Protein 8Z0X (pdb70)

Sequence (2147 aa):
QILSPNAPRIGFIGFGAMASRMGDHLKTAGYTISAYTPSGVPMLPTPLALAKQADTVVVCVPDDEALAASMYGENGALAGMTKGSLLINTSSVSPEATATLYEAGQKHGVVVLDAPVSGSTPEADSASLVILVGGDKDDVARAAPIFDAIGKLTIHAGPTGSGARLKLVINGIMGAGLTTLAESVAYGLSAGLDRSMLFDALDQVAVISPHHKRKLKAAKDGNFAPQFPARLMQKDMRLLLDAAAREAVPVPTLAAATQQLSLTRRLSPNEDYSSLIRVMEKIVANQILSPENAPRIGFIGFGAMASRMGDHLKTAGYTISAYTPSGVPMLPTPLALAKQADTVVVCVPDDEALAASMYGENGALAGMTKGSLLINTSSVSPEATATLYEAGQKHGVVVLDAPVSGSTPEADSASLVILVGGDKDDVARAAPIFDAIGKLTIHAGPTGSGARLKLVINGIMGAGLTTLAESVAYGLSAGLDRSMLFDALDQVAVISPHHKRKLKAAKDGNFAPQFPARLMQKDMRLLLDAAAREAVPVPTLAAATQQLSLTRRLSPNEDYSSLIRVMEKIVANDRQILSPENAPRIGFIGFGAMASRMGDHLKTAGYTISAYTPSGPMLPTPLALAKQADTVVVCVPDDEALAASMYGENGALAGMTKGSLLINTSSVSPEATATLYEAGQKHGVVVLDAPVSGSTPEADSASLVILVGGDKDDVARAAPIFDAIGKLTIHAGPTGSGARLKLVINGIMGAGLTTLAESVAYGLSAGLDRSMLFDALDQVAVISPHHKRKLKAAKDGNFAPQFPARLMQKDMRLLLDAAAREAVPVPTLAAATQQLSLTRRLSPNEDYSSLIRVMEKIVANDILSPENAPRIGFIGFGAMASRMGDHLKTAGYTISAYTPSGVPMLPTPLALAKQADTVVVCVPDDEALAASMYGENGALAGMTKGSLLINTSSVSPEATATLYEAGQKHGVVVLDAPVSGSTPEADSASLVILVGGDKDDVARAAPIFDAIGKLTIHAGPTGSGARLKLVINGIMGAGLTTLAESVAYGLSAGLDRSMLFDALDQVAVISPHHKRKLKAAKDGNFAPQFPARLMQKDMRLLLDAAAREAVPVPTLAAATQQLSLTRRLSPNEDYSSLIRVMEKIVANILSPENAPRIGFIGFGAMASRMGDHLKTAGYTISAYTPSGRSPSPSVPMLPTPLALAKQADTVVVCVPDDEALAASMYGENGALAGMTKGSLLINTSSVSPEATATLYEAGQKHGVVVLDAPVSGSTPEADSASLVILVGGDKDDVARAAPIFDAIGKLTIHAGPTGSGARLKLVINGIMGAGLTTLAESVAYGLSAGLDRSMLFDALDQVAVISPHHKRKLKAAKDGNFAPQFPARLMQKDMRLLLDAAAREAVPVPTLAAATQQLSLTRRLSPNEDYSSLIRVMEKIVANLTIHAGPTGSGARLKLVINGIMGAGLTTLAESVAYGLSAGLDRSMLFDALDQVAVISPHHKRKLKAAKDGNFAPQFPARLMQKDMRLLLDAAAREAVPVPTLAAATQQLSLTRRLSPNEDYSSLIRVMEKIVANDILSPENAPRIGFIGFGAMASRMGDHLKTAGYTISAYTPMLPTPLALAKQADTVVVCVPDDEALAASMYGENGALAGMTKGSLLINTSSVSPEATATLYEAGQKHGVVVLDAPVSGSTPEADSASLVILVGGDKDDVARAAPIFDAIGKLTIHAGPTGSGARLKLVINGIMGAGLTTLAESVAYGLSAGLDRSMLFDALDQVAVISPHHKRKLKAAKDGNFAPQFPARLMQKDMRLLLDAAAREAVPVPTLAAATQQLSLTRRLSPNEDYSSLIRVMEKIVANQILSPENAPRIGFIGFGAMASRMGDHLKTAGYTISAYTPSGSPSVPMLPTPLALAKQADTVVVCVPDDEALAASMYGENGALAGMTKGSLLINTSSVSPEATATLYEAGQKHGVVVLDAPVSGSTPEADSASLVILVGGDKDDVARAAPIFDAIGKLTIHAGPTGSGARLKLVINGIMGAGLTTLAESVAYGLSAGLDRSMLFDALDQVAVISPHHKRKLKAAKDGNFAPQFPARLMQKDMRLLLDAAAREAVPVPTLAAATQQLSLTRRLSPNEDYSSLIRVMEKIVAN

Structure (mmCIF, N/CA/C/O backbone):
data_8Z0X
#
_entry.id   8Z0X
#
_cell.length_a   57.454
_cell.length_b   191.880
_cell.length_c   117.846
_cell.angle_alpha   90.000
_cell.angle_beta   94.990
_cell.angle_gamma   90.000
#
_symmetry.space_group_name_H-M   'P 1 21 1'
#
loop_
_entity.id
_entity.type
_entity.pdbx_description
1 polymer '3-hydroxyisobutyrate dehydrogenase'
2 water water
#
loop_
_atom_site.group_PDB
_atom_site.id
_atom_site.type_symbol
_atom_site.label_atom_id
_atom_site.label_alt_id
_atom_site.label_comp_id
_atom_site.label_asym_id
_atom_site.label_entity_id
_atom_site.label_seq_id
_atom_site.pdbx_PDB_ins_code
_atom_site.Cartn_x
_atom_site.Cartn_y
_atom_site.Cartn_z
_atom_site.occupancy
_atom_site.B_iso_or_equiv
_atom_site.auth_seq_id
_atom_site.auth_comp_id
_atom_site.auth_asym_id
_atom_site.auth_atom_id
_atom_site.pdbx_PDB_model_num
ATOM 1 N N . GLN A 1 18 ? -6.73229 -9.47196 87.29832 1.000 48.12294 2 GLN A N 1
ATOM 2 C CA . GLN A 1 18 ? -7.28464 -8.70143 86.19096 1.000 43.02418 2 GLN A CA 1
ATOM 3 C C . GLN A 1 18 ? -6.26096 -7.74772 85.59169 1.000 37.96300 2 GLN A C 1
ATOM 4 O O . GLN A 1 18 ? -6.22633 -7.56053 84.37899 1.000 40.28446 2 GLN A O 1
ATOM 10 N N . ILE A 1 19 ? -5.43370 -7.14544 86.45126 1.000 36.82125 3 ILE A N 1
ATOM 11 C CA . ILE A 1 19 ? -4.48789 -6.13282 85.99662 1.000 37.43201 3 ILE A CA 1
ATOM 12 C C . ILE A 1 19 ? -3.52028 -6.72920 84.98188 1.000 38.07777 3 ILE A C 1
ATOM 13 O O . ILE A 1 19 ? -3.09296 -7.88598 85.09696 1.000 39.00759 3 ILE A O 1
ATOM 18 N N . LEU A 1 20 ? -3.18710 -5.94166 83.96519 1.000 33.74814 4 LEU A N 1
ATOM 19 C CA . LEU A 1 20 ? -2.34010 -6.39400 82.86125 1.000 29.52698 4 LEU A CA 1
ATOM 20 C C . LEU A 1 20 ? -0.87399 -6.04368 83.09607 1.000 29.67021 4 LEU A C 1
ATOM 21 O O . LEU A 1 20 ? -0.20457 -5.46001 82.24384 1.000 31.35132 4 LEU A O 1
ATOM 26 N N . SER A 1 21 ? -0.35518 -6.40918 84.26944 1.000 33.91451 5 SER A N 1
ATOM 27 C CA . SER A 1 21 ? 1.06686 -6.28079 84.54537 1.000 35.21380 5 SER A CA 1
ATOM 28 C C . SER A 1 21 ? 1.85159 -7.32461 83.74809 1.000 34.91639 5 SER A C 1
ATOM 29 O O . SER A 1 21 ? 1.27521 -8.29219 83.24664 1.000 36.38955 5 SER A O 1
ATOM 32 N N . PRO A 1 22 ? 3.18017 -7.14707 83.60364 1.000 35.16610 6 PRO A N 1
ATOM 33 C CA . PRO A 1 22 ? 3.95756 -8.16515 82.87952 1.000 37.85981 6 PRO A CA 1
ATOM 34 C C . PRO A 1 22 ? 3.96530 -9.53550 83.56485 1.000 37.76900 6 PRO A C 1
ATOM 35 O O . PRO A 1 22 ? 3.47083 -9.66950 84.68738 1.000 41.98477 6 PRO A O 1
ATOM 39 N N . ASN A 1 24 ? 1.24337 -11.06989 84.78326 1.000 36.70105 8 ASN A N 1
ATOM 40 C CA . ASN A 1 24 ? -0.13993 -11.48443 84.58332 1.000 35.62089 8 ASN A CA 1
ATOM 41 C C . ASN A 1 24 ? -0.45646 -11.63314 83.10021 1.000 35.60138 8 ASN A C 1
ATOM 42 O O . ASN A 1 24 ? -1.13242 -12.57708 82.68409 1.000 36.19137 8 ASN A O 1
ATOM 47 N N . ALA A 1 25 ? 0.03338 -10.68201 82.30799 1.000 33.54137 9 ALA A N 1
ATOM 48 C CA . ALA A 1 25 ? -0.20562 -10.64693 80.86520 1.000 31.90020 9 ALA A CA 1
ATOM 49 C C . ALA A 1 25 ? 1.03791 -10.10165 80.18000 1.000 33.71274 9 ALA A C 1
ATOM 50 O O . ALA A 1 25 ? 1.06122 -8.96469 79.69650 1.000 27.75355 9 ALA A O 1
ATOM 52 N N . PRO A 1 26 ? 2.10429 -10.90045 80.11553 1.000 28.42380 10 PRO A N 1
ATOM 53 C CA . PRO A 1 26 ? 3.37644 -10.37884 79.59703 1.000 29.92584 10 PRO A CA 1
ATOM 54 C C . PRO A 1 26 ? 3.36534 -10.03777 78.12055 1.000 29.27361 10 PRO A C 1
ATOM 55 O O . PRO A 1 26 ? 4.20879 -9.24286 77.69405 1.000 30.77149 10 PRO A O 1
ATOM 59 N N . ARG A 1 27 ? 2.47207 -10.61403 77.32031 1.000 27.09313 11 ARG A N 1
ATOM 60 C CA . ARG A 1 27 ? 2.56467 -10.48853 75.87122 1.000 27.28242 11 ARG A CA 1
ATOM 61 C C . ARG A 1 27 ? 1.69507 -9.34010 75.37349 1.000 25.48495 11 ARG A C 1
ATOM 62 O O . ARG A 1 27 ? 0.47133 -9.35533 75.55050 1.000 24.11042 11 ARG A O 1
ATOM 70 N N . ILE A 1 28 ? 2.33253 -8.36818 74.72442 1.000 26.68262 12 ILE A N 1
ATOM 71 C CA . ILE A 1 28 ? 1.66004 -7.24660 74.08086 1.000 26.84793 12 ILE A CA 1
ATOM 72 C C . ILE A 1 28 ? 1.98057 -7.29999 72.59417 1.000 25.77056 12 ILE A C 1
ATOM 73 O O . ILE A 1 28 ? 3.15417 -7.25190 72.20494 1.000 28.49459 12 ILE A O 1
ATOM 78 N N . GLY A 1 29 ? 0.94821 -7.40638 71.76696 1.000 22.01474 13 GLY A N 1
ATOM 79 C CA . GLY A 1 29 ? 1.09420 -7.39949 70.31555 1.000 24.30765 13 GLY A CA 1
ATOM 80 C C . GLY A 1 29 ? 0.62240 -6.08112 69.72593 1.000 25.72427 13 GLY A C 1
ATOM 81 O O . GLY A 1 29 ? -0.42486 -5.56226 70.11761 1.000 19.82268 13 GLY A O 1
ATOM 82 N N . PHE A 1 30 ? 1.38810 -5.55729 68.76766 1.000 26.17966 14 PHE A N 1
ATOM 83 C CA . PHE A 1 30 ? 1.08410 -4.28417 68.12259 1.000 24.69346 14 PHE A CA 1
ATOM 84 C C . PHE A 1 30 ? 0.49039 -4.50667 66.73568 1.000 25.17009 14 PHE A C 1
ATOM 85 O O . PHE A 1 30 ? 0.98895 -5.32766 65.96037 1.000 28.19459 14 PHE A O 1
ATOM 93 N N . ILE A 1 31 ? -0.56891 -3.76389 66.42423 1.000 23.64483 15 ILE A N 1
ATOM 94 C CA . ILE A 1 31 ? -1.11844 -3.67038 65.07399 1.000 20.82345 15 ILE A CA 1
ATOM 95 C C . ILE A 1 31 ? -0.70408 -2.30637 64.53574 1.000 26.37373 15 ILE A C 1
ATOM 96 O O . ILE A 1 31 ? -1.30982 -1.28190 64.86740 1.000 24.59034 15 ILE A O 1
ATOM 101 N N . GLY A 1 32 ? 0.30869 -2.29852 63.67720 1.000 25.62034 16 GLY A N 1
ATOM 102 C CA . GLY A 1 32 ? 0.98011 -1.07196 63.30196 1.000 25.45151 16 GLY A CA 1
ATOM 103 C C . GLY A 1 32 ? 2.21488 -0.90657 64.15452 1.000 22.84038 16 GLY A C 1
ATOM 104 O O . GLY A 1 32 ? 2.16314 -1.08417 65.37343 1.000 26.63835 16 GLY A O 1
ATOM 105 N N . PHE A 1 33 ? 3.34578 -0.58078 63.54113 1.000 28.68589 17 PHE A N 1
ATOM 106 C CA . PHE A 1 33 ? 4.59229 -0.49922 64.28925 1.000 24.99021 17 PHE A CA 1
ATOM 107 C C . PHE A 1 33 ? 5.48976 0.56505 63.66115 1.000 32.00177 17 PHE A C 1
ATOM 108 O O . PHE A 1 33 ? 6.66433 0.33254 63.37108 1.000 32.72673 17 PHE A O 1
ATOM 116 N N . GLY A 1 34 ? 4.92882 1.75290 63.44213 1.000 31.29661 18 GLY A N 1
ATOM 117 C CA . GLY A 1 34 ? 5.67010 2.87300 62.89309 1.000 30.63256 18 GLY A CA 1
ATOM 118 C C . GLY A 1 34 ? 6.49574 3.58782 63.93955 1.000 29.71148 18 GLY A C 1
ATOM 119 O O . GLY A 1 34 ? 6.89923 3.00964 64.95397 1.000 29.18376 18 GLY A O 1
ATOM 120 N N . ALA A 1 35 ? 6.73911 4.87869 63.69468 1.000 33.98568 19 ALA A N 1
ATOM 121 C CA . ALA A 1 35 ? 7.64003 5.64737 64.55060 1.000 36.28571 19 ALA A CA 1
ATOM 122 C C . ALA A 1 35 ? 7.13140 5.71069 65.98582 1.000 33.87114 19 ALA A C 1
ATOM 123 O O . ALA A 1 35 ? 7.88113 5.45059 66.93589 1.000 35.19816 19 ALA A O 1
ATOM 125 N N . MET A 1 36 ? 5.85622 6.05383 66.16669 1.000 31.49491 20 MET A N 1
ATOM 126 C CA . MET A 1 36 ? 5.31964 6.14389 67.52084 1.000 32.03605 20 MET A CA 1
ATOM 127 C C . MET A 1 36 ? 5.28059 4.77255 68.18293 1.000 28.74974 20 MET A C 1
ATOM 128 O O . MET A 1 36 ? 5.80580 4.58690 69.28613 1.000 27.49142 20 MET A O 1
ATOM 133 N N . ALA A 1 37 ? 4.67445 3.79518 67.50506 1.000 28.38562 21 ALA A N 1
ATOM 134 C CA . ALA A 1 37 ? 4.44315 2.48828 68.11351 1.000 31.59343 21 ALA A CA 1
ATOM 135 C C . ALA A 1 37 ? 5.75021 1.79661 68.48247 1.000 30.92186 21 ALA A C 1
ATOM 136 O O . ALA A 1 37 ? 5.86624 1.20513 69.56418 1.000 29.12712 21 ALA A O 1
ATOM 138 N N . SER A 1 38 ? 6.75140 1.86354 67.60078 1.000 31.32723 22 SER A N 1
ATOM 139 C CA . SER A 1 38 ? 8.01863 1.20313 67.89617 1.000 32.12024 22 SER A CA 1
ATOM 140 C C . SER A 1 38 ? 8.65609 1.77189 69.15761 1.000 34.87924 22 SER A C 1
ATOM 141 O O . SER A 1 38 ? 9.27057 1.03532 69.93628 1.000 33.59237 22 SER A O 1
ATOM 144 N N . ARG A 1 39 ? 8.49193 3.07603 69.39797 0.848 32.87806 23 ARG A N 1
ATOM 145 C CA . ARG A 1 39 ? 9.09090 3.67680 70.58615 0.848 31.65664 23 ARG A CA 1
ATOM 146 C C . ARG A 1 39 ? 8.34748 3.29236 71.86506 0.848 31.18538 23 ARG A C 1
ATOM 147 O O . ARG A 1 39 ? 8.97993 3.11075 72.91121 0.848 31.55687 23 ARG A O 1
ATOM 155 N N . MET A 1 40 ? 7.00871 3.18395 71.82832 1.000 30.87636 24 MET A N 1
ATOM 156 C CA . MET A 1 40 ? 6.34180 2.62963 73.00716 1.000 28.98785 24 MET A CA 1
ATOM 157 C C . MET A 1 40 ? 6.69942 1.16233 73.20400 1.000 29.71795 24 MET A C 1
ATOM 158 O O . MET A 1 40 ? 6.76437 0.69242 74.34715 1.000 27.97775 24 MET A O 1
ATOM 163 N N . GLY A 1 41 ? 6.93112 0.43175 72.11002 1.000 32.63468 25 GLY A N 1
ATOM 164 C CA . GLY A 1 41 ? 7.37444 -0.94902 72.23598 1.000 33.42766 25 GLY A CA 1
ATOM 165 C C . GLY A 1 41 ? 8.62590 -1.08245 73.08039 1.000 35.14222 25 GLY A C 1
ATOM 166 O O . GLY A 1 41 ? 8.67865 -1.89244 74.00947 1.000 34.38775 25 GLY A O 1
ATOM 167 N N . ASP A 1 42 ? 9.64594 -0.26461 72.78223 1.000 37.55831 26 ASP A N 1
ATOM 168 C CA . ASP A 1 42 ? 10.89388 -0.31327 73.54318 1.000 38.80056 26 ASP A CA 1
ATOM 169 C C . ASP A 1 42 ? 10.65590 -0.07628 75.02768 1.000 37.91561 26 ASP A C 1
ATOM 170 O O . ASP A 1 42 ? 11.24278 -0.75920 75.87304 1.000 37.98255 26 ASP A O 1
ATOM 175 N N . HIS A 1 43 ? 9.80888 0.89773 75.36875 1.000 31.96324 27 HIS A N 1
ATOM 176 C CA . HIS A 1 43 ? 9.53682 1.15684 76.77711 1.000 33.49245 27 HIS A CA 1
ATOM 177 C C . HIS A 1 43 ? 8.74636 0.02386 77.41086 1.000 33.75186 27 HIS A C 1
ATOM 178 O O . HIS A 1 43 ? 8.89787 -0.24441 78.60739 1.000 32.46816 27 HIS A O 1
ATOM 185 N N . LEU A 1 44 ? 7.88112 -0.63113 76.63672 1.000 35.11470 28 LEU A N 1
ATOM 186 C CA . LEU A 1 44 ? 7.16128 -1.78509 77.16015 1.000 32.74871 28 LEU A CA 1
ATOM 187 C C . LEU A 1 44 ? 8.09212 -2.98065 77.30812 1.000 34.23479 28 LEU A C 1
ATOM 188 O O . LEU A 1 44 ? 8.04057 -3.69358 78.31759 1.000 34.44057 28 LEU A O 1
ATOM 193 N N . LYS A 1 45 ? 8.95744 -3.20502 76.31475 0.926 36.47679 29 LYS A N 1
ATOM 194 C CA . LYS A 1 45 ? 9.97034 -4.24776 76.44324 0.926 35.79449 29 LYS A CA 1
ATOM 195 C C . LYS A 1 45 ? 10.86231 -3.98466 77.64930 0.926 37.18158 29 LYS A C 1
ATOM 196 O O . LYS A 1 45 ? 11.20583 -4.91001 78.39190 0.926 41.34653 29 LYS A O 1
ATOM 202 N N . THR A 1 46 ? 11.22145 -2.71715 77.87444 1.000 39.93543 30 THR A N 1
ATOM 203 C CA . THR A 1 46 ? 12.01359 -2.35541 79.04677 1.000 38.17615 30 THR A CA 1
ATOM 204 C C . THR A 1 46 ? 11.27326 -2.67826 80.33989 1.000 36.97893 30 THR A C 1
ATOM 205 O O . THR A 1 46 ? 11.87936 -3.14214 81.31170 1.000 40.69453 30 THR A O 1
ATOM 209 N N . ALA A 1 47 ? 9.96066 -2.44702 80.37136 1.000 36.54376 31 ALA A N 1
ATOM 210 C CA . ALA A 1 47 ? 9.16708 -2.74118 81.55960 1.000 32.14087 31 ALA A CA 1
ATOM 211 C C . ALA A 1 47 ? 8.93137 -4.23326 81.76416 1.000 37.75254 31 ALA A C 1
ATOM 212 O O . ALA A 1 47 ? 8.28706 -4.61239 82.75090 1.000 37.80469 31 ALA A O 1
ATOM 214 N N . GLY A 1 48 ? 9.42062 -5.07886 80.86633 1.000 38.13010 32 GLY A N 1
ATOM 215 C CA . GLY A 1 48 ? 9.30872 -6.50957 81.01604 1.000 39.70181 32 GLY A CA 1
ATOM 216 C C . GLY A 1 48 ? 8.15656 -7.17344 80.29435 1.000 40.69784 32 GLY A C 1
ATOM 217 O O . GLY A 1 48 ? 7.71423 -8.24058 80.73301 1.000 41.48928 32 GLY A O 1
ATOM 218 N N . TYR A 1 49 ? 7.65432 -6.58336 79.21210 1.000 39.84681 33 TYR A N 1
ATOM 219 C CA . TYR A 1 49 ? 6.64950 -7.21906 78.37270 1.000 36.50959 33 TYR A CA 1
ATOM 220 C C . TYR A 1 49 ? 7.30811 -7.89056 77.17316 1.000 35.83622 33 TYR A C 1
ATOM 221 O O . TYR A 1 49 ? 8.41486 -7.53544 76.75731 1.000 38.10132 33 TYR A O 1
ATOM 230 N N . THR A 1 50 ? 6.60352 -8.86758 76.61241 1.000 33.48221 34 THR A N 1
ATOM 231 C CA . THR A 1 50 ? 7.03188 -9.55480 75.40167 1.000 34.86215 34 THR A CA 1
ATOM 232 C C . THR A 1 50 ? 6.32648 -8.92370 74.20859 1.000 32.76779 34 THR A C 1
ATOM 233 O O . THR A 1 50 ? 5.09614 -8.98786 74.10445 1.000 31.98055 34 THR A O 1
ATOM 237 N N . ILE A 1 51 ? 7.09862 -8.32124 73.31534 1.000 30.41395 35 ILE A N 1
ATOM 238 C CA . ILE A 1 51 ? 6.55870 -7.51615 72.22729 1.000 33.36675 35 ILE A CA 1
ATOM 239 C C . ILE A 1 51 ? 6.54444 -8.31508 70.93211 1.000 34.71677 35 ILE A C 1
ATOM 240 O O . ILE A 1 51 ? 7.49999 -9.03720 70.61050 1.000 35.71136 35 ILE A O 1
ATOM 245 N N . SER A 1 52 ? 5.44786 -8.17922 70.18883 1.000 29.28222 36 SER A N 1
ATOM 246 C CA . SER A 1 52 ? 5.29813 -8.70777 68.84499 1.000 27.80364 36 SER A CA 1
ATOM 247 C C . SER A 1 52 ? 4.52839 -7.67676 68.03681 1.000 29.74503 36 SER A C 1
ATOM 248 O O . SER A 1 52 ? 3.87042 -6.79572 68.60064 1.000 28.77658 36 SER A O 1
ATOM 251 N N . ALA A 1 53 ? 4.59732 -7.78089 66.71149 1.000 28.16298 37 ALA A N 1
ATOM 252 C CA . ALA A 1 53 ? 3.97500 -6.75057 65.89618 1.000 27.34319 37 ALA A CA 1
ATOM 253 C C . ALA A 1 53 ? 3.53120 -7.29618 64.54803 1.000 29.38143 37 ALA A C 1
ATOM 254 O O . ALA A 1 53 ? 4.00239 -8.33497 64.07497 1.000 30.15841 37 ALA A O 1
ATOM 256 N N . TYR A 1 54 ? 2.59438 -6.57191 63.94713 1.000 27.08243 38 TYR A N 1
ATOM 257 C CA . TYR A 1 54 ? 2.18102 -6.73806 62.56520 1.000 27.11496 38 TYR A CA 1
ATOM 258 C C . TYR A 1 54 ? 2.21118 -5.37476 61.89158 1.000 33.25979 38 TYR A C 1
ATOM 259 O O . TYR A 1 54 ? 1.82550 -4.36930 62.49826 1.000 30.62895 38 TYR A O 1
ATOM 268 N N . THR A 1 55 ? 2.66429 -5.33979 60.63712 1.000 32.55668 39 THR A N 1
ATOM 269 C CA . THR A 1 55 ? 2.60540 -4.13333 59.81908 1.000 34.68510 39 THR A CA 1
ATOM 270 C C . THR A 1 55 ? 2.09880 -4.51601 58.43468 1.000 35.79745 39 THR A C 1
ATOM 271 O O . THR A 1 55 ? 2.42258 -5.60398 57.93464 1.000 37.04339 39 THR A O 1
ATOM 275 N N . PRO A 1 56 ? 1.29274 -3.66189 57.80157 1.000 36.81227 40 PRO A N 1
ATOM 276 C CA . PRO A 1 56 ? 0.84912 -3.96578 56.43243 1.000 39.38139 40 PRO A CA 1
ATOM 277 C C . PRO A 1 56 ? 2.00143 -4.14726 55.46416 1.000 43.46482 40 PRO A C 1
ATOM 278 O O . PRO A 1 56 ? 1.87013 -4.89943 54.49000 1.000 43.13636 40 PRO A O 1
ATOM 282 N N . SER A 1 57 ? 3.13706 -3.49051 55.71908 1.000 43.59600 41 SER A N 1
ATOM 283 C CA . SER A 1 57 ? 4.29186 -3.58294 54.83357 1.000 45.33024 41 SER A CA 1
ATOM 284 C C . SER A 1 57 ? 5.11179 -4.83782 55.10555 1.000 44.28974 41 SER A C 1
ATOM 285 O O . SER A 1 57 ? 5.55281 -5.50862 54.16635 1.000 49.65722 41 SER A O 1
ATOM 288 N N . GLY A 1 58 ? 5.32815 -5.16822 56.37384 1.000 43.68068 42 GLY A N 1
ATOM 289 C CA . GLY A 1 58 ? 6.13174 -6.32229 56.73433 1.000 41.28850 42 GLY A CA 1
ATOM 290 C C . GLY A 1 58 ? 7.50005 -5.95057 57.27067 1.000 45.78277 42 GLY A C 1
ATOM 291 O O . GLY A 1 58 ? 8.00489 -6.58049 58.20207 1.000 47.88690 42 GLY A O 1
ATOM 292 N N . VAL A 1 65 ? 12.12349 -8.66571 67.79616 1.000 43.90352 49 VAL A N 1
ATOM 293 C CA . VAL A 1 65 ? 11.25871 -7.91539 66.88684 1.000 41.71464 49 VAL A CA 1
ATOM 294 C C . VAL A 1 65 ? 10.31962 -8.81047 66.05940 1.000 37.22142 49 VAL A C 1
ATOM 295 O O . VAL A 1 65 ? 10.24649 -8.65050 64.84319 1.000 38.65712 49 VAL A O 1
ATOM 299 N N . PRO A 1 66 ? 9.59920 -9.74158 66.69403 1.000 39.29370 50 PRO A N 1
ATOM 300 C CA . PRO A 1 66 ? 8.86113 -10.74889 65.91123 1.000 33.52174 50 PRO A CA 1
ATOM 301 C C . PRO A 1 66 ? 7.69856 -10.13488 65.14142 1.000 35.17307 50 PRO A C 1
ATOM 302 O O . PRO A 1 66 ? 6.83802 -9.46199 65.71512 1.000 33.71958 50 PRO A O 1
ATOM 306 N N . MET A 1 67 ? 7.67291 -10.38678 63.83581 1.000 32.50071 51 MET A N 1
ATOM 307 C CA . MET A 1 67 ? 6.63575 -9.88951 62.94233 1.000 32.25504 51 MET A CA 1
ATOM 308 C C . MET A 1 67 ? 5.68377 -11.01383 62.56413 1.000 35.67255 51 MET A C 1
ATOM 309 O O . MET A 1 67 ? 6.11547 -12.11894 62.22004 1.000 33.74432 51 MET A O 1
ATOM 314 N N . LEU A 1 68 ? 4.39037 -10.71885 62.60777 1.000 33.53609 52 LEU A N 1
ATOM 315 C CA . LEU A 1 68 ? 3.35939 -11.69389 62.31487 1.000 28.09027 52 LEU A CA 1
ATOM 316 C C . LEU A 1 68 ? 2.68474 -11.35197 60.99391 1.000 30.23286 52 LEU A C 1
ATOM 317 O O . LEU A 1 68 ? 2.52409 -10.16969 60.67019 1.000 29.69230 52 LEU A O 1
ATOM 322 N N . PRO A 1 69 ? 2.28581 -12.35322 60.20501 1.000 29.36551 53 PRO A N 1
ATOM 323 C CA . PRO A 1 69 ? 1.87176 -12.07234 58.82120 1.000 30.45571 53 PRO A CA 1
ATOM 324 C C . PRO A 1 69 ? 0.50630 -11.43066 58.69491 1.000 28.07964 53 PRO A C 1
ATOM 325 O O . PRO A 1 69 ? 0.23411 -10.80781 57.66224 1.000 30.82689 53 PRO A O 1
ATOM 329 N N . THR A 1 70 ? -0.36901 -11.57408 59.68180 1.000 22.88185 54 THR A N 1
ATOM 330 C CA . THR A 1 70 ? -1.72407 -11.05498 59.60423 1.000 25.26631 54 THR A CA 1
ATOM 331 C C . THR A 1 70 ? -2.07810 -10.47152 60.95935 1.000 22.64512 54 THR A C 1
ATOM 332 O O . THR A 1 70 ? -1.44527 -10.80910 61.96562 1.000 24.71235 54 THR A O 1
ATOM 336 N N . PRO A 1 71 ? -3.05795 -9.55942 61.01183 1.000 27.88679 55 PRO A N 1
ATOM 337 C CA . PRO A 1 71 ? -3.56062 -9.11178 62.32491 1.000 21.92191 55 PRO A CA 1
ATOM 338 C C . PRO A 1 71 ? -4.07205 -10.26331 63.17078 1.000 22.03197 55 PRO A C 1
ATOM 339 O O . PRO A 1 71 ? -3.79593 -10.31959 64.37396 1.000 23.12810 55 PRO A O 1
ATOM 343 N N . LEU A 1 72 ? -4.79029 -11.20008 62.54839 1.000 22.50162 56 LEU A N 1
ATOM 344 C CA . LEU A 1 72 ? -5.26177 -12.39592 63.24358 1.000 24.47651 56 LEU A CA 1
ATOM 345 C C . LEU A 1 72 ? -4.11497 -13.15436 63.90603 1.000 24.64524 56 LEU A C 1
ATOM 346 O O . LEU A 1 72 ? -4.19227 -13.52488 65.08531 1.000 25.09954 56 LEU A O 1
ATOM 351 N N . ALA A 1 73 ? -3.04564 -13.42251 63.14878 1.000 25.28835 57 ALA A N 1
ATOM 352 C CA . ALA A 1 73 ? -1.91618 -14.16058 63.70081 1.000 23.35634 57 ALA A CA 1
ATOM 353 C C . ALA A 1 73 ? -1.26929 -13.40620 64.85159 1.000 23.59088 57 ALA A C 1
ATOM 354 O O . ALA A 1 73 ? -0.79965 -14.01609 65.81813 1.000 23.43189 57 ALA A O 1
ATOM 356 N N . LEU A 1 74 ? -1.23544 -12.07240 64.76461 1.000 23.80006 58 LEU A N 1
ATOM 357 C CA . LEU A 1 74 ? -0.68596 -11.27609 65.85347 1.000 22.59207 58 LEU A CA 1
ATOM 358 C C . LEU A 1 74 ? -1.52867 -11.43986 67.11454 1.000 17.75261 58 LEU A C 1
ATOM 359 O O . LEU A 1 74 ? -0.99803 -11.69849 68.20253 1.000 19.07635 58 LEU A O 1
ATOM 364 N N . ALA A 1 75 ? -2.84531 -11.29019 66.97768 1.000 20.90153 59 ALA A N 1
ATOM 365 C CA . ALA A 1 75 ? -3.72527 -11.32928 68.14059 1.000 19.50133 59 ALA A CA 1
ATOM 366 C C . ALA A 1 75 ? -3.72770 -12.70836 68.80009 1.000 22.35050 59 ALA A C 1
ATOM 367 O O . ALA A 1 75 ? -3.79808 -12.80573 70.03258 1.000 21.41331 59 ALA A O 1
ATOM 369 N N . LYS A 1 76 ? -3.60535 -13.77840 68.00585 1.000 21.63806 60 LYS A N 1
ATOM 370 C CA . LYS A 1 76 ? -3.66017 -15.13123 68.56313 1.000 20.58485 60 LYS A CA 1
ATOM 371 C C . LYS A 1 76 ? -2.56418 -15.39202 69.58793 1.000 21.93386 60 LYS A C 1
ATOM 372 O O . LYS A 1 76 ? -2.77558 -16.16023 70.53708 1.000 22.66675 60 LYS A O 1
ATOM 378 N N . GLN A 1 77 ? -1.37817 -14.81150 69.40689 1.000 22.54800 61 GLN A N 1
ATOM 379 C CA . GLN A 1 77 ? -0.26952 -15.09925 70.30397 1.000 25.60789 61 GLN A CA 1
ATOM 380 C C . GLN A 1 77 ? 0.04729 -13.94649 71.24531 1.000 24.68908 61 GLN A C 1
ATOM 381 O O . GLN A 1 77 ? 1.09372 -13.97568 71.89911 1.000 22.99946 61 GLN A O 1
ATOM 387 N N . ALA A 1 78 ? -0.84208 -12.95297 71.36232 1.000 22.42626 62 ALA A N 1
ATOM 388 C CA . ALA A 1 78 ? -0.66062 -11.85269 72.30210 1.000 24.71378 62 ALA A CA 1
ATOM 389 C C . ALA A 1 78 ? -1.77764 -11.82913 73.34139 1.000 22.63941 62 ALA A C 1
ATOM 390 O O . ALA A 1 78 ? -2.90858 -12.24638 73.07310 1.000 25.04105 62 ALA A O 1
ATOM 392 N N . ASP A 1 79 ? -1.43797 -11.32309 74.53556 1.000 26.48309 63 ASP A N 1
ATOM 393 C CA . ASP A 1 79 ? -2.38732 -11.20366 75.64343 1.000 25.40144 63 ASP A CA 1
ATOM 394 C C . ASP A 1 79 ? -3.23525 -9.93977 75.51317 1.000 26.07632 63 ASP A C 1
ATOM 395 O O . ASP A 1 79 ? -4.45501 -9.97332 75.71183 1.000 27.63451 63 ASP A O 1
ATOM 400 N N . THR A 1 80 ? -2.58707 -8.81698 75.21112 1.000 21.29509 64 THR A N 1
ATOM 401 C CA . THR A 1 80 ? -3.20301 -7.51351 74.98664 1.000 23.04572 64 THR A CA 1
ATOM 402 C C . THR A 1 80 ? -2.74404 -7.01447 73.62781 1.000 20.82571 64 THR A C 1
ATOM 403 O O . THR A 1 80 ? -1.58600 -7.21172 73.26128 1.000 21.58657 64 THR A O 1
ATOM 407 N N . VAL A 1 81 ? -3.63542 -6.37096 72.87825 1.000 18.55702 65 VAL A N 1
ATOM 408 C CA . VAL A 1 81 ? -3.29556 -5.83443 71.56440 1.000 17.33495 65 VAL A CA 1
ATOM 409 C C . VAL A 1 81 ? -3.34961 -4.31478 71.61848 1.000 18.35974 65 VAL A C 1
ATOM 410 O O . VAL A 1 81 ? -4.32913 -3.74066 72.10310 1.000 19.08494 65 VAL A O 1
ATOM 414 N N . VAL A 1 82 ? -2.29767 -3.67849 71.11601 1.000 19.63551 66 VAL A N 1
ATOM 415 C CA . VAL A 1 82 ? -2.19027 -2.22588 71.00851 1.000 18.65686 66 VAL A CA 1
ATOM 416 C C . VAL A 1 82 ? -2.20394 -1.87029 69.52790 1.000 21.61519 66 VAL A C 1
ATOM 417 O O . VAL A 1 82 ? -1.46252 -2.46868 68.73882 1.000 22.08776 66 VAL A O 1
ATOM 421 N N . VAL A 1 83 ? -3.04375 -0.90884 69.14172 1.000 16.78917 67 VAL A N 1
ATOM 422 C CA . VAL A 1 83 ? -3.22382 -0.54224 67.73584 1.000 17.41571 67 VAL A CA 1
ATOM 423 C C . VAL A 1 83 ? -2.67367 0.85799 67.50570 1.000 20.63840 67 VAL A C 1
ATOM 424 O O . VAL A 1 83 ? -2.99192 1.78700 68.25450 1.000 17.17574 67 VAL A O 1
ATOM 428 N N . CYS A 1 84 ? -1.86884 1.00953 66.44851 1.000 24.33399 68 CYS A N 1
ATOM 429 C CA . CYS A 1 84 ? -1.33662 2.31410 66.03611 1.000 24.27248 68 CYS A CA 1
ATOM 430 C C . CYS A 1 84 ? -1.34010 2.36526 64.50701 1.000 21.04427 68 CYS A C 1
ATOM 431 O O . CYS A 1 84 ? -0.36254 1.97773 63.86067 1.000 26.97700 68 CYS A O 1
ATOM 434 N N . VAL A 1 85 ? -2.44432 2.83617 63.93829 1.000 19.12277 69 VAL A N 1
ATOM 435 C CA . VAL A 1 85 ? -2.59618 2.92512 62.48660 1.000 19.80581 69 VAL A CA 1
ATOM 436 C C . VAL A 1 85 ? -2.98742 4.35462 62.12812 1.000 23.15671 69 VAL A C 1
ATOM 437 O O . VAL A 1 85 ? -3.46088 5.11781 62.98214 1.000 22.27742 69 VAL A O 1
ATOM 441 N N . PRO A 1 86 ? -2.77976 4.76456 60.87208 1.000 21.64954 70 PRO A N 1
ATOM 442 C CA . PRO A 1 86 ? -2.90035 6.20605 60.57358 1.000 24.50672 70 PRO A CA 1
ATOM 443 C C . PRO A 1 86 ? -4.32236 6.74831 60.50959 1.000 24.09726 70 PRO A C 1
ATOM 444 O O . PRO A 1 86 ? -4.52096 7.91184 60.87704 1.000 26.84698 70 PRO A O 1
ATOM 448 N N . ASP A 1 87 ? -5.32231 5.99334 60.04159 1.000 19.64663 71 ASP A N 1
ATOM 449 C CA . ASP A 1 87 ? -6.62858 6.60335 59.79272 1.000 22.92584 71 ASP A CA 1
ATOM 450 C C . ASP A 1 87 ? -7.74522 5.56252 59.87405 1.000 22.14369 71 ASP A C 1
ATOM 451 O O . ASP A 1 87 ? -7.49743 4.38299 60.13657 1.000 22.99274 71 ASP A O 1
ATOM 456 N N . ASP A 1 88 ? -8.98419 6.03586 59.64823 1.000 21.99694 72 ASP A N 1
ATOM 457 C CA . ASP A 1 88 ? -10.18042 5.19056 59.71405 1.000 20.18657 72 ASP A CA 1
ATOM 458 C C . ASP A 1 88 ? -10.06813 4.00693 58.76917 1.000 25.27918 72 ASP A C 1
ATOM 459 O O . ASP A 1 88 ? -10.39588 2.87078 59.13143 1.000 25.20740 72 ASP A O 1
ATOM 464 N N . GLU A 1 89 ? -9.66116 4.27132 57.52645 1.000 25.34118 73 GLU A N 1
ATOM 465 C CA . GLU A 1 89 ? -9.61785 3.22172 56.51512 1.000 28.10280 73 GLU A CA 1
ATOM 466 C C . GLU A 1 89 ? -8.62167 2.13406 56.89061 1.000 23.26387 73 GLU A C 1
ATOM 467 O O . GLU A 1 89 ? -8.91521 0.93664 56.74755 1.000 27.79108 73 GLU A O 1
ATOM 473 N N . ALA A 1 90 ? -7.44636 2.52690 57.39133 1.000 23.61080 74 ALA A N 1
ATOM 474 C CA . ALA A 1 90 ? -6.45296 1.55494 57.83616 1.000 20.86129 74 ALA A CA 1
ATOM 475 C C . ALA A 1 90 ? -6.90634 0.79815 59.08011 1.000 25.52231 74 ALA A C 1
ATOM 476 O O . ALA A 1 90 ? -6.53583 -0.36880 59.26194 1.000 25.73825 74 ALA A O 1
ATOM 478 N N . LEU A 1 91 ? -7.66875 1.44925 59.96435 1.000 21.26924 75 LEU A N 1
ATOM 479 C CA . LEU A 1 91 ? -8.18397 0.75390 61.14150 1.000 20.60011 75 LEU A CA 1
ATOM 480 C C . LEU A 1 91 ? -9.13731 -0.36195 60.73361 1.000 23.29637 75 LEU A C 1
ATOM 481 O O . LEU A 1 91 ? -9.02064 -1.50008 61.20755 1.000 25.91269 75 LEU A O 1
ATOM 486 N N . ALA A 1 92 ? -10.08548 -0.05592 59.84459 1.000 24.15555 76 ALA A N 1
ATOM 487 C CA . ALA A 1 92 ? -11.02540 -1.07926 59.39995 1.000 23.95576 76 ALA A CA 1
ATOM 488 C C . ALA A 1 92 ? -10.31990 -2.21040 58.66624 1.000 27.87979 76 ALA A C 1
ATOM 489 O O . ALA A 1 92 ? -10.73633 -3.37339 58.77464 1.000 25.28356 76 ALA A O 1
ATOM 491 N N . ALA A 1 93 ? -9.24848 -1.89735 57.92847 1.000 25.56691 77 ALA A N 1
ATOM 492 C CA . ALA A 1 93 ? -8.53146 -2.92995 57.18505 1.000 28.64200 77 ALA A CA 1
ATOM 493 C C . ALA A 1 93 ? -7.94708 -3.98549 58.11306 1.000 28.90882 77 ALA A C 1
ATOM 494 O O . ALA A 1 93 ? -8.02588 -5.18697 57.82464 1.000 30.24199 77 ALA A O 1
ATOM 496 N N . SER A 1 94 ? -7.36323 -3.56408 59.23489 1.000 25.22536 78 SER A N 1
ATOM 497 C CA . SER A 1 94 ? -6.67113 -4.48432 60.11992 1.000 22.70156 78 SER A CA 1
ATOM 498 C C . SER A 1 94 ? -7.53802 -4.98823 61.26888 1.000 22.77683 78 SER A C 1
ATOM 499 O O . SER A 1 94 ? -7.16930 -5.97965 61.89972 1.000 25.65118 78 SER A O 1
ATOM 502 N N . MET A 1 95 ? -8.67675 -4.34921 61.54104 1.000 24.92338 79 MET A N 1
ATOM 503 C CA . MET A 1 95 ? -9.54069 -4.76175 62.64244 1.000 23.99032 79 MET A CA 1
ATOM 504 C C . MET A 1 95 ? -10.54385 -5.83669 62.23228 1.000 26.82458 79 MET A C 1
ATOM 505 O O . MET A 1 95 ? -10.83601 -6.74781 63.01771 1.000 25.10616 79 MET A O 1
ATOM 510 N N . TYR A 1 96 ? -11.08271 -5.74430 61.02121 1.000 24.94191 80 TYR A N 1
ATOM 511 C CA . TYR A 1 96 ? -12.27326 -6.48402 60.63722 1.000 26.29559 80 TYR A CA 1
ATOM 512 C C . TYR A 1 96 ? -11.95104 -7.56037 59.60932 1.000 27.30173 80 TYR A C 1
ATOM 513 O O . TYR A 1 96 ? -10.88482 -7.56899 58.98888 1.000 27.59850 80 TYR A O 1
ATOM 522 N N . GLY A 1 97 ? -12.89476 -8.48265 59.45320 1.000 31.72289 81 GLY A N 1
ATOM 523 C CA . GLY A 1 97 ? -12.75049 -9.57726 58.51990 1.000 32.02577 81 GLY A CA 1
ATOM 524 C C . GLY A 1 97 ? -12.11412 -10.79983 59.15191 1.000 30.01759 81 GLY A C 1
ATOM 525 O O . GLY A 1 97 ? -11.63269 -10.78630 60.28864 1.000 29.27478 81 GLY A O 1
ATOM 526 N N . GLU A 1 98 ? -12.11043 -11.89116 58.37956 1.000 35.06720 82 GLU A N 1
ATOM 527 C CA . GLU A 1 98 ? -11.58698 -13.15494 58.88425 1.000 32.42339 82 GLU A CA 1
ATOM 528 C C . GLU A 1 98 ? -10.08231 -13.11568 59.12766 1.000 30.77445 82 GLU A C 1
ATOM 529 O O . GLU A 1 98 ? -9.56574 -13.96973 59.85575 1.000 34.19397 82 GLU A O 1
ATOM 535 N N . ASN A 1 99 ? -9.36709 -12.14800 58.55410 1.000 30.35846 83 ASN A N 1
ATOM 536 C CA . ASN A 1 99 ? -7.94766 -11.97993 58.82750 1.000 29.69457 83 ASN A CA 1
ATOM 537 C C . ASN A 1 99 ? -7.66841 -10.84470 59.80938 1.000 26.64353 83 ASN A C 1
ATOM 538 O O . ASN A 1 99 ? -6.49812 -10.56697 60.09694 1.000 25.53898 83 ASN A O 1
ATOM 543 N N . GLY A 1 100 ? -8.72265 -10.19784 60.33717 1.000 27.10968 84 GLY A N 1
ATOM 544 C CA . GLY A 1 100 ? -8.57163 -9.04767 61.20516 1.000 24.26119 84 GLY A CA 1
ATOM 545 C C . GLY A 1 100 ? -8.19358 -9.40706 62.63339 1.000 26.44538 84 GLY A C 1
ATOM 546 O O . GLY A 1 100 ? -8.19875 -10.56529 63.05300 1.000 26.29959 84 GLY A O 1
ATOM 547 N N . ALA A 1 101 ? -7.85247 -8.36971 63.40284 1.000 21.20819 85 ALA A N 1
ATOM 548 C CA . ALA A 1 101 ? -7.35825 -8.59989 64.75633 1.000 21.87676 85 ALA A CA 1
ATOM 549 C C . ALA A 1 101 ? -8.45453 -9.13818 65.66844 1.000 20.39356 85 ALA A C 1
ATOM 550 O O . ALA A 1 101 ? -8.19258 -10.00913 66.50589 1.000 21.58058 85 ALA A O 1
ATOM 552 N N . LEU A 1 102 ? -9.68078 -8.62542 65.53560 1.000 22.02832 86 LEU A N 1
ATOM 553 C CA . LEU A 1 102 ? -10.75376 -9.04702 66.43273 1.000 20.18536 86 LEU A CA 1
ATOM 554 C C . LEU A 1 102 ? -10.99621 -10.54813 66.32402 1.000 25.80797 86 LEU A C 1
ATOM 555 O O . LEU A 1 102 ? -11.22499 -11.21908 67.33587 1.000 23.22326 86 LEU A O 1
ATOM 560 N N . ALA A 1 103 ? -10.90025 -11.09840 65.10991 1.000 24.92282 87 ALA A N 1
ATOM 561 C CA . ALA A 1 103 ? -11.08506 -12.53667 64.90544 1.000 24.69434 87 ALA A CA 1
ATOM 562 C C . ALA A 1 103 ? -10.03207 -13.38813 65.60686 1.000 25.61338 87 ALA A C 1
ATOM 563 O O . ALA A 1 103 ? -10.22485 -14.60516 65.73311 1.000 28.76278 87 ALA A O 1
ATOM 565 N N . GLY A 1 104 ? -8.93141 -12.80055 66.05721 1.000 22.94978 88 GLY A N 1
ATOM 566 C CA . GLY A 1 104 ? -7.89416 -13.56025 66.72926 1.000 22.15055 88 GLY A CA 1
ATOM 567 C C . GLY A 1 104 ? -7.83523 -13.33393 68.22849 1.000 21.85188 88 GLY A C 1
ATOM 568 O O . GLY A 1 104 ? -6.97762 -13.89599 68.90907 1.000 21.14047 88 GLY A O 1
ATOM 569 N N . MET A 1 105 ? -8.71615 -12.48843 68.75306 1.000 22.77522 89 MET A N 1
ATOM 570 C CA . MET A 1 105 ? -8.71094 -12.17388 70.17106 1.000 21.10805 89 MET A CA 1
ATOM 571 C C . MET A 1 105 ? -9.70310 -13.03834 70.93082 1.000 19.58452 89 MET A C 1
ATOM 572 O O . MET A 1 105 ? -10.75369 -13.42663 70.41339 1.000 21.77470 89 MET A O 1
ATOM 577 N N . THR A 1 106 ? -9.34489 -13.33216 72.17341 1.000 22.76178 90 THR A N 1
ATOM 578 C CA . THR A 1 106 ? -10.15102 -14.15548 73.05956 1.000 19.50505 90 THR A CA 1
ATOM 579 C C . THR A 1 106 ? -11.00829 -13.26876 73.95027 1.000 22.65980 90 THR A C 1
ATOM 580 O O . THR A 1 106 ? -10.55622 -12.21532 74.41069 1.000 20.83787 90 THR A O 1
ATOM 584 N N . LYS A 1 107 ? -12.25499 -13.69372 74.16827 1.000 20.61625 91 LYS A N 1
ATOM 585 C CA . LYS A 1 107 ? -13.16411 -13.02414 75.09139 1.000 22.27546 91 LYS A CA 1
ATOM 586 C C . LYS A 1 107 ? -12.45983 -12.67774 76.39433 1.000 23.28769 91 LYS A C 1
ATOM 587 O O . LYS A 1 107 ? -11.76096 -13.50918 76.97875 1.000 23.23974 91 LYS A O 1
ATOM 593 N N . GLY A 1 108 ? -12.64634 -11.43993 76.84327 1.000 22.75906 92 GLY A N 1
ATOM 594 C CA . GLY A 1 108 ? -12.08440 -10.97430 78.09040 1.000 21.89654 92 GLY A CA 1
ATOM 595 C C . GLY A 1 108 ? -10.77163 -10.24298 77.95946 1.000 23.27140 92 GLY A C 1
ATOM 596 O O . GLY A 1 108 ? -10.30991 -9.65042 78.94307 1.000 26.75220 92 GLY A O 1
ATOM 597 N N . SER A 1 109 ? -10.15329 -10.27253 76.78406 1.000 22.81384 93 SER A N 1
ATOM 598 C CA . SER A 1 109 ? -8.91806 -9.54376 76.57218 1.000 20.59127 93 SER A CA 1
ATOM 599 C C . SER A 1 109 ? -9.22142 -8.08896 76.23119 1.000 20.68742 93 SER A C 1
ATOM 600 O O . SER A 1 109 ? -10.36114 -7.71397 75.94610 1.000 21.87715 93 SER A O 1
ATOM 603 N N . LEU A 1 110 ? -8.17733 -7.26760 76.26068 1.000 18.96410 94 LEU A N 1
ATOM 604 C CA . LEU A 1 110 ? -8.30265 -5.83903 76.00804 1.000 18.11018 94 LEU A CA 1
ATOM 605 C C . LEU A 1 110 ? -7.63576 -5.46063 74.69177 1.000 17.47569 94 LEU A C 1
ATOM 606 O O . LEU A 1 110 ? -6.52172 -5.89682 74.40008 1.000 17.70461 94 LEU A O 1
ATOM 611 N N . LEU A 1 111 ? -8.32000 -4.62752 73.91291 1.000 14.81148 95 LEU A N 1
ATOM 612 C CA . LEU A 1 111 ? -7.76062 -3.96776 72.74188 1.000 16.85289 95 LEU A CA 1
ATOM 613 C C . LEU A 1 111 ? -7.57146 -2.49894 73.09024 1.000 17.69024 95 LEU A C 1
ATOM 614 O O . LEU A 1 111 ? -8.51394 -1.84872 73.55286 1.000 16.62412 95 LEU A O 1
ATOM 619 N N . ILE A 1 112 ? -6.35564 -1.98922 72.90225 1.000 16.31773 96 ILE A N 1
ATOM 620 C CA . ILE A 1 112 ? -6.02257 -0.60457 73.22544 1.000 14.54248 96 ILE A CA 1
ATOM 621 C C . ILE A 1 112 ? -5.70000 0.09654 71.91184 1.000 12.77228 96 ILE A C 1
ATOM 622 O O . ILE A 1 112 ? -4.66006 -0.16635 71.29903 1.000 16.99464 96 ILE A O 1
ATOM 627 N N . ASN A 1 113 ? -6.58414 0.98673 71.46710 1.000 14.02970 97 ASN A N 1
ATOM 628 C CA . ASN A 1 113 ? -6.39190 1.69976 70.20481 1.000 14.76437 97 ASN A CA 1
ATOM 629 C C . ASN A 1 113 ? -5.79744 3.06954 70.50624 1.000 15.94852 97 ASN A C 1
ATOM 630 O O . ASN A 1 113 ? -6.46203 3.91535 71.10803 1.000 18.00157 97 ASN A O 1
ATOM 635 N N . THR A 1 114 ? -4.55055 3.29147 70.08495 1.000 14.48912 98 THR A N 1
ATOM 636 C CA . THR A 1 114 ? -3.90306 4.58903 70.25696 1.000 14.61287 98 THR A CA 1
ATOM 637 C C . THR A 1 114 ? -3.96191 5.43512 68.99210 1.000 16.54428 98 THR A C 1
ATOM 638 O O . THR A 1 114 ? -3.36884 6.52194 68.95606 1.000 19.22749 98 THR A O 1
ATOM 642 N N . SER A 1 115 ? -4.66926 4.96930 67.96668 1.000 15.20137 99 SER A N 1
ATOM 643 C CA . SER A 1 115 ? -4.72331 5.65353 66.67810 1.000 17.58286 99 SER A CA 1
ATOM 644 C C . SER A 1 115 ? -5.56735 6.91892 66.76792 1.000 17.58494 99 SER A C 1
ATOM 645 O O . SER A 1 115 ? -6.47753 7.01612 67.58255 1.000 18.26451 99 SER A O 1
ATOM 648 N N . SER A 1 116 ? -5.25700 7.89380 65.90365 1.000 16.64333 100 SER A N 1
ATOM 649 C CA . SER A 1 116 ? -6.01821 9.14325 65.80127 1.000 16.21480 100 SER A CA 1
ATOM 650 C C . SER A 1 116 ? -7.05576 8.97341 64.69080 1.000 17.98432 100 SER A C 1
ATOM 651 O O . SER A 1 116 ? -6.77357 9.18611 63.51156 1.000 20.94438 100 SER A O 1
ATOM 654 N N . VAL A 1 117 ? -8.27403 8.57888 65.06960 1.000 16.87782 101 VAL A N 1
ATOM 655 C CA . VAL A 1 117 ? -9.35576 8.27125 64.14062 1.000 17.11502 101 VAL A CA 1
ATOM 656 C C . VAL A 1 117 ? -10.61537 9.03279 64.55305 1.000 18.10515 101 VAL A C 1
ATOM 657 O O . VAL A 1 117 ? -10.67834 9.64960 65.61978 1.000 18.37208 101 VAL A O 1
ATOM 661 N N . SER A 1 118 ? -11.63763 8.96654 63.69395 1.000 14.64676 102 SER A N 1
ATOM 662 C CA . SER A 1 118 ? -12.87096 9.71195 63.91278 1.000 15.57004 102 SER A CA 1
ATOM 663 C C . SER A 1 118 ? -13.67454 9.13322 65.07685 1.000 13.87690 102 SER A C 1
ATOM 664 O O . SER A 1 118 ? -13.49943 7.96777 65.44337 1.000 17.68887 102 SER A O 1
ATOM 667 N N . PRO A 1 119 ? -14.56326 9.93554 65.67266 1.000 16.71453 103 PRO A N 1
ATOM 668 C CA . PRO A 1 119 ? -15.49443 9.38240 66.66958 1.000 16.99605 103 PRO A CA 1
ATOM 669 C C . PRO A 1 119 ? -16.36168 8.27408 66.11199 1.000 20.19153 103 PRO A C 1
ATOM 670 O O . PRO A 1 119 ? -16.71118 7.33991 66.84781 1.000 19.46932 103 PRO A O 1
ATOM 674 N N . GLU A 1 120 ? -16.70359 8.34225 64.82569 1.000 17.17204 104 GLU A N 1
ATOM 675 C CA . GLU A 1 120 ? -17.50988 7.28942 64.21085 1.000 20.05483 104 GLU A CA 1
ATOM 676 C C . GLU A 1 120 ? -16.73326 5.98145 64.12987 1.000 19.96294 104 GLU A C 1
ATOM 677 O O . GLU A 1 120 ? -17.26229 4.91364 64.46382 1.000 20.30878 104 GLU A O 1
ATOM 683 N N . ALA A 1 121 ? -15.47551 6.03907 63.68864 1.000 17.49379 105 ALA A N 1
ATOM 684 C CA . ALA A 1 121 ? -14.66750 4.82297 63.62720 1.000 16.97075 105 ALA A CA 1
ATOM 685 C C . ALA A 1 121 ? -14.44305 4.24004 65.01344 1.000 17.77469 105 ALA A C 1
ATOM 686 O O . ALA A 1 121 ? -14.38461 3.01595 65.17143 1.000 18.58716 105 ALA A O 1
ATOM 688 N N . THR A 1 122 ? -14.32506 5.10694 66.01755 1.000 17.47481 106 THR A N 1
ATOM 689 C CA . THR A 1 122 ? -14.17195 4.66116 67.39580 1.000 15.29157 106 THR A CA 1
ATOM 690 C C . THR A 1 122 ? -15.39836 3.89677 67.86260 1.000 17.61651 106 THR A C 1
ATOM 691 O O . THR A 1 122 ? -15.28047 2.84298 68.50136 1.000 18.81502 106 THR A O 1
ATOM 695 N N . ALA A 1 123 ? -16.58589 4.43681 67.58038 1.000 17.52559 107 ALA A N 1
ATOM 696 C CA . ALA A 1 123 ? -17.82260 3.78160 67.99568 1.000 15.13283 107 ALA A CA 1
ATOM 697 C C . ALA A 1 123 ? -17.98486 2.44700 67.28689 1.000 21.41223 107 ALA A C 1
ATOM 698 O O . ALA A 1 123 ? -18.38316 1.44923 67.90350 1.000 19.92811 107 ALA A O 1
ATOM 700 N N . THR A 1 124 ? -17.66020 2.40970 65.99379 1.000 18.91792 108 THR A N 1
ATOM 701 C CA . THR A 1 124 ? -17.77328 1.17049 65.23028 1.000 19.22547 108 THR A CA 1
ATOM 702 C C . THR A 1 124 ? -16.87891 0.07778 65.80782 1.000 20.56083 108 THR A C 1
ATOM 703 O O . THR A 1 124 ? -17.30782 -1.07555 65.95417 1.000 20.96440 108 THR A O 1
ATOM 707 N N . LEU A 1 125 ? -15.63515 0.42303 66.15083 1.000 17.43393 109 LEU A N 1
ATOM 708 C CA . LEU A 1 125 ? -14.71598 -0.56614 66.70386 1.000 14.91522 109 LEU A CA 1
ATOM 709 C C . LEU A 1 125 ? -15.13767 -0.99538 68.10172 1.000 17.09208 109 LEU A C 1
ATOM 710 O O . LEU A 1 125 ? -14.98629 -2.16665 68.46510 1.000 19.10613 109 LEU A O 1
ATOM 715 N N . TYR A 1 126 ? -15.64771 -0.06465 68.90788 1.000 15.49211 110 TYR A N 1
ATOM 716 C CA . TYR A 1 126 ? -16.10928 -0.43762 70.23950 1.000 16.48957 110 TYR A CA 1
ATOM 717 C C . TYR A 1 126 ? -17.24787 -1.44736 70.15406 1.000 19.27733 110 TYR A C 1
ATOM 718 O O . TYR A 1 126 ? -17.24626 -2.46029 70.86642 1.000 18.56421 110 TYR A O 1
ATOM 727 N N . GLU A 1 127 ? -18.22896 -1.19155 69.28483 1.000 20.20275 111 GLU A N 1
ATOM 728 C CA . GLU A 1 127 ? -19.35743 -2.11780 69.18778 1.000 20.42678 111 GLU A CA 1
ATOM 729 C C . GLU A 1 127 ? -18.92201 -3.45987 68.61485 1.000 21.92386 111 GLU A C 1
ATOM 730 O O . GLU A 1 127 ? -19.37724 -4.51351 69.08205 1.000 23.22527 111 GLU A O 1
ATOM 736 N N . ALA A 1 128 ? -18.02740 -3.44845 67.62130 1.000 18.68460 112 ALA A N 1
ATOM 737 C CA . ALA A 1 128 ? -17.50360 -4.69984 67.07796 1.000 20.04958 112 ALA A CA 1
ATOM 738 C C . ALA A 1 128 ? -16.74858 -5.48490 68.14323 1.000 24.24673 112 ALA A C 1
ATOM 739 O O . ALA A 1 128 ? -16.87978 -6.71131 68.23552 1.000 23.40084 112 ALA A O 1
ATOM 741 N N . GLY A 1 129 ? -15.95982 -4.79492 68.96396 1.000 19.26100 113 GLY A N 1
ATOM 742 C CA . GLY A 1 129 ? -15.29912 -5.47221 70.06718 1.000 19.53060 113 GLY A CA 1
ATOM 743 C C . GLY A 1 129 ? -16.29070 -6.13271 71.00299 1.000 20.02029 113 GLY A C 1
ATOM 744 O O . GLY A 1 129 ? -16.08502 -7.27075 71.43592 1.000 21.09162 113 GLY A O 1
ATOM 745 N N . GLN A 1 130 ? -17.38421 -5.43221 71.31626 1.000 19.98596 114 GLN A N 1
ATOM 746 C CA . GLN A 1 130 ? -18.39020 -5.98793 72.22017 1.000 20.75897 114 GLN A CA 1
ATOM 747 C C . GLN A 1 130 ? -18.92537 -7.31294 71.69652 1.000 24.40863 114 GLN A C 1
ATOM 748 O O . GLN A 1 130 ? -19.18584 -8.23715 72.47838 1.000 24.66580 114 GLN A O 1
ATOM 754 N N . LYS A 1 131 ? -19.09252 -7.42922 70.37678 1.000 23.69392 115 LYS A N 1
ATOM 755 C CA . LYS A 1 131 ? -19.62423 -8.66994 69.82438 1.000 25.66442 115 LYS A CA 1
ATOM 756 C C . LYS A 1 131 ? -18.65594 -9.82947 70.00641 1.000 27.30775 115 LYS A C 1
ATOM 757 O O . LYS A 1 131 ? -19.08474 -10.98873 70.05265 1.000 30.89265 115 LYS A O 1
ATOM 763 N N . HIS A 1 132 ? -17.36040 -9.54577 70.11527 1.000 21.54406 116 HIS A N 1
ATOM 764 C CA . HIS A 1 132 ? -16.34452 -10.56021 70.35979 1.000 24.11940 116 HIS A CA 1
ATOM 765 C C . HIS A 1 132 ? -16.00024 -10.71449 71.83406 1.000 21.21149 116 HIS A C 1
ATOM 766 O O . HIS A 1 132 ? -15.06112 -11.44839 72.15887 1.000 24.27217 116 HIS A O 1
ATOM 773 N N . GLY A 1 133 ? -16.70226 -10.02039 72.72889 1.000 20.71279 117 GLY A N 1
ATOM 774 C CA . GLY A 1 133 ? -16.31772 -10.03610 74.12586 1.000 20.56114 117 GLY A CA 1
ATOM 775 C C . GLY A 1 133 ? -15.01332 -9.33991 74.43982 1.000 19.58428 117 GLY A C 1
ATOM 776 O O . GLY A 1 133 ? -14.38740 -9.63643 75.46488 1.000 21.54401 117 GLY A O 1
ATOM 777 N N . VAL A 1 134 ? -14.59480 -8.39662 73.59779 1.000 20.17350 118 VAL A N 1
ATOM 778 C CA . VAL A 1 134 ? -13.32947 -7.68748 73.74715 1.000 20.61268 118 VAL A CA 1
ATOM 779 C C . VAL A 1 134 ? -13.64909 -6.23045 74.05614 1.000 16.36689 118 VAL A C 1
ATOM 780 O O . VAL A 1 134 ? -14.37334 -5.57695 73.29718 1.000 20.79607 118 VAL A O 1
ATOM 784 N N . VAL A 1 135 ? -13.13741 -5.73001 75.17582 1.000 19.82018 119 VAL A N 1
ATOM 785 C CA . VAL A 1 135 ? -13.29549 -4.31725 75.50824 1.000 17.44823 119 VAL A CA 1
ATOM 786 C C . VAL A 1 135 ? -12.25648 -3.52830 74.72215 1.000 16.35904 119 VAL A C 1
ATOM 787 O O . VAL A 1 135 ? -11.06670 -3.86168 74.74543 1.000 16.17622 119 VAL A O 1
ATOM 791 N N . VAL A 1 136 ? -12.69715 -2.48252 74.02428 1.000 14.72200 120 VAL A N 1
ATOM 792 C CA . VAL A 1 136 ? -11.78718 -1.61171 73.28686 1.000 14.70410 120 VAL A CA 1
ATOM 793 C C . VAL A 1 136 ? -11.67049 -0.29902 74.04221 1.000 14.53416 120 VAL A C 1
ATOM 794 O O . VAL A 1 136 ? -12.66766 0.41418 74.22119 1.000 15.74420 120 VAL A O 1
ATOM 798 N N . LEU A 1 137 ? -10.45827 0.01837 74.48467 1.000 14.40392 121 LEU A N 1
ATOM 799 C CA . LEU A 1 137 ? -10.14238 1.33764 75.03007 1.000 13.63584 121 LEU A CA 1
ATOM 800 C C . LEU A 1 137 ? -9.66284 2.23751 73.89691 1.000 13.67152 121 LEU A C 1
ATOM 801 O O . LEU A 1 137 ? -8.71096 1.88583 73.18744 1.000 15.06914 121 LEU A O 1
ATOM 806 N N . ASP A 1 138 ? -10.30214 3.40368 73.73184 1.000 11.96693 122 ASP A N 1
ATOM 807 C CA . ASP A 1 138 ? -9.77320 4.40799 72.80757 1.000 11.59188 122 ASP A CA 1
ATOM 808 C C . ASP A 1 138 ? -8.81867 5.26370 73.61789 1.000 13.05006 122 ASP A C 1
ATOM 809 O O . ASP A 1 138 ? -9.24018 6.06347 74.45754 1.000 12.83876 122 ASP A O 1
ATOM 814 N N . ALA A 1 139 ? -7.52273 5.04788 73.39826 1.000 12.31132 123 ALA A N 1
ATOM 815 C CA . ALA A 1 139 ? -6.46543 5.67842 74.19079 1.000 13.42023 123 ALA A CA 1
ATOM 816 C C . ALA A 1 139 ? -5.41655 6.31849 73.28407 1.000 13.52833 123 ALA A C 1
ATOM 817 O O . ALA A 1 139 ? -4.23512 5.95436 73.30704 1.000 13.34351 123 ALA A O 1
ATOM 819 N N . PRO A 1 140 ? -5.80874 7.29934 72.47459 1.000 12.16049 124 PRO A N 1
ATOM 820 C CA . PRO A 1 140 ? -4.79641 8.09654 71.77097 1.000 11.62531 124 PRO A CA 1
ATOM 821 C C . PRO A 1 140 ? -3.92279 8.84319 72.77161 1.000 13.71239 124 PRO A C 1
ATOM 822 O O . PRO A 1 140 ? -4.22414 8.92240 73.96268 1.000 12.80440 124 PRO A O 1
ATOM 826 N N . VAL A 1 141 ? -2.80358 9.37588 72.28428 1.000 14.93585 125 VAL A N 1
ATOM 827 C CA . VAL A 1 141 ? -1.82491 10.00633 73.16129 1.000 15.83730 125 VAL A CA 1
ATOM 828 C C . VAL A 1 141 ? -1.54901 11.42411 72.69219 1.000 14.28541 125 VAL A C 1
ATOM 829 O O . VAL A 1 141 ? -1.67896 11.74896 71.51113 1.000 16.60888 125 VAL A O 1
ATOM 833 N N . SER A 1 142 ? -1.16315 12.26912 73.64517 1.000 15.96435 126 SER A N 1
ATOM 834 C CA . SER A 1 142 ? -0.61659 13.59044 73.37474 1.000 15.69347 126 SER A CA 1
ATOM 835 C C . SER A 1 142 ? 0.89925 13.51952 73.51338 1.000 17.42478 126 SER A C 1
ATOM 836 O O . SER A 1 142 ? 1.40861 13.07398 74.54495 1.000 18.79078 126 SER A O 1
ATOM 839 N N . GLY A 1 143 ? 1.60184 13.96247 72.48135 1.000 17.33086 127 GLY A N 1
ATOM 840 C CA . GLY A 1 143 ? 3.05031 13.84823 72.41824 1.000 23.41565 127 GLY A CA 1
ATOM 841 C C . GLY A 1 143 ? 3.43065 13.25649 71.07417 1.000 26.48189 127 GLY A C 1
ATOM 842 O O . GLY A 1 143 ? 2.64622 12.55511 70.43031 1.000 26.75889 127 GLY A O 1
ATOM 843 N N . SER A 1 144 ? 4.65246 13.55316 70.63560 1.000 26.56416 128 SER A N 1
ATOM 844 C CA . SER A 1 144 ? 5.15076 13.11062 69.34273 1.000 26.91295 128 SER A CA 1
ATOM 845 C C . SER A 1 144 ? 6.31032 12.12821 69.53876 1.000 31.45608 128 SER A C 1
ATOM 846 O O . SER A 1 144 ? 6.46620 11.53886 70.61917 1.000 28.51348 128 SER A O 1
ATOM 849 N N . THR A 1 145 ? 7.13104 11.96054 68.49888 1.000 30.31963 129 THR A N 1
ATOM 850 C CA . THR A 1 145 ? 8.27115 11.05277 68.61765 1.000 31.42431 129 THR A CA 1
ATOM 851 C C . THR A 1 145 ? 9.22228 11.42556 69.75215 1.000 33.18705 129 THR A C 1
ATOM 852 O O . THR A 1 145 ? 9.68505 10.50431 70.44590 1.000 28.35352 129 THR A O 1
ATOM 856 N N . PRO A 1 146 ? 9.53669 12.70431 70.02392 1.000 28.90401 130 PRO A N 1
ATOM 857 C CA . PRO A 1 146 ? 10.40619 12.97977 71.18090 1.000 28.89572 130 PRO A CA 1
ATOM 858 C C . PRO A 1 146 ? 9.81393 12.51595 72.50188 1.000 31.23609 130 PRO A C 1
ATOM 859 O O . PRO A 1 146 ? 10.54661 12.00671 73.35699 1.000 29.68910 130 PRO A O 1
ATOM 863 N N . GLU A 1 147 ? 8.49839 12.66964 72.69120 1.000 28.56463 131 GLU A N 1
ATOM 864 C CA . GLU A 1 147 ? 7.86860 12.25196 73.94127 1.000 25.43904 131 GLU A CA 1
ATOM 865 C C . GLU A 1 147 ? 7.69404 10.74399 74.02527 1.000 27.46345 131 GLU A C 1
ATOM 866 O O . GLU A 1 147 ? 7.74476 10.17648 75.12330 1.000 25.62037 131 GLU A O 1
ATOM 872 N N . ALA A 1 148 ? 7.44674 10.08943 72.89316 1.000 29.17551 132 ALA A N 1
ATOM 873 C CA . ALA A 1 148 ? 7.47210 8.63441 72.88465 1.000 29.93244 132 ALA A CA 1
ATOM 874 C C . ALA A 1 148 ? 8.85359 8.12994 73.27527 1.000 33.58539 132 ALA A C 1
ATOM 875 O O . ALA A 1 148 ? 8.97986 7.15144 74.02091 1.000 30.25591 132 ALA A O 1
ATOM 877 N N . ASP A 1 149 ? 9.90303 8.81925 72.81590 1.000 32.24023 133 ASP A N 1
ATOM 878 C CA . ASP A 1 149 ? 11.26124 8.40188 73.15496 1.000 32.50648 133 ASP A CA 1
ATOM 879 C C . ASP A 1 149 ? 11.49323 8.42371 74.66115 1.000 32.46402 133 ASP A C 1
ATOM 880 O O . ASP A 1 149 ? 12.10305 7.50236 75.21395 1.000 36.84881 133 ASP A O 1
ATOM 885 N N . SER A 1 150 ? 11.00107 9.45278 75.34782 1.000 30.14463 134 SER A N 1
ATOM 886 C CA . SER A 1 150 ? 11.26244 9.61986 76.77109 1.000 28.82302 134 SER A CA 1
ATOM 887 C C . SER A 1 150 ? 10.13387 9.10563 77.65568 1.000 30.14256 134 SER A C 1
ATOM 888 O O . SER A 1 150 ? 10.19708 9.27414 78.87857 1.000 31.65631 134 SER A O 1
ATOM 891 N N . ALA A 1 151 ? 9.10923 8.47756 77.07071 1.000 32.12201 135 ALA A N 1
ATOM 892 C CA . ALA A 1 151 ? 7.92382 8.03796 77.81396 1.000 29.10081 135 ALA A CA 1
ATOM 893 C C . ALA A 1 151 ? 7.25651 9.20977 78.53300 1.000 27.08883 135 ALA A C 1
ATOM 894 O O . ALA A 1 151 ? 6.82349 9.09966 79.68052 1.000 26.80363 135 ALA A O 1
ATOM 896 N N . SER A 1 152 ? 7.17578 10.34563 77.84768 1.000 27.65442 136 SER A N 1
ATOM 897 C CA . SER A 1 152 ? 6.52711 11.52968 78.38743 1.000 28.12904 136 SER A CA 1
ATOM 898 C C . SER A 1 152 ? 5.13124 11.71509 77.82002 1.000 28.77984 136 SER A C 1
ATOM 899 O O . SER A 1 152 ? 4.53833 12.78173 77.99385 1.000 24.23525 136 SER A O 1
ATOM 902 N N . LEU A 1 153 ? 4.60211 10.69102 77.15138 1.000 25.91410 137 LEU A N 1
ATOM 903 C CA . LEU A 1 153 ? 3.26968 10.74833 76.56630 1.000 23.31690 137 LEU A CA 1
ATOM 904 C C . LEU A 1 153 ? 2.20855 10.99777 77.63464 1.000 20.99854 137 LEU A C 1
ATOM 905 O O . LEU A 1 153 ? 2.33361 10.57738 78.78690 1.000 21.98189 137 LEU A O 1
ATOM 910 N N . VAL A 1 154 ? 1.14134 11.68849 77.23528 1.000 17.08434 138 VAL A N 1
ATOM 911 C CA . VAL A 1 154 ? -0.07379 11.79929 78.03246 1.000 17.74914 138 VAL A CA 1
ATOM 912 C C . VAL A 1 154 ? -1.11892 10.91612 77.37064 1.000 15.69422 138 VAL A C 1
ATOM 913 O O . VAL A 1 154 ? -1.42001 11.09125 76.18210 1.000 17.17669 138 VAL A O 1
ATOM 917 N N . ILE A 1 155 ? -1.65108 9.95736 78.12328 1.000 16.22535 139 ILE A N 1
ATOM 918 C CA . ILE A 1 155 ? -2.61349 9.00048 77.58488 1.000 16.38652 139 ILE A CA 1
ATOM 919 C C . ILE A 1 155 ? -4.00961 9.57865 77.76965 1.000 16.51537 139 ILE A C 1
ATOM 920 O O . ILE A 1 155 ? -4.37128 10.00083 78.87389 1.000 17.82676 139 ILE A O 1
ATOM 925 N N . LEU A 1 156 ? -4.80342 9.58470 76.69639 1.000 13.70153 140 LEU A N 1
ATOM 926 C CA . LEU A 1 156 ? -6.15871 10.14572 76.69359 1.000 13.37906 140 LEU A CA 1
ATOM 927 C C . LEU A 1 156 ? -7.12466 8.99070 76.48250 1.000 13.10769 140 LEU A C 1
ATOM 928 O O . LEU A 1 156 ? -7.33578 8.57455 75.34503 1.000 13.28878 140 LEU A O 1
ATOM 933 N N . VAL A 1 157 ? -7.72356 8.46224 77.55500 1.000 12.62614 141 VAL A N 1
ATOM 934 C CA . VAL A 1 157 ? -8.36889 7.15374 77.45685 1.000 14.02568 141 VAL A CA 1
ATOM 935 C C . VAL A 1 157 ? -9.86460 7.23750 77.75194 1.000 11.98538 141 VAL A C 1
ATOM 936 O O . VAL A 1 157 ? -10.29266 7.82550 78.75770 1.000 13.72060 141 VAL A O 1
ATOM 940 N N . GLY A 1 158 ? -10.65041 6.61441 76.88320 1.000 13.65235 142 GLY A N 1
ATOM 941 C CA . GLY A 1 158 ? -12.08044 6.45587 77.07765 1.000 13.37759 142 GLY A CA 1
ATOM 942 C C . GLY A 1 158 ? -12.43158 5.00622 77.37326 1.000 15.24672 142 GLY A C 1
ATOM 943 O O . GLY A 1 158 ? -11.93105 4.09036 76.71457 1.000 16.57681 142 GLY A O 1
ATOM 944 N N . GLY A 1 159 ? -13.30770 4.81713 78.34492 1.000 16.94288 143 GLY A N 1
ATOM 945 C CA . GLY A 1 159 ? -13.77076 3.49260 78.71561 1.000 16.65378 143 GLY A CA 1
ATOM 946 C C . GLY A 1 159 ? -14.19587 3.46384 80.17068 1.000 19.99663 143 GLY A C 1
ATOM 947 O O . GLY A 1 159 ? -14.19724 4.47335 80.86608 1.000 20.86474 143 GLY A O 1
ATOM 948 N N . ASP A 1 160 ? -14.55102 2.26137 80.62092 1.000 23.94518 144 ASP A N 1
ATOM 949 C CA . ASP A 1 160 ? -14.95993 2.06540 82.00595 1.000 26.06616 144 ASP A CA 1
ATOM 950 C C . ASP A 1 160 ? -13.75294 2.14847 82.93466 1.000 24.11416 144 ASP A C 1
ATOM 951 O O . ASP A 1 160 ? -12.65154 1.70520 82.59429 1.000 24.20130 144 ASP A O 1
ATOM 956 N N . LYS A 1 161 ? -13.96508 2.72429 84.12222 1.000 22.96624 145 LYS A N 1
ATOM 957 C CA . LYS A 1 161 ? -12.85276 2.95886 85.03636 1.000 23.28159 145 LYS A CA 1
ATOM 958 C C . LYS A 1 161 ? -12.13643 1.66203 85.40333 1.000 23.68404 145 LYS A C 1
ATOM 959 O O . LYS A 1 161 ? -10.92381 1.66893 85.63746 1.000 25.41970 145 LYS A O 1
ATOM 965 N N . ASP A 1 162 ? -12.85901 0.54675 85.44788 1.000 28.45067 146 ASP A N 1
ATOM 966 C CA . ASP A 1 162 ? -12.22576 -0.72439 85.78744 1.000 29.82258 146 ASP A CA 1
ATOM 967 C C . ASP A 1 162 ? -11.32121 -1.20844 84.65717 1.000 28.88537 146 ASP A C 1
ATOM 968 O O . ASP A 1 162 ? -10.24800 -1.77354 84.90839 1.000 28.27975 146 ASP A O 1
ATOM 973 N N . ASP A 1 163 ? -11.72982 -0.98013 83.40634 1.000 27.91929 147 ASP A N 1
ATOM 974 C CA . ASP A 1 163 ? -10.89886 -1.37183 82.27022 1.000 25.26683 147 ASP A CA 1
ATOM 975 C C . ASP A 1 163 ? -9.67604 -0.47148 82.14848 1.000 23.02528 147 ASP A C 1
ATOM 976 O O . ASP A 1 163 ? -8.57682 -0.93423 81.81844 1.000 22.89486 147 ASP A O 1
ATOM 981 N N . VAL A 1 164 ? -9.84717 0.82278 82.41575 1.000 24.67550 148 VAL A N 1
ATOM 982 C CA . VAL A 1 164 ? -8.70484 1.72474 82.47092 1.000 21.95967 148 VAL A CA 1
ATOM 983 C C . VAL A 1 164 ? -7.72501 1.27850 83.54862 1.000 23.40654 148 VAL A C 1
ATOM 984 O O . VAL A 1 164 ? -6.50288 1.34413 83.36524 1.000 23.07888 148 VAL A O 1
ATOM 988 N N . ALA A 1 165 ? -8.24320 0.81655 84.68901 1.000 24.88669 149 ALA A N 1
ATOM 989 C CA . ALA A 1 165 ? -7.37075 0.35337 85.76470 1.000 27.04299 149 ALA A CA 1
ATOM 990 C C . ALA A 1 165 ? -6.59722 -0.89476 85.35750 1.000 22.84650 149 ALA A C 1
ATOM 991 O O . ALA A 1 165 ? -5.40069 -1.00909 85.65161 1.000 26.65983 149 ALA A O 1
ATOM 993 N N . ARG A 1 166 ? -7.25561 -1.82700 84.66162 1.000 26.35974 150 ARG A N 1
ATOM 994 C CA . ARG A 1 166 ? -6.56581 -3.02498 84.18291 1.000 27.70636 150 ARG A CA 1
ATOM 995 C C . ARG A 1 166 ? -5.35472 -2.66784 83.33144 1.000 26.68362 150 ARG A C 1
ATOM 996 O O . ARG A 1 166 ? -4.33106 -3.35752 83.37124 1.000 27.67588 150 ARG A O 1
ATOM 1004 N N . ALA A 1 167 ? -5.45245 -1.59775 82.54619 1.000 22.66865 151 ALA A N 1
ATOM 1005 C CA . ALA A 1 167 ? -4.41124 -1.23103 81.59916 1.000 22.55781 151 ALA A CA 1
ATOM 1006 C C . ALA A 1 167 ? -3.35646 -0.29548 82.18285 1.000 18.96940 151 ALA A C 1
ATOM 1007 O O . ALA A 1 167 ? -2.38720 0.02114 81.48716 1.000 23.26708 151 ALA A O 1
ATOM 1009 N N . ALA A 1 168 ? -3.50660 0.12775 83.44049 1.000 24.25972 152 ALA A N 1
ATOM 1010 C CA . ALA A 1 168 ? -2.58782 1.08920 84.05371 1.000 26.82837 152 ALA A CA 1
ATOM 1011 C C . ALA A 1 168 ? -1.10796 0.73647 83.90849 1.000 27.32114 152 ALA A C 1
ATOM 1012 O O . ALA A 1 168 ? -0.33212 1.61003 83.48799 1.000 26.93123 152 ALA A O 1
ATOM 1014 N N . PRO A 1 169 ? -0.64322 -0.48108 84.21527 1.000 26.97791 153 PRO A N 1
ATOM 1015 C CA . PRO A 1 169 ? 0.79963 -0.74726 84.05080 1.000 27.83004 153 PRO A CA 1
ATOM 1016 C C . PRO A 1 169 ? 1.28985 -0.55534 82.62891 1.000 25.81963 153 PRO A C 1
ATOM 1017 O O . PRO A 1 169 ? 2.45071 -0.17597 82.42098 1.000 27.61991 153 PRO A O 1
ATOM 1021 N N . ILE A 1 170 ? 0.43594 -0.79334 81.63211 1.000 25.85596 154 ILE A N 1
ATOM 1022 C CA . ILE A 1 170 ? 0.82156 -0.53077 80.25155 1.000 22.45156 154 ILE A CA 1
ATOM 1023 C C . ILE A 1 170 ? 0.92409 0.97161 80.00990 1.000 23.02253 154 ILE A C 1
ATOM 1024 O O . ILE A 1 170 ? 1.90962 1.46275 79.44473 1.000 24.37295 154 ILE A O 1
ATOM 1029 N N . PHE A 1 171 ? -0.09308 1.72233 80.44338 1.000 25.65702 155 PHE A N 1
ATOM 1030 C CA . PHE A 1 171 ? -0.08080 3.16946 80.24443 1.000 24.92361 155 PHE A CA 1
ATOM 1031 C C . PHE A 1 171 ? 1.06975 3.82980 80.99567 1.000 26.98692 155 PHE A C 1
ATOM 1032 O O . PHE A 1 171 ? 1.63822 4.82049 80.51793 1.000 26.30842 155 PHE A O 1
ATOM 1040 N N . ASP A 1 172 ? 1.42636 3.29572 82.16632 1.000 27.18002 156 ASP A N 1
ATOM 1041 C CA . ASP A 1 172 ? 2.51851 3.86231 82.95581 1.000 28.19291 156 ASP A CA 1
ATOM 1042 C C . ASP A 1 172 ? 3.86648 3.71289 82.26579 1.000 31.07012 156 ASP A C 1
ATOM 1043 O O . ASP A 1 172 ? 4.73272 4.58084 82.41467 1.000 30.00356 156 ASP A O 1
ATOM 1048 N N . ALA A 1 173 ? 4.07127 2.62005 81.52401 1.000 29.03892 157 ALA A N 1
ATOM 1049 C CA . ALA A 1 173 ? 5.35932 2.36961 80.89029 1.000 30.60065 157 ALA A CA 1
ATOM 1050 C C . ALA A 1 173 ? 5.60054 3.27111 79.69086 1.000 31.54424 157 ALA A C 1
ATOM 1051 O O . ALA A 1 173 ? 6.75418 3.57535 79.36552 1.000 31.28130 157 ALA A O 1
ATOM 1053 N N . ILE A 1 174 ? 4.54039 3.70572 79.01240 1.000 25.28425 158 ILE A N 1
ATOM 1054 C CA . ILE A 1 174 ? 4.72149 4.46602 77.78706 1.000 27.78499 158 ILE A CA 1
ATOM 1055 C C . ILE A 1 174 ? 4.53438 5.96000 77.99725 1.000 20.24586 158 ILE A C 1
ATOM 1056 O O . ILE A 1 174 ? 4.90824 6.74202 77.10863 1.000 25.00042 158 ILE A O 1
ATOM 1061 N N . GLY A 1 175 ? 4.00945 6.38172 79.14883 1.000 25.07567 159 GLY A N 1
ATOM 1062 C CA . GLY A 1 175 ? 3.71120 7.78051 79.38095 1.000 26.24660 159 GLY A CA 1
ATOM 1063 C C . GLY A 1 175 ? 3.96130 8.21560 80.81445 1.000 27.47386 159 GLY A C 1
ATOM 1064 O O . GLY A 1 175 ? 4.34855 7.42278 81.67816 1.000 26.05198 159 GLY A O 1
ATOM 1065 N N . LYS A 1 176 ? 3.71873 9.50789 81.04923 1.000 25.76478 160 LYS A N 1
ATOM 1066 C CA . LYS A 1 176 ? 3.88727 10.13069 82.35519 1.000 26.44365 160 LYS A CA 1
ATOM 1067 C C . LYS A 1 176 ? 2.56856 10.43363 83.05420 1.000 25.48262 160 LYS A C 1
ATOM 1068 O O . LYS A 1 176 ? 2.57427 10.77412 84.24351 1.000 27.21728 160 LYS A O 1
ATOM 1074 N N . LEU A 1 177 ? 1.44081 10.31403 82.35483 1.000 22.76889 161 LEU A N 1
ATOM 1075 C CA . LEU A 1 177 ? 0.15490 10.72914 82.88649 1.000 21.63758 161 LEU A CA 1
ATOM 1076 C C . LEU A 1 177 ? -0.94014 10.05005 82.08011 1.000 20.37483 161 LEU A C 1
ATOM 1077 O O . LEU A 1 177 ? -0.90045 10.08413 80.84575 1.000 21.61781 161 LEU A O 1
ATOM 1082 N N . THR A 1 178 ? -1.90650 9.45344 82.77221 1.000 21.20720 162 THR A N 1
ATOM 1083 C CA . THR A 1 178 ? -3.08437 8.86048 82.14981 1.000 21.03754 162 THR A CA 1
ATOM 1084 C C . THR A 1 178 ? -4.29483 9.69645 82.53142 1.000 22.50121 162 THR A C 1
ATOM 1085 O O . THR A 1 178 ? -4.62291 9.81399 83.71789 1.000 24.19405 162 THR A O 1
ATOM 1089 N N . ILE A 1 179 ? -4.94775 10.28719 81.53454 1.000 18.40179 163 ILE A N 1
ATOM 1090 C CA . ILE A 1 179 ? -6.18517 11.02302 81.74404 1.000 18.63258 163 ILE A CA 1
ATOM 1091 C C . ILE A 1 179 ? -7.33964 10.10971 81.36871 1.000 19.62763 163 ILE A C 1
ATOM 1092 O O . ILE A 1 179 ? -7.45175 9.68057 80.21378 1.000 17.43187 163 ILE A O 1
ATOM 1097 N N . HIS A 1 180 ? -8.18376 9.79211 82.34387 1.000 16.33816 164 HIS A N 1
ATOM 1098 C CA . HIS A 1 180 ? -9.42483 9.08447 82.06466 1.000 15.80919 164 HIS A CA 1
ATOM 1099 C C . HIS A 1 180 ? -10.42921 10.11842 81.57997 1.000 17.03317 164 HIS A C 1
ATOM 1100 O O . HIS A 1 180 ? -10.96549 10.90849 82.36660 1.000 18.08570 164 HIS A O 1
ATOM 1107 N N . ALA A 1 181 ? -10.66268 10.13418 80.26531 1.000 14.27413 165 ALA A N 1
ATOM 1108 C CA . ALA A 1 181 ? -11.46559 11.18667 79.65291 1.000 14.00602 165 ALA A CA 1
ATOM 1109 C C . ALA A 1 181 ? -12.96486 10.96958 79.79485 1.000 15.37168 165 ALA A C 1
ATOM 1110 O O . ALA A 1 181 ? -13.73081 11.90740 79.54960 1.000 14.66906 165 ALA A O 1
ATOM 1112 N N . GLY A 1 182 ? -13.40274 9.77494 80.18559 1.000 14.06797 166 GLY A N 1
ATOM 1113 C CA . GLY A 1 182 ? -14.80251 9.44128 80.19740 1.000 16.20201 166 GLY A CA 1
ATOM 1114 C C . GLY A 1 182 ? -15.03498 8.07286 79.60089 1.000 15.12085 166 GLY A C 1
ATOM 1115 O O . GLY A 1 182 ? -14.10284 7.27784 79.44399 1.000 16.10679 166 GLY A O 1
ATOM 1116 N N . PRO A 1 183 ? -16.28046 7.78308 79.23736 1.000 15.47441 167 PRO A N 1
ATOM 1117 C CA . PRO A 1 183 ? -16.60153 6.48554 78.62581 1.000 16.08544 167 PRO A CA 1
ATOM 1118 C C . PRO A 1 183 ? -16.04349 6.35003 77.21698 1.000 16.45195 167 PRO A C 1
ATOM 1119 O O . PRO A 1 183 ? -15.43822 7.29427 76.69906 1.000 14.35922 167 PRO A O 1
ATOM 1123 N N . THR A 1 184 ? -16.25215 5.19018 76.58899 1.000 15.48935 168 THR A N 1
ATOM 1124 C CA . THR A 1 184 ? -15.79546 4.95584 75.22321 1.000 15.13595 168 THR A CA 1
ATOM 1125 C C . THR A 1 184 ? -16.12177 6.14402 74.32192 1.000 15.67446 168 THR A C 1
ATOM 1126 O O . THR A 1 184 ? -17.19307 6.75000 74.41716 1.000 15.46268 168 THR A O 1
ATOM 1130 N N . GLY A 1 185 ? -15.15140 6.50657 73.48261 1.000 14.14695 169 GLY A N 1
ATOM 1131 C CA . GLY A 1 185 ? -15.26400 7.64750 72.60215 1.000 15.26966 169 GLY A CA 1
ATOM 1132 C C . GLY A 1 185 ? -14.69565 8.92965 73.16696 1.000 12.93633 169 GLY A C 1
ATOM 1133 O O . GLY A 1 185 ? -14.42421 9.86743 72.39585 1.000 12.91893 169 GLY A O 1
ATOM 1134 N N . SER A 1 186 ? -14.49412 8.98897 74.49154 1.000 11.84993 170 SER A N 1
ATOM 1135 C CA . SER A 1 186 ? -14.01004 10.21008 75.12246 1.000 11.44571 170 SER A CA 1
ATOM 1136 C C . SER A 1 186 ? -12.54887 10.47159 74.81092 1.000 11.87311 170 SER A C 1
ATOM 1137 O O . SER A 1 186 ? -12.15012 11.63689 74.68971 1.000 11.89573 170 SER A O 1
ATOM 1140 N N . GLY A 1 187 ? -11.73739 9.41405 74.68860 1.000 12.26279 171 GLY A N 1
ATOM 1141 C CA . GLY A 1 187 ? -10.33365 9.61243 74.37770 1.000 11.87759 171 GLY A CA 1
ATOM 1142 C C . GLY A 1 187 ? -10.15808 10.15232 72.97430 1.000 10.62259 171 GLY A C 1
ATOM 1143 O O . GLY A 1 187 ? -9.39988 11.10012 72.75322 1.000 11.01514 171 GLY A O 1
ATOM 1144 N N . ALA A 1 188 ? -10.87643 9.56721 72.01599 1.000 12.51626 172 ALA A N 1
ATOM 1145 C CA . ALA A 1 188 ? -10.83586 10.05007 70.64179 1.000 11.75237 172 ALA A CA 1
ATOM 1146 C C . ALA A 1 188 ? -11.24389 11.51630 70.55456 1.000 12.34066 172 ALA A C 1
ATOM 1147 O O . ALA A 1 188 ? -10.59635 12.30316 69.85271 1.000 12.33224 172 ALA A O 1
ATOM 1149 N N . ARG A 1 189 ? -12.29278 11.91033 71.28280 1.000 11.39095 173 ARG A N 1
ATOM 1150 C CA . ARG A 1 189 ? -12.73544 13.30555 71.23986 1.000 8.88555 173 ARG A CA 1
ATOM 1151 C C . ARG A 1 189 ? -11.71374 14.24699 71.85866 1.000 10.81633 173 ARG A C 1
ATOM 1152 O O . ARG A 1 189 ? -11.47335 15.33736 71.33001 1.000 9.69263 173 ARG A O 1
ATOM 1160 N N . LEU A 1 190 ? -11.11167 13.86230 72.98941 1.000 10.77512 174 LEU A N 1
ATOM 1161 C CA . LEU A 1 190 ? -10.09308 14.70517 73.60303 1.000 9.88095 174 LEU A CA 1
ATOM 1162 C C . LEU A 1 190 ? -8.87340 14.84809 72.70007 1.000 9.47952 174 LEU A C 1
ATOM 1163 O O . LEU A 1 190 ? -8.25388 15.91442 72.65553 1.000 9.44663 174 LEU A O 1
ATOM 1168 N N . LYS A 1 191 ? -8.53911 13.79379 71.95340 1.000 8.71605 175 LYS A N 1
ATOM 1169 C CA . LYS A 1 191 ? -7.43911 13.88077 71.00226 1.000 8.77533 175 LYS A CA 1
ATOM 1170 C C . LYS A 1 191 ? -7.75886 14.86911 69.88279 1.000 10.64895 175 LYS A C 1
ATOM 1171 O O . LYS A 1 191 ? -6.87963 15.62964 69.46079 1.000 9.42015 175 LYS A O 1
ATOM 1177 N N . LEU A 1 192 ? -9.00862 14.88079 69.40189 1.000 10.11738 176 LEU A N 1
ATOM 1178 C CA . LEU A 1 192 ? -9.41909 15.87915 68.40778 1.000 11.03560 176 LEU A CA 1
ATOM 1179 C C . LEU A 1 192 ? -9.23087 17.29349 68.94337 1.000 10.17190 176 LEU A C 1
ATOM 1180 O O . LEU A 1 192 ? -8.71681 18.17741 68.23408 1.000 10.39398 176 LEU A O 1
ATOM 1185 N N . VAL A 1 193 ? -9.65051 17.53017 70.19585 1.000 7.79599 177 VAL A N 1
ATOM 1186 C CA . VAL A 1 193 ? -9.47245 18.83455 70.84171 1.000 7.80988 177 VAL A CA 1
ATOM 1187 C C . VAL A 1 193 ? -8.01077 19.25133 70.80535 1.000 9.06125 177 VAL A C 1
ATOM 1188 O O . VAL A 1 193 ? -7.66923 20.37330 70.40077 1.000 9.18312 177 VAL A O 1
ATOM 1192 N N . ILE A 1 194 ? -7.12516 18.34931 71.24290 1.000 9.83578 178 ILE A N 1
ATOM 1193 C CA . ILE A 1 194 ? -5.71545 18.69409 71.36259 1.000 9.40158 178 ILE A CA 1
ATOM 1194 C C . ILE A 1 194 ? -5.07952 18.84893 69.98919 1.000 10.72786 178 ILE A C 1
ATOM 1195 O O . ILE A 1 194 ? -4.23145 19.72791 69.79282 1.000 10.67091 178 ILE A O 1
ATOM 1200 N N . ASN A 1 195 ? -5.51381 18.04158 69.01425 1.000 10.40032 179 ASN A N 1
ATOM 1201 C CA . ASN A 1 195 ? -5.01849 18.18515 67.64317 1.000 12.50995 179 ASN A CA 1
ATOM 1202 C C . ASN A 1 195 ? -5.33690 19.56674 67.08958 1.000 11.60789 179 ASN A C 1
ATOM 1203 O O . ASN A 1 195 ? -4.50539 20.18798 66.40921 1.000 10.50326 179 ASN A O 1
ATOM 1208 N N . GLY A 1 196 ? -6.54227 20.06310 67.35100 1.000 10.40050 180 GLY A N 1
ATOM 1209 C CA . GLY A 1 196 ? -6.89711 21.37874 66.85210 1.000 9.12029 180 GLY A CA 1
ATOM 1210 C C . GLY A 1 196 ? -6.05689 22.48789 67.45259 1.000 8.77159 180 GLY A C 1
ATOM 1211 O O . GLY A 1 196 ? -5.65369 23.42231 66.76144 1.000 9.27639 180 GLY A O 1
ATOM 1212 N N . ILE A 1 197 ? -5.78965 22.40541 68.75438 1.000 7.77959 181 ILE A N 1
ATOM 1213 C CA . ILE A 1 197 ? -4.93080 23.38682 69.40466 1.000 7.25517 181 ILE A CA 1
ATOM 1214 C C . ILE A 1 197 ? -3.53761 23.35869 68.79270 1.000 8.49727 181 ILE A C 1
ATOM 1215 O O . ILE A 1 197 ? -2.93024 24.40537 68.54343 1.000 9.25438 181 ILE A O 1
ATOM 1220 N N . MET A 1 198 ? -3.00318 22.15368 68.56769 1.000 8.56573 182 MET A N 1
ATOM 1221 C CA . MET A 1 198 ? -1.68595 22.01292 67.94296 1.000 9.35156 182 MET A CA 1
ATOM 1222 C C . MET A 1 198 ? -1.66896 22.62582 66.54781 1.000 8.92699 182 MET A C 1
ATOM 1223 O O . MET A 1 198 ? -0.75875 23.39224 66.18886 1.000 7.59258 182 MET A O 1
ATOM 1228 N N . GLY A 1 199 ? -2.62980 22.21959 65.71503 1.000 8.51739 183 GLY A N 1
ATOM 1229 C CA . GLY A 1 199 ? -2.61258 22.64619 64.33094 1.000 7.41094 183 GLY A CA 1
ATOM 1230 C C . GLY A 1 199 ? -2.76436 24.14422 64.19265 1.000 8.86247 183 GLY A C 1
ATOM 1231 O O . GLY A 1 199 ? -1.99517 24.80140 63.48331 1.000 7.62313 183 GLY A O 1
ATOM 1232 N N . ALA A 1 200 ? -3.76629 24.70710 64.86241 1.000 6.43091 184 ALA A N 1
ATOM 1233 C CA . ALA A 1 200 ? -3.97205 26.14131 64.76206 1.000 6.41982 184 ALA A CA 1
ATOM 1234 C C . ALA A 1 200 ? -2.89941 26.93689 65.49899 1.000 7.41888 184 ALA A C 1
ATOM 1235 O O . ALA A 1 200 ? -2.63534 28.08731 65.13963 1.000 9.12471 184 ALA A O 1
ATOM 1237 N N . GLY A 1 201 ? -2.24977 26.35004 66.51531 1.000 8.42499 185 GLY A N 1
ATOM 1238 C CA . GLY A 1 201 ? -1.10594 27.01663 67.11792 1.000 9.23026 185 GLY A CA 1
ATOM 1239 C C . GLY A 1 201 ? 0.01466 27.21815 66.11572 1.000 7.72998 185 GLY A C 1
ATOM 1240 O O . GLY A 1 201 ? 0.67278 28.26811 66.09537 1.000 8.50118 185 GLY A O 1
ATOM 1241 N N . LEU A 1 202 ? 0.23045 26.22042 65.25204 1.000 6.82225 186 LEU A N 1
ATOM 1242 C CA . LEU A 1 202 ? 1.28457 26.33266 64.25302 1.000 8.10560 186 LEU A CA 1
ATOM 1243 C C . LEU A 1 202 ? 0.89603 27.32330 63.16119 1.000 8.35029 186 LEU A C 1
ATOM 1244 O O . LEU A 1 202 ? 1.70916 28.16288 62.76754 1.000 7.82038 186 LEU A O 1
ATOM 1249 N N . THR A 1 203 ? -0.34977 27.25310 62.65065 1.000 7.90391 187 THR A N 1
ATOM 1250 C CA . THR A 1 203 ? -0.70495 28.18157 61.57646 1.000 6.83877 187 THR A CA 1
ATOM 1251 C C . THR A 1 203 ? -0.71599 29.62092 62.08407 1.000 8.28212 187 THR A C 1
ATOM 1252 O O . THR A 1 203 ? -0.28744 30.54412 61.36594 1.000 7.66929 187 THR A O 1
ATOM 1256 N N . THR A 1 204 ? -1.16837 29.83137 63.32661 1.000 6.49097 188 THR A N 1
ATOM 1257 C CA . THR A 1 204 ? -1.08214 31.14997 63.94978 1.000 7.92930 188 THR A CA 1
ATOM 1258 C C . THR A 1 204 ? 0.34851 31.65286 63.96287 1.000 7.83548 188 THR A C 1
ATOM 1259 O O . THR A 1 204 ? 0.62169 32.79635 63.59304 1.000 8.20680 188 THR A O 1
ATOM 1263 N N . LEU A 1 205 ? 1.26825 30.80388 64.41820 1.000 8.12451 189 LEU A N 1
ATOM 1264 C CA . LEU A 1 205 ? 2.66496 31.20304 64.50806 1.000 8.28245 189 LEU A CA 1
ATOM 1265 C C . LEU A 1 205 ? 3.25971 31.47669 63.12893 1.000 6.79430 189 LEU A C 1
ATOM 1266 O O . LEU A 1 205 ? 3.94634 32.48874 62.93341 1.000 8.35258 189 LEU A O 1
ATOM 1271 N N . ALA A 1 206 ? 2.97688 30.60912 62.14895 1.000 7.00524 190 ALA A N 1
ATOM 1272 C CA . ALA A 1 206 ? 3.50183 30.81397 60.79601 1.000 7.18657 190 ALA A CA 1
ATOM 1273 C C . ALA A 1 206 ? 3.01012 32.12962 60.19781 1.000 6.89512 190 ALA A C 1
ATOM 1274 O O . ALA A 1 206 ? 3.77422 32.86370 59.55467 1.000 8.39636 190 ALA A O 1
ATOM 1276 N N . GLU A 1 207 ? 1.72465 32.44424 60.40031 1.000 7.35986 191 GLU A N 1
ATOM 1277 C CA . GLU A 1 207 ? 1.16890 33.66480 59.83028 1.000 6.85238 191 GLU A CA 1
ATOM 1278 C C . GLU A 1 207 ? 1.71760 34.90529 60.52400 1.000 7.71761 191 GLU A C 1
ATOM 1279 O O . GLU A 1 207 ? 1.96558 35.92960 59.87338 1.000 8.99166 191 GLU A O 1
ATOM 1285 N N . SER A 1 208 ? 1.88589 34.83614 61.84991 1.000 8.44231 192 SER A N 1
ATOM 1286 C CA . SER A 1 208 ? 2.39340 35.98892 62.58874 1.000 8.55108 192 SER A CA 1
ATOM 1287 C C . SER A 1 208 ? 3.83704 36.26372 62.21704 1.000 8.21801 192 SER A C 1
ATOM 1288 O O . SER A 1 208 ? 4.21364 37.41971 62.00195 1.000 8.89298 192 SER A O 1
ATOM 1291 N N . VAL A 1 209 ? 4.64205 35.20528 62.11625 1.000 8.31836 193 VAL A N 1
ATOM 1292 C CA . VAL A 1 209 ? 6.01673 35.33209 61.62208 1.000 9.09671 193 VAL A CA 1
ATOM 1293 C C . VAL A 1 209 ? 6.03311 35.92281 60.21943 1.000 8.66470 193 VAL A C 1
ATOM 1294 O O . VAL A 1 209 ? 6.83667 36.81307 59.91225 1.000 8.57687 193 VAL A O 1
ATOM 1298 N N . ALA A 1 210 ? 5.11792 35.46280 59.35257 1.000 9.02872 194 ALA A N 1
ATOM 1299 C CA . ALA A 1 210 ? 5.07957 35.95864 57.98663 1.000 9.82446 194 ALA A CA 1
ATOM 1300 C C . ALA A 1 210 ? 4.78223 37.44913 57.95070 1.000 9.56341 194 ALA A C 1
ATOM 1301 O O . ALA A 1 210 ? 5.40491 38.19574 57.17764 1.000 9.90624 194 ALA A O 1
ATOM 1303 N N . TYR A 1 211 ? 3.84846 37.91500 58.79390 1.000 9.12846 195 TYR A N 1
ATOM 1304 C CA . TYR A 1 211 ? 3.63240 39.35317 58.86253 1.000 7.54825 195 TYR A CA 1
ATOM 1305 C C . TYR A 1 211 ? 4.92974 40.06727 59.25491 1.000 7.85338 195 TYR A C 1
ATOM 1306 O O . TYR A 1 211 ? 5.33776 41.03214 58.59803 1.000 8.09476 195 TYR A O 1
ATOM 1315 N N . GLY A 1 212 ? 5.58496 39.59332 60.32243 1.000 8.26527 196 GLY A N 1
ATOM 1316 C CA . GLY A 1 212 ? 6.79171 40.26594 60.79681 1.000 7.05176 196 GLY A CA 1
ATOM 1317 C C . GLY A 1 212 ? 7.85079 40.37567 59.71935 1.000 8.07260 196 GLY A C 1
ATOM 1318 O O . GLY A 1 212 ? 8.44201 41.44311 59.52362 1.000 8.78826 196 GLY A O 1
ATOM 1319 N N . LEU A 1 213 ? 8.06389 39.28877 58.97535 1.000 8.41984 197 LEU A N 1
ATOM 1320 C CA . LEU A 1 213 ? 9.05120 39.31247 57.88917 1.000 8.08305 197 LEU A CA 1
ATOM 1321 C C . LEU A 1 213 ? 8.63762 40.25801 56.76534 1.000 9.59468 197 LEU A C 1
ATOM 1322 O O . LEU A 1 213 ? 9.48908 40.94307 56.17286 1.000 13.23834 197 LEU A O 1
ATOM 1327 N N . SER A 1 214 ? 7.35126 40.25914 56.40781 1.000 7.98322 198 SER A N 1
ATOM 1328 C CA . SER A 1 214 ? 6.86153 41.12661 55.34363 1.000 9.39768 198 SER A CA 1
ATOM 1329 C C . SER A 1 214 ? 7.01149 42.58850 55.70051 1.000 11.58154 198 SER A C 1
ATOM 1330 O O . SER A 1 214 ? 7.18218 43.43136 54.81173 1.000 15.97015 198 SER A O 1
ATOM 1333 N N . ALA A 1 215 ? 6.96209 42.90097 56.98807 1.000 8.86434 199 ALA A N 1
ATOM 1334 C CA . ALA A 1 215 ? 7.10378 44.25771 57.47838 1.000 9.48833 199 ALA A CA 1
ATOM 1335 C C . ALA A 1 215 ? 8.55509 44.62755 57.73045 1.000 9.61324 199 ALA A C 1
ATOM 1336 O O . ALA A 1 215 ? 8.81909 45.69521 58.29416 1.000 13.27263 199 ALA A O 1
ATOM 1338 N N . GLY A 1 216 ? 9.48878 43.76074 57.35596 1.000 9.73397 200 GLY A N 1
ATOM 1339 C CA . GLY A 1 216 ? 10.90006 44.11585 57.34112 1.000 10.01282 200 GLY A CA 1
ATOM 1340 C C . GLY A 1 216 ? 11.72327 43.68174 58.53487 1.000 10.63648 200 GLY A C 1
ATOM 1341 O O . GLY A 1 216 ? 12.90732 44.05431 58.61770 1.000 13.58254 200 GLY A O 1
ATOM 1342 N N . LEU A 1 217 ? 11.14430 42.94552 59.47899 1.000 10.36463 201 LEU A N 1
ATOM 1343 C CA . LEU A 1 217 ? 11.91357 42.47772 60.62599 1.000 9.93135 201 LEU A CA 1
ATOM 1344 C C . LEU A 1 217 ? 12.95341 41.45339 60.19536 1.000 9.76246 201 LEU A C 1
ATOM 1345 O O . LEU A 1 217 ? 12.66687 40.55630 59.38750 1.000 11.14966 201 LEU A O 1
ATOM 1350 N N . ASP A 1 218 ? 14.16081 41.60131 60.74453 1.000 8.85954 202 ASP A N 1
ATOM 1351 C CA . ASP A 1 218 ? 15.24970 40.65420 60.51908 1.000 10.47531 202 ASP A CA 1
ATOM 1352 C C . ASP A 1 218 ? 14.82386 39.24395 60.91077 1.000 10.01091 202 ASP A C 1
ATOM 1353 O O . ASP A 1 218 ? 14.27298 39.01645 61.99619 1.000 9.71565 202 ASP A O 1
ATOM 1358 N N . ARG A 1 219 ? 15.08716 38.27413 60.02315 1.000 8.46886 203 ARG A N 1
ATOM 1359 C CA . ARG A 1 219 ? 14.59137 36.92124 60.25685 1.000 8.29472 203 ARG A CA 1
ATOM 1360 C C . ARG A 1 219 ? 15.19503 36.30758 61.51614 1.000 8.75518 203 ARG A C 1
ATOM 1361 O O . ARG A 1 219 ? 14.49179 35.67963 62.31857 1.000 9.94786 203 ARG A O 1
ATOM 1369 N N . SER A 1 220 ? 16.51306 36.43115 61.68474 1.000 8.81271 204 SER A N 1
ATOM 1370 C CA . SER A 1 220 ? 17.14201 35.81198 62.84798 1.000 9.40244 204 SER A CA 1
ATOM 1371 C C . SER A 1 220 ? 16.70323 36.48572 64.14342 1.000 9.24982 204 SER A C 1
ATOM 1372 O O . SER A 1 220 ? 16.43836 35.80086 65.14231 1.000 11.55377 204 SER A O 1
ATOM 1375 N N . MET A 1 221 ? 16.64562 37.81766 64.14350 1.000 11.62967 205 MET A N 1
ATOM 1376 C CA . MET A 1 221 ? 16.10031 38.56600 65.27366 1.000 10.13463 205 MET A CA 1
ATOM 1377 C C . MET A 1 221 ? 14.73148 38.03477 65.66209 1.000 10.74709 205 MET A C 1
ATOM 1378 O O . MET A 1 221 ? 14.47479 37.72715 66.83317 1.000 11.69579 205 MET A O 1
ATOM 1383 N N . LEU A 1 222 ? 13.84714 37.91011 64.67114 1.000 9.17443 206 LEU A N 1
ATOM 1384 C CA . LEU A 1 222 ? 12.43964 37.61810 64.93829 1.000 9.45922 206 LEU A CA 1
ATOM 1385 C C . LEU A 1 222 ? 12.25704 36.21501 65.49799 1.000 9.75922 206 LEU A C 1
ATOM 1386 O O . LEU A 1 222 ? 11.52789 36.02154 66.47308 1.000 9.77389 206 LEU A O 1
ATOM 1391 N N . PHE A 1 223 ? 12.89600 35.21064 64.88851 1.000 8.68104 207 PHE A N 1
ATOM 1392 C CA . PHE A 1 223 ? 12.78969 33.86530 65.43327 1.000 8.72052 207 PHE A CA 1
ATOM 1393 C C . PHE A 1 223 ? 13.33211 33.81184 66.85277 1.000 10.52018 207 PHE A C 1
ATOM 1394 O O . PHE A 1 223 ? 12.74498 33.16102 67.72687 1.000 10.83730 207 PHE A O 1
ATOM 1402 N N . ASP A 1 224 ? 14.43096 34.52613 67.11750 1.000 10.75629 208 ASP A N 1
ATOM 1403 C CA . ASP A 1 224 ? 14.99358 34.44229 68.45720 1.000 11.92298 208 ASP A CA 1
ATOM 1404 C C . ASP A 1 224 ? 14.13323 35.18944 69.47579 1.000 11.30798 208 ASP A C 1
ATOM 1405 O O . ASP A 1 224 ? 14.03017 34.76018 70.63638 1.000 12.39947 208 ASP A O 1
ATOM 1410 N N . ALA A 1 225 ? 13.51757 36.30018 69.06222 1.000 10.50578 209 ALA A N 1
ATOM 1411 C CA . ALA A 1 225 ? 12.69170 37.09540 69.97042 1.000 8.90976 209 ALA A CA 1
ATOM 1412 C C . ALA A 1 225 ? 11.47394 36.30792 70.40842 1.000 12.50399 209 ALA A C 1
ATOM 1413 O O . ALA A 1 225 ? 11.05678 36.36696 71.57345 1.000 12.49661 209 ALA A O 1
ATOM 1415 N N . LEU A 1 226 ? 10.88310 35.57255 69.47690 1.000 10.21243 210 LEU A N 1
ATOM 1416 C CA . LEU A 1 226 ? 9.66820 34.85646 69.81192 1.000 10.52755 210 LEU A CA 1
ATOM 1417 C C . LEU A 1 226 ? 9.94194 33.70961 70.77136 1.000 11.58981 210 LEU A C 1
ATOM 1418 O O . LEU A 1 226 ? 9.05816 33.31681 71.52244 1.000 11.18704 210 LEU A O 1
ATOM 1423 N N . ASP A 1 227 ? 11.16854 33.19698 70.81407 1.000 11.62977 211 ASP A N 1
ATOM 1424 C CA . ASP A 1 227 ? 11.49247 32.21126 71.83422 1.000 13.00633 211 ASP A CA 1
ATOM 1425 C C . ASP A 1 227 ? 11.41770 32.77905 73.24396 1.000 12.27809 211 ASP A C 1
ATOM 1426 O O . ASP A 1 227 ? 11.39542 31.99992 74.20434 1.000 14.97646 211 ASP A O 1
ATOM 1431 N N . GLN A 1 228 ? 11.36696 34.10059 73.38677 1.000 11.49337 212 GLN A N 1
ATOM 1432 C CA . GLN A 1 228 ? 11.43140 34.78112 74.67364 1.000 14.05203 212 GLN A CA 1
ATOM 1433 C C . GLN A 1 228 ? 10.07440 35.18075 75.22830 1.000 17.11257 212 GLN A C 1
ATOM 1434 O O . GLN A 1 228 ? 10.03699 35.85181 76.26772 1.000 18.76499 212 GLN A O 1
ATOM 1440 N N . VAL A 1 229 ? 8.96514 34.84637 74.55587 1.000 13.66216 213 VAL A N 1
ATOM 1441 C CA . VAL A 1 229 ? 7.65470 35.34767 74.97381 1.000 12.68680 213 VAL A CA 1
ATOM 1442 C C . VAL A 1 229 ? 6.80023 34.20926 75.52205 1.000 11.37538 213 VAL A C 1
ATOM 1443 O O . VAL A 1 229 ? 6.96407 33.03731 75.16593 1.000 13.30811 213 VAL A O 1
ATOM 1447 N N . ALA A 1 230 ? 5.85338 34.56928 76.39651 1.000 11.55258 214 ALA A N 1
ATOM 1448 C CA . ALA A 1 230 ? 5.08113 33.58874 77.14448 1.000 12.22684 214 ALA A CA 1
ATOM 1449 C C . ALA A 1 230 ? 3.81663 33.13294 76.43286 1.000 9.32012 214 ALA A C 1
ATOM 1450 O O . ALA A 1 230 ? 3.07439 32.31396 76.99838 1.000 12.06903 214 ALA A O 1
ATOM 1452 N N . VAL A 1 231 ? 3.55137 33.64194 75.22597 1.000 9.11371 215 VAL A N 1
ATOM 1453 C CA . VAL A 1 231 ? 2.29897 33.34730 74.53148 1.000 9.78341 215 VAL A CA 1
ATOM 1454 C C . VAL A 1 231 ? 2.45569 32.25171 73.48803 1.000 10.43421 215 VAL A C 1
ATOM 1455 O O . VAL A 1 231 ? 1.50583 31.98377 72.75507 1.000 10.19916 215 VAL A O 1
ATOM 1459 N N . ILE A 1 232 ? 3.63465 31.62048 73.39256 1.000 9.78009 216 ILE A N 1
ATOM 1460 C CA . ILE A 1 232 ? 3.87005 30.46091 72.52710 1.000 11.01582 216 ILE A CA 1
ATOM 1461 C C . ILE A 1 232 ? 4.09679 29.23556 73.40559 1.000 11.47637 216 ILE A C 1
ATOM 1462 O O . ILE A 1 232 ? 4.82977 29.30130 74.40047 1.000 12.28847 216 ILE A O 1
ATOM 1467 N N . SER A 1 233 ? 3.50587 28.10995 73.01107 1.000 9.02006 217 SER A N 1
ATOM 1468 C CA . SER A 1 233 ? 3.61885 26.87378 73.76823 1.000 9.02636 217 SER A CA 1
ATOM 1469 C C . SER A 1 233 ? 5.02815 26.29661 73.66743 1.000 10.19945 217 SER A C 1
ATOM 1470 O O . SER A 1 233 ? 5.76027 26.59242 72.72469 1.000 9.68798 217 SER A O 1
ATOM 1473 N N . PRO A 1 234 ? 5.42378 25.45811 74.62263 1.000 10.28410 218 PRO A N 1
ATOM 1474 C CA . PRO A 1 234 ? 6.72883 24.77984 74.48108 1.000 9.62101 218 PRO A CA 1
ATOM 1475 C C . PRO A 1 234 ? 6.83034 23.95853 73.20718 1.000 10.07118 218 PRO A C 1
ATOM 1476 O O . PRO A 1 234 ? 7.88984 23.94451 72.56793 1.000 11.74817 218 PRO A O 1
ATOM 1480 N N . HIS A 1 235 ? 5.75644 23.26919 72.81810 1.000 9.04968 219 HIS A N 1
ATOM 1481 C CA . HIS A 1 235 ? 5.78589 22.50589 71.57617 1.000 10.41305 219 HIS A CA 1
ATOM 1482 C C . HIS A 1 235 ? 6.09226 23.40974 70.39336 1.000 9.70305 219 HIS A C 1
ATOM 1483 O O . HIS A 1 235 ? 6.95111 23.10251 69.55291 1.000 10.86281 219 HIS A O 1
ATOM 1490 N N . HIS A 1 236 ? 5.40220 24.54100 70.30724 1.000 8.59191 220 HIS A N 1
ATOM 1491 C CA . HIS A 1 236 ? 5.57590 25.37782 69.13385 1.000 7.71521 220 HIS A CA 1
ATOM 1492 C C . HIS A 1 236 ? 6.87216 26.17812 69.18377 1.000 9.88956 220 HIS A C 1
ATOM 1493 O O . HIS A 1 236 ? 7.40104 26.52880 68.12648 1.000 11.00259 220 HIS A O 1
ATOM 1500 N N . LYS A 1 237 ? 7.41178 26.44915 70.37436 1.000 10.00933 221 LYS A N 1
ATOM 1501 C CA . LYS A 1 237 ? 8.74778 27.04573 70.42877 1.000 10.12738 221 LYS A CA 1
ATOM 1502 C C . LYS A 1 237 ? 9.78041 26.07227 69.87515 1.000 10.47883 221 LYS A C 1
ATOM 1503 O O . LYS A 1 237 ? 10.72293 26.47455 69.17800 1.000 11.08141 221 LYS A O 1
ATOM 1509 N N . ARG A 1 238 ? 9.61233 24.78405 70.15406 1.000 9.49433 222 ARG A N 1
ATOM 1510 C CA . ARG A 1 238 ? 10.53723 23.80583 69.58939 1.000 11.13028 222 ARG A CA 1
ATOM 1511 C C . ARG A 1 238 ? 10.41195 23.76061 68.07346 1.000 13.09295 222 ARG A C 1
ATOM 1512 O O . ARG A 1 238 ? 11.42136 23.71062 67.35642 1.000 12.22892 222 ARG A O 1
ATOM 1520 N N . LYS A 1 239 ? 9.18426 23.82434 67.55516 1.000 10.09967 223 LYS A N 1
ATOM 1521 C CA . LYS A 1 239 ? 9.03037 23.86370 66.10242 1.000 10.39704 223 LYS A CA 1
ATOM 1522 C C . LYS A 1 239 ? 9.62187 25.13909 65.50411 1.000 8.89837 223 LYS A C 1
ATOM 1523 O O . LYS A 1 239 ? 10.15066 25.11656 64.39132 1.000 10.68721 223 LYS A O 1
ATOM 1529 N N . LEU A 1 240 ? 9.49852 26.26691 66.20188 1.000 8.98467 224 LEU A N 1
ATOM 1530 C CA . LEU A 1 240 ? 10.04654 27.51869 65.68740 1.000 7.21954 224 LEU A CA 1
ATOM 1531 C C . LEU A 1 240 ? 11.56789 27.44890 65.58886 1.000 9.40212 224 LEU A C 1
ATOM 1532 O O . LEU A 1 240 ? 12.14295 27.88548 64.58460 1.000 9.81029 224 LEU A O 1
ATOM 1537 N N . LYS A 1 241 ? 12.22588 26.89459 66.61199 1.000 10.02446 225 LYS A N 1
ATOM 1538 C CA . LYS A 1 241 ? 13.68284 26.73017 66.54668 1.000 10.46813 225 LYS A CA 1
ATOM 1539 C C . LYS A 1 241 ? 14.07399 25.81234 65.40167 1.000 10.71660 225 LYS A C 1
ATOM 1540 O O . LYS A 1 241 ? 15.06420 26.06715 64.69750 1.000 11.58534 225 LYS A O 1
ATOM 1546 N N . ALA A 1 242 ? 13.32201 24.72905 65.20107 1.000 10.01414 226 ALA A N 1
ATOM 1547 C CA . ALA A 1 242 ? 13.61821 23.84807 64.07461 1.000 9.72146 226 ALA A CA 1
ATOM 1548 C C . ALA A 1 242 ? 13.41565 24.57218 62.75056 1.000 11.05840 226 ALA A C 1
ATOM 1549 O O . ALA A 1 242 ? 14.23180 24.44081 61.82630 1.000 10.71340 226 ALA A O 1
ATOM 1551 N N . ALA A 1 243 ? 12.33213 25.35624 62.64197 1.000 8.55180 227 ALA A N 1
ATOM 1552 C CA . ALA A 1 243 ? 12.07231 26.08546 61.40917 1.000 8.50790 227 ALA A CA 1
ATOM 1553 C C . ALA A 1 243 ? 13.14385 27.13148 61.12428 1.000 10.39205 227 ALA A C 1
ATOM 1554 O O . ALA A 1 243 ? 13.42048 27.41840 59.95579 1.000 11.19293 227 ALA A O 1
ATOM 1556 N N . LYS A 1 244 ? 13.75759 27.71282 62.16471 1.000 9.14892 228 LYS A N 1
ATOM 1557 C CA . LYS A 1 244 ? 14.86107 28.63876 61.91750 1.000 9.39010 228 LYS A CA 1
ATOM 1558 C C . LYS A 1 244 ? 15.96000 27.93709 61.13939 1.000 10.11489 228 LYS A C 1
ATOM 1559 O O . LYS A 1 244 ? 16.59439 28.53623 60.25845 1.000 10.64588 228 LYS A O 1
ATOM 1565 N N . ASP A 1 245 ? 16.15983 26.65431 61.43697 1.000 10.85003 229 ASP A N 1
ATOM 1566 C CA . ASP A 1 245 ? 17.15178 25.77411 60.82228 1.000 12.17309 229 ASP A CA 1
ATOM 1567 C C . ASP A 1 245 ? 16.66764 25.13345 59.52863 1.000 13.83618 229 ASP A C 1
ATOM 1568 O O . ASP A 1 245 ? 17.39797 24.30860 58.96459 1.000 13.21915 229 ASP A O 1
ATOM 1573 N N . GLY A 1 246 ? 15.44450 25.42319 59.08312 1.000 12.48098 230 GLY A N 1
ATOM 1574 C CA . GLY A 1 246 ? 14.88994 24.69557 57.95426 1.000 12.58153 230 GLY A CA 1
ATOM 1575 C C . GLY A 1 246 ? 14.71105 23.20893 58.18130 1.000 12.97985 230 GLY A C 1
ATOM 1576 O O . GLY A 1 246 ? 14.63656 22.45194 57.21022 1.000 13.66129 230 GLY A O 1
ATOM 1577 N N . ASN A 1 247 ? 14.61135 22.77404 59.44196 1.000 11.16862 231 ASN A N 1
ATOM 1578 C CA . ASN A 1 247 ? 14.56937 21.35708 59.80607 1.000 10.69246 231 ASN A CA 1
ATOM 1579 C C . ASN A 1 247 ? 13.11138 20.94151 59.92355 1.000 11.27330 231 ASN A C 1
ATOM 1580 O O . ASN A 1 247 ? 12.45297 21.24542 60.92575 1.000 13.10853 231 ASN A O 1
ATOM 1585 N N . PHE A 1 248 ? 12.61494 20.24330 58.90448 1.000 11.16956 232 PHE A N 1
ATOM 1586 C CA . PHE A 1 248 ? 11.25654 19.70911 58.92377 1.000 11.95816 232 PHE A CA 1
ATOM 1587 C C . PHE A 1 248 ? 11.27130 18.19373 58.80478 1.000 12.33625 232 PHE A C 1
ATOM 1588 O O . PHE A 1 248 ? 10.39091 17.57840 58.19955 1.000 13.19483 232 PHE A O 1
ATOM 1596 N N . ALA A 1 249 ? 12.27479 17.56556 59.41719 1.000 12.84866 233 ALA A N 1
ATOM 1597 C CA . ALA A 1 249 ? 12.23546 16.11955 59.53112 1.000 16.62377 233 ALA A CA 1
ATOM 1598 C C . ALA A 1 249 ? 10.90684 15.70735 60.15997 1.000 15.68241 233 ALA A C 1
ATOM 1599 O O . ALA A 1 249 ? 10.42952 16.37728 61.08803 1.000 17.98444 233 ALA A O 1
ATOM 1601 N N . PRO A 1 250 ? 10.27381 14.63424 59.67403 1.000 15.84720 234 PRO A N 1
ATOM 1602 C CA . PRO A 1 250 ? 8.84257 14.34090 59.93754 1.000 15.93548 234 PRO A CA 1
ATOM 1603 C C . PRO A 1 250 ? 8.51726 13.74763 61.30336 1.000 20.00293 234 PRO A C 1
ATOM 1604 O O . PRO A 1 250 ? 8.19941 12.55533 61.43518 1.000 27.45569 234 PRO A O 1
ATOM 1608 N N . GLN A 1 251 ? 8.52135 14.57656 62.35312 1.000 16.55770 235 GLN A N 1
ATOM 1609 C CA . GLN A 1 251 ? 8.00029 14.09508 63.62950 1.000 16.67473 235 GLN A CA 1
ATOM 1610 C C . GLN A 1 251 ? 6.49939 13.86236 63.53072 1.000 17.14148 235 GLN A C 1
ATOM 1611 O O . GLN A 1 251 ? 5.98479 12.82132 63.95702 1.000 20.27986 235 GLN A O 1
ATOM 1617 N N . PHE A 1 252 ? 5.78754 14.81381 62.93728 1.000 14.03054 236 PHE A N 1
ATOM 1618 C CA . PHE A 1 252 ? 4.36863 14.66730 62.63193 1.000 16.03994 236 PHE A CA 1
ATOM 1619 C C . PHE A 1 252 ? 4.12104 15.17047 61.21548 1.000 13.74801 236 PHE A C 1
ATOM 1620 O O . PHE A 1 252 ? 3.99738 16.39068 60.98943 1.000 14.09185 236 PHE A O 1
ATOM 1628 N N . PRO A 1 253 ? 4.06907 14.26279 60.23941 1.000 10.99363 237 PRO A N 1
ATOM 1629 C CA . PRO A 1 253 ? 3.95877 14.66680 58.83229 1.000 10.91330 237 PRO A CA 1
ATOM 1630 C C . PRO A 1 253 ? 2.70634 15.47474 58.54941 1.000 11.50186 237 PRO A C 1
ATOM 1631 O O . PRO A 1 253 ? 1.65388 15.25853 59.15486 1.000 12.52346 237 PRO A O 1
ATOM 1635 N N . ALA A 1 254 ? 2.84377 16.40307 57.60113 1.000 10.17568 238 ALA A N 1
ATOM 1636 C CA . ALA A 1 254 ? 1.72509 17.25526 57.20481 1.000 8.92577 238 ALA A CA 1
ATOM 1637 C C . ALA A 1 254 ? 0.52053 16.43792 56.76204 1.000 9.02833 238 ALA A C 1
ATOM 1638 O O . ALA A 1 254 ? -0.62120 16.80229 57.06766 1.000 10.93701 238 ALA A O 1
ATOM 1640 N N . ARG A 1 255 ? 0.73295 15.31712 56.06344 1.000 9.97254 239 ARG A N 1
ATOM 1641 C CA . ARG A 1 255 ? -0.42962 14.54666 55.61137 1.000 10.90012 239 ARG A CA 1
ATOM 1642 C C . ARG A 1 255 ? -1.24650 14.00257 56.78163 1.000 13.47171 239 ARG A C 1
ATOM 1643 O O . ARG A 1 255 ? -2.47302 13.88560 56.66777 1.000 14.84322 239 ARG A O 1
ATOM 1651 N N . LEU A 1 256 ? -0.60723 13.68788 57.91585 1.000 10.37912 240 LEU A N 1
ATOM 1652 C CA . LEU A 1 256 ? -1.36781 13.16660 59.04704 1.000 11.15233 240 LEU A CA 1
ATOM 1653 C C . LEU A 1 256 ? -1.96460 14.29306 59.87576 1.000 10.94978 240 LEU A C 1
ATOM 1654 O O . LEU A 1 256 ? -3.08218 14.16334 60.38590 1.000 11.06719 240 LEU A O 1
ATOM 1659 N N . MET A 1 257 ? -1.23325 15.39862 60.03167 1.000 10.33371 241 MET A N 1
ATOM 1660 C CA . MET A 1 257 ? -1.78511 16.52469 60.78124 1.000 9.15300 241 MET A CA 1
ATOM 1661 C C . MET A 1 257 ? -3.00580 17.06501 60.05198 1.000 9.74630 241 MET A C 1
ATOM 1662 O O . MET A 1 257 ? -4.02980 17.36576 60.67022 1.000 8.56856 241 MET A O 1
ATOM 1667 N N . GLN A 1 258 ? -2.90707 17.20280 58.72761 1.000 9.00149 242 GLN A N 1
ATOM 1668 C CA . GLN A 1 258 ? -4.03872 17.71943 57.96558 1.000 7.01043 242 GLN A CA 1
ATOM 1669 C C . GLN A 1 258 ? -5.22955 16.76440 58.00406 1.000 10.10022 242 GLN A C 1
ATOM 1670 O O . GLN A 1 258 ? -6.38406 17.21945 58.05656 1.000 8.73488 242 GLN A O 1
ATOM 1676 N N . LYS A 1 259 ? -4.98200 15.44446 57.97407 1.000 9.17805 243 LYS A N 1
ATOM 1677 C CA . LYS A 1 259 ? -6.06900 14.48165 58.14703 1.000 9.72485 243 LYS A CA 1
ATOM 1678 C C . LYS A 1 259 ? -6.72845 14.66704 59.50443 1.000 9.34291 243 LYS A C 1
ATOM 1679 O O . LYS A 1 259 ? -7.96369 14.62272 59.62117 1.000 9.08387 243 LYS A O 1
ATOM 1685 N N . ASP A 1 260 ? -5.91840 14.88574 60.54217 1.000 8.93142 244 ASP A N 1
ATOM 1686 C CA . ASP A 1 260 ? -6.47606 15.06924 61.87724 1.000 8.73915 244 ASP A CA 1
ATOM 1687 C C . ASP A 1 260 ? -7.33409 16.32521 61.93661 1.000 8.77832 244 ASP A C 1
ATOM 1688 O O . ASP A 1 260 ? -8.37021 16.34870 62.62645 1.000 9.66254 244 ASP A O 1
ATOM 1693 N N . MET A 1 261 ? -6.91004 17.39208 61.24629 1.000 8.81496 245 MET A N 1
ATOM 1694 C CA . MET A 1 261 ? -7.73860 18.59641 61.18984 1.000 8.37943 245 MET A CA 1
ATOM 1695 C C . MET A 1 261 ? -9.02512 18.33867 60.42127 1.000 8.43755 245 MET A C 1
ATOM 1696 O O . MET A 1 261 ? -10.09169 18.81322 60.83168 1.000 7.61373 245 MET A O 1
ATOM 1701 N N . ARG A 1 262 ? -8.95088 17.57660 59.31981 1.000 8.38829 246 ARG A N 1
ATOM 1702 C CA . ARG A 1 262 ? -10.17188 17.20392 58.59733 1.000 7.64180 246 ARG A CA 1
ATOM 1703 C C . ARG A 1 262 ? -11.15472 16.48054 59.51886 1.000 7.51742 246 ARG A C 1
ATOM 1704 O O . ARG A 1 262 ? -12.36212 16.77432 59.51133 1.000 9.24950 246 ARG A O 1
ATOM 1712 N N . LEU A 1 263 ? -10.65410 15.54261 60.32676 1.000 8.71110 247 LEU A N 1
ATOM 1713 C CA . LEU A 1 263 ? -11.51997 14.80747 61.24510 1.000 8.32356 247 LEU A CA 1
ATOM 1714 C C . LEU A 1 263 ? -12.15732 15.73680 62.26268 1.000 8.71376 247 LEU A C 1
ATOM 1715 O O . LEU A 1 263 ? -13.35505 15.61807 62.56654 1.000 9.68063 247 LEU A O 1
ATOM 1720 N N . LEU A 1 264 ? -11.36503 16.65952 62.81579 1.000 8.73544 248 LEU A N 1
ATOM 1721 C CA . LEU A 1 264 ? -11.88926 17.60396 63.79366 1.000 7.51474 248 LEU A CA 1
ATOM 1722 C C . LEU A 1 264 ? -12.96349 18.48217 63.18677 1.000 8.26470 248 LEU A C 1
ATOM 1723 O O . LEU A 1 264 ? -14.00925 18.70759 63.80883 1.000 9.65434 248 LEU A O 1
ATOM 1728 N N . LEU A 1 265 ? -12.72820 18.99130 61.97615 1.000 7.54510 249 LEU A N 1
ATOM 1729 C CA . LEU A 1 265 ? -13.71151 19.89734 61.39799 1.000 8.80605 249 LEU A CA 1
ATOM 1730 C C . LEU A 1 265 ? -14.96855 19.13857 60.98529 1.000 9.06815 249 LEU A C 1
ATOM 1731 O O . LEU A 1 265 ? -16.07337 19.69090 61.08470 1.000 9.32498 249 LEU A O 1
ATOM 1736 N N . ASP A 1 266 ? -14.84131 17.85869 60.58841 1.000 8.21701 250 ASP A N 1
ATOM 1737 C CA . ASP A 1 266 ? -16.03501 17.06503 60.33603 1.000 8.57112 250 ASP A CA 1
ATOM 1738 C C . ASP A 1 266 ? -16.83125 16.89796 61.61577 1.000 8.63472 250 ASP A C 1
ATOM 1739 O O . ASP A 1 266 ? -18.05587 17.04755 61.62199 1.000 9.75935 250 ASP A O 1
ATOM 1744 N N . ALA A 1 267 ? -16.14097 16.59438 62.71504 1.000 7.71997 251 ALA A N 1
ATOM 1745 C CA . ALA A 1 267 ? -16.84465 16.37162 63.97716 1.000 8.58339 251 ALA A CA 1
ATOM 1746 C C . ALA A 1 267 ? -17.48865 17.65391 64.47467 1.000 9.69834 251 ALA A C 1
ATOM 1747 O O . ALA A 1 267 ? -18.63134 17.64073 64.95926 1.000 10.25150 251 ALA A O 1
ATOM 1749 N N . ALA A 1 268 ? -16.77370 18.77517 64.36014 1.000 7.92117 252 ALA A N 1
ATOM 1750 C CA . ALA A 1 268 ? -17.33945 20.04772 64.78289 1.000 7.59378 252 ALA A CA 1
ATOM 1751 C C . ALA A 1 268 ? -18.56419 20.39867 63.95384 1.000 8.64394 252 ALA A C 1
ATOM 1752 O O . ALA A 1 268 ? -19.52142 20.97792 64.48060 1.000 9.77178 252 ALA A O 1
ATOM 1754 N N . ALA A 1 269 ? -18.56074 20.04236 62.66041 1.000 8.11760 253 ALA A N 1
ATOM 1755 C CA . ALA A 1 269 ? -19.73570 20.28751 61.82311 1.000 7.55594 253 ALA A CA 1
ATOM 1756 C C . ALA A 1 269 ? -20.89529 19.38360 62.23782 1.000 8.95096 253 ALA A C 1
ATOM 1757 O O . ALA A 1 269 ? -22.04522 19.83821 62.31742 1.000 10.04944 253 ALA A O 1
ATOM 1759 N N . ARG A 1 270 ? -20.61604 18.10585 62.53245 1.000 9.93579 254 ARG A N 1
ATOM 1760 C CA . ARG A 1 270 ? -21.68546 17.22940 63.00200 1.000 9.96655 254 ARG A CA 1
ATOM 1761 C C . ARG A 1 270 ? -22.28464 17.72859 64.30566 1.000 10.59021 254 ARG A C 1
ATOM 1762 O O . ARG A 1 270 ? -23.49758 17.57761 64.52635 1.000 15.11552 254 ARG A O 1
ATOM 1770 N N . GLU A 1 271 ? -21.47147 18.34393 65.16955 1.000 10.43322 255 GLU A N 1
ATOM 1771 C CA . GLU A 1 271 ? -21.96574 18.89159 66.43228 1.000 10.42893 255 GLU A CA 1
ATOM 1772 C C . GLU A 1 271 ? -22.53372 20.30068 66.27404 1.000 11.58007 255 GLU A C 1
ATOM 1773 O O . GLU A 1 271 ? -22.99976 20.88146 67.26169 1.000 12.97566 255 GLU A O 1
ATOM 1779 N N . ALA A 1 272 ? -22.46719 20.87387 65.06982 1.000 11.17840 256 ALA A N 1
ATOM 1780 C CA . ALA A 1 272 ? -22.91679 22.24005 64.79061 1.000 10.69763 256 ALA A CA 1
ATOM 1781 C C . ALA A 1 272 ? -22.28804 23.25300 65.74419 1.000 10.42411 256 ALA A C 1
ATOM 1782 O O . ALA A 1 272 ? -22.96203 24.11443 66.32103 1.000 11.73716 256 ALA A O 1
ATOM 1784 N N . VAL A 1 273 ? -20.96546 23.19600 65.87039 1.000 8.88363 257 VAL A N 1
ATOM 1785 C CA . VAL A 1 273 ? -20.20960 24.13713 66.68808 1.000 9.73909 257 VAL A CA 1
ATOM 1786 C C . VAL A 1 273 ? -19.36862 25.00012 65.75912 1.000 9.21036 257 VAL A C 1
ATOM 1787 O O . VAL A 1 273 ? -18.53699 24.45851 65.01451 1.000 9.81557 257 VAL A O 1
ATOM 1791 N N . PRO A 1 274 ? -19.56434 26.31431 65.74269 1.000 8.45812 258 PRO A N 1
ATOM 1792 C CA . PRO A 1 274 ? -18.76731 27.17532 64.84522 1.000 8.63306 258 PRO A CA 1
ATOM 1793 C C . PRO A 1 274 ? -17.33952 27.32664 65.34929 1.000 13.22255 258 PRO A C 1
ATOM 1794 O O . PRO A 1 274 ? -17.10712 27.84091 66.44931 1.000 13.51530 258 PRO A O 1
ATOM 1798 N N . VAL A 1 275 ? -16.38178 26.92744 64.51731 1.000 9.40587 259 VAL A N 1
ATOM 1799 C CA . VAL A 1 275 ? -14.96911 26.97103 64.90020 1.000 9.67308 259 VAL A CA 1
ATOM 1800 C C . VAL A 1 275 ? -14.17205 27.64981 63.78235 1.000 8.37341 259 VAL A C 1
ATOM 1801 O O . VAL A 1 275 ? -13.34566 27.00351 63.11584 1.000 10.28888 259 VAL A O 1
ATOM 1805 N N . PRO A 1 276 ? -14.34881 28.95963 63.58875 1.000 8.86892 260 PRO A N 1
ATOM 1806 C CA . PRO A 1 276 ? -13.68711 29.64370 62.45739 1.000 7.87590 260 PRO A CA 1
ATOM 1807 C C . PRO A 1 276 ? -12.16472 29.62755 62.50584 1.000 8.64503 260 PRO A C 1
ATOM 1808 O O . PRO A 1 276 ? -11.53482 29.54158 61.43623 1.000 9.36765 260 PRO A O 1
ATOM 1812 N N . THR A 1 277 ? -11.55001 29.75949 63.68912 1.000 7.49386 261 THR A N 1
ATOM 1813 C CA . THR A 1 277 ? -10.08518 29.75639 63.74455 1.000 7.04383 261 THR A CA 1
ATOM 1814 C C . THR A 1 277 ? -9.54287 28.38914 63.35239 1.000 8.60940 261 THR A C 1
ATOM 1815 O O . THR A 1 277 ? -8.57556 28.29574 62.57718 1.000 8.18126 261 THR A O 1
ATOM 1819 N N . LEU A 1 278 ? -10.16350 27.31402 63.86856 1.000 7.57295 262 LEU A N 1
ATOM 1820 C CA . LEU A 1 278 ? -9.75818 25.95726 63.50797 1.000 6.45987 262 LEU A CA 1
ATOM 1821 C C . LEU A 1 278 ? -10.01038 25.68937 62.03496 1.000 7.31115 262 LEU A C 1
ATOM 1822 O O . LEU A 1 278 ? -9.23611 24.98126 61.38351 1.000 7.14589 262 LEU A O 1
ATOM 1827 N N . ALA A 1 279 ? -11.09957 26.24288 61.49033 1.000 7.12741 263 ALA A N 1
ATOM 1828 C CA . ALA A 1 279 ? -11.40111 26.01927 60.08313 1.000 7.16834 263 ALA A CA 1
ATOM 1829 C C . ALA A 1 279 ? -10.37511 26.70617 59.19493 1.000 7.37060 263 ALA A C 1
ATOM 1830 O O . ALA A 1 279 ? -9.91823 26.11560 58.19804 1.000 7.45027 263 ALA A O 1
ATOM 1832 N N . ALA A 1 280 ? -9.98078 27.93430 59.54598 1.000 7.94683 264 ALA A N 1
ATOM 1833 C CA . ALA A 1 280 ? -8.92070 28.62371 58.79497 1.000 5.47760 264 ALA A CA 1
ATOM 1834 C C . ALA A 1 280 ? -7.60373 27.85713 58.86657 1.000 7.18140 264 ALA A C 1
ATOM 1835 O O . ALA A 1 280 ? -6.89858 27.70127 57.85062 1.000 7.56958 264 ALA A O 1
ATOM 1837 N N . ALA A 1 281 ? -7.26070 27.37303 60.06006 1.000 6.84267 265 ALA A N 1
ATOM 1838 C CA . ALA A 1 281 ? -6.01583 26.63435 60.22843 1.000 6.42291 265 ALA A CA 1
ATOM 1839 C C . ALA A 1 281 ? -6.00535 25.39139 59.35331 1.000 7.15474 265 ALA A C 1
ATOM 1840 O O . ALA A 1 281 ? -4.96940 25.03906 58.76988 1.000 7.52506 265 ALA A O 1
ATOM 1842 N N . THR A 1 282 ? -7.15116 24.70300 59.26159 1.000 6.24886 266 THR A N 1
ATOM 1843 C CA . THR A 1 282 ? -7.24862 23.52973 58.40631 1.000 6.41507 266 THR A CA 1
ATOM 1844 C C . THR A 1 282 ? -6.89922 23.85864 56.96297 1.000 6.13708 266 THR A C 1
ATOM 1845 O O . THR A 1 282 ? -6.20569 23.08283 56.28961 1.000 8.09850 266 THR A O 1
ATOM 1849 N N . GLN A 1 283 ? -7.37448 24.99459 56.45547 1.000 6.98023 267 GLN A N 1
ATOM 1850 C CA . GLN A 1 283 ? -7.09900 25.29534 55.05510 1.000 6.09386 267 GLN A CA 1
ATOM 1851 C C . GLN A 1 283 ? -5.62165 25.57147 54.84315 1.000 6.94393 267 GLN A C 1
ATOM 1852 O O . GLN A 1 283 ? -5.04698 25.15923 53.82207 1.000 7.59127 267 GLN A O 1
ATOM 1858 N N . GLN A 1 284 ? -4.98016 26.22667 55.81251 1.000 7.14025 268 GLN A N 1
ATOM 1859 C CA . GLN A 1 284 ? -3.53747 26.42300 55.72535 1.000 7.94343 268 GLN A CA 1
ATOM 1860 C C . GLN A 1 284 ? -2.79181 25.10020 55.76370 1.000 8.33839 268 GLN A C 1
ATOM 1861 O O . GLN A 1 284 ? -1.75621 24.94426 55.10031 1.000 9.62567 268 GLN A O 1
ATOM 1867 N N . LEU A 1 285 ? -3.29655 24.13938 56.53879 1.000 7.45588 269 LEU A N 1
ATOM 1868 C CA . LEU A 1 285 ? -2.65598 22.83162 56.56154 1.000 6.80917 269 LEU A CA 1
ATOM 1869 C C . LEU A 1 285 ? -2.98581 21.99454 55.32237 1.000 8.80848 269 LEU A C 1
ATOM 1870 O O . LEU A 1 285 ? -2.16878 21.14956 54.94917 1.000 8.52491 269 LEU A O 1
ATOM 1875 N N . SER A 1 286 ? -4.10438 22.25939 54.62555 1.000 6.97137 270 SER A N 1
ATOM 1876 C CA . SER A 1 286 ? -4.28810 21.67676 53.29188 1.000 7.80455 270 SER A CA 1
ATOM 1877 C C . SER A 1 286 ? -3.20508 22.14256 52.33431 1.000 8.26708 270 SER A C 1
ATOM 1878 O O . SER A 1 286 ? -2.63525 21.33401 51.59564 1.000 9.48516 270 SER A O 1
ATOM 1881 N N . LEU A 1 287 ? -2.92002 23.45231 52.31606 1.000 9.23823 271 LEU A N 1
ATOM 1882 C CA . LEU A 1 287 ? -1.86018 23.95734 51.44971 1.000 7.24623 271 LEU A CA 1
ATOM 1883 C C . LEU A 1 287 ? -0.52066 23.33504 51.83174 1.000 9.54406 271 LEU A C 1
ATOM 1884 O O . LEU A 1 287 ? 0.24788 22.89579 50.96373 1.000 8.74112 271 LEU A O 1
ATOM 1889 N N . THR A 1 288 ? -0.26019 23.23432 53.13765 1.000 7.42673 272 THR A N 1
ATOM 1890 C CA . THR A 1 288 ? 0.98211 22.62721 53.62260 1.000 7.19496 272 THR A CA 1
ATOM 1891 C C . THR A 1 288 ? 1.13664 21.20378 53.11358 1.000 8.46791 272 THR A C 1
ATOM 1892 O O . THR A 1 288 ? 2.20669 20.82088 52.61058 1.000 9.14662 272 THR A O 1
ATOM 1896 N N . ARG A 1 289 ? 0.07567 20.40058 53.22518 1.000 7.64686 273 ARG A N 1
ATOM 1897 C CA . ARG A 1 289 ? 0.14542 19.01390 52.78973 1.000 8.86933 273 ARG A CA 1
ATOM 1898 C C . ARG A 1 289 ? 0.31571 18.93159 51.27077 1.000 9.69116 273 ARG A C 1
ATOM 1899 O O . ARG A 1 289 ? 1.09234 18.10895 50.76861 1.000 10.76397 273 ARG A O 1
ATOM 1907 N N . ARG A 1 290 ? -0.41142 19.76760 50.52821 1.000 8.23559 274 ARG A N 1
ATOM 1908 C CA . ARG A 1 290 ? -0.29056 19.78402 49.07533 1.000 9.10341 274 ARG A CA 1
ATOM 1909 C C . ARG A 1 290 ? 1.15295 20.02506 48.65364 1.000 10.41805 274 ARG A C 1
ATOM 1910 O O . ARG A 1 290 ? 1.67965 19.34037 47.76259 1.000 13.94717 274 ARG A O 1
ATOM 1918 N N . LEU A 1 291 ? 1.81893 20.98533 49.29502 1.000 9.06663 275 LEU A N 1
ATOM 1919 C CA . LEU A 1 291 ? 3.18297 21.32336 48.88460 1.000 9.19733 275 LEU A CA 1
ATOM 1920 C C . LEU A 1 291 ? 4.20608 20.30111 49.36864 1.000 13.32867 275 LEU A C 1
ATOM 1921 O O . LEU A 1 291 ? 5.19184 20.04340 48.66007 1.000 15.93762 275 LEU A O 1
ATOM 1926 N N . SER A 1 292 ? 3.99635 19.69047 50.53360 1.000 11.39970 276 SER A N 1
ATOM 1927 C CA . SER A 1 292 ? 4.92809 18.68384 51.04646 1.000 10.67375 276 SER A CA 1
ATOM 1928 C C . SER A 1 292 ? 4.20512 17.75773 52.00341 1.000 11.78049 276 SER A C 1
ATOM 1929 O O . SER A 1 292 ? 4.12783 18.02293 53.20704 1.000 11.35386 276 SER A O 1
ATOM 1932 N N . PRO A 1 293 ? 3.67316 16.63911 51.50730 1.000 10.08916 277 PRO A N 1
ATOM 1933 C CA . PRO A 1 293 ? 2.89950 15.75011 52.38693 1.000 11.50390 277 PRO A CA 1
ATOM 1934 C C . PRO A 1 293 ? 3.72132 15.12335 53.48906 1.000 12.71647 277 PRO A C 1
ATOM 1935 O O . PRO A 1 293 ? 3.18681 14.80412 54.55927 1.000 10.38542 277 PRO A O 1
ATOM 1939 N N . ASN A 1 294 ? 5.00750 14.88170 53.24547 1.000 10.73992 278 ASN A N 1
ATOM 1940 C CA . ASN A 1 294 ? 5.74730 13.98915 54.11292 1.000 11.73104 278 ASN A CA 1
ATOM 1941 C C . ASN A 1 294 ? 6.66937 14.70485 55.08704 1.000 11.85176 278 ASN A C 1
ATOM 1942 O O . ASN A 1 294 ? 7.12321 14.07121 56.04935 1.000 17.52084 278 ASN A O 1
ATOM 1947 N N . GLU A 1 295 ? 6.92965 15.99368 54.89224 1.000 10.79108 279 GLU A N 1
ATOM 1948 C CA . GLU A 1 295 ? 7.71947 16.71416 55.88102 1.000 11.04063 279 GLU A CA 1
ATOM 1949 C C . GLU A 1 295 ? 6.84928 17.08192 57.07629 1.000 11.75372 279 GLU A C 1
ATOM 1950 O O . GLU A 1 295 ? 5.62130 17.02705 57.01750 1.000 10.78882 279 GLU A O 1
ATOM 1956 N N . ASP A 1 296 ? 7.50535 17.46717 58.17036 1.000 10.30190 280 ASP A N 1
ATOM 1957 C CA . ASP A 1 296 ? 6.78567 17.86528 59.37398 1.000 11.84822 280 ASP A CA 1
ATOM 1958 C C . ASP A 1 296 ? 5.74230 18.92444 59.05281 1.000 9.48772 280 ASP A C 1
ATOM 1959 O O . ASP A 1 296 ? 5.94974 19.78589 58.19936 1.000 9.34789 280 ASP A O 1
ATOM 1964 N N . TYR A 1 297 ? 4.61856 18.86821 59.78163 1.000 9.66464 281 TYR A N 1
ATOM 1965 C CA . TYR A 1 297 ? 3.54153 19.82158 59.53963 1.000 10.52582 281 TYR A CA 1
ATOM 1966 C C . TYR A 1 297 ? 3.96535 21.26750 59.77833 1.000 9.64868 281 TYR A C 1
ATOM 1967 O O . TYR A 1 297 ? 3.33014 22.18047 59.23305 1.000 9.69762 281 TYR A O 1
ATOM 1976 N N . SER A 1 298 ? 5.03144 21.50450 60.55701 1.000 7.83522 282 SER A N 1
ATOM 1977 C CA . SER A 1 298 ? 5.53357 22.85115 60.78079 1.000 8.96462 282 SER A CA 1
ATOM 1978 C C . SER A 1 298 ? 6.15310 23.47476 59.53796 1.000 7.73226 282 SER A C 1
ATOM 1979 O O . SER A 1 298 ? 6.50896 24.65705 59.57670 1.000 9.69081 282 SER A O 1
ATOM 1982 N N . SER A 1 299 ? 6.25976 22.73290 58.42690 1.000 7.94424 283 SER A N 1
ATOM 1983 C CA . SER A 1 299 ? 6.79114 23.31666 57.20312 1.000 8.73151 283 SER A CA 1
ATOM 1984 C C . SER A 1 299 ? 5.93818 24.46273 56.67327 1.000 8.15029 283 SER A C 1
ATOM 1985 O O . SER A 1 299 ? 6.40838 25.21162 55.80887 1.000 8.51172 283 SER A O 1
ATOM 1988 N N . LEU A 1 300 ? 4.71598 24.65199 57.18856 1.000 7.78968 284 LEU A N 1
ATOM 1989 C CA . LEU A 1 300 ? 3.97967 25.86599 56.83640 1.000 7.74866 284 LEU A CA 1
ATOM 1990 C C . LEU A 1 300 ? 4.77463 27.13202 57.14223 1.000 7.71272 284 LEU A C 1
ATOM 1991 O O . LEU A 1 300 ? 4.61539 28.14039 56.44797 1.000 8.48561 284 LEU A O 1
ATOM 1996 N N . ILE A 1 301 ? 5.66766 27.09587 58.13811 1.000 8.23098 285 ILE A N 1
ATOM 1997 C CA . ILE A 1 301 ? 6.47854 28.28323 58.40262 1.000 7.54114 285 ILE A CA 1
ATOM 1998 C C . ILE A 1 301 ? 7.33031 28.61961 57.18618 1.000 7.57815 285 ILE A C 1
ATOM 1999 O O . ILE A 1 301 ? 7.37971 29.77122 56.74800 1.000 9.69087 285 ILE A O 1
ATOM 2004 N N . ARG A 1 302 ? 7.94383 27.60288 56.58250 1.000 8.21994 286 ARG A N 1
ATOM 2005 C CA . ARG A 1 302 ? 8.72021 27.79550 55.35954 1.000 8.87021 286 ARG A CA 1
ATOM 2006 C C . ARG A 1 302 ? 7.83273 28.21557 54.19459 1.000 9.69480 286 ARG A C 1
ATOM 2007 O O . ARG A 1 302 ? 8.20730 29.09368 53.41358 1.000 9.21780 286 ARG A O 1
ATOM 2015 N N . VAL A 1 303 ? 6.65201 27.60268 54.07052 1.000 8.51835 287 VAL A N 1
ATOM 2016 C CA . VAL A 1 303 ? 5.71985 27.98638 53.02011 1.000 7.82901 287 VAL A CA 1
ATOM 2017 C C . VAL A 1 303 ? 5.40983 29.47352 53.11041 1.000 9.22970 287 VAL A C 1
ATOM 2018 O O . VAL A 1 303 ? 5.41507 30.19946 52.10666 1.000 9.56778 287 VAL A O 1
ATOM 2022 N N . MET A 1 304 ? 5.14182 29.95552 54.31640 1.000 9.02149 288 MET A N 1
ATOM 2023 C CA . MET A 1 304 ? 4.77714 31.36179 54.42641 1.000 8.66189 288 MET A CA 1
ATOM 2024 C C . MET A 1 304 ? 5.96505 32.27510 54.20552 1.000 10.59429 288 MET A C 1
ATOM 2025 O O . MET A 1 304 ? 5.79863 33.35655 53.63491 1.000 9.32431 288 MET A O 1
ATOM 2030 N N . GLU A 1 305 ? 7.15824 31.86737 54.63296 1.000 10.17685 289 GLU A N 1
ATOM 2031 C CA . GLU A 1 305 ? 8.33200 32.66470 54.29740 1.000 9.13891 289 GLU A CA 1
ATOM 2032 C C . GLU A 1 305 ? 8.50090 32.78668 52.79056 1.000 9.73894 289 GLU A C 1
ATOM 2033 O O . GLU A 1 305 ? 8.88757 33.85412 52.29590 1.000 11.34646 289 GLU A O 1
ATOM 2039 N N . LYS A 1 306 ? 8.20220 31.71371 52.04472 1.000 8.99286 290 LYS A N 1
ATOM 2040 C CA . LYS A 1 306 ? 8.33652 31.76966 50.59237 1.000 10.51742 290 LYS A CA 1
ATOM 2041 C C . LYS A 1 306 ? 7.29136 32.70175 49.98322 1.000 11.00909 290 LYS A C 1
ATOM 2042 O O . LYS A 1 306 ? 7.58646 33.43632 49.03578 1.000 12.58441 290 LYS A O 1
ATOM 2048 N N . ILE A 1 307 ? 6.06633 32.69514 50.52328 1.000 9.37761 291 ILE A N 1
ATOM 2049 C CA . ILE A 1 307 ? 5.04577 33.62965 50.04428 1.000 10.75820 291 ILE A CA 1
ATOM 2050 C C . ILE A 1 307 ? 5.51329 35.06690 50.22888 1.000 10.90983 291 ILE A C 1
ATOM 2051 O O . ILE A 1 307 ? 5.35640 35.90594 49.333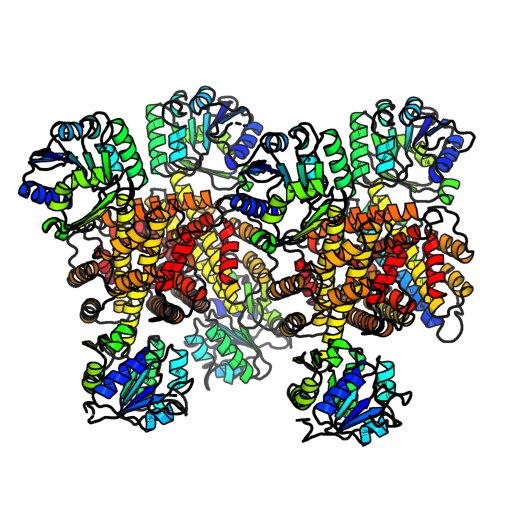85 1.000 11.97603 291 ILE A O 1
ATOM 2056 N N . VAL A 1 308 ? 6.10942 35.36890 51.38684 1.000 11.47582 292 VAL A N 1
ATOM 2057 C CA . VAL A 1 308 ? 6.55388 36.72867 51.67526 1.000 11.03948 292 VAL A CA 1
ATOM 2058 C C . VAL A 1 308 ? 7.74322 37.11128 50.80027 1.000 13.07629 292 VAL A C 1
ATOM 2059 O O . VAL A 1 308 ? 7.85252 38.26134 50.35230 1.000 17.14691 292 VAL A O 1
ATOM 2063 N N . ALA A 1 309 ? 8.61218 36.15131 50.48726 1.000 11.10113 293 ALA A N 1
ATOM 2064 C CA . ALA A 1 309 ? 9.73500 36.45206 49.60993 1.000 13.62363 293 ALA A CA 1
ATOM 2065 C C . ALA A 1 309 ? 9.25342 36.74712 48.19442 1.000 19.49726 293 ALA A C 1
ATOM 2066 O O . ALA A 1 309 ? 9.86510 37.55812 47.49338 1.000 27.69951 293 ALA A O 1
ATOM 2068 N N . ASN A 1 310 ? 8.15716 36.11342 47.77593 1.000 18.49915 294 ASN A N 1
ATOM 2069 C CA . ASN A 1 310 ? 7.45567 36.39517 46.51807 1.000 22.65700 294 ASN A CA 1
ATOM 2070 C C . ASN A 1 310 ? 8.39656 36.42453 45.31622 1.000 30.41846 294 ASN A C 1
ATOM 2071 O O . ASN A 1 310 ? 8.24595 37.24711 44.41436 1.000 32.51574 294 ASN A O 1
ATOM 2076 N N . GLN B 1 18 ? -34.35695 0.62056 25.10600 1.000 42.83887 2 GLN B N 1
ATOM 2077 C CA . GLN B 1 18 ? -33.46074 0.80877 26.24191 1.000 39.96593 2 GLN B CA 1
ATOM 2078 C C . GLN B 1 18 ? -33.61732 2.19475 26.84890 1.000 35.20932 2 GLN B C 1
ATOM 2079 O O . GLN B 1 18 ? -33.29670 2.39771 28.01898 1.000 36.41261 2 GLN B O 1
ATOM 2085 N N . ILE B 1 19 ? -34.09499 3.15480 26.05326 1.000 33.29121 3 ILE B N 1
ATOM 2086 C CA . ILE B 1 19 ? -34.44161 4.45117 26.62130 1.000 31.43057 3 ILE B CA 1
ATOM 2087 C C . ILE B 1 19 ? -35.51454 4.24498 27.67892 1.000 34.18680 3 ILE B C 1
ATOM 2088 O O . ILE B 1 19 ? -36.40925 3.40133 27.53516 1.000 32.94434 3 ILE B O 1
ATOM 2093 N N . LEU B 1 20 ? -35.40689 4.99028 28.77199 1.000 27.74989 4 LEU B N 1
ATOM 2094 C CA . LEU B 1 20 ? -36.31871 4.81887 29.89858 1.000 29.66690 4 LEU B CA 1
ATOM 2095 C C . LEU B 1 20 ? -37.54064 5.72376 29.76164 1.000 30.57942 4 LEU B C 1
ATOM 2096 O O . LEU B 1 20 ? -37.92404 6.45557 30.67387 1.000 28.27885 4 LEU B O 1
ATOM 2101 N N . SER B 1 21 ? -38.15543 5.66885 28.58285 1.000 33.51416 5 SER B N 1
ATOM 2102 C CA . SER B 1 21 ? -39.41914 6.33612 28.33906 1.000 33.16252 5 SER B CA 1
ATOM 2103 C C . SER B 1 21 ? -40.53389 5.66233 29.14175 1.000 31.69864 5 SER B C 1
ATOM 2104 O O . SER B 1 21 ? -40.37831 4.53045 29.60874 1.000 31.51677 5 SER B O 1
ATOM 2107 N N . PRO B 1 22 ? -41.67260 6.34055 29.32538 1.000 30.14194 6 PRO B N 1
ATOM 2108 C CA . PRO B 1 22 ? -42.81407 5.65272 29.95138 1.000 32.18217 6 PRO B CA 1
ATOM 2109 C C . PRO B 1 22 ? -43.21642 4.40971 29.18286 1.000 32.48778 6 PRO B C 1
ATOM 2110 O O . PRO B 1 22 ? -43.68554 3.43543 29.78226 1.000 37.01067 6 PRO B O 1
ATOM 2114 N N . GLU B 1 23 ? -43.00489 4.41919 27.86461 1.000 36.31039 7 GLU B N 1
ATOM 2115 C CA . GLU B 1 23 ? -43.31098 3.26804 27.02151 1.000 36.87862 7 GLU B CA 1
ATOM 2116 C C . GLU B 1 23 ? -42.52989 2.02915 27.45751 1.000 38.08992 7 GLU B C 1
ATOM 2117 O O . GLU B 1 23 ? -43.10616 0.94885 27.62744 1.000 36.81520 7 GLU B O 1
ATOM 2123 N N . ASN B 1 24 ? -41.21395 2.16582 27.65753 1.000 33.71766 8 ASN B N 1
ATOM 2124 C CA . ASN B 1 24 ? -40.36692 1.01106 27.94679 1.000 34.64747 8 ASN B CA 1
ATOM 2125 C C . ASN B 1 24 ? -40.13151 0.76594 29.43073 1.000 35.25628 8 ASN B C 1
ATOM 2126 O O . ASN B 1 24 ? -39.82967 -0.37017 29.81232 1.000 36.35983 8 ASN B O 1
ATOM 2131 N N . ALA B 1 25 ? -40.24487 1.78651 30.27709 1.000 34.52761 9 ALA B N 1
ATOM 2132 C CA . ALA B 1 25 ? -40.02333 1.64066 31.71749 1.000 32.43041 9 ALA B CA 1
ATOM 2133 C C . ALA B 1 25 ? -41.02583 2.50983 32.46323 1.000 34.11347 9 ALA B C 1
ATOM 2134 O O . ALA B 1 25 ? -40.67667 3.55324 33.02682 1.000 30.32345 9 ALA B O 1
ATOM 2136 N N . PRO B 1 26 ? -42.29730 2.09909 32.49207 1.000 32.97068 10 PRO B N 1
ATOM 2137 C CA . PRO B 1 26 ? -43.32831 2.98173 33.05812 1.000 32.19762 10 PRO B CA 1
ATOM 2138 C C . PRO B 1 26 ? -43.24453 3.16484 34.56668 1.000 28.87468 10 PRO B C 1
ATOM 2139 O O . PRO B 1 26 ? -43.69223 4.20421 35.06630 1.000 30.73974 10 PRO B O 1
ATOM 2143 N N . ARG B 1 27 ? -42.70414 2.20186 35.30893 1.000 27.11212 11 ARG B N 1
ATOM 2144 C CA . ARG B 1 27 ? -42.75036 2.22833 36.77071 1.000 29.24287 11 ARG B CA 1
ATOM 2145 C C . ARG B 1 27 ? -41.48570 2.87922 37.32283 1.000 28.64078 11 ARG B C 1
ATOM 2146 O O . ARG B 1 27 ? -40.39550 2.30753 37.22486 1.000 29.57781 11 ARG B O 1
ATOM 2154 N N . ILE B 1 28 ? -41.63201 4.05894 37.92582 1.000 25.55701 12 ILE B N 1
ATOM 2155 C CA . ILE B 1 28 ? -40.53384 4.73497 38.61797 1.000 27.68193 12 ILE B CA 1
ATOM 2156 C C . ILE B 1 28 ? -40.79462 4.64365 40.11437 1.000 27.47585 12 ILE B C 1
ATOM 2157 O O . ILE B 1 28 ? -41.78416 5.19150 40.61364 1.000 30.21559 12 ILE B O 1
ATOM 2162 N N . GLY B 1 29 ? -39.91175 3.94420 40.82888 1.000 23.15156 13 GLY B N 1
ATOM 2163 C CA . GLY B 1 29 ? -40.00837 3.81468 42.26936 1.000 26.36548 13 GLY B CA 1
ATOM 2164 C C . GLY B 1 29 ? -38.99294 4.71592 42.95418 1.000 29.36450 13 GLY B C 1
ATOM 2165 O O . GLY B 1 29 ? -37.81628 4.74086 42.58219 1.000 24.99467 13 GLY B O 1
ATOM 2166 N N . PHE B 1 30 ? -39.46464 5.44585 43.95719 1.000 23.78659 14 PHE B N 1
ATOM 2167 C CA . PHE B 1 30 ? -38.61856 6.35845 44.71501 1.000 24.61949 14 PHE B CA 1
ATOM 2168 C C . PHE B 1 30 ? -38.18251 5.72747 46.02668 1.000 26.12402 14 PHE B C 1
ATOM 2169 O O . PHE B 1 30 ? -38.98638 5.11110 46.73179 1.000 27.31421 14 PHE B O 1
ATOM 2177 N N . ILE B 1 31 ? -36.90460 5.89641 46.35166 1.000 20.74687 15 ILE B N 1
ATOM 2178 C CA . ILE B 1 31 ? -36.38916 5.66672 47.69285 1.000 22.25108 15 ILE B CA 1
ATOM 2179 C C . ILE B 1 31 ? -36.24769 7.04299 48.33060 1.000 26.08219 15 ILE B C 1
ATOM 2180 O O . ILE B 1 31 ? -35.36245 7.81886 47.95134 1.000 22.93162 15 ILE B O 1
ATOM 2185 N N . GLY B 1 32 ? -37.12310 7.35876 49.29027 1.000 23.53041 16 GLY B N 1
ATOM 2186 C CA . GLY B 1 32 ? -37.21763 8.70959 49.82214 1.000 27.40249 16 GLY B CA 1
ATOM 2187 C C . GLY B 1 32 ? -38.23804 9.52640 49.05242 1.000 26.63925 16 GLY B C 1
ATOM 2188 O O . GLY B 1 32 ? -38.27678 9.44959 47.82412 1.000 24.03668 16 GLY B O 1
ATOM 2189 N N . PHE B 1 33 ? -39.06957 10.31272 49.73324 1.000 28.02661 17 PHE B N 1
ATOM 2190 C CA . PHE B 1 33 ? -40.14674 11.01900 49.04353 1.000 26.62261 17 PHE B CA 1
ATOM 2191 C C . PHE B 1 33 ? -40.55687 12.27037 49.82219 1.000 28.94925 17 PHE B C 1
ATOM 2192 O O . PHE B 1 33 ? -41.73254 12.48807 50.12675 1.000 29.80895 17 PHE B O 1
ATOM 2200 N N . GLY B 1 34 ? -39.58091 13.11947 50.13390 1.000 24.53757 18 GLY B N 1
ATOM 2201 C CA . GLY B 1 34 ? -39.82919 14.38425 50.80286 1.000 25.44598 18 GLY B CA 1
ATOM 2202 C C . GLY B 1 34 ? -40.19059 15.48757 49.83227 1.000 26.93343 18 GLY B C 1
ATOM 2203 O O . GLY B 1 34 ? -40.68433 15.23865 48.72537 1.000 28.01082 18 GLY B O 1
ATOM 2204 N N . ALA B 1 35 ? -39.91916 16.73048 50.24318 1.000 30.77342 19 ALA B N 1
ATOM 2205 C CA . ALA B 1 35 ? -40.42162 17.89489 49.51201 1.000 30.83492 19 ALA B CA 1
ATOM 2206 C C . ALA B 1 35 ? -39.92667 17.91786 48.06751 1.000 32.40905 19 ALA B C 1
ATOM 2207 O O . ALA B 1 35 ? -40.71505 18.12063 47.13514 1.000 30.88754 19 ALA B O 1
ATOM 2209 N N . MET B 1 36 ? -38.61988 17.72028 47.86524 1.000 29.89390 20 MET B N 1
ATOM 2210 C CA . MET B 1 36 ? -38.05027 17.71963 46.51728 1.000 28.65401 20 MET B CA 1
ATOM 2211 C C . MET B 1 36 ? -38.56172 16.53483 45.70181 1.000 26.80766 20 MET B C 1
ATOM 2212 O O . MET B 1 36 ? -38.97966 16.69121 44.54585 1.000 26.22957 20 MET B O 1
ATOM 2217 N N . ALA B 1 37 ? -38.53500 15.33814 46.29382 1.000 28.93868 21 ALA B N 1
ATOM 2218 C CA . ALA B 1 37 ? -38.83848 14.12201 45.54558 1.000 25.78889 21 ALA B CA 1
ATOM 2219 C C . ALA B 1 37 ? -40.30017 14.07475 45.12165 1.000 26.91375 21 ALA B C 1
ATOM 2220 O O . ALA B 1 37 ? -40.61286 13.69303 43.98772 1.000 25.92977 21 ALA B O 1
ATOM 2222 N N . SER B 1 38 ? -41.21805 14.44070 46.02334 1.000 27.66258 22 SER B N 1
ATOM 2223 C CA . SER B 1 38 ? -42.63069 14.38819 45.65856 1.000 26.89908 22 SER B CA 1
ATOM 2224 C C . SER B 1 38 ? -42.94477 15.36600 44.53505 1.000 28.00347 22 SER B C 1
ATOM 2225 O O . SER B 1 38 ? -43.81273 15.09293 43.69810 1.000 28.60578 22 SER B O 1
ATOM 2228 N N . ARG B 1 39 ? -42.23939 16.50016 44.49239 1.000 25.31493 23 ARG B N 1
ATOM 2229 C CA . ARG B 1 39 ? -42.39387 17.43658 43.38369 1.000 25.86755 23 ARG B CA 1
ATOM 2230 C C . ARG B 1 39 ? -41.85588 16.84632 42.08315 1.000 29.75509 23 ARG B C 1
ATOM 2231 O O . ARG B 1 39 ? -42.47882 16.99437 41.02341 1.000 29.31618 23 ARG B O 1
ATOM 2239 N N . MET B 1 40 ? -40.69510 16.18185 42.14043 1.000 25.27767 24 MET B N 1
ATOM 2240 C CA . MET B 1 40 ? -40.23022 15.41061 40.98827 1.000 27.73223 24 MET B CA 1
ATOM 2241 C C . MET B 1 40 ? -41.24460 14.35138 40.57824 1.000 28.53837 24 MET B C 1
ATOM 2242 O O . MET B 1 40 ? -41.50221 14.16043 39.38238 1.000 28.77479 24 MET B O 1
ATOM 2247 N N . GLY B 1 41 ? -41.81734 13.64330 41.55603 1.000 28.47588 25 GLY B N 1
ATOM 2248 C CA . GLY B 1 41 ? -42.76497 12.59059 41.23468 1.000 30.08244 25 GLY B CA 1
ATOM 2249 C C . GLY B 1 41 ? -44.00354 13.11782 40.53829 1.000 32.87633 25 GLY B C 1
ATOM 2250 O O . GLY B 1 41 ? -44.51648 12.49001 39.60605 1.000 31.84682 25 GLY B O 1
ATOM 2251 N N . ASP B 1 42 ? -44.49791 14.27964 40.98026 1.000 32.10982 26 ASP B N 1
ATOM 2252 C CA . ASP B 1 42 ? -45.62634 14.92162 40.31051 1.000 31.91349 26 ASP B CA 1
ATOM 2253 C C . ASP B 1 42 ? -45.33888 15.11986 38.82867 1.000 33.74922 26 ASP B C 1
ATOM 2254 O O . ASP B 1 42 ? -46.18264 14.83340 37.97214 1.000 30.20437 26 ASP B O 1
ATOM 2259 N N . HIS B 1 43 ? -44.14314 15.61696 38.50636 1.000 30.18848 27 HIS B N 1
ATOM 2260 C CA . HIS B 1 43 ? -43.83983 15.91521 37.11532 1.000 28.01481 27 HIS B CA 1
ATOM 2261 C C . HIS B 1 43 ? -43.65729 14.63916 36.30355 1.000 27.77617 27 HIS B C 1
ATOM 2262 O O . HIS B 1 43 ? -44.00460 14.60385 35.11747 1.000 30.95700 27 HIS B O 1
ATOM 2269 N N . LEU B 1 44 ? -43.13694 13.57948 36.92674 1.000 27.53878 28 LEU B N 1
ATOM 2270 C CA . LEU B 1 44 ? -43.00496 12.30448 36.23119 1.000 25.80338 28 LEU B CA 1
ATOM 2271 C C . LEU B 1 44 ? -44.36540 11.64889 36.02109 1.000 30.83466 28 LEU B C 1
ATOM 2272 O O . LEU B 1 44 ? -44.55640 10.92312 35.03956 1.000 30.28472 28 LEU B O 1
ATOM 2277 N N . LYS B 1 45 ? -45.31359 11.89436 36.93103 1.000 28.90050 29 LYS B N 1
ATOM 2278 C CA . LYS B 1 45 ? -46.68882 11.43863 36.73258 1.000 30.36164 29 LYS B CA 1
ATOM 2279 C C . LYS B 1 45 ? -47.31188 12.10839 35.51414 1.000 31.58025 29 LYS B C 1
ATOM 2280 O O . LYS B 1 45 ? -47.90279 11.44121 34.65453 1.000 33.80193 29 LYS B O 1
ATOM 2286 N N . THR B 1 46 ? -47.18700 13.43713 35.42874 1.000 29.83388 30 THR B N 1
ATOM 2287 C CA . THR B 1 46 ? -47.71023 14.17701 34.28492 1.000 30.68176 30 THR B CA 1
ATOM 2288 C C . THR B 1 46 ? -47.09297 13.69184 32.97748 1.000 35.96908 30 THR B C 1
ATOM 2289 O O . THR B 1 46 ? -47.77035 13.64292 31.94368 1.000 35.93898 30 THR B O 1
ATOM 2293 N N . ALA B 1 47 ? -45.80830 13.32438 33.00140 1.000 31.36335 31 ALA B N 1
ATOM 2294 C CA . ALA B 1 47 ? -45.13649 12.83656 31.80261 1.000 32.36223 31 ALA B CA 1
ATOM 2295 C C . ALA B 1 47 ? -45.51010 11.40306 31.44766 1.000 33.22014 31 ALA B C 1
ATOM 2296 O O . ALA B 1 47 ? -45.13465 10.93951 30.36573 1.000 35.19760 31 ALA B O 1
ATOM 2298 N N . GLY B 1 48 ? -46.21204 10.68673 32.32743 1.000 32.47179 32 GLY B N 1
ATOM 2299 C CA . GLY B 1 48 ? -46.76446 9.38948 31.97697 1.000 33.73907 32 GLY B CA 1
ATOM 2300 C C . GLY B 1 48 ? -46.24968 8.18530 32.74032 1.000 33.48808 32 GLY B C 1
ATOM 2301 O O . GLY B 1 48 ? -46.57585 7.04772 32.38652 1.000 31.44131 32 GLY B O 1
ATOM 2302 N N . TYR B 1 49 ? -45.44675 8.40085 33.77825 1.000 31.39249 33 TYR B N 1
ATOM 2303 C CA . TYR B 1 49 ? -44.88574 7.29092 34.53562 1.000 28.15328 33 TYR B CA 1
ATOM 2304 C C . TYR B 1 49 ? -45.81229 6.89328 35.67885 1.000 29.64195 33 TYR B C 1
ATOM 2305 O O . TYR B 1 49 ? -46.67490 7.66168 36.10954 1.000 32.39494 33 TYR B O 1
ATOM 2314 N N . THR B 1 50 ? -45.61587 5.67197 36.16909 1.000 29.73170 34 THR B N 1
ATOM 2315 C CA . THR B 1 50 ? -46.30265 5.16703 37.35162 1.000 31.71194 34 THR B CA 1
ATOM 2316 C C . THR B 1 50 ? -45.37053 5.30179 38.54799 1.000 30.71368 34 THR B C 1
ATOM 2317 O O . THR B 1 50 ? -44.31144 4.66807 38.58456 1.000 30.90748 34 THR B O 1
ATOM 2321 N N . ILE B 1 51 ? -45.76809 6.11441 39.52274 1.000 32.06361 35 ILE B N 1
ATOM 2322 C CA . ILE B 1 51 ? -44.91243 6.47167 40.64879 1.000 29.23659 35 ILE B CA 1
ATOM 2323 C C . ILE B 1 51 ? -45.25797 5.60555 41.85154 1.000 32.55869 35 ILE B C 1
ATOM 2324 O O . ILE B 1 51 ? -46.43390 5.45958 42.21442 1.000 33.54970 35 ILE B O 1
ATOM 2329 N N . SER B 1 52 ? -44.23071 5.04013 42.47220 1.000 29.24231 36 SER B N 1
ATOM 2330 C CA . SER B 1 52 ? -44.31180 4.40986 43.77980 1.000 31.03663 36 SER B CA 1
ATOM 2331 C C . SER B 1 52 ? -43.18170 4.96525 44.63614 1.000 30.77339 36 SER B C 1
ATOM 2332 O O . SER B 1 52 ? -42.27455 5.64005 44.13779 1.000 28.81762 36 SER B O 1
ATOM 2335 N N . ALA B 1 53 ? -43.22948 4.68346 45.93533 1.000 29.42758 37 ALA B N 1
ATOM 2336 C CA . ALA B 1 53 ? -42.19372 5.21569 46.80916 1.000 29.27902 37 ALA B CA 1
ATOM 2337 C C . ALA B 1 53 ? -42.10171 4.39653 48.08555 1.000 31.60477 37 ALA B C 1
ATOM 2338 O O . ALA B 1 53 ? -43.06655 3.75034 48.50466 1.000 32.15026 37 ALA B O 1
ATOM 2340 N N . TYR B 1 54 ? -40.90896 4.41276 48.67090 1.000 26.68567 38 TYR B N 1
ATOM 2341 C CA . TYR B 1 54 ? -40.65954 3.98867 50.03823 1.000 26.72030 38 TYR B CA 1
ATOM 2342 C C . TYR B 1 54 ? -40.08279 5.17118 50.80158 1.000 31.62925 38 TYR B C 1
ATOM 2343 O O . TYR B 1 54 ? -39.29107 5.94207 50.24822 1.000 29.00645 38 TYR B O 1
ATOM 2352 N N . THR B 1 55 ? -40.48021 5.31776 52.06418 1.000 33.35433 39 THR B N 1
ATOM 2353 C CA . THR B 1 55 ? -39.86157 6.25710 52.99212 1.000 35.38785 39 THR B CA 1
ATOM 2354 C C . THR B 1 55 ? -39.66826 5.56849 54.33439 1.000 36.14385 39 THR B C 1
ATOM 2355 O O . THR B 1 55 ? -40.45493 4.68635 54.69931 1.000 39.16452 39 THR B O 1
ATOM 2359 N N . PRO B 1 56 ? -38.62876 5.94522 55.08785 1.000 37.52917 40 PRO B N 1
ATOM 2360 C CA . PRO B 1 56 ? -38.41551 5.32257 56.40851 1.000 41.95204 40 PRO B CA 1
ATOM 2361 C C . PRO B 1 56 ? -39.57375 5.51152 57.37722 1.000 42.90307 40 PRO B C 1
ATOM 2362 O O . PRO B 1 56 ? -39.75226 4.68215 58.27786 1.000 44.61514 40 PRO B O 1
ATOM 2366 N N . SER B 1 57 ? -40.36644 6.57348 57.22316 1.000 44.01022 41 SER B N 1
ATOM 2367 C CA . SER B 1 57 ? -41.49590 6.83393 58.10740 1.000 42.62146 41 SER B CA 1
ATOM 2368 C C . SER B 1 57 ? -42.79567 6.19537 57.63083 1.000 44.07908 41 SER B C 1
ATOM 2369 O O . SER B 1 57 ? -43.75027 6.11161 58.41351 1.000 45.77318 41 SER B O 1
ATOM 2372 N N . GLY B 1 58 ? -42.86096 5.75010 56.38110 1.000 39.44338 42 GLY B N 1
ATOM 2373 C CA . GLY B 1 58 ? -44.09025 5.21198 55.82771 1.000 39.39050 42 GLY B CA 1
ATOM 2374 C C . GLY B 1 58 ? -45.07327 6.30114 55.44340 1.000 43.48692 42 GLY B C 1
ATOM 2375 O O . GLY B 1 58 ? -44.77373 7.48958 55.57507 1.000 46.53379 42 GLY B O 1
ATOM 2376 N N . VAL B 1 65 ? -49.94656 8.23414 45.75467 1.000 42.20386 49 VAL B N 1
ATOM 2377 C CA . VAL B 1 65 ? -48.70952 7.50822 45.49541 1.000 38.26986 49 VAL B CA 1
ATOM 2378 C C . VAL B 1 65 ? -48.59152 6.30896 46.43644 1.000 34.60528 49 VAL B C 1
ATOM 2379 O O . VAL B 1 65 ? -48.48372 6.47391 47.64734 1.000 36.42314 49 VAL B O 1
ATOM 2383 N N . PRO B 1 66 ? -48.61419 5.10151 45.87042 1.000 33.76754 50 PRO B N 1
ATOM 2384 C CA . PRO B 1 66 ? -48.55994 3.88775 46.70057 1.000 33.49732 50 PRO B CA 1
ATOM 2385 C C . PRO B 1 66 ? -47.23205 3.76771 47.43226 1.000 37.00650 50 PRO B C 1
ATOM 2386 O O . PRO B 1 66 ? -46.16192 3.96410 46.84768 1.000 34.96846 50 PRO B O 1
ATOM 2390 N N . MET B 1 67 ? -47.30808 3.43745 48.71774 1.000 34.63334 51 MET B N 1
ATOM 2391 C CA . MET B 1 67 ? -46.11739 3.21717 49.52365 1.000 35.57470 51 MET B CA 1
ATOM 2392 C C . MET B 1 67 ? -45.75221 1.73973 49.55207 1.000 38.83631 51 MET B C 1
ATOM 2393 O O . MET B 1 67 ? -46.61868 0.86145 49.50943 1.000 39.25657 51 MET B O 1
ATOM 2398 N N . LEU B 1 68 ? -44.45216 1.47537 49.63525 1.000 32.99042 52 LEU B N 1
ATOM 2399 C CA . LEU B 1 68 ? -43.94243 0.13129 49.82643 1.000 33.78361 52 LEU B CA 1
ATOM 2400 C C . LEU B 1 68 ? -43.21892 0.04911 51.16450 1.000 32.85733 52 LEU B C 1
ATOM 2401 O O . LEU B 1 68 ? -42.60659 1.02859 51.60431 1.000 33.12678 52 LEU B O 1
ATOM 2406 N N . PRO B 1 69 ? -43.27088 -1.10375 51.83768 1.000 32.42122 53 PRO B N 1
ATOM 2407 C CA . PRO B 1 69 ? -42.79105 -1.16323 53.22679 1.000 32.26248 53 PRO B CA 1
ATOM 2408 C C . PRO B 1 69 ? -41.28104 -1.19829 53.38101 1.000 32.69889 53 PRO B C 1
ATOM 2409 O O . PRO B 1 69 ? -40.78878 -0.87841 54.47205 1.000 33.50755 53 PRO B O 1
ATOM 2413 N N . THR B 1 70 ? -40.53694 -1.59496 52.35780 1.000 31.36253 54 THR B N 1
ATOM 2414 C CA . THR B 1 70 ? -39.09108 -1.73123 52.43882 1.000 31.56955 54 THR B CA 1
ATOM 2415 C C . THR B 1 70 ? -38.47798 -1.23197 51.14130 1.000 26.45936 54 THR B C 1
ATOM 2416 O O . THR B 1 70 ? -39.16218 -1.15091 50.11523 1.000 28.81224 54 THR B O 1
ATOM 2420 N N . PRO B 1 71 ? -37.18796 -0.87727 51.15541 1.000 27.59205 55 PRO B N 1
ATOM 2421 C CA . PRO B 1 71 ? -36.51889 -0.56021 49.88386 1.000 27.25004 55 PRO B CA 1
ATOM 2422 C C . PRO B 1 71 ? -36.51750 -1.73437 48.92215 1.000 26.76426 55 PRO B C 1
ATOM 2423 O O . PRO B 1 71 ? -36.70578 -1.54673 47.71105 1.000 26.79615 55 PRO B O 1
ATOM 2427 N N . LEU B 1 72 ? -36.32753 -2.95013 49.44257 1.000 26.60828 56 LEU B N 1
ATOM 2428 C CA . LEU B 1 72 ? -36.40532 -4.14532 48.60667 1.000 31.85950 56 LEU B CA 1
ATOM 2429 C C . LEU B 1 72 ? -37.74905 -4.23042 47.89157 1.000 28.16639 56 LEU B C 1
ATOM 2430 O O . LEU B 1 72 ? -37.80660 -4.38641 46.66577 1.000 28.44429 56 LEU B O 1
ATOM 2435 N N . ALA B 1 73 ? -38.84547 -4.13674 48.64986 1.000 31.84436 57 ALA B N 1
ATOM 2436 C CA . ALA B 1 73 ? -40.17175 -4.24656 48.04993 1.000 32.61195 57 ALA B CA 1
ATOM 2437 C C . ALA B 1 73 ? -40.40023 -3.15300 47.01513 1.000 31.11123 57 ALA B C 1
ATOM 2438 O O . ALA B 1 73 ? -41.04733 -3.38538 45.98705 1.000 29.71859 57 ALA B O 1
ATOM 2440 N N . LEU B 1 74 ? -39.87091 -1.95315 47.27004 1.000 29.04805 58 LEU B N 1
ATOM 2441 C CA . LEU B 1 74 ? -39.97069 -0.86638 46.29983 1.000 30.13526 58 LEU B CA 1
ATOM 2442 C C . LEU B 1 74 ? -39.28322 -1.23342 44.99019 1.000 28.46221 58 LEU B C 1
ATOM 2443 O O . LEU B 1 74 ? -39.86611 -1.09819 43.90802 1.000 26.52339 58 LEU B O 1
ATOM 2448 N N . ALA B 1 75 ? -38.02983 -1.68803 45.07107 1.000 28.12514 59 ALA B N 1
ATOM 2449 C CA . ALA B 1 75 ? -37.25656 -1.94989 43.86306 1.000 29.84688 59 ALA B CA 1
ATOM 2450 C C . ALA B 1 75 ? -37.81605 -3.12804 43.07467 1.000 31.02557 59 ALA B C 1
ATOM 2451 O O . ALA B 1 75 ? -37.69952 -3.15613 41.84503 1.000 29.35781 59 ALA B O 1
ATOM 2453 N N . LYS B 1 76 ? -38.44009 -4.09367 43.75605 1.000 33.10373 60 LYS B N 1
ATOM 2454 C CA . LYS B 1 76 ? -38.94246 -5.27906 43.06429 1.000 32.91475 60 LYS B CA 1
ATOM 2455 C C . LYS B 1 76 ? -40.08013 -4.94076 42.10823 1.000 33.84082 60 LYS B C 1
ATOM 2456 O O . LYS B 1 76 ? -40.25458 -5.62137 41.08887 1.000 35.71097 60 LYS B O 1
ATOM 2462 N N . GLN B 1 77 ? -40.86687 -3.90885 42.41264 1.000 29.24670 61 GLN B N 1
ATOM 2463 C CA . GLN B 1 77 ? -41.99238 -3.53481 41.56646 1.000 32.04430 61 GLN B CA 1
ATOM 2464 C C . GLN B 1 77 ? -41.73632 -2.25152 40.78507 1.000 33.56559 61 GLN B C 1
ATOM 2465 O O . GLN B 1 77 ? -42.68743 -1.58759 40.35923 1.000 33.85325 61 GLN B O 1
ATOM 2471 N N . ALA B 1 78 ? -40.47290 -1.88783 40.57698 1.000 26.86166 62 ALA B N 1
ATOM 2472 C CA . ALA B 1 78 ? -40.13610 -0.69999 39.81409 1.000 29.65191 62 ALA B CA 1
ATOM 2473 C C . ALA B 1 78 ? -39.21395 -1.05596 38.65633 1.000 28.18131 62 ALA B C 1
ATOM 2474 O O . ALA B 1 78 ? -38.40585 -1.98637 38.74136 1.000 31.94075 62 ALA B O 1
ATOM 2476 N N . ASP B 1 79 ? -39.35135 -0.29699 37.57134 1.000 27.51871 63 ASP B N 1
ATOM 2477 C CA . ASP B 1 79 ? -38.48493 -0.45940 36.40998 1.000 28.04224 63 ASP B CA 1
ATOM 2478 C C . ASP B 1 79 ? -37.19715 0.33125 36.58740 1.000 27.71919 63 ASP B C 1
ATOM 2479 O O . ASP B 1 79 ? -36.11676 -0.12902 36.20033 1.000 28.67697 63 ASP B O 1
ATOM 2484 N N . THR B 1 80 ? -37.31616 1.52322 37.16707 1.000 26.70323 64 THR B N 1
ATOM 2485 C CA . THR B 1 80 ? -36.22246 2.44321 37.44287 1.000 24.15750 64 THR B CA 1
ATOM 2486 C C . THR B 1 80 ? -36.38786 2.92749 38.87420 1.000 26.71054 64 THR B C 1
ATOM 2487 O O . THR B 1 80 ? -37.51104 3.17954 39.32011 1.000 23.82315 64 THR B O 1
ATOM 2491 N N . VAL B 1 81 ? -35.28184 3.04461 39.6008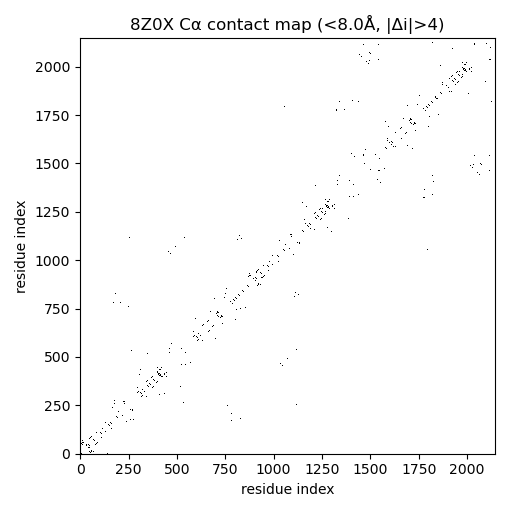1 1.000 22.35634 65 VAL B N 1
ATOM 2492 C CA . VAL B 1 81 ? -35.29915 3.49945 40.98467 1.000 21.74236 65 VAL B CA 1
ATOM 2493 C C . VAL B 1 81 ? -34.64708 4.87265 41.02912 1.000 23.08787 65 VAL B C 1
ATOM 2494 O O . VAL B 1 81 ? -33.57824 5.07424 40.44021 1.000 21.09626 65 VAL B O 1
ATOM 2498 N N . VAL B 1 82 ? -35.30932 5.82065 41.69070 1.000 22.28214 66 VAL B N 1
ATOM 2499 C CA . VAL B 1 82 ? -34.77342 7.15957 41.92798 1.000 22.44906 66 VAL B CA 1
ATOM 2500 C C . VAL B 1 82 ? -34.59718 7.33076 43.43133 1.000 23.90656 66 VAL B C 1
ATOM 2501 O O . VAL B 1 82 ? -35.51932 7.05132 44.20625 1.000 22.46815 66 VAL B O 1
ATOM 2505 N N . VAL B 1 83 ? -33.41532 7.78335 43.84731 1.000 18.74950 67 VAL B N 1
ATOM 2506 C CA . VAL B 1 83 ? -33.06590 7.89489 45.25938 1.000 21.62627 67 VAL B CA 1
ATOM 2507 C C . VAL B 1 83 ? -32.98772 9.36933 45.62523 1.000 22.28376 67 VAL B C 1
ATOM 2508 O O . VAL B 1 83 ? -32.35474 10.16264 44.91422 1.000 20.79316 67 VAL B O 1
ATOM 2512 N N . CYS B 1 84 ? -33.64744 9.73755 46.72748 1.000 19.89088 68 CYS B N 1
ATOM 2513 C CA . CYS B 1 84 ? -33.60269 11.10300 47.26463 1.000 24.25379 68 CYS B CA 1
ATOM 2514 C C . CYS B 1 84 ? -33.59124 10.99378 48.78737 1.000 25.46785 68 CYS B C 1
ATOM 2515 O O . CYS B 1 84 ? -34.64683 11.05033 49.42854 1.000 22.26382 68 CYS B O 1
ATOM 2518 N N . VAL B 1 85 ? -32.39997 10.83082 49.34838 1.000 21.74259 69 VAL B N 1
ATOM 2519 C CA . VAL B 1 85 ? -32.20716 10.69450 50.79031 1.000 20.60643 69 VAL B CA 1
ATOM 2520 C C . VAL B 1 85 ? -31.21877 11.76701 51.22560 1.000 22.81436 69 VAL B C 1
ATOM 2521 O O . VAL B 1 85 ? -30.46451 12.31220 50.40120 1.000 21.95355 69 VAL B O 1
ATOM 2525 N N . PRO B 1 86 ? -31.21067 12.12862 52.51537 1.000 22.18377 70 PRO B N 1
ATOM 2526 C CA . PRO B 1 86 ? -30.45637 13.32579 52.92763 1.000 21.33926 70 PRO B CA 1
ATOM 2527 C C . PRO B 1 86 ? -28.93872 13.19926 53.02453 1.000 22.52728 70 PRO B C 1
ATOM 2528 O O . PRO B 1 86 ? -28.25766 14.21274 52.83077 1.000 23.04284 70 PRO B O 1
ATOM 2532 N N . ASP B 1 87 ? -28.37613 12.02722 53.31470 1.000 19.65879 71 ASP B N 1
ATOM 2533 C CA . ASP B 1 87 ? -26.94616 11.95564 53.61155 1.000 20.96258 71 ASP B CA 1
ATOM 2534 C C . ASP B 1 87 ? -26.43173 10.54021 53.36658 1.000 21.40535 71 ASP B C 1
ATOM 2535 O O . ASP B 1 87 ? -27.19255 9.63389 53.01540 1.000 21.81486 71 ASP B O 1
ATOM 2540 N N . ASP B 1 88 ? -25.11123 10.37472 53.55235 1.000 19.99402 72 ASP B N 1
ATOM 2541 C CA . ASP B 1 88 ? -24.44828 9.09051 53.32101 1.000 18.56048 72 ASP B CA 1
ATOM 2542 C C . ASP B 1 88 ? -25.07589 7.98214 54.14282 1.000 22.74556 72 ASP B C 1
ATOM 2543 O O . ASP B 1 88 ? -25.18894 6.83723 53.68175 1.000 18.18013 72 ASP B O 1
ATOM 2548 N N . GLU B 1 89 ? -25.41925 8.29087 55.38963 1.000 23.35032 73 GLU B N 1
ATOM 2549 C CA . GLU B 1 89 ? -25.89792 7.27077 56.30841 1.000 23.18241 73 GLU B CA 1
ATOM 2550 C C . GLU B 1 89 ? -27.27220 6.77210 55.88038 1.000 21.02196 73 GLU B C 1
ATOM 2551 O O . GLU B 1 89 ? -27.53027 5.55991 55.87828 1.000 22.05051 73 GLU B O 1
ATOM 2557 N N . ALA B 1 90 ? -28.15469 7.69502 55.48314 1.000 22.19891 74 ALA B N 1
ATOM 2558 C CA . ALA B 1 90 ? -29.46300 7.31095 54.96187 1.000 22.10022 74 ALA B CA 1
ATOM 2559 C C . ALA B 1 90 ? -29.33100 6.52915 53.66236 1.000 24.70552 74 ALA B C 1
ATOM 2560 O O . ALA B 1 90 ? -30.11348 5.60870 53.39733 1.000 25.56446 74 ALA B O 1
ATOM 2562 N N . LEU B 1 91 ? -28.35173 6.88941 52.83136 1.000 19.08048 75 LEU B N 1
ATOM 2563 C CA . LEU B 1 91 ? -28.13159 6.15830 51.58771 1.000 19.06996 75 LEU B CA 1
ATOM 2564 C C . LEU B 1 91 ? -27.75064 4.71257 51.86656 1.000 19.71175 75 LEU B C 1
ATOM 2565 O O . LEU B 1 91 ? -28.33344 3.78135 51.29698 1.000 21.83204 75 LEU B O 1
ATOM 2570 N N . ALA B 1 92 ? -26.77607 4.50178 52.75076 1.000 19.64988 76 ALA B N 1
ATOM 2571 C CA . ALA B 1 92 ? -26.32499 3.14050 53.02064 1.000 19.13046 76 ALA B CA 1
ATOM 2572 C C . ALA B 1 92 ? -27.43137 2.30802 53.66042 1.000 23.16029 76 ALA B C 1
ATOM 2573 O O . ALA B 1 92 ? -27.57119 1.11553 53.36174 1.000 24.58116 76 ALA B O 1
ATOM 2575 N N . ALA B 1 93 ? -28.23418 2.92652 54.53426 1.000 22.55165 77 ALA B N 1
ATOM 2576 C CA . ALA B 1 93 ? -29.29473 2.19741 55.22605 1.000 23.50627 77 ALA B CA 1
ATOM 2577 C C . ALA B 1 93 ? -30.34948 1.67591 54.25923 1.000 26.56608 77 ALA B C 1
ATOM 2578 O O . ALA B 1 93 ? -30.95184 0.62347 54.50830 1.000 28.45579 77 ALA B O 1
ATOM 2580 N N . SER B 1 94 ? -30.58599 2.38238 53.15355 1.000 22.42840 78 SER B N 1
ATOM 2581 C CA . SER B 1 94 ? -31.62861 1.99152 52.21499 1.000 20.85806 78 SER B CA 1
ATOM 2582 C C . SER B 1 94 ? -31.10726 1.29176 50.96972 1.000 24.09987 78 SER B C 1
ATOM 2583 O O . SER B 1 94 ? -31.90785 0.69962 50.23598 1.000 24.29277 78 SER B O 1
ATOM 2586 N N . MET B 1 95 ? -29.80669 1.36048 50.69085 1.000 23.76305 79 MET B N 1
ATOM 2587 C CA . MET B 1 95 ? -29.28379 0.71692 49.49112 1.000 20.27664 79 MET B CA 1
ATOM 2588 C C . MET B 1 95 ? -28.79210 -0.69785 49.73446 1.000 20.74078 79 MET B C 1
ATOM 2589 O O . MET B 1 95 ? -28.93175 -1.55341 48.85214 1.000 24.47001 79 MET B O 1
ATOM 2594 N N . TYR B 1 96 ? -28.22002 -0.96333 50.89709 1.000 22.58880 80 TYR B N 1
ATOM 2595 C CA . TYR B 1 96 ? -27.45577 -2.17958 51.11796 1.000 21.95591 80 TYR B CA 1
ATOM 2596 C C . TYR B 1 96 ? -28.20800 -3.12946 52.04288 1.000 28.58601 80 TYR B C 1
ATOM 2597 O O . TYR B 1 96 ? -29.18902 -2.76294 52.69560 1.000 28.34831 80 TYR B O 1
ATOM 2606 N N . GLY B 1 97 ? -27.73588 -4.37077 52.07820 1.000 26.51577 81 GLY B N 1
ATOM 2607 C CA . GLY B 1 97 ? -28.32442 -5.38706 52.92370 1.000 31.47922 81 GLY B CA 1
ATOM 2608 C C . GLY B 1 97 ? -29.45063 -6.13360 52.23419 1.000 31.21324 81 GLY B C 1
ATOM 2609 O O . GLY B 1 97 ? -29.91537 -5.77387 51.14891 1.000 28.72779 81 GLY B O 1
ATOM 2610 N N . GLU B 1 98 ? -29.90508 -7.20295 52.90080 1.000 36.90640 82 GLU B N 1
ATOM 2611 C CA . GLU B 1 98 ? -30.92746 -8.06776 52.31415 1.000 37.02208 82 GLU B CA 1
ATOM 2612 C C . GLU B 1 98 ? -32.21665 -7.31063 52.01468 1.000 35.45927 82 GLU B C 1
ATOM 2613 O O . GLU B 1 98 ? -32.93793 -7.66601 51.07502 1.000 38.29801 82 GLU B O 1
ATOM 2619 N N . ASN B 1 99 ? -32.52017 -6.26483 52.78084 1.000 35.86558 83 ASN B N 1
ATOM 2620 C CA . ASN B 1 99 ? -33.74076 -5.49453 52.58669 1.000 33.28136 83 ASN B CA 1
ATOM 2621 C C . ASN B 1 99 ? -33.51401 -4.19346 51.83082 1.000 30.83604 83 ASN B C 1
ATOM 2622 O O . ASN B 1 99 ? -34.45278 -3.40265 51.68983 1.000 29.25563 83 ASN B O 1
ATOM 2627 N N . GLY B 1 100 ? -32.29943 -3.95187 51.34366 1.000 30.64530 84 GLY B N 1
ATOM 2628 C CA . GLY B 1 100 ? -32.02235 -2.72664 50.62821 1.000 28.97978 84 GLY B CA 1
ATOM 2629 C C . GLY B 1 100 ? -32.51926 -2.75382 49.19601 1.000 28.18052 84 GLY B C 1
ATOM 2630 O O . GLY B 1 100 ? -32.99014 -3.76542 48.67906 1.000 28.01021 84 GLY B O 1
ATOM 2631 N N . ALA B 1 101 ? -32.38794 -1.60004 48.53912 1.000 24.59435 85 ALA B N 1
ATOM 2632 C CA . ALA B 1 101 ? -32.93959 -1.43528 47.19969 1.000 23.63785 85 ALA B CA 1
ATOM 2633 C C . ALA B 1 101 ? -32.18416 -2.26696 46.17054 1.000 26.68807 85 ALA B C 1
ATOM 2634 O O . ALA B 1 101 ? -32.78923 -2.80344 45.23751 1.000 25.23136 85 ALA B O 1
ATOM 2636 N N . LEU B 1 102 ? -30.86244 -2.37095 46.30412 1.000 28.09657 86 LEU B N 1
ATOM 2637 C CA . LEU B 1 102 ? -30.08519 -3.05160 45.27192 1.000 23.63907 86 LEU B CA 1
ATOM 2638 C C . LEU B 1 102 ? -30.48503 -4.51559 45.15858 1.000 28.57549 86 LEU B C 1
ATOM 2639 O O . LEU B 1 102 ? -30.51961 -5.07430 44.05467 1.000 28.31763 86 LEU B O 1
ATOM 2644 N N . ALA B 1 103 ? -30.80884 -5.14645 46.28849 1.000 27.82575 87 ALA B N 1
ATOM 2645 C CA . ALA B 1 103 ? -31.17932 -6.55856 46.26181 1.000 31.25111 87 ALA B CA 1
ATOM 2646 C C . ALA B 1 103 ? -32.45463 -6.78877 45.46034 1.000 32.73333 87 ALA B C 1
ATOM 2647 O O . ALA B 1 103 ? -32.67302 -7.89088 44.94376 1.000 36.62638 87 ALA B O 1
ATOM 2649 N N . GLY B 1 104 ? -33.29709 -5.76751 45.33044 1.000 29.71106 88 GLY B N 1
ATOM 2650 C CA . GLY B 1 104 ? -34.52964 -5.88568 44.58629 1.000 28.51367 88 GLY B CA 1
ATOM 2651 C C . GLY B 1 104 ? -34.47607 -5.47164 43.13352 1.000 31.35163 88 GLY B C 1
ATOM 2652 O O . GLY B 1 104 ? -35.50291 -5.54667 42.45116 1.000 30.55919 88 GLY B O 1
ATOM 2653 N N . MET B 1 105 ? -33.32226 -5.02601 42.63536 1.000 27.07968 89 MET B N 1
ATOM 2654 C CA . MET B 1 105 ? -33.17909 -4.59415 41.25193 1.000 27.70690 89 MET B CA 1
ATOM 2655 C C . MET B 1 105 ? -32.63810 -5.72497 40.38899 1.000 29.34924 89 MET B C 1
ATOM 2656 O O . MET B 1 105 ? -31.99468 -6.66044 40.87144 1.000 33.78420 89 MET B O 1
ATOM 2661 N N . THR B 1 106 ? -32.87993 -5.60314 39.08973 1.000 33.09304 90 THR B N 1
ATOM 2662 C CA . THR B 1 106 ? -32.52466 -6.62606 38.12023 1.000 35.39046 90 THR B CA 1
ATOM 2663 C C . THR B 1 106 ? -31.42609 -6.10367 37.20165 1.000 32.97337 90 THR B C 1
ATOM 2664 O O . THR B 1 106 ? -31.39128 -4.91006 36.88214 1.000 33.41686 90 THR B O 1
ATOM 2668 N N . LYS B 1 107 ? -30.51317 -7.00110 36.81367 1.000 34.41963 91 LYS B N 1
ATOM 2669 C CA . LYS B 1 107 ? -29.44501 -6.68335 35.87028 1.000 30.27188 91 LYS B CA 1
ATOM 2670 C C . LYS B 1 107 ? -29.97502 -5.89097 34.68554 1.000 32.83958 91 LYS B C 1
ATOM 2671 O O . LYS B 1 107 ? -31.04227 -6.19195 34.14560 1.000 35.20900 91 LYS B O 1
ATOM 2677 N N . GLY B 1 108 ? -29.21646 -4.87083 34.28505 1.000 29.17131 92 GLY B N 1
ATOM 2678 C CA . GLY B 1 108 ? -29.56125 -4.05307 33.14548 1.000 29.41113 92 GLY B CA 1
ATOM 2679 C C . GLY B 1 108 ? -30.40901 -2.84224 33.45659 1.000 29.84365 92 GLY B C 1
ATOM 2680 O O . GLY B 1 108 ? -30.58855 -1.99048 32.57461 1.000 32.67054 92 GLY B O 1
ATOM 2681 N N . SER B 1 109 ? -30.93361 -2.73261 34.67399 1.000 28.36209 93 SER B N 1
ATOM 2682 C CA . SER B 1 109 ? -31.73581 -1.58374 35.06540 1.000 27.38004 93 SER B CA 1
ATOM 2683 C C . SER B 1 109 ? -30.84062 -0.45398 35.56340 1.000 26.28524 93 SER B C 1
ATOM 2684 O O . SER B 1 109 ? -29.62485 -0.60118 35.70445 1.000 26.04347 93 SER B O 1
ATOM 2687 N N . LEU B 1 110 ? -31.46419 0.68588 35.84443 1.000 24.56883 94 LEU B N 1
ATOM 2688 C CA . LEU B 1 110 ? -30.72675 1.89231 36.18287 1.000 24.17668 94 LEU B CA 1
ATOM 2689 C C . LEU B 1 110 ? -31.24010 2.44123 37.50165 1.000 23.96677 94 LEU B C 1
ATOM 2690 O O . LEU B 1 110 ? -32.44808 2.45164 37.75808 1.000 22.42500 94 LEU B O 1
ATOM 2695 N N . LEU B 1 111 ? -30.31384 2.87311 38.35008 1.000 19.96521 95 LEU B N 1
ATOM 2696 C CA . LEU B 1 111 ? -30.64926 3.57679 39.57507 1.000 21.23462 95 LEU B CA 1
ATOM 2697 C C . LEU B 1 111 ? -30.12230 4.99760 39.44729 1.000 21.43181 95 LEU B C 1
ATOM 2698 O O . LEU B 1 111 ? -28.94681 5.19210 39.12525 1.000 19.95315 95 LEU B O 1
ATOM 2703 N N . ILE B 1 112 ? -30.99852 5.97827 39.65914 1.000 19.40665 96 ILE B N 1
ATOM 2704 C CA . ILE B 1 112 ? -30.66053 7.39568 39.55600 1.000 17.62328 96 ILE B CA 1
ATOM 2705 C C . ILE B 1 112 ? -30.61410 7.94020 40.97169 1.000 19.99040 96 ILE B C 1
ATOM 2706 O O . ILE B 1 112 ? -31.63978 7.98619 41.65800 1.000 21.73619 96 ILE B O 1
ATOM 2711 N N . ASN B 1 113 ? -29.44026 8.35313 41.42774 1.000 16.11799 97 ASN B N 1
ATOM 2712 C CA . ASN B 1 113 ? -29.30905 8.90252 42.77326 1.000 14.97116 97 ASN B CA 1
ATOM 2713 C C . ASN B 1 113 ? -29.27202 10.42032 42.66194 1.000 19.33600 97 ASN B C 1
ATOM 2714 O O . ASN B 1 113 ? -28.33043 10.97797 42.09138 1.000 19.22108 97 ASN B O 1
ATOM 2719 N N . THR B 1 114 ? -30.30680 11.09184 43.18393 1.000 15.82752 98 THR B N 1
ATOM 2720 C CA . THR B 1 114 ? -30.35349 12.54896 43.16910 1.000 17.29109 98 THR B CA 1
ATOM 2721 C C . THR B 1 114 ? -29.94535 13.14240 44.50538 1.000 16.06415 98 THR B C 1
ATOM 2722 O O . THR B 1 114 ? -30.00508 14.36661 44.66878 1.000 19.80336 98 THR B O 1
ATOM 2726 N N . SER B 1 115 ? -29.51081 12.30419 45.44063 1.000 15.71691 99 SER B N 1
ATOM 2727 C CA . SER B 1 115 ? -29.14144 12.73805 46.77915 1.000 18.38625 99 SER B CA 1
ATOM 2728 C C . SER B 1 115 ? -27.83683 13.52312 46.76072 1.000 19.50999 99 SER B C 1
ATOM 2729 O O . SER B 1 115 ? -26.96759 13.31505 45.90922 1.000 20.56076 99 SER B O 1
ATOM 2732 N N . SER B 1 116 ? -27.69026 14.40942 47.74195 1.000 20.95107 100 SER B N 1
ATOM 2733 C CA . SER B 1 116 ? -26.45188 15.16316 47.93588 1.000 16.12873 100 SER B CA 1
ATOM 2734 C C . SER B 1 116 ? -25.61431 14.40258 48.95336 1.000 19.18270 100 SER B C 1
ATOM 2735 O O . SER B 1 116 ? -25.80565 14.55138 50.16004 1.000 20.42003 100 SER B O 1
ATOM 2738 N N . VAL B 1 117 ? -24.67780 13.57867 48.47107 1.000 15.98449 101 VAL B N 1
ATOM 2739 C CA . VAL B 1 117 ? -23.88170 12.70392 49.31849 1.000 16.37951 101 VAL B CA 1
ATOM 2740 C C . VAL B 1 117 ? -22.40309 12.88172 48.95710 1.000 12.29615 101 VAL B C 1
ATOM 2741 O O . VAL B 1 117 ? -22.05039 13.61278 48.02461 1.000 16.23166 101 VAL B O 1
ATOM 2745 N N . SER B 1 118 ? -21.54135 12.20900 49.70413 1.000 14.74730 102 SER B N 1
ATOM 2746 C CA . SER B 1 118 ? -20.10508 12.41535 49.52385 1.000 13.59364 102 SER B CA 1
ATOM 2747 C C . SER B 1 118 ? -19.59963 11.70071 48.27788 1.000 14.69883 102 SER B C 1
ATOM 2748 O O . SER B 1 118 ? -20.22027 10.75204 47.79616 1.000 14.71620 102 SER B O 1
ATOM 2751 N N . PRO B 1 119 ? -18.46045 12.13611 47.74132 1.000 11.51164 103 PRO B N 1
ATOM 2752 C CA . PRO B 1 119 ? -17.81642 11.35369 46.67554 1.000 13.63738 103 PRO B CA 1
ATOM 2753 C C . PRO B 1 119 ? -17.51448 9.92632 47.09739 1.000 13.63490 103 PRO B C 1
ATOM 2754 O O . PRO B 1 119 ? -17.56148 9.01351 46.26051 1.000 13.31913 103 PRO B O 1
ATOM 2758 N N . GLU B 1 120 ? -17.21259 9.70015 48.37613 1.000 14.08134 104 GLU B N 1
ATOM 2759 C CA . GLU B 1 120 ? -16.91612 8.34536 48.83029 1.000 15.36810 104 GLU B CA 1
ATOM 2760 C C . GLU B 1 120 ? -18.16427 7.48289 48.79841 1.000 16.01034 104 GLU B C 1
ATOM 2761 O O . GLU B 1 120 ? -18.12014 6.33761 48.33706 1.000 18.48354 104 GLU B O 1
ATOM 2767 N N . ALA B 1 121 ? -19.28907 8.02819 49.26469 1.000 14.30060 105 ALA B N 1
ATOM 2768 C CA . ALA B 1 121 ? -20.55222 7.29639 49.20579 1.000 15.75094 105 ALA B CA 1
ATOM 2769 C C . ALA B 1 121 ? -20.96708 7.02573 47.76860 1.000 16.92738 105 ALA B C 1
ATOM 2770 O O . ALA B 1 121 ? -21.52878 5.96682 47.46310 1.000 16.95934 105 ALA B O 1
ATOM 2772 N N . THR B 1 122 ? -20.70562 7.98479 46.87590 1.000 14.91617 106 THR B N 1
ATOM 2773 C CA . THR B 1 122 ? -21.02546 7.83388 45.46146 1.000 13.51922 106 THR B CA 1
ATOM 2774 C C . THR B 1 122 ? -20.23323 6.69391 44.84133 1.000 16.40728 106 THR B C 1
ATOM 2775 O O . THR B 1 122 ? -20.79080 5.87663 44.10030 1.000 17.33894 106 THR B O 1
ATOM 2779 N N . ALA B 1 123 ? -18.92903 6.62622 45.13076 1.000 15.48060 107 ALA B N 1
ATOM 2780 C CA . ALA B 1 123 ? -18.10085 5.56392 44.57682 1.000 16.33440 107 ALA B CA 1
ATOM 2781 C C . ALA B 1 123 ? -18.53043 4.20445 45.11084 1.000 19.55610 107 ALA B C 1
ATOM 2782 O O . ALA B 1 123 ? -18.54248 3.21262 44.36576 1.000 19.96849 107 ALA B O 1
ATOM 2784 N N . THR B 1 124 ? -18.87338 4.14392 46.40063 1.000 16.03943 108 THR B N 1
ATOM 2785 C CA . THR B 1 124 ? -19.29270 2.88705 47.01216 1.000 18.62339 108 THR B CA 1
ATOM 2786 C C . THR B 1 124 ? -20.57379 2.37379 46.36438 1.000 22.36942 108 THR B C 1
ATOM 2787 O O . THR B 1 124 ? -20.69398 1.17825 46.06725 1.000 21.38817 108 THR B O 1
ATOM 2791 N N . LEU B 1 125 ? -21.52784 3.27027 46.10522 1.000 18.06503 109 LEU B N 1
ATOM 2792 C CA . LEU B 1 125 ? -22.78491 2.85104 45.48974 1.000 17.94196 109 LEU B CA 1
ATOM 2793 C C . LEU B 1 125 ? -22.58239 2.45430 44.03387 1.000 21.60604 109 LEU B C 1
ATOM 2794 O O . LEU B 1 125 ? -23.22278 1.51271 43.54799 1.000 19.93926 109 LEU B O 1
ATOM 2799 N N . TYR B 1 126 ? -21.71351 3.16671 43.31316 1.000 17.92369 110 TYR B N 1
ATOM 2800 C CA . TYR B 1 126 ? -21.47696 2.82220 41.91679 1.000 19.06830 110 TYR B CA 1
ATOM 2801 C C . TYR B 1 126 ? -20.92832 1.40691 41.80319 1.000 21.64575 110 TYR B C 1
ATOM 2802 O O . TYR B 1 126 ? -21.39391 0.61067 40.97937 1.000 21.56281 110 TYR B O 1
ATOM 2811 N N . GLU B 1 127 ? -19.94329 1.07184 42.63623 1.000 20.47891 111 GLU B N 1
ATOM 2812 C CA . GLU B 1 127 ? -19.34582 -0.25607 42.55012 1.000 21.52513 111 GLU B CA 1
ATOM 2813 C C . GLU B 1 127 ? -20.28997 -1.32926 43.07047 1.000 24.13289 111 GLU B C 1
ATOM 2814 O O . GLU B 1 127 ? -20.30688 -2.44579 42.53134 1.000 25.64167 111 GLU B O 1
ATOM 2820 N N . ALA B 1 128 ? -21.08756 -1.01866 44.09959 1.000 21.84611 112 ALA B N 1
ATOM 2821 C CA . ALA B 1 128 ? -22.11300 -1.96621 44.53955 1.000 22.49522 112 ALA B CA 1
ATOM 2822 C C . ALA B 1 128 ? -23.13945 -2.20310 43.44066 1.000 26.51590 112 ALA B C 1
ATOM 2823 O O . ALA B 1 128 ? -23.57134 -3.34274 43.21203 1.000 24.92059 112 ALA B O 1
ATOM 2825 N N . GLY B 1 129 ? -23.55679 -1.13599 42.75789 1.000 22.34490 113 GLY B N 1
ATOM 2826 C CA . GLY B 1 129 ? -24.46672 -1.30864 41.63662 1.000 22.75280 113 GLY B CA 1
ATOM 2827 C C . GLY B 1 129 ? -23.88939 -2.20992 40.56358 1.000 25.70297 113 GLY B C 1
ATOM 2828 O O . GLY B 1 129 ? -24.60759 -3.01532 39.96380 1.000 26.18376 113 GLY B O 1
ATOM 2829 N N . GLN B 1 130 ? -22.58172 -2.09593 40.31596 1.000 22.95285 114 GLN B N 1
ATOM 2830 C CA . GLN B 1 130 ? -21.96567 -2.86770 39.24033 1.000 25.35082 114 GLN B CA 1
ATOM 2831 C C . GLN B 1 130 ? -21.99177 -4.35825 39.55414 1.000 27.59304 114 GLN B C 1
ATOM 2832 O O . GLN B 1 130 ? -22.13915 -5.18686 38.64728 1.000 29.27994 114 GLN B O 1
ATOM 2838 N N . LYS B 1 131 ? -21.84549 -4.71996 40.83038 1.000 28.40152 115 LYS B N 1
ATOM 2839 C CA . LYS B 1 131 ? -21.92314 -6.12682 41.20663 1.000 29.67716 115 LYS B CA 1
ATOM 2840 C C . LYS B 1 131 ? -23.31710 -6.70283 41.00110 1.000 31.62152 115 LYS B C 1
ATOM 2841 O O . LYS B 1 131 ? -23.45450 -7.92306 40.86421 1.000 34.09749 115 LYS B O 1
ATOM 2847 N N . HIS B 1 132 ? -24.34622 -5.85846 40.97930 1.000 28.45362 116 HIS B N 1
ATOM 2848 C CA . HIS B 1 132 ? -25.71090 -6.27947 40.69990 1.000 28.65943 116 HIS B CA 1
ATOM 2849 C C . HIS B 1 132 ? -26.08488 -6.12024 39.23442 1.000 28.10833 116 HIS B C 1
ATOM 2850 O O . HIS B 1 132 ? -27.23028 -6.40071 38.86860 1.000 30.46585 116 HIS B O 1
ATOM 2857 N N . GLY B 1 133 ? -25.15838 -5.66592 38.39418 1.000 26.59258 117 GLY B N 1
ATOM 2858 C CA . GLY B 1 133 ? -25.49453 -5.33619 37.02575 1.000 23.47195 117 GLY B CA 1
ATOM 2859 C C . GLY B 1 133 ? -26.35695 -4.10621 36.87156 1.000 28.03398 117 GLY B C 1
ATOM 2860 O O . GLY B 1 133 ? -27.04749 -3.96700 35.86021 1.000 26.39075 117 GLY B O 1
ATOM 2861 N N . VAL B 1 134 ? -26.33691 -3.20264 37.85005 1.000 23.20153 118 VAL B N 1
ATOM 2862 C CA . VAL B 1 134 ? -27.15606 -1.99766 37.83966 1.000 23.61597 118 VAL B CA 1
ATOM 2863 C C . VAL B 1 134 ? -26.23192 -0.80357 37.63659 1.000 20.20563 118 VAL B C 1
ATOM 2864 O O . VAL B 1 134 ? -25.25978 -0.63163 38.38404 1.000 24.68767 118 VAL B O 1
ATOM 2868 N N . VAL B 1 135 ? -26.52199 0.00242 36.62183 1.000 21.32713 119 VAL B N 1
ATOM 2869 C CA . VAL B 1 135 ? -25.80429 1.25657 36.40911 1.000 20.75020 119 VAL B CA 1
ATOM 2870 C C . VAL B 1 135 ? -26.36207 2.30004 37.36488 1.000 21.14347 119 VAL B C 1
ATOM 2871 O O . VAL B 1 135 ? -27.57467 2.53546 37.40006 1.000 21.79183 119 VAL B O 1
ATOM 2875 N N . VAL B 1 136 ? -25.48021 2.92544 38.14603 1.000 20.06827 120 VAL B N 1
ATOM 2876 C CA . VAL B 1 136 ? -25.85665 3.99584 39.06885 1.000 18.37958 120 VAL B CA 1
ATOM 2877 C C . VAL B 1 136 ? -25.39465 5.32064 38.48731 1.000 17.29998 120 VAL B C 1
ATOM 2878 O O . VAL B 1 136 ? -24.18838 5.55145 38.34207 1.000 18.51045 120 VAL B O 1
ATOM 2882 N N . LEU B 1 137 ? -26.34316 6.19615 38.16716 1.000 16.95376 121 LEU B N 1
ATOM 2883 C CA . LEU B 1 137 ? -26.02540 7.56200 37.77802 1.000 16.04431 121 LEU B CA 1
ATOM 2884 C C . LEU B 1 137 ? -26.07231 8.42614 39.02452 1.000 15.91303 121 LEU B C 1
ATOM 2885 O O . LEU B 1 137 ? -27.07164 8.41036 39.74469 1.000 16.30588 121 LEU B O 1
ATOM 2890 N N . ASP B 1 138 ? -24.99441 9.15884 39.29644 1.000 14.67056 122 ASP B N 1
ATOM 2891 C CA . ASP B 1 138 ? -25.04435 10.17235 40.34568 1.000 14.76135 122 ASP B CA 1
ATOM 2892 C C . ASP B 1 138 ? -25.57051 11.44789 39.70067 1.000 14.05451 122 ASP B C 1
ATOM 2893 O O . ASP B 1 138 ? -24.87486 12.09518 38.91232 1.000 14.59921 122 ASP B O 1
ATOM 2898 N N . ALA B 1 139 ? -26.82414 11.79035 40.00061 1.000 15.83996 123 ALA B N 1
ATOM 2899 C CA . ALA B 1 139 ? -27.51592 12.89088 39.33007 1.000 14.28124 123 ALA B CA 1
ATOM 2900 C C . ALA B 1 139 ? -28.17110 13.83764 40.33072 1.000 17.10204 123 ALA B C 1
ATOM 2901 O O . ALA B 1 139 ? -29.39012 14.03215 40.31097 1.000 16.47843 123 ALA B O 1
ATOM 2903 N N . PRO B 1 140 ? -27.39242 14.46472 41.20917 1.000 13.39990 124 PRO B N 1
ATOM 2904 C CA . PRO B 1 140 ? -27.95722 15.53149 42.05140 1.000 14.85573 124 PRO B CA 1
ATOM 2905 C C . PRO B 1 140 ? -28.44806 16.69327 41.20455 1.000 14.27324 124 PRO B C 1
ATOM 2906 O O . PRO B 1 140 ? -28.13713 16.81591 40.02299 1.000 16.26859 124 PRO B O 1
ATOM 2910 N N . VAL B 1 141 ? -29.23749 17.57877 41.82775 1.000 18.04480 125 VAL B N 1
ATOM 2911 C CA . VAL B 1 141 ? -29.88349 18.66386 41.09811 1.000 17.41593 125 VAL B CA 1
ATOM 2912 C C . VAL B 1 141 ? -29.52352 20.01016 41.71511 1.000 16.10560 125 VAL B C 1
ATOM 2913 O O . VAL B 1 141 ? -29.23690 20.11383 42.91409 1.000 20.20703 125 VAL B O 1
ATOM 2917 N N . SER B 1 142 ? -29.49197 21.03595 40.86424 1.000 18.02695 126 SER B N 1
ATOM 2918 C CA . SER B 1 142 ? -29.35912 22.42609 41.28020 1.000 17.53766 126 SER B CA 1
ATOM 2919 C C . SER B 1 142 ? -30.73725 23.06605 41.20151 1.000 21.77916 126 SER B C 1
ATOM 2920 O O . SER B 1 142 ? -31.41723 22.95415 40.17503 1.000 19.34357 126 SER B O 1
ATOM 2923 N N . GLY B 1 143 ? -31.14359 23.72873 42.27865 1.000 20.75162 127 GLY B N 1
ATOM 2924 C CA . GLY B 1 143 ? -32.50317 24.22568 42.38099 1.000 23.37287 127 GLY B CA 1
ATOM 2925 C C . GLY B 1 143 ? -33.19146 23.74833 43.64295 1.000 28.17283 127 GLY B C 1
ATOM 2926 O O . GLY B 1 143 ? -32.84941 22.69769 44.19533 1.000 25.59632 127 GLY B O 1
ATOM 2927 N N . SER B 1 144 ? -34.17353 24.51346 44.11451 1.000 26.51713 128 SER B N 1
ATOM 2928 C CA . SER B 1 144 ? -34.85454 24.20148 45.35269 1.000 24.40302 128 SER B CA 1
ATOM 2929 C C . SER B 1 144 ? -36.30675 23.82020 45.06253 1.000 27.67714 128 SER B C 1
ATOM 2930 O O . SER B 1 144 ? -36.64453 23.42394 43.93816 1.000 27.89861 128 SER B O 1
ATOM 2933 N N . THR B 1 145 ? -37.16553 23.93398 46.07568 1.000 29.51841 129 THR B N 1
ATOM 2934 C CA . THR B 1 145 ? -38.57500 23.60574 45.86776 1.000 29.37836 129 THR B CA 1
ATOM 2935 C C . THR B 1 145 ? -39.25493 24.46951 44.80748 1.000 30.69520 129 THR B C 1
ATOM 2936 O O . THR B 1 145 ? -40.04102 23.90913 44.02394 1.000 28.10629 129 THR B O 1
ATOM 2940 N N . PRO B 1 146 ? -39.00790 25.78795 44.69385 1.000 28.99174 130 PRO B N 1
ATOM 2941 C CA . PRO B 1 146 ? -39.65020 26.51876 43.58465 1.000 30.73484 130 PRO B CA 1
ATOM 2942 C C . PRO B 1 146 ? -39.22983 25.99998 42.22007 1.000 31.37532 130 PRO B C 1
ATOM 2943 O O . PRO B 1 146 ? -40.05390 25.93882 41.29789 1.000 26.82733 130 PRO B O 1
ATOM 2947 N N . GLU B 1 147 ? -37.96138 25.61182 42.06573 1.000 26.24773 131 GLU B N 1
ATOM 2948 C CA . GLU B 1 147 ? -37.52042 25.06194 40.78930 1.000 27.37976 131 GLU B CA 1
ATOM 2949 C C . GLU B 1 147 ? -38.05282 23.65130 40.57686 1.000 26.83132 131 GLU B C 1
ATOM 2950 O O . GLU B 1 147 ? -38.34164 23.26854 39.43806 1.000 26.51361 131 GLU B O 1
ATOM 2956 N N . ALA B 1 148 ? -38.17218 22.86163 41.64883 1.000 24.42642 132 ALA B N 1
ATOM 2957 C CA . ALA B 1 148 ? -38.78091 21.54341 41.51982 1.000 21.99329 132 ALA B CA 1
ATOM 2958 C C . ALA B 1 148 ? -40.24182 21.66421 41.10600 1.000 27.16042 132 ALA B C 1
ATOM 2959 O O . ALA B 1 148 ? -40.73230 20.87248 40.29397 1.000 26.45842 132 ALA B O 1
ATOM 2961 N N . ASP B 1 149 ? -40.94284 22.66987 41.63699 1.000 28.75119 133 ASP B N 1
ATOM 2962 C CA . ASP B 1 149 ? -42.35000 22.86052 41.29614 1.000 29.17807 133 ASP B CA 1
ATOM 2963 C C . ASP B 1 149 ? -42.53166 23.15367 39.81514 1.000 31.81477 133 ASP B C 1
ATOM 2964 O O . ASP B 1 149 ? -43.47196 22.65239 39.18497 1.000 31.86126 133 ASP B O 1
ATOM 2969 N N . SER B 1 150 ? -41.65732 23.98175 39.24905 1.000 29.96225 134 SER B N 1
ATOM 2970 C CA . SER B 1 150 ? -41.77284 24.41472 37.86514 1.000 30.11508 134 SER B CA 1
ATOM 2971 C C . SER B 1 150 ? -40.95128 23.56215 36.91053 1.000 26.43868 134 SER B C 1
ATOM 2972 O O . SER B 1 150 ? -40.83020 23.92143 35.73547 1.000 28.00157 134 SER B O 1
ATOM 2975 N N . ALA B 1 151 ? -40.39861 22.44648 37.38959 1.000 27.48646 135 ALA B N 1
ATOM 2976 C CA . ALA B 1 151 ? -39.46094 21.62067 36.62409 1.000 28.07790 135 ALA B CA 1
ATOM 2977 C C . ALA B 1 151 ? -38.35487 22.48210 36.01866 1.000 26.24174 135 ALA B C 1
ATOM 2978 O O . ALA B 1 151 ? -38.00027 22.35969 34.84258 1.000 27.96413 135 ALA B O 1
ATOM 2980 N N . SER B 1 152 ? -37.81011 23.37199 36.85089 1.000 25.96265 136 SER B N 1
ATOM 2981 C CA . SER B 1 152 ? -36.73398 24.27769 36.47632 1.000 26.95411 136 SER B CA 1
ATOM 2982 C C . SER B 1 152 ? -35.38124 23.79873 36.98880 1.000 25.59935 136 SER B C 1
ATOM 2983 O O . SER B 1 152 ? -34.39050 24.53475 36.88580 1.000 25.59348 136 SER B O 1
ATOM 2986 N N . LEU B 1 153 ? -35.32818 22.58645 37.53989 1.000 22.83782 137 LEU B N 1
ATOM 2987 C CA . LEU B 1 153 ? -34.08881 22.02762 38.06577 1.000 22.30235 137 LEU B CA 1
ATOM 2988 C C . LEU B 1 153 ? -33.04488 21.86689 36.97093 1.000 20.30215 137 LEU B C 1
ATOM 2989 O O . LEU B 1 153 ? -33.36098 21.64703 35.80175 1.000 20.71692 137 LEU B O 1
ATOM 2994 N N . VAL B 1 154 ? -31.78191 21.96605 37.37067 1.000 18.63099 138 VAL B N 1
ATOM 2995 C CA . VAL B 1 154 ? -30.64973 21.61269 36.52452 1.000 18.91100 138 VAL B CA 1
ATOM 2996 C C . VAL B 1 154 ? -30.08419 20.30332 37.05092 1.000 19.35066 138 VAL B C 1
ATOM 2997 O O . VAL B 1 154 ? -29.69584 20.21371 38.22332 1.000 20.05283 138 VAL B O 1
ATOM 3001 N N . ILE B 1 155 ? -30.04383 19.27824 36.19420 1.000 18.25485 139 ILE B N 1
ATOM 3002 C CA . ILE B 1 155 ? -29.55643 17.96189 36.58760 1.000 18.78542 139 ILE B CA 1
ATOM 3003 C C . ILE B 1 155 ? -28.05171 17.93313 36.36222 1.000 14.38369 139 ILE B C 1
ATOM 3004 O O . ILE B 1 155 ? -27.57610 18.32625 35.29524 1.000 16.55529 139 ILE B O 1
ATOM 3009 N N . LEU B 1 156 ? -27.30729 17.47659 37.36891 1.000 14.51057 140 LEU B N 1
ATOM 3010 C CA . LEU B 1 156 ? -25.84447 17.39340 37.32766 1.000 14.91067 140 LEU B CA 1
ATOM 3011 C C . LEU B 1 156 ? -25.46858 15.91399 37.37539 1.000 13.18175 140 LEU B C 1
ATOM 3012 O O . LEU B 1 156 ? -25.48380 15.29674 38.44100 1.000 12.54988 140 LEU B O 1
ATOM 3017 N N . VAL B 1 157 ? -25.13255 15.31389 36.22928 1.000 14.72370 141 VAL B N 1
ATOM 3018 C CA . VAL B 1 157 ? -25.08734 13.85913 36.18292 1.000 14.63019 141 VAL B CA 1
ATOM 3019 C C . VAL B 1 157 ? -23.71111 13.35083 35.77249 1.000 12.80565 141 VAL B C 1
ATOM 3020 O O . VAL B 1 157 ? -23.07838 13.87447 34.84933 1.000 14.41641 141 VAL B O 1
ATOM 3024 N N . GLY B 1 158 ? -23.25998 12.32664 36.48315 1.000 14.53891 142 GLY B N 1
ATOM 3025 C CA . GLY B 1 158 ? -22.04274 11.60330 36.15594 1.000 14.37267 142 GLY B CA 1
ATOM 3026 C C . GLY B 1 158 ? -22.39813 10.21267 35.65820 1.000 15.75530 142 GLY B C 1
ATOM 3027 O O . GLY B 1 158 ? -23.26758 9.53802 36.22868 1.000 16.23069 142 GLY B O 1
ATOM 3028 N N . GLY B 1 159 ? -21.71337 9.79273 34.60911 1.000 15.14230 143 GLY B N 1
ATOM 3029 C CA . GLY B 1 159 ? -21.92141 8.45925 34.08559 1.000 16.00359 143 GLY B CA 1
ATOM 3030 C C . GLY B 1 159 ? -21.49026 8.37633 32.64222 1.000 20.35986 143 GLY B C 1
ATOM 3031 O O . GLY B 1 159 ? -20.99258 9.33630 32.05002 1.000 18.30146 143 GLY B O 1
ATOM 3032 N N . ASP B 1 160 ? -21.67859 7.18560 32.08653 1.000 19.55996 144 ASP B N 1
ATOM 3033 C CA . ASP B 1 160 ? -21.39905 7.00171 30.67459 1.000 23.40274 144 ASP B CA 1
ATOM 3034 C C . ASP B 1 160 ? -22.45239 7.70666 29.83383 1.000 22.60807 144 ASP B C 1
ATOM 3035 O O . ASP B 1 160 ? -23.63515 7.74364 30.18843 1.000 21.01792 144 ASP B O 1
ATOM 3040 N N . LYS B 1 161 ? -22.00311 8.26083 28.70671 1.000 22.99639 145 LYS B N 1
ATOM 3041 C CA . LYS B 1 161 ? -22.86415 9.03952 27.82246 1.000 22.29130 145 LYS B CA 1
ATOM 3042 C C . LYS B 1 161 ? -24.13239 8.28130 27.43955 1.000 25.58527 145 LYS B C 1
ATOM 3043 O O . LYS B 1 161 ? -25.21359 8.87312 27.35772 1.000 24.83196 145 LYS B O 1
ATOM 3049 N N . ASP B 1 162 ? -24.02481 6.97040 27.22302 1.000 24.84439 146 ASP B N 1
ATOM 3050 C CA . ASP B 1 162 ? -25.18390 6.20629 26.77239 1.000 25.70492 146 ASP B CA 1
ATOM 3051 C C . ASP B 1 162 ? -26.16513 5.93007 27.90241 1.000 27.27300 146 ASP B C 1
ATOM 3052 O O . ASP B 1 162 ? -27.37658 5.85733 27.65837 1.000 24.90617 146 ASP B O 1
ATOM 3057 N N . ASP B 1 163 ? -25.67110 5.77124 29.13376 1.000 24.47421 147 ASP B N 1
ATOM 3058 C CA . ASP B 1 163 ? -26.57844 5.64184 30.27207 1.000 23.55048 147 ASP B CA 1
ATOM 3059 C C . ASP B 1 163 ? -27.28609 6.95949 30.56091 1.000 22.40179 147 ASP B C 1
ATOM 3060 O O . ASP B 1 163 ? -28.47122 6.96968 30.91621 1.000 22.33890 147 ASP B O 1
ATOM 3065 N N . VAL B 1 164 ? -26.58146 8.08319 30.40665 1.000 21.99644 148 VAL B N 1
ATOM 3066 C CA . VAL B 1 164 ? -27.23005 9.38469 30.54699 1.000 19.18063 148 VAL B CA 1
ATOM 3067 C C . VAL B 1 164 ? -28.32945 9.54576 29.50501 1.000 23.52324 148 VAL B C 1
ATOM 3068 O O . VAL B 1 164 ? -29.39824 10.10419 29.78833 1.000 23.78673 148 VAL B O 1
ATOM 3072 N N . ALA B 1 165 ? -28.09313 9.04384 28.28777 1.000 25.24424 149 ALA B N 1
ATOM 3073 C CA . ALA B 1 165 ? -29.11942 9.10181 27.24977 1.000 24.50120 149 ALA B CA 1
ATOM 3074 C C . ALA B 1 165 ? -30.32960 8.25366 27.62095 1.000 22.44038 149 ALA B C 1
ATOM 3075 O O . ALA B 1 165 ? -31.46910 8.63536 27.33485 1.000 24.81819 149 ALA B O 1
ATOM 3077 N N . ARG B 1 166 ? -30.09936 7.11249 28.28172 1.000 20.88169 150 ARG B N 1
ATOM 3078 C CA . ARG B 1 166 ? -31.19658 6.24181 28.69623 1.000 23.62853 150 ARG B CA 1
ATOM 3079 C C . ARG B 1 166 ? -32.13317 6.95788 29.65277 1.000 25.93615 150 ARG B C 1
ATOM 3080 O O . ARG B 1 166 ? -33.35419 6.76821 29.60381 1.000 27.05082 150 ARG B O 1
ATOM 3088 N N . ALA B 1 167 ? -31.57594 7.77866 30.53769 1.000 22.93323 151 ALA B N 1
ATOM 3089 C CA . ALA B 1 167 ? -32.34339 8.45123 31.57152 1.000 24.34935 151 ALA B CA 1
ATOM 3090 C C . ALA B 1 167 ? -32.93111 9.77320 31.10519 1.000 22.76969 151 ALA B C 1
ATOM 3091 O O . ALA B 1 167 ? -33.64846 10.41587 31.87550 1.000 22.25921 151 ALA B O 1
ATOM 3093 N N . ALA B 1 168 ? -32.64555 10.18614 29.87025 1.000 23.23902 152 ALA B N 1
ATOM 3094 C CA . ALA B 1 168 ? -33.04940 11.50096 29.37036 1.000 25.15259 152 ALA B CA 1
ATOM 3095 C C . ALA B 1 168 ? -34.52060 11.84286 29.59433 1.000 26.07812 152 ALA B C 1
ATOM 3096 O O . ALA B 1 168 ? -34.79785 12.94437 30.09693 1.000 25.32190 152 ALA B O 1
ATOM 3098 N N . PRO B 1 169 ? -35.50069 10.98990 29.25874 1.000 25.53558 153 PRO B N 1
ATOM 3099 C CA . PRO B 1 169 ? -36.89984 11.40894 29.46563 1.000 23.62995 153 PRO B CA 1
ATOM 3100 C C . PRO B 1 169 ? -37.22200 11.71022 30.91939 1.000 25.57503 153 PRO B C 1
ATOM 3101 O O . PRO B 1 169 ? -38.06537 12.57481 31.19663 1.000 24.56835 153 PRO B O 1
ATOM 3105 N N . ILE B 1 170 ? -36.56800 11.02369 31.85623 1.000 23.30441 154 ILE B N 1
ATOM 3106 C CA . ILE B 1 170 ? -36.78938 11.29113 33.27203 1.000 22.04081 154 ILE B CA 1
ATOM 3107 C C . ILE B 1 170 ? -36.20683 12.64847 33.64060 1.000 22.80739 154 ILE B C 1
ATOM 3108 O O . ILE B 1 170 ? -36.86093 13.47301 34.29051 1.000 20.86949 154 ILE B O 1
ATOM 3113 N N . PHE B 1 171 ? -34.96902 12.90697 33.21238 1.000 23.73466 155 PHE B N 1
ATOM 3114 C CA . PHE B 1 171 ? -34.34558 14.19503 33.49609 1.000 20.81928 155 PHE B CA 1
ATOM 3115 C C . PHE B 1 171 ? -35.11106 15.33911 32.84759 1.000 21.89024 155 PHE B C 1
ATOM 3116 O O . PHE B 1 171 ? -35.18764 16.44196 33.40270 1.000 23.23651 155 PHE B O 1
ATOM 3124 N N . ASP B 1 172 ? -35.66451 15.10326 31.65722 1.000 20.15318 156 ASP B N 1
ATOM 3125 C CA . ASP B 1 172 ? -36.36899 16.16187 30.94548 1.000 22.34290 156 ASP B CA 1
ATOM 3126 C C . ASP B 1 172 ? -37.68263 16.51524 31.63105 1.000 23.54248 156 ASP B C 1
ATOM 3127 O O . ASP B 1 172 ? -38.12407 17.67045 31.57385 1.000 23.85376 156 ASP B O 1
ATOM 3132 N N . ALA B 1 173 ? -38.30848 15.54509 32.29749 1.000 23.12816 157 ALA B N 1
ATOM 3133 C CA . ALA B 1 173 ? -39.58853 15.81121 32.93978 1.000 23.92792 157 ALA B CA 1
ATOM 3134 C C . ALA B 1 173 ? -39.41540 16.65838 34.19062 1.000 26.88059 157 ALA B C 1
ATOM 3135 O O . ALA B 1 173 ? -40.28103 17.48420 34.51316 1.000 23.21664 157 ALA B O 1
ATOM 3137 N N . ILE B 1 174 ? -38.30526 16.47269 34.91275 1.000 22.53926 158 ILE B N 1
ATOM 3138 C CA . ILE B 1 174 ? -38.14674 17.12450 36.20879 1.000 24.74471 158 ILE B CA 1
ATOM 3139 C C . ILE B 1 174 ? -37.31873 18.39587 36.14323 1.000 21.58887 158 ILE B C 1
ATOM 3140 O O . ILE B 1 174 ? -37.32762 19.16934 37.11542 1.000 22.15201 158 ILE B O 1
ATOM 3145 N N . GLY B 1 175 ? -36.62884 18.65860 35.03093 1.000 20.96704 159 GLY B N 1
ATOM 3146 C CA . GLY B 1 175 ? -35.74836 19.80493 34.94277 1.000 23.24946 159 GLY B CA 1
ATOM 3147 C C . GLY B 1 175 ? -35.81374 20.47717 33.58594 1.000 22.30773 159 GLY B C 1
ATOM 3148 O O . GLY B 1 175 ? -36.50563 20.01845 32.66963 1.000 23.66523 159 GLY B O 1
ATOM 3149 N N . LYS B 1 176 ? -35.06856 21.57836 33.47970 1.000 21.09344 160 LYS B N 1
ATOM 3150 C CA . LYS B 1 176 ? -34.94321 22.38747 32.27522 1.000 21.20756 160 LYS B CA 1
ATOM 3151 C C . LYS B 1 176 ? -33.61795 22.19345 31.55590 1.000 23.35361 160 LYS B C 1
ATOM 3152 O O . LYS B 1 176 ? -33.44858 22.70676 30.44243 1.000 23.80477 160 LYS B O 1
ATOM 3158 N N . LEU B 1 177 ? -32.66904 21.49321 32.17060 1.000 23.97703 161 LEU B N 1
ATOM 3159 C CA . LEU B 1 177 ? -31.32665 21.38637 31.62117 1.000 21.46201 161 LEU B CA 1
ATOM 3160 C C . LEU B 1 177 ? -30.62697 20.22348 32.30252 1.000 20.00349 161 LEU B C 1
ATOM 3161 O O . LEU B 1 177 ? -30.68571 20.09448 33.52904 1.000 21.99603 161 LEU B O 1
ATOM 3166 N N . THR B 1 178 ? -29.98674 19.37213 31.50579 1.000 20.29587 162 THR B N 1
ATOM 3167 C CA . THR B 1 178 ? -29.19643 18.25464 32.00315 1.000 18.72413 162 THR B CA 1
ATOM 3168 C C . THR B 1 178 ? -27.74403 18.52435 31.65122 1.000 20.01314 162 THR B C 1
ATOM 3169 O O . THR B 1 178 ? -27.40241 18.62768 30.46642 1.000 20.76962 162 THR B O 1
ATOM 3173 N N . ILE B 1 179 ? -26.89852 18.66268 32.67216 1.000 19.33110 163 ILE B N 1
ATOM 3174 C CA . ILE B 1 179 ? -25.47258 18.87889 32.46977 1.000 16.88553 163 ILE B CA 1
ATOM 3175 C C . ILE B 1 179 ? -24.76964 17.54698 32.66455 1.000 15.97920 163 ILE B C 1
ATOM 3176 O O . ILE B 1 179 ? -24.77802 16.98058 33.76278 1.000 15.89942 163 ILE B O 1
ATOM 3181 N N . HIS B 1 180 ? -24.15407 17.03730 31.60317 1.000 15.15728 164 HIS B N 1
ATOM 3182 C CA . HIS B 1 180 ? -23.37064 15.82038 31.72910 1.000 16.80216 164 HIS B CA 1
ATOM 3183 C C . HIS B 1 180 ? -21.98778 16.22093 32.22412 1.000 13.86064 164 HIS B C 1
ATOM 3184 O O . HIS B 1 180 ? -21.19670 16.80185 31.47792 1.000 16.68320 164 HIS B O 1
ATOM 3191 N N . ALA B 1 181 ? -21.71073 15.93906 33.49269 1.000 13.39380 165 ALA B N 1
ATOM 3192 C CA . ALA B 1 181 ? -20.53423 16.49520 34.14610 1.000 13.80782 165 ALA B CA 1
ATOM 3193 C C . ALA B 1 181 ? -19.27822 15.66764 33.92942 1.000 14.76438 165 ALA B C 1
ATOM 3194 O O . ALA B 1 181 ? -18.17639 16.15487 34.21779 1.000 14.86020 165 ALA B O 1
ATOM 3196 N N . GLY B 1 182 ? -19.41812 14.45225 33.40349 1.000 13.73988 166 GLY B N 1
ATOM 3197 C CA . GLY B 1 182 ? -18.31673 13.53031 33.23459 1.000 14.26381 166 GLY B CA 1
ATOM 3198 C C . GLY B 1 182 ? -18.72788 12.12675 33.63174 1.000 13.26148 166 GLY B C 1
ATOM 3199 O O . GLY B 1 182 ? -19.91861 11.81339 33.71564 1.000 13.87178 166 GLY B O 1
ATOM 3200 N N . PRO B 1 183 ? -17.74920 11.26358 33.90359 1.000 13.63058 167 PRO B N 1
ATOM 3201 C CA . PRO B 1 183 ? -18.05442 9.88747 34.33152 1.000 13.88053 167 PRO B CA 1
ATOM 3202 C C . PRO B 1 183 ? -18.57624 9.79421 35.75720 1.000 15.54584 167 PRO B C 1
ATOM 3203 O O . PRO B 1 183 ? -18.74227 10.81927 36.43185 1.000 14.60912 167 PRO B O 1
ATOM 3207 N N . THR B 1 184 ? -18.81621 8.56946 36.23343 1.000 15.64245 168 THR B N 1
ATOM 3208 C CA . THR B 1 184 ? -19.36804 8.38328 37.56867 1.000 15.34417 168 THR B CA 1
ATOM 3209 C C . THR B 1 184 ? -18.58528 9.18557 38.60098 1.000 16.33404 168 THR B C 1
ATOM 3210 O O . THR B 1 184 ? -17.35030 9.23231 38.57763 1.000 15.82862 168 THR B O 1
ATOM 3214 N N . GLY B 1 185 ? -19.32691 9.84912 39.48843 1.000 15.62224 169 GLY B N 1
ATOM 3215 C CA . GLY B 1 185 ? -18.76720 10.71360 40.50498 1.000 13.43988 169 GLY B CA 1
ATOM 3216 C C . GLY B 1 185 ? -18.74610 12.18300 40.13196 1.000 11.93034 169 GLY B C 1
ATOM 3217 O O . GLY B 1 185 ? -18.57539 13.03365 41.02342 1.000 12.81736 169 GLY B O 1
ATOM 3218 N N . SER B 1 186 ? -18.90443 12.50398 38.84194 1.000 12.43513 170 SER B N 1
ATOM 3219 C CA . SER B 1 186 ? -18.76384 13.88777 38.39152 1.000 12.65329 170 SER B CA 1
ATOM 3220 C C . SER B 1 186 ? -19.96417 14.72738 38.78686 1.000 12.11122 170 SER B C 1
ATOM 3221 O O . SER B 1 186 ? -19.82761 15.93715 39.01052 1.000 11.36414 170 SER B O 1
ATOM 3224 N N . GLY B 1 187 ? -21.14470 14.10610 38.86030 1.000 12.20675 171 GLY B N 1
ATOM 3225 C CA . GLY B 1 187 ? -22.32626 14.84863 39.25998 1.000 12.21278 171 GLY B CA 1
ATOM 3226 C C . GLY B 1 187 ? -22.25901 15.21544 40.72513 1.000 9.64214 171 GLY B C 1
ATOM 3227 O O . GLY B 1 187 ? -22.52770 16.35739 41.09932 1.000 12.22929 171 GLY B O 1
ATOM 3228 N N . ALA B 1 188 ? -21.87336 14.25100 41.56269 1.000 11.25136 172 ALA B N 1
ATOM 3229 C CA . ALA B 1 188 ? -21.67791 14.51776 42.98361 1.000 9.29245 172 ALA B CA 1
ATOM 3230 C C . ALA B 1 188 ? -20.67786 15.64757 43.20208 1.000 9.85150 172 ALA B C 1
ATOM 3231 O O . ALA B 1 188 ? -20.89869 16.53425 44.04125 1.000 12.27568 172 ALA B O 1
ATOM 3233 N N . ARG B 1 189 ? -19.58139 15.64001 42.44929 1.000 10.79591 173 ARG B N 1
ATOM 3234 C CA . ARG B 1 189 ? -18.56929 16.67916 42.63778 1.000 9.67401 173 ARG B CA 1
ATOM 3235 C C . ARG B 1 189 ? -19.08031 18.04699 42.19442 1.000 10.58988 173 ARG B C 1
ATOM 3236 O O . ARG B 1 189 ? -18.81166 19.06274 42.85729 1.000 10.14228 173 ARG B O 1
ATOM 3244 N N . LEU B 1 190 ? -19.79038 18.10867 41.06352 1.000 10.13786 174 LEU B N 1
ATOM 3245 C CA . LEU B 1 190 ? -20.31416 19.38383 40.59669 1.000 8.80634 174 LEU B CA 1
ATOM 3246 C C . LEU B 1 190 ? -21.35966 19.93606 41.56020 1.000 10.06660 174 LEU B C 1
ATOM 3247 O O . LEU B 1 190 ? -21.44044 21.15743 41.76054 1.000 9.11505 174 LEU B O 1
ATOM 3252 N N . LYS B 1 191 ? -22.15871 19.05293 42.16977 1.000 9.79574 175 LYS B N 1
ATOM 3253 C CA . LYS B 1 191 ? -23.11617 19.50079 43.17189 1.000 8.96698 175 LYS B CA 1
ATOM 3254 C C . LYS B 1 191 ? -22.39483 20.14242 44.35807 1.000 10.32214 175 LYS B C 1
ATOM 3255 O O . LYS B 1 191 ? -22.81901 21.20198 44.84596 1.000 10.32898 175 LYS B O 1
ATOM 3261 N N . LEU B 1 192 ? -21.28186 19.53891 44.80382 1.000 9.86378 176 LEU B N 1
ATOM 3262 C CA . LEU B 1 192 ? -20.50375 20.12786 45.89764 1.000 10.62191 176 LEU B CA 1
ATOM 3263 C C . LEU B 1 192 ? -20.01479 21.52501 45.53674 1.000 10.06541 176 LEU B C 1
ATOM 3264 O O . LEU B 1 192 ? -20.07434 22.45078 46.36559 1.000 10.29488 176 LEU B O 1
ATOM 3269 N N . VAL B 1 193 ? -19.54267 21.70142 44.29645 1.000 8.24690 177 VAL B N 1
ATOM 3270 C CA . VAL B 1 193 ? -19.09643 23.01613 43.82669 1.000 9.14832 177 VAL B CA 1
ATOM 3271 C C . VAL B 1 193 ? -20.22072 24.04171 43.95014 1.000 8.98365 177 VAL B C 1
ATOM 3272 O O . VAL B 1 193 ? -20.03196 25.13729 44.49195 1.000 9.13797 177 VAL B O 1
ATOM 3276 N N . ILE B 1 194 ? -21.40239 23.70325 43.43597 1.000 7.97801 178 ILE B N 1
ATOM 3277 C CA . ILE B 1 194 ? -22.51084 24.65131 43.44321 1.000 8.21355 178 ILE B CA 1
ATOM 3278 C C . ILE B 1 194 ? -23.00717 24.90504 44.85994 1.000 8.37520 178 ILE B C 1
ATOM 3279 O O . ILE B 1 194 ? -23.36992 26.04453 45.19157 1.000 9.73714 178 ILE B O 1
ATOM 3284 N N . ASN B 1 195 ? -22.97701 23.88481 45.72510 1.000 11.15713 179 ASN B N 1
ATOM 3285 C CA . ASN B 1 195 ? -23.37098 24.07860 47.12317 1.000 13.01837 179 ASN B CA 1
ATOM 3286 C C . ASN B 1 195 ? -22.48353 25.09818 47.80940 1.000 11.38400 179 ASN B C 1
ATOM 3287 O O . ASN B 1 195 ? -22.96870 25.93198 48.58380 1.000 10.96364 179 ASN B O 1
ATOM 3292 N N . GLY B 1 196 ? -21.17546 25.02264 47.57353 1.000 10.25959 180 GLY B N 1
ATOM 3293 C CA . GLY B 1 196 ? -20.27826 25.98581 48.18278 1.000 10.53845 180 GLY B CA 1
ATOM 3294 C C . GLY B 1 196 ? -20.58089 27.40647 47.75871 1.000 9.67221 180 GLY B C 1
ATOM 3295 O O . GLY B 1 196 ? -20.58218 28.32612 48.58098 1.000 8.70587 180 GLY B O 1
ATOM 3296 N N . ILE B 1 197 ? -20.83535 27.60518 46.46782 1.000 8.19675 181 ILE B N 1
ATOM 3297 C CA . ILE B 1 197 ? -21.18792 28.93389 45.97237 1.000 7.55192 181 ILE B CA 1
ATOM 3298 C C . ILE B 1 197 ? -22.45317 29.44554 46.63884 1.000 8.49654 181 ILE B C 1
ATOM 3299 O O . ILE B 1 197 ? -22.54868 30.61847 47.02202 1.000 9.36245 181 ILE B O 1
ATOM 3304 N N . MET B 1 198 ? -23.44801 28.56853 46.78231 1.000 6.81747 182 MET B N 1
ATOM 3305 C CA . MET B 1 198 ? -24.72747 28.95775 47.36604 1.000 9.07287 182 MET B CA 1
ATOM 3306 C C . MET B 1 198 ? -24.55131 29.29823 48.84342 1.000 8.87782 182 MET B C 1
ATOM 3307 O O . MET B 1 198 ? -25.00492 30.34701 49.30708 1.000 9.51486 182 MET B O 1
ATOM 3312 N N . GLY B 1 199 ? -23.86330 28.43197 49.59322 1.000 7.89869 183 GLY B N 1
ATOM 3313 C CA . GLY B 1 199 ? -23.73915 28.65779 51.02718 1.000 7.83732 183 GLY B CA 1
ATOM 3314 C C . GLY B 1 199 ? -22.91736 29.89406 51.35300 1.000 7.86138 183 GLY B C 1
ATOM 3315 O O . GLY B 1 199 ? -23.32535 30.74269 52.15804 1.000 7.42641 183 GLY B O 1
ATOM 3316 N N . ALA B 1 200 ? -21.73878 30.01770 50.73031 1.000 6.79747 184 ALA B N 1
ATOM 3317 C CA . ALA B 1 200 ? -20.91433 31.18224 50.99726 1.000 7.61909 184 ALA B CA 1
ATOM 3318 C C . ALA B 1 200 ? -21.50718 32.45207 50.41119 1.000 8.47221 184 ALA B C 1
ATOM 3319 O O . ALA B 1 200 ? -21.23747 33.54127 50.91937 1.000 7.31150 184 ALA B O 1
ATOM 3321 N N . GLY B 1 201 ? -22.29382 32.35492 49.33978 1.000 8.41169 185 GLY B N 1
ATOM 3322 C CA . GLY B 1 201 ? -22.99207 33.54248 48.86108 1.000 9.10789 185 GLY B CA 1
ATOM 3323 C C . GLY B 1 201 ? -23.92601 34.09332 49.91888 1.000 6.59519 185 GLY B C 1
ATOM 3324 O O . GLY B 1 201 ? -24.00571 35.30973 50.12642 1.000 8.39100 185 GLY B O 1
ATOM 3325 N N . LEU B 1 202 ? -24.59809 33.19711 50.64871 1.000 6.90143 186 LEU B N 1
ATOM 3326 C CA . LEU B 1 202 ? -25.49533 33.64918 51.70292 1.000 6.17841 186 LEU B CA 1
ATOM 3327 C C . LEU B 1 202 ? -24.72186 34.21829 52.89419 1.000 6.23202 186 LEU B C 1
ATOM 3328 O O . LEU B 1 202 ? -25.08162 35.28223 53.41544 1.000 7.04674 186 LEU B O 1
ATOM 3333 N N . THR B 1 203 ? -23.65935 33.52612 53.35207 1.000 6.85487 187 THR B N 1
ATOM 3334 C CA . THR B 1 203 ? -22.96239 34.05071 54.52550 1.000 5.44348 187 THR B CA 1
ATOM 3335 C C . THR B 1 203 ? -22.29943 35.38352 54.21206 1.000 7.66141 187 THR B C 1
ATOM 3336 O O . THR B 1 203 ? -22.31166 36.29501 55.05562 1.000 6.99469 187 THR B O 1
ATOM 3340 N N . THR B 1 204 ? -21.75491 35.52603 52.99564 1.000 6.80461 188 THR B N 1
ATOM 3341 C CA . THR B 1 204 ? -21.22144 36.80841 52.55018 1.000 6.28250 188 THR B CA 1
ATOM 3342 C C . THR B 1 204 ? -22.26948 37.89673 52.65072 1.000 6.89751 188 THR B C 1
ATOM 3343 O O . THR B 1 204 ? -21.99875 38.99282 53.15141 1.000 7.45413 188 THR B O 1
ATOM 3347 N N . LEU B 1 205 ? -23.47337 37.61500 52.14004 1.000 6.79787 189 LEU B N 1
ATOM 3348 C CA . LEU B 1 205 ? -24.52854 38.61668 52.13051 1.000 8.91900 189 LEU B CA 1
ATOM 3349 C C . LEU B 1 205 ? -24.97242 38.95944 53.54617 1.000 7.83944 189 LEU B C 1
ATOM 3350 O O . LEU B 1 205 ? -25.15925 40.13850 53.86606 1.000 8.58563 189 LEU B O 1
ATOM 3355 N N . ALA B 1 206 ? -25.12557 37.94855 54.41426 1.000 7.51184 190 ALA B N 1
ATOM 3356 C CA . ALA B 1 206 ? -25.54954 38.21566 55.78783 1.000 7.05215 190 ALA B CA 1
ATOM 3357 C C . ALA B 1 206 ? -24.54043 39.09581 56.51445 1.000 7.83986 190 ALA B C 1
ATOM 3358 O O . ALA B 1 206 ? -24.92121 40.01495 57.25497 1.000 9.67863 190 ALA B O 1
ATOM 3360 N N . GLU B 1 207 ? -23.25078 38.82190 56.31371 1.000 7.70536 191 GLU B N 1
ATOM 3361 C CA . GLU B 1 207 ? -22.21197 39.57995 57.00374 1.000 6.93897 191 GLU B CA 1
ATOM 3362 C C . GLU B 1 207 ? -22.13522 41.00849 56.49267 1.000 7.36842 191 GLU B C 1
ATOM 3363 O O . GLU B 1 207 ? -21.91637 41.93467 57.27841 1.000 8.25657 191 GLU B O 1
ATOM 3369 N N . SER B 1 208 ? -22.27674 41.19593 55.17966 1.000 7.93834 192 SER B N 1
ATOM 3370 C CA . SER B 1 208 ? -22.22172 42.53485 54.59605 1.000 8.50248 192 SER B CA 1
ATOM 3371 C C . SER B 1 208 ? -23.40605 43.37912 55.03449 1.000 8.18616 192 SER B C 1
ATOM 3372 O O . SER B 1 208 ? -23.23781 44.55919 55.36858 1.000 8.58587 192 SER B O 1
ATOM 3375 N N . VAL B 1 209 ? -24.61174 42.79485 55.03195 1.000 7.33389 193 VAL B N 1
ATOM 3376 C CA . VAL B 1 209 ? -25.78200 43.49644 55.55566 1.000 9.72250 193 VAL B CA 1
ATOM 3377 C C . VAL B 1 209 ? -25.57337 43.85949 57.02203 1.000 8.67977 193 VAL B C 1
ATOM 3378 O O . VAL B 1 209 ? -25.87559 44.98583 57.44753 1.000 9.16438 193 VAL B O 1
ATOM 3382 N N . ALA B 1 210 ? -25.02476 42.92966 57.80569 1.000 7.82151 194 ALA B N 1
ATOM 3383 C CA . ALA B 1 210 ? -24.77456 43.18783 59.21915 1.000 8.82471 194 ALA B CA 1
ATOM 3384 C C . ALA B 1 210 ? -23.84253 44.37590 59.41543 1.000 9.59504 194 ALA B C 1
ATOM 3385 O O . ALA B 1 210 ? -24.08824 45.22208 60.28087 1.000 8.80341 194 ALA B O 1
ATOM 3387 N N . TYR B 1 211 ? -22.73899 44.43277 58.65243 1.000 8.48643 195 TYR B N 1
ATOM 3388 C CA . TYR B 1 211 ? -21.86814 45.59926 58.76043 1.000 8.10791 195 TYR B CA 1
ATOM 3389 C C . TYR B 1 211 ? -22.65516 46.86585 58.44119 1.000 8.57719 195 TYR B C 1
ATOM 3390 O O . TYR B 1 211 ? -22.59690 47.84513 59.19043 1.000 8.83353 195 TYR B O 1
ATOM 3399 N N . GLY B 1 212 ? -23.42231 46.85196 57.34591 1.000 7.86914 196 GLY B N 1
ATOM 3400 C CA . GLY B 1 212 ? -24.15402 48.05271 56.96299 1.000 8.48067 196 GLY B CA 1
ATOM 3401 C C . GLY B 1 212 ? -25.08464 48.52984 58.06166 1.000 8.17480 196 GLY B C 1
ATOM 3402 O O . GLY B 1 212 ? -25.16276 49.72944 58.34537 1.000 9.54742 196 GLY B O 1
ATOM 3403 N N . LEU B 1 213 ? -25.80313 47.60016 58.68772 1.000 8.87585 197 LEU B N 1
ATOM 3404 C CA . LEU B 1 213 ? -26.70862 47.97880 59.77126 1.000 8.34769 197 LEU B CA 1
ATOM 3405 C C . LEU B 1 213 ? -25.93087 48.49577 60.97259 1.000 10.06643 197 LEU B C 1
ATOM 3406 O O . LEU B 1 213 ? -26.34870 49.46308 61.63119 1.000 11.01865 197 LEU B O 1
ATOM 3411 N N . SER B 1 214 ? -24.80813 47.85410 61.28935 1.000 9.23366 198 SER B N 1
ATOM 3412 C CA . SER B 1 214 ? -24.01642 48.27138 62.44380 1.000 9.20086 198 SER B CA 1
ATOM 3413 C C . SER B 1 214 ? -23.43918 49.66101 62.25846 1.000 11.97222 198 SER B C 1
ATOM 3414 O O . SER B 1 214 ? -23.16006 50.35529 63.24587 1.000 15.84672 198 SER B O 1
ATOM 3417 N N . ALA B 1 215 ? -23.26003 50.07712 61.00817 1.000 9.38772 199 ALA B N 1
ATOM 3418 C CA . ALA B 1 215 ? -22.69499 51.37073 60.67639 1.000 10.28589 199 ALA B CA 1
ATOM 3419 C C . ALA B 1 215 ? -23.76459 52.44453 60.53574 1.000 10.93368 199 ALA B C 1
ATOM 3420 O O . ALA B 1 215 ? -23.45241 53.56508 60.11287 1.000 11.22786 199 ALA B O 1
ATOM 3422 N N . GLY B 1 216 ? -25.01487 52.11148 60.85598 1.000 10.90522 200 GLY B N 1
ATOM 3423 C CA . GLY B 1 216 ? -26.08758 53.07756 60.94826 1.000 12.33469 200 GLY B CA 1
ATOM 3424 C C . GLY B 1 216 ? -26.96144 53.20910 59.72764 1.000 12.24922 200 GLY B C 1
ATOM 3425 O O . GLY B 1 216 ? -27.83222 54.09705 59.71299 1.000 14.33815 200 GLY B O 1
ATOM 3426 N N . LEU B 1 217 ? -26.74601 52.39063 58.69496 1.000 10.65763 201 LEU B N 1
ATOM 3427 C CA . LEU B 1 217 ? -27.56849 52.48851 57.49465 1.000 10.23357 201 LEU B CA 1
ATOM 3428 C C . LEU B 1 217 ? -29.00871 52.09750 57.79280 1.000 11.33793 201 LEU B C 1
ATOM 3429 O O . LEU B 1 217 ? -29.28360 51.13302 58.51697 1.000 12.45728 201 LEU B O 1
ATOM 3434 N N . ASP B 1 218 ? -29.93950 52.84285 57.19757 1.000 11.29240 202 ASP B N 1
ATOM 3435 C CA . ASP B 1 218 ? -31.35124 52.52724 57.33370 1.000 11.88455 202 ASP B CA 1
ATOM 3436 C C . ASP B 1 218 ? -31.64235 51.16275 56.72766 1.000 11.21377 202 ASP B C 1
ATOM 3437 O O . ASP B 1 218 ? -31.21640 50.87045 55.60885 1.000 11.72041 202 ASP B O 1
ATOM 3442 N N . ARG B 1 219 ? -32.39176 50.33367 57.46210 1.000 10.50529 203 ARG B N 1
ATOM 3443 C CA . ARG B 1 219 ? -32.56538 48.94201 57.05430 1.000 9.98410 203 ARG B CA 1
ATOM 3444 C C . ARG B 1 219 ? -33.28357 48.83334 55.71779 1.000 12.29732 203 ARG B C 1
ATOM 3445 O O . ARG B 1 219 ? -32.85340 48.08995 54.82902 1.000 10.84712 203 ARG B O 1
ATOM 3453 N N . SER B 1 220 ? -34.40660 49.53696 55.56532 1.000 12.75835 204 SER B N 1
ATOM 3454 C CA . SER B 1 220 ? -35.16445 49.39881 54.32763 1.000 11.27659 204 SER B CA 1
ATOM 3455 C C . SER B 1 220 ? -34.38151 49.92980 53.13811 1.000 11.50480 204 SER B C 1
ATOM 3456 O O . SER B 1 220 ? -34.39614 49.31946 52.06482 1.000 13.66785 204 SER B O 1
ATOM 3459 N N . MET B 1 221 ? -33.72283 51.08106 53.30519 1.000 12.25082 205 MET B N 1
ATOM 3460 C CA . MET B 1 221 ? -32.79767 51.58662 52.29722 1.000 11.65079 205 MET B CA 1
ATOM 3461 C C . MET B 1 221 ? -31.82367 50.50597 51.86493 1.000 11.77614 205 MET B C 1
ATOM 3462 O O . MET B 1 221 ? -31.64248 50.24712 50.66837 1.000 12.14525 205 MET B O 1
ATOM 3467 N N . LEU B 1 222 ? -31.17606 49.88238 52.84448 1.000 10.17672 206 LEU B N 1
ATOM 3468 C CA . LEU B 1 222 ? -30.08300 48.95951 52.55810 1.000 8.92494 206 LEU B CA 1
ATOM 3469 C C . LEU B 1 222 ? -30.58124 47.73365 51.81221 1.000 8.99649 206 LEU B C 1
ATOM 3470 O O . LEU B 1 222 ? -29.99630 47.32773 50.80422 1.000 10.76912 206 LEU B O 1
ATOM 3475 N N . PHE B 1 223 ? -31.65545 47.11944 52.30761 1.000 9.05922 207 PHE B N 1
ATOM 3476 C CA . PHE B 1 223 ? -32.21361 45.95990 51.62298 1.000 9.23042 207 PHE B CA 1
ATOM 3477 C C . PHE B 1 223 ? -32.63107 46.31021 50.19331 1.000 11.33497 207 PHE B C 1
ATOM 3478 O O . PHE B 1 223 ? -32.36084 45.55082 49.25747 1.000 12.12127 207 PHE B O 1
ATOM 3486 N N . ASP B 1 224 ? -33.28313 47.46509 49.99724 1.000 11.40057 208 ASP B N 1
ATOM 3487 C CA . ASP B 1 224 ? -33.72369 47.82607 48.65339 1.000 11.52973 208 ASP B CA 1
ATOM 3488 C C . ASP B 1 224 ? -32.55250 48.19086 47.75023 1.000 13.16395 208 ASP B C 1
ATOM 3489 O O . ASP B 1 224 ? -32.59830 47.92691 46.54082 1.000 13.81299 208 ASP B O 1
ATOM 3494 N N . ALA B 1 225 ? -31.50917 48.82904 48.30798 1.000 10.95814 209 ALA B N 1
ATOM 3495 C CA . ALA B 1 225 ? -30.34120 49.18612 47.50774 1.000 12.18572 209 ALA B CA 1
ATOM 3496 C C . ALA B 1 225 ? -29.65253 47.94172 46.97405 1.000 12.75882 209 ALA B C 1
ATOM 3497 O O . ALA B 1 225 ? -29.23044 47.89739 45.80760 1.000 12.07399 209 ALA B O 1
ATOM 3499 N N . LEU B 1 226 ? -29.51905 46.91824 47.82372 1.000 11.51888 210 LEU B N 1
ATOM 3500 C CA . LEU B 1 226 ? -28.81715 45.71115 47.41338 1.000 9.70310 210 LEU B CA 1
ATOM 3501 C C . LEU B 1 226 ? -29.58683 44.94652 46.34560 1.000 12.83189 210 LEU B C 1
ATOM 3502 O O . LEU B 1 226 ? -28.98494 44.24443 45.52617 1.000 11.84496 210 LEU B O 1
ATOM 3507 N N . ASP B 1 227 ? -30.91412 45.08449 46.31263 1.000 11.73591 211 ASP B N 1
ATOM 3508 C CA . ASP B 1 227 ? -31.65418 44.48098 45.21710 1.000 11.38387 211 ASP B CA 1
ATOM 3509 C C . ASP B 1 227 ? -31.29168 45.06846 43.85832 1.000 14.70102 211 ASP B C 1
ATOM 3510 O O . ASP B 1 227 ? -31.62054 44.44818 42.83922 1.000 15.30650 211 ASP B O 1
ATOM 3515 N N . GLN B 1 228 ? -30.62128 46.21890 43.81731 1.000 13.35016 212 GLN B N 1
ATOM 3516 C CA . GLN B 1 228 ? -30.35135 46.92659 42.57295 1.000 14.63778 212 GLN B CA 1
ATOM 3517 C C . GLN B 1 228 ? -28.92569 46.76018 42.06025 1.000 16.78371 212 GLN B C 1
ATOM 3518 O O . GLN B 1 228 ? -28.59249 47.35910 41.03253 1.000 18.18050 212 GLN B O 1
ATOM 3524 N N . VAL B 1 229 ? -28.07144 45.98671 42.74205 1.000 14.60538 213 VAL B N 1
ATOM 3525 C CA . VAL B 1 229 ? -26.66797 45.86915 42.35540 1.000 14.56312 213 VAL B CA 1
ATOM 3526 C C . VAL B 1 229 ? -26.44989 44.55243 41.61981 1.000 12.11565 213 VAL B C 1
ATOM 3527 O O . VAL B 1 229 ? -27.21875 43.59636 41.74753 1.000 14.74896 213 VAL B O 1
ATOM 3531 N N . ALA B 1 230 ? -25.38914 44.51067 40.81417 1.000 11.38471 214 ALA B N 1
ATOM 3532 C CA . ALA B 1 230 ? -25.11256 43.39270 39.92029 1.000 12.25291 214 ALA B CA 1
ATOM 3533 C C . ALA B 1 230 ? -24.26287 42.29294 40.55275 1.000 11.56785 214 ALA B C 1
ATOM 3534 O O . ALA B 1 230 ? -23.98240 41.28433 39.89085 1.000 10.75872 214 ALA B O 1
ATOM 3536 N N . VAL B 1 231 ? -23.85312 42.45050 41.81160 1.000 10.56534 215 VAL B N 1
ATOM 3537 C CA . VAL B 1 231 ? -22.90862 41.52491 42.42631 1.000 9.02990 215 VAL B CA 1
ATOM 3538 C C . VAL B 1 231 ? -23.59777 40.51568 43.35170 1.000 9.87869 215 VAL B C 1
ATOM 3539 O O . VAL B 1 231 ? -22.91701 39.74075 44.02347 1.000 10.31518 215 VAL B O 1
ATOM 3543 N N . ILE B 1 232 ? -24.93507 40.48198 43.37175 1.000 9.36766 216 ILE B N 1
ATOM 3544 C CA . ILE B 1 232 ? -25.70095 39.48931 44.11952 1.000 8.60700 216 ILE B CA 1
ATOM 3545 C C . ILE B 1 232 ? -26.44922 38.61191 43.12094 1.000 8.81424 216 ILE B C 1
ATOM 3546 O O . ILE B 1 232 ? -27.00963 39.11806 42.13892 1.000 10.40233 216 ILE B O 1
ATOM 3551 N N . SER B 1 233 ? -26.47356 37.30269 43.38069 1.000 9.07101 217 SER B N 1
ATOM 3552 C CA . SER B 1 233 ? -27.11802 36.36875 42.46552 1.000 10.37120 217 SER B CA 1
ATOM 3553 C C . SER B 1 233 ? -28.63941 36.50039 42.53991 1.000 11.24248 217 SER B C 1
ATOM 3554 O O . SER B 1 233 ? -29.17961 36.99102 43.53195 1.000 10.62082 217 SER B O 1
ATOM 3557 N N . PRO B 1 234 ? -29.35142 36.08795 41.48605 1.000 10.11335 218 PRO B N 1
ATOM 3558 C CA . PRO B 1 234 ? -30.82259 36.10353 41.56173 1.000 10.97703 218 PRO B CA 1
ATOM 3559 C C . PRO B 1 234 ? -31.34507 35.28425 42.72137 1.000 10.41627 218 PRO B C 1
ATOM 3560 O O . PRO B 1 234 ? -32.30665 35.69806 43.39076 1.000 12.11211 218 PRO B O 1
ATOM 3564 N N . HIS B 1 235 ? -30.72903 34.12367 42.96496 1.000 10.81815 219 HIS B N 1
ATOM 3565 C CA . HIS B 1 235 ? -31.11486 33.28336 44.09678 1.000 9.56882 219 HIS B CA 1
ATOM 3566 C C . HIS B 1 235 ? -30.99494 34.05257 45.39891 1.000 10.28592 219 HIS B C 1
ATOM 3567 O O . HIS B 1 235 ? -31.92163 34.07209 46.22005 1.000 9.70805 219 HIS B O 1
ATOM 3574 N N . HIS B 1 236 ? -29.85853 34.70315 45.60516 1.000 9.57289 220 HIS B N 1
ATOM 3575 C CA . HIS B 1 236 ? -29.65600 35.36225 46.88396 1.000 8.36152 220 HIS B CA 1
ATOM 3576 C C . HIS B 1 236 ? -30.44406 36.65684 46.99564 1.000 8.72317 220 HIS B C 1
ATOM 3577 O O . HIS B 1 236 ? -30.77722 37.06209 48.11120 1.000 9.78471 220 HIS B O 1
ATOM 3584 N N . LYS B 1 237 ? -30.76253 37.31535 45.87389 1.000 9.59547 221 LYS B N 1
ATOM 3585 C CA . LYS B 1 237 ? -31.65864 38.46742 45.93213 1.000 9.75208 221 LYS B CA 1
ATOM 3586 C C . LYS B 1 237 ? -33.05099 38.05194 46.39664 1.000 10.55820 221 LYS B C 1
ATOM 3587 O O . LYS B 1 237 ? -33.70787 38.79375 47.14059 1.000 10.09604 221 LYS B O 1
ATOM 3593 N N . ARG B 1 238 ? -33.50365 36.86524 45.97571 1.000 9.47340 222 ARG B N 1
ATOM 3594 C CA . ARG B 1 238 ? -34.77872 36.33226 46.46625 1.000 10.96297 222 ARG B CA 1
ATOM 3595 C C . ARG B 1 238 ? -34.71648 36.12745 47.97841 1.000 12.82400 222 ARG B C 1
ATOM 3596 O O . ARG B 1 238 ? -35.63610 36.51301 48.71494 1.000 12.48802 222 ARG B O 1
ATOM 3604 N N . LYS B 1 239 ? -33.61442 35.54307 48.46639 1.000 9.40810 223 LYS B N 1
ATOM 3605 C CA . LYS B 1 239 ? -33.47642 35.33005 49.90506 1.000 8.83520 223 LYS B CA 1
ATOM 3606 C C . LYS B 1 239 ? -33.47571 36.64992 50.65712 1.000 8.39798 223 LYS B C 1
ATOM 3607 O O . LYS B 1 239 ? -34.03509 36.74939 51.75092 1.000 10.34669 223 LYS B O 1
ATOM 3613 N N . LEU B 1 240 ? -32.82179 37.66532 50.09585 1.000 9.10152 224 LEU B N 1
ATOM 3614 C CA . LEU B 1 240 ? -32.75046 38.96218 50.75546 1.000 7.68082 224 LEU B CA 1
ATOM 3615 C C . LEU B 1 240 ? -34.13018 39.60443 50.86661 1.000 10.45750 224 LEU B C 1
ATOM 3616 O O . LEU B 1 240 ? -34.45761 40.21354 51.89379 1.000 9.26026 224 LEU B O 1
ATOM 3621 N N . LYS B 1 241 ? -34.95221 39.47574 49.82238 1.000 10.35903 225 LYS B N 1
ATOM 3622 C CA . LYS B 1 241 ? -36.30782 40.02508 49.88801 1.000 10.92197 225 LYS B CA 1
ATOM 3623 C C . LYS B 1 241 ? -37.13733 39.32402 50.96152 1.000 9.98790 225 LYS B C 1
ATOM 3624 O O . LYS B 1 241 ? -37.90587 39.97622 51.69273 1.000 11.61264 225 LYS B O 1
ATOM 3630 N N . ALA B 1 242 ? -36.99489 38.00188 51.07472 1.000 10.68186 226 ALA B N 1
ATOM 3631 C CA . ALA B 1 242 ? -37.70752 37.27884 52.12428 1.000 10.01730 226 ALA B CA 1
ATOM 3632 C C . ALA B 1 242 ? -37.19996 37.68829 53.50370 1.000 9.47163 226 ALA B C 1
ATOM 3633 O O . ALA B 1 242 ? -37.98962 37.89172 54.43226 1.000 10.57450 226 ALA B O 1
ATOM 3635 N N . ALA B 1 243 ? -35.87829 37.85056 53.65158 1.000 8.08961 227 ALA B N 1
ATOM 3636 C CA . ALA B 1 243 ? -35.32142 38.26920 54.93110 1.000 8.43403 227 ALA B CA 1
ATOM 3637 C C . ALA B 1 243 ? -35.75469 39.67755 55.32146 1.000 8.89798 227 ALA B C 1
ATOM 3638 O O . ALA B 1 243 ? -35.81689 39.99029 56.51590 1.000 10.20434 227 ALA B O 1
ATOM 3640 N N . LYS B 1 244 ? -36.04068 40.54823 54.34742 1.000 8.78410 228 LYS B N 1
ATOM 3641 C CA . LYS B 1 244 ? -36.54958 41.87137 54.68627 1.000 9.14735 228 LYS B CA 1
ATOM 3642 C C . LYS B 1 244 ? -37.82230 41.76223 55.51391 1.000 9.61558 228 LYS B C 1
ATOM 3643 O O . LYS B 1 244 ? -38.04723 42.55409 56.43409 1.000 11.14485 228 LYS B O 1
ATOM 3649 N N . ASP B 1 245 ? -38.64045 40.75968 55.21651 1.000 9.42267 229 ASP B N 1
ATOM 3650 C CA . ASP B 1 245 ? -39.89705 40.50773 55.92040 1.000 10.64364 229 ASP B CA 1
ATOM 3651 C C . ASP B 1 245 ? -39.73473 39.55189 57.09507 1.000 11.38296 229 ASP B C 1
ATOM 3652 O O . ASP B 1 245 ? -40.74016 39.14888 57.70001 1.000 11.51834 229 ASP B O 1
ATOM 3657 N N . GLY B 1 246 ? -38.50208 39.14407 57.41384 1.000 10.76171 230 GLY B N 1
ATOM 3658 C CA . GLY B 1 246 ? -38.28779 38.14108 58.44133 1.000 10.30259 230 GLY B CA 1
ATOM 3659 C C . GLY B 1 246 ? -38.81790 36.76490 58.09777 1.000 8.18867 230 GLY B C 1
ATOM 3660 O O . GLY B 1 246 ? -39.08951 35.96662 58.99517 1.000 9.22624 230 GLY B O 1
ATOM 3661 N N . ASN B 1 247 ? -38.95827 36.45676 56.81475 1.000 10.05340 231 ASN B N 1
ATOM 3662 C CA . ASN B 1 247 ? -39.57321 35.21217 56.36249 1.000 9.66738 231 ASN B CA 1
ATOM 3663 C C . ASN B 1 247 ? -38.48792 34.18019 56.07126 1.000 9.81167 231 ASN B C 1
ATOM 3664 O O . ASN B 1 247 ? -37.82073 34.24848 55.02492 1.000 13.06772 231 ASN B O 1
ATOM 3669 N N . PHE B 1 248 ? -38.35600 33.19627 56.95685 1.000 10.18163 232 PHE B N 1
ATOM 3670 C CA . PHE B 1 248 ? -37.41883 32.09181 56.76667 1.000 8.21604 232 PHE B CA 1
ATOM 3671 C C . PHE B 1 248 ? -38.13820 30.74583 56.78359 1.000 7.86476 232 PHE B C 1
ATOM 3672 O O . PHE B 1 248 ? -37.57655 29.71337 57.16247 1.000 10.32762 232 PHE B O 1
ATOM 3680 N N . ALA B 1 249 ? -39.39627 30.72924 56.33960 1.000 9.66761 233 ALA B N 1
ATOM 3681 C CA . ALA B 1 249 ? -40.00805 29.45084 56.03634 1.000 9.60033 233 ALA B CA 1
ATOM 3682 C C . ALA B 1 249 ? -39.09474 28.66188 55.10123 1.000 10.34551 233 ALA B C 1
ATOM 3683 O O . ALA B 1 249 ? -38.49436 29.24820 54.18237 1.000 12.43477 233 ALA B O 1
ATOM 3685 N N . PRO B 1 250 ? -38.91303 27.36145 55.32938 1.000 12.22136 234 PRO B N 1
ATOM 3686 C CA . PRO B 1 250 ? -37.83562 26.63533 54.62471 1.000 12.64452 234 PRO B CA 1
ATOM 3687 C C . PRO B 1 250 ? -38.13597 26.36628 53.15753 1.000 14.21877 234 PRO B C 1
ATOM 3688 O O . PRO B 1 250 ? -39.13199 25.72667 52.81126 1.000 14.90624 234 PRO B O 1
ATOM 3692 N N . GLN B 1 251 ? -37.22988 26.81448 52.29651 1.000 12.92646 235 GLN B N 1
ATOM 3693 C CA . GLN B 1 251 ? -37.08841 26.22371 50.97233 1.000 13.97592 235 GLN B CA 1
ATOM 3694 C C . GLN B 1 251 ? -35.94803 25.22472 50.93221 1.000 15.22399 235 GLN B C 1
ATOM 3695 O O . GLN B 1 251 ? -36.08205 24.14725 50.34603 1.000 18.29044 235 GLN B O 1
ATOM 3701 N N . PHE B 1 252 ? -34.83793 25.55990 51.57112 1.000 10.51082 236 PHE B N 1
ATOM 3702 C CA . PHE B 1 252 ? -33.73712 24.64381 51.80287 1.000 11.89269 236 PHE B CA 1
ATOM 3703 C C . PHE B 1 252 ? -33.26733 24.87149 53.23651 1.000 8.82639 236 PHE B C 1
ATOM 3704 O O . PHE B 1 252 ? -32.71675 25.93488 53.54423 1.000 10.58436 236 PHE B O 1
ATOM 3712 N N . PRO B 1 253 ? -33.51703 23.92622 54.13989 1.000 9.42438 237 PRO B N 1
ATOM 3713 C CA . PRO B 1 253 ? -33.28789 24.18171 55.56852 1.000 9.72482 237 PRO B CA 1
ATOM 3714 C C . PRO B 1 253 ? -31.82162 24.24627 55.94175 1.000 8.71017 237 PRO B C 1
ATOM 3715 O O . PRO B 1 253 ? -30.96047 23.63820 55.30380 1.000 10.83544 237 PRO B O 1
ATOM 3719 N N . ALA B 1 254 ? -31.56028 24.98846 57.02041 1.000 8.32551 238 ALA B N 1
ATOM 3720 C CA . ALA B 1 254 ? -30.19186 25.14333 57.51721 1.000 7.36263 238 ALA B CA 1
ATOM 3721 C C . ALA B 1 254 ? -29.50601 23.80111 57.75193 1.000 8.66994 238 ALA B C 1
ATOM 3722 O O . ALA B 1 254 ? -28.31003 23.65897 57.46428 1.000 9.44761 238 ALA B O 1
ATOM 3724 N N . ARG B 1 255 ? -30.22698 22.80058 58.28357 1.000 9.20272 239 ARG B N 1
ATOM 3725 C CA . ARG B 1 255 ? -29.54930 21.54911 58.62244 1.000 8.66729 239 ARG B CA 1
ATOM 3726 C C . ARG B 1 255 ? -29.01478 20.86474 57.37614 1.000 10.73345 239 ARG B C 1
ATOM 3727 O O . ARG B 1 255 ? -27.94936 20.23896 57.43629 1.000 12.55881 239 ARG B O 1
ATOM 3735 N N . LEU B 1 256 ? -29.71297 21.00492 56.23546 1.000 8.60577 240 LEU B N 1
ATOM 3736 C CA . LEU B 1 256 ? -29.25730 20.36451 55.01029 1.000 10.33282 240 LEU B CA 1
ATOM 3737 C C . LEU B 1 256 ? -28.16681 21.18257 54.33385 1.000 11.27336 240 LEU B C 1
ATOM 3738 O O . LEU B 1 256 ? -27.20971 20.60735 53.80335 1.000 9.91708 240 LEU B O 1
ATOM 3743 N N . MET B 1 257 ? -28.30114 22.51229 54.31621 1.000 9.48822 241 MET B N 1
ATOM 3744 C CA . MET B 1 257 ? -27.24000 23.33916 53.74212 1.000 6.43602 241 MET B CA 1
ATOM 3745 C C . MET B 1 257 ? -25.94743 23.12841 54.50430 1.000 8.96590 241 MET B C 1
ATOM 3746 O O . MET B 1 257 ? -24.87126 23.01916 53.90782 1.000 8.86228 241 MET B O 1
ATOM 3751 N N . GLN B 1 258 ? -26.03652 23.08087 55.83619 1.000 7.19161 242 GLN B N 1
ATOM 3752 C CA . GLN B 1 258 ? -24.82399 22.93477 56.62927 1.000 7.46444 242 GLN B CA 1
ATOM 3753 C C . GLN B 1 258 ? -24.20547 21.56568 56.41216 1.000 8.64264 242 GLN B C 1
ATOM 3754 O O . GLN B 1 258 ? -22.97690 21.44557 56.36390 1.000 7.73208 242 GLN B O 1
ATOM 3760 N N . LYS B 1 259 ? -25.04041 20.52706 56.27108 1.000 7.93489 243 LYS B N 1
ATOM 3761 C CA . LYS B 1 259 ? -24.53610 19.19767 55.93877 1.000 8.57323 243 LYS B CA 1
ATOM 3762 C C . LYS B 1 259 ? -23.81822 19.21300 54.60210 1.000 8.99458 243 LYS B C 1
ATOM 3763 O O . LYS B 1 259 ? -22.75388 18.58113 54.44736 1.000 10.41490 243 LYS B O 1
ATOM 3769 N N . ASP B 1 260 ? -24.37419 19.94051 53.62711 1.000 9.22551 244 ASP B N 1
ATOM 3770 C CA . ASP B 1 260 ? -23.74813 19.99580 52.30967 1.000 8.77768 244 ASP B CA 1
ATOM 3771 C C . ASP B 1 260 ? -22.40185 20.69766 52.39412 1.000 9.75482 244 ASP B C 1
ATOM 3772 O O . ASP B 1 260 ? -21.44388 20.30058 51.71925 1.000 9.79795 244 ASP B O 1
ATOM 3777 N N . MET B 1 261 ? -22.30827 21.74876 53.20848 1.000 8.35102 245 MET B N 1
ATOM 3778 C CA . MET B 1 261 ? -20.99738 22.37241 53.40816 1.000 7.77614 245 MET B CA 1
ATOM 3779 C C . MET B 1 261 ? -20.02521 21.47412 54.13139 1.000 8.41966 245 MET B C 1
ATOM 3780 O O . MET B 1 261 ? -18.84772 21.43490 53.74988 1.000 8.51880 245 MET B O 1
ATOM 3785 N N . ARG B 1 262 ? -20.48817 20.70322 55.11702 1.000 8.01331 246 ARG B N 1
ATOM 3786 C CA . ARG B 1 262 ? -19.59903 19.71963 55.73445 1.000 8.44436 246 ARG B CA 1
ATOM 3787 C C . ARG B 1 262 ? -19.03617 18.75928 54.68768 1.000 8.33142 246 ARG B C 1
ATOM 3788 O O . ARG B 1 262 ? -17.83300 18.46277 54.69205 1.000 8.43732 246 ARG B O 1
ATOM 3796 N N . LEU B 1 263 ? -19.89041 18.27898 53.77854 1.000 8.33449 247 LEU B N 1
ATOM 3797 C CA . LEU B 1 263 ? -19.42120 17.34547 52.75256 1.000 9.05473 247 LEU B CA 1
ATOM 3798 C C . LEU B 1 263 ? -18.39254 18.00253 51.84794 1.000 9.29632 247 LEU B C 1
ATOM 3799 O O . LEU B 1 263 ? -17.37011 17.38456 51.50480 1.000 10.38506 247 LEU B O 1
ATOM 3804 N N . LEU B 1 264 ? -18.65167 19.24898 51.44016 1.000 7.67798 248 LEU B N 1
ATOM 3805 C CA . LEU B 1 264 ? -17.72193 19.96111 50.56366 1.000 7.97742 248 LEU B CA 1
ATOM 3806 C C . LEU B 1 264 ? -16.38949 20.18204 51.25740 1.000 9.66289 248 LEU B C 1
ATOM 3807 O O . LEU B 1 264 ? -15.32790 19.98537 50.65475 1.000 9.03610 248 LEU B O 1
ATOM 3812 N N . LEU B 1 265 ? -16.41951 20.57598 52.52837 1.000 8.28616 249 LEU B N 1
ATOM 3813 C CA . LEU B 1 265 ? -15.15388 20.83926 53.20012 1.000 8.13343 249 LEU B CA 1
ATOM 3814 C C . LEU B 1 265 ? -14.38351 19.54136 53.45416 1.000 9.93020 249 LEU B C 1
ATOM 3815 O O . LEU B 1 265 ? -13.15134 19.53567 53.38091 1.000 9.04289 249 LEU B O 1
ATOM 3820 N N . ASP B 1 266 ? -15.07616 18.42324 53.69781 1.000 8.85938 250 ASP B N 1
ATOM 3821 C CA . ASP B 1 266 ? -14.35946 17.15957 53.82052 1.000 7.80936 250 ASP B CA 1
ATOM 3822 C C . ASP B 1 266 ? -13.69268 16.79137 52.50803 1.000 9.65413 250 ASP B C 1
ATOM 3823 O O . ASP B 1 266 ? -12.53506 16.35074 52.49225 1.000 9.69130 250 ASP B O 1
ATOM 3828 N N . ALA B 1 267 ? -14.41183 16.97442 51.39965 1.000 7.54728 251 ALA B N 1
ATOM 3829 C CA . ALA B 1 267 ? -13.85610 16.63792 50.09137 1.000 8.53505 251 ALA B CA 1
ATOM 3830 C C . ALA B 1 267 ? -12.68796 17.55080 49.74168 1.000 10.38829 251 ALA B C 1
ATOM 3831 O O . ALA B 1 267 ? -11.66816 17.08586 49.20683 1.000 9.11102 251 ALA B O 1
ATOM 3833 N N . ALA B 1 268 ? -12.81523 18.84938 50.02846 1.000 7.48051 252 ALA B N 1
ATOM 3834 C CA . ALA B 1 268 ? -11.71088 19.76772 49.75717 1.000 7.36760 252 ALA B CA 1
ATOM 3835 C C . ALA B 1 268 ? -10.49456 19.41658 50.59087 1.000 9.26159 252 ALA B C 1
ATOM 3836 O O . ALA B 1 268 ? -9.36748 19.56215 50.11963 1.000 9.13957 252 ALA B O 1
ATOM 3838 N N . ALA B 1 269 ? -10.69967 18.92496 51.80699 1.000 8.07053 253 ALA B N 1
ATOM 3839 C CA . ALA B 1 269 ? -9.55731 18.51511 52.61598 1.000 7.70622 253 ALA B CA 1
ATOM 3840 C C . ALA B 1 269 ? -8.93859 17.25130 52.04423 1.000 8.69555 253 ALA B C 1
ATOM 3841 O O . ALA B 1 269 ? -7.71153 17.12679 51.98260 1.000 9.72430 253 ALA B O 1
ATOM 3843 N N . ARG B 1 270 ? -9.76864 16.29940 51.60984 1.000 8.88079 254 ARG B N 1
ATOM 3844 C CA . ARG B 1 270 ? -9.20245 15.09628 51.01497 1.000 8.30100 254 ARG B CA 1
ATOM 3845 C C . ARG B 1 270 ? -8.40304 15.42254 49.75841 1.000 11.00715 254 ARG B C 1
ATOM 3846 O O . ARG B 1 270 ? -7.40150 14.75259 49.47541 1.000 13.23826 254 ARG B O 1
ATOM 3854 N N . GLU B 1 271 ? -8.80497 16.44068 49.00348 1.000 9.23555 255 GLU B N 1
ATOM 3855 C CA . GLU B 1 271 ? -8.05618 16.84309 47.81714 1.000 9.66949 255 GLU B CA 1
ATOM 3856 C C . GLU B 1 271 ? -6.93477 17.81442 48.13455 1.000 12.21477 255 GLU B C 1
ATOM 3857 O O . GLU B 1 271 ? -6.22191 18.22942 47.21453 1.000 12.84056 255 GLU B O 1
ATOM 3863 N N . ALA B 1 272 ? -6.79647 18.21034 49.40641 1.000 10.31738 256 ALA B N 1
ATOM 3864 C CA . ALA B 1 272 ? -5.78911 19.16676 49.86290 1.000 9.11981 256 ALA B CA 1
ATOM 3865 C C . ALA B 1 272 ? -5.86752 20.48082 49.09310 1.000 10.44364 256 ALA B C 1
ATOM 3866 O O . ALA B 1 272 ? -4.85768 21.02059 48.64707 1.000 10.82356 256 ALA B O 1
ATOM 3868 N N . VAL B 1 273 ? -7.07549 21.01775 48.95468 1.000 9.56077 257 VAL B N 1
ATOM 3869 C CA . VAL B 1 273 ? -7.28283 22.30911 48.30988 1.000 7.80946 257 VAL B CA 1
ATOM 3870 C C . VAL B 1 273 ? -7.64169 23.31731 49.38603 1.000 10.84316 257 VAL B C 1
ATOM 3871 O O . VAL B 1 273 ? -8.65275 23.13047 50.06952 1.000 10.69897 257 VAL B O 1
ATOM 3875 N N . PRO B 1 274 ? -6.87845 24.39850 49.54338 1.000 9.67466 258 PRO B N 1
ATOM 3876 C CA . PRO B 1 274 ? -7.19352 25.39951 50.57849 1.000 9.27442 258 PRO B CA 1
ATOM 3877 C C . PRO B 1 274 ? -8.36167 26.26938 50.13436 1.000 13.04751 258 PRO B C 1
ATOM 3878 O O . PRO B 1 274 ? -8.27908 26.97653 49.12643 1.000 13.16368 258 PRO B O 1
ATOM 3882 N N . VAL B 1 275 ? -9.44647 26.24181 50.91100 1.000 9.36617 259 VAL B N 1
ATOM 3883 C CA . VAL B 1 275 ? -10.63971 27.02190 50.58523 1.000 10.75726 259 VAL B CA 1
ATOM 3884 C C . VAL B 1 275 ? -11.07891 27.83091 51.81127 1.000 8.06471 259 VAL B C 1
ATOM 3885 O O . VAL B 1 275 ? -12.13864 27.55217 52.40678 1.000 9.57975 259 VAL B O 1
ATOM 3889 N N . PRO B 1 276 ? -10.32976 28.86995 52.19084 1.000 8.41299 260 PRO B N 1
ATOM 3890 C CA . PRO B 1 276 ? -10.66379 29.60740 53.43002 1.000 8.37399 260 PRO B CA 1
ATOM 3891 C C . PRO B 1 276 ? -12.02118 30.31030 53.41743 1.000 8.01353 260 PRO B C 1
ATOM 3892 O O . PRO B 1 276 ? -12.65355 30.39102 54.48205 1.000 9.27459 260 PRO B O 1
ATOM 3896 N N . THR B 1 277 ? -12.49388 30.81523 52.27278 1.000 8.46389 261 THR B N 1
ATOM 3897 C CA . THR B 1 277 ? -13.80073 31.46632 52.26173 1.000 7.00539 261 THR B CA 1
ATOM 3898 C C . THR B 1 277 ? -14.90361 30.44547 52.50289 1.000 7.79434 261 THR B C 1
ATOM 3899 O O . THR B 1 277 ? -15.83982 30.69792 53.28009 1.000 7.80391 261 THR B O 1
ATOM 3903 N N . LEU B 1 278 ? -14.81237 29.28902 51.84332 1.000 7.27575 262 LEU B N 1
ATOM 3904 C CA . LEU B 1 278 ? -15.80053 28.22972 52.03114 1.000 7.26085 262 LEU B CA 1
ATOM 3905 C C . LEU B 1 278 ? -15.75465 27.69717 53.46006 1.000 6.70863 262 LEU B C 1
ATOM 3906 O O . LEU B 1 278 ? -16.79442 27.36960 54.04030 1.000 7.11293 262 LEU B O 1
ATOM 3911 N N . ALA B 1 279 ? -14.55399 27.60693 54.03828 1.000 7.25797 263 ALA B N 1
ATOM 3912 C CA . ALA B 1 279 ? -14.43587 27.11888 55.41195 1.000 7.27962 263 ALA B CA 1
ATOM 3913 C C . ALA B 1 279 ? -15.08053 28.08289 56.40097 1.000 7.94854 263 ALA B C 1
ATOM 3914 O O . ALA B 1 279 ? -15.78989 27.65292 57.32926 1.000 7.74230 263 ALA B O 1
ATOM 3916 N N . ALA B 1 280 ? -14.86191 29.38370 56.20775 1.000 7.45450 264 ALA B N 1
ATOM 3917 C CA . ALA B 1 280 ? -15.50424 30.38729 57.06126 1.000 6.25170 264 ALA B CA 1
ATOM 3918 C C . ALA B 1 280 ? -17.02375 30.31916 56.93233 1.000 6.91421 264 ALA B C 1
ATOM 3919 O O . ALA B 1 280 ? -17.75001 30.34609 57.94069 1.000 7.89971 264 ALA B O 1
ATOM 3921 N N . ALA B 1 281 ? -17.51730 30.22543 55.69596 1.000 7.12284 265 ALA B N 1
ATOM 3922 C CA . ALA B 1 281 ? -18.95306 30.12671 55.46121 1.000 5.97263 265 ALA B CA 1
ATOM 3923 C C . ALA B 1 281 ? -19.54218 28.91535 56.17390 1.000 6.22753 265 ALA B C 1
ATOM 3924 O O . ALA B 1 281 ? -20.63677 28.99168 56.74830 1.000 6.81256 265 ALA B O 1
ATOM 3926 N N . THR B 1 282 ? -18.83026 27.78607 56.14038 1.000 5.73355 266 THR B N 1
ATOM 3927 C CA . THR B 1 282 ? -19.31791 26.57547 56.80502 1.000 5.23830 266 THR B CA 1
ATOM 3928 C C . THR B 1 282 ? -19.53819 26.81647 58.29316 1.000 7.69208 266 THR B C 1
ATOM 3929 O O . THR B 1 282 ? -20.53283 26.34865 58.86892 1.000 8.66160 266 THR B O 1
ATOM 3933 N N . GLN B 1 283 ? -18.61265 27.52640 58.94483 1.000 7.52540 267 GLN B N 1
ATOM 3934 C CA . GLN B 1 283 ? -18.74828 27.74049 60.38494 1.000 6.61938 267 GLN B CA 1
ATOM 3935 C C . GLN B 1 283 ? -19.92822 28.63938 60.69007 1.000 6.93286 267 GLN B C 1
ATOM 3936 O O . GLN B 1 283 ? -20.65668 28.41180 61.66829 1.000 7.20371 267 GLN B O 1
ATOM 3942 N N . GLN B 1 284 ? -20.15603 29.64122 59.84050 1.000 7.26563 268 GLN B N 1
ATOM 3943 C CA . GLN B 1 284 ? -21.34972 30.46521 59.99214 1.000 6.44958 268 GLN B CA 1
ATOM 3944 C C . GLN B 1 284 ? -22.61483 29.64584 59.80778 1.000 7.52891 268 GLN B C 1
ATOM 3945 O O . GLN B 1 284 ? -23.61820 29.89176 60.49829 1.000 8.65256 268 GLN B O 1
ATOM 3951 N N . LEU B 1 285 ? -22.59266 28.66254 58.89117 1.000 6.75738 269 LEU B N 1
ATOM 3952 C CA . LEU B 1 285 ? -23.76616 27.81831 58.72057 1.000 6.30701 269 LEU B CA 1
ATOM 3953 C C . LEU B 1 285 ? -23.90431 26.77925 59.83594 1.000 7.53414 269 LEU B C 1
ATOM 3954 O O . LEU B 1 285 ? -25.02282 26.34287 60.11569 1.000 7.91107 269 LEU B O 1
ATOM 3959 N N . SER B 1 286 ? -22.81984 26.43786 60.53728 1.000 7.45714 270 SER B N 1
ATOM 3960 C CA . SER B 1 286 ? -22.96235 25.66328 61.76691 1.000 6.06127 270 SER B CA 1
ATOM 3961 C C . SER B 1 286 ? -23.72374 26.44667 62.82981 1.000 6.98839 270 SER B C 1
ATOM 3962 O O . SER B 1 286 ? -24.59824 25.89229 63.50169 1.000 8.98702 270 SER B O 1
ATOM 3965 N N . LEU B 1 287 ? -23.36660 27.71348 63.03483 1.000 7.76735 271 LEU B N 1
ATOM 3966 C CA . LEU B 1 287 ? -24.12997 28.55679 63.94834 1.000 8.73429 271 LEU B CA 1
ATOM 3967 C C . LEU B 1 287 ? -25.59286 28.63908 63.51470 1.000 8.80282 271 LEU B C 1
ATOM 3968 O O . LEU B 1 287 ? -26.50565 28.49209 64.34260 1.000 9.04203 271 LEU B O 1
ATOM 3973 N N . THR B 1 288 ? -25.83106 28.83883 62.21266 1.000 8.12812 272 THR B N 1
ATOM 3974 C CA . THR B 1 288 ? -27.19684 28.95251 61.69371 1.000 7.25117 272 THR B CA 1
ATOM 3975 C C . THR B 1 288 ? -28.00466 27.70218 62.01420 1.000 8.67041 272 THR B C 1
ATOM 3976 O O . THR B 1 288 ? -29.14443 27.78653 62.50215 1.000 7.77677 272 THR B O 1
ATOM 3980 N N . ARG B 1 289 ? -27.42983 26.52369 61.74326 1.000 7.13295 273 ARG B N 1
ATOM 3981 C CA . ARG B 1 289 ? -28.10923 25.26874 62.03239 1.000 6.88648 273 ARG B CA 1
ATOM 3982 C C . ARG B 1 289 ? -28.36123 25.09678 63.52185 1.000 8.10662 273 ARG B C 1
ATOM 3983 O O . ARG B 1 289 ? -29.44891 24.66135 63.92880 1.000 9.61664 273 ARG B O 1
ATOM 3991 N N . ARG B 1 290 ? -27.36617 25.41545 64.35272 1.000 7.37469 274 ARG B N 1
ATOM 3992 C CA . ARG B 1 290 ? -27.55543 25.28068 65.80099 1.000 7.77020 274 ARG B CA 1
ATOM 3993 C C . ARG B 1 290 ? -28.73132 26.11495 66.29277 1.000 9.97465 274 ARG B C 1
ATOM 3994 O O . ARG B 1 290 ? -29.54876 25.64137 67.10845 1.000 11.75038 274 ARG B O 1
ATOM 4002 N N . LEU B 1 291 ? -28.84434 27.35598 65.80094 1.000 8.84032 275 LEU B N 1
ATOM 4003 C CA . LEU B 1 291 ? -29.89924 28.24637 66.28145 1.000 8.88609 275 LEU B CA 1
ATOM 4004 C C . LEU B 1 291 ? -31.27161 27.89481 65.71500 1.000 9.87221 275 LEU B C 1
ATOM 4005 O O . LEU B 1 291 ? -32.27938 28.03397 66.42638 1.000 12.14185 275 LEU B O 1
ATOM 4010 N N . SER B 1 292 ? -31.33779 27.40735 64.47736 1.000 9.34446 276 SER B N 1
ATOM 4011 C CA . SER B 1 292 ? -32.60850 27.00123 63.87633 1.000 8.72966 276 SER B CA 1
ATOM 4012 C C . SER B 1 292 ? -32.34594 25.97398 62.78898 1.000 8.69746 276 SER B C 1
ATOM 4013 O O . SER B 1 292 ? -32.07879 26.32510 61.63457 1.000 9.18646 276 SER B O 1
ATOM 4016 N N . PRO B 1 293 ? -32.43257 24.68283 63.11294 1.000 8.56423 277 PRO B N 1
ATOM 4017 C CA . PRO B 1 293 ? -32.07511 23.67980 62.10171 1.000 8.46593 277 PRO B CA 1
ATOM 4018 C C . PRO B 1 293 ? -33.04647 23.61310 60.94587 1.000 8.58215 277 PRO B C 1
ATOM 4019 O O . PRO B 1 293 ? -32.65061 23.23739 59.83876 1.000 9.35851 277 PRO B O 1
ATOM 4023 N N . ASN B 1 294 ? -34.31178 23.95938 61.16417 1.000 8.80855 278 ASN B N 1
ATOM 4024 C CA . ASN B 1 294 ? -35.34525 23.65576 60.18832 1.000 8.86060 278 ASN B CA 1
ATOM 4025 C C . ASN B 1 294 ? -35.81666 24.84667 59.36509 1.000 10.65220 278 ASN B C 1
ATOM 4026 O O . ASN B 1 294 ? -36.44789 24.63559 58.32036 1.000 11.21187 278 ASN B O 1
ATOM 4031 N N . GLU B 1 295 ? -35.55989 26.08286 59.80105 1.000 9.62997 279 GLU B N 1
ATOM 4032 C CA . GLU B 1 295 ? -35.89212 27.22745 58.96357 1.000 8.53291 279 GLU B CA 1
ATOM 4033 C C . GLU B 1 295 ? -34.92397 27.30907 57.77975 1.000 8.52715 279 GLU B C 1
ATOM 4034 O O . GLU B 1 295 ? -33.87036 26.65320 57.75095 1.000 9.35363 279 GLU B O 1
ATOM 4040 N N . ASP B 1 296 ? -35.28271 28.13643 56.79903 1.000 8.46939 280 ASP B N 1
ATOM 4041 C CA . ASP B 1 296 ? -34.42132 28.29689 55.62706 1.000 8.04684 280 ASP B CA 1
ATOM 4042 C C . ASP B 1 296 ? -32.99828 28.62901 56.04479 1.000 8.24543 280 ASP B C 1
ATOM 4043 O O . ASP B 1 296 ? -32.77061 29.33045 57.03071 1.000 7.34491 280 ASP B O 1
ATOM 4048 N N . TYR B 1 297 ? -32.03448 28.14665 55.25353 1.000 9.07494 281 TYR B N 1
ATOM 4049 C CA . TYR B 1 297 ? -30.63362 28.41553 55.56331 1.000 9.07734 281 TYR B CA 1
ATOM 4050 C C . TYR B 1 297 ? -30.30078 29.90222 55.52847 1.000 8.89972 281 TYR B C 1
ATOM 4051 O O . TYR B 1 297 ? -29.31855 30.31721 56.15068 1.000 7.60338 281 TYR B O 1
ATOM 4060 N N . SER B 1 298 ? -31.09885 30.72456 54.83805 1.000 7.00239 282 SER B N 1
ATOM 4061 C CA . SER B 1 298 ? -30.89836 32.16795 54.84015 1.000 7.95987 282 SER B CA 1
ATOM 4062 C C . SER B 1 298 ? -31.17784 32.83449 56.19039 1.000 7.15311 282 SER B C 1
ATOM 4063 O O . SER B 1 298 ? -30.92915 34.04324 56.30603 1.000 8.57247 282 SER B O 1
ATOM 4066 N N . SER B 1 299 ? -31.66665 32.10069 57.20461 1.000 6.61564 283 SER B N 1
ATOM 4067 C CA . SER B 1 299 ? -31.92594 32.70890 58.50916 1.000 6.66917 283 SER B CA 1
ATOM 4068 C C . SER B 1 299 ? -30.67116 33.29470 59.14674 1.000 7.56976 283 SER B C 1
ATOM 4069 O O . SER B 1 299 ? -30.79582 34.05516 60.11562 1.000 8.21508 283 SER B O 1
ATOM 4072 N N . LEU B 1 300 ? -29.47566 32.97139 58.63006 1.000 7.45441 284 LEU B N 1
ATOM 4073 C CA . LEU B 1 300 ? -28.27656 33.64610 59.11340 1.000 7.64891 284 LEU B CA 1
ATOM 4074 C C . LEU B 1 300 ? -28.39765 35.15781 58.98246 1.000 8.04591 284 LEU B C 1
ATOM 4075 O O . LEU B 1 300 ? -27.81423 35.89203 59.78431 1.000 8.96687 284 LEU B O 1
ATOM 4080 N N . ILE B 1 301 ? -29.15224 35.65591 57.99107 1.000 8.01416 285 ILE B N 1
ATOM 4081 C CA . ILE B 1 301 ? -29.33694 37.10443 57.90829 1.000 7.36862 285 ILE B CA 1
ATOM 4082 C C . ILE B 1 301 ? -29.96264 37.62840 59.19898 1.000 8.10964 285 ILE B C 1
ATOM 4083 O O . ILE B 1 301 ? -29.50570 38.63070 59.75715 1.000 8.61504 285 ILE B O 1
ATOM 4088 N N . ARG B 1 302 ? -30.99339 36.93473 59.70236 1.000 7.25032 286 ARG B N 1
ATOM 4089 C CA . ARG B 1 302 ? -31.63634 37.29283 60.96231 1.000 7.76464 286 ARG B CA 1
ATOM 4090 C C . ARG B 1 302 ? -30.68746 37.14187 62.14717 1.000 8.21168 286 ARG B C 1
ATOM 4091 O O . ARG B 1 302 ? -30.63791 38.01449 63.01722 1.000 8.56101 286 ARG B O 1
ATOM 4099 N N . VAL B 1 303 ? -29.92133 36.04447 62.18640 1.000 8.83374 287 VAL B N 1
ATOM 4100 C CA . VAL B 1 303 ? -28.94173 35.82213 63.24384 1.000 8.19675 287 VAL B CA 1
ATOM 4101 C C . VAL B 1 303 ? -27.98876 37.00609 63.34487 1.000 8.87821 287 VAL B C 1
ATOM 4102 O O . VAL B 1 303 ? -27.72358 37.53080 64.43784 1.000 9.40460 287 VAL B O 1
ATOM 4106 N N . MET B 1 304 ? -27.45661 37.44433 62.19897 1.000 8.76328 288 MET B N 1
ATOM 4107 C CA . MET B 1 304 ? -26.52659 38.56617 62.20477 1.000 8.04138 288 MET B CA 1
ATOM 4108 C C . MET B 1 304 ? -27.20951 39.87884 62.56195 1.000 8.93405 288 MET B C 1
ATOM 4109 O O . MET B 1 304 ? -26.60740 40.70504 63.25683 1.000 9.99165 288 MET B O 1
ATOM 4114 N N . GLU B 1 305 ? -28.45312 40.09522 62.09959 1.000 9.51903 289 GLU B N 1
ATOM 4115 C CA . GLU B 1 305 ? -29.18445 41.29999 62.50998 1.000 9.22846 289 GLU B CA 1
ATOM 4116 C C . GLU B 1 305 ? -29.30300 41.36034 64.01932 1.000 9.71976 289 GLU B C 1
ATOM 4117 O O . GLU B 1 305 ? -29.15700 42.43639 64.61809 1.000 10.53663 289 GLU B O 1
ATOM 4123 N N . LYS B 1 306 ? -29.55918 40.20918 64.65355 1.000 9.02810 290 LYS B N 1
ATOM 4124 C CA . LYS B 1 306 ? -29.74808 40.20010 66.09825 1.000 10.89439 290 LYS B CA 1
ATOM 4125 C C . LYS B 1 306 ? -28.43259 40.40968 66.82984 1.000 10.93610 290 LYS B C 1
ATOM 4126 O O . LYS B 1 306 ? -28.41324 41.06194 67.87798 1.000 12.23429 290 LYS B O 1
ATOM 4132 N N . ILE B 1 307 ? -27.32378 39.88928 66.29110 1.000 10.01351 291 ILE B N 1
ATOM 4133 C CA . ILE B 1 307 ? -26.02618 40.19275 66.88846 1.000 8.80960 291 ILE B CA 1
ATOM 4134 C C . ILE B 1 307 ? -25.79258 41.69413 66.89342 1.000 10.21653 291 ILE B C 1
ATOM 4135 O O . ILE B 1 307 ? -25.35606 42.27158 67.90063 1.000 11.45391 291 ILE B O 1
ATOM 4140 N N . VAL B 1 308 ? -26.07804 42.35303 65.76584 1.000 9.90426 292 VAL B N 1
ATOM 4141 C CA . VAL B 1 308 ? -25.78524 43.77094 65.64585 1.000 9.13988 292 VAL B CA 1
ATOM 4142 C C . VAL B 1 308 ? -26.75183 44.59653 66.48502 1.000 13.02204 292 VAL B C 1
ATOM 4143 O O . VAL B 1 308 ? -26.37143 45.64188 67.03592 1.000 14.61283 292 VAL B O 1
ATOM 4147 N N . ALA B 1 309 ? -27.99650 44.13913 66.61753 1.000 13.61825 293 ALA B N 1
ATOM 4148 C CA . ALA B 1 309 ? -28.97746 44.83001 67.44277 1.000 15.94880 293 ALA B CA 1
ATOM 4149 C C . ALA B 1 309 ? -28.75149 44.62232 68.92985 1.000 16.74607 293 ALA B C 1
ATOM 4150 O O . ALA B 1 309 ? -29.42974 45.27937 69.73161 1.000 21.86071 293 ALA B O 1
ATOM 4152 N N . ASN B 1 310 ? -27.83346 43.73044 69.30680 1.000 15.14718 294 ASN B N 1
ATOM 4153 C CA . ASN B 1 310 ? -27.66590 43.29281 70.68674 1.000 19.12255 294 ASN B CA 1
ATOM 4154 C C . ASN B 1 310 ? -28.96939 42.68700 71.20223 1.000 22.71694 294 ASN B C 1
ATOM 4155 O O . ASN B 1 310 ? -29.41184 42.95070 72.32295 1.000 26.24268 294 ASN B O 1
ATOM 4160 N N . ASP B 1 311 ? -29.59428 41.87363 70.35098 1.000 22.34753 295 ASP B N 1
ATOM 4161 C CA . ASP B 1 311 ? -30.80473 41.13218 70.68715 1.000 25.59842 295 ASP B CA 1
ATOM 4162 C C . ASP B 1 311 ? -30.32196 39.75050 71.11565 1.000 29.44953 295 ASP B C 1
ATOM 4163 O O . ASP B 1 311 ? -30.10152 38.86350 70.28921 1.000 26.28354 295 ASP B O 1
ATOM 4168 N N . ARG B 1 312 ? -30.14333 39.58240 72.42563 1.000 29.05438 296 ARG B N 1
ATOM 4169 C CA . ARG B 1 312 ? -29.52412 38.39107 72.99568 1.000 29.06560 296 ARG B CA 1
ATOM 4170 C C . ARG B 1 312 ? -30.51529 37.57066 73.81640 1.000 34.60048 296 ARG B C 1
ATOM 4171 O O . ARG B 1 312 ? -31.71877 37.83764 73.79717 1.000 39.62060 296 ARG B O 1
ATOM 4179 N N . GLN C 1 18 ? 24.33882 61.55189 78.95846 1.000 41.30739 2 GLN C N 1
ATOM 4180 C CA . GLN C 1 18 ? 23.63286 60.93703 77.83789 1.000 41.08059 2 GLN C CA 1
ATOM 4181 C C . GLN C 1 18 ? 22.63714 59.88703 78.32404 1.000 38.30058 2 GLN C C 1
ATOM 4182 O O . GLN C 1 18 ? 21.45541 59.93325 77.97253 1.000 40.44140 2 GLN C O 1
ATOM 4188 N N . ILE C 1 19 ? 23.11899 58.94544 79.13822 1.000 36.34731 3 ILE C N 1
ATOM 4189 C CA . ILE C 1 19 ? 22.26560 57.87313 79.63389 1.000 35.06421 3 ILE C CA 1
ATOM 4190 C C . ILE C 1 19 ? 21.21449 58.44814 80.57735 1.000 37.06795 3 ILE C C 1
ATOM 4191 O O . ILE C 1 19 ? 21.50015 59.32967 81.39903 1.000 37.25516 3 ILE C O 1
ATOM 4196 N N . LEU C 1 20 ? 19.98046 57.96571 80.44807 1.000 33.70993 4 LEU C N 1
ATOM 4197 C CA . LEU C 1 20 ? 18.83096 58.52989 81.15857 1.000 31.93894 4 LEU C CA 1
ATOM 4198 C C . LEU C 1 20 ? 18.66002 57.92129 82.54830 1.000 33.20180 4 LEU C C 1
ATOM 4199 O O . LEU C 1 20 ? 17.58897 57.45045 82.92498 1.000 32.45229 4 LEU C O 1
ATOM 4204 N N . SER C 1 21 ? 19.73806 57.95090 83.32682 1.000 35.49755 5 SER C N 1
ATOM 4205 C CA . SER C 1 21 ? 19.70341 57.52505 84.71421 1.000 36.83303 5 SER C CA 1
ATOM 4206 C C . SER C 1 21 ? 18.91523 58.52620 85.56229 1.000 36.31653 5 SER C C 1
ATOM 4207 O O . SER C 1 21 ? 18.66314 59.65509 85.13091 1.000 36.35857 5 SER C O 1
ATOM 4210 N N . PRO C 1 22 ? 18.51061 58.13608 86.77866 1.000 35.36637 6 PRO C N 1
ATOM 4211 C CA . PRO C 1 22 ? 17.86585 59.11737 87.66923 1.000 38.58233 6 PRO C CA 1
ATOM 4212 C C . PRO C 1 22 ? 18.73081 60.33796 87.92519 1.000 38.84103 6 PRO C C 1
ATOM 4213 O O . PRO C 1 22 ? 18.20121 61.43712 88.13836 1.000 38.48872 6 PRO C O 1
ATOM 4217 N N . GLU C 1 23 ? 20.05236 60.17365 87.89243 1.000 38.30700 7 GLU C N 1
ATOM 4218 C CA . GLU C 1 23 ? 20.95335 61.30130 88.09067 1.000 38.94097 7 GLU C CA 1
ATOM 4219 C C . GLU C 1 23 ? 20.84264 62.30260 86.94764 1.000 40.78992 7 GLU C C 1
ATOM 4220 O O . GLU C 1 23 ? 20.73922 63.51270 87.17806 1.000 38.75561 7 GLU C O 1
ATOM 4226 N N . ASN C 1 24 ? 20.86147 61.81708 85.70385 1.000 39.90567 8 ASN C N 1
ATOM 4227 C CA . ASN C 1 24 ? 20.88530 62.71875 84.55674 1.000 38.69166 8 ASN C CA 1
ATOM 4228 C C . ASN C 1 24 ? 19.49204 63.19376 84.15986 1.000 38.43711 8 ASN C C 1
ATOM 4229 O O . ASN C 1 24 ? 19.33672 64.33837 83.71723 1.000 37.27007 8 ASN C O 1
ATOM 4234 N N . ALA C 1 25 ? 18.47567 62.34827 84.31134 1.000 35.87581 9 ALA C N 1
ATOM 4235 C CA . ALA C 1 25 ? 17.11556 62.66016 83.87045 1.000 34.72501 9 ALA C CA 1
ATOM 4236 C C . ALA C 1 25 ? 16.13282 62.15859 84.91431 1.000 38.37936 9 ALA C C 1
ATOM 4237 O O . ALA C 1 25 ? 15.44578 61.14938 84.71744 1.000 33.84763 9 ALA C O 1
ATOM 4239 N N . PRO C 1 26 ? 16.03273 62.84997 86.05017 1.000 35.00534 10 PRO C N 1
ATOM 4240 C CA . PRO C 1 26 ? 15.22592 62.31101 87.15503 1.000 36.12004 10 PRO C CA 1
ATOM 4241 C C . PRO C 1 26 ? 13.73036 62.35504 86.90480 1.000 34.01673 10 PRO C C 1
ATOM 4242 O O . PRO C 1 26 ? 13.00996 61.49106 87.41750 1.000 35.70748 10 PRO C O 1
ATOM 4246 N N . ARG C 1 27 ? 13.23153 63.32696 86.14775 1.000 32.28020 11 ARG C N 1
ATOM 4247 C CA . ARG C 1 27 ? 11.79379 63.50170 85.98228 1.000 35.55028 11 ARG C CA 1
ATOM 4248 C C . ARG C 1 27 ? 11.31935 62.75264 84.74238 1.000 34.37475 11 ARG C C 1
ATOM 4249 O O . ARG C 1 27 ? 11.73254 63.06507 83.61886 1.000 32.89997 11 ARG C O 1
ATOM 4257 N N . ILE C 1 28 ? 10.45631 61.76515 84.95436 1.000 36.08131 12 ILE C N 1
ATOM 4258 C CA . ILE C 1 28 ? 9.79016 61.03917 83.88074 1.000 31.92565 12 ILE C CA 1
ATOM 4259 C C . ILE C 1 28 ? 8.32174 61.42915 83.90363 1.000 33.42147 12 ILE C C 1
ATOM 4260 O O . ILE C 1 28 ? 7.61823 61.16910 84.88881 1.000 33.39928 12 ILE C O 1
ATOM 4265 N N . GLY C 1 29 ? 7.85958 62.05830 82.82871 1.000 30.13042 13 GLY C N 1
ATOM 4266 C CA . GLY C 1 29 ? 6.45755 62.40589 82.67805 1.000 32.73424 13 GLY C CA 1
ATOM 4267 C C . GLY C 1 29 ? 5.74136 61.39891 81.79482 1.000 31.72647 13 GLY C C 1
ATOM 4268 O O . GLY C 1 29 ? 6.26446 60.97834 80.76178 1.000 32.42177 13 GLY C O 1
ATOM 4269 N N . PHE C 1 30 ? 4.54102 61.01567 82.21651 1.000 31.38977 14 PHE C N 1
ATOM 4270 C CA . PHE C 1 30 ? 3.72998 60.04859 81.49089 1.000 28.32780 14 PHE C CA 1
ATOM 4271 C C . PHE C 1 30 ? 2.62149 60.76444 80.73380 1.000 31.80722 14 PHE C C 1
ATOM 4272 O O . PHE C 1 30 ? 1.94720 61.64052 81.28680 1.000 35.00520 14 PHE C O 1
ATOM 4280 N N . ILE C 1 31 ? 2.44477 60.39753 79.47023 1.000 27.91145 15 ILE C N 1
ATOM 4281 C CA . ILE C 1 31 ? 1.26382 60.75909 78.69749 1.000 27.71059 15 ILE C CA 1
ATOM 4282 C C . ILE C 1 31 ? 0.37004 59.52298 78.71790 1.000 30.93428 15 ILE C C 1
ATOM 4283 O O . ILE C 1 31 ? 0.63085 58.53872 78.01642 1.000 27.02692 15 ILE C O 1
ATOM 4288 N N . GLY C 1 32 ? -0.68412 59.56471 79.52920 1.000 29.38356 16 GLY C N 1
ATOM 4289 C CA . GLY C 1 32 ? -1.48155 58.38463 79.79676 1.000 30.56864 16 GLY C CA 1
ATOM 4290 C C . GLY C 1 32 ? -0.97102 57.68679 81.03887 1.000 31.22517 16 GLY C C 1
ATOM 4291 O O . GLY C 1 32 ? 0.24232 57.61947 81.25391 1.000 31.21848 16 GLY C O 1
ATOM 4292 N N . PHE C 1 33 ? -1.87574 57.16609 81.86678 1.000 32.33841 17 PHE C N 1
ATOM 4293 C CA . PHE C 1 33 ? -1.47533 56.56770 83.13331 1.000 32.77202 17 PHE C CA 1
ATOM 4294 C C . PHE C 1 33 ? -2.53193 55.58152 83.61274 1.000 34.80701 17 PHE C C 1
ATOM 4295 O O . PHE C 1 33 ? -3.19263 55.81168 84.63012 1.000 36.09536 17 PHE C O 1
ATOM 4303 N N . GLY C 1 34 ? -2.68989 54.48103 82.89242 1.000 33.48627 18 GLY C N 1
ATOM 4304 C CA . GLY C 1 34 ? -3.66477 53.45815 83.19620 1.000 33.19112 18 GLY C CA 1
ATOM 4305 C C . GLY C 1 34 ? -3.07135 52.27082 83.92427 1.000 30.35635 18 GLY C C 1
ATOM 4306 O O . GLY C 1 34 ? -2.11102 52.39685 84.69285 1.000 32.45386 18 GLY C O 1
ATOM 4307 N N . ALA C 1 35 ? -3.64592 51.09402 83.66246 1.000 34.61364 19 ALA C N 1
ATOM 4308 C CA . ALA C 1 35 ? -3.30165 49.89503 84.42231 1.000 33.43023 19 ALA C CA 1
ATOM 4309 C C . ALA C 1 35 ? -1.81971 49.55085 84.29783 1.000 32.97360 19 ALA C C 1
ATOM 4310 O O . ALA C 1 35 ? -1.15376 49.26517 85.29805 1.000 33.37603 19 ALA C O 1
ATOM 4312 N N . MET C 1 36 ? -1.28199 49.56428 83.07624 1.000 33.82122 20 MET C N 1
ATOM 4313 C CA . MET C 1 36 ? 0.13938 49.26264 82.92121 1.000 32.00686 20 MET C CA 1
ATOM 4314 C C . MET C 1 36 ? 1.02872 50.45262 83.25765 1.000 27.10538 20 MET C C 1
ATOM 4315 O O . MET C 1 36 ? 2.07343 50.28130 83.89490 1.000 27.82434 20 MET C O 1
ATOM 4320 N N . ALA C 1 37 ? 0.64944 51.65849 82.82931 1.000 29.11942 21 ALA C N 1
ATOM 4321 C CA . ALA C 1 37 ? 1.52327 52.81395 83.02453 1.000 29.49009 21 ALA C CA 1
ATOM 4322 C C . ALA C 1 37 ? 1.75272 53.10239 84.50591 1.000 32.70162 21 ALA C C 1
ATOM 4323 O O . ALA C 1 37 ? 2.88606 53.36299 84.92632 1.000 28.29693 21 ALA C O 1
ATOM 4325 N N . SER C 1 38 ? 0.69286 53.05342 85.31649 1.000 32.87690 22 SER C N 1
ATOM 4326 C CA . SER C 1 38 ? 0.86274 53.28354 86.74859 1.000 34.11054 22 SER C CA 1
ATOM 4327 C C . SER C 1 38 ? 1.78638 52.24102 87.36587 1.000 32.17135 22 SER C C 1
ATOM 4328 O O . SER C 1 38 ? 2.65172 52.56989 88.18334 1.000 35.33387 22 SER C O 1
ATOM 4331 N N . ARG C 1 39 ? 1.62579 50.97875 86.96877 1.000 32.83662 23 ARG C N 1
ATOM 4332 C CA . ARG C 1 39 ? 2.50245 49.91681 87.45015 1.000 31.19132 23 ARG C CA 1
ATOM 4333 C C . ARG C 1 39 ? 3.94351 50.14054 87.00092 1.000 30.79221 23 ARG C C 1
ATOM 4334 O O . ARG C 1 39 ? 4.89198 49.88490 87.75624 1.000 32.24153 23 ARG C O 1
ATOM 4342 N N . MET C 1 40 ? 4.12212 50.60877 85.76443 1.000 28.04107 24 MET C N 1
ATOM 4343 C CA . MET C 1 40 ? 5.43879 51.02694 85.29225 1.000 28.18159 24 MET C CA 1
ATOM 4344 C C . MET C 1 40 ? 6.00721 52.13581 86.17089 1.000 32.46204 24 MET C C 1
ATOM 4345 O O . MET C 1 40 ? 7.18548 52.10402 86.54856 1.000 27.89737 24 MET C O 1
ATOM 4350 N N . GLY C 1 41 ? 5.17570 53.12715 86.50229 1.000 34.41504 25 GLY C N 1
ATOM 4351 C CA . GLY C 1 41 ? 5.64505 54.25534 87.28959 1.000 33.27298 25 GLY C CA 1
ATOM 4352 C C . GLY C 1 41 ? 6.05922 53.87458 88.69891 1.000 32.97690 25 GLY C C 1
ATOM 4353 O O . GLY C 1 41 ? 7.03582 54.41085 89.22788 1.000 33.90182 25 GLY C O 1
ATOM 4354 N N . ASP C 1 42 ? 5.31872 52.95857 89.33401 1.000 36.06177 26 ASP C N 1
ATOM 4355 C CA . ASP C 1 42 ? 5.73878 52.46389 90.64419 1.000 37.28709 26 ASP C CA 1
ATOM 4356 C C . ASP C 1 42 ? 7.15265 51.91001 90.59397 1.000 35.41802 26 ASP C C 1
ATOM 4357 O O . ASP C 1 42 ? 7.95412 52.14413 91.50479 1.000 33.77081 26 ASP C O 1
ATOM 4362 N N . HIS C 1 43 ? 7.48419 51.18202 89.52587 1.000 33.65521 27 HIS C N 1
ATOM 4363 C CA . HIS C 1 43 ? 8.81882 50.60939 89.42490 1.000 32.05516 27 HIS C CA 1
ATOM 4364 C C . HIS C 1 43 ? 9.86487 51.66963 89.11780 1.000 29.18436 27 HIS C C 1
ATOM 4365 O O . HIS C 1 43 ? 11.01347 51.54767 89.55585 1.000 32.66813 27 HIS C O 1
ATOM 4372 N N . LEU C 1 44 ? 9.49955 52.70972 88.36931 1.000 32.62978 28 LEU C N 1
ATOM 4373 C CA . LEU C 1 44 ? 10.44818 53.78932 88.13074 1.000 29.91833 28 LEU C CA 1
ATOM 4374 C C . LEU C 1 44 ? 10.60659 54.66948 89.36545 1.000 31.16785 28 LEU C C 1
ATOM 4375 O O . LEU C 1 44 ? 11.68378 55.23055 89.58482 1.000 34.50319 28 LEU C O 1
ATOM 4380 N N . LYS C 1 45 ? 9.54939 54.80099 90.16919 1.000 36.41502 29 LYS C N 1
ATOM 4381 C CA . LYS C 1 45 ? 9.67890 55.44669 91.47316 1.000 35.41560 29 LYS C CA 1
ATOM 4382 C C . LYS C 1 45 ? 10.71460 54.73116 92.33178 1.000 36.95856 29 LYS C C 1
ATOM 4383 O O . LYS C 1 45 ? 11.63228 55.36023 92.87290 1.000 42.06774 29 LYS C O 1
ATOM 4389 N N . THR C 1 46 ? 10.58321 53.40434 92.45789 1.000 38.04686 30 THR C N 1
ATOM 4390 C CA . THR C 1 46 ? 11.52412 52.61494 93.24935 1.000 35.76969 30 THR C CA 1
ATOM 4391 C C . THR C 1 46 ? 12.94977 52.74437 92.72526 1.000 38.33899 30 THR C C 1
ATOM 4392 O O . THR C 1 46 ? 13.90827 52.67895 93.50405 1.000 40.19606 30 THR C O 1
ATOM 4396 N N . ALA C 1 47 ? 13.11367 52.94315 91.41779 1.000 38.75206 31 ALA C N 1
ATOM 4397 C CA . ALA C 1 47 ? 14.44176 53.09224 90.84223 1.000 33.43431 31 ALA C CA 1
ATOM 4398 C C . ALA C 1 47 ? 15.01666 54.49160 91.02603 1.000 36.15360 31 ALA C C 1
ATOM 4399 O O . ALA C 1 47 ? 16.19017 54.70569 90.70607 1.000 35.70433 31 ALA C O 1
ATOM 4401 N N . GLY C 1 48 ? 14.23054 55.44115 91.51496 1.000 39.27416 32 GLY C N 1
ATOM 4402 C CA . GLY C 1 48 ? 14.72409 56.75366 91.86001 1.000 36.57375 32 GLY C CA 1
ATOM 4403 C C . GLY C 1 48 ? 14.33786 57.90135 90.94273 1.000 39.18299 32 GLY C C 1
ATOM 4404 O O . GLY C 1 48 ? 14.99328 58.94918 90.99348 1.000 39.26367 32 GLY C O 1
ATOM 4405 N N . TYR C 1 49 ? 13.31753 57.74010 90.10816 1.000 34.36818 33 TYR C N 1
ATOM 4406 C CA . TYR C 1 49 ? 12.83354 58.82003 89.26115 1.000 36.82345 33 TYR C CA 1
ATOM 4407 C C . TYR C 1 49 ? 11.64128 59.50066 89.92438 1.000 34.29563 33 TYR C C 1
ATOM 4408 O O . TYR C 1 49 ? 11.00368 58.94687 90.82383 1.000 39.98974 33 TYR C O 1
ATOM 4417 N N . THR C 1 50 ? 11.33294 60.70954 89.45904 1.000 36.53503 34 THR C N 1
ATOM 4418 C CA . THR C 1 50 ? 10.16843 61.45277 89.92842 1.000 40.41820 34 THR C CA 1
ATOM 4419 C C . THR C 1 50 ? 9.07123 61.36147 88.87483 1.000 37.15691 34 THR C C 1
ATOM 4420 O O . THR C 1 50 ? 9.25284 61.82833 87.74541 1.000 38.36730 34 THR C O 1
ATOM 4424 N N . ILE C 1 51 ? 7.93699 60.77161 89.24830 1.000 37.92911 35 ILE C N 1
ATOM 4425 C CA . ILE C 1 51 ? 6.87464 60.44846 88.30128 1.000 38.87215 35 ILE C CA 1
ATOM 4426 C C . ILE C 1 51 ? 5.84301 61.56893 88.27325 1.000 39.48970 35 ILE C C 1
ATOM 4427 O O . ILE C 1 51 ? 5.39527 62.05140 89.32197 1.000 36.85696 35 ILE C O 1
ATOM 4432 N N . SER C 1 52 ? 5.47048 61.98571 87.06629 1.000 36.86772 36 SER C N 1
ATOM 4433 C CA . SER C 1 52 ? 4.33386 62.86575 86.84290 1.000 36.57736 36 SER C CA 1
ATOM 4434 C C . SER C 1 52 ? 3.56635 62.33499 85.64294 1.000 37.52614 36 SER C C 1
ATOM 4435 O O . SER C 1 52 ? 4.09098 61.54386 84.85419 1.000 34.85929 36 SER C O 1
ATOM 4438 N N . ALA C 1 53 ? 2.31479 62.76823 85.50524 1.000 36.58691 37 ALA C N 1
ATOM 4439 C CA . ALA C 1 53 ? 1.45725 62.18747 84.48392 1.000 33.56558 37 ALA C CA 1
ATOM 4440 C C . ALA C 1 53 ? 0.38906 63.17302 84.03840 1.000 39.87319 37 ALA C C 1
ATOM 4441 O O . ALA C 1 53 ? -0.11652 63.96655 84.83611 1.000 37.92174 37 ALA C O 1
ATOM 4443 N N . TYR C 1 54 ? 0.05514 63.10953 82.75532 1.000 38.83103 38 TYR C N 1
ATOM 4444 C CA . TYR C 1 54 ? -1.13708 63.73747 82.21135 1.000 35.00292 38 TYR C CA 1
ATOM 4445 C C . TYR C 1 54 ? -2.07343 62.64680 81.71575 1.000 39.40075 38 TYR C C 1
ATOM 4446 O O . TYR C 1 54 ? -1.63791 61.71596 81.02781 1.000 36.94150 38 TYR C O 1
ATOM 4455 N N . THR C 1 55 ? -3.34986 62.75934 82.06288 1.000 37.74815 39 THR C N 1
ATOM 4456 C CA . THR C 1 55 ? -4.37860 61.91416 81.48415 1.000 39.07235 39 THR C CA 1
ATOM 4457 C C . THR C 1 55 ? -5.51393 62.79279 80.98687 1.000 42.31702 39 THR C C 1
ATOM 4458 O O . THR C 1 55 ? -5.76549 63.86323 81.54858 1.000 42.46405 39 THR C O 1
ATOM 4462 N N . PRO C 1 56 ? -6.19916 62.38012 79.91881 1.000 43.19921 40 PRO C N 1
ATOM 4463 C CA . PRO C 1 56 ? -7.32209 63.19098 79.42040 1.000 46.18293 40 PRO C CA 1
ATOM 4464 C C . PRO C 1 56 ? -8.42151 63.40374 80.44681 1.000 49.04171 40 PRO C C 1
ATOM 4465 O O . PRO C 1 56 ? -9.12580 64.42001 80.38217 1.000 50.02137 40 PRO C O 1
ATOM 4469 N N . SER C 1 57 ? -8.58779 62.47961 81.39803 1.000 46.38536 41 SER C N 1
ATOM 4470 C CA . SER C 1 57 ? -9.61111 62.64134 82.42477 1.000 48.08638 41 SER C CA 1
ATOM 4471 C C . SER C 1 57 ? -9.14566 63.53982 83.56298 1.000 49.20958 41 SER C C 1
ATOM 4472 O O . SER C 1 57 ? -9.97650 64.17059 84.22673 1.000 51.91842 41 SER C O 1
ATOM 4475 N N . GLY C 1 58 ? -7.84034 63.61195 83.80423 1.000 47.25676 42 GLY C N 1
ATOM 4476 C CA . GLY C 1 58 ? -7.30610 64.43086 84.87674 1.000 46.33913 42 GLY C CA 1
ATOM 4477 C C . GLY C 1 58 ? -7.28449 63.72420 86.21761 1.000 48.26572 42 GLY C C 1
ATOM 4478 O O . GLY C 1 58 ? -7.55335 62.52578 86.30174 1.000 46.99951 42 GLY C O 1
ATOM 4479 N N . PRO C 1 66 ? 1.28497 63.30721 90.78612 1.000 32.39492 50 PRO C N 1
ATOM 4480 C CA . PRO C 1 66 ? 0.97651 64.69815 90.44201 1.000 37.58298 50 PRO C CA 1
ATOM 4481 C C . PRO C 1 66 ? 0.57024 64.84686 88.98330 1.000 41.81010 50 PRO C C 1
ATOM 4482 O O . PRO C 1 66 ? 1.39756 64.62390 88.09758 1.000 44.63741 50 PRO C O 1
ATOM 4486 N N . MET C 1 67 ? -0.69473 65.18233 88.73904 1.000 41.16838 51 MET C N 1
ATOM 4487 C CA . MET C 1 67 ? -1.20491 65.34127 87.38434 1.000 41.47108 51 MET C CA 1
ATOM 4488 C C . MET C 1 67 ? -1.00247 66.76495 86.88416 1.000 43.96111 51 MET C C 1
ATOM 4489 O O . MET C 1 67 ? -1.20366 67.73302 87.62347 1.000 44.09857 51 MET C O 1
ATOM 4494 N N . LEU C 1 68 ? -0.60031 66.88429 85.59384 1.000 40.57899 52 LEU C N 1
ATOM 4495 C CA . LEU C 1 68 ? -0.49122 68.11425 84.82834 1.000 38.10789 52 LEU C CA 1
ATOM 4496 C C . LEU C 1 68 ? -1.70171 68.25741 83.91277 1.000 40.52384 52 LEU C C 1
ATOM 4497 O O . LEU C 1 68 ? -2.30387 67.25540 83.51513 1.000 40.05838 52 LEU C O 1
ATOM 4502 N N . PRO C 1 69 ? -2.10487 69.48746 83.56018 1.000 41.52877 53 PRO C N 1
ATOM 4503 C CA . PRO C 1 69 ? -3.40859 69.66833 82.90531 1.000 39.25715 53 PRO C CA 1
ATOM 4504 C C . PRO C 1 69 ? -3.42449 69.41044 81.40381 1.000 38.65532 53 PRO C C 1
ATOM 4505 O O . PRO C 1 69 ? -4.48383 69.09759 80.84799 1.000 40.06218 53 PRO C O 1
ATOM 4509 N N . THR C 1 70 ? -2.28862 69.55672 80.73448 1.000 38.50629 54 THR C N 1
ATOM 4510 C CA . THR C 1 70 ? -2.16741 69.33388 79.30242 1.000 38.30467 54 THR C CA 1
ATOM 4511 C C . THR C 1 70 ? -0.92390 68.50659 79.01925 1.000 34.99177 54 THR C C 1
ATOM 4512 O O . THR C 1 70 ? -0.01823 68.42638 79.85630 1.000 32.57877 54 THR C O 1
ATOM 4516 N N . PRO C 1 71 ? -0.85852 67.85353 77.85047 1.000 35.50416 55 PRO C N 1
ATOM 4517 C CA . PRO C 1 71 ? 0.40535 67.20015 77.46309 1.000 32.88394 55 PRO C CA 1
ATOM 4518 C C . PRO C 1 71 ? 1.56794 68.17082 77.39665 1.000 30.77946 55 PRO C C 1
ATOM 4519 O O . PRO C 1 71 ? 2.68521 67.82640 77.79725 1.000 28.89191 55 PRO C O 1
ATOM 4523 N N . LEU C 1 72 ? 1.32855 69.38018 76.88305 1.000 30.79780 56 LEU C N 1
ATOM 4524 C CA . LEU C 1 72 ? 2.34727 70.42444 76.89212 1.000 32.05752 56 LEU C CA 1
ATOM 4525 C C . LEU C 1 72 ? 2.89174 70.65144 78.29802 1.000 31.61020 56 LEU C C 1
ATOM 4526 O O . LEU C 1 72 ? 4.10529 70.59304 78.52763 1.000 31.41696 56 LEU C O 1
ATOM 4531 N N . ALA C 1 73 ? 1.99739 70.90685 79.25625 1.000 36.14186 57 ALA C N 1
ATOM 4532 C CA . ALA C 1 73 ? 2.42979 71.13414 80.63207 1.000 38.12154 57 ALA C CA 1
ATOM 4533 C C . ALA C 1 73 ? 3.21409 69.94407 81.16877 1.000 35.53315 57 ALA C C 1
ATOM 4534 O O . ALA C 1 73 ? 4.22322 70.11793 81.86316 1.000 35.60960 57 ALA C O 1
ATOM 4536 N N . LEU C 1 74 ? 2.76599 68.72595 80.85082 1.000 35.58609 58 LEU C N 1
ATOM 4537 C CA . LEU C 1 74 ? 3.48936 67.52963 81.26954 1.000 34.92994 58 LEU C CA 1
ATOM 4538 C C . LEU C 1 74 ? 4.91188 67.52940 80.72266 1.000 33.55262 58 LEU C C 1
ATOM 4539 O O . LEU C 1 74 ? 5.87450 67.30705 81.46662 1.000 32.77164 58 LEU C O 1
ATOM 4544 N N . ALA C 1 75 ? 5.06300 67.77244 79.41540 1.000 36.05245 59 ALA C N 1
ATOM 4545 C CA . ALA C 1 75 ? 6.37217 67.64253 78.78146 1.000 32.36279 59 ALA C CA 1
ATOM 4546 C C . ALA C 1 75 ? 7.34471 68.71666 79.24944 1.000 35.30064 59 ALA C C 1
ATOM 4547 O O . ALA C 1 75 ? 8.54806 68.45533 79.35907 1.000 34.43397 59 ALA C O 1
ATOM 4549 N N . LYS C 1 76 ? 6.84787 69.92451 79.52478 1.000 36.66719 60 LYS C N 1
ATOM 4550 C CA . LYS C 1 76 ? 7.72354 70.99864 79.97768 1.000 40.14624 60 LYS C CA 1
ATOM 4551 C C . LYS C 1 76 ? 8.37514 70.66377 81.31342 1.000 38.82987 60 LYS C C 1
ATOM 4552 O O . LYS C 1 76 ? 9.51349 71.07170 81.57088 1.000 43.04044 60 LYS C O 1
ATOM 4558 N N . GLN C 1 77 ? 7.68453 69.90286 82.15782 1.000 38.18808 61 GLN C N 1
ATOM 4559 C CA . GLN C 1 77 ? 8.13921 69.59185 83.50610 1.000 39.20938 61 GLN C CA 1
ATOM 4560 C C . GLN C 1 77 ? 8.92642 68.28313 83.58934 1.000 41.71245 61 GLN C C 1
ATOM 4561 O O . GLN C 1 77 ? 9.46757 67.96327 84.65357 1.000 42.48976 61 GLN C O 1
ATOM 4567 N N . ALA C 1 78 ? 9.04109 67.53544 82.49557 1.000 39.50728 62 ALA C N 1
ATOM 4568 C CA . ALA C 1 78 ? 9.70709 66.24087 82.51000 1.000 38.88369 62 ALA C CA 1
ATOM 4569 C C . ALA C 1 78 ? 11.01113 66.27643 81.72123 1.000 34.11387 62 ALA C C 1
ATOM 4570 O O . ALA C 1 78 ? 11.17887 67.07734 80.79838 1.000 36.20595 62 ALA C O 1
ATOM 4572 N N . ASP C 1 79 ? 11.93441 65.38737 82.09793 1.000 33.09244 63 ASP C N 1
ATOM 4573 C CA . ASP C 1 79 ? 13.18217 65.17635 81.36975 1.000 30.80548 63 ASP C CA 1
ATOM 4574 C C . ASP C 1 79 ? 13.03243 64.11846 80.28173 1.000 31.38344 63 ASP C C 1
ATOM 4575 O O . ASP C 1 79 ? 13.60141 64.25693 79.19573 1.000 31.37599 63 ASP C O 1
ATOM 4580 N N . THR C 1 80 ? 12.28503 63.05832 80.56318 1.000 34.23585 64 THR C N 1
ATOM 4581 C CA . THR C 1 80 ? 11.95279 62.03429 79.58290 1.000 30.07450 64 THR C CA 1
ATOM 4582 C C . THR C 1 80 ? 10.44150 61.85983 79.59763 1.000 30.79536 64 THR C C 1
ATOM 4583 O O . THR C 1 80 ? 9.82248 61.87557 80.66733 1.000 30.45904 64 THR C O 1
ATOM 4587 N N . VAL C 1 81 ? 9.84330 61.71796 78.41460 1.000 26.11564 65 VAL C N 1
ATOM 4588 C CA . VAL C 1 81 ? 8.41071 61.49108 78.27573 1.000 25.43954 65 VAL C CA 1
ATOM 4589 C C . VAL C 1 81 ? 8.18206 60.03969 77.87417 1.000 24.02305 65 VAL C C 1
ATOM 4590 O O . VAL C 1 81 ? 8.80732 59.54396 76.92866 1.000 24.64248 65 VAL C O 1
ATOM 4594 N N . VAL C 1 82 ? 7.30436 59.35820 78.60745 1.000 26.50810 66 VAL C N 1
ATOM 4595 C CA . VAL C 1 82 ? 6.86200 58.00530 78.28760 1.000 23.29020 66 VAL C CA 1
ATOM 4596 C C . VAL C 1 82 ? 5.37868 58.07778 77.94485 1.000 25.44523 66 VAL C C 1
ATOM 4597 O O . VAL C 1 82 ? 4.59065 58.66328 78.69748 1.000 23.96622 66 VAL C O 1
ATOM 4601 N N . VAL C 1 83 ? 4.99336 57.49858 76.80825 1.000 20.75957 67 VAL C N 1
ATOM 4602 C CA . VAL C 1 83 ? 3.61862 57.55833 76.32355 1.000 20.72653 67 VAL C CA 1
ATOM 4603 C C . VAL C 1 83 ? 2.99415 56.17915 76.47740 1.000 23.50613 67 VAL C C 1
ATOM 4604 O O . VAL C 1 83 ? 3.60774 55.17092 76.11085 1.000 19.92135 67 VAL C O 1
ATOM 4608 N N . CYS C 1 84 ? 1.77070 56.13472 77.04851 1.000 22.42307 68 CYS C N 1
ATOM 4609 C CA . CYS C 1 84 ? 0.98162 54.90229 77.17116 1.000 21.75649 68 CYS C CA 1
ATOM 4610 C C . CYS C 1 84 ? -0.48473 55.26251 76.92196 1.000 25.17603 68 CYS C C 1
ATOM 4611 O O . CYS C 1 84 ? -1.25578 55.49396 77.85890 1.000 26.92882 68 CYS C O 1
ATOM 4614 N N . VAL C 1 85 ? -0.86119 55.31816 75.65130 1.000 20.88179 69 VAL C N 1
ATOM 4615 C CA . VAL C 1 85 ? -2.22163 55.66499 75.24670 1.000 22.09908 69 VAL C CA 1
ATOM 4616 C C . VAL C 1 85 ? -2.77818 54.49280 74.44998 1.000 22.06516 69 VAL C C 1
ATOM 4617 O O . VAL C 1 85 ? -2.01783 53.62645 73.98206 1.000 22.30867 69 VAL C O 1
ATOM 4621 N N . PRO C 1 86 ? -4.10900 54.41016 74.28524 1.000 23.21680 70 PRO C N 1
ATOM 4622 C CA . PRO C 1 86 ? -4.68357 53.17198 73.73235 1.000 21.28049 70 PRO C CA 1
ATOM 4623 C C . PRO C 1 86 ? -4.64352 53.01532 72.21281 1.000 20.81226 70 PRO C C 1
ATOM 4624 O O . PRO C 1 86 ? -4.62057 51.87089 71.75159 1.000 22.72729 70 PRO C O 1
ATOM 4628 N N . ASP C 1 87 ? -4.62696 54.08620 71.41542 1.000 21.35881 71 ASP C N 1
ATOM 4629 C CA . ASP C 1 87 ? -4.74741 53.92043 69.96650 1.000 18.58303 71 ASP C CA 1
ATOM 4630 C C . ASP C 1 87 ? -4.13624 55.12240 69.24433 1.000 20.15405 71 ASP C C 1
ATOM 4631 O O . ASP C 1 87 ? -3.68175 56.08385 69.87478 1.000 20.38680 71 ASP C O 1
ATOM 4636 N N . ASP C 1 88 ? -4.13072 55.04386 67.90086 1.000 19.09500 72 ASP C N 1
ATOM 4637 C CA . ASP C 1 88 ? -3.55988 56.09893 67.05598 1.000 17.71505 72 ASP C CA 1
ATOM 4638 C C . ASP C 1 88 ? -4.19908 57.44776 67.34365 1.000 22.40887 72 ASP C C 1
ATOM 4639 O O . ASP C 1 88 ? -3.52250 58.48392 67.34158 1.000 20.20418 72 ASP C O 1
ATOM 4644 N N . GLU C 1 89 ? -5.52020 57.45682 67.51397 1.000 21.00223 73 GLU C N 1
ATOM 4645 C CA . GLU C 1 89 ? -6.24492 58.71217 67.68242 1.000 23.03654 73 GLU C CA 1
ATOM 4646 C C . GLU C 1 89 ? -5.88794 59.37826 69.00534 1.000 22.67488 73 GLU C C 1
ATOM 4647 O O . GLU C 1 89 ? -5.66984 60.59656 69.05573 1.000 24.35487 73 GLU C O 1
ATOM 4653 N N . ALA C 1 90 ? -5.80072 58.59561 70.08482 1.000 24.21042 74 ALA C N 1
ATOM 4654 C CA . ALA C 1 90 ? -5.33432 59.14371 71.35532 1.000 21.66116 74 ALA C CA 1
ATOM 4655 C C . ALA C 1 90 ? -3.90214 59.64974 71.24285 1.000 24.52310 74 ALA C C 1
ATOM 4656 O O . ALA C 1 90 ? -3.53949 60.66215 71.85450 1.000 23.70230 74 ALA C O 1
ATOM 4658 N N . LEU C 1 91 ? -3.06377 58.94939 70.47374 1.000 19.62542 75 LEU C N 1
ATOM 4659 C CA . LEU C 1 91 ? -1.67716 59.37433 70.33127 1.000 20.83311 75 LEU C CA 1
ATOM 4660 C C . LEU C 1 91 ? -1.59635 60.72283 69.63123 1.000 21.59904 75 LEU C C 1
ATOM 4661 O O . LEU C 1 91 ? -0.89620 61.63244 70.09151 1.000 24.47845 75 LEU C O 1
ATOM 4666 N N . ALA C 1 92 ? -2.33993 60.88414 68.53165 1.000 22.55059 76 ALA C N 1
ATOM 4667 C CA . ALA C 1 92 ? -2.30868 62.14412 67.79353 1.000 21.39598 76 ALA C CA 1
ATOM 4668 C C . ALA C 1 92 ? -2.87806 63.28773 68.62230 1.000 22.95104 76 ALA C C 1
ATOM 4669 O O . ALA C 1 92 ? -2.35324 64.40674 68.58737 1.000 25.02218 76 ALA C O 1
ATOM 4671 N N . ALA C 1 93 ? -3.95604 63.02699 69.36743 1.000 25.34741 77 ALA C N 1
ATOM 4672 C CA . ALA C 1 93 ? -4.56644 64.08205 70.17047 1.000 23.93608 77 ALA C CA 1
ATOM 4673 C C . ALA C 1 93 ? -3.59752 64.62057 71.21212 1.000 27.96642 77 ALA C C 1
ATOM 4674 O O . ALA C 1 93 ? -3.63723 65.81321 71.54134 1.000 29.39031 77 ALA C O 1
ATOM 4676 N N . SER C 1 94 ? -2.70941 63.76862 71.72372 1.000 25.18116 78 SER C N 1
ATOM 4677 C CA . SER C 1 94 ? -1.81993 64.14215 72.81093 1.000 23.56996 78 SER C CA 1
ATOM 4678 C C . SER C 1 94 ? -0.41646 64.52883 72.36279 1.000 26.67753 78 SER C C 1
ATOM 4679 O O . SER C 1 94 ? 0.27063 65.23371 73.10680 1.000 27.82920 78 SER C O 1
ATOM 4682 N N . MET C 1 95 ? 0.04321 64.08889 71.18696 1.000 25.09466 79 MET C N 1
ATOM 4683 C CA . MET C 1 95 ? 1.38878 64.46411 70.75551 1.000 22.74801 79 MET C CA 1
ATOM 4684 C C . MET C 1 95 ? 1.46167 65.74119 69.94295 1.000 22.93683 79 MET C C 1
ATOM 4685 O O . MET C 1 95 ? 2.49108 66.42845 69.99680 1.000 25.09180 79 MET C O 1
ATOM 4690 N N . TYR C 1 96 ? 0.42448 66.07336 69.18364 1.000 24.44230 80 TYR C N 1
ATOM 4691 C CA . TYR C 1 96 ? 0.52528 67.11901 68.17845 1.000 23.59431 80 TYR C CA 1
ATOM 4692 C C . TYR C 1 96 ? -0.24414 68.36874 68.59100 1.000 29.58024 80 TYR C C 1
ATOM 4693 O O . TYR C 1 96 ? -1.08816 68.35000 69.49263 1.000 27.15288 80 TYR C O 1
ATOM 4702 N N . GLY C 1 97 ? 0.07453 69.46772 67.91938 1.000 28.97196 81 GLY C N 1
ATOM 4703 C CA . GLY C 1 97 ? -0.56716 70.73297 68.19256 1.000 29.90524 81 GLY C CA 1
ATOM 4704 C C . GLY C 1 97 ? 0.12393 71.51002 69.29776 1.000 29.77313 81 GLY C C 1
ATOM 4705 O O . GLY C 1 97 ? 1.03365 71.03217 69.97886 1.000 29.46259 81 GLY C O 1
ATOM 4706 N N . GLU C 1 98 ? -0.34374 72.74627 69.48575 1.000 33.80177 82 GLU C N 1
ATOM 4707 C CA . GLU C 1 98 ? 0.34215 73.65798 70.39415 1.000 33.81896 82 GLU C CA 1
ATOM 4708 C C . GLU C 1 98 ? 0.23886 73.20177 71.84640 1.000 31.86434 82 GLU C C 1
ATOM 4709 O O . GLU C 1 98 ? 1.11221 73.52877 72.65761 1.000 35.40262 82 GLU C O 1
ATOM 4715 N N . ASN C 1 99 ? -0.79400 72.43655 72.19091 1.000 32.38485 83 ASN C N 1
ATOM 4716 C CA . ASN C 1 99 ? -0.93560 71.87683 73.52981 1.000 32.73062 83 ASN C CA 1
ATOM 4717 C C . ASN C 1 99 ? -0.37721 70.46474 73.64833 1.000 31.73026 83 ASN C C 1
ATOM 4718 O O . ASN C 1 99 ? -0.46892 69.86352 74.72679 1.000 31.02365 83 ASN C O 1
ATOM 4723 N N . GLY C 1 100 ? 0.19129 69.92226 72.57333 1.000 30.86625 84 GLY C N 1
ATOM 4724 C CA . GLY C 1 100 ? 0.66236 68.55716 72.59175 1.000 29.11451 84 GLY C CA 1
ATOM 4725 C C . GLY C 1 100 ? 2.01804 68.40895 73.24914 1.000 30.27756 84 GLY C C 1
ATOM 4726 O O . GLY C 1 100 ? 2.72369 69.37858 73.52595 1.000 30.68115 84 GLY C O 1
ATOM 4727 N N . ALA C 1 101 ? 2.39143 67.14661 73.47916 1.000 27.06578 85 ALA C N 1
ATOM 4728 C CA . ALA C 1 101 ? 3.60973 66.85410 74.22673 1.000 25.40763 85 ALA C CA 1
ATOM 4729 C C . ALA C 1 101 ? 4.86180 67.31003 73.48237 1.000 26.55388 85 ALA C C 1
ATOM 4730 O O . ALA C 1 101 ? 5.81411 67.79038 74.10592 1.000 26.46655 85 ALA C O 1
ATOM 4732 N N . LEU C 1 102 ? 4.89622 67.16541 72.15389 1.000 25.75219 86 LEU C N 1
ATOM 4733 C CA . LEU C 1 102 ? 6.12416 67.49903 71.43575 1.000 25.54172 86 LEU C CA 1
ATOM 4734 C C . LEU C 1 102 ? 6.43612 68.98840 71.51865 1.000 30.26322 86 LEU C C 1
ATOM 4735 O O . LEU C 1 102 ? 7.61187 69.37085 71.56347 1.000 31.38732 86 LEU C O 1
ATOM 4740 N N . ALA C 1 103 ? 5.40414 69.83570 71.54831 1.000 29.98155 87 ALA C N 1
ATOM 4741 C CA . ALA C 1 103 ? 5.61520 71.27627 71.64595 1.000 31.48368 87 ALA C CA 1
ATOM 4742 C C . ALA C 1 103 ? 6.24910 71.68157 72.96880 1.000 34.28072 87 ALA C C 1
ATOM 4743 O O . ALA C 1 103 ? 6.79096 72.78723 73.07035 1.000 34.90948 87 ALA C O 1
ATOM 4745 N N . GLY C 1 104 ? 6.19077 70.82570 73.98192 1.000 32.02239 88 GLY C N 1
ATOM 4746 C CA . GLY C 1 104 ? 6.78225 71.11568 75.26960 1.000 35.45308 88 GLY C CA 1
ATOM 4747 C C . GLY C 1 104 ? 8.09050 70.41298 75.54008 1.000 31.58777 88 GLY C C 1
ATOM 4748 O O . GLY C 1 104 ? 8.58561 70.47255 76.67066 1.000 32.73116 88 GLY C O 1
ATOM 4749 N N . MET C 1 105 ? 8.66858 69.74814 74.54798 1.000 33.55757 89 MET C N 1
ATOM 4750 C CA . MET C 1 105 ? 9.87129 68.95777 74.73515 1.000 32.88266 89 MET C CA 1
ATOM 4751 C C . MET C 1 105 ? 11.06092 69.69763 74.14031 1.000 33.85223 89 MET C C 1
ATOM 4752 O O . MET C 1 105 ? 10.91503 70.52340 73.23614 1.000 36.87870 89 MET C O 1
ATOM 4757 N N . THR C 1 106 ? 12.24764 69.38776 74.64845 1.000 34.54577 90 THR C N 1
ATOM 4758 C CA . THR C 1 106 ? 13.46336 70.08357 74.25271 1.000 38.27692 90 THR C CA 1
ATOM 4759 C C . THR C 1 106 ? 14.32389 69.20202 73.35869 1.000 37.14887 90 THR C C 1
ATOM 4760 O O . THR C 1 106 ? 14.39454 67.98454 73.55195 1.000 34.72578 90 THR C O 1
ATOM 4764 N N . LYS C 1 107 ? 14.96868 69.83595 72.37845 1.000 35.17641 91 LYS C N 1
ATOM 4765 C CA . LYS C 1 107 ? 15.92134 69.16380 71.50661 1.000 32.83370 91 LYS C CA 1
ATOM 4766 C C . LYS C 1 107 ? 16.90526 68.32572 72.31430 1.000 35.93601 91 LYS C C 1
ATOM 4767 O O . LYS C 1 107 ? 17.39744 68.75203 73.36238 1.000 37.68398 91 LYS C O 1
ATOM 4773 N N . GLY C 1 108 ? 17.17285 67.11441 71.82782 1.000 33.39213 92 GLY C N 1
ATOM 4774 C CA . GLY C 1 108 ? 18.09737 66.20821 72.47348 1.000 31.93251 92 GLY C CA 1
ATOM 4775 C C . GLY C 1 108 ? 17.48792 65.26825 73.49281 1.000 32.58226 92 GLY C C 1
ATOM 4776 O O . GLY C 1 108 ? 18.19451 64.38132 73.99027 1.000 34.57831 92 GLY C O 1
ATOM 4777 N N . SER C 1 109 ? 16.21059 65.42845 73.82730 1.000 31.66046 93 SER C N 1
ATOM 4778 C CA . SER C 1 109 ? 15.55758 64.53501 74.76995 1.000 27.45293 93 SER C CA 1
ATOM 4779 C C . SER C 1 109 ? 14.95386 63.33641 74.04046 1.000 26.47243 93 SER C C 1
ATOM 4780 O O . SER C 1 109 ? 14.96698 63.24824 72.80942 1.000 27.04910 93 SER C O 1
ATOM 4783 N N . LEU C 1 110 ? 14.42393 62.40485 74.82824 1.000 26.84179 94 LEU C N 1
ATOM 4784 C CA . LEU C 1 110 ? 13.87916 61.15190 74.32592 1.000 26.49780 94 LEU C CA 1
ATOM 4785 C C . LEU C 1 110 ? 12.40229 61.07100 74.66926 1.000 25.18510 94 LEU C C 1
ATOM 4786 O O . LEU C 1 110 ? 12.00459 61.37479 75.79804 1.000 24.41521 94 LEU C O 1
ATOM 4791 N N . LEU C 1 111 ? 11.59202 60.65621 73.69550 1.000 21.47748 95 LEU C N 1
ATOM 4792 C CA . LEU C 1 111 ? 10.22427 60.22707 73.94162 1.000 22.36777 95 LEU C CA 1
ATOM 4793 C C . LEU C 1 111 ? 10.16541 58.71893 73.73485 1.000 20.31385 95 LEU C C 1
ATOM 4794 O O . LEU C 1 111 ? 10.60594 58.21401 72.69494 1.000 21.77790 95 LEU C O 1
ATOM 4799 N N . ILE C 1 112 ? 9.64368 58.00852 74.72752 1.000 20.41068 96 ILE C N 1
ATOM 4800 C CA . ILE C 1 112 ? 9.54223 56.55157 74.70121 1.000 21.07901 96 ILE C CA 1
ATOM 4801 C C . ILE C 1 112 ? 8.06735 56.20353 74.58384 1.000 20.77701 96 ILE C C 1
ATOM 4802 O O . ILE C 1 112 ? 7.28836 56.42729 75.51829 1.000 19.45791 96 ILE C O 1
ATOM 4807 N N . ASN C 1 113 ? 7.66877 55.63626 73.45055 1.000 17.96874 97 ASN C N 1
ATOM 4808 C CA . ASN C 1 113 ? 6.26629 55.30871 73.22121 1.000 17.15161 97 ASN C CA 1
ATOM 4809 C C . ASN C 1 113 ? 6.04740 53.82294 73.49055 1.000 19.56623 97 ASN C C 1
ATOM 4810 O O . ASN C 1 113 ? 6.54205 52.97599 72.74278 1.000 18.96158 97 ASN C O 1
ATOM 4815 N N . THR C 1 114 ? 5.29253 53.49990 74.54519 1.000 18.45718 98 THR C N 1
ATOM 4816 C CA . THR C 1 114 ? 4.98533 52.10759 74.85426 1.000 17.00082 98 THR C CA 1
ATOM 4817 C C . THR C 1 114 ? 3.60148 51.70738 74.35309 1.000 17.61495 98 THR C C 1
ATOM 4818 O O . THR C 1 114 ? 3.15399 50.58485 74.61524 1.000 19.47366 98 THR C O 1
ATOM 4822 N N . SER C 1 115 ? 2.92826 52.59336 73.63232 1.000 16.24051 99 SER C N 1
ATOM 4823 C CA . SER C 1 115 ? 1.56067 52.34429 73.20336 1.000 17.26968 99 SER C CA 1
ATOM 4824 C C . SER C 1 115 ? 1.53616 51.31968 72.08116 1.000 18.24505 99 SER C C 1
ATOM 4825 O O . SER C 1 115 ? 2.48216 51.19905 71.30008 1.000 18.87547 99 SER C O 1
ATOM 4828 N N . SER C 1 116 ? 0.44098 50.57148 72.00334 1.000 18.21915 100 SER C N 1
ATOM 4829 C CA . SER C 1 116 ? 0.26492 49.61283 70.91353 1.000 18.28443 100 SER C CA 1
ATOM 4830 C C . SER C 1 116 ? -0.53357 50.31960 69.82284 1.000 19.07415 100 SER C C 1
ATOM 4831 O O . SER C 1 116 ? -1.76377 50.40169 69.88769 1.000 19.97215 100 SER C O 1
ATOM 4834 N N . VAL C 1 117 ? 0.17485 50.87162 68.83541 1.000 15.66687 101 VAL C N 1
ATOM 4835 C CA . VAL C 1 117 ? -0.41715 51.66599 67.77209 1.000 15.19377 101 VAL C CA 1
ATOM 4836 C C . VAL C 1 117 ? 0.07213 51.12671 66.43113 1.000 16.45143 101 VAL C C 1
ATOM 4837 O O . VAL C 1 117 ? 0.84674 50.16529 66.36930 1.000 17.25409 101 VAL C O 1
ATOM 4841 N N . SER C 1 118 ? -0.39615 51.74723 65.35506 1.000 13.16338 102 SER C N 1
ATOM 4842 C CA . SER C 1 118 ? -0.13821 51.24193 64.01397 1.000 12.77647 102 SER C CA 1
ATOM 4843 C C . SER C 1 118 ? 1.26238 51.61729 63.54773 1.000 13.39401 102 SER C C 1
ATOM 4844 O O . SER C 1 118 ? 1.85016 52.58635 64.03462 1.000 14.25432 102 SER C O 1
ATOM 4847 N N . PRO C 1 119 ? 1.82436 50.85522 62.60443 1.000 12.31000 103 PRO C N 1
ATOM 4848 C CA . PRO C 1 119 ? 3.08282 51.28895 61.97479 1.000 12.57575 103 PRO C CA 1
ATOM 4849 C C . PRO C 1 119 ? 2.99581 52.68527 61.37865 1.000 14.98831 103 PRO C C 1
ATOM 4850 O O . PRO C 1 119 ? 3.99456 53.41688 61.38438 1.000 15.22537 103 PRO C O 1
ATOM 4854 N N . GLU C 1 120 ? 1.83009 53.07193 60.86022 1.000 13.35372 104 GLU C N 1
ATOM 4855 C CA . GLU C 1 120 ? 1.66965 54.39661 60.27012 1.000 14.70247 104 GLU C CA 1
ATOM 4856 C C . GLU C 1 120 ? 1.77728 55.47838 61.33368 1.000 16.15565 104 GLU C C 1
ATOM 4857 O O . GLU C 1 120 ? 2.45055 56.49937 61.13335 1.000 17.41794 104 GLU C O 1
ATOM 4863 N N . ALA C 1 121 ? 1.10444 55.27658 62.46875 1.000 15.92215 105 ALA C N 1
ATOM 4864 C CA . ALA C 1 121 ? 1.18141 56.24532 63.56195 1.000 15.08227 105 ALA C CA 1
ATOM 4865 C C . ALA C 1 121 ? 2.59666 56.33070 64.11001 1.000 16.60555 105 ALA C C 1
ATOM 4866 O O . ALA C 1 121 ? 3.05930 57.40423 64.51433 1.000 16.87004 105 ALA C O 1
ATOM 4868 N N . THR C 1 122 ? 3.28527 55.19328 64.15276 1.000 13.62219 106 THR C N 1
ATOM 4869 C CA . THR C 1 122 ? 4.66328 55.15079 64.62422 1.000 13.87883 106 THR C CA 1
ATOM 4870 C C . THR C 1 122 ? 5.57378 55.97801 63.73319 1.000 15.32033 106 THR C C 1
ATOM 4871 O O . THR C 1 122 ? 6.42797 56.72854 64.22983 1.000 16.85105 106 THR C O 1
ATOM 4875 N N . ALA C 1 123 ? 5.41921 55.83773 62.41330 1.000 15.09795 107 ALA C N 1
ATOM 4876 C CA . ALA C 1 123 ? 6.26279 56.58097 61.48361 1.000 14.00328 107 ALA C CA 1
ATOM 4877 C C . ALA C 1 123 ? 5.96157 58.06774 61.54978 1.000 18.31258 107 ALA C C 1
ATOM 4878 O O . ALA C 1 123 ? 6.88035 58.89625 61.49291 1.000 19.46390 107 ALA C O 1
ATOM 4880 N N . THR C 1 124 ? 4.68152 58.42170 61.68956 1.000 17.33088 108 THR C N 1
ATOM 4881 C CA . THR C 1 124 ? 4.30163 59.82815 61.79523 1.000 16.70865 108 THR C CA 1
ATOM 4882 C C . THR C 1 124 ? 4.91923 60.46837 63.03059 1.000 19.51408 108 THR C C 1
ATOM 4883 O O . THR C 1 124 ? 5.41102 61.60451 62.97378 1.000 20.23612 108 THR C O 1
ATOM 4887 N N . LEU C 1 125 ? 4.91350 59.75082 64.15331 1.000 17.03596 109 LEU C N 1
ATOM 4888 C CA . LEU C 1 125 ? 5.44580 60.31232 65.38861 1.000 17.28868 109 LEU C CA 1
ATOM 4889 C C . LEU C 1 125 ? 6.96164 60.41577 65.33387 1.000 20.71017 109 LEU C C 1
ATOM 4890 O O . LEU C 1 125 ? 7.53571 61.40319 65.80858 1.000 19.20648 109 LEU C O 1
ATOM 4895 N N . TYR C 1 126 ? 7.62695 59.40226 64.76609 1.000 16.89243 110 TYR C N 1
ATOM 4896 C CA . TYR C 1 126 ? 9.07727 59.45951 64.61465 1.000 18.72700 110 TYR C CA 1
ATOM 4897 C C . TYR C 1 126 ? 9.48902 60.68039 63.81009 1.000 22.19300 110 TYR C C 1
ATOM 4898 O O . TYR C 1 126 ? 10.42960 61.39098 64.18059 1.000 22.23098 110 TYR C O 1
ATOM 4907 N N . GLU C 1 127 ? 8.79602 60.93239 62.69711 1.000 20.95732 111 GLU C N 1
ATOM 4908 C CA . GLU C 1 127 ? 9.16462 62.05124 61.83323 1.000 20.87770 111 GLU C CA 1
ATOM 4909 C C . GLU C 1 127 ? 8.83854 63.38300 62.48749 1.000 24.45191 111 GLU C C 1
ATOM 4910 O O . GLU C 1 127 ? 9.59472 64.35069 62.33414 1.000 26.42852 111 GLU C O 1
ATOM 4916 N N . ALA C 1 128 ? 7.71578 63.45584 63.20883 1.000 20.89163 112 ALA C N 1
ATOM 4917 C CA . ALA C 1 128 ? 7.41181 64.66164 63.97525 1.000 23.30451 112 ALA C CA 1
ATOM 4918 C C . ALA C 1 128 ? 8.46232 64.90076 65.05227 1.000 26.74927 112 ALA C C 1
ATOM 4919 O O . ALA C 1 128 ? 8.92175 66.03607 65.24482 1.000 24.80498 112 ALA C O 1
ATOM 4921 N N . GLY C 1 129 ? 8.85137 63.84496 65.76771 1.000 21.47205 113 GLY C N 1
ATOM 4922 C CA . GLY C 1 129 ? 9.91307 63.98147 66.75465 1.000 24.95254 113 GLY C CA 1
ATOM 4923 C C . GLY C 1 129 ? 11.18528 64.55419 66.16332 1.000 27.95547 113 GLY C C 1
ATOM 4924 O O . GLY C 1 129 ? 11.79174 65.46910 66.73126 1.000 29.60086 113 GLY C O 1
ATOM 4925 N N . GLN C 1 130 ? 11.61146 64.01701 65.01439 1.000 25.45376 114 GLN C N 1
ATOM 4926 C CA . GLN C 1 130 ? 12.80355 64.53091 64.34424 1.000 29.14304 114 GLN C CA 1
ATOM 4927 C C . GLN C 1 130 ? 12.73357 66.04387 64.15903 1.000 28.63674 114 GLN C C 1
ATOM 4928 O O . GLN C 1 130 ? 13.73212 66.74602 64.34912 1.000 31.67006 114 GLN C O 1
ATOM 4934 N N . LYS C 1 131 ? 11.55963 66.56492 63.79499 1.000 27.94173 115 LYS C N 1
ATOM 4935 C CA . LYS C 1 131 ? 11.44047 68.00029 63.54728 1.000 30.64483 115 LYS C CA 1
ATOM 4936 C C . LYS C 1 131 ? 11.72250 68.81126 64.80424 1.000 33.19730 115 LYS C C 1
ATOM 4937 O O . LYS C 1 131 ? 12.20477 69.94752 64.71612 1.000 34.11958 115 LYS C O 1
ATOM 4943 N N . HIS C 1 132 ? 11.42571 68.25100 65.97412 1.000 30.01997 116 HIS C N 1
ATOM 4944 C CA . HIS C 1 132 ? 11.66227 68.90005 67.25575 1.000 31.10498 116 HIS C CA 1
ATOM 4945 C C . HIS C 1 132 ? 13.00394 68.52333 67.86494 1.000 30.52293 116 HIS C C 1
ATOM 4946 O O . HIS C 1 132 ? 13.26409 68.87772 69.01903 1.000 32.45059 116 HIS C O 1
ATOM 4953 N N . GLY C 1 133 ? 13.84290 67.79275 67.13449 1.000 30.24282 117 GLY C N 1
ATOM 4954 C CA . GLY C 1 133 ? 15.07903 67.28198 67.69545 1.000 29.80495 117 GLY C CA 1
ATOM 4955 C C . GLY C 1 133 ? 14.88771 66.25210 68.78603 1.000 28.45263 117 GLY C C 1
ATOM 4956 O O . GLY C 1 133 ? 15.76596 66.08891 69.63625 1.000 30.15069 117 GLY C O 1
ATOM 4957 N N . VAL C 1 134 ? 13.75998 65.54310 68.78257 1.000 26.66123 118 VAL C N 1
ATOM 4958 C CA . VAL C 1 134 ? 13.42970 64.56704 69.81362 1.000 24.30537 118 VAL C CA 1
ATOM 4959 C C . VAL C 1 134 ? 13.44665 63.18774 69.17452 1.000 23.60649 118 VAL C C 1
ATOM 4960 O O . VAL C 1 134 ? 12.79111 62.97204 68.14998 1.000 25.92858 118 VAL C O 1
ATOM 4964 N N . VAL C 1 135 ? 14.20859 62.26825 69.76154 1.000 23.93674 119 VAL C N 1
ATOM 4965 C CA . VAL C 1 135 ? 14.23944 60.88907 69.28271 1.000 25.11802 119 VAL C CA 1
ATOM 4966 C C . VAL C 1 135 ? 13.07059 60.12556 69.89123 1.000 20.46071 119 VAL C C 1
ATOM 4967 O O . VAL C 1 135 ? 12.88277 60.12324 71.11546 1.000 21.57858 119 VAL C O 1
ATOM 4971 N N . VAL C 1 136 ? 12.29053 59.45595 69.03790 1.000 20.21252 120 VAL C N 1
ATOM 4972 C CA . VAL C 1 136 ? 11.13875 58.66927 69.46516 1.000 19.39179 120 VAL C CA 1
ATOM 4973 C C . VAL C 1 136 ? 11.50329 57.19871 69.35193 1.000 16.40855 120 VAL C C 1
ATOM 4974 O O . VAL C 1 136 ? 11.70412 56.68889 68.24350 1.000 19.63395 120 VAL C O 1
ATOM 4978 N N . LEU C 1 137 ? 11.58442 56.52316 70.49342 1.000 16.67223 121 LEU C N 1
ATOM 4979 C CA . LEU C 1 137 ? 11.69052 55.07022 70.53607 1.000 15.67590 121 LEU C CA 1
ATOM 4980 C C . LEU C 1 137 ? 10.28483 54.48839 70.53894 1.000 14.91112 121 LEU C C 1
ATOM 4981 O O . LEU C 1 137 ? 9.46837 54.81263 71.41149 1.000 17.63303 121 LEU C O 1
ATOM 4986 N N . ASP C 1 138 ? 10.00816 53.60973 69.58368 1.000 14.64061 122 ASP C N 1
ATOM 4987 C CA . ASP C 1 138 ? 8.79862 52.79347 69.64423 1.000 13.40898 122 ASP C CA 1
ATOM 4988 C C . ASP C 1 138 ? 9.11052 51.54445 70.46432 1.000 13.50589 122 ASP C C 1
ATOM 4989 O O . ASP C 1 138 ? 9.85479 50.65587 70.02574 1.000 14.38473 122 ASP C O 1
ATOM 4994 N N . ALA C 1 139 ? 8.59726 51.52094 71.69934 1.000 13.09170 123 ALA C N 1
ATOM 4995 C CA . ALA C 1 139 ? 8.95620 50.50100 72.68482 1.000 13.18133 123 ALA C CA 1
ATOM 4996 C C . ALA C 1 139 ? 7.71639 49.92060 73.36770 1.000 15.14831 123 ALA C C 1
ATOM 4997 O O . ALA C 1 139 ? 7.58489 49.94415 74.59483 1.000 14.24998 123 ALA C O 1
ATOM 4999 N N . PRO C 1 140 ? 6.80790 49.32673 72.60079 1.000 13.96045 124 PRO C N 1
ATOM 5000 C CA . PRO C 1 140 ? 5.73338 48.54874 73.22747 1.000 14.58347 124 PRO C CA 1
ATOM 5001 C C . PRO C 1 140 ? 6.29661 47.37106 74.00747 1.000 16.38720 124 PRO C C 1
ATOM 5002 O O . PRO C 1 140 ? 7.45720 46.98146 73.86266 1.000 16.02084 124 PRO C O 1
ATOM 5006 N N . VAL C 1 141 ? 5.44902 46.77900 74.84999 1.000 14.69053 125 VAL C N 1
ATOM 5007 C CA . VAL C 1 141 ? 5.88661 45.73183 75.76051 1.000 15.83669 125 VAL C CA 1
ATOM 5008 C C . VAL C 1 141 ? 5.04286 44.47776 75.56869 1.000 17.28776 125 VAL C C 1
ATOM 5009 O O . VAL C 1 141 ? 3.86950 44.54125 75.18474 1.000 20.17121 125 VAL C O 1
ATOM 5013 N N . SER C 1 142 ? 5.66975 43.33144 75.81349 1.000 17.28922 126 SER C N 1
ATOM 5014 C CA . SER C 1 142 ? 4.98064 42.05052 75.93145 1.000 18.23117 126 SER C CA 1
ATOM 5015 C C . SER C 1 142 ? 4.78677 41.72870 77.40433 1.000 20.67190 126 SER C C 1
ATOM 5016 O O . SER C 1 142 ? 5.74504 41.76027 78.18521 1.000 20.86006 126 SER C O 1
ATOM 5019 N N . GLY C 1 143 ? 3.55905 41.38558 77.76878 1.000 21.93233 127 GLY C N 1
ATOM 5020 C CA . GLY C 1 143 ? 3.21197 41.16783 79.15989 1.000 23.78635 127 GLY C CA 1
ATOM 5021 C C . GLY C 1 143 ? 2.03566 42.03209 79.55927 1.000 27.25658 127 GLY C C 1
ATOM 5022 O O . GLY C 1 143 ? 1.81193 43.08979 78.96385 1.000 27.99592 127 GLY C O 1
ATOM 5023 N N . SER C 1 144 ? 1.27139 41.59447 80.56033 1.000 28.26587 128 SER C N 1
ATOM 5024 C CA . SER C 1 144 ? 0.07922 42.30037 80.99762 1.000 26.80939 128 SER C CA 1
ATOM 5025 C C . SER C 1 144 ? 0.29014 42.84696 82.41048 1.000 28.48099 128 SER C C 1
ATOM 5026 O O . SER C 1 144 ? 1.43265 43.03290 82.85197 1.000 28.04210 128 SER C O 1
ATOM 5029 N N . THR C 1 145 ? -0.81196 43.10057 83.12063 1.000 31.13838 129 THR C N 1
ATOM 5030 C CA . THR C 1 145 ? -0.70125 43.69997 84.44923 1.000 28.64479 129 THR C CA 1
ATOM 5031 C C . THR C 1 145 ? 0.06750 42.83861 85.44649 1.000 28.50777 129 THR C C 1
ATOM 5032 O O . THR C 1 145 ? 0.84594 43.41304 86.22738 1.000 29.10747 129 THR C O 1
ATOM 5036 N N . PRO C 1 146 ? -0.07740 41.50225 85.49296 1.000 27.74636 130 PRO C N 1
ATOM 5037 C CA . PRO C 1 146 ? 0.79052 40.74272 86.40995 1.000 29.10543 130 PRO C CA 1
ATOM 5038 C C . PRO C 1 146 ? 2.26612 40.93522 86.11773 1.000 31.19421 130 PRO C C 1
ATOM 5039 O O . PRO C 1 146 ? 3.06915 41.02006 87.05416 1.000 29.11061 130 PRO C O 1
ATOM 5043 N N . GLU C 1 147 ? 2.65049 41.01671 84.83804 1.000 27.77805 131 GLU C N 1
ATOM 5044 C CA . GLU C 1 147 ? 4.05857 41.20803 84.51154 1.000 26.89598 131 GLU C CA 1
ATOM 5045 C C . GLU C 1 147 ? 4.51037 42.64429 84.74243 1.000 27.50060 131 GLU C C 1
ATOM 5046 O O . GLU C 1 147 ? 5.67564 42.87344 85.08381 1.000 27.70014 131 GLU C O 1
ATOM 5052 N N . ALA C 1 148 ? 3.61500 43.61938 84.58136 1.000 28.36395 132 ALA C N 1
ATOM 5053 C CA . ALA C 1 148 ? 3.96065 44.97854 84.98063 1.000 28.28817 132 ALA C CA 1
ATOM 5054 C C . ALA C 1 148 ? 4.15837 45.06687 86.49313 1.000 31.83440 132 ALA C C 1
ATOM 5055 O O . ALA C 1 148 ? 5.09600 45.72362 86.95835 1.000 28.47225 132 ALA C O 1
ATOM 5057 N N . ASP C 1 149 ? 3.29359 44.39730 87.26881 1.000 32.12704 133 ASP C N 1
ATOM 5058 C CA . ASP C 1 149 ? 3.48361 44.26967 88.71733 1.000 33.18501 133 ASP C CA 1
ATOM 5059 C C . ASP C 1 149 ? 4.90042 43.84160 89.08125 1.000 34.04276 133 ASP C C 1
ATOM 5060 O O . ASP C 1 149 ? 5.56290 44.48090 89.90649 1.000 35.09422 133 ASP C O 1
ATOM 5065 N N . SER C 1 150 ? 5.37323 42.74621 88.49271 1.000 30.24278 134 SER C N 1
ATOM 5066 C CA . SER C 1 150 ? 6.64185 42.14465 88.87602 1.000 28.48659 134 SER C CA 1
ATOM 5067 C C . SER C 1 150 ? 7.81824 42.63999 88.04410 1.000 30.81169 134 SER C C 1
ATOM 5068 O O . SER C 1 150 ? 8.91016 42.07193 88.14852 1.000 31.13301 134 SER C O 1
ATOM 5071 N N . ALA C 1 151 ? 7.62492 43.68440 87.23446 1.000 29.73819 135 ALA C N 1
ATOM 5072 C CA . ALA C 1 151 ? 8.66264 44.17774 86.32597 1.000 28.16391 135 ALA C CA 1
ATOM 5073 C C . ALA C 1 151 ? 9.21566 43.04672 85.46296 1.000 26.83711 135 ALA C C 1
ATOM 5074 O O . ALA C 1 151 ? 10.42260 42.93406 85.23633 1.000 26.54806 135 ALA C O 1
ATOM 5076 N N . SER C 1 152 ? 8.31950 42.18391 84.98996 1.000 27.76256 136 SER C N 1
ATOM 5077 C CA . SER C 1 152 ? 8.69200 41.08189 84.11658 1.000 24.75706 136 SER C CA 1
ATOM 5078 C C . SER C 1 152 ? 8.32386 41.35573 82.66635 1.000 25.13248 136 SER C C 1
ATOM 5079 O O . SER C 1 152 ? 8.25135 40.41671 81.86486 1.000 24.30006 136 SER C O 1
ATOM 5082 N N . LEU C 1 153 ? 8.07878 42.61916 82.32124 1.000 23.82758 137 LEU C N 1
ATOM 5083 C CA . LEU C 1 153 ? 7.76891 42.97289 80.94337 1.000 20.95007 137 LEU C CA 1
ATOM 5084 C C . LEU C 1 153 ? 8.94123 42.66381 80.02692 1.000 22.05881 137 LEU C C 1
ATOM 5085 O O . LEU C 1 153 ? 10.10830 42.70093 80.42601 1.000 18.45045 137 LEU C O 1
ATOM 5090 N N . VAL C 1 154 ? 8.62088 42.36122 78.77433 1.000 17.96317 138 VAL C N 1
ATOM 5091 C CA . VAL C 1 154 ? 9.61938 42.27826 77.71767 1.000 17.53929 138 VAL C CA 1
ATOM 5092 C C . VAL C 1 154 ? 9.44636 43.51725 76.85495 1.000 16.82697 138 VAL C C 1
ATOM 5093 O O . VAL C 1 154 ? 8.36497 43.75363 76.30848 1.000 17.78320 138 VAL C O 1
ATOM 5097 N N . ILE C 1 155 ? 10.48944 44.32930 76.75526 1.000 15.95695 139 ILE C N 1
ATOM 5098 C CA . ILE C 1 155 ? 10.42622 45.55588 75.97413 1.000 15.60211 139 ILE C CA 1
ATOM 5099 C C . ILE C 1 155 ? 10.78552 45.21888 74.53253 1.000 16.02981 139 ILE C C 1
ATOM 5100 O O . ILE C 1 155 ? 11.76284 44.50796 74.27498 1.000 15.59019 139 ILE C O 1
ATOM 5105 N N . LEU C 1 156 ? 9.99936 45.72984 73.59215 1.000 14.06094 140 LEU C N 1
ATOM 5106 C CA . LEU C 1 156 ? 10.18956 45.47800 72.15931 1.000 12.97455 140 LEU C CA 1
ATOM 5107 C C . LEU C 1 156 ? 10.49123 46.81361 71.49254 1.000 13.68345 140 LEU C C 1
ATOM 5108 O O . LEU C 1 156 ? 9.57226 47.60195 71.25223 1.000 13.04715 140 LEU C O 1
ATOM 5113 N N . VAL C 1 157 ? 11.76199 47.11555 71.20246 1.000 13.92025 141 VAL C N 1
ATOM 5114 C CA . VAL C 1 157 ? 12.10743 48.50247 70.91343 1.000 12.87434 141 VAL C CA 1
ATOM 5115 C C . VAL C 1 157 ? 12.73183 48.66533 69.53089 1.000 12.11954 141 VAL C C 1
ATOM 5116 O O . VAL C 1 157 ? 13.59024 47.87910 69.11105 1.000 15.35753 141 VAL C O 1
ATOM 5120 N N . GLY C 1 158 ? 12.28470 49.70509 68.83255 1.000 12.31923 142 GLY C N 1
ATOM 5121 C CA . GLY C 1 158 ? 12.84300 50.10946 67.54857 1.000 14.13014 142 GLY C CA 1
ATOM 5122 C C . GLY C 1 158 ? 13.57201 51.43599 67.68906 1.000 15.86259 142 GLY C C 1
ATOM 5123 O O . GLY C 1 158 ? 13.07893 52.35752 68.34787 1.000 17.03998 142 GLY C O 1
ATOM 5124 N N . GLY C 1 159 ? 14.74098 51.52073 67.08333 1.000 16.22419 143 GLY C N 1
ATOM 5125 C CA . GLY C 1 159 ? 15.51412 52.74804 67.11695 1.000 17.62628 143 GLY C CA 1
ATOM 5126 C C . GLY C 1 159 ? 16.98661 52.45283 66.91787 1.000 20.08335 143 GLY C C 1
ATOM 5127 O O . GLY C 1 159 ? 17.40489 51.31438 66.74655 1.000 19.35709 143 GLY C O 1
ATOM 5128 N N . ASP C 1 160 ? 17.77561 53.51990 66.93332 1.000 20.41408 144 ASP C N 1
ATOM 5129 C CA . ASP C 1 160 ? 19.21870 53.34195 66.84058 1.000 19.85338 144 ASP C CA 1
ATOM 5130 C C . ASP C 1 160 ? 19.75745 52.74609 68.13542 1.000 23.43791 144 ASP C C 1
ATOM 5131 O O . ASP C 1 160 ? 19.27871 53.06233 69.22713 1.000 23.12533 144 ASP C O 1
ATOM 5136 N N . LYS C 1 161 ? 20.78116 51.89518 68.01057 1.000 23.27110 145 LYS C N 1
ATOM 5137 C CA . LYS C 1 161 ? 21.32290 51.21314 69.18413 1.000 24.13393 145 LYS C CA 1
ATOM 5138 C C . LYS C 1 161 ? 21.79821 52.19777 70.24847 1.000 22.30421 145 LYS C C 1
ATOM 5139 O O . LYS C 1 161 ? 21.71259 51.90115 71.44401 1.000 26.40766 145 LYS C O 1
ATOM 5145 N N . ASP C 1 162 ? 22.28107 53.37273 69.83792 1.000 26.18279 146 ASP C N 1
ATOM 5146 C CA . ASP C 1 162 ? 22.77856 54.35046 70.80134 1.000 27.68657 146 ASP C CA 1
ATOM 5147 C C . ASP C 1 162 ? 21.63398 54.95252 71.60418 1.000 25.31618 146 ASP C C 1
ATOM 5148 O O . ASP C 1 162 ? 21.78635 55.24484 72.79862 1.000 27.94745 146 ASP C O 1
ATOM 5153 N N . ASP C 1 163 ? 20.47331 55.13721 70.96493 1.000 25.90726 147 ASP C N 1
ATOM 5154 C CA . ASP C 1 163 ? 19.31575 55.67453 71.67349 1.000 26.34073 147 ASP C CA 1
ATOM 5155 C C . ASP C 1 163 ? 18.68666 54.62294 72.57728 1.000 25.39519 147 ASP C C 1
ATOM 5156 O O . ASP C 1 163 ? 18.19358 54.94419 73.66806 1.000 23.52662 147 ASP C O 1
ATOM 5161 N N . VAL C 1 164 ? 18.69532 53.35869 72.14333 1.000 20.87992 148 VAL C N 1
ATOM 5162 C CA . VAL C 1 164 ? 18.23978 52.27528 73.00940 1.000 21.68561 148 VAL C CA 1
ATOM 5163 C C . VAL C 1 164 ? 19.10685 52.19592 74.25999 1.000 22.51744 148 VAL C C 1
ATOM 5164 O O . VAL C 1 164 ? 18.60282 52.00749 75.37497 1.000 25.40357 148 VAL C O 1
ATOM 5168 N N . ALA C 1 165 ? 20.42478 52.35169 74.09323 1.000 25.43040 149 ALA C N 1
ATOM 5169 C CA . ALA C 1 165 ? 21.33142 52.35570 75.23688 1.000 29.47707 149 ALA C CA 1
ATOM 5170 C C . ALA C 1 165 ? 21.03137 53.50948 76.19202 1.000 25.03825 149 ALA C C 1
ATOM 5171 O O . ALA C 1 165 ? 21.11512 53.34624 77.41530 1.000 26.17722 149 ALA C O 1
ATOM 5173 N N . ARG C 1 166 ? 20.68246 54.68244 75.65487 1.000 23.41864 150 ARG C N 1
ATOM 5174 C CA . ARG C 1 166 ? 20.32602 55.81374 76.50936 1.000 27.97808 150 ARG C CA 1
ATOM 5175 C C . ARG C 1 166 ? 19.16042 55.46929 77.42608 1.000 30.11986 150 ARG C C 1
ATOM 5176 O O . ARG C 1 166 ? 19.12545 55.89043 78.58735 1.000 29.81730 150 ARG C O 1
ATOM 5184 N N . ALA C 1 167 ? 18.19909 54.69978 76.92766 1.000 24.04673 151 ALA C N 1
ATOM 5185 C CA . ALA C 1 167 ? 16.98247 54.41388 77.67295 1.000 24.09999 151 ALA C CA 1
ATOM 5186 C C . ALA C 1 167 ? 17.08705 53.16695 78.53944 1.000 22.02109 151 ALA C C 1
ATOM 5187 O O . ALA C 1 167 ? 16.12927 52.84548 79.24806 1.000 24.02523 151 ALA C O 1
ATOM 5189 N N . ALA C 1 168 ? 18.22903 52.48390 78.52382 1.000 25.25743 152 ALA C N 1
ATOM 5190 C CA . ALA C 1 168 ? 18.35944 51.20635 79.22090 1.000 26.40409 152 ALA C CA 1
ATOM 5191 C C . ALA C 1 168 ? 17.98640 51.24428 80.70220 1.000 28.19742 152 ALA C C 1
ATOM 5192 O O . ALA C 1 168 ? 17.31320 50.30608 81.15845 1.000 22.78304 152 ALA C O 1
ATOM 5194 N N . PRO C 1 169 ? 18.36597 52.24594 81.50462 1.000 27.28440 153 PRO C N 1
ATOM 5195 C CA . PRO C 1 169 ? 17.93351 52.21283 82.91163 1.000 25.72799 153 PRO C CA 1
ATOM 5196 C C . PRO C 1 169 ? 16.42622 52.26607 83.07238 1.000 23.95197 153 PRO C C 1
ATOM 5197 O O . PRO C 1 169 ? 15.88641 51.67179 84.01514 1.000 26.52977 153 PRO C O 1
ATOM 5201 N N . ILE C 1 170 ? 15.72858 52.93986 82.15797 1.000 23.29234 154 ILE C N 1
ATOM 5202 C CA . ILE C 1 170 ? 14.27226 52.98510 82.19761 1.000 24.56853 154 ILE C CA 1
ATOM 5203 C C . ILE C 1 170 ? 13.69289 51.61928 81.85500 1.000 21.09158 154 ILE C C 1
ATOM 5204 O O . ILE C 1 170 ? 12.80382 51.10722 82.54704 1.000 23.10517 154 ILE C O 1
ATOM 5209 N N . PHE C 1 171 ? 14.17977 51.01758 80.76626 1.000 24.61952 155 PHE C N 1
ATOM 5210 C CA . PHE C 1 171 ? 13.69204 49.70520 80.35590 1.000 20.79198 155 PHE C CA 1
ATOM 5211 C C . PHE C 1 171 ? 13.98632 48.64962 81.41562 1.000 24.00250 155 PHE C C 1
ATOM 5212 O O . PHE C 1 171 ? 13.16874 47.75249 81.65685 1.000 23.23189 155 PHE C O 1
ATOM 5220 N N . ASP C 1 172 ? 15.15679 48.74080 82.05757 1.000 24.79529 156 ASP C N 1
ATOM 5221 C CA . ASP C 1 172 ? 15.55279 47.75891 83.06313 1.000 22.76698 156 ASP C CA 1
ATOM 5222 C C . ASP C 1 172 ? 14.67300 47.81997 84.30718 1.000 25.82671 156 ASP C C 1
ATOM 5223 O O . ASP C 1 172 ? 14.43460 46.78941 84.94751 1.000 26.44947 156 ASP C O 1
ATOM 5228 N N . ALA C 1 173 ? 14.19900 49.00992 84.67775 1.000 22.90525 157 ALA C N 1
ATOM 5229 C CA . ALA C 1 173 ? 13.37653 49.12238 85.87490 1.000 27.55218 157 ALA C CA 1
ATOM 5230 C C . ALA C 1 173 ? 11.99602 48.51940 85.66967 1.000 27.35317 157 ALA C C 1
ATOM 5231 O O . ALA C 1 173 ? 11.43089 47.94154 86.60233 1.000 27.03030 157 ALA C O 1
ATOM 5233 N N . ILE C 1 174 ? 11.43623 48.63370 84.46288 1.000 24.76383 158 ILE C N 1
ATOM 5234 C CA . ILE C 1 174 ? 10.06714 48.18310 84.22950 1.000 22.52148 158 ILE C CA 1
ATOM 5235 C C . ILE C 1 174 ? 9.99419 46.76784 83.67709 1.000 23.53254 158 ILE C C 1
ATOM 5236 O O . ILE C 1 174 ? 8.90829 46.16687 83.69996 1.000 22.43507 158 ILE C O 1
ATOM 5241 N N . GLY C 1 175 ? 11.10416 46.21451 83.18408 1.000 24.60751 159 GLY C N 1
ATOM 5242 C CA . GLY C 1 175 ? 11.06896 44.92558 82.52740 1.000 23.88963 159 GLY C CA 1
ATOM 5243 C C . GLY C 1 175 ? 12.26767 44.06482 82.87833 1.000 25.20207 159 GLY C C 1
ATOM 5244 O O . GLY C 1 175 ? 13.20952 44.50024 83.55202 1.000 25.25971 159 GLY C O 1
ATOM 5245 N N . LYS C 1 176 ? 12.21048 42.81864 82.39723 1.000 21.71825 160 LYS C N 1
ATOM 5246 C CA . LYS C 1 176 ? 13.22413 41.79615 82.61818 1.000 21.07750 160 LYS C CA 1
ATOM 5247 C C . LYS C 1 176 ? 14.10600 41.55458 81.40114 1.000 22.40741 160 LYS C C 1
ATOM 5248 O O . LYS C 1 176 ? 15.10925 40.84645 81.51285 1.000 21.38596 160 LYS C O 1
ATOM 5254 N N . LEU C 1 177 ? 13.74834 42.11168 80.24794 1.000 21.06283 161 LEU C N 1
ATOM 5255 C CA . LEU C 1 177 ? 14.43288 41.81600 78.99976 1.000 19.05945 161 LEU C CA 1
ATOM 5256 C C . LEU C 1 177 ? 14.07238 42.89522 77.99495 1.000 20.03937 161 LEU C C 1
ATOM 5257 O O . LEU C 1 177 ? 12.89359 43.21960 77.83647 1.000 20.96440 161 LEU C O 1
ATOM 5262 N N . THR C 1 178 ? 15.08059 43.44383 77.33000 1.000 17.73854 162 THR C N 1
ATOM 5263 C CA . THR C 1 178 ? 14.90189 44.41537 76.25772 1.000 17.00042 162 THR C CA 1
ATOM 5264 C C . THR C 1 178 ? 15.32587 43.75978 74.95193 1.000 19.14412 162 THR C C 1
ATOM 5265 O O . THR C 1 178 ? 16.49763 43.39888 74.78973 1.000 21.67769 162 THR C O 1
ATOM 5269 N N . ILE C 1 179 ? 14.37865 43.59836 74.02865 1.000 15.65243 163 ILE C N 1
ATOM 5270 C CA . ILE C 1 179 ? 14.67901 43.07636 72.70058 1.000 15.89841 163 ILE C CA 1
ATOM 5271 C C . ILE C 1 179 ? 14.79021 44.25829 71.74855 1.000 16.72839 163 ILE C C 1
ATOM 5272 O O . ILE C 1 179 ? 13.80810 44.98028 71.52482 1.000 15.47521 163 ILE C O 1
ATOM 5277 N N . HIS C 1 180 ? 15.99098 44.47946 71.20804 1.000 15.32099 164 HIS C N 1
ATOM 5278 C CA . HIS C 1 180 ? 16.18990 45.49831 70.18455 1.000 14.08377 164 HIS C CA 1
ATOM 5279 C C . HIS C 1 180 ? 15.76713 44.90593 68.84572 1.000 15.61982 164 HIS C C 1
ATOM 5280 O O . HIS C 1 180 ? 16.46517 44.06022 68.28072 1.000 19.18070 164 HIS C O 1
ATOM 5287 N N . ALA C 1 181 ? 14.61726 45.33230 68.34034 1.000 14.47998 165 ALA C N 1
ATOM 5288 C CA . ALA C 1 181 ? 14.01363 44.65546 67.20032 1.000 12.79023 165 ALA C CA 1
ATOM 5289 C C . ALA C 1 181 ? 14.49148 45.18191 65.85142 1.000 15.83147 165 ALA C C 1
ATOM 5290 O O . ALA C 1 181 ? 14.19365 44.56499 64.82353 1.000 14.70643 165 ALA C O 1
ATOM 5292 N N . GLY C 1 182 ? 15.24165 46.27591 65.82565 1.000 12.89373 166 GLY C N 1
ATOM 5293 C CA . GLY C 1 182 ? 15.66319 46.90515 64.59863 1.000 13.45798 166 GLY C CA 1
ATOM 5294 C C . GLY C 1 182 ? 15.54982 48.41410 64.69778 1.000 14.04113 166 GLY C C 1
ATOM 5295 O O . GLY C 1 182 ? 15.42270 48.97622 65.79096 1.000 14.99144 166 GLY C O 1
ATOM 5296 N N . PRO C 1 183 ? 15.55863 49.09035 63.55280 1.000 12.81626 167 PRO C N 1
ATOM 5297 C CA . PRO C 1 183 ? 15.39483 50.55522 63.53803 1.000 15.17854 167 PRO C CA 1
ATOM 5298 C C . PRO C 1 183 ? 13.98149 51.00340 63.87528 1.000 16.72260 167 PRO C C 1
ATOM 5299 O O . PRO C 1 183 ? 13.12089 50.15938 64.15704 1.000 16.29190 167 PRO C O 1
ATOM 5303 N N . THR C 1 184 ? 13.73258 52.32048 63.84979 1.000 14.41089 168 THR C N 1
ATOM 5304 C CA . THR C 1 184 ? 12.40943 52.84741 64.15555 1.000 16.68311 168 THR C CA 1
ATOM 5305 C C . THR C 1 184 ? 11.32985 52.08462 63.40410 1.000 15.32927 168 THR C C 1
ATOM 5306 O O . THR C 1 184 ? 11.47333 51.76946 62.21585 1.000 16.04761 168 THR C O 1
ATOM 5310 N N . GLY C 1 185 ? 10.25058 51.77664 64.12460 1.000 14.63756 169 GLY C N 1
ATOM 5311 C CA . GLY C 1 185 ? 9.14468 51.00403 63.59732 1.000 12.75065 169 GLY C CA 1
ATOM 5312 C C . GLY C 1 185 ? 9.22224 49.52309 63.88956 1.000 12.70322 169 GLY C C 1
ATOM 5313 O O . GLY C 1 185 ? 8.19537 48.82979 63.79356 1.000 13.00940 169 GLY C O 1
ATOM 5314 N N . SER C 1 186 ? 10.41008 49.01584 64.23167 1.000 12.55185 170 SER C N 1
ATOM 5315 C CA . SER C 1 186 ? 10.58141 47.57745 64.42978 1.000 12.33431 170 SER C CA 1
ATOM 5316 C C . SER C 1 186 ? 9.91339 47.10363 65.71031 1.000 12.57158 170 SER C C 1
ATOM 5317 O O . SER C 1 186 ? 9.43222 45.96878 65.77182 1.000 12.48978 170 SER C O 1
ATOM 5320 N N . GLY C 1 187 ? 9.87925 47.94336 66.74744 1.000 10.97155 171 GLY C N 1
ATOM 5321 C CA . GLY C 1 187 ? 9.21612 47.53855 67.97511 1.000 12.59584 171 GLY C CA 1
ATOM 5322 C C . GLY C 1 187 ? 7.71892 47.41180 67.78652 1.000 11.10537 171 GLY C C 1
ATOM 5323 O O . GLY C 1 187 ? 7.11438 46.42049 68.20180 1.000 11.13821 171 GLY C O 1
ATOM 5324 N N . ALA C 1 188 ? 7.11927 48.39985 67.11546 1.000 12.90025 172 ALA C N 1
ATOM 5325 C CA . ALA C 1 188 ? 5.69398 48.35846 66.80138 1.000 10.68422 172 ALA C CA 1
ATOM 5326 C C . ALA C 1 188 ? 5.34739 47.10470 66.01485 1.000 12.66175 172 ALA C C 1
ATOM 5327 O O . ALA C 1 188 ? 4.34765 46.43572 66.29950 1.000 12.44013 172 ALA C O 1
ATOM 5329 N N . ARG C 1 189 ? 6.18352 46.75538 65.03845 1.000 11.92554 173 ARG C N 1
ATOM 5330 C CA . ARG C 1 189 ? 5.88891 45.58662 64.21369 1.000 9.88052 173 ARG C CA 1
ATOM 5331 C C . ARG C 1 189 ? 6.00830 44.29087 65.01344 1.000 10.24410 173 ARG C C 1
ATOM 5332 O O . ARG C 1 189 ? 5.18246 43.37764 64.86125 1.000 10.70137 173 ARG C O 1
ATOM 5340 N N . LEU C 1 190 ? 7.03448 44.17118 65.85369 1.000 10.26085 174 LEU C N 1
ATOM 5341 C CA . LEU C 1 190 ? 7.17493 42.96803 66.66673 1.000 9.92521 174 LEU C CA 1
ATOM 5342 C C . LEU C 1 190 ? 6.01443 42.83496 67.64697 1.000 11.23990 174 LEU C C 1
ATOM 5343 O O . LEU C 1 190 ? 5.55772 41.72213 67.93110 1.000 9.61564 174 LEU C O 1
ATOM 5348 N N . LYS C 1 191 ? 5.51124 43.96337 68.16364 1.000 9.21527 175 LYS C N 1
ATOM 5349 C CA . LYS C 1 191 ? 4.34061 43.90845 69.03914 1.000 10.37406 175 LYS C CA 1
ATOM 5350 C C . LYS C 1 191 ? 3.12269 43.36386 68.30303 1.000 9.79812 175 LYS C C 1
ATOM 5351 O O . LYS C 1 191 ? 2.38530 42.53336 68.85470 1.000 10.58133 175 LYS C O 1
ATOM 5357 N N . LEU C 1 192 ? 2.90804 43.79615 67.05523 1.000 10.05219 176 LEU C N 1
ATOM 5358 C CA . LEU C 1 192 ? 1.79655 43.25496 66.26296 1.000 10.71830 176 LEU C CA 1
ATOM 5359 C C . LEU C 1 192 ? 1.92271 41.74916 66.09223 1.000 9.61140 176 LEU C C 1
ATOM 5360 O O . LEU C 1 192 ? 0.93440 41.00949 66.22169 1.000 9.74954 176 LEU C O 1
ATOM 5365 N N . VAL C 1 193 ? 3.14366 41.27438 65.80614 1.000 8.75757 177 VAL C N 1
ATOM 5366 C CA . VAL C 1 193 ? 3.39209 39.83348 65.69205 1.000 8.93396 177 VAL C CA 1
ATOM 5367 C C . VAL C 1 193 ? 2.93482 39.11499 66.95478 1.000 9.27821 177 VAL C C 1
ATOM 5368 O O . VAL C 1 193 ? 2.20510 38.11342 66.89957 1.000 9.56938 177 VAL C O 1
ATOM 5372 N N . ILE C 1 194 ? 3.35378 39.61965 68.11839 1.000 7.66372 178 ILE C N 1
ATOM 5373 C CA . ILE C 1 194 ? 3.06914 38.93513 69.37161 1.000 8.32835 178 ILE C CA 1
ATOM 5374 C C . ILE C 1 194 ? 1.58422 39.03049 69.71350 1.000 9.05291 178 ILE C C 1
ATOM 5375 O O . ILE C 1 194 ? 0.99597 38.06511 70.20719 1.000 10.04492 178 ILE C O 1
ATOM 5380 N N . ASN C 1 195 ? 0.94621 40.15758 69.38219 1.000 9.64973 179 ASN C N 1
ATOM 5381 C CA . ASN C 1 195 ? -0.49189 40.29293 69.60232 1.000 10.90136 179 ASN C CA 1
ATOM 5382 C C . ASN C 1 195 ? -1.27479 39.25482 68.80931 1.000 11.06224 179 ASN C C 1
ATOM 5383 O O . ASN C 1 195 ? -2.26607 38.69939 69.30368 1.000 11.97717 179 ASN C O 1
ATOM 5388 N N . GLY C 1 196 ? -0.86177 38.99265 67.56867 1.000 9.83594 180 GLY C N 1
ATOM 5389 C CA . GLY C 1 196 ? -1.54521 37.98320 66.77498 1.000 10.65763 180 GLY C CA 1
ATOM 5390 C C . GLY C 1 196 ? -1.45749 36.60895 67.39901 1.000 10.62718 180 GLY C C 1
ATOM 5391 O O . GLY C 1 196 ? -2.44749 35.87325 67.45780 1.000 9.18528 180 GLY C O 1
ATOM 5392 N N . ILE C 1 197 ? -0.26779 36.24694 67.88588 1.000 8.34939 181 ILE C N 1
ATOM 5393 C CA . ILE C 1 197 ? -0.09381 34.94858 68.51834 1.000 7.86466 181 ILE C CA 1
ATOM 5394 C C . ILE C 1 197 ? -0.97762 34.84012 69.75296 1.000 8.53034 181 ILE C C 1
ATOM 5395 O O . ILE C 1 197 ? -1.60288 33.79779 70.00820 1.000 9.34667 181 ILE C O 1
ATOM 5400 N N . MET C 1 198 ? -1.03473 35.91758 70.54195 1.000 6.61677 182 MET C N 1
ATOM 5401 C CA . MET C 1 198 ? -1.83894 35.91723 71.76236 1.000 7.19145 182 MET C CA 1
ATOM 5402 C C . MET C 1 198 ? -3.32754 35.81877 71.44964 1.000 8.36144 182 MET C C 1
ATOM 5403 O O . MET C 1 198 ? -4.03034 34.98599 72.02761 1.000 9.29015 182 MET C O 1
ATOM 5408 N N . GLY C 1 199 ? -3.81441 36.65529 70.52872 1.000 8.91118 183 GLY C N 1
ATOM 5409 C CA . GLY C 1 199 ? -5.23860 36.64886 70.22508 1.000 9.38197 183 GLY C CA 1
ATOM 5410 C C . GLY C 1 199 ? -5.71157 35.33333 69.62971 1.000 9.11976 183 GLY C C 1
ATOM 5411 O O . GLY C 1 199 ? -6.71690 34.75297 70.07171 1.000 6.87894 183 GLY C O 1
ATOM 5412 N N . ALA C 1 200 ? -5.02049 34.85890 68.58799 1.000 7.90550 184 ALA C N 1
ATOM 5413 C CA . ALA C 1 200 ? -5.43615 33.61658 67.95728 1.000 7.61893 184 ALA C CA 1
ATOM 5414 C C . ALA C 1 200 ? -5.16821 32.40403 68.84526 1.000 8.33024 184 ALA C C 1
ATOM 5415 O O . ALA C 1 200 ? -5.88011 31.39806 68.73932 1.000 8.58304 184 ALA C O 1
ATOM 5417 N N . GLY C 1 201 ? -4.18351 32.47886 69.74369 1.000 9.78827 185 GLY C N 1
ATOM 5418 C CA . GLY C 1 201 ? -4.01988 31.40894 70.70943 1.000 9.94428 185 GLY C CA 1
ATOM 5419 C C . GLY C 1 201 ? -5.25918 31.25630 71.56660 1.000 7.91715 185 GLY C C 1
ATOM 5420 O O . GLY C 1 201 ? -5.70069 30.14142 71.85817 1.000 9.16520 185 GLY C O 1
ATOM 5421 N N . LEU C 1 202 ? -5.86499 32.38156 71.93934 1.000 7.27401 186 LEU C N 1
ATOM 5422 C CA . LEU C 1 202 ? -7.05572 32.31020 72.77962 1.000 7.83450 186 LEU C CA 1
ATOM 5423 C C . LEU C 1 202 ? -8.26123 31.82055 71.98372 1.000 7.60611 186 LEU C C 1
ATOM 5424 O O . LEU C 1 202 ? -9.02212 30.96516 72.45525 1.000 7.36347 186 LEU C O 1
ATOM 5429 N N . THR C 1 203 ? -8.46674 32.34708 70.77416 1.000 7.77962 187 THR C N 1
ATOM 5430 C CA . THR C 1 203 ? -9.64430 31.89799 70.02933 1.000 6.86351 187 THR C CA 1
ATOM 5431 C C . THR C 1 203 ? -9.53603 30.42327 69.66114 1.000 8.04518 187 THR C C 1
ATOM 5432 O O . THR C 1 203 ? -10.54015 29.69673 69.70090 1.000 8.57362 187 THR C O 1
ATOM 5436 N N . THR C 1 204 ? -8.32545 29.95872 69.31132 1.000 7.36834 188 THR C N 1
ATOM 5437 C CA . THR C 1 204 ? -8.09105 28.53578 69.09151 1.000 7.72693 188 THR C CA 1
ATOM 5438 C C . THR C 1 204 ? -8.52072 27.71726 70.29502 1.000 8.95672 188 THR C C 1
ATOM 5439 O O . THR C 1 204 ? -9.21541 26.70461 70.16650 1.000 7.99615 188 THR C O 1
ATOM 5443 N N . LEU C 1 205 ? -8.08966 28.14385 71.47466 1.000 8.24855 189 LEU C N 1
ATOM 5444 C CA . LEU C 1 205 ? -8.40602 27.40977 72.68584 1.000 9.39409 189 LEU C CA 1
ATOM 5445 C C . LEU C 1 205 ? -9.90053 27.43366 72.97699 1.000 8.44601 189 LEU C C 1
ATOM 5446 O O . LEU C 1 205 ? -10.47760 26.39431 73.31554 1.000 9.99548 189 LEU C O 1
ATOM 5451 N N . ALA C 1 206 ? -10.55589 28.59089 72.81809 1.000 9.12729 190 ALA C N 1
ATOM 5452 C CA . ALA C 1 206 ? -11.99288 28.67130 73.07715 1.000 8.05886 190 ALA C CA 1
ATOM 5453 C C . ALA C 1 206 ? -12.77014 27.75259 72.14296 1.000 7.93163 190 ALA C C 1
ATOM 5454 O O . ALA C 1 206 ? -13.71377 27.07172 72.56548 1.000 9.84998 190 ALA C O 1
ATOM 5456 N N . GLU C 1 207 ? -12.36331 27.68444 70.87111 1.000 8.61220 191 GLU C N 1
ATOM 5457 C CA . GLU C 1 207 ? -13.08414 26.85920 69.90785 1.000 9.43689 191 GLU C CA 1
ATOM 5458 C C . GLU C 1 207 ? -12.86804 25.37076 70.17159 1.000 7.98990 191 GLU C C 1
ATOM 5459 O O . GLU C 1 207 ? -13.78825 24.55995 70.00633 1.000 8.73611 191 GLU C O 1
ATOM 5465 N N . SER C 1 208 ? -11.63731 24.99416 70.51566 1.000 9.19209 192 SER C N 1
ATOM 5466 C CA . SER C 1 208 ? -11.33669 23.59487 70.78760 1.000 9.12956 192 SER C CA 1
ATOM 5467 C C . SER C 1 208 ? -12.06280 23.11640 72.03384 1.000 8.28862 192 SER C C 1
ATOM 5468 O O . SER C 1 208 ? -12.62719 22.01769 72.04028 1.000 9.76466 192 SER C O 1
ATOM 5471 N N . VAL C 1 209 ? -12.05421 23.93393 73.09592 1.000 9.68731 193 VAL C N 1
ATOM 5472 C CA . VAL C 1 209 ? -12.85070 23.62145 74.28129 1.000 10.38224 193 VAL C CA 1
ATOM 5473 C C . VAL C 1 209 ? -14.32302 23.48248 73.92090 1.000 9.90046 193 VAL C C 1
ATOM 5474 O O . VAL C 1 209 ? -14.99338 22.53460 74.34157 1.000 9.52184 193 VAL C O 1
ATOM 5478 N N . ALA C 1 210 ? -14.83906 24.39666 73.09975 1.000 8.62402 194 ALA C N 1
ATOM 5479 C CA . ALA C 1 210 ? -16.24350 24.32620 72.71680 1.000 10.74165 194 ALA C CA 1
ATOM 5480 C C . ALA C 1 210 ? -16.56366 23.02622 71.99218 1.000 9.28049 194 ALA C C 1
ATOM 5481 O O . ALA C 1 210 ? -17.60206 22.40638 72.26231 1.000 8.99227 194 ALA C O 1
ATOM 5483 N N . TYR C 1 211 ? -15.69891 22.59760 71.05590 1.000 8.77274 195 TYR C N 1
ATOM 5484 C CA . TYR C 1 211 ? -15.94320 21.31586 70.40212 1.000 7.76549 195 TYR C CA 1
ATOM 5485 C C . TYR C 1 211 ? -15.98775 20.20220 71.44592 1.000 9.06832 195 TYR C C 1
ATOM 5486 O O . TYR C 1 211 ? -16.91618 19.39109 71.45947 1.000 7.97109 195 TYR C O 1
ATOM 5495 N N . GLY C 1 212 ? -15.00275 20.17182 72.35005 1.000 8.87018 196 GLY C N 1
ATOM 5496 C CA . GLY C 1 212 ? -14.96220 19.09912 73.33233 1.000 8.91005 196 GLY C CA 1
ATOM 5497 C C . GLY C 1 212 ? -16.23263 19.03101 74.16109 1.000 8.70353 196 GLY C C 1
ATOM 5498 O O . GLY C 1 212 ? -16.77083 17.94391 74.40796 1.000 9.48774 196 GLY C O 1
ATOM 5499 N N . LEU C 1 213 ? -16.72048 20.19225 74.60827 1.000 8.49579 197 LEU C N 1
ATOM 5500 C CA . LEU C 1 213 ? -17.95161 20.20933 75.39320 1.000 10.32664 197 LEU C CA 1
ATOM 5501 C C . LEU C 1 213 ? -19.14301 19.74846 74.56065 1.000 9.83288 197 LEU C C 1
ATOM 5502 O O . LEU C 1 213 ? -20.00291 18.98852 75.04171 1.000 10.45972 197 LEU C O 1
ATOM 5507 N N . SER C 1 214 ? -19.20951 20.18843 73.29991 1.000 10.49736 198 SER C N 1
ATOM 5508 C CA . SER C 1 214 ? -20.31734 19.79933 72.43474 1.000 10.71842 198 SER C CA 1
ATOM 5509 C C . SER C 1 214 ? -20.33960 18.30218 72.17284 1.000 13.19835 198 SER C C 1
ATOM 5510 O O . SER C 1 214 ? -21.40906 17.73449 71.91181 1.000 14.69249 198 SER C O 1
ATOM 5513 N N . ALA C 1 215 ? -19.17743 17.65982 72.23603 1.000 11.05923 199 ALA C N 1
ATOM 5514 C CA . ALA C 1 215 ? -19.01883 16.24111 71.98878 1.000 10.29465 199 ALA C CA 1
ATOM 5515 C C . ALA C 1 215 ? -19.21249 15.41304 73.24829 1.000 11.73574 199 ALA C C 1
ATOM 5516 O O . ALA C 1 215 ? -18.96689 14.20043 73.22832 1.000 13.61369 199 ALA C O 1
ATOM 5518 N N . GLY C 1 216 ? -19.62640 16.04751 74.33803 1.000 10.08535 200 GLY C N 1
ATOM 5519 C CA . GLY C 1 216 ? -20.01167 15.34852 75.54710 1.000 12.09404 200 GLY C CA 1
ATOM 5520 C C . GLY C 1 216 ? -18.93451 15.21345 76.60309 1.000 13.80247 200 GLY C C 1
ATOM 5521 O O . GLY C 1 216 ? -19.18625 14.57189 77.63491 1.000 13.98305 200 GLY C O 1
ATOM 5522 N N . LEU C 1 217 ? -17.75589 15.80029 76.39901 1.000 11.02465 201 LEU C N 1
ATOM 5523 C CA . LEU C 1 217 ? -16.69003 15.65108 77.38408 1.000 10.33634 201 LEU C CA 1
ATOM 5524 C C . LEU C 1 217 ? -17.02678 16.38647 78.67181 1.000 11.40590 201 LEU C C 1
ATOM 5525 O O . LEU C 1 217 ? -17.53916 17.51110 78.65409 1.000 11.41363 201 LEU C O 1
ATOM 5530 N N . ASP C 1 218 ? -16.70113 15.75061 79.79830 1.000 11.42316 202 ASP C N 1
ATOM 5531 C CA . ASP C 1 218 ? -16.88701 16.38732 81.09601 1.000 12.15125 202 ASP C CA 1
ATOM 5532 C C . ASP C 1 218 ? -16.05576 17.66338 81.18522 1.000 12.13786 202 ASP C C 1
ATOM 5533 O O . ASP C 1 218 ? -14.86508 17.66311 80.85226 1.000 10.61621 202 ASP C O 1
ATOM 5538 N N . ARG C 1 219 ? -16.67324 18.75078 81.66722 1.000 11.76002 203 ARG C N 1
ATOM 5539 C CA . ARG C 1 219 ? -16.01806 20.05513 81.62626 1.000 8.79672 203 ARG C CA 1
ATOM 5540 C C . ARG C 1 219 ? -14.77118 20.10530 82.51052 1.000 10.69901 203 ARG C C 1
ATOM 5541 O O . ARG C 1 219 ? -13.71955 20.57222 82.07848 1.000 11.38452 203 ARG C O 1
ATOM 5549 N N . SER C 1 220 ? -14.86883 19.67991 83.77668 1.000 11.88928 204 SER C N 1
ATOM 5550 C CA . SER C 1 220 ? -13.67791 19.77380 84.62509 1.000 11.78990 204 SER C CA 1
ATOM 5551 C C . SER C 1 220 ? -12.55613 18.87214 84.12721 1.000 11.35829 204 SER C C 1
ATOM 5552 O O . SER C 1 220 ? -11.38218 19.26420 84.15959 1.000 12.77785 204 SER C O 1
ATOM 5555 N N . MET C 1 221 ? -12.89396 17.65881 83.68120 1.000 11.01826 205 MET C N 1
ATOM 5556 C CA . MET C 1 221 ? -11.89681 16.78678 83.06685 1.000 10.11886 205 MET C CA 1
ATOM 5557 C C . MET C 1 221 ? -11.18617 17.51543 81.93936 1.000 10.59324 205 MET C C 1
ATOM 5558 O O . MET C 1 221 ? -9.95215 17.53023 81.86277 1.000 11.00395 205 MET C O 1
ATOM 5563 N N . LEU C 1 222 ? -11.97227 18.13172 81.05888 1.000 9.71632 206 LEU C N 1
ATOM 5564 C CA . LEU C 1 222 ? -11.42501 18.76232 79.85636 1.000 10.25814 206 LEU C CA 1
ATOM 5565 C C . LEU C 1 222 ? -10.49003 19.91555 80.20421 1.000 9.65008 206 LEU C C 1
ATOM 5566 O O . LEU C 1 222 ? -9.36323 19.99008 79.70665 1.000 10.06283 206 LEU C O 1
ATOM 5571 N N . PHE C 1 223 ? -10.92960 20.83501 81.06595 1.000 10.65305 207 PHE C N 1
ATOM 5572 C CA . PHE C 1 223 ? -10.05648 21.94192 81.44237 1.000 10.90633 207 PHE C CA 1
ATOM 5573 C C . PHE C 1 223 ? -8.79539 21.43168 82.13133 1.000 11.45981 207 PHE C C 1
ATOM 5574 O O . PHE C 1 223 ? -7.70000 21.93941 81.88960 1.000 11.28812 207 PHE C O 1
ATOM 5582 N N . ASP C 1 224 ? -8.93680 20.42100 82.99693 1.000 11.37638 208 ASP C N 1
ATOM 5583 C CA . ASP C 1 224 ? -7.77685 19.89615 83.71374 1.000 11.75589 208 ASP C CA 1
ATOM 5584 C C . ASP C 1 224 ? -6.81793 19.16301 82.77828 1.000 11.87980 208 ASP C C 1
ATOM 5585 O O . ASP C 1 224 ? -5.60180 19.22316 82.96749 1.000 13.06212 208 ASP C O 1
ATOM 5590 N N . ALA C 1 225 ? -7.35105 18.43526 81.79350 1.000 11.12486 209 ALA C N 1
ATOM 5591 C CA . ALA C 1 225 ? -6.49999 17.73667 80.82892 1.000 11.53829 209 ALA C CA 1
ATOM 5592 C C . ALA C 1 225 ? -5.66223 18.71591 80.01233 1.000 11.83788 209 ALA C C 1
ATOM 5593 O O . ALA C 1 225 ? -4.46584 18.48643 79.77477 1.000 12.98194 209 ALA C O 1
ATOM 5595 N N . LEU C 1 226 ? -6.27540 19.81328 79.56470 1.000 10.00621 210 LEU C N 1
ATOM 5596 C CA . LEU C 1 226 ? -5.56688 20.78981 78.74437 1.000 10.25350 210 LEU C CA 1
ATOM 5597 C C . LEU C 1 226 ? -4.47052 21.49572 79.53535 1.000 10.69974 210 LEU C C 1
ATOM 5598 O O . LEU C 1 226 ? -3.45511 21.90814 78.96189 1.000 11.54689 210 LEU C O 1
ATOM 5603 N N . ASP C 1 227 ? -4.63210 21.61432 80.86010 1.000 9.94781 211 ASP C N 1
ATOM 5604 C CA . ASP C 1 227 ? -3.55814 22.18374 81.65741 1.000 12.58846 211 ASP C CA 1
ATOM 5605 C C . ASP C 1 227 ? -2.28677 21.35140 81.58810 1.000 12.69251 211 ASP C C 1
ATOM 5606 O O . ASP C 1 227 ? -1.20093 21.87787 81.87174 1.000 14.13685 211 ASP C O 1
ATOM 5611 N N . GLN C 1 228 ? -2.39655 20.08182 81.20113 1.000 12.61914 212 GLN C N 1
ATOM 5612 C CA . GLN C 1 228 ? -1.28823 19.13957 81.25429 1.000 13.54475 212 GLN C CA 1
ATOM 5613 C C . GLN C 1 228 ? -0.65464 18.84733 79.90481 1.000 15.79830 212 GLN C C 1
ATOM 5614 O O . GLN C 1 228 ? 0.19145 17.95258 79.83607 1.000 16.96470 212 GLN C O 1
ATOM 5620 N N . VAL C 1 229 ? -1.03190 19.56010 78.83433 1.000 12.72722 213 VAL C N 1
ATOM 5621 C CA . VAL C 1 229 ? -0.46822 19.28205 77.51474 1.000 11.78185 213 VAL C CA 1
ATOM 5622 C C . VAL C 1 229 ? 0.51031 20.38029 77.13780 1.000 10.82454 213 VAL C C 1
ATOM 5623 O O . VAL C 1 229 ? 0.44540 21.50817 77.63475 1.000 13.11920 213 VAL C O 1
ATOM 5627 N N . ALA C 1 230 ? 1.42828 20.04309 76.22775 1.000 10.19590 214 ALA C N 1
ATOM 5628 C CA . ALA C 1 230 ? 2.54274 20.92982 75.90712 1.000 10.23841 214 ALA C CA 1
ATOM 5629 C C . ALA C 1 230 ? 2.26023 21.84295 74.72136 1.000 11.23057 214 ALA C C 1
ATOM 5630 O O . ALA C 1 230 ? 3.13430 22.63370 74.33761 1.000 10.60138 214 ALA C O 1
ATOM 5632 N N . VAL C 1 231 ? 1.05050 21.78975 74.15688 1.000 10.04444 215 VAL C N 1
ATOM 5633 C CA . VAL C 1 231 ? 0.72760 22.58000 72.97379 1.000 10.08080 215 VAL C CA 1
ATOM 5634 C C . VAL C 1 231 ? -0.04505 23.84969 73.31579 1.000 9.83420 215 VAL C C 1
ATOM 5635 O O . VAL C 1 231 ? -0.50589 24.53746 72.40744 1.000 10.83526 215 VAL C O 1
ATOM 5639 N N . ILE C 1 232 ? -0.14889 24.19984 74.60174 1.000 10.17864 216 ILE C N 1
ATOM 5640 C CA . ILE C 1 232 ? -0.74832 25.44805 75.06421 1.000 10.29802 216 ILE C CA 1
ATOM 5641 C C . ILE C 1 232 ? 0.32107 26.25867 75.78913 1.000 8.85203 216 ILE C C 1
ATOM 5642 O O . ILE C 1 232 ? 1.11446 25.69857 76.55754 1.000 10.49815 216 ILE C O 1
ATOM 5647 N N . SER C 1 233 ? 0.34775 27.57072 75.53583 1.000 9.27939 217 SER C N 1
ATOM 5648 C CA . SER C 1 233 ? 1.34783 28.45069 76.13690 1.000 7.64277 217 SER C CA 1
ATOM 5649 C C . SER C 1 233 ? 1.09359 28.63700 77.63403 1.000 9.55157 217 SER C C 1
ATOM 5650 O O . SER C 1 233 ? -0.02224 28.45132 78.11283 1.000 9.63886 217 SER C O 1
ATOM 5653 N N . PRO C 1 234 ? 2.12116 29.03597 78.39255 1.000 10.24492 218 PRO C N 1
ATOM 5654 C CA . PRO C 1 234 ? 1.87766 29.37709 79.80896 1.000 11.24113 218 PRO C CA 1
ATOM 5655 C C . PRO C 1 234 ? 0.86708 30.49443 79.97850 1.000 11.91153 218 PRO C C 1
ATOM 5656 O O . PRO C 1 234 ? 0.03978 30.42184 80.89624 1.000 12.61830 218 PRO C O 1
ATOM 5660 N N . HIS C 1 235 ? 0.89247 31.51249 79.10587 1.000 10.39710 219 HIS C N 1
ATOM 5661 C CA . HIS C 1 235 ? -0.10088 32.58676 79.17819 1.000 10.46835 219 HIS C CA 1
ATOM 5662 C C . HIS C 1 235 ? -1.50463 32.03147 79.01264 1.000 10.20944 219 HIS C C 1
ATOM 5663 O O . HIS C 1 235 ? -2.40379 32.32885 79.80660 1.000 10.70677 219 HIS C O 1
ATOM 5670 N N . HIS C 1 236 ? -1.71066 31.20084 77.98919 1.000 9.66194 220 HIS C N 1
ATOM 5671 C CA . HIS C 1 236 ? -3.06561 30.71759 77.73098 1.000 9.03673 220 HIS C CA 1
ATOM 5672 C C . HIS C 1 236 ? -3.50887 29.66537 78.74679 1.000 9.51153 220 HIS C C 1
ATOM 5673 O O . HIS C 1 236 ? -4.71131 29.53145 79.00114 1.000 10.34142 220 HIS C O 1
ATOM 5680 N N . LYS C 1 237 ? -2.57068 28.93257 79.36075 1.000 9.31698 221 LYS C N 1
ATOM 5681 C CA . LYS C 1 237 ? -2.96297 28.03038 80.43766 1.000 10.43294 221 LYS C CA 1
ATOM 5682 C C . LYS C 1 237 ? -3.45259 28.81530 81.64191 1.000 11.53925 221 LYS C C 1
ATOM 5683 O O . LYS C 1 237 ? -4.36790 28.36390 82.32929 1.000 11.34817 221 LYS C O 1
ATOM 5689 N N . ARG C 1 238 ? -2.86779 29.99312 81.89654 1.000 10.10874 222 ARG C N 1
ATOM 5690 C CA . ARG C 1 238 ? -3.35899 30.81993 82.99313 1.000 10.45951 222 ARG C CA 1
ATOM 5691 C C . ARG C 1 238 ? -4.77456 31.30490 82.68645 1.000 12.19559 222 ARG C C 1
ATOM 5692 O O . ARG C 1 238 ? -5.66072 31.27203 83.55036 1.000 13.12535 222 ARG C O 1
ATOM 5700 N N . LYS C 1 239 ? -5.01578 31.70716 81.43344 1.000 11.38052 223 LYS C N 1
ATOM 5701 C CA . LYS C 1 239 ? -6.35222 32.13023 81.03107 1.000 9.77903 223 LYS C CA 1
ATOM 5702 C C . LYS C 1 239 ? -7.34754 30.98950 81.14917 1.000 10.90171 223 LYS C C 1
ATOM 5703 O O . LYS C 1 239 ? -8.50259 31.19937 81.54520 1.000 11.69027 223 LYS C O 1
ATOM 5709 N N . LEU C 1 240 ? -6.93011 29.77876 80.75835 1.000 10.39821 224 LEU C N 1
ATOM 5710 C CA . LEU C 1 240 ? -7.81636 28.62388 80.81493 1.000 8.19752 224 LEU C CA 1
ATOM 5711 C C . LEU C 1 240 ? -8.21380 28.28956 82.25109 1.000 11.05033 224 LEU C C 1
ATOM 5712 O O . LEU C 1 240 ? -9.37708 27.97161 82.52310 1.000 10.56952 224 LEU C O 1
ATOM 5717 N N . LYS C 1 241 ? -7.25728 28.35275 83.17585 1.000 10.76632 225 LYS C N 1
ATOM 5718 C CA . LYS C 1 241 ? -7.56933 28.09849 84.57881 1.000 10.85493 225 LYS C CA 1
ATOM 5719 C C . LYS C 1 241 ? -8.55798 29.12907 85.11342 1.000 11.90191 225 LYS C C 1
ATOM 5720 O O . LYS C 1 241 ? -9.49330 28.77817 85.85158 1.000 14.49566 225 LYS C O 1
ATOM 5726 N N . ALA C 1 242 ? -8.37328 30.40283 84.75088 1.000 11.06880 226 ALA C N 1
ATOM 5727 C CA . ALA C 1 242 ? -9.32603 31.42175 85.18801 1.000 10.16565 226 ALA C CA 1
ATOM 5728 C C . ALA C 1 242 ? -10.69723 31.17318 84.58031 1.000 11.33385 226 ALA C C 1
ATOM 5729 O O . ALA C 1 242 ? -11.72340 31.30559 85.26213 1.000 12.25906 226 ALA C O 1
ATOM 5731 N N . ALA C 1 243 ? -10.73301 30.80989 83.29279 1.000 9.70547 227 ALA C N 1
ATOM 5732 C CA . ALA C 1 243 ? -12.00736 30.52693 82.63748 1.000 10.15128 227 ALA C CA 1
ATOM 5733 C C . ALA C 1 243 ? -12.71117 29.32568 83.24977 1.000 11.04868 227 ALA C C 1
ATOM 5734 O O . ALA C 1 243 ? -13.94536 29.23227 83.20066 1.000 11.01832 227 ALA C O 1
ATOM 5736 N N . LYS C 1 244 ? -11.94491 28.37205 83.78905 1.000 10.87136 228 LYS C N 1
ATOM 5737 C CA . LYS C 1 244 ? -12.56498 27.21429 84.41480 1.000 11.04641 228 LYS C CA 1
ATOM 5738 C C . LYS C 1 244 ? -13.49362 27.66623 85.52610 1.000 11.52375 228 LYS C C 1
ATOM 5739 O O . LYS C 1 244 ? -14.58057 27.10870 85.71764 1.000 12.98154 228 LYS C O 1
ATOM 5745 N N . ASP C 1 245 ? -13.09855 28.71417 86.21966 1.000 11.50389 229 ASP C N 1
ATOM 5746 C CA . ASP C 1 245 ? -13.83978 29.19807 87.36144 1.000 14.58950 229 ASP C CA 1
ATOM 5747 C C . ASP C 1 245 ? -14.77547 30.32943 86.97186 1.000 15.29850 229 ASP C C 1
ATOM 5748 O O . ASP C 1 245 ? -15.40276 30.94205 87.83826 1.000 16.84713 229 ASP C O 1
ATOM 5753 N N . GLY C 1 246 ? -14.86192 30.65228 85.68245 1.000 13.45622 230 GLY C N 1
ATOM 5754 C CA . GLY C 1 246 ? -15.71026 31.75536 85.27223 1.000 12.96119 230 GLY C CA 1
ATOM 5755 C C . GLY C 1 246 ? -15.17064 33.12985 85.59001 1.000 13.30698 230 GLY C C 1
ATOM 5756 O O . GLY C 1 246 ? -15.92574 34.10609 85.58575 1.000 16.33609 230 GLY C O 1
ATOM 5757 N N . ASN C 1 247 ? -13.87123 33.23871 85.83865 1.000 12.26150 231 ASN C N 1
ATOM 5758 C CA . ASN C 1 247 ? -13.23636 34.47583 86.27413 1.000 12.48837 231 ASN C CA 1
ATOM 5759 C C . ASN C 1 247 ? -12.66120 35.21070 85.07051 1.000 13.43602 231 ASN C C 1
ATOM 5760 O O . ASN C 1 247 ? -11.66584 34.76823 84.49251 1.000 15.33581 231 ASN C O 1
ATOM 5765 N N . PHE C 1 248 ? -13.27865 36.33424 84.70054 1.000 13.05706 232 PHE C N 1
ATOM 5766 C CA . PHE C 1 248 ? -12.79424 37.15151 83.60074 1.000 11.84406 232 PHE C CA 1
ATOM 5767 C C . PHE C 1 248 ? -12.53901 38.58439 84.04824 1.000 14.37008 232 PHE C C 1
ATOM 5768 O O . PHE C 1 248 ? -12.68325 39.52622 83.27353 1.000 13.40730 232 PHE C O 1
ATOM 5776 N N . ALA C 1 249 ? -12.10848 38.75302 85.30401 1.000 14.41206 233 ALA C N 1
ATOM 5777 C CA . ALA C 1 249 ? -11.62612 40.05064 85.73983 1.000 17.05702 233 ALA C CA 1
ATOM 5778 C C . ALA C 1 249 ? -10.57232 40.55215 84.75727 1.000 17.04129 233 ALA C C 1
ATOM 5779 O O . ALA C 1 249 ? -9.68763 39.78084 84.35956 1.000 17.12076 233 ALA C O 1
ATOM 5781 N N . PRO C 1 250 ? -10.64428 41.80592 84.31457 1.000 16.95471 234 PRO C N 1
ATOM 5782 C CA . PRO C 1 250 ? -9.78817 42.21891 83.19408 1.000 16.41670 234 PRO C CA 1
ATOM 5783 C C . PRO C 1 250 ? -8.33804 42.34637 83.63115 1.000 18.86092 234 PRO C C 1
ATOM 5784 O O . PRO C 1 250 ? -8.02400 43.03977 84.60059 1.000 22.60073 234 PRO C O 1
ATOM 5788 N N . GLN C 1 251 ? -7.46862 41.60242 82.95628 1.000 17.44220 235 GLN C N 1
ATOM 5789 C CA . GLN C 1 251 ? -6.05337 41.92097 82.86731 1.000 18.08359 235 GLN C CA 1
ATOM 5790 C C . GLN C 1 251 ? -5.74436 42.59117 81.55223 1.000 20.21095 235 GLN C C 1
ATOM 5791 O O . GLN C 1 251 ? -4.97755 43.55373 81.49910 1.000 23.20304 235 GLN C O 1
ATOM 5797 N N . PHE C 1 252 ? -6.38054 42.11665 80.48543 1.000 16.14089 236 PHE C N 1
ATOM 5798 C CA . PHE C 1 252 ? -6.29857 42.76441 79.18138 1.000 15.54203 236 PHE C CA 1
ATOM 5799 C C . PHE C 1 252 ? -7.70349 42.73242 78.59436 1.000 14.93626 236 PHE C C 1
ATOM 5800 O O . PHE C 1 252 ? -8.16841 41.67208 78.14205 1.000 14.82745 236 PHE C O 1
ATOM 5808 N N . PRO C 1 253 ? -8.41790 43.85663 78.60628 1.000 12.44543 237 PRO C N 1
ATOM 5809 C CA . PRO C 1 253 ? -9.83443 43.82988 78.22333 1.000 12.42421 237 PRO C CA 1
ATOM 5810 C C . PRO C 1 253 ? -10.03802 43.51588 76.75246 1.000 11.86634 237 PRO C C 1
ATOM 5811 O O . PRO C 1 253 ? -9.22168 43.86473 75.89396 1.000 11.64687 237 PRO C O 1
ATOM 5815 N N . ALA C 1 254 ? -11.16546 42.84500 76.48184 1.000 10.89618 238 ALA C N 1
ATOM 5816 C CA . ALA C 1 254 ? -11.54286 42.51224 75.10551 1.000 9.23941 238 ALA C CA 1
ATOM 5817 C C . ALA C 1 254 ? -11.44530 43.70788 74.17227 1.000 10.94959 238 ALA C C 1
ATOM 5818 O O . ALA C 1 254 ? -11.01866 43.56423 73.02136 1.000 11.21280 238 ALA C O 1
ATOM 5820 N N . ARG C 1 255 ? -11.86411 44.89496 74.62055 1.000 9.93676 239 ARG C N 1
ATOM 5821 C CA . ARG C 1 255 ? -11.86474 46.02611 73.70055 1.000 10.94637 239 ARG C CA 1
ATOM 5822 C C . ARG C 1 255 ? -10.45132 46.36338 73.24333 1.000 12.63197 239 ARG C C 1
ATOM 5823 O O . ARG C 1 255 ? -10.25992 46.72563 72.07918 1.000 15.05348 239 ARG C O 1
ATOM 5831 N N . LEU C 1 256 ? -9.44502 46.17189 74.11075 1.000 11.49665 240 LEU C N 1
ATOM 5832 C CA . LEU C 1 256 ? -8.08396 46.48748 73.69774 1.000 12.31481 240 LEU C CA 1
ATOM 5833 C C . LEU C 1 256 ? -7.47332 45.35622 72.88348 1.000 10.86929 240 LEU C C 1
ATOM 5834 O O . LEU C 1 256 ? -6.76405 45.61976 71.90352 1.000 9.73593 240 LEU C O 1
ATOM 5839 N N . MET C 1 257 ? -7.71858 44.09677 73.26934 1.000 11.29978 241 MET C N 1
ATOM 5840 C CA . MET C 1 257 ? -7.23114 42.98199 72.45978 1.000 10.43908 241 MET C CA 1
ATOM 5841 C C . MET C 1 257 ? -7.79421 43.05485 71.04982 1.000 10.10462 241 MET C C 1
ATOM 5842 O O . MET C 1 257 ? -7.07607 42.86138 70.06496 1.000 9.12774 241 MET C O 1
ATOM 5847 N N . GLN C 1 258 ? -9.10051 43.31881 70.93344 1.000 8.32213 242 GLN C N 1
ATOM 5848 C CA . GLN C 1 258 ? -9.70748 43.36814 69.61573 1.000 8.71445 242 GLN C CA 1
ATOM 5849 C C . GLN C 1 258 ? -9.15441 44.52602 68.78766 1.000 10.64982 242 GLN C C 1
ATOM 5850 O O . GLN C 1 258 ? -8.94736 44.37356 67.58451 1.000 8.99820 242 GLN C O 1
ATOM 5856 N N . LYS C 1 259 ? -8.87426 45.67947 69.42070 1.000 9.66837 243 LYS C N 1
ATOM 5857 C CA . LYS C 1 259 ? -8.23647 46.79157 68.71960 1.000 9.71855 243 LYS C CA 1
ATOM 5858 C C . LYS C 1 259 ? -6.85694 46.38449 68.21048 1.000 9.34737 243 LYS C C 1
ATOM 5859 O O . LYS C 1 259 ? -6.48492 46.70967 67.07521 1.000 9.94949 243 LYS C O 1
ATOM 5865 N N . ASP C 1 260 ? -6.08760 45.67220 69.04055 1.000 10.20750 244 ASP C N 1
ATOM 5866 C CA . ASP C 1 260 ? -4.76464 45.20724 68.60791 1.000 9.84966 244 ASP C CA 1
ATOM 5867 C C . ASP C 1 260 ? -4.86543 44.26175 67.42146 1.000 9.56592 244 ASP C C 1
ATOM 5868 O O . ASP C 1 260 ? -4.02956 44.30722 66.50551 1.000 10.09014 244 ASP C O 1
ATOM 5873 N N . MET C 1 261 ? -5.89189 43.41249 67.40618 1.000 9.03641 245 MET C N 1
ATOM 5874 C CA . MET C 1 261 ? -6.09743 42.52840 66.26708 1.000 7.99247 245 MET C CA 1
ATOM 5875 C C . MET C 1 261 ? -6.46599 43.34107 65.02526 1.000 9.08818 245 MET C C 1
ATOM 5876 O O . MET C 1 261 ? -5.99256 43.04795 63.92034 1.000 9.81740 245 MET C O 1
ATOM 5881 N N . ARG C 1 262 ? -7.32675 44.35777 65.18434 1.000 8.23631 246 ARG C N 1
ATOM 5882 C CA . ARG C 1 262 ? -7.65496 45.23645 64.06434 1.000 7.47890 246 ARG C CA 1
ATOM 5883 C C . ARG C 1 262 ? -6.39038 45.85412 63.47738 1.000 8.30948 246 ARG C C 1
ATOM 5884 O O . ARG C 1 262 ? -6.21511 45.89844 62.25521 1.000 9.99195 246 ARG C O 1
ATOM 5892 N N . LEU C 1 263 ? -5.49490 46.33573 64.34075 1.000 9.41674 247 LEU C N 1
ATOM 5893 C CA . LEU C 1 263 ? -4.26224 46.94333 63.83706 1.000 7.78737 247 LEU C CA 1
ATOM 5894 C C . LEU C 1 263 ? -3.41590 45.92725 63.08494 1.000 8.04111 247 LEU C C 1
ATOM 5895 O O . LEU C 1 263 ? -2.83825 46.24811 62.04068 1.000 10.15158 247 LEU C O 1
ATOM 5900 N N . LEU C 1 264 ? -3.31163 44.70217 63.61753 1.000 8.15023 248 LEU C N 1
ATOM 5901 C CA . LEU C 1 264 ? -2.50866 43.67864 62.96190 1.000 9.08787 248 LEU C CA 1
ATOM 5902 C C . LEU C 1 264 ? -3.09093 43.31386 61.60327 1.000 8.56428 248 LEU C C 1
ATOM 5903 O O . LEU C 1 264 ? -2.35124 43.19649 60.61772 1.000 9.16067 248 LEU C O 1
ATOM 5908 N N . LEU C 1 265 ? -4.41271 43.13821 61.51801 1.000 8.90589 249 LEU C N 1
ATOM 5909 C CA . LEU C 1 265 ? -5.00816 42.81259 60.21948 1.000 10.18109 249 LEU C CA 1
ATOM 5910 C C . LEU C 1 265 ? -4.85726 43.94716 59.21080 1.000 7.38844 249 LEU C C 1
ATOM 5911 O O . LEU C 1 265 ? -4.67678 43.69225 58.01480 1.000 9.14366 249 LEU C O 1
ATOM 5916 N N . ASP C 1 266 ? -4.95138 45.20307 59.65052 1.000 7.00277 250 ASP C N 1
ATOM 5917 C CA . ASP C 1 266 ? -4.73332 46.29463 58.71199 1.000 7.58235 250 ASP C CA 1
ATOM 5918 C C . ASP C 1 266 ? -3.30935 46.25614 58.18766 1.000 8.91257 250 ASP C C 1
ATOM 5919 O O . ASP C 1 266 ? -3.07453 46.45612 56.99247 1.000 9.07797 250 ASP C O 1
ATOM 5924 N N . ALA C 1 267 ? -2.35132 46.01324 59.08141 1.000 8.34175 251 ALA C N 1
ATOM 5925 C CA . ALA C 1 267 ? -0.95725 46.00798 58.66699 1.000 8.61867 251 ALA C CA 1
ATOM 5926 C C . ALA C 1 267 ? -0.68545 44.83874 57.74163 1.000 9.45277 251 ALA C C 1
ATOM 5927 O O . ALA C 1 267 ? 0.00350 44.98957 56.72660 1.000 9.80437 251 ALA C O 1
ATOM 5929 N N . ALA C 1 268 ? -1.24521 43.67472 58.06147 1.000 8.03899 252 ALA C N 1
ATOM 5930 C CA . ALA C 1 268 ? -1.05565 42.51972 57.18989 1.000 8.27895 252 ALA C CA 1
ATOM 5931 C C . ALA C 1 268 ? -1.66811 42.76151 55.81917 1.000 8.75061 252 ALA C C 1
ATOM 5932 O O . ALA C 1 268 ? -1.11180 42.31417 54.80555 1.000 10.53869 252 ALA C O 1
ATOM 5934 N N . ALA C 1 269 ? -2.78497 43.49057 55.75751 1.000 8.30201 253 ALA C N 1
ATOM 5935 C CA . ALA C 1 269 ? -3.36506 43.79585 54.45262 1.000 8.51281 253 ALA C CA 1
ATOM 5936 C C . ALA C 1 269 ? -2.50352 44.79840 53.69166 1.000 8.84127 253 ALA C C 1
ATOM 5937 O O . ALA C 1 269 ? -2.33871 44.68657 52.46726 1.000 10.30793 253 ALA C O 1
ATOM 5939 N N . ARG C 1 270 ? -1.94893 45.78835 54.39207 1.000 8.28355 254 ARG C N 1
ATOM 5940 C CA . ARG C 1 270 ? -1.08002 46.73481 53.70745 1.000 8.80921 254 ARG C CA 1
ATOM 5941 C C . ARG C 1 270 ? 0.14071 46.04381 53.12764 1.000 11.15815 254 ARG C C 1
ATOM 5942 O O . ARG C 1 270 ? 0.63953 46.46042 52.07223 1.000 13.14550 254 ARG C O 1
ATOM 5950 N N . GLU C 1 271 ? 0.64892 45.01243 53.80648 1.000 10.20751 255 GLU C N 1
ATOM 5951 C CA . GLU C 1 271 ? 1.79771 44.23776 53.32885 1.000 11.22776 255 GLU C CA 1
ATOM 5952 C C . GLU C 1 271 ? 1.40264 43.13552 52.35946 1.000 12.64975 255 GLU C C 1
ATOM 5953 O O . GLU C 1 271 ? 2.28948 42.44257 51.83412 1.000 12.53816 255 GLU C O 1
ATOM 5959 N N . ALA C 1 272 ? 0.09784 42.95676 52.12201 1.000 10.58489 256 ALA C N 1
ATOM 5960 C CA . ALA C 1 272 ? -0.43031 41.90501 51.25705 1.000 11.65991 256 ALA C CA 1
ATOM 5961 C C . ALA C 1 272 ? 0.06464 40.52345 51.67589 1.000 10.96993 256 ALA C C 1
ATOM 5962 O O . ALA C 1 272 ? 0.51697 39.72795 50.84793 1.000 11.57780 256 ALA C O 1
ATOM 5964 N N . VAL C 1 273 ? -0.06291 40.20712 52.96188 1.000 9.00378 257 VAL C N 1
ATOM 5965 C CA . VAL C 1 273 ? 0.30721 38.88803 53.47602 1.000 8.39297 257 VAL C CA 1
ATOM 5966 C C . VAL C 1 273 ? -0.97007 38.17047 53.87745 1.000 10.91398 257 VAL C C 1
ATOM 5967 O O . VAL C 1 273 ? -1.69032 38.66500 54.75538 1.000 11.16079 257 VAL C O 1
ATOM 5971 N N . PRO C 1 274 ? -1.27055 37.00318 53.30444 1.000 10.20489 258 PRO C N 1
ATOM 5972 C CA . PRO C 1 274 ? -2.50989 36.29174 53.65897 1.000 10.26223 258 PRO C CA 1
ATOM 5973 C C . PRO C 1 274 ? -2.37884 35.62489 55.02241 1.000 12.79978 258 PRO C C 1
ATOM 5974 O O . PRO C 1 274 ? -1.48539 34.80597 55.24909 1.000 13.01145 258 PRO C O 1
ATOM 5978 N N . VAL C 1 275 ? -3.28320 35.97285 55.93852 1.000 9.14927 259 VAL C N 1
ATOM 5979 C CA . VAL C 1 275 ? -3.20453 35.46394 57.30634 1.000 9.58509 259 VAL C CA 1
ATOM 5980 C C . VAL C 1 275 ? -4.58718 34.96539 57.73362 1.000 8.58804 259 VAL C C 1
ATOM 5981 O O . VAL C 1 275 ? -5.20516 35.53704 58.64760 1.000 11.08260 259 VAL C O 1
ATOM 5985 N N . PRO C 1 276 ? -5.09353 33.88742 57.13106 1.000 9.97954 260 PRO C N 1
ATOM 5986 C CA . PRO C 1 276 ? -6.48730 33.48851 57.41929 1.000 8.62024 260 PRO C CA 1
ATOM 5987 C C . PRO C 1 276 ? -6.74948 33.08075 58.87069 1.000 7.44527 260 PRO C C 1
ATOM 5988 O O . PRO C 1 276 ? -7.87185 33.31069 59.35499 1.000 9.64272 260 PRO C O 1
ATOM 5992 N N . THR C 1 277 ? -5.78855 32.45626 59.56521 1.000 8.21733 261 THR C N 1
ATOM 5993 C CA . THR C 1 277 ? -6.03488 32.10358 60.96772 1.000 6.20918 261 THR C CA 1
ATOM 5994 C C . THR C 1 277 ? -6.15956 33.35984 61.82052 1.000 7.73050 261 THR C C 1
ATOM 5995 O O . THR C 1 277 ? -7.05225 33.45190 62.67406 1.000 8.41588 261 THR C O 1
ATOM 5999 N N . LEU C 1 278 ? -5.28367 34.34462 61.59076 1.000 8.61295 262 LEU C N 1
ATOM 6000 C CA . LEU C 1 278 ? -5.34885 35.59483 62.33316 1.000 7.58286 262 LEU C CA 1
ATOM 6001 C C . LEU C 1 278 ? -6.63128 36.34905 62.01451 1.000 7.82321 262 LEU C C 1
ATOM 6002 O O . LEU C 1 278 ? -7.22749 36.96599 62.90698 1.000 7.96427 262 LEU C O 1
ATOM 6007 N N . ALA C 1 279 ? -7.08052 36.29819 60.74674 1.000 7.98575 263 ALA C N 1
ATOM 6008 C CA . ALA C 1 279 ? -8.30547 36.99239 60.34593 1.000 8.15357 263 ALA C CA 1
ATOM 6009 C C . ALA C 1 279 ? -9.52256 36.37540 61.00844 1.000 8.29173 263 ALA C C 1
ATOM 6010 O O . ALA C 1 279 ? -10.40300 37.10807 61.48925 1.000 8.91891 263 ALA C O 1
ATOM 6012 N N . ALA C 1 280 ? -9.56872 35.03743 61.07319 1.000 7.37123 264 ALA C N 1
ATOM 6013 C CA . ALA C 1 280 ? -10.66703 34.36120 61.76754 1.000 7.43159 264 ALA C CA 1
ATOM 6014 C C . ALA C 1 280 ? -10.67806 34.71120 63.25538 1.000 7.97125 264 ALA C C 1
ATOM 6015 O O . ALA C 1 280 ? -11.74413 35.00209 63.83386 1.000 7.48325 264 ALA C O 1
ATOM 6017 N N . ALA C 1 281 ? -9.50265 34.69370 63.88869 1.000 6.48102 265 ALA C N 1
ATOM 6018 C CA . ALA C 1 281 ? -9.40310 35.03283 65.30517 1.000 6.14409 265 ALA C CA 1
ATOM 6019 C C . ALA C 1 281 ? -9.92330 36.44088 65.57351 1.000 7.53288 265 ALA C C 1
ATOM 6020 O O . ALA C 1 281 ? -10.59084 36.68653 66.59151 1.000 8.12458 265 ALA C O 1
ATOM 6022 N N . THR C 1 282 ? -9.58866 37.38523 64.68871 1.000 7.12023 266 THR C N 1
ATOM 6023 C CA . THR C 1 282 ? -10.03173 38.76256 64.84810 1.000 6.69211 266 THR C CA 1
ATOM 6024 C C . THR C 1 282 ? -11.55248 38.83537 64.89403 1.000 6.41111 266 THR C C 1
ATOM 6025 O O . THR C 1 282 ? -12.11454 39.58637 65.70389 1.000 7.94995 266 THR C O 1
ATOM 6029 N N . GLN C 1 283 ? -12.22774 38.09854 63.99839 1.000 7.69504 267 GLN C N 1
ATOM 6030 C CA . GLN C 1 283 ? -13.69043 38.13495 63.96864 1.000 6.57020 267 GLN C CA 1
ATOM 6031 C C . GLN C 1 283 ? -14.27998 37.57927 65.26223 1.000 7.07224 267 GLN C C 1
ATOM 6032 O O . GLN C 1 283 ? -15.25743 38.12572 65.79488 1.000 7.82274 267 GLN C O 1
ATOM 6038 N N . GLN C 1 284 ? -13.67893 36.51598 65.80538 1.000 7.87848 268 GLN C N 1
ATOM 6039 C CA . GLN C 1 284 ? -14.11913 35.98900 67.09425 1.000 6.47816 268 GLN C CA 1
ATOM 6040 C C . GLN C 1 284 ? -13.91461 36.99998 68.21491 1.000 7.91636 268 GLN C C 1
ATOM 6041 O O . GLN C 1 284 ? -14.74171 37.08657 69.13569 1.000 9.06597 268 GLN C O 1
ATOM 6047 N N . LEU C 1 285 ? -12.82359 37.77318 68.15989 1.000 8.07817 269 LEU C N 1
ATOM 6048 C CA . LEU C 1 285 ? -12.60931 38.79832 69.16679 1.000 8.38883 269 LEU C CA 1
ATOM 6049 C C . LEU C 1 285 ? -13.50074 40.02530 68.96469 1.000 8.32106 269 LEU C C 1
ATOM 6050 O O . LEU C 1 285 ? -13.77438 40.71780 69.94521 1.000 9.12280 269 LEU C O 1
ATOM 6055 N N . SER C 1 286 ? -13.99071 40.28545 67.73737 1.000 7.88809 270 SER C N 1
ATOM 6056 C CA . SER C 1 286 ? -15.03978 41.29179 67.56356 1.000 7.30607 270 SER C CA 1
ATOM 6057 C C . SER C 1 286 ? -16.30856 40.88487 68.28394 1.000 9.51492 270 SER C C 1
ATOM 6058 O O . SER C 1 286 ? -16.94626 41.72017 68.94012 1.000 9.78081 270 SER C O 1
ATOM 6061 N N . LEU C 1 287 ? -16.69151 39.60757 68.17810 1.000 8.30409 271 LEU C N 1
ATOM 6062 C CA . LEU C 1 287 ? -17.86120 39.14673 68.92013 1.000 8.04953 271 LEU C CA 1
ATOM 6063 C C . LEU C 1 287 ? -17.62025 39.27625 70.41501 1.000 9.68477 271 LEU C C 1
ATOM 6064 O O . LEU C 1 287 ? -18.49425 39.73309 71.16014 1.000 9.48731 271 LEU C O 1
ATOM 6069 N N . THR C 1 288 ? -16.41202 38.92262 70.86419 1.000 8.95069 272 THR C N 1
ATOM 6070 C CA . THR C 1 288 ? -16.07792 38.98404 72.28656 1.000 9.07565 272 THR C CA 1
ATOM 6071 C C . THR C 1 288 ? -16.21183 40.40346 72.81540 1.000 8.71176 272 THR C C 1
ATOM 6072 O O . THR C 1 288 ? -16.82495 40.64239 73.86487 1.000 9.16088 272 THR C O 1
ATOM 6076 N N . ARG C 1 289 ? -15.64000 41.36115 72.09378 1.000 9.23723 273 ARG C N 1
ATOM 6077 C CA . ARG C 1 289 ? -15.75955 42.77323 72.44751 1.000 10.54294 273 ARG C CA 1
ATOM 6078 C C . ARG C 1 289 ? -17.21188 43.22496 72.49099 1.000 9.87309 273 ARG C C 1
ATOM 6079 O O . ARG C 1 289 ? -17.62916 43.92300 73.43059 1.000 11.00371 273 ARG C O 1
ATOM 6087 N N . ARG C 1 290 ? -17.98675 42.87175 71.45850 1.000 8.82433 274 ARG C N 1
ATOM 6088 C CA . ARG C 1 290 ? -19.38840 43.28198 71.41953 1.000 9.85024 274 ARG C CA 1
ATOM 6089 C C . ARG C 1 290 ? -20.14938 42.80490 72.65125 1.000 12.42672 274 ARG C C 1
ATOM 6090 O O . ARG C 1 290 ? -20.94370 43.56064 73.23836 1.000 13.27362 274 ARG C O 1
ATOM 6098 N N . LEU C 1 291 ? -19.93348 41.55155 73.05330 1.000 10.10556 275 LEU C N 1
ATOM 6099 C CA . LEU C 1 291 ? -20.69775 40.97990 74.15928 1.000 9.91541 275 LEU C CA 1
ATOM 6100 C C . LEU C 1 291 ? -20.21265 41.49152 75.51514 1.000 13.88951 275 LEU C C 1
ATOM 6101 O O . LEU C 1 291 ? -21.01748 41.63455 76.44874 1.000 15.44523 275 LEU C O 1
ATOM 6106 N N . SER C 1 292 ? -18.92329 41.79344 75.64107 1.000 9.92866 276 SER C N 1
ATOM 6107 C CA . SER C 1 292 ? -18.37981 42.30209 76.89668 1.000 10.56459 276 SER C CA 1
ATOM 6108 C C . SER C 1 292 ? -17.08895 43.06248 76.64034 1.000 10.45875 276 SER C C 1
ATOM 6109 O O . SER C 1 292 ? -15.99915 42.46763 76.65362 1.000 12.91972 276 SER C O 1
ATOM 6112 N N . PRO C 1 293 ? -17.15229 44.37139 76.42124 1.000 11.16622 277 PRO C N 1
ATOM 6113 C CA . PRO C 1 293 ? -15.92220 45.08824 76.04682 1.000 10.75602 277 PRO C CA 1
ATOM 6114 C C . PRO C 1 293 ? -14.90208 45.15259 77.16308 1.000 13.03424 277 PRO C C 1
ATOM 6115 O O . PRO C 1 293 ? -13.70151 45.25499 76.89061 1.000 11.50690 277 PRO C O 1
ATOM 6119 N N . ASN C 1 294 ? -15.32843 45.08835 78.42411 1.000 12.09228 278 ASN C N 1
ATOM 6120 C CA . ASN C 1 294 ? -14.44191 45.44407 79.51604 1.000 10.90262 278 ASN C CA 1
ATOM 6121 C C . ASN C 1 294 ? -13.90717 44.27049 80.31637 1.000 12.37879 278 ASN C C 1
ATOM 6122 O O . ASN C 1 294 ? -12.91302 44.44819 81.03261 1.000 14.49100 278 ASN C O 1
ATOM 6127 N N . GLU C 1 295 ? -14.51554 43.08995 80.21290 1.000 12.37589 279 GLU C N 1
ATOM 6128 C CA . GLU C 1 295 ? -13.95538 41.90554 80.84160 1.000 11.70073 279 GLU C CA 1
ATOM 6129 C C . GLU C 1 295 ? -12.72281 41.44254 80.06642 1.000 9.49628 279 GLU C C 1
ATOM 6130 O O . GLU C 1 295 ? -12.45136 41.89922 78.94612 1.000 10.76968 279 GLU C O 1
ATOM 6136 N N . ASP C 1 296 ? -11.94932 40.55913 80.69605 1.000 10.68361 280 ASP C N 1
ATOM 6137 C CA . ASP C 1 296 ? -10.75374 40.02985 80.04653 1.000 12.17516 280 ASP C CA 1
ATOM 6138 C C . ASP C 1 296 ? -11.08238 39.45694 78.67233 1.000 11.95675 280 ASP C C 1
ATOM 6139 O O . ASP C 1 296 ? -12.14466 38.85918 78.46470 1.000 11.62301 280 ASP C O 1
ATOM 6144 N N . TYR C 1 297 ? -10.14041 39.63459 77.73570 1.000 10.60691 281 TYR C N 1
ATOM 6145 C CA . TYR C 1 297 ? -10.35993 39.13172 76.37968 1.000 11.60944 281 TYR C CA 1
ATOM 6146 C C . TYR C 1 297 ? -10.57850 37.61606 76.34252 1.000 10.67564 281 TYR C C 1
ATOM 6147 O O . TYR C 1 297 ? -11.17121 37.10875 75.38365 1.000 9.91612 281 TYR C O 1
ATOM 6156 N N . SER C 1 298 ? -10.14002 36.86984 77.36193 1.000 9.47266 282 SER C N 1
ATOM 6157 C CA . SER C 1 298 ? -10.38106 35.43315 77.41683 1.000 9.96753 282 SER C CA 1
ATOM 6158 C C . SER C 1 298 ? -11.85289 35.06480 77.62018 1.000 8.43940 282 SER C C 1
ATOM 6159 O O . SER C 1 298 ? -12.17224 33.87754 77.58353 1.000 11.56966 282 SER C O 1
ATOM 6162 N N . SER C 1 299 ? -12.75616 36.04076 77.81509 1.000 7.87309 283 SER C N 1
ATOM 6163 C CA . SER C 1 299 ? -14.16945 35.70656 77.99412 1.000 10.05157 283 SER C CA 1
ATOM 6164 C C . SER C 1 299 ? -14.76743 35.01361 76.78157 1.000 8.76848 283 SER C C 1
ATOM 6165 O O . SER C 1 299 ? -15.87432 34.48850 76.87326 1.000 9.11608 283 SER C O 1
ATOM 6168 N N . LEU C 1 300 ? -14.07882 35.01586 75.64149 1.000 8.90744 284 LEU C N 1
ATOM 6169 C CA . LEU C 1 300 ? -14.56337 34.22112 74.51728 1.000 7.98329 284 LEU C CA 1
ATOM 6170 C C . LEU C 1 300 ? -14.76120 32.75460 74.89909 1.000 8.59727 284 LEU C C 1
ATOM 6171 O O . LEU C 1 300 ? -15.61854 32.07754 74.32465 1.000 10.17817 284 LEU C O 1
ATOM 6176 N N . ILE C 1 301 ? -13.95916 32.22610 75.83455 1.000 8.41237 285 ILE C N 1
ATOM 6177 C CA . ILE C 1 301 ? -14.19092 30.85779 76.28766 1.000 8.80606 285 ILE C CA 1
ATOM 6178 C C . ILE C 1 301 ? -15.61366 30.70984 76.81022 1.000 9.58681 285 ILE C C 1
ATOM 6179 O O . ILE C 1 301 ? -16.33112 29.77266 76.44549 1.000 10.54628 285 ILE C O 1
ATOM 6184 N N . ARG C 1 302 ? -16.05908 31.66931 77.62031 1.000 10.18209 286 ARG C N 1
ATOM 6185 C CA . ARG C 1 302 ? -17.42647 31.64655 78.13162 1.000 9.20921 286 ARG C CA 1
ATOM 6186 C C . ARG C 1 302 ? -18.44339 31.83390 77.00780 1.000 8.68649 286 ARG C C 1
ATOM 6187 O O . ARG C 1 302 ? -19.45823 31.13015 76.96688 1.000 9.37042 286 ARG C O 1
ATOM 6195 N N . VAL C 1 303 ? -18.17087 32.75111 76.07067 1.000 8.75090 287 VAL C N 1
ATOM 6196 C CA . VAL C 1 303 ? -19.06991 32.95931 74.94053 1.000 9.62041 287 VAL C CA 1
ATOM 6197 C C . VAL C 1 303 ? -19.30161 31.65404 74.19837 1.000 10.13741 287 VAL C C 1
ATOM 6198 O O . VAL C 1 303 ? -20.44293 31.29782 73.87276 1.000 9.85023 287 VAL C O 1
ATOM 6202 N N . MET C 1 304 ? -18.21615 30.92630 73.90989 1.000 8.17248 288 MET C N 1
ATOM 6203 C CA . MET C 1 304 ? -18.34373 29.66599 73.18585 1.000 9.32987 288 MET C CA 1
ATOM 6204 C C . MET C 1 304 ? -19.04546 28.59853 74.00779 1.000 9.86233 288 MET C C 1
ATOM 6205 O O . MET C 1 304 ? -19.84226 27.83633 73.46040 1.000 9.93403 288 MET C O 1
ATOM 6210 N N . GLU C 1 305 ? -18.74068 28.49712 75.30634 1.000 10.91617 289 GLU C N 1
ATOM 6211 C CA . GLU C 1 305 ? -19.48657 27.56775 76.16215 1.000 9.73272 289 GLU C CA 1
ATOM 6212 C C . GLU C 1 305 ? -20.98763 27.83048 76.09010 1.000 11.16693 289 GLU C C 1
ATOM 6213 O O . GLU C 1 305 ? -21.78834 26.88309 76.04180 1.000 11.58907 289 GLU C O 1
ATOM 6219 N N . LYS C 1 306 ? -21.38473 29.10456 76.08903 1.000 9.31106 290 LYS C N 1
ATOM 6220 C CA . LYS C 1 306 ? -22.80791 29.42669 76.05799 1.000 10.43546 290 LYS C CA 1
ATOM 6221 C C . LYS C 1 306 ? -23.42070 29.07634 74.70545 1.000 11.48165 290 LYS C C 1
ATOM 6222 O O . LYS C 1 306 ? -24.56629 28.60777 74.64099 1.000 13.21519 290 LYS C O 1
ATOM 6228 N N . ILE C 1 307 ? -22.66988 29.25463 73.61227 1.000 9.10784 291 ILE C N 1
ATOM 6229 C CA . ILE C 1 307 ? -23.17654 28.80709 72.31343 1.000 10.58038 291 ILE C CA 1
ATOM 6230 C C . ILE C 1 307 ? -23.46246 27.31194 72.34608 1.000 12.39764 291 ILE C C 1
ATOM 6231 O O . ILE C 1 307 ? -24.51122 26.85313 71.86830 1.000 12.62496 291 ILE C O 1
ATOM 6236 N N . VAL C 1 308 ? -22.54455 26.53299 72.92657 1.000 11.02339 292 VAL C N 1
ATOM 6237 C CA . VAL C 1 308 ? -22.67831 25.08173 72.94023 1.000 10.41075 292 VAL C CA 1
ATOM 6238 C C . VAL C 1 308 ? -23.79076 24.64827 73.88611 1.000 12.99430 292 VAL C C 1
ATOM 6239 O O . VAL C 1 308 ? -24.51933 23.68882 73.61358 1.000 16.45129 292 VAL C O 1
ATOM 6243 N N . ALA C 1 309 ? -23.95395 25.35200 75.00037 1.000 12.44364 293 ALA C N 1
ATOM 6244 C CA . ALA C 1 309 ? -25.01861 25.00820 75.92880 1.000 17.03430 293 ALA C CA 1
ATOM 6245 C C . ALA C 1 309 ? -26.38657 25.46432 75.45697 1.000 21.07674 293 ALA C C 1
ATOM 6246 O O . ALA C 1 309 ? -27.37979 25.14751 76.12516 1.000 27.00678 293 ALA C O 1
ATOM 6248 N N . ASN C 1 310 ? -26.46308 26.20520 74.35036 1.000 16.20648 294 ASN C N 1
ATOM 6249 C CA . ASN C 1 310 ? -27.68368 26.91090 73.97561 1.000 24.22690 294 ASN C CA 1
ATOM 6250 C C . ASN C 1 310 ? -28.14373 27.78080 75.14231 1.000 27.40190 294 ASN C C 1
ATOM 6251 O O . ASN C 1 310 ? -29.30597 27.76232 75.55316 1.000 34.62566 294 ASN C O 1
ATOM 6256 N N . ASP C 1 311 ? -27.18327 28.54122 75.67813 1.000 27.08617 295 ASP C N 1
ATOM 6257 C CA . ASP C 1 311 ? -27.33161 29.38590 76.86376 1.000 33.68271 295 ASP C CA 1
ATOM 6258 C C . ASP C 1 311 ? -27.59262 28.57450 78.12940 1.000 38.06980 295 ASP C C 1
ATOM 6259 O O . ASP C 1 311 ? -26.77285 28.58179 79.05376 1.000 44.16608 295 ASP C O 1
ATOM 6264 N N . ILE D 1 19 ? -28.90945 74.28607 41.36823 1.000 33.96910 3 ILE D N 1
ATOM 6265 C CA . ILE D 1 19 ? -28.69446 73.02522 40.66498 1.000 31.97641 3 ILE D CA 1
ATOM 6266 C C . ILE D 1 19 ? -27.46389 73.14895 39.78356 1.000 33.38439 3 ILE D C 1
ATOM 6267 O O . ILE D 1 19 ? -27.33292 74.09405 39.00287 1.000 33.27717 3 ILE D O 1
ATOM 6272 N N . LEU D 1 20 ? -26.55436 72.18503 39.91520 1.000 27.51919 4 LEU D N 1
ATOM 6273 C CA . LEU D 1 20 ? -25.26713 72.23877 39.23609 1.000 29.01658 4 LEU D CA 1
ATOM 6274 C C . LEU D 1 20 ? -25.37461 71.77552 37.78910 1.000 29.91906 4 LEU D C 1
ATOM 6275 O O . LEU D 1 20 ? -24.57661 70.95344 37.32484 1.000 30.45108 4 LEU D O 1
ATOM 6280 N N . SER D 1 21 ? -26.36372 72.30900 37.07394 1.000 30.05958 5 SER D N 1
ATOM 6281 C CA . SER D 1 21 ? -26.47046 72.11193 35.64194 1.000 31.84316 5 SER D CA 1
ATOM 6282 C C . SER D 1 21 ? -25.28289 72.76371 34.93475 1.000 31.13974 5 SER D C 1
ATOM 6283 O O . SER D 1 21 ? -24.59890 73.61551 35.50441 1.000 31.00440 5 SER D O 1
ATOM 6286 N N . PRO D 1 22 ? -25.00115 72.36125 33.69410 1.000 31.18598 6 PRO D N 1
ATOM 6287 C CA . PRO D 1 22 ? -23.90115 73.00801 32.95758 1.000 35.33693 6 PRO D CA 1
ATOM 6288 C C . PRO D 1 22 ? -24.10729 74.49940 32.77275 1.000 34.54560 6 PRO D C 1
ATOM 6289 O O . PRO D 1 22 ? -23.12554 75.22969 32.58783 1.000 34.05669 6 PRO D O 1
ATOM 6293 N N . GLU D 1 23 ? -25.35081 74.97570 32.83383 1.000 36.91560 7 GLU D N 1
ATOM 6294 C CA . GLU D 1 23 ? -25.60251 76.40908 32.73686 1.000 38.29877 7 GLU D CA 1
ATOM 6295 C C . GLU D 1 23 ? -25.13193 77.13277 33.99211 1.000 37.32007 7 GLU D C 1
ATOM 6296 O O . GLU D 1 23 ? -24.46394 78.16990 33.90754 1.000 36.31970 7 GLU D O 1
ATOM 6302 N N . ASN D 1 24 ? -25.46138 76.59073 35.16962 1.000 33.32376 8 ASN D N 1
ATOM 6303 C CA . ASN D 1 24 ? -25.16790 77.27479 36.42545 1.000 32.17827 8 ASN D CA 1
ATOM 6304 C C . ASN D 1 24 ? -23.74348 77.03851 36.90690 1.000 31.59445 8 ASN D C 1
ATOM 6305 O O . ASN D 1 24 ? -23.18974 77.88631 37.61330 1.000 33.43789 8 ASN D O 1
ATOM 6310 N N . ALA D 1 25 ? -23.14175 75.90286 36.56066 1.000 31.20350 9 ALA D N 1
ATOM 6311 C CA . ALA D 1 25 ? -21.79753 75.55834 37.02704 1.000 28.57804 9 ALA D CA 1
ATOM 6312 C C . ALA D 1 25 ? -21.11994 74.69928 35.97094 1.000 31.40944 9 ALA D C 1
ATOM 6313 O O . ALA D 1 25 ? -21.03806 73.47070 36.09537 1.000 31.20620 9 ALA D O 1
ATOM 6315 N N . PRO D 1 26 ? -20.61750 75.32077 34.90009 1.000 29.64839 10 PRO D N 1
ATOM 6316 C CA . PRO D 1 26 ? -20.08612 74.53208 33.77689 1.000 29.99356 10 PRO D CA 1
ATOM 6317 C C . PRO D 1 26 ? -18.74295 73.87875 34.04707 1.000 27.54607 10 PRO D C 1
ATOM 6318 O O . PRO D 1 26 ? -18.42609 72.87041 33.40208 1.000 30.65059 10 PRO D O 1
ATOM 6322 N N . ARG D 1 27 ? -17.93766 74.41962 34.95758 1.000 26.60161 11 ARG D N 1
ATOM 6323 C CA . ARG D 1 27 ? -16.57135 73.95448 35.15495 1.000 26.95834 11 ARG D CA 1
ATOM 6324 C C . ARG D 1 27 ? -16.55278 72.86589 36.22252 1.000 26.93903 11 ARG D C 1
ATOM 6325 O O . ARG D 1 27 ? -16.90295 73.12004 37.38062 1.000 26.40078 11 ARG D O 1
ATOM 6333 N N . ILE D 1 28 ? -16.15678 71.65820 35.83170 1.000 25.95347 12 ILE D N 1
ATOM 6334 C CA . ILE D 1 28 ? -15.96784 70.55296 36.76627 1.000 25.37531 12 ILE D CA 1
ATOM 6335 C C . ILE D 1 28 ? -14.49371 70.19055 36.76533 1.000 23.31956 12 ILE D C 1
ATOM 6336 O O . ILE D 1 28 ? -13.94206 69.80264 35.72732 1.000 27.79874 12 ILE D O 1
ATOM 6341 N N . GLY D 1 29 ? -13.85622 70.30794 37.92726 1.000 19.85089 13 GLY D N 1
ATOM 6342 C CA . GLY D 1 29 ? -12.46304 69.94186 38.08268 1.000 21.17027 13 GLY D CA 1
ATOM 6343 C C . GLY D 1 29 ? -12.34375 68.62631 38.82989 1.000 24.47227 13 GLY D C 1
ATOM 6344 O O . GLY D 1 29 ? -12.99529 68.42166 39.85752 1.000 22.14808 13 GLY D O 1
ATOM 6345 N N . PHE D 1 30 ? -11.49924 67.74230 38.30435 1.000 23.98177 14 PHE D N 1
ATOM 6346 C CA . PHE D 1 30 ? -11.25395 66.44248 38.91073 1.000 20.92643 14 PHE D CA 1
ATOM 6347 C C . PHE D 1 30 ? -9.95748 66.46225 39.70934 1.000 20.94979 14 PHE D C 1
ATOM 6348 O O . PHE D 1 30 ? -8.92746 66.95040 39.23325 1.000 21.07708 14 PHE D O 1
ATOM 6356 N N . ILE D 1 31 ? -10.01228 65.93291 40.92381 1.000 18.98859 15 ILE D N 1
ATOM 6357 C CA . ILE D 1 31 ? -8.82463 65.56076 41.67884 1.000 17.07351 15 ILE D CA 1
ATOM 6358 C C . ILE D 1 31 ? -8.67255 64.05557 41.49811 1.000 21.74640 15 ILE D C 1
ATOM 6359 O O . ILE D 1 31 ? -9.46460 63.27582 42.04253 1.000 20.22675 15 ILE D O 1
ATOM 6364 N N . GLY D 1 32 ? -7.66852 63.64828 40.72588 1.000 21.58493 16 GLY D N 1
ATOM 6365 C CA . GLY D 1 32 ? -7.54237 62.26404 40.31033 1.000 22.52229 16 GLY D CA 1
ATOM 6366 C C . GLY D 1 32 ? -8.22027 62.05059 38.97499 1.000 22.27183 16 GLY D C 1
ATOM 6367 O O . GLY D 1 32 ? -9.36245 62.47649 38.78216 1.000 22.44391 16 GLY D O 1
ATOM 6368 N N . PHE D 1 33 ? -7.53729 61.41276 38.03140 1.000 24.23341 17 PHE D N 1
ATOM 6369 C CA . PHE D 1 33 ? -8.10629 61.27009 36.69826 1.000 24.82189 17 PHE D CA 1
ATOM 6370 C C . PHE D 1 33 ? -7.61404 59.95431 36.10281 1.000 24.77671 17 PHE D C 1
ATOM 6371 O O . PHE D 1 33 ? -6.95254 59.90897 35.07164 1.000 27.91948 17 PHE D O 1
ATOM 6379 N N . GLY D 1 34 ? -7.94183 58.85916 36.77780 1.000 22.79005 18 GLY D N 1
ATOM 6380 C CA . GLY D 1 34 ? -7.55215 57.52740 36.35631 1.000 23.33926 18 GLY D CA 1
ATOM 6381 C C . GLY D 1 34 ? -8.61078 56.86797 35.50349 1.000 24.05774 18 GLY D C 1
ATOM 6382 O O . GLY D 1 34 ? -9.40391 57.53286 34.83107 1.000 24.61440 18 GLY D O 1
ATOM 6383 N N . ALA D 1 35 ? -8.64788 55.53305 35.56286 1.000 25.41739 19 ALA D N 1
ATOM 6384 C CA . ALA D 1 35 ? -9.50953 54.76458 34.66560 1.000 25.87494 19 ALA D CA 1
ATOM 6385 C C . ALA D 1 35 ? -10.97655 55.14282 34.83015 1.000 26.16588 19 ALA D C 1
ATOM 6386 O O . ALA D 1 35 ? -11.67846 55.39135 33.84458 1.000 25.95044 19 ALA D O 1
ATOM 6388 N N . MET D 1 36 ? -11.46120 55.19258 36.07262 1.000 25.71611 20 MET D N 1
ATOM 6389 C CA . MET D 1 36 ? -12.86322 55.52297 36.29852 1.000 22.96047 20 MET D CA 1
ATOM 6390 C C . MET D 1 36 ? -13.13103 57.00107 36.04310 1.000 24.49543 20 MET D C 1
ATOM 6391 O O . MET D 1 36 ? -14.10774 57.35694 35.37617 1.000 23.80929 20 MET D O 1
ATOM 6396 N N . ALA D 1 37 ? -12.27560 57.87364 36.58016 1.000 23.39694 21 ALA D N 1
ATOM 6397 C CA . ALA D 1 37 ? -12.53959 59.30917 36.51648 1.000 23.12466 21 ALA D CA 1
ATOM 6398 C C . ALA D 1 37 ? -12.50950 59.81537 35.08186 1.000 24.33600 21 ALA D C 1
ATOM 6399 O O . ALA D 1 37 ? -13.35648 60.62342 34.68371 1.000 22.90514 21 ALA D O 1
ATOM 6401 N N . SER D 1 38 ? -11.54309 59.35269 34.28917 1.000 24.77290 22 SER D N 1
ATOM 6402 C CA . SER D 1 38 ? -11.47862 59.79967 32.90293 1.000 25.40568 22 SER D CA 1
ATOM 6403 C C . SER D 1 38 ? -12.73754 59.40108 32.14568 1.000 27.34272 22 SER D C 1
ATOM 6404 O O . SER D 1 38 ? -13.21855 60.14853 31.28716 1.000 27.34738 22 SER D O 1
ATOM 6407 N N . ARG D 1 39 ? -13.30470 58.23703 32.46659 1.000 24.84037 23 ARG D N 1
ATOM 6408 C CA . ARG D 1 39 ? -14.53994 57.83133 31.80445 1.000 23.99818 23 ARG D CA 1
ATOM 6409 C C . ARG D 1 39 ? -15.73743 58.65885 32.27086 1.000 27.72723 23 ARG D C 1
ATOM 6410 O O . ARG D 1 39 ? -16.61730 58.98361 31.45917 1.000 25.22711 23 ARG D O 1
ATOM 6418 N N . MET D 1 40 ? -15.80604 59.02508 33.56058 1.000 24.10473 24 MET D N 1
ATOM 6419 C CA . MET D 1 40 ? -16.91070 59.90470 33.94537 1.000 25.09830 24 MET D CA 1
ATOM 6420 C C . MET D 1 40 ? -16.75454 61.27868 33.30778 1.000 23.15026 24 MET D C 1
ATOM 6421 O O . MET D 1 40 ? -17.75017 61.91802 32.95005 1.000 28.46840 24 MET D O 1
ATOM 6426 N N . GLY D 1 41 ? -15.51462 61.74783 33.16975 1.000 27.55237 25 GLY D N 1
ATOM 6427 C CA . GLY D 1 41 ? -15.28428 63.04189 32.54333 1.000 28.60519 25 GLY D CA 1
ATOM 6428 C C . GLY D 1 41 ? -15.81003 63.10551 31.12154 1.000 30.67334 25 GLY D C 1
ATOM 6429 O O . GLY D 1 41 ? -16.37536 64.11999 30.70365 1.000 29.33142 25 GLY D O 1
ATOM 6430 N N . ASP D 1 42 ? -15.65404 62.01228 30.36830 1.000 31.90229 26 ASP D N 1
ATOM 6431 C CA . ASP D 1 42 ? -16.14850 61.97812 28.99618 1.000 30.78819 26 ASP D CA 1
ATOM 6432 C C . ASP D 1 42 ? -17.65760 62.17371 28.94596 1.000 31.34531 26 ASP D C 1
ATOM 6433 O O . ASP D 1 42 ? -18.17308 62.86982 28.06285 1.000 31.76642 26 ASP D O 1
ATOM 6438 N N . HIS D 1 43 ? -18.39009 61.55785 29.87967 1.000 26.70176 27 HIS D N 1
ATOM 6439 C CA . HIS D 1 43 ? -19.84285 61.70342 29.87168 1.000 27.48750 27 HIS D CA 1
ATOM 6440 C C . HIS D 1 43 ? -20.26881 63.08408 30.34382 1.000 30.41687 27 HIS D C 1
ATOM 6441 O O . HIS D 1 43 ? -21.33665 63.57057 29.95340 1.000 30.76847 27 HIS D O 1
ATOM 6448 N N . LEU D 1 44 ? -19.46338 63.71429 31.19872 1.000 27.18830 28 LEU D N 1
ATOM 6449 C CA . LEU D 1 44 ? -19.76422 65.06967 31.63702 1.000 27.07622 28 LEU D CA 1
ATOM 6450 C C . LEU D 1 44 ? -19.44750 66.07326 30.53880 1.000 31.44941 28 LEU D C 1
ATOM 6451 O O . LEU D 1 44 ? -20.19647 67.03518 30.33923 1.000 31.48771 28 LEU D O 1
ATOM 6456 N N . LYS D 1 45 ? -18.34263 65.86089 29.81692 1.000 29.79564 29 LYS D N 1
ATOM 6457 C CA . LYS D 1 45 ? -18.05695 66.67166 28.63608 1.000 32.48745 29 LYS D CA 1
ATOM 6458 C C . LYS D 1 45 ? -19.19171 66.56457 27.62518 1.000 32.27615 29 LYS D C 1
ATOM 6459 O O . LYS D 1 45 ? -19.64132 67.57169 27.06632 1.000 33.79010 29 LYS D O 1
ATOM 6465 N N . THR D 1 46 ? -19.68120 65.34407 27.39078 1.000 31.17741 30 THR D N 1
ATOM 6466 C CA . THR D 1 46 ? -20.79496 65.15173 26.46759 1.000 33.51483 30 THR D CA 1
ATOM 6467 C C . THR D 1 46 ? -22.05118 65.87293 26.94046 1.000 33.00789 30 THR D C 1
ATOM 6468 O O . THR D 1 46 ? -22.81806 66.38847 26.11926 1.000 35.90160 30 THR D O 1
ATOM 6472 N N . ALA D 1 47 ? -22.26564 65.94493 28.25166 1.000 31.33773 31 ALA D N 1
ATOM 6473 C CA . ALA D 1 47 ? -23.46653 66.55309 28.81005 1.000 31.91734 31 ALA D CA 1
ATOM 6474 C C . ALA D 1 47 ? -23.42016 68.07580 28.83425 1.000 32.10215 31 ALA D C 1
ATOM 6475 O O . ALA D 1 47 ? -24.40490 68.69614 29.24609 1.000 34.77220 31 ALA D O 1
ATOM 6477 N N . GLY D 1 48 ? -22.31551 68.69137 28.41697 1.000 34.42640 32 GLY D N 1
ATOM 6478 C CA . GLY D 1 48 ? -22.21751 70.13688 28.35856 1.000 33.93490 32 GLY D CA 1
ATOM 6479 C C . GLY D 1 48 ? -21.27403 70.76963 29.35787 1.000 36.60042 32 GLY D C 1
ATOM 6480 O O . GLY D 1 48 ? -21.19117 72.00274 29.40405 1.000 35.85744 32 GLY D O 1
ATOM 6481 N N . TYR D 1 49 ? -20.56045 69.98379 30.15403 1.000 30.67181 33 TYR D N 1
ATOM 6482 C CA . TYR D 1 49 ? -19.61513 70.53220 31.11213 1.000 31.53336 33 TYR D CA 1
ATOM 6483 C C . TYR D 1 49 ? -18.23371 70.67629 30.48221 1.000 29.84141 33 TYR D C 1
ATOM 6484 O O . TYR D 1 49 ? -17.89506 70.01180 29.49723 1.000 31.04555 33 TYR D O 1
ATOM 6493 N N . THR D 1 50 ? -17.43194 71.55949 31.06964 1.000 30.61806 34 THR D N 1
ATOM 6494 C CA . THR D 1 50 ? -16.03997 71.75048 30.68477 1.000 32.19683 34 THR D CA 1
ATOM 6495 C C . THR D 1 50 ? -15.16555 71.16109 31.78057 1.000 31.85729 34 THR D C 1
ATOM 6496 O O . THR D 1 50 ? -15.27635 71.55237 32.95041 1.000 31.29850 34 THR D O 1
ATOM 6500 N N . ILE D 1 51 ? -14.30524 70.22391 31.39885 1.000 31.93257 35 ILE D N 1
ATOM 6501 C CA . ILE D 1 51 ? -13.61139 69.34827 32.33486 1.000 29.96584 35 ILE D CA 1
ATOM 6502 C C . ILE D 1 51 ? -12.15828 69.77927 32.44743 1.000 30.20943 35 ILE D C 1
ATOM 6503 O O . ILE D 1 51 ? -11.53552 70.17789 31.45682 1.000 31.24317 35 ILE D O 1
ATOM 6508 N N . SER D 1 52 ? -11.62613 69.70673 33.66409 1.000 28.20672 36 SER D N 1
ATOM 6509 C CA . SER D 1 52 ? -10.21384 69.91397 33.93131 1.000 27.58552 36 SER D CA 1
ATOM 6510 C C . SER D 1 52 ? -9.80464 68.92505 35.00955 1.000 25.06535 36 SER D C 1
ATOM 6511 O O . SER D 1 52 ? -10.65643 68.35589 35.69639 1.000 26.85080 36 SER D O 1
ATOM 6514 N N . ALA D 1 53 ? -8.49927 68.70999 35.16562 1.000 26.40747 37 ALA D N 1
ATOM 6515 C CA . ALA D 1 53 ? -8.06532 67.68127 36.10116 1.000 25.18499 37 ALA D CA 1
ATOM 6516 C C . ALA D 1 53 ? -6.69509 67.98804 36.68200 1.000 26.47152 37 ALA D C 1
ATOM 6517 O O . ALA D 1 53 ? -5.89587 68.73260 36.10836 1.000 27.75369 37 ALA D O 1
ATOM 6519 N N . TYR D 1 54 ? -6.44145 67.38080 37.83927 1.000 24.29761 38 TYR D N 1
ATOM 6520 C CA . TYR D 1 54 ? -5.12763 67.27981 38.45430 1.000 21.68094 38 TYR D CA 1
ATOM 6521 C C . TYR D 1 54 ? -4.83314 65.81118 38.72105 1.000 28.28975 38 TYR D C 1
ATOM 6522 O O . TYR D 1 54 ? -5.71656 65.07105 39.16773 1.000 25.15106 38 TYR D O 1
ATOM 6531 N N . THR D 1 55 ? -3.59838 65.39283 38.45609 1.000 26.86145 39 THR D N 1
ATOM 6532 C CA . THR D 1 55 ? -3.11687 64.07765 38.85215 1.000 27.23124 39 THR D CA 1
ATOM 6533 C C . THR D 1 55 ? -1.72617 64.23533 39.44031 1.000 32.48148 39 THR D C 1
ATOM 6534 O O . THR D 1 55 ? -0.95628 65.09739 38.99672 1.000 31.66228 39 THR D O 1
ATOM 6538 N N . PRO D 1 56 ? -1.37041 63.41230 40.42860 1.000 34.08199 40 PRO D N 1
ATOM 6539 C CA . PRO D 1 56 ? -0.01225 63.49751 40.98918 1.000 34.13752 40 PRO D CA 1
ATOM 6540 C C . PRO D 1 56 ? 1.08629 63.31432 39.95372 1.000 36.46999 40 PRO D C 1
ATOM 6541 O O . PRO D 1 56 ? 2.13859 63.95584 40.06574 1.000 41.02497 40 PRO D O 1
ATOM 6545 N N . SER D 1 57 ? 0.87202 62.47526 38.93682 1.000 39.06318 41 SER D N 1
ATOM 6546 C CA . SER D 1 57 ? 1.91197 62.24735 37.93885 1.000 40.57332 41 SER D CA 1
ATOM 6547 C C . SER D 1 57 ? 1.98974 63.37460 36.91472 1.000 42.71084 41 SER D C 1
ATOM 6548 O O . SER D 1 57 ? 3.06794 63.63199 36.36629 1.000 47.96614 41 SER D O 1
ATOM 6551 N N . GLY D 1 58 ? 0.87865 64.05105 36.64171 1.000 40.33325 42 GLY D N 1
ATOM 6552 C CA . GLY D 1 58 ? 0.85343 65.08783 35.62537 1.000 38.69322 42 GLY D CA 1
ATOM 6553 C C . GLY D 1 58 ? 0.42813 64.57975 34.25879 1.000 41.10238 42 GLY D C 1
ATOM 6554 O O . GLY D 1 58 ? -0.03118 63.44243 34.12042 1.000 44.57953 42 GLY D O 1
ATOM 6555 N N . VAL D 1 65 ? -7.61775 66.77611 27.94773 1.000 37.79906 49 VAL D N 1
ATOM 6556 C CA . VAL D 1 65 ? -8.17597 67.49911 29.08722 1.000 36.29629 49 VAL D CA 1
ATOM 6557 C C . VAL D 1 65 ? -7.10836 68.36373 29.76225 1.000 32.96065 49 VAL D C 1
ATOM 6558 O O . VAL D 1 65 ? -6.03624 67.87229 30.11919 1.000 34.69731 49 VAL D O 1
ATOM 6562 N N . PRO D 1 66 ? -7.40254 69.65229 29.93867 1.000 33.34365 50 PRO D N 1
ATOM 6563 C CA . PRO D 1 66 ? -6.40779 70.55637 30.52865 1.000 34.64236 50 PRO D CA 1
ATOM 6564 C C . PRO D 1 66 ? -6.02242 70.10895 31.92894 1.000 34.25988 50 PRO D C 1
ATOM 6565 O O . PRO D 1 66 ? -6.87352 69.73826 32.74013 1.000 33.06278 50 PRO D O 1
ATOM 6569 N N . MET D 1 67 ? -4.72396 70.14427 32.20521 1.000 33.45716 51 MET D N 1
ATOM 6570 C CA . MET D 1 67 ? -4.17574 69.66665 33.46324 1.000 31.38940 51 MET D CA 1
ATOM 6571 C C . MET D 1 67 ? -3.69732 70.84305 34.30238 1.000 32.42329 51 MET D C 1
ATOM 6572 O O . MET D 1 67 ? -3.08678 71.78115 33.78207 1.000 32.35488 51 MET D O 1
ATOM 6577 N N . LEU D 1 68 ? -3.99266 70.79832 35.60518 1.000 30.10400 52 LEU D N 1
ATOM 6578 C CA . LEU D 1 68 ? -3.56747 71.84152 36.52627 1.000 28.28327 52 LEU D CA 1
ATOM 6579 C C . LEU D 1 68 ? -2.44774 71.31414 37.41632 1.000 27.48553 52 LEU D C 1
ATOM 6580 O O . LEU D 1 68 ? -2.41981 70.12210 37.74375 1.000 27.96233 52 LEU D O 1
ATOM 6585 N N . PRO D 1 69 ? -1.51507 72.17371 37.83745 1.000 26.55187 53 PRO D N 1
ATOM 6586 C CA . PRO D 1 69 ? -0.30075 71.67216 38.49836 1.000 29.68404 53 PRO D CA 1
ATOM 6587 C C . PRO D 1 69 ? -0.48078 71.22385 39.93394 1.000 27.73271 53 PRO D C 1
ATOM 6588 O O . PRO D 1 69 ? 0.37215 70.47197 40.42617 1.000 28.42236 53 PRO D O 1
ATOM 6592 N N . THR D 1 70 ? -1.51356 71.68263 40.63237 1.000 27.73965 54 THR D N 1
ATOM 6593 C CA . THR D 1 70 ? -1.71764 71.37790 42.03923 1.000 27.36293 54 THR D CA 1
ATOM 6594 C C . THR D 1 70 ? -3.20431 71.17927 42.28553 1.000 20.61122 54 THR D C 1
ATOM 6595 O O . THR D 1 70 ? -4.03914 71.64040 41.49764 1.000 20.63817 54 THR D O 1
ATOM 6599 N N . PRO D 1 71 ? -3.56982 70.48382 43.37065 1.000 24.03317 55 PRO D N 1
ATOM 6600 C CA . PRO D 1 71 ? -5.00093 70.39858 43.70914 1.000 24.32821 55 PRO D CA 1
ATOM 6601 C C . PRO D 1 71 ? -5.62581 71.76211 43.94308 1.000 21.22736 55 PRO D C 1
ATOM 6602 O O . PRO D 1 71 ? -6.76025 72.00937 43.51269 1.000 20.69044 55 PRO D O 1
ATOM 6606 N N . LEU D 1 72 ? -4.88907 72.66294 44.59846 1.000 21.50077 56 LEU D N 1
ATOM 6607 C CA . LEU D 1 72 ? -5.39562 74.00678 44.85794 1.000 23.36079 56 LEU D CA 1
ATOM 6608 C C . LEU D 1 72 ? -5.67203 74.74382 43.55372 1.000 22.94451 56 LEU D C 1
ATOM 6609 O O . LEU D 1 72 ? -6.74692 75.32397 43.36983 1.000 22.98568 56 LEU D O 1
ATOM 6614 N N . ALA D 1 73 ? -4.71446 74.71134 42.62071 1.000 25.56943 57 ALA D N 1
ATOM 6615 C CA . ALA D 1 73 ? -4.92804 75.35963 41.33197 1.000 24.93962 57 ALA D CA 1
ATOM 6616 C C . ALA D 1 73 ? -6.12705 74.76458 40.61073 1.000 23.46547 57 ALA D C 1
ATOM 6617 O O . ALA D 1 73 ? -6.89744 75.48612 39.96755 1.000 23.25060 57 ALA D O 1
ATOM 6619 N N . LEU D 1 74 ? -6.30406 73.44319 40.71097 1.000 21.53048 58 LEU D N 1
ATOM 6620 C CA . LEU D 1 74 ? -7.49149 72.80714 40.15538 1.000 22.20227 58 LEU D CA 1
ATOM 6621 C C . LEU D 1 74 ? -8.75957 73.39214 40.76899 1.000 20.38927 58 LEU D C 1
ATOM 6622 O O . LEU D 1 74 ? -9.69668 73.77001 40.05742 1.000 20.99932 58 LEU D O 1
ATOM 6627 N N . ALA D 1 75 ? -8.80506 73.46620 42.10038 1.000 21.67211 59 ALA D N 1
ATOM 6628 C CA . ALA D 1 75 ? -10.01428 73.90563 42.78062 1.000 19.75236 59 ALA D CA 1
ATOM 6629 C C . ALA D 1 75 ? -10.29221 75.38542 42.54914 1.000 22.07561 59 ALA D C 1
ATOM 6630 O O . ALA D 1 75 ? -11.45824 75.78822 42.45518 1.000 23.86285 59 ALA D O 1
ATOM 6632 N N . LYS D 1 76 ? -9.24218 76.19993 42.44294 1.000 22.96650 60 LYS D N 1
ATOM 6633 C CA . LYS D 1 76 ? -9.42659 77.63172 42.22919 1.000 24.68203 60 LYS D CA 1
ATOM 6634 C C . LYS D 1 76 ? -10.06412 77.97012 40.88927 1.000 27.96187 60 LYS D C 1
ATOM 6635 O O . LYS D 1 76 ? -10.52805 79.10280 40.71900 1.000 25.18751 60 LYS D O 1
ATOM 6641 N N . GLN D 1 77 ? -10.09411 77.04196 39.92787 1.000 23.82664 61 GLN D N 1
ATOM 6642 C CA . GLN D 1 77 ? -10.66637 77.34207 38.61852 1.000 26.54281 61 GLN D CA 1
ATOM 6643 C C . GLN D 1 77 ? -11.82475 76.41894 38.25067 1.000 28.46651 61 GLN D C 1
ATOM 6644 O O . GLN D 1 77 ? -12.14594 76.27418 37.06780 1.000 32.28476 61 GLN D O 1
ATOM 6650 N N . ALA D 1 78 ? -12.47518 75.80210 39.23335 1.000 26.08460 62 ALA D N 1
ATOM 6651 C CA . ALA D 1 78 ? -13.63328 74.95922 38.97609 1.000 26.18248 62 ALA D CA 1
ATOM 6652 C C . ALA D 1 78 ? -14.83651 75.44380 39.77397 1.000 23.07729 62 ALA D C 1
ATOM 6653 O O . ALA D 1 78 ? -14.69347 76.04084 40.84513 1.000 27.86216 62 ALA D O 1
ATOM 6655 N N . ASP D 1 79 ? -16.02989 75.19257 39.23084 1.000 23.96278 63 ASP D N 1
ATOM 6656 C CA . ASP D 1 79 ? -17.26055 75.45758 39.96937 1.000 21.75939 63 ASP D CA 1
ATOM 6657 C C . ASP D 1 79 ? -17.58796 74.31610 40.92199 1.000 22.82118 63 ASP D C 1
ATOM 6658 O O . ASP D 1 79 ? -18.03978 74.55422 42.04836 1.000 25.39444 63 ASP D O 1
ATOM 6663 N N . THR D 1 80 ? -17.36865 73.08156 40.47442 1.000 23.81152 64 THR D N 1
ATOM 6664 C CA . THR D 1 80 ? -17.60041 71.86677 41.24565 1.000 24.22266 64 THR D CA 1
ATOM 6665 C C . THR D 1 80 ? -16.35220 71.00183 41.14164 1.000 23.36374 64 THR D C 1
ATOM 6666 O O . THR D 1 80 ? -15.73614 70.92818 40.07476 1.000 22.33634 64 THR D O 1
ATOM 6670 N N . VAL D 1 81 ? -15.96334 70.36209 42.24605 1.000 19.95976 65 VAL D N 1
ATOM 6671 C CA . VAL D 1 81 ? -14.80005 69.47850 42.27054 1.000 20.43061 65 VAL D CA 1
ATOM 6672 C C . VAL D 1 81 ? -15.29055 68.05215 42.46164 1.000 18.89693 65 VAL D C 1
ATOM 6673 O O . VAL D 1 81 ? -16.10792 67.79132 43.35072 1.000 17.84917 65 VAL D O 1
ATOM 6677 N N . VAL D 1 82 ? -14.79914 67.14146 41.62172 1.000 17.27078 66 VAL D N 1
ATOM 6678 C CA . VAL D 1 82 ? -15.02719 65.70510 41.76889 1.000 18.98263 66 VAL D CA 1
ATOM 6679 C C . VAL D 1 82 ? -13.70273 65.06391 42.15665 1.000 18.86188 66 VAL D C 1
ATOM 6680 O O . VAL D 1 82 ? -12.68701 65.26437 41.47921 1.000 20.16565 66 VAL D O 1
ATOM 6684 N N . VAL D 1 83 ? -13.70932 64.28111 43.23260 1.000 18.26818 67 VAL D N 1
ATOM 6685 C CA . VAL D 1 83 ? -12.50975 63.61155 43.72687 1.000 19.21227 67 VAL D CA 1
ATOM 6686 C C . VAL D 1 83 ? -12.59148 62.12653 43.39741 1.000 20.16318 67 VAL D C 1
ATOM 6687 O O . VAL D 1 83 ? -13.61546 61.48049 43.65387 1.000 18.09732 67 VAL D O 1
ATOM 6691 N N . CYS D 1 84 ? -11.51046 61.58818 42.83428 1.000 17.53330 68 CYS D N 1
ATOM 6692 C CA . CYS D 1 84 ? -11.45222 60.15724 42.52322 1.000 20.41620 68 CYS D CA 1
ATOM 6693 C C . CYS D 1 84 ? -10.00445 59.71635 42.76306 1.000 18.92670 68 CYS D C 1
ATOM 6694 O O . CYS D 1 84 ? -9.18575 59.71050 41.84167 1.000 22.19556 68 CYS D O 1
ATOM 6697 N N . VAL D 1 85 ? -9.71040 59.35147 44.00842 1.000 16.10584 69 VAL D N 1
ATOM 6698 C CA . VAL D 1 85 ? -8.36462 58.97451 44.43946 1.000 17.30362 69 VAL D CA 1
ATOM 6699 C C . VAL D 1 85 ? -8.42905 57.60394 45.10738 1.000 18.21668 69 VAL D C 1
ATOM 6700 O O . VAL D 1 85 ? -9.50829 57.14243 45.51308 1.000 17.86969 69 VAL D O 1
ATOM 6704 N N . PRO D 1 86 ? -7.27795 56.90794 45.22247 1.000 18.10375 70 PRO D N 1
ATOM 6705 C CA . PRO D 1 86 ? -7.31561 55.49951 45.64342 1.000 21.37963 70 PRO D CA 1
ATOM 6706 C C . PRO D 1 86 ? -7.61972 55.22463 47.11024 1.000 21.79579 70 PRO D C 1
ATOM 6707 O O . PRO D 1 86 ? -8.23102 54.19480 47.39821 1.000 20.88001 70 PRO D O 1
ATOM 6711 N N . ASP D 1 87 ? -7.20266 56.06881 48.05203 1.000 17.25403 71 ASP D N 1
ATOM 6712 C CA . ASP D 1 87 ? -7.24302 55.67089 49.45360 1.000 16.11391 71 ASP D CA 1
ATOM 6713 C C . ASP D 1 87 ? -7.21439 56.91234 50.34185 1.000 16.37847 71 ASP D C 1
ATOM 6714 O O . ASP D 1 87 ? -7.16556 58.04733 49.85863 1.000 17.97853 71 ASP D O 1
ATOM 6719 N N . ASP D 1 88 ? -7.26725 56.67182 51.65491 1.000 14.76656 72 ASP D N 1
ATOM 6720 C CA . ASP D 1 88 ? -7.34613 57.75991 52.62973 1.000 16.27926 72 ASP D CA 1
ATOM 6721 C C . ASP D 1 88 ? -6.13815 58.66694 52.51710 1.000 20.50184 72 ASP D C 1
ATOM 6722 O O . ASP D 1 88 ? -6.25220 59.89118 52.64959 1.000 16.99902 72 ASP D O 1
ATOM 6727 N N . GLU D 1 89 ? -4.96572 58.07151 52.29776 1.000 17.18316 73 GLU D N 1
ATOM 6728 C CA . GLU D 1 89 ? -3.72177 58.83480 52.29954 1.000 18.71800 73 GLU D CA 1
ATOM 6729 C C . GLU D 1 89 ? -3.63682 59.74613 51.08485 1.000 20.06657 73 GLU D C 1
ATOM 6730 O O . GLU D 1 89 ? -3.22005 60.90800 51.20260 1.000 19.03961 73 GLU D O 1
ATOM 6736 N N . ALA D 1 90 ? -4.04435 59.24729 49.91500 1.000 17.57120 74 ALA D N 1
ATOM 6737 C CA . ALA D 1 90 ? -4.08988 60.08279 48.72099 1.000 15.45926 74 ALA D CA 1
ATOM 6738 C C . ALA D 1 90 ? -5.13785 61.17673 48.85340 1.000 18.62888 74 ALA D C 1
ATOM 6739 O O . ALA D 1 90 ? -4.93993 62.28419 48.34013 1.000 20.55576 74 ALA D O 1
ATOM 6741 N N . LEU D 1 91 ? -6.24638 60.89154 49.54525 1.000 15.22677 75 LEU D N 1
ATOM 6742 C CA . LEU D 1 91 ? -7.26687 61.91142 49.76776 1.000 16.39401 75 LEU D CA 1
ATOM 6743 C C . LEU D 1 91 ? -6.71651 63.03901 50.62581 1.000 17.83993 75 LEU D C 1
ATOM 6744 O O . LEU D 1 91 ? -6.90190 64.21909 50.31002 1.000 19.68750 75 LEU D O 1
ATOM 6749 N N . ALA D 1 92 ? -6.03454 62.68896 51.72003 1.000 15.99618 76 ALA D N 1
ATOM 6750 C CA . ALA D 1 92 ? -5.46586 63.70796 52.59548 1.000 16.74944 76 ALA D CA 1
ATOM 6751 C C . ALA D 1 92 ? -4.38603 64.50053 51.87410 1.000 21.97453 76 ALA D C 1
ATOM 6752 O O . ALA D 1 92 ? -4.28735 65.72305 52.03850 1.000 19.76322 76 ALA D O 1
ATOM 6754 N N . ALA D 1 93 ? -3.58625 63.82372 51.04493 1.000 18.74538 77 ALA D N 1
ATOM 6755 C CA . ALA D 1 93 ? -2.49421 64.49972 50.34503 1.000 21.81529 77 ALA D CA 1
ATOM 6756 C C . ALA D 1 93 ? -2.99016 65.56559 49.37545 1.000 25.67570 77 ALA D C 1
ATOM 6757 O O . ALA D 1 93 ? -2.29197 66.56545 49.14630 1.000 24.91449 77 ALA D O 1
ATOM 6759 N N . SER D 1 94 ? -4.17144 65.37726 48.79120 1.000 19.90645 78 SER D N 1
ATOM 6760 C CA . SER D 1 94 ? -4.69468 66.30770 47.80164 1.000 19.98078 78 SER D CA 1
ATOM 6761 C C . SER D 1 94 ? -5.74205 67.26537 48.35398 1.000 21.80640 78 SER D C 1
ATOM 6762 O O . SER D 1 94 ? -6.03027 68.27605 47.70834 1.000 21.12967 78 SER D O 1
ATOM 6765 N N . MET D 1 95 ? -6.31053 66.98160 49.52283 1.000 21.27939 79 MET D N 1
ATOM 6766 C CA . MET D 1 95 ? -7.39731 67.78642 50.06720 1.000 20.00198 79 MET D CA 1
ATOM 6767 C C . MET D 1 95 ? -6.86162 68.87556 50.98940 1.000 18.96487 79 MET D C 1
ATOM 6768 O O . MET D 1 95 ? -7.42487 69.98020 51.04737 1.000 22.46438 79 MET D O 1
ATOM 6773 N N . TYR D 1 96 ? -5.78966 68.57518 51.71809 1.000 19.51749 80 TYR D N 1
ATOM 6774 C CA . TYR D 1 96 ? -5.29012 69.40440 52.81075 1.000 18.83747 80 TYR D CA 1
ATOM 6775 C C . TYR D 1 96 ? -3.86297 69.85128 52.51625 1.000 21.68398 80 TYR D C 1
ATOM 6776 O O . TYR D 1 96 ? -3.26717 69.48327 51.50258 1.000 22.84913 80 TYR D O 1
ATOM 6785 N N . GLY D 1 97 ? -3.32312 70.66059 53.42492 1.000 24.01877 81 GLY D N 1
ATOM 6786 C CA . GLY D 1 97 ? -1.95863 71.11817 53.27692 1.000 26.51804 81 GLY D CA 1
ATOM 6787 C C . GLY D 1 97 ? -1.83075 72.31784 52.35707 1.000 28.68829 81 GLY D C 1
ATOM 6788 O O . GLY D 1 97 ? -2.80630 72.90152 51.87701 1.000 23.73339 81 GLY D O 1
ATOM 6789 N N . GLU D 1 98 ? -0.56909 72.66203 52.08849 1.000 31.42954 82 GLU D N 1
ATOM 6790 C CA . GLU D 1 98 ? -0.25382 73.93082 51.43743 1.000 35.39681 82 GLU D CA 1
ATOM 6791 C C . GLU D 1 98 ? -0.92446 74.05162 50.07412 1.000 31.86842 82 GLU D C 1
ATOM 6792 O O . GLU D 1 98 ? -1.46181 75.11287 49.73034 1.000 35.44214 82 GLU D O 1
ATOM 6798 N N . ASN D 1 99 ? -0.90790 72.97926 49.28261 1.000 30.75430 83 ASN D N 1
ATOM 6799 C CA . ASN D 1 99 ? -1.49421 72.99251 47.94936 1.000 28.66428 83 ASN D CA 1
ATOM 6800 C C . ASN D 1 99 ? -2.79796 72.20844 47.88042 1.000 24.69519 83 ASN D C 1
ATOM 6801 O O . ASN D 1 99 ? -3.18293 71.76664 46.79625 1.000 22.55568 83 ASN D O 1
ATOM 6806 N N . GLY D 1 100 ? -3.48553 72.03975 49.01413 1.000 23.75464 84 GLY D N 1
ATOM 6807 C CA . GLY D 1 100 ? -4.68879 71.22804 49.04258 1.000 22.19407 84 GLY D CA 1
ATOM 6808 C C . GLY D 1 100 ? -5.86327 71.86971 48.32674 1.000 23.67677 84 GLY D C 1
ATOM 6809 O O . GLY D 1 100 ? -5.96937 73.09006 48.18497 1.000 24.09235 84 GLY D O 1
ATOM 6810 N N . ALA D 1 101 ? -6.78963 71.01604 47.88513 1.000 19.42597 85 ALA D N 1
ATOM 6811 C CA . ALA D 1 101 ? -7.90126 71.47252 47.06101 1.000 19.49940 85 ALA D CA 1
ATOM 6812 C C . ALA D 1 101 ? -8.96980 72.20336 47.86710 1.000 19.53320 85 ALA D C 1
ATOM 6813 O O . ALA D 1 101 ? -9.58368 73.14323 47.35863 1.000 20.42685 85 ALA D O 1
ATOM 6815 N N . LEU D 1 102 ? -9.24134 71.76831 49.10031 1.000 18.91125 86 LEU D N 1
ATOM 6816 C CA . LEU D 1 102 ? -10.43079 72.25400 49.79645 1.000 18.44024 86 LEU D CA 1
ATOM 6817 C C . LEU D 1 102 ? -10.38593 73.77067 49.96849 1.000 22.05806 86 LEU D C 1
ATOM 6818 O O . LEU D 1 102 ? -11.36908 74.46679 49.68729 1.000 22.91752 86 LEU D O 1
ATOM 6823 N N . ALA D 1 103 ? -9.23687 74.29801 50.39953 1.000 23.01174 87 ALA D N 1
ATOM 6824 C CA . ALA D 1 103 ? -9.07552 75.73033 50.65153 1.000 20.65023 87 ALA D CA 1
ATOM 6825 C C . ALA D 1 103 ? -9.20075 76.57561 49.39080 1.000 25.37916 87 ALA D C 1
ATOM 6826 O O . ALA D 1 103 ? -9.34809 77.80117 49.49656 1.000 25.10114 87 ALA D O 1
ATOM 6828 N N . GLY D 1 104 ? -9.16344 75.96303 48.21570 1.000 21.07494 88 GLY D N 1
ATOM 6829 C CA . GLY D 1 104 ? -9.38999 76.64934 46.96466 1.000 20.62139 88 GLY D CA 1
ATOM 6830 C C . GLY D 1 104 ? -10.82282 76.76137 46.50282 1.000 23.73973 88 GLY D C 1
ATOM 6831 O O . GLY D 1 104 ? -11.06798 77.37749 45.46182 1.000 24.27203 88 GLY D O 1
ATOM 6832 N N . MET D 1 105 ? -11.79561 76.19584 47.21842 1.000 22.93674 89 MET D N 1
ATOM 6833 C CA . MET D 1 105 ? -13.16848 76.25842 46.74785 1.000 24.68510 89 MET D CA 1
ATOM 6834 C C . MET D 1 105 ? -13.93355 77.38588 47.42890 1.000 23.31342 89 MET D C 1
ATOM 6835 O O . MET D 1 105 ? -13.66946 77.74524 48.57831 1.000 25.29537 89 MET D O 1
ATOM 6840 N N . THR D 1 106 ? -14.90218 77.92585 46.70099 1.000 28.74488 90 THR D N 1
ATOM 6841 C CA . THR D 1 106 ? -15.74220 78.99637 47.21340 1.000 29.88609 90 THR D CA 1
ATOM 6842 C C . THR D 1 106 ? -16.84523 78.44941 48.10900 1.000 31.58383 90 THR D C 1
ATOM 6843 O O . THR D 1 106 ? -17.31945 77.32503 47.92903 1.000 29.23470 90 THR D O 1
ATOM 6847 N N . LYS D 1 107 ? -17.25509 79.26449 49.07926 1.000 28.26283 91 LYS D N 1
ATOM 6848 C CA . LYS D 1 107 ? -18.31650 78.86240 49.98954 1.000 30.26776 91 LYS D CA 1
ATOM 6849 C C . LYS D 1 107 ? -19.60491 78.62172 49.21877 1.000 31.17099 91 LYS D C 1
ATOM 6850 O O . LYS D 1 107 ? -19.91925 79.33451 48.26153 1.000 32.14964 91 LYS D O 1
ATOM 6856 N N . GLY D 1 108 ? -20.35046 77.60059 49.63946 1.000 27.40344 92 GLY D N 1
ATOM 6857 C CA . GLY D 1 108 ? -21.56736 77.21803 48.96309 1.000 27.99667 92 GLY D CA 1
ATOM 6858 C C . GLY D 1 108 ? -21.38462 76.30280 47.77302 1.000 28.72028 92 GLY D C 1
ATOM 6859 O O . GLY D 1 108 ? -22.38612 75.82454 47.22746 1.000 28.92657 92 GLY D O 1
ATOM 6860 N N . SER D 1 109 ? -20.14952 76.05013 47.34257 1.000 26.16266 93 SER D N 1
ATOM 6861 C CA . SER D 1 109 ? -19.89195 75.11833 46.25498 1.000 23.70512 93 SER D CA 1
ATOM 6862 C C . SER D 1 109 ? -19.88516 73.67894 46.77418 1.000 23.77447 93 SER D C 1
ATOM 6863 O O . SER D 1 109 ? -19.89564 73.42190 47.98057 1.000 22.79439 93 SER D O 1
ATOM 6866 N N . LEU D 1 110 ? -19.85033 72.73889 45.83380 1.000 24.32208 94 LEU D N 1
ATOM 6867 C CA . LEU D 1 110 ? -20.03703 71.32145 46.11891 1.000 22.57510 94 LEU D CA 1
ATOM 6868 C C . LEU D 1 110 ? -18.75451 70.55866 45.82610 1.000 20.44763 94 LEU D C 1
ATOM 6869 O O . LEU D 1 110 ? -18.14051 70.74766 44.77288 1.000 22.06751 94 LEU D O 1
ATOM 6874 N N . LEU D 1 111 ? -18.34833 69.71620 46.76905 1.000 19.22590 95 LEU D N 1
ATOM 6875 C CA . LEU D 1 111 ? -17.26520 68.75893 46.58935 1.000 18.64724 95 LEU D CA 1
ATOM 6876 C C . LEU D 1 111 ? -17.88898 67.36627 46.55612 1.000 20.72916 95 LEU D C 1
ATOM 6877 O O . LEU D 1 111 ? -18.53290 66.95266 47.52934 1.000 19.12264 95 LEU D O 1
ATOM 6882 N N . ILE D 1 112 ? -17.70705 66.65542 45.44371 1.000 19.28300 96 ILE D N 1
ATOM 6883 C CA . ILE D 1 112 ? -18.28378 65.32721 45.23955 1.000 16.17925 96 ILE D CA 1
ATOM 6884 C C . ILE D 1 112 ? -17.14651 64.32620 45.30936 1.000 16.82872 96 ILE D C 1
ATOM 6885 O O . ILE D 1 112 ? -16.32143 64.25663 44.39345 1.000 18.20646 96 ILE D O 1
ATOM 6890 N N . ASN D 1 113 ? -17.10252 63.53068 46.37244 1.000 15.59520 97 ASN D N 1
ATOM 6891 C CA . ASN D 1 113 ? -16.05480 62.52919 46.52931 1.000 14.90753 97 ASN D CA 1
ATOM 6892 C C . ASN D 1 113 ? -16.58622 61.17477 46.06724 1.000 17.71514 97 ASN D C 1
ATOM 6893 O O . ASN D 1 113 ? -17.43003 60.57065 46.73915 1.000 17.54485 97 ASN D O 1
ATOM 6898 N N . THR D 1 114 ? -16.08424 60.69270 44.92759 1.000 15.41719 98 THR D N 1
ATOM 6899 C CA . THR D 1 114 ? -16.45492 59.36960 44.42606 1.000 15.88086 98 THR D CA 1
ATOM 6900 C C . THR D 1 114 ? -15.45756 58.29671 44.83066 1.000 18.07442 98 THR D C 1
ATOM 6901 O O . THR D 1 114 ? -15.60287 57.14351 44.40522 1.000 19.05571 98 THR D O 1
ATOM 6905 N N . SER D 1 115 ? -14.45638 58.65173 45.63511 1.000 15.54396 99 SER D N 1
ATOM 6906 C CA . SER D 1 115 ? -13.40663 57.71924 46.03028 1.000 15.87506 99 SER D CA 1
ATOM 6907 C C . SER D 1 115 ? -13.95556 56.69458 47.01019 1.000 17.47389 99 SER D C 1
ATOM 6908 O O . SER D 1 115 ? -14.91521 56.95884 47.73930 1.000 17.68810 99 SER D O 1
ATOM 6911 N N . SER D 1 116 ? -13.34121 55.51074 47.01192 1.000 14.72053 100 SER D N 1
ATOM 6912 C CA . SER D 1 116 ? -13.63321 54.47483 48.00503 1.000 15.35848 100 SER D CA 1
ATOM 6913 C C . SER D 1 116 ? -12.61609 54.60900 49.12947 1.000 15.02820 100 SER D C 1
ATOM 6914 O O . SER D 1 116 ? -11.47450 54.14675 49.01862 1.000 16.52456 100 SER D O 1
ATOM 6917 N N . VAL D 1 117 ? -13.03918 55.25606 50.21702 1.000 14.38828 101 VAL D N 1
ATOM 6918 C CA . VAL D 1 117 ? -12.19143 55.57424 51.35690 1.000 11.87969 101 VAL D CA 1
ATOM 6919 C C . VAL D 1 117 ? -12.93715 55.18713 52.63132 1.000 12.41466 101 VAL D C 1
ATOM 6920 O O . VAL D 1 117 ? -14.10262 54.79271 52.59817 1.000 14.95279 101 VAL D O 1
ATOM 6924 N N . SER D 1 118 ? -12.24833 55.30342 53.76525 1.000 11.47811 102 SER D N 1
ATOM 6925 C CA . SER D 1 118 ? -12.80055 54.84702 55.03966 1.000 10.84117 102 SER D CA 1
ATOM 6926 C C . SER D 1 118 ? -13.88860 55.78654 55.55829 1.000 11.76643 102 SER D C 1
ATOM 6927 O O . SER D 1 118 ? -13.93709 56.96121 55.18477 1.000 12.51298 102 SER D O 1
ATOM 6930 N N . PRO D 1 119 ? -14.75532 55.28757 56.44326 1.000 11.76350 103 PRO D N 1
ATOM 6931 C CA . PRO D 1 119 ? -15.69505 56.18264 57.14164 1.000 12.17927 103 PRO D CA 1
ATOM 6932 C C . PRO D 1 119 ? -14.99767 57.29546 57.89274 1.000 12.57886 103 PRO D C 1
ATOM 6933 O O . PRO D 1 119 ? -15.52945 58.41526 57.95188 1.000 11.73845 103 PRO D O 1
ATOM 6937 N N . GLU D 1 120 ? -13.80755 57.02782 58.43679 1.000 12.97064 104 GLU D N 1
ATOM 6938 C CA . GLU D 1 120 ? -13.05953 58.05452 59.16019 1.000 14.89193 104 GLU D CA 1
ATOM 6939 C C . GLU D 1 120 ? -12.60625 59.16445 58.22430 1.000 15.35552 104 GLU D C 1
ATOM 6940 O O . GLU D 1 120 ? -12.73976 60.35799 58.54214 1.000 17.02625 104 GLU D O 1
ATOM 6946 N N . ALA D 1 121 ? -12.03259 58.79383 57.08133 1.000 12.58223 105 ALA D N 1
ATOM 6947 C CA . ALA D 1 121 ? -11.60385 59.80545 56.12056 1.000 12.47608 105 ALA D CA 1
ATOM 6948 C C . ALA D 1 121 ? -12.78827 60.60452 55.60283 1.000 12.39701 105 ALA D C 1
ATOM 6949 O O . ALA D 1 121 ? -12.67858 61.81681 55.37653 1.000 14.38030 105 ALA D O 1
ATOM 6951 N N . THR D 1 122 ? -13.93641 59.93820 55.42570 1.000 12.50084 106 THR D N 1
ATOM 6952 C CA . THR D 1 122 ? -15.15165 60.61320 54.98703 1.000 10.55269 106 THR D CA 1
ATOM 6953 C C . THR D 1 122 ? -15.58804 61.64601 56.00651 1.000 13.25306 106 THR D C 1
ATOM 6954 O O . THR D 1 122 ? -15.95098 62.77360 55.64411 1.000 14.47244 106 THR D O 1
ATOM 6958 N N . ALA D 1 123 ? -15.56089 61.27755 57.29071 1.000 12.55380 107 ALA D N 1
ATOM 6959 C CA . ALA D 1 123 ? -16.01590 62.20506 58.32472 1.000 12.87745 107 ALA D CA 1
ATOM 6960 C C . ALA D 1 123 ? -15.07727 63.39761 58.43521 1.000 16.21619 107 ALA D C 1
ATOM 6961 O O . ALA D 1 123 ? -15.53062 64.53805 58.60216 1.000 17.32151 107 ALA D O 1
ATOM 6963 N N . THR D 1 124 ? -13.77130 63.14565 58.33418 1.000 14.98635 108 THR D N 1
ATOM 6964 C CA . THR D 1 124 ? -12.78075 64.22088 58.38661 1.000 14.85102 108 THR D CA 1
ATOM 6965 C C . THR D 1 124 ? -12.97668 65.21140 57.25176 1.000 16.97614 108 THR D C 1
ATOM 6966 O O . THR D 1 124 ? -12.90614 66.43063 57.46429 1.000 16.83764 108 THR D O 1
ATOM 6970 N N . LEU D 1 125 ? -13.21733 64.71483 56.03864 1.000 14.66800 109 LEU D N 1
ATOM 6971 C CA . LEU D 1 125 ? -13.41510 65.61366 54.90659 1.000 14.59056 109 LEU D CA 1
ATOM 6972 C C . LEU D 1 125 ? -14.72359 66.38240 55.03261 1.000 17.37243 109 LEU D C 1
ATOM 6973 O O . LEU D 1 125 ? -14.77518 67.58028 54.73836 1.000 17.14787 109 LEU D O 1
ATOM 6978 N N . TYR D 1 126 ? -15.79683 65.71193 55.45854 1.000 14.53910 110 TYR D N 1
ATOM 6979 C CA . TYR D 1 126 ? -17.05941 66.41355 55.64843 1.000 15.31529 110 TYR D CA 1
ATOM 6980 C C . TYR D 1 126 ? -16.89881 67.55088 56.64760 1.000 19.89169 110 TYR D C 1
ATOM 6981 O O . TYR D 1 126 ? -17.38456 68.66169 56.41739 1.000 18.93992 110 TYR D O 1
ATOM 6990 N N . GLU D 1 127 ? -16.23171 67.28827 57.77274 1.000 17.40951 111 GLU D N 1
ATOM 6991 C CA . GLU D 1 127 ? -16.10274 68.33388 58.78519 1.000 19.55239 111 GLU D CA 1
ATOM 6992 C C . GLU D 1 127 ? -15.18132 69.45140 58.31498 1.000 23.00903 111 GLU D C 1
ATOM 6993 O O . GLU D 1 127 ? -15.44158 70.62846 58.59135 1.000 22.59563 111 GLU D O 1
ATOM 6999 N N . ALA D 1 128 ? -14.11002 69.11063 57.59297 1.000 20.43177 112 ALA D N 1
ATOM 7000 C CA . ALA D 1 128 ? -13.25850 70.14848 57.01208 1.000 19.72885 112 ALA D CA 1
ATOM 7001 C C . ALA D 1 128 ? -14.03656 70.99571 56.01406 1.000 23.07247 112 ALA D C 1
ATOM 7002 O O . ALA D 1 128 ? -13.86713 72.22076 55.95565 1.000 21.71796 112 ALA D O 1
ATOM 7004 N N . GLY D 1 129 ? -14.90876 70.36456 55.22902 1.000 18.81126 113 GLY D N 1
ATOM 7005 C CA . GLY D 1 129 ? -15.74888 71.12143 54.31916 1.000 22.18205 113 GLY D CA 1
ATOM 7006 C C . GLY D 1 129 ? -16.68952 72.06522 55.04165 1.000 22.30907 113 GLY D C 1
ATOM 7007 O O . GLY D 1 129 ? -16.91895 73.19241 54.59028 1.000 25.95727 113 GLY D O 1
ATOM 7008 N N . GLN D 1 130 ? -17.25894 71.62106 56.16842 1.000 20.45225 114 GLN D N 1
ATOM 7009 C CA . GLN D 1 130 ? -18.16070 72.50350 56.90622 1.000 24.51847 114 GLN D CA 1
ATOM 7010 C C . GLN D 1 130 ? -17.42910 73.74454 57.39991 1.000 24.27569 114 GLN D C 1
ATOM 7011 O O . GLN D 1 130 ? -17.96124 74.85943 57.31868 1.000 26.77743 114 GLN D O 1
ATOM 7017 N N . LYS D 1 131 ? -16.19923 73.57435 57.89313 1.000 23.40375 115 LYS D N 1
ATOM 7018 C CA . LYS D 1 131 ? -15.42206 74.71895 58.36263 1.000 28.18287 115 LYS D CA 1
ATOM 7019 C C . LYS D 1 131 ? -15.18348 75.72314 57.23791 1.000 29.86659 115 LYS D C 1
ATOM 7020 O O . LYS D 1 131 ? -15.22653 76.94219 57.45960 1.000 31.24734 115 LYS D O 1
ATOM 7026 N N . HIS D 1 132 ? -14.94467 75.23024 56.02340 1.000 25.79613 116 HIS D N 1
ATOM 7027 C CA . HIS D 1 132 ? -14.75455 76.06785 54.84295 1.000 23.36613 116 HIS D CA 1
ATOM 7028 C C . HIS D 1 132 ? -16.05905 76.46531 54.16533 1.000 24.73049 116 HIS D C 1
ATOM 7029 O O . HIS D 1 132 ? -16.01607 77.14104 53.13184 1.000 29.81625 116 HIS D O 1
ATOM 7036 N N . GLY D 1 133 ? -17.20834 76.03672 54.67942 1.000 24.55028 117 GLY D N 1
ATOM 7037 C CA . GLY D 1 133 ? -18.46504 76.35289 54.02546 1.000 24.26434 117 GLY D CA 1
ATOM 7038 C C . GLY D 1 133 ? -18.74493 75.58614 52.75155 1.000 22.12319 117 GLY D C 1
ATOM 7039 O O . GLY D 1 133 ? -19.54703 76.03737 51.93013 1.000 25.51239 117 GLY D O 1
ATOM 7040 N N . VAL D 1 134 ? -18.09999 74.43322 52.55574 1.000 22.01372 118 VAL D N 1
ATOM 7041 C CA . VAL D 1 134 ? -18.25727 73.61719 51.35545 1.000 21.54257 118 VAL D CA 1
ATOM 7042 C C . VAL D 1 134 ? -18.95667 72.32367 51.75510 1.000 18.76148 118 VAL D C 1
ATOM 7043 O O . VAL D 1 134 ? -18.55384 71.67530 52.72706 1.000 21.48107 118 VAL D O 1
ATOM 7047 N N . VAL D 1 135 ? -20.00113 71.94979 51.01850 1.000 21.34631 119 VAL D N 1
ATOM 7048 C CA . VAL D 1 135 ? -20.73935 70.72570 51.32086 1.000 21.01753 119 VAL D CA 1
ATOM 7049 C C . VAL D 1 135 ? -20.03273 69.57995 50.60619 1.000 21.22788 119 VAL D C 1
ATOM 7050 O O . VAL D 1 135 ? -19.76632 69.66207 49.39990 1.000 19.45816 119 VAL D O 1
ATOM 7054 N N . VAL D 1 136 ? -19.70074 68.52108 51.34661 1.000 18.76970 120 VAL D N 1
ATOM 7055 C CA . VAL D 1 136 ? -19.03562 67.35449 50.76946 1.000 16.25864 120 VAL D CA 1
ATOM 7056 C C . VAL D 1 136 ? -20.04472 66.21771 50.69312 1.000 14.87933 120 VAL D C 1
ATOM 7057 O O . VAL D 1 136 ? -20.57769 65.77811 51.72225 1.000 18.21130 120 VAL D O 1
ATOM 7061 N N . LEU D 1 137 ? -20.30900 65.74976 49.47928 1.000 16.63649 121 LEU D N 1
ATOM 7062 C CA . LEU D 1 137 ? -21.10182 64.54593 49.26588 1.000 14.44378 121 LEU D CA 1
ATOM 7063 C C . LEU D 1 137 ? -20.15077 63.36186 49.15242 1.000 14.47394 121 LEU D C 1
ATOM 7064 O O . LEU D 1 137 ? -19.22386 63.38250 48.33685 1.000 16.32366 121 LEU D O 1
ATOM 7069 N N . ASP D 1 138 ? -20.35384 62.34157 49.98125 1.000 14.43166 122 ASP D N 1
ATOM 7070 C CA . ASP D 1 138 ? -19.64203 61.08460 49.77862 1.000 14.08089 122 ASP D CA 1
ATOM 7071 C C . ASP D 1 138 ? -20.47527 60.28353 48.79158 1.000 14.25911 122 ASP D C 1
ATOM 7072 O O . ASP D 1 138 ? -21.57735 59.83575 49.11916 1.000 12.97599 122 ASP D O 1
ATOM 7077 N N . ALA D 1 139 ? -19.96984 60.14664 47.56709 1.000 14.43423 123 ALA D N 1
ATOM 7078 C CA . ALA D 1 139 ? -20.72766 59.56449 46.45937 1.000 13.78771 123 ALA D CA 1
ATOM 7079 C C . ALA D 1 139 ? -19.88231 58.54942 45.70031 1.000 14.72647 123 ALA D C 1
ATOM 7080 O O . ALA D 1 139 ? -19.63827 58.69252 44.50065 1.000 15.26479 123 ALA D O 1
ATOM 7082 N N . PRO D 1 140 ? -19.43215 57.49320 46.36789 1.000 13.00258 124 PRO D N 1
ATOM 7083 C CA . PRO D 1 140 ? -18.78951 56.39377 45.64359 1.000 13.64113 124 PRO D CA 1
ATOM 7084 C C . PRO D 1 140 ? -19.79558 55.71328 44.72170 1.000 15.01539 124 PRO D C 1
ATOM 7085 O O . PRO D 1 140 ? -21.00856 55.91256 44.81037 1.000 15.35281 124 PRO D O 1
ATOM 7089 N N . VAL D 1 141 ? -19.27927 54.90429 43.80048 1.000 16.73242 125 VAL D N 1
ATOM 7090 C CA . VAL D 1 141 ? -20.13133 54.30045 42.78212 1.000 16.82951 125 VAL D CA 1
ATOM 7091 C C . VAL D 1 141 ? -19.99242 52.78506 42.80375 1.000 15.48054 125 VAL D C 1
ATOM 7092 O O . VAL D 1 141 ? -18.96528 52.23261 43.21509 1.000 19.20448 125 VAL D O 1
ATOM 7096 N N . SER D 1 142 ? -21.06593 52.12073 42.38901 1.000 18.78844 126 SER D N 1
ATOM 7097 C CA . SER D 1 142 ? -21.06208 50.69243 42.11287 1.000 16.82312 126 SER D CA 1
ATOM 7098 C C . SER D 1 142 ? -20.97570 50.50215 40.60982 1.000 20.16775 126 SER D C 1
ATOM 7099 O O . SER D 1 142 ? -21.76281 51.08797 39.85804 1.000 19.70246 126 SER D O 1
ATOM 7102 N N . GLY D 1 143 ? -20.02435 49.68983 40.18373 1.000 19.12437 127 GLY D N 1
ATOM 7103 C CA . GLY D 1 143 ? -19.72542 49.56226 38.77638 1.000 20.54856 127 GLY D CA 1
ATOM 7104 C C . GLY D 1 143 ? -18.24567 49.73085 38.53313 1.000 24.29347 127 GLY D C 1
ATOM 7105 O O . GLY D 1 143 ? -17.53360 50.35420 39.32979 1.000 23.47436 127 GLY D O 1
ATOM 7106 N N . SER D 1 144 ? -17.77034 49.17493 37.42618 1.000 21.65305 128 SER D N 1
ATOM 7107 C CA . SER D 1 144 ? -16.36110 49.23808 37.08996 1.000 21.53011 128 SER D CA 1
ATOM 7108 C C . SER D 1 144 ? -16.16970 50.01161 35.79436 1.000 22.90696 128 SER D C 1
ATOM 7109 O O . SER D 1 144 ? -17.05197 50.77315 35.39004 1.000 24.14202 128 SER D O 1
ATOM 7112 N N . THR D 1 145 ? -15.03274 49.80951 35.12924 1.000 24.20757 129 THR D N 1
ATOM 7113 C CA . THR D 1 145 ? -14.79397 50.52328 33.87770 1.000 25.57816 129 THR D CA 1
ATOM 7114 C C . THR D 1 145 ? -15.82031 50.21867 32.79149 1.000 24.00165 129 THR D C 1
ATOM 7115 O O . THR D 1 145 ? -16.15180 51.14856 32.03587 1.000 26.85051 129 THR D O 1
ATOM 7119 N N . PRO D 1 146 ? -16.35692 48.99539 32.63652 1.000 21.41922 130 PRO D N 1
ATOM 7120 C CA . PRO D 1 146 ? -17.42590 48.83028 31.63518 1.000 23.47305 130 PRO D CA 1
ATOM 7121 C C . PRO D 1 146 ? -18.64290 49.67503 31.94427 1.000 26.10029 130 PRO D C 1
ATOM 7122 O O . PRO D 1 146 ? -19.25614 50.24449 31.03006 1.000 27.52257 130 PRO D O 1
ATOM 7126 N N . GLU D 1 147 ? -19.00911 49.77368 33.22399 1.000 24.10950 131 GLU D N 1
ATOM 7127 C CA . GLU D 1 147 ? -20.15525 50.58766 33.60654 1.000 23.42367 131 GLU D CA 1
ATOM 7128 C C . GLU D 1 147 ? -19.84368 52.07601 33.49632 1.000 21.85950 131 GLU D C 1
ATOM 7129 O O . GLU D 1 147 ? -20.73059 52.87605 33.17856 1.000 23.68797 131 GLU D O 1
ATOM 7135 N N . ALA D 1 148 ? -18.59772 52.47129 33.74570 1.000 21.61384 132 ALA D N 1
ATOM 7136 C CA . ALA D 1 148 ? -18.23962 53.86642 33.51805 1.000 23.33198 132 ALA D CA 1
ATOM 7137 C C . ALA D 1 148 ? -18.35350 54.21574 32.03508 1.000 26.61642 132 ALA D C 1
ATOM 7138 O O . ALA D 1 148 ? -18.89072 55.27303 31.68026 1.000 24.61678 132 ALA D O 1
ATOM 7140 N N . ASP D 1 149 ? -17.89897 53.31018 31.15774 1.000 26.64123 133 ASP D N 1
ATOM 7141 C CA . ASP D 1 149 ? -17.98870 53.52422 29.71107 1.000 25.32635 133 ASP D CA 1
ATOM 7142 C C . ASP D 1 149 ? -19.42124 53.79260 29.26665 1.000 28.96428 133 ASP D C 1
ATOM 7143 O O . ASP D 1 149 ? -19.66323 54.65067 28.40903 1.000 28.21516 133 ASP D O 1
ATOM 7148 N N . SER D 1 150 ? -20.38240 53.05588 29.81898 1.000 25.24332 134 SER D N 1
ATOM 7149 C CA . SER D 1 150 ? -21.76726 53.13397 29.38094 1.000 24.54477 134 SER D CA 1
ATOM 7150 C C . SER D 1 150 ? -22.61671 54.04556 30.25726 1.000 24.42005 134 SER D C 1
ATOM 7151 O O . SER D 1 150 ? -23.83616 54.10956 30.06435 1.000 24.58293 134 SER D O 1
ATOM 7154 N N . ALA D 1 151 ? -22.00264 54.75003 31.21275 1.000 24.78284 135 ALA D N 1
ATOM 7155 C CA . ALA D 1 151 ? -22.73040 55.60507 32.15263 1.000 27.63075 135 ALA D CA 1
ATOM 7156 C C . ALA D 1 151 ? -23.84724 54.82937 32.84988 1.000 23.54483 135 ALA D C 1
ATOM 7157 O O . ALA D 1 151 ? -24.96141 55.32532 33.04932 1.000 25.66316 135 ALA D O 1
ATOM 7159 N N . SER D 1 152 ? -23.54487 53.58296 33.21823 1.000 24.43920 136 SER D N 1
ATOM 7160 C CA . SER D 1 152 ? -24.46826 52.74194 33.96674 1.000 25.42993 136 SER D CA 1
ATOM 7161 C C . SER D 1 152 ? -23.99691 52.52556 35.40065 1.000 22.41973 136 SER D C 1
ATOM 7162 O O . SER D 1 152 ? -24.41856 51.56872 36.05659 1.000 23.73486 136 SER D O 1
ATOM 7165 N N . LEU D 1 153 ? -23.12937 53.40386 35.89396 1.000 21.75586 137 LEU D N 1
ATOM 7166 C CA . LEU D 1 153 ? -22.76297 53.39864 37.30464 1.000 19.98035 137 LEU D CA 1
ATOM 7167 C C . LEU D 1 153 ? -23.98710 53.59068 38.19532 1.000 21.21711 137 LEU D C 1
ATOM 7168 O O . LEU D 1 153 ? -24.98281 54.20416 37.80443 1.000 20.82373 137 LEU D O 1
ATOM 7173 N N . VAL D 1 154 ? -23.90420 53.07260 39.41796 1.000 18.51460 138 VAL D N 1
ATOM 7174 C CA . VAL D 1 154 ? -24.90565 53.33263 40.44753 1.000 18.02050 138 VAL D CA 1
ATOM 7175 C C . VAL D 1 154 ? -24.24065 54.20656 41.50080 1.000 18.35446 138 VAL D C 1
ATOM 7176 O O . VAL D 1 154 ? -23.23843 53.80479 42.10285 1.000 19.22762 138 VAL D O 1
ATOM 7180 N N . ILE D 1 155 ? -24.77796 55.40829 41.71163 1.000 16.55686 139 ILE D N 1
ATOM 7181 C CA . ILE D 1 155 ? -24.18778 56.36398 42.64433 1.000 18.57081 139 ILE D CA 1
ATOM 7182 C C . ILE D 1 155 ? -24.75359 56.08948 44.03347 1.000 14.79698 139 ILE D C 1
ATOM 7183 O O . ILE D 1 155 ? -25.96822 55.95400 44.20208 1.000 15.51349 139 ILE D O 1
ATOM 7188 N N . LEU D 1 156 ? -23.87117 55.99765 45.02734 1.000 13.61189 140 LEU D N 1
ATOM 7189 C CA . LEU D 1 156 ? -24.24081 55.69563 46.41007 1.000 13.10250 140 LEU D CA 1
ATOM 7190 C C . LEU D 1 156 ? -23.89216 56.92018 47.24314 1.000 12.85314 140 LEU D C 1
ATOM 7191 O O . LEU D 1 156 ? -22.72234 57.12284 47.57516 1.000 13.85138 140 LEU D O 1
ATOM 7196 N N . VAL D 1 157 ? -24.87056 57.75668 47.58797 1.000 15.14175 141 VAL D N 1
ATOM 7197 C CA . VAL D 1 157 ? -24.53127 59.09664 48.05267 1.000 15.28121 141 VAL D CA 1
ATOM 7198 C C . VAL D 1 157 ? -25.07943 59.36968 49.44720 1.000 14.61736 141 VAL D C 1
ATOM 7199 O O . VAL D 1 157 ? -26.23716 59.05842 49.76344 1.000 16.08577 141 VAL D O 1
ATOM 7203 N N . GLY D 1 158 ? -24.22558 59.95877 50.27928 1.000 15.96918 142 GLY D N 1
ATOM 7204 C CA . GLY D 1 158 ? -24.59321 60.41576 51.61186 1.000 14.13172 142 GLY D CA 1
ATOM 7205 C C . GLY D 1 158 ? -24.61440 61.93437 51.64316 1.000 15.57286 142 GLY D C 1
ATOM 7206 O O . GLY D 1 158 ? -23.71904 62.58700 51.09839 1.000 18.14758 142 GLY D O 1
ATOM 7207 N N . GLY D 1 159 ? -25.64221 62.48210 52.26482 1.000 17.02613 143 GLY D N 1
ATOM 7208 C CA . GLY D 1 159 ? -25.77974 63.92189 52.37888 1.000 18.92044 143 GLY D CA 1
ATOM 7209 C C . GLY D 1 159 ? -27.23630 64.29982 52.54742 1.000 18.26710 143 GLY D C 1
ATOM 7210 O O . GLY D 1 159 ? -28.12644 63.45645 52.54200 1.000 19.07348 143 GLY D O 1
ATOM 7211 N N . ASP D 1 160 ? -27.45868 65.60668 52.69720 1.000 19.81751 144 ASP D N 1
ATOM 7212 C CA . ASP D 1 160 ? -28.81683 66.13215 52.75585 1.000 22.66268 144 ASP D CA 1
ATOM 7213 C C . ASP D 1 160 ? -29.48272 66.03573 51.38704 1.000 22.51912 144 ASP D C 1
ATOM 7214 O O . ASP D 1 160 ? -28.84046 66.21660 50.34969 1.000 22.36325 144 ASP D O 1
ATOM 7219 N N . LYS D 1 161 ? -30.79106 65.76620 51.39274 1.000 25.77163 145 LYS D N 1
ATOM 7220 C CA . LYS D 1 161 ? -31.52077 65.56236 50.14610 1.000 27.10962 145 LYS D CA 1
ATOM 7221 C C . LYS D 1 161 ? -31.40315 66.76122 49.21062 1.000 24.32186 145 LYS D C 1
ATOM 7222 O O . LYS D 1 161 ? -31.34470 66.58866 47.99009 1.000 25.13943 145 LYS D O 1
ATOM 7228 N N . ASP D 1 162 ? -31.34822 67.97804 49.75340 1.000 29.58557 146 ASP D N 1
ATOM 7229 C CA . ASP D 1 162 ? -31.27158 69.14049 48.87829 1.000 30.04860 146 ASP D CA 1
ATOM 7230 C C . ASP D 1 162 ? -29.89323 69.26560 48.24402 1.000 27.90915 146 ASP D C 1
ATOM 7231 O O . ASP D 1 162 ? -29.77247 69.73023 47.10385 1.000 26.74733 146 ASP D O 1
ATOM 7236 N N . ASP D 1 163 ? -28.84817 68.84102 48.95517 1.000 28.46189 147 ASP D N 1
ATOM 7237 C CA . ASP D 1 163 ? -27.51288 68.83019 48.36893 1.000 28.16190 147 ASP D CA 1
ATOM 7238 C C . ASP D 1 163 ? -27.38816 67.74657 47.30746 1.000 26.02116 147 ASP D C 1
ATOM 7239 O O . ASP D 1 163 ? -26.75795 67.96065 46.26394 1.000 26.46633 147 ASP D O 1
ATOM 7244 N N . VAL D 1 164 ? -27.98041 66.57487 47.55462 1.000 21.50424 148 VAL D N 1
ATOM 7245 C CA . VAL D 1 164 ? -28.00963 65.53152 46.53109 1.000 23.46837 148 VAL D CA 1
ATOM 7246 C C . VAL D 1 164 ? -28.71461 66.03402 45.27763 1.000 24.78398 148 VAL D C 1
ATOM 7247 O O . VAL D 1 164 ? -28.27705 65.76758 44.15025 1.000 24.53957 148 VAL D O 1
ATOM 7251 N N . ALA D 1 165 ? -29.80034 66.79088 45.45800 1.000 25.73149 149 ALA D N 1
ATOM 7252 C CA . ALA D 1 165 ? -30.54292 67.33612 44.32431 1.000 27.11024 149 ALA D CA 1
ATOM 7253 C C . ALA D 1 165 ? -29.69536 68.30105 43.50371 1.000 24.04869 149 ALA D C 1
ATOM 7254 O O . ALA D 1 165 ? -29.79293 68.32306 42.27119 1.000 25.64830 149 ALA D O 1
ATOM 7256 N N . ARG D 1 166 ? -28.86072 69.11256 44.16605 1.000 25.11162 150 ARG D N 1
ATOM 7257 C CA . ARG D 1 166 ? -27.98402 70.02447 43.42927 1.000 25.75463 150 ARG D CA 1
ATOM 7258 C C . ARG D 1 166 ? -27.06918 69.27273 42.47264 1.000 28.72274 150 ARG D C 1
ATOM 7259 O O . ARG D 1 166 ? -26.74455 69.77849 41.39190 1.000 24.24639 150 ARG D O 1
ATOM 7267 N N . ALA D 1 167 ? -26.64837 68.06597 42.84502 1.000 24.25727 151 ALA D N 1
ATOM 7268 C CA . ALA D 1 167 ? -25.69460 67.30143 42.05611 1.000 20.90107 151 ALA D CA 1
ATOM 7269 C C . ALA D 1 167 ? -26.35496 66.37876 41.03907 1.000 22.26136 151 ALA D C 1
ATOM 7270 O O . ALA D 1 167 ? -25.64247 65.71899 40.27826 1.000 23.38726 151 ALA D O 1
ATOM 7272 N N . ALA D 1 168 ? -27.68658 66.32942 41.00194 1.000 22.26562 152 ALA D N 1
ATOM 7273 C CA . ALA D 1 168 ? -28.41620 65.40659 40.13095 1.000 24.47252 152 ALA D CA 1
ATOM 7274 C C . ALA D 1 168 ? -27.95606 65.39871 38.67563 1.000 24.37474 152 ALA D C 1
ATOM 7275 O O . ALA D 1 168 ? -27.78908 64.30135 38.11521 1.000 22.72408 152 ALA D O 1
ATOM 7277 N N . PRO D 1 169 ? -27.74801 66.53634 37.99925 1.000 25.80511 153 PRO D N 1
ATOM 7278 C CA . PRO D 1 169 ? -27.32403 66.44364 36.59470 1.000 24.81621 153 PRO D CA 1
ATOM 7279 C C . PRO D 1 169 ? -25.94307 65.83638 36.42540 1.000 24.03301 153 PRO D C 1
ATOM 7280 O O . PRO D 1 169 ? -25.68331 65.21584 35.38893 1.000 24.68455 153 PRO D O 1
ATOM 7284 N N . ILE D 1 170 ? -25.05477 65.98210 37.41214 1.000 23.76561 154 ILE D N 1
ATOM 7285 C CA . ILE D 1 170 ? -23.75452 65.32104 37.34129 1.000 23.41066 154 ILE D CA 1
ATOM 7286 C C . ILE D 1 170 ? -23.91992 63.81589 37.53057 1.000 23.32230 154 ILE D C 1
ATOM 7287 O O . ILE D 1 170 ? -23.38301 63.01248 36.75617 1.000 21.50771 154 ILE D O 1
ATOM 7292 N N . PHE D 1 171 ? -24.67796 63.41458 38.55759 1.000 23.54516 155 PHE D N 1
ATOM 7293 C CA . PHE D 1 171 ? -24.91517 61.99113 38.79764 1.000 21.49331 155 PHE D CA 1
ATOM 7294 C C . PHE D 1 171 ? -25.66624 61.35210 37.63272 1.000 23.69698 155 PHE D C 1
ATOM 7295 O O . PHE D 1 171 ? -25.42876 60.18722 37.28606 1.000 21.69435 155 PHE D O 1
ATOM 7303 N N . ASP D 1 172 ? -26.59079 62.09733 37.02310 1.000 22.48086 156 ASP D N 1
ATOM 7304 C CA . ASP D 1 172 ? -27.36404 61.55888 35.91063 1.000 24.16883 156 ASP D CA 1
ATOM 7305 C C . ASP D 1 172 ? -26.49181 61.32277 34.68585 1.000 22.52289 156 ASP D C 1
ATOM 7306 O O . ASP D 1 172 ? -26.73557 60.38123 33.92339 1.000 23.53599 156 ASP D O 1
ATOM 7311 N N . ALA D 1 173 ? -25.47006 62.15511 34.48545 1.000 23.10137 157 ALA D N 1
ATOM 7312 C CA . ALA D 1 173 ? -24.63857 62.04199 33.29280 1.000 23.05490 157 ALA D CA 1
ATOM 7313 C C . ALA D 1 173 ? -23.66672 60.87254 33.37215 1.000 26.83912 157 ALA D C 1
ATOM 7314 O O . ALA D 1 173 ? -23.29959 60.30033 32.33677 1.000 23.19826 157 ALA D O 1
ATOM 7316 N N . ILE D 1 174 ? -23.24617 60.49889 34.58306 1.000 24.10828 158 ILE D N 1
ATOM 7317 C CA . ILE D 1 174 ? -22.26112 59.43738 34.75218 1.000 21.04905 158 ILE D CA 1
ATOM 7318 C C . ILE D 1 174 ? -22.89344 58.10762 35.13737 1.000 21.69474 158 ILE D C 1
ATOM 7319 O O . ILE D 1 174 ? -22.20791 57.07226 35.07714 1.000 20.67188 158 ILE D O 1
ATOM 7324 N N . GLY D 1 175 ? -24.17783 58.09197 35.50072 1.000 19.69746 159 GLY D N 1
ATOM 7325 C CA . GLY D 1 175 ? -24.77952 56.90605 36.07117 1.000 23.58683 159 GLY D CA 1
ATOM 7326 C C . GLY D 1 175 ? -26.19435 56.68225 35.57556 1.000 24.88643 159 GLY D C 1
ATOM 7327 O O . GLY D 1 175 ? -26.78559 57.52653 34.89733 1.000 23.84812 159 GLY D O 1
ATOM 7328 N N . LYS D 1 176 ? -26.72155 55.50693 35.92353 1.000 22.12102 160 LYS D N 1
ATOM 7329 C CA . LYS D 1 176 ? -28.07864 55.09715 35.59205 1.000 22.22487 160 LYS D CA 1
ATOM 7330 C C . LYS D 1 176 ? -29.03455 55.15833 36.77725 1.000 23.32395 160 LYS D C 1
ATOM 7331 O O . LYS D 1 176 ? -30.24844 55.04395 36.58004 1.000 24.91088 160 LYS D O 1
ATOM 7337 N N . LEU D 1 177 ? -28.52367 55.33582 37.99489 1.000 20.84617 161 LEU D N 1
ATOM 7338 C CA . LEU D 1 177 ? -29.34467 55.28090 39.19674 1.000 21.05594 161 LEU D CA 1
ATOM 7339 C C . LEU D 1 177 ? -28.56770 55.93496 40.32748 1.000 21.12958 161 LEU D C 1
ATOM 7340 O O . LEU D 1 177 ? -27.37833 55.64830 40.50352 1.000 19.91505 161 LEU D O 1
ATOM 7345 N N . THR D 1 178 ? -29.23346 56.80845 41.07869 1.000 20.80393 162 THR D N 1
ATOM 7346 C CA . THR D 1 178 ? -28.65144 57.47158 42.24138 1.000 20.35156 162 THR D CA 1
ATOM 7347 C C . THR D 1 178 ? -29.39856 57.00603 43.48566 1.000 18.83294 162 THR D C 1
ATOM 7348 O O . THR D 1 178 ? -30.60427 57.25755 43.62830 1.000 21.13583 162 THR D O 1
ATOM 7352 N N . ILE D 1 179 ? -28.69226 56.31512 44.37681 1.000 17.42662 163 ILE D N 1
ATOM 7353 C CA . ILE D 1 179 ? -29.25845 55.84480 45.63292 1.000 17.47657 163 ILE D CA 1
ATOM 7354 C C . ILE D 1 179 ? -28.87376 56.82477 46.73320 1.000 17.04973 163 ILE D C 1
ATOM 7355 O O . ILE D 1 179 ? -27.69020 56.97594 47.05436 1.000 17.43680 163 ILE D O 1
ATOM 7360 N N . HIS D 1 180 ? -29.86404 57.48884 47.31946 1.000 15.52084 164 HIS D N 1
ATOM 7361 C CA . HIS D 1 180 ? -29.60868 58.35020 48.47193 1.000 16.33729 164 HIS D CA 1
ATOM 7362 C C . HIS D 1 180 ? -29.54093 57.45649 49.70486 1.000 16.73021 164 HIS D C 1
ATOM 7363 O O . HIS D 1 180 ? -30.56365 56.98058 50.20879 1.000 18.94087 164 HIS D O 1
ATOM 7370 N N . ALA D 1 181 ? -28.32342 57.20246 50.18127 1.000 15.64233 165 ALA D N 1
ATOM 7371 C CA . ALA D 1 181 ? -28.10881 56.21470 51.23483 1.000 15.02253 165 ALA D CA 1
ATOM 7372 C C . ALA D 1 181 ? -28.41597 56.73778 52.63002 1.000 16.04875 165 ALA D C 1
ATOM 7373 O O . ALA D 1 181 ? -28.52469 55.94496 53.56463 1.000 15.62247 165 ALA D O 1
ATOM 7375 N N . GLY D 1 182 ? -28.55896 58.04141 52.80234 1.000 14.29758 166 GLY D N 1
ATOM 7376 C CA . GLY D 1 182 ? -28.70086 58.61192 54.11136 1.000 14.28171 166 GLY D CA 1
ATOM 7377 C C . GLY D 1 182 ? -27.86648 59.86394 54.21921 1.000 13.13403 166 GLY D C 1
ATOM 7378 O O . GLY D 1 182 ? -27.41958 60.41457 53.21501 1.000 15.04947 166 GLY D O 1
ATOM 7379 N N . PRO D 1 183 ? -27.62110 60.31740 55.44892 1.000 14.94838 167 PRO D N 1
ATOM 7380 C CA . PRO D 1 183 ? -26.78786 61.51135 55.65307 1.000 16.25922 167 PRO D CA 1
ATOM 7381 C C . PRO D 1 183 ? -25.31489 61.26671 55.37181 1.000 15.75813 167 PRO D C 1
ATOM 7382 O O . PRO D 1 183 ? -24.92423 60.15887 54.97954 1.000 14.23457 167 PRO D O 1
ATOM 7386 N N . THR D 1 184 ? -24.49036 62.29554 55.57615 1.000 14.31232 168 THR D N 1
ATOM 7387 C CA . THR D 1 184 ? -23.06249 62.18086 55.30663 1.000 14.40388 168 THR D CA 1
ATOM 7388 C C . THR D 1 184 ? -22.48143 60.92041 55.93607 1.000 16.10365 168 THR D C 1
ATOM 7389 O O . THR D 1 184 ? -22.78907 60.56567 57.07860 1.000 14.39155 168 THR D O 1
ATOM 7393 N N . GLY D 1 185 ? -21.66096 60.22403 55.15229 1.000 12.38730 169 GLY D N 1
ATOM 7394 C CA . GLY D 1 185 ? -21.06658 58.97912 55.55736 1.000 12.71395 169 GLY D CA 1
ATOM 7395 C C . GLY D 1 185 ? -21.81518 57.75943 55.07450 1.000 11.95786 169 GLY D C 1
ATOM 7396 O O . GLY D 1 185 ? -21.24844 56.66179 55.08575 1.000 12.08520 169 GLY D O 1
ATOM 7397 N N . SER D 1 186 ? -23.07666 57.93068 54.64838 1.000 11.76202 170 SER D N 1
ATOM 7398 C CA . SER D 1 186 ? -23.89321 56.77313 54.30174 1.000 11.74588 170 SER D CA 1
ATOM 7399 C C . SER D 1 186 ? -23.46672 56.16593 52.98147 1.000 12.80002 170 SER D C 1
ATOM 7400 O O . SER D 1 186 ? -23.56602 54.94282 52.80771 1.000 11.79251 170 SER D O 1
ATOM 7403 N N . GLY D 1 187 ? -23.02598 56.99797 52.03399 1.000 11.85328 171 GLY D N 1
ATOM 7404 C CA . GLY D 1 187 ? -22.55619 56.46881 50.75750 1.000 12.09519 171 GLY D CA 1
ATOM 7405 C C . GLY D 1 187 ? -21.29007 55.64636 50.91163 1.000 12.64575 171 GLY D C 1
ATOM 7406 O O . GLY D 1 187 ? -21.17534 54.54642 50.36147 1.000 12.28790 171 GLY D O 1
ATOM 7407 N N . ALA D 1 188 ? -20.32355 56.17815 51.66204 1.000 11.71047 172 ALA D N 1
ATOM 7408 C CA . ALA D 1 188 ? -19.10662 55.44108 51.97740 1.000 10.94940 172 ALA D CA 1
ATOM 7409 C C . ALA D 1 188 ? -19.41699 54.07649 52.58119 1.000 12.10209 172 ALA D C 1
ATOM 7410 O O . ALA D 1 188 ? -18.80973 53.06477 52.19409 1.000 12.20496 172 ALA D O 1
ATOM 7412 N N . ARG D 1 189 ? -20.36061 54.02931 53.53001 1.000 10.77862 173 ARG D N 1
ATOM 7413 C CA . ARG D 1 189 ? -20.67828 52.76446 54.19917 1.000 9.02234 173 ARG D CA 1
ATOM 7414 C C . ARG D 1 189 ? -21.35139 51.78511 53.24134 1.000 10.56685 173 ARG D C 1
ATOM 7415 O O . ARG D 1 189 ? -21.01602 50.59101 53.23059 1.000 9.36946 173 ARG D O 1
ATOM 7423 N N . LEU D 1 190 ? -22.30891 52.26324 52.44560 1.000 10.57352 174 LEU D N 1
ATOM 7424 C CA . LEU D 1 190 ? -22.97381 51.39657 51.47019 1.000 9.76730 174 LEU D CA 1
ATOM 7425 C C . LEU D 1 190 ? -21.97733 50.84355 50.45602 1.000 9.03616 174 LEU D C 1
ATOM 7426 O O . LEU D 1 190 ? -22.08995 49.69035 50.02004 1.000 8.62689 174 LEU D O 1
ATOM 7431 N N . LYS D 1 191 ? -20.98496 51.65140 50.06573 1.000 9.82361 175 LYS D N 1
ATOM 7432 C CA . LYS D 1 191 ? -19.96339 51.15474 49.15301 1.000 11.57536 175 LYS D CA 1
ATOM 7433 C C . LYS D 1 191 ? -19.18234 50.00566 49.77846 1.000 12.24227 175 LYS D C 1
ATOM 7434 O O . LYS D 1 191 ? -18.88309 49.01266 49.10297 1.000 10.85478 175 LYS D O 1
ATOM 7440 N N . LEU D 1 192 ? -18.81743 50.14041 51.05800 1.000 9.62642 176 LEU D N 1
ATOM 7441 C CA . LEU D 1 192 ? -18.08225 49.07720 51.72870 1.000 11.47692 176 LEU D CA 1
ATOM 7442 C C . LEU D 1 192 ? -18.90001 47.79660 51.75799 1.000 10.66291 176 LEU D C 1
ATOM 7443 O O . LEU D 1 192 ? -18.36500 46.70914 51.49999 1.000 10.64382 176 LEU D O 1
ATOM 7448 N N . VAL D 1 193 ? -20.21316 47.91836 51.99745 1.000 9.00674 177 VAL D N 1
ATOM 7449 C CA . VAL D 1 193 ? -21.10474 46.75325 51.97308 1.000 8.43726 177 VAL D CA 1
ATOM 7450 C C . VAL D 1 193 ? -21.02450 46.05346 50.62576 1.000 9.65082 177 VAL D C 1
ATOM 7451 O O . VAL D 1 193 ? -20.83950 44.83086 50.54495 1.000 9.88406 177 VAL D O 1
ATOM 7455 N N . ILE D 1 194 ? -21.18452 46.82295 49.54554 1.000 8.35047 178 ILE D N 1
ATOM 7456 C CA . ILE D 1 194 ? -21.22136 46.24027 48.20555 1.000 10.35306 178 ILE D CA 1
ATOM 7457 C C . ILE D 1 194 ? -19.85801 45.67313 47.82595 1.000 9.98531 178 ILE D C 1
ATOM 7458 O O . ILE D 1 194 ? -19.77444 44.59770 47.21784 1.000 11.17940 178 ILE D O 1
ATOM 7463 N N . ASN D 1 195 ? -18.77236 46.35370 48.21512 1.000 10.91894 179 ASN D N 1
ATOM 7464 C CA . ASN D 1 195 ? -17.43398 45.83493 47.93016 1.000 12.09136 179 ASN D CA 1
ATOM 7465 C C . ASN D 1 195 ? -17.21342 44.47678 48.57107 1.000 11.92812 179 ASN D C 1
ATOM 7466 O O . ASN D 1 195 ? -16.55475 43.60117 47.98632 1.000 11.65318 179 ASN D O 1
ATOM 7471 N N . GLY D 1 196 ? -17.69743 44.30182 49.79596 1.000 10.40068 180 GLY D N 1
ATOM 7472 C CA . GLY D 1 196 ? -17.51160 43.03221 50.46821 1.000 11.89161 180 GLY D CA 1
ATOM 7473 C C . GLY D 1 196 ? -18.22704 41.91042 49.75132 1.000 8.66376 180 GLY D C 1
ATOM 7474 O O . GLY D 1 196 ? -17.67903 40.81944 49.58227 1.000 9.27271 180 GLY D O 1
ATOM 7475 N N . ILE D 1 197 ? -19.45727 42.17403 49.30508 1.000 9.04578 181 ILE D N 1
ATOM 7476 C CA . ILE D 1 197 ? -20.19304 41.19250 48.52001 1.000 8.53349 181 ILE D CA 1
ATOM 7477 C C . ILE D 1 197 ? -19.42625 40.83894 47.25797 1.000 7.49336 181 ILE D C 1
ATOM 7478 O O . ILE D 1 197 ? -19.33459 39.66278 46.87825 1.000 9.42542 181 ILE D O 1
ATOM 7483 N N . MET D 1 198 ? -18.88747 41.85212 46.57159 1.000 7.82099 182 MET D N 1
ATOM 7484 C CA . MET D 1 198 ? -18.17807 41.59145 45.32119 1.000 9.43094 182 MET D CA 1
ATOM 7485 C C . MET D 1 198 ? -16.90313 40.78909 45.57506 1.000 8.98035 182 MET D C 1
ATOM 7486 O O . MET D 1 198 ? -16.62502 39.79685 44.88806 1.000 8.83028 182 MET D O 1
ATOM 7491 N N . GLY D 1 199 ? -16.11461 41.19617 46.57162 1.000 8.11518 183 GLY D N 1
ATOM 7492 C CA . GLY D 1 199 ? -14.85441 40.50698 46.81465 1.000 8.55271 183 GLY D CA 1
ATOM 7493 C C . GLY D 1 199 ? -15.04367 39.06542 47.25377 1.000 8.13309 183 GLY D C 1
ATOM 7494 O O . GLY D 1 199 ? -14.40283 38.14536 46.72507 1.000 8.43842 183 GLY D O 1
ATOM 7495 N N . ALA D 1 200 ? -15.90230 38.84173 48.25423 1.000 7.93699 184 ALA D N 1
ATOM 7496 C CA . ALA D 1 200 ? -16.11617 37.47932 48.72375 1.000 6.56361 184 ALA D CA 1
ATOM 7497 C C . ALA D 1 200 ? -16.87586 36.63900 47.69856 1.000 7.88798 184 ALA D C 1
ATOM 7498 O O . ALA D 1 200 ? -16.71558 35.41671 47.67193 1.000 8.12569 184 ALA D O 1
ATOM 7500 N N . GLY D 1 201 ? -17.68203 37.26461 46.83942 1.000 8.02974 185 GLY D N 1
ATOM 7501 C CA . GLY D 1 201 ? -18.30348 36.51215 45.76200 1.000 8.53105 185 GLY D CA 1
ATOM 7502 C C . GLY D 1 201 ? -17.25933 35.91949 44.83844 1.000 8.18848 185 GLY D C 1
ATOM 7503 O O . GLY D 1 201 ? -17.38684 34.77757 44.38440 1.000 8.09435 185 GLY D O 1
ATOM 7504 N N . LEU D 1 202 ? -16.19226 36.68079 44.57518 1.000 7.19093 186 LEU D N 1
ATOM 7505 C CA . LEU D 1 202 ? -15.13780 36.18156 43.69926 1.000 7.92528 186 LEU D CA 1
ATOM 7506 C C . LEU D 1 202 ? -14.30782 35.10850 44.39064 1.000 9.00737 186 LEU D C 1
ATOM 7507 O O . LEU D 1 202 ? -14.01347 34.06842 43.78476 1.000 8.53794 186 LEU D O 1
ATOM 7512 N N . THR D 1 203 ? -13.92252 35.32498 45.66269 1.000 7.25892 187 THR D N 1
ATOM 7513 C CA . THR D 1 203 ? -13.09464 34.30665 46.30889 1.000 7.62368 187 THR D CA 1
ATOM 7514 C C . THR D 1 203 ? -13.88767 33.01228 46.48879 1.000 7.26165 187 THR D C 1
ATOM 7515 O O . THR D 1 203 ? -13.34136 31.91110 46.33396 1.000 8.16083 187 THR D O 1
ATOM 7519 N N . THR D 1 204 ? -15.19067 33.12841 46.77394 1.000 7.28163 188 THR D N 1
ATOM 7520 C CA . THR D 1 204 ? -16.04779 31.94707 46.84395 1.000 8.87115 188 THR D CA 1
ATOM 7521 C C . THR D 1 204 ? -16.02177 31.17726 45.53391 1.000 8.15834 188 THR D C 1
ATOM 7522 O O . THR D 1 204 ? -15.89764 29.94652 45.51599 1.000 8.75528 188 THR D O 1
ATOM 7526 N N . LEU D 1 205 ? -16.19600 31.89784 44.43098 1.000 7.73378 189 LEU D N 1
ATOM 7527 C CA . LEU D 1 205 ? -16.22892 31.26152 43.11960 1.000 8.55635 189 LEU D CA 1
ATOM 7528 C C . LEU D 1 205 ? -14.88911 30.61345 42.78662 1.000 8.96902 189 LEU D C 1
ATOM 7529 O O . LEU D 1 205 ? -14.84550 29.45571 42.33586 1.000 9.44434 189 LEU D O 1
ATOM 7534 N N . ALA D 1 206 ? -13.78215 31.31922 43.04512 1.000 7.66719 190 ALA D N 1
ATOM 7535 C CA . ALA D 1 206 ? -12.46088 30.77461 42.74613 1.000 7.94376 190 ALA D CA 1
ATOM 7536 C C . ALA D 1 206 ? -12.19601 29.51095 43.55187 1.000 7.50785 190 ALA D C 1
ATOM 7537 O O . ALA D 1 206 ? -11.66087 28.52585 43.02261 1.000 8.10918 190 ALA D O 1
ATOM 7539 N N . GLU D 1 207 ? -12.58482 29.51149 44.83398 1.000 7.15110 191 GLU D N 1
ATOM 7540 C CA . GLU D 1 207 ? -12.34063 28.34024 45.66646 1.000 7.32237 191 GLU D CA 1
ATOM 7541 C C . GLU D 1 207 ? -13.20889 27.15872 45.24462 1.000 7.65793 191 GLU D C 1
ATOM 7542 O O . GLU D 1 207 ? -12.76776 25.99867 45.29363 1.000 8.43320 191 GLU D O 1
ATOM 7548 N N . SER D 1 208 ? -14.46706 27.42604 44.89240 1.000 8.07365 192 SER D N 1
ATOM 7549 C CA . SER D 1 208 ? -15.35779 26.34238 44.49651 1.000 8.17268 192 SER D CA 1
ATOM 7550 C C . SER D 1 208 ? -14.91531 25.73235 43.17743 1.000 8.01106 192 SER D C 1
ATOM 7551 O O . SER D 1 208 ? -14.92138 24.50345 43.03143 1.000 8.60407 192 SER D O 1
ATOM 7554 N N . VAL D 1 209 ? -14.52997 26.58043 42.21181 1.000 8.23762 193 VAL D N 1
ATOM 7555 C CA . VAL D 1 209 ? -13.94393 26.08962 40.96068 1.000 7.98177 193 VAL D CA 1
ATOM 7556 C C . VAL D 1 209 ? -12.69837 25.25371 41.23775 1.000 7.64222 193 VAL D C 1
ATOM 7557 O O . VAL D 1 209 ? -12.50270 24.18037 40.64221 1.000 8.91132 193 VAL D O 1
ATOM 7561 N N . ALA D 1 210 ? -11.84367 25.72213 42.15618 1.000 7.83890 194 ALA D N 1
ATOM 7562 C CA . ALA D 1 210 ? -10.61323 25.00127 42.46855 1.000 8.91385 194 ALA D CA 1
ATOM 7563 C C . ALA D 1 210 ? -10.90423 23.61833 43.02727 1.000 8.78312 194 ALA D C 1
ATOM 7564 O O . ALA D 1 210 ? -10.23469 22.64515 42.66245 1.000 8.70574 194 ALA D O 1
ATOM 7566 N N . TYR D 1 211 ? -11.89704 23.50534 43.92358 1.000 8.42826 195 TYR D N 1
ATOM 7567 C CA . TYR D 1 211 ? -12.27694 22.17879 44.38836 1.000 7.69525 195 TYR D CA 1
ATOM 7568 C C . TYR D 1 211 ? -12.69717 21.30687 43.20430 1.000 8.85205 195 TYR D C 1
ATOM 7569 O O . TYR D 1 211 ? -12.24399 20.16748 43.06597 1.000 7.82866 195 TYR D O 1
ATOM 7578 N N . GLY D 1 212 ? -13.56610 21.83237 42.34004 1.000 7.94667 196 GLY D N 1
ATOM 7579 C CA . GLY D 1 212 ? -14.06358 21.01813 41.24063 1.000 7.11109 196 GLY D CA 1
ATOM 7580 C C . GLY D 1 212 ? -12.95037 20.50671 40.34637 1.000 8.01497 196 GLY D C 1
ATOM 7581 O O . GLY D 1 212 ? -12.96247 19.34394 39.93230 1.000 8.69169 196 GLY D O 1
ATOM 7582 N N . LEU D 1 213 ? -11.97773 21.36998 40.04266 1.000 7.97097 197 LEU D N 1
ATOM 7583 C CA . LEU D 1 213 ? -10.84829 20.96369 39.21027 1.000 7.91130 197 LEU D CA 1
ATOM 7584 C C . LEU D 1 213 ? -9.98052 19.94398 39.92073 1.000 9.24038 197 LEU D C 1
ATOM 7585 O O . LEU D 1 213 ? -9.49640 18.97981 39.30039 1.000 9.75238 197 LEU D O 1
ATOM 7590 N N . SER D 1 214 ? -9.75218 20.15228 41.22266 1.000 8.16551 198 SER D N 1
ATOM 7591 C CA . SER D 1 214 ? -8.95321 19.21117 41.99894 1.000 9.50493 198 SER D CA 1
ATOM 7592 C C . SER D 1 214 ? -9.59338 17.83946 42.02540 1.000 11.27267 198 SER D C 1
ATOM 7593 O O . SER D 1 214 ? -8.89058 16.81905 42.10925 1.000 14.89487 198 SER D O 1
ATOM 7596 N N . ALA D 1 215 ? -10.91615 17.79803 41.94133 1.000 8.77701 199 ALA D N 1
ATOM 7597 C CA . ALA D 1 215 ? -11.66293 16.55754 42.00949 1.000 10.79368 199 ALA D CA 1
ATOM 7598 C C . ALA D 1 215 ? -11.85818 15.92964 40.64759 1.000 10.33488 199 ALA D C 1
ATOM 7599 O O . ALA D 1 215 ? -12.59037 14.93684 40.53527 1.000 11.28106 199 ALA D O 1
ATOM 7601 N N . GLY D 1 216 ? -11.23727 16.50504 39.61480 1.000 8.96961 200 GLY D N 1
ATOM 7602 C CA . GLY D 1 216 ? -11.15162 15.88297 38.30982 1.000 12.15137 200 GLY D CA 1
ATOM 7603 C C . GLY D 1 216 ? -12.15224 16.35212 37.28098 1.000 10.68805 200 GLY D C 1
ATOM 7604 O O . GLY D 1 216 ? -12.18851 15.78771 36.18208 1.000 13.56799 200 GLY D O 1
ATOM 7605 N N . LEU D 1 217 ? -12.95360 17.36131 37.58534 1.000 9.95572 201 LEU D N 1
ATOM 7606 C CA . LEU D 1 217 ? -13.91555 17.86052 36.60785 1.000 9.44832 201 LEU D CA 1
ATOM 7607 C C . LEU D 1 217 ? -13.20513 18.55475 35.45190 1.000 9.26317 201 LEU D C 1
ATOM 7608 O O . LEU D 1 217 ? -12.26041 19.32752 35.64971 1.000 10.71700 201 LEU D O 1
ATOM 7613 N N . ASP D 1 218 ? -13.69441 18.28706 34.24381 1.000 9.16722 202 ASP D N 1
ATOM 7614 C CA . ASP D 1 218 ? -13.17998 18.93425 33.03955 1.000 9.77159 202 ASP D CA 1
ATOM 7615 C C . ASP D 1 218 ? -13.33000 20.44664 33.13384 1.000 9.20432 202 ASP D C 1
ATOM 7616 O O . ASP D 1 218 ? -14.39984 20.96522 33.47529 1.000 9.67110 202 ASP D O 1
ATOM 7621 N N . ARG D 1 219 ? -12.24892 21.16413 32.82437 1.000 8.56826 203 ARG D N 1
ATOM 7622 C CA . ARG D 1 219 ? -12.24495 22.60680 33.03701 1.000 7.91629 203 ARG D CA 1
ATOM 7623 C C . ARG D 1 219 ? 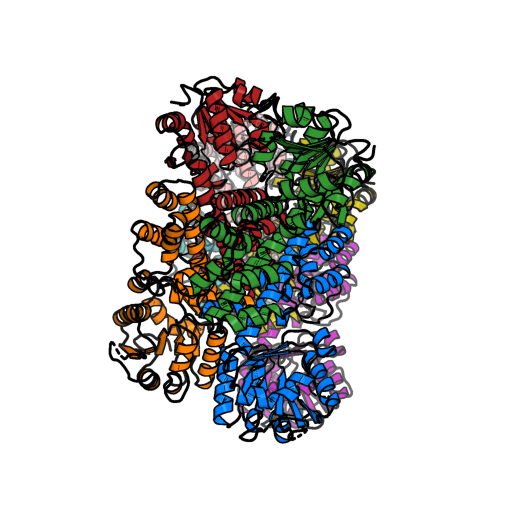-13.29322 23.31249 32.18182 1.000 9.07702 203 ARG D C 1
ATOM 7624 O O . ARG D 1 219 ? -14.00762 24.20289 32.66628 1.000 10.42098 203 ARG D O 1
ATOM 7632 N N . SER D 1 220 ? -13.37782 22.96533 30.89359 1.000 9.99891 204 SER D N 1
ATOM 7633 C CA . SER D 1 220 ? -14.31277 23.66059 30.01616 1.000 9.61406 204 SER D CA 1
ATOM 7634 C C . SER D 1 220 ? -15.75335 23.34042 30.40212 1.000 9.91820 204 SER D C 1
ATOM 7635 O O . SER D 1 220 ? -16.61101 24.23730 30.43210 1.000 11.53876 204 SER D O 1
ATOM 7638 N N . MET D 1 221 ? -16.02314 22.06772 30.71877 1.000 11.33879 205 MET D N 1
ATOM 7639 C CA . MET D 1 221 ? -17.31048 21.65959 31.28490 1.000 10.01457 205 MET D CA 1
ATOM 7640 C C . MET D 1 221 ? -17.68234 22.51295 32.48409 1.000 10.48710 205 MET D C 1
ATOM 7641 O O . MET D 1 221 ? -18.78175 23.06814 32.54975 1.000 11.59331 205 MET D O 1
ATOM 7646 N N . LEU D 1 222 ? -16.76824 22.60030 33.44802 1.000 9.21107 206 LEU D N 1
ATOM 7647 C CA . LEU D 1 222 ? -17.06344 23.23965 34.73100 1.000 9.10117 206 LEU D CA 1
ATOM 7648 C C . LEU D 1 222 ? -17.37825 24.71901 34.55221 1.000 9.63819 206 LEU D C 1
ATOM 7649 O O . LEU D 1 222 ? -18.36632 25.22716 35.10073 1.000 9.78457 206 LEU D O 1
ATOM 7654 N N . PHE D 1 223 ? -16.54235 25.43759 33.79964 1.000 9.32787 207 PHE D N 1
ATOM 7655 C CA . PHE D 1 223 ? -16.79554 26.86094 33.59920 1.000 8.48141 207 PHE D CA 1
ATOM 7656 C C . PHE D 1 223 ? -18.13093 27.07604 32.89565 1.000 10.45096 207 PHE D C 1
ATOM 7657 O O . PHE D 1 223 ? -18.89910 27.97814 33.25745 1.000 11.74687 207 PHE D O 1
ATOM 7665 N N . ASP D 1 224 ? -18.45424 26.23368 31.91222 1.000 11.83347 208 ASP D N 1
ATOM 7666 C CA . ASP D 1 224 ? -19.71203 26.43096 31.19550 1.000 10.58500 208 ASP D CA 1
ATOM 7667 C C . ASP D 1 224 ? -20.91143 26.05518 32.05307 1.000 12.38334 208 ASP D C 1
ATOM 7668 O O . ASP D 1 224 ? -21.97572 26.67678 31.93975 1.000 13.71598 208 ASP D O 1
ATOM 7673 N N . ALA D 1 225 ? -20.76620 25.02686 32.89512 1.000 9.77217 209 ALA D N 1
ATOM 7674 C CA . ALA D 1 225 ? -21.86455 24.59948 33.75688 1.000 9.72520 209 ALA D CA 1
ATOM 7675 C C . ALA D 1 225 ? -22.23323 25.69431 34.73992 1.000 11.30123 209 ALA D C 1
ATOM 7676 O O . ALA D 1 225 ? -23.42343 25.96107 34.97327 1.000 11.57324 209 ALA D O 1
ATOM 7678 N N . LEU D 1 226 ? -21.22337 26.34827 35.32446 1.000 8.96299 210 LEU D N 1
ATOM 7679 C CA . LEU D 1 226 ? -21.50231 27.38123 36.31505 1.000 10.91794 210 LEU D CA 1
ATOM 7680 C C . LEU D 1 226 ? -22.17974 28.59551 35.69236 1.000 11.24963 210 LEU D C 1
ATOM 7681 O O . LEU D 1 226 ? -22.91594 29.30605 36.38007 1.000 11.58247 210 LEU D O 1
ATOM 7686 N N . ASP D 1 227 ? -21.99405 28.83247 34.39151 1.000 10.97131 211 ASP D N 1
ATOM 7687 C CA . ASP D 1 227 ? -22.73503 29.91388 33.75484 1.000 12.87953 211 ASP D CA 1
ATOM 7688 C C . ASP D 1 227 ? -24.23971 29.68493 33.76847 1.000 13.62011 211 ASP D C 1
ATOM 7689 O O . ASP D 1 227 ? -24.99593 30.63523 33.53544 1.000 14.90964 211 ASP D O 1
ATOM 7694 N N . GLN D 1 228 ? -24.68169 28.45539 34.02668 1.000 12.54334 212 GLN D N 1
ATOM 7695 C CA . GLN D 1 228 ? -26.07595 28.04859 33.91442 1.000 14.31123 212 GLN D CA 1
ATOM 7696 C C . GLN D 1 228 ? -26.83165 28.06239 35.23648 1.000 14.81127 212 GLN D C 1
ATOM 7697 O O . GLN D 1 228 ? -28.02320 27.73541 35.24135 1.000 18.17730 212 GLN D O 1
ATOM 7703 N N . VAL D 1 229 ? -26.17286 28.38048 36.36668 1.000 13.64259 213 VAL D N 1
ATOM 7704 C CA . VAL D 1 229 ? -26.79547 28.24099 37.68013 1.000 12.52766 213 VAL D CA 1
ATOM 7705 C C . VAL D 1 229 ? -27.19637 29.60999 38.20728 1.000 11.07518 213 VAL D C 1
ATOM 7706 O O . VAL D 1 229 ? -26.61610 30.64473 37.85811 1.000 14.96250 213 VAL D O 1
ATOM 7710 N N . ALA D 1 230 ? -28.20117 29.61090 39.07706 1.000 13.93868 214 ALA D N 1
ATOM 7711 C CA . ALA D 1 230 ? -28.81840 30.84225 39.54504 1.000 12.74877 214 ALA D CA 1
ATOM 7712 C C . ALA D 1 230 ? -28.13009 31.43163 40.76521 1.000 11.16031 214 ALA D C 1
ATOM 7713 O O . ALA D 1 230 ? -28.53948 32.50378 41.22621 1.000 11.73924 214 ALA D O 1
ATOM 7715 N N . VAL D 1 231 ? -27.11117 30.75928 41.30727 1.000 9.84734 215 VAL D N 1
ATOM 7716 C CA . VAL D 1 231 ? -26.50318 31.17512 42.56925 1.000 10.14711 215 VAL D CA 1
ATOM 7717 C C . VAL D 1 231 ? -25.23389 32.00213 42.35748 1.000 9.01561 215 VAL D C 1
ATOM 7718 O O . VAL D 1 231 ? -24.54799 32.32479 43.33323 1.000 11.05210 215 VAL D O 1
ATOM 7722 N N . ILE D 1 232 ? -24.92239 32.38881 41.11101 1.000 8.82361 216 ILE D N 1
ATOM 7723 C CA . ILE D 1 232 ? -23.80529 33.28022 40.79329 1.000 10.31586 216 ILE D CA 1
ATOM 7724 C C . ILE D 1 232 ? -24.36509 34.58336 40.22622 1.000 8.50134 216 ILE D C 1
ATOM 7725 O O . ILE D 1 232 ? -25.29410 34.56012 39.40863 1.000 10.84099 216 ILE D O 1
ATOM 7730 N N . SER D 1 233 ? -23.79581 35.71898 40.65116 1.000 8.03288 217 SER D N 1
ATOM 7731 C CA . SER D 1 233 ? -24.25920 37.02710 40.21230 1.000 9.38130 217 SER D CA 1
ATOM 7732 C C . SER D 1 233 ? -23.92538 37.27086 38.74439 1.000 10.05607 217 SER D C 1
ATOM 7733 O O . SER D 1 233 ? -23.01255 36.65160 38.19885 1.000 10.42261 217 SER D O 1
ATOM 7736 N N . PRO D 1 234 ? -24.65008 38.18136 38.08550 1.000 9.14177 218 PRO D N 1
ATOM 7737 C CA . PRO D 1 234 ? -24.25737 38.54350 36.71010 1.000 10.04157 218 PRO D CA 1
ATOM 7738 C C . PRO D 1 234 ? -22.84060 39.06665 36.62907 1.000 10.84099 218 PRO D C 1
ATOM 7739 O O . PRO D 1 234 ? -22.10984 38.73839 35.67989 1.000 11.48839 218 PRO D O 1
ATOM 7743 N N . HIS D 1 235 ? -22.41891 39.86493 37.61345 1.000 9.62249 219 HIS D N 1
ATOM 7744 C CA . HIS D 1 235 ? -21.05506 40.37626 37.61725 1.000 9.71278 219 HIS D CA 1
ATOM 7745 C C . HIS D 1 235 ? -20.05479 39.23197 37.65020 1.000 10.66722 219 HIS D C 1
ATOM 7746 O O . HIS D 1 235 ? -19.08616 39.21278 36.88132 1.000 9.39996 219 HIS D O 1
ATOM 7753 N N . HIS D 1 236 ? -20.27246 38.25804 38.53460 1.000 10.03990 220 HIS D N 1
ATOM 7754 C CA . HIS D 1 236 ? -19.27695 37.20446 38.67357 1.000 7.25013 220 HIS D CA 1
ATOM 7755 C C . HIS D 1 236 ? -19.36412 36.19159 37.54323 1.000 9.67440 220 HIS D C 1
ATOM 7756 O O . HIS D 1 236 ? -18.35872 35.55172 37.23463 1.000 10.73059 220 HIS D O 1
ATOM 7763 N N . LYS D 1 237 ? -20.53598 36.02668 36.92123 1.000 9.09603 221 LYS D N 1
ATOM 7764 C CA . LYS D 1 237 ? -20.59261 35.20497 35.71510 1.000 10.05528 221 LYS D CA 1
ATOM 7765 C C . LYS D 1 237 ? -19.75651 35.82247 34.60908 1.000 10.69245 221 LYS D C 1
ATOM 7766 O O . LYS D 1 237 ? -19.10046 35.09902 33.85085 1.000 11.87887 221 LYS D O 1
ATOM 7772 N N . ARG D 1 238 ? -19.75892 37.15647 34.50236 1.000 9.93948 222 ARG D N 1
ATOM 7773 C CA . ARG D 1 238 ? -18.91867 37.80168 33.49525 1.000 10.31392 222 ARG D CA 1
ATOM 7774 C C . ARG D 1 238 ? -17.44926 37.55917 33.79989 1.000 12.78309 222 ARG D C 1
ATOM 7775 O O . ARG D 1 238 ? -16.65214 37.25594 32.89712 1.000 12.14922 222 ARG D O 1
ATOM 7783 N N . LYS D 1 239 ? -17.07755 37.65148 35.07757 1.000 10.10491 223 LYS D N 1
ATOM 7784 C CA . LYS D 1 239 ? -15.69835 37.37211 35.44468 1.000 9.82821 223 LYS D CA 1
ATOM 7785 C C . LYS D 1 239 ? -15.32132 35.92441 35.15685 1.000 9.41272 223 LYS D C 1
ATOM 7786 O O . LYS D 1 239 ? -14.17403 35.64201 34.79610 1.000 10.64975 223 LYS D O 1
ATOM 7792 N N . LEU D 1 240 ? -16.25168 34.98969 35.37051 1.000 10.08279 224 LEU D N 1
ATOM 7793 C CA . LEU D 1 240 ? -15.94664 33.58067 35.13601 1.000 8.56644 224 LEU D CA 1
ATOM 7794 C C . LEU D 1 240 ? -15.70046 33.32189 33.65401 1.000 10.16894 224 LEU D C 1
ATOM 7795 O O . LEU D 1 240 ? -14.75816 32.60230 33.29416 1.000 10.86649 224 LEU D O 1
ATOM 7800 N N . LYS D 1 241 ? -16.50934 33.93572 32.79135 1.000 10.30992 225 LYS D N 1
ATOM 7801 C CA . LYS D 1 241 ? -16.28483 33.79090 31.35212 1.000 10.52141 225 LYS D CA 1
ATOM 7802 C C . LYS D 1 241 ? -14.94536 34.37231 30.94824 1.000 10.14758 225 LYS D C 1
ATOM 7803 O O . LYS D 1 241 ? -14.22035 33.78800 30.12403 1.000 12.12844 225 LYS D O 1
ATOM 7809 N N . ALA D 1 242 ? -14.59580 35.52953 31.50806 1.000 10.80884 226 ALA D N 1
ATOM 7810 C CA . ALA D 1 242 ? -13.30099 36.12143 31.20613 1.000 10.39866 226 ALA D CA 1
ATOM 7811 C C . ALA D 1 242 ? -12.17764 35.21554 31.68689 1.000 11.93564 226 ALA D C 1
ATOM 7812 O O . ALA D 1 242 ? -11.16760 35.03728 30.99949 1.000 11.10868 226 ALA D O 1
ATOM 7814 N N . ALA D 1 243 ? -12.35262 34.60959 32.86327 1.000 8.92573 227 ALA D N 1
ATOM 7815 C CA . ALA D 1 243 ? -11.32628 33.72523 33.40695 1.000 9.40397 227 ALA D CA 1
ATOM 7816 C C . ALA D 1 243 ? -11.18387 32.43608 32.60096 1.000 9.93920 227 ALA D C 1
ATOM 7817 O O . ALA D 1 243 ? -10.08383 31.87133 32.54326 1.000 10.95277 227 ALA D O 1
ATOM 7819 N N . LYS D 1 244 ? -12.26928 31.95477 31.97992 1.000 10.09670 228 LYS D N 1
ATOM 7820 C CA . LYS D 1 244 ? -12.13533 30.81891 31.07411 1.000 9.65479 228 LYS D CA 1
ATOM 7821 C C . LYS D 1 244 ? -11.13834 31.14294 29.96292 1.000 10.54192 228 LYS D C 1
ATOM 7822 O O . LYS D 1 244 ? -10.31831 30.29283 29.58507 1.000 11.53413 228 LYS D O 1
ATOM 7828 N N . ASP D 1 245 ? -11.15968 32.39159 29.48416 1.000 10.03655 229 ASP D N 1
ATOM 7829 C CA . ASP D 1 245 ? -10.26911 32.90760 28.44266 1.000 11.91959 229 ASP D CA 1
ATOM 7830 C C . ASP D 1 245 ? -8.92501 33.37777 28.98043 1.000 14.53751 229 ASP D C 1
ATOM 7831 O O . ASP D 1 245 ? -8.13081 33.92586 28.20957 1.000 15.49828 229 ASP D O 1
ATOM 7836 N N . GLY D 1 246 ? -8.66004 33.24193 30.27854 1.000 10.49354 230 GLY D N 1
ATOM 7837 C CA . GLY D 1 246 ? -7.44662 33.82292 30.84074 1.000 13.66655 230 GLY D CA 1
ATOM 7838 C C . GLY D 1 246 ? -7.35416 35.33210 30.73631 1.000 14.41029 230 GLY D C 1
ATOM 7839 O O . GLY D 1 246 ? -6.24865 35.88757 30.77123 1.000 15.49931 230 GLY D O 1
ATOM 7840 N N . ASN D 1 247 ? -8.48931 36.01983 30.63975 1.000 12.66388 231 ASN D N 1
ATOM 7841 C CA . ASN D 1 247 ? -8.53138 37.45740 30.40781 1.000 12.12757 231 ASN D CA 1
ATOM 7842 C C . ASN D 1 247 ? -8.70596 38.15115 31.74657 1.000 12.56057 231 ASN D C 1
ATOM 7843 O O . ASN D 1 247 ? -9.79890 38.13032 32.31805 1.000 14.40878 231 ASN D O 1
ATOM 7848 N N . PHE D 1 248 ? -7.62656 38.75035 32.23530 1.000 12.59949 232 PHE D N 1
ATOM 7849 C CA . PHE D 1 248 ? -7.63637 39.53437 33.46731 1.000 11.81138 232 PHE D CA 1
ATOM 7850 C C . PHE D 1 248 ? -7.14183 40.95126 33.21682 1.000 11.78377 232 PHE D C 1
ATOM 7851 O O . PHE D 1 248 ? -6.52979 41.57569 34.09125 1.000 12.65671 232 PHE D O 1
ATOM 7859 N N . ALA D 1 249 ? -7.40950 41.47795 32.02324 1.000 13.79336 233 ALA D N 1
ATOM 7860 C CA . ALA D 1 249 ? -7.16041 42.89075 31.80039 1.000 16.93961 233 ALA D CA 1
ATOM 7861 C C . ALA D 1 249 ? -7.88480 43.68246 32.88270 1.000 16.56035 233 ALA D C 1
ATOM 7862 O O . ALA D 1 249 ? -9.01701 43.33450 33.24898 1.000 16.11460 233 ALA D O 1
ATOM 7864 N N . PRO D 1 250 ? -7.25492 44.69607 33.45241 1.000 17.08457 234 PRO D N 1
ATOM 7865 C CA . PRO D 1 250 ? -7.81962 45.32202 34.65123 1.000 15.66094 234 PRO D CA 1
ATOM 7866 C C . PRO D 1 250 ? -9.05909 46.13408 34.35221 1.000 19.27642 234 PRO D C 1
ATOM 7867 O O . PRO D 1 250 ? -9.01873 47.13781 33.63332 1.000 25.37802 234 PRO D O 1
ATOM 7871 N N . GLN D 1 251 ? -10.18599 45.66347 34.86364 1.000 15.91512 235 GLN D N 1
ATOM 7872 C CA . GLN D 1 251 ? -11.36113 46.49371 35.05637 1.000 15.52662 235 GLN D CA 1
ATOM 7873 C C . GLN D 1 251 ? -11.41595 47.04359 36.46957 1.000 17.18596 235 GLN D C 1
ATOM 7874 O O . GLN D 1 251 ? -11.73214 48.21849 36.67274 1.000 20.36071 235 GLN D O 1
ATOM 7880 N N . PHE D 1 252 ? -11.06931 46.20987 37.44753 1.000 14.90339 236 PHE D N 1
ATOM 7881 C CA . PHE D 1 252 ? -10.88048 46.64352 38.82816 1.000 13.80709 236 PHE D CA 1
ATOM 7882 C C . PHE D 1 252 ? -9.65701 45.89727 39.34214 1.000 11.85819 236 PHE D C 1
ATOM 7883 O O . PHE D 1 252 ? -9.74213 44.69997 39.65597 1.000 12.48361 236 PHE D O 1
ATOM 7891 N N . PRO D 1 253 ? -8.49856 46.55315 39.41048 1.000 11.08796 237 PRO D N 1
ATOM 7892 C CA . PRO D 1 253 ? -7.26590 45.83090 39.74830 1.000 11.38162 237 PRO D CA 1
ATOM 7893 C C . PRO D 1 253 ? -7.26779 45.26652 41.15880 1.000 10.25961 237 PRO D C 1
ATOM 7894 O O . PRO D 1 253 ? -7.91613 45.78866 42.06737 1.000 11.21205 237 PRO D O 1
ATOM 7898 N N . ALA D 1 254 ? -6.52592 44.16899 41.31716 1.000 10.68668 238 ALA D N 1
ATOM 7899 C CA . ALA D 1 254 ? -6.40144 43.51549 42.61378 1.000 9.96471 238 ALA D CA 1
ATOM 7900 C C . ALA D 1 254 ? -5.95214 44.48106 43.69937 1.000 10.91114 238 ALA D C 1
ATOM 7901 O O . ALA D 1 254 ? -6.41867 44.39091 44.84327 1.000 11.43650 238 ALA D O 1
ATOM 7903 N N . ARG D 1 255 ? -5.05305 45.41897 43.37298 1.000 9.89996 239 ARG D N 1
ATOM 7904 C CA . ARG D 1 255 ? -4.54941 46.29749 44.42247 1.000 10.65775 239 ARG D CA 1
ATOM 7905 C C . ARG D 1 255 ? -5.65943 47.15848 45.00327 1.000 13.45466 239 ARG D C 1
ATOM 7906 O O . ARG D 1 255 ? -5.64825 47.43518 46.21100 1.000 14.49871 239 ARG D O 1
ATOM 7914 N N . LEU D 1 256 ? -6.63531 47.55630 44.17739 1.000 9.71941 240 LEU D N 1
ATOM 7915 C CA . LEU D 1 256 ? -7.72120 48.39606 44.65579 1.000 13.45555 240 LEU D CA 1
ATOM 7916 C C . LEU D 1 256 ? -8.80260 47.56447 45.32914 1.000 8.87674 240 LEU D C 1
ATOM 7917 O O . LEU D 1 256 ? -9.32969 47.97492 46.37059 1.000 10.39364 240 LEU D O 1
ATOM 7922 N N . MET D 1 257 ? -9.16498 46.41472 44.74610 1.000 9.50957 241 MET D N 1
ATOM 7923 C CA . MET D 1 257 ? -10.07738 45.49821 45.43905 1.000 10.10502 241 MET D CA 1
ATOM 7924 C C . MET D 1 257 ? -9.58556 45.14409 46.82411 1.000 10.10400 241 MET D C 1
ATOM 7925 O O . MET D 1 257 ? -10.36176 45.14958 47.79826 1.000 8.34177 241 MET D O 1
ATOM 7930 N N . GLN D 1 258 ? -8.31189 44.76363 46.91919 1.000 9.07531 242 GLN D N 1
ATOM 7931 C CA . GLN D 1 258 ? -7.79386 44.32116 48.20325 1.000 7.94461 242 GLN D CA 1
ATOM 7932 C C . GLN D 1 258 ? -7.77845 45.47159 49.19865 1.000 9.74605 242 GLN D C 1
ATOM 7933 O O . GLN D 1 258 ? -8.05399 45.26743 50.37998 1.000 9.39086 242 GLN D O 1
ATOM 7939 N N . LYS D 1 259 ? -7.49042 46.68966 48.72981 1.000 8.58937 243 LYS D N 1
ATOM 7940 C CA . LYS D 1 259 ? -7.58149 47.86408 49.59672 1.000 8.46834 243 LYS D CA 1
ATOM 7941 C C . LYS D 1 259 ? -9.00599 48.07332 50.10421 1.000 9.17272 243 LYS D C 1
ATOM 7942 O O . LYS D 1 259 ? -9.21142 48.37197 51.28642 1.000 8.44029 243 LYS D O 1
ATOM 7948 N N . ASP D 1 260 ? -10.00661 47.92898 49.22589 1.000 9.48352 244 ASP D N 1
ATOM 7949 C CA . ASP D 1 260 ? -11.39893 48.08364 49.65159 1.000 8.41381 244 ASP D CA 1
ATOM 7950 C C . ASP D 1 260 ? -11.76452 47.04619 50.70525 1.000 9.08003 244 ASP D C 1
ATOM 7951 O O . ASP D 1 260 ? -12.50707 47.33524 51.64995 1.000 10.47423 244 ASP D O 1
ATOM 7956 N N . MET D 1 261 ? -11.23979 45.82823 50.55955 1.000 8.10078 245 MET D N 1
ATOM 7957 C CA . MET D 1 261 ? -11.47972 44.79237 51.54725 1.000 6.96194 245 MET D CA 1
ATOM 7958 C C . MET D 1 261 ? -10.82215 45.15782 52.86982 1.000 7.91935 245 MET D C 1
ATOM 7959 O O . MET D 1 261 ? -11.41247 44.97852 53.93377 1.000 8.42664 245 MET D O 1
ATOM 7964 N N . ARG D 1 262 ? -9.58704 45.65857 52.82131 1.000 7.71148 246 ARG D N 1
ATOM 7965 C CA . ARG D 1 262 ? -8.93148 46.15298 54.03574 1.000 8.04825 246 ARG D CA 1
ATOM 7966 C C . ARG D 1 262 ? -9.77360 47.23257 54.72177 1.000 7.05619 246 ARG D C 1
ATOM 7967 O O . ARG D 1 262 ? -9.97159 47.19664 55.94667 1.000 9.01150 246 ARG D O 1
ATOM 7975 N N . LEU D 1 263 ? -10.30884 48.18231 53.94854 1.000 8.52494 247 LEU D N 1
ATOM 7976 C CA . LEU D 1 263 ? -11.15142 49.22086 54.54831 1.000 8.40338 247 LEU D CA 1
ATOM 7977 C C . LEU D 1 263 ? -12.38810 48.62951 55.20457 1.000 9.12570 247 LEU D C 1
ATOM 7978 O O . LEU D 1 263 ? -12.75732 49.02807 56.31846 1.000 9.40785 247 LEU D O 1
ATOM 7983 N N . LEU D 1 264 ? -13.04568 47.68554 54.52793 1.000 7.61974 248 LEU D N 1
ATOM 7984 C CA . LEU D 1 264 ? -14.24178 47.07193 55.08920 1.000 8.74904 248 LEU D CA 1
ATOM 7985 C C . LEU D 1 264 ? -13.91877 46.32284 56.36981 1.000 8.65613 248 LEU D C 1
ATOM 7986 O O . LEU D 1 264 ? -14.66249 46.41336 57.35618 1.000 9.38572 248 LEU D O 1
ATOM 7991 N N . LEU D 1 265 ? -12.81190 45.59219 56.38747 1.000 8.35216 249 LEU D N 1
ATOM 7992 C CA . LEU D 1 265 ? -12.52019 44.81848 57.58943 1.000 8.43823 249 LEU D CA 1
ATOM 7993 C C . LEU D 1 265 ? -12.11869 45.73211 58.74801 1.000 7.24192 249 LEU D C 1
ATOM 7994 O O . LEU D 1 265 ? -12.44480 45.43891 59.90226 1.000 9.16441 249 LEU D O 1
ATOM 7999 N N . ASP D 1 266 ? -11.49775 46.87938 58.46266 1.000 8.92564 250 ASP D N 1
ATOM 8000 C CA . ASP D 1 266 ? -11.22044 47.81051 59.53801 1.000 9.20675 250 ASP D CA 1
ATOM 8001 C C . ASP D 1 266 ? -12.50989 48.38776 60.08151 1.000 9.55931 250 ASP D C 1
ATOM 8002 O O . ASP D 1 266 ? -12.67481 48.51646 61.30072 1.000 9.68218 250 ASP D O 1
ATOM 8007 N N . ALA D 1 267 ? -13.42898 48.74814 59.18464 1.000 8.17550 251 ALA D N 1
ATOM 8008 C CA . ALA D 1 267 ? -14.68843 49.32462 59.62962 1.000 8.80196 251 ALA D CA 1
ATOM 8009 C C . ALA D 1 267 ? -15.49808 48.30725 60.41716 1.000 8.78343 251 ALA D C 1
ATOM 8010 O O . ALA D 1 267 ? -16.10495 48.64249 61.44052 1.000 8.85995 251 ALA D O 1
ATOM 8012 N N . ALA D 1 268 ? -15.52048 47.05499 59.95532 1.000 7.61658 252 ALA D N 1
ATOM 8013 C CA . ALA D 1 268 ? -16.27630 46.03778 60.67651 1.000 8.16674 252 ALA D CA 1
ATOM 8014 C C . ALA D 1 268 ? -15.67532 45.77428 62.04649 1.000 8.53257 252 ALA D C 1
ATOM 8015 O O . ALA D 1 268 ? -16.40462 45.48666 62.99634 1.000 9.85975 252 ALA D O 1
ATOM 8017 N N . ALA D 1 269 ? -14.35052 45.88542 62.17303 1.000 8.66802 253 ALA D N 1
ATOM 8018 C CA . ALA D 1 269 ? -13.73847 45.73151 63.48704 1.000 7.92930 253 ALA D CA 1
ATOM 8019 C C . ALA D 1 269 ? -14.08254 46.91680 64.37816 1.000 9.53002 253 ALA D C 1
ATOM 8020 O O . ALA D 1 269 ? -14.33604 46.74295 65.57408 1.000 11.31014 253 ALA D O 1
ATOM 8022 N N . ARG D 1 270 ? -14.09785 48.12939 63.81902 1.000 9.53227 254 ARG D N 1
ATOM 8023 C CA . ARG D 1 270 ? -14.46321 49.28038 64.64547 1.000 9.72676 254 ARG D CA 1
ATOM 8024 C C . ARG D 1 270 ? -15.89315 49.17381 65.13947 1.000 11.71431 254 ARG D C 1
ATOM 8025 O O . ARG D 1 270 ? -16.20622 49.65379 66.23985 1.000 13.56462 254 ARG D O 1
ATOM 8033 N N . GLU D 1 271 ? -16.77778 48.56990 64.34642 1.000 9.48321 255 GLU D N 1
ATOM 8034 C CA . GLU D 1 271 ? -18.15911 48.36865 64.76337 1.000 10.64204 255 GLU D CA 1
ATOM 8035 C C . GLU D 1 271 ? -18.35444 47.09518 65.55902 1.000 11.76244 255 GLU D C 1
ATOM 8036 O O . GLU D 1 271 ? -19.48222 46.82191 65.98380 1.000 11.54928 255 GLU D O 1
ATOM 8042 N N . ALA D 1 272 ? -17.28871 46.32589 65.77126 1.000 10.76286 256 ALA D N 1
ATOM 8043 C CA . ALA D 1 272 ? -17.32733 45.04994 66.47639 1.000 11.00727 256 ALA D CA 1
ATOM 8044 C C . ALA D 1 272 ? -18.38807 44.10973 65.90418 1.000 11.01964 256 ALA D C 1
ATOM 8045 O O . ALA D 1 272 ? -19.18426 43.51554 66.63529 1.000 10.92079 256 ALA D O 1
ATOM 8047 N N . VAL D 1 273 ? -18.37638 43.94138 64.58671 1.000 9.64837 257 VAL D N 1
ATOM 8048 C CA . VAL D 1 273 ? -19.26976 43.01106 63.90319 1.000 8.74109 257 VAL D CA 1
ATOM 8049 C C . VAL D 1 273 ? -18.43350 41.84919 63.39520 1.000 9.34671 257 VAL D C 1
ATOM 8050 O O . VAL D 1 273 ? -17.53902 42.07851 62.57492 1.000 10.55486 257 VAL D O 1
ATOM 8054 N N . PRO D 1 274 ? -18.69883 40.60793 63.80953 1.000 11.30581 258 PRO D N 1
ATOM 8055 C CA . PRO D 1 274 ? -17.90674 39.48222 63.28259 1.000 9.93518 258 PRO D CA 1
ATOM 8056 C C . PRO D 1 274 ? -18.30319 39.16695 61.84723 1.000 13.24678 258 PRO D C 1
ATOM 8057 O O . PRO D 1 274 ? -19.48132 38.96224 61.53927 1.000 14.39612 258 PRO D O 1
ATOM 8061 N N . VAL D 1 275 ? -17.30862 39.13331 60.96427 1.000 10.47085 259 VAL D N 1
ATOM 8062 C CA . VAL D 1 275 ? -17.55222 38.89606 59.53799 1.000 10.15353 259 VAL D CA 1
ATOM 8063 C C . VAL D 1 275 ? -16.53064 37.88263 59.01843 1.000 9.84137 259 VAL D C 1
ATOM 8064 O O . VAL D 1 275 ? -15.66244 38.22513 58.19028 1.000 10.56160 259 VAL D O 1
ATOM 8068 N N . PRO D 1 276 ? -16.61637 36.62537 59.46042 1.000 9.67882 260 PRO D N 1
ATOM 8069 C CA . PRO D 1 276 ? -15.57233 35.64948 59.10632 1.000 10.65639 260 PRO D CA 1
ATOM 8070 C C . PRO D 1 276 ? -15.46317 35.35140 57.61607 1.000 9.80730 260 PRO D C 1
ATOM 8071 O O . PRO D 1 276 ? -14.33913 35.13271 57.13908 1.000 10.05249 260 PRO D O 1
ATOM 8075 N N . THR D 1 277 ? -16.57686 35.31118 56.86992 1.000 8.14376 261 THR D N 1
ATOM 8076 C CA . THR D 1 277 ? -16.48009 35.06128 55.43032 1.000 7.09521 261 THR D CA 1
ATOM 8077 C C . THR D 1 277 ? -15.75529 36.20489 54.73063 1.000 8.86635 261 THR D C 1
ATOM 8078 O O . THR D 1 277 ? -14.88301 35.97637 53.88002 1.000 7.52769 261 THR D O 1
ATOM 8082 N N . LEU D 1 278 ? -16.09556 37.44498 55.08120 1.000 8.00250 262 LEU D N 1
ATOM 8083 C CA . LEU D 1 278 ? -15.42667 38.60071 54.48361 1.000 6.15484 262 LEU D CA 1
ATOM 8084 C C . LEU D 1 278 ? -13.95663 38.63039 54.87439 1.000 7.42862 262 LEU D C 1
ATOM 8085 O O . LEU D 1 278 ? -13.09812 39.00978 54.06804 1.000 7.67532 262 LEU D O 1
ATOM 8090 N N . ALA D 1 279 ? -13.65231 38.22742 56.11061 1.000 8.35626 263 ALA D N 1
ATOM 8091 C CA . ALA D 1 279 ? -12.27317 38.23804 56.58402 1.000 7.08273 263 ALA D CA 1
ATOM 8092 C C . ALA D 1 279 ? -11.42625 37.22530 55.82554 1.000 7.71852 263 ALA D C 1
ATOM 8093 O O . ALA D 1 279 ? -10.28407 37.52722 55.44097 1.000 7.84937 263 ALA D O 1
ATOM 8095 N N . ALA D 1 280 ? -11.97183 36.02722 55.59620 1.000 7.78524 264 ALA D N 1
ATOM 8096 C CA . ALA D 1 280 ? -11.28949 35.00776 54.78330 1.000 6.58109 264 ALA D CA 1
ATOM 8097 C C . ALA D 1 280 ? -11.06662 35.48832 53.35282 1.000 7.06083 264 ALA D C 1
ATOM 8098 O O . ALA D 1 280 ? -9.98131 35.30283 52.76516 1.000 7.01606 264 ALA D O 1
ATOM 8100 N N . ALA D 1 281 ? -12.10184 36.07159 52.75961 1.000 7.24132 265 ALA D N 1
ATOM 8101 C CA . ALA D 1 281 ? -12.00253 36.60050 51.40522 1.000 7.02556 265 ALA D CA 1
ATOM 8102 C C . ALA D 1 281 ? -10.90022 37.63969 51.30545 1.000 6.96840 265 ALA D C 1
ATOM 8103 O O . ALA D 1 281 ? -10.14909 37.66953 50.32248 1.000 7.29422 265 ALA D O 1
ATOM 8105 N N . THR D 1 282 ? -10.78062 38.49294 52.32567 1.000 6.91941 266 THR D N 1
ATOM 8106 C CA . THR D 1 282 ? -9.73778 39.51000 52.31827 1.000 5.99543 266 THR D CA 1
ATOM 8107 C C . THR D 1 282 ? -8.35227 38.88518 52.21292 1.000 7.49365 266 THR D C 1
ATOM 8108 O O . THR D 1 282 ? -7.50377 39.37482 51.45544 1.000 8.53334 266 THR D O 1
ATOM 8112 N N . GLN D 1 283 ? -8.10376 37.79871 52.95247 1.000 7.04786 267 GLN D N 1
ATOM 8113 C CA . GLN D 1 283 ? -6.77974 37.17690 52.91917 1.000 6.93235 267 GLN D CA 1
ATOM 8114 C C . GLN D 1 283 ? -6.50366 36.57291 51.55393 1.000 7.25931 267 GLN D C 1
ATOM 8115 O O . GLN D 1 283 ? -5.37861 36.65811 51.03800 1.000 8.30038 267 GLN D O 1
ATOM 8121 N N . GLN D 1 284 ? -7.53718 36.02109 50.92036 1.000 7.61574 268 GLN D N 1
ATOM 8122 C CA . GLN D 1 284 ? -7.34974 35.50696 49.56813 1.000 8.15655 268 GLN D CA 1
ATOM 8123 C C . GLN D 1 284 ? -7.03095 36.63134 48.60295 1.000 8.69053 268 GLN D C 1
ATOM 8124 O O . GLN D 1 284 ? -6.24324 36.44590 47.66143 1.000 8.91483 268 GLN D O 1
ATOM 8130 N N . LEU D 1 285 ? -7.63664 37.81064 48.81738 1.000 7.37321 269 LEU D N 1
ATOM 8131 C CA . LEU D 1 285 ? -7.34648 38.93532 47.94223 1.000 6.38506 269 LEU D CA 1
ATOM 8132 C C . LEU D 1 285 ? -6.00090 39.58501 48.25186 1.000 8.30811 269 LEU D C 1
ATOM 8133 O O . LEU D 1 285 ? -5.40197 40.17633 47.34106 1.000 7.74767 269 LEU D O 1
ATOM 8138 N N . SER D 1 286 ? -5.48139 39.43221 49.47563 1.000 8.92823 270 SER D N 1
ATOM 8139 C CA . SER D 1 286 ? -4.08038 39.79507 49.73156 1.000 7.24635 270 SER D CA 1
ATOM 8140 C C . SER D 1 286 ? -3.13729 38.94221 48.89858 1.000 8.29383 270 SER D C 1
ATOM 8141 O O . SER D 1 286 ? -2.18701 39.45792 48.30539 1.000 9.59631 270 SER D O 1
ATOM 8144 N N . LEU D 1 287 ? -3.36516 37.62702 48.86368 1.000 8.35427 271 LEU D N 1
ATOM 8145 C CA . LEU D 1 287 ? -2.53400 36.76897 48.02596 1.000 7.69779 271 LEU D CA 1
ATOM 8146 C C . LEU D 1 287 ? -2.64378 37.18181 46.56176 1.000 10.09585 271 LEU D C 1
ATOM 8147 O O . LEU D 1 287 ? -1.62851 37.29935 45.86579 1.000 9.77788 271 LEU D O 1
ATOM 8152 N N . THR D 1 288 ? -3.86623 37.46963 46.10299 1.000 8.33786 272 THR D N 1
ATOM 8153 C CA . THR D 1 288 ? -4.09749 37.89715 44.71809 1.000 7.87950 272 THR D CA 1
ATOM 8154 C C . THR D 1 288 ? -3.29694 39.15681 44.39866 1.000 9.78578 272 THR D C 1
ATOM 8155 O O . THR D 1 288 ? -2.60674 39.23034 43.37316 1.000 9.70744 272 THR D O 1
ATOM 8159 N N . ARG D 1 289 ? -3.37369 40.15980 45.27741 1.000 9.22043 273 ARG D N 1
ATOM 8160 C CA . ARG D 1 289 ? -2.65377 41.41006 45.05853 1.000 9.23534 273 ARG D CA 1
ATOM 8161 C C . ARG D 1 289 ? -1.14978 41.18073 45.07575 1.000 9.93892 273 ARG D C 1
ATOM 8162 O O . ARG D 1 289 ? -0.41986 41.73740 44.24312 1.000 11.10997 273 ARG D O 1
ATOM 8170 N N . ARG D 1 290 ? -0.66570 40.37160 46.01439 1.000 10.07960 274 ARG D N 1
ATOM 8171 C CA . ARG D 1 290 ? 0.76471 40.09104 46.08288 1.000 11.00164 274 ARG D CA 1
ATOM 8172 C C . ARG D 1 290 ? 1.27451 39.48874 44.78031 1.000 12.62199 274 ARG D C 1
ATOM 8173 O O . ARG D 1 290 ? 2.34362 39.87674 44.27826 1.000 13.63631 274 ARG D O 1
ATOM 8181 N N . LEU D 1 291 ? 0.52436 38.53870 44.21636 1.000 11.51557 275 LEU D N 1
ATOM 8182 C CA . LEU D 1 291 ? 0.97935 37.87099 43.00019 1.000 11.24460 275 LEU D CA 1
ATOM 8183 C C . LEU D 1 291 ? 0.82825 38.74902 41.76260 1.000 11.69274 275 LEU D C 1
ATOM 8184 O O . LEU D 1 291 ? 1.67359 38.67722 40.85465 1.000 15.93863 275 LEU D O 1
ATOM 8189 N N . SER D 1 292 ? -0.20791 39.58585 41.68848 1.000 11.17605 276 SER D N 1
ATOM 8190 C CA . SER D 1 292 ? -0.39493 40.47348 40.53727 1.000 12.38833 276 SER D CA 1
ATOM 8191 C C . SER D 1 292 ? -1.21550 41.67479 40.95494 1.000 12.20201 276 SER D C 1
ATOM 8192 O O . SER D 1 292 ? -2.45090 41.65006 40.91981 1.000 12.84563 276 SER D O 1
ATOM 8195 N N . PRO D 1 293 ? -0.56261 42.76153 41.35408 1.000 10.55287 277 PRO D N 1
ATOM 8196 C CA . PRO D 1 293 ? -1.33553 43.90768 41.84470 1.000 10.90452 277 PRO D CA 1
ATOM 8197 C C . PRO D 1 293 ? -2.16827 44.57584 40.77758 1.000 11.47831 277 PRO D C 1
ATOM 8198 O O . PRO D 1 293 ? -3.18797 45.19083 41.10204 1.000 11.33469 277 PRO D O 1
ATOM 8202 N N . ASN D 1 294 ? -1.74902 44.51782 39.50868 1.000 12.08858 278 ASN D N 1
ATOM 8203 C CA . ASN D 1 294 ? -2.33224 45.38107 38.49793 1.000 12.83858 278 ASN D CA 1
ATOM 8204 C C . ASN D 1 294 ? -3.31522 44.68922 37.56346 1.000 12.15349 278 ASN D C 1
ATOM 8205 O O . ASN D 1 294 ? -4.06147 45.38636 36.86921 1.000 17.54531 278 ASN D O 1
ATOM 8210 N N . GLU D 1 295 ? -3.35296 43.35399 37.54022 1.000 11.13219 279 GLU D N 1
ATOM 8211 C CA . GLU D 1 295 ? -4.38493 42.66903 36.77704 1.000 10.82398 279 GLU D CA 1
ATOM 8212 C C . GLU D 1 295 ? -5.70363 42.69521 37.53554 1.000 11.98866 279 GLU D C 1
ATOM 8213 O O . GLU D 1 295 ? -5.75735 43.01274 38.72824 1.000 11.21179 279 GLU D O 1
ATOM 8219 N N . ASP D 1 296 ? -6.77628 42.35692 36.82263 1.000 9.38522 280 ASP D N 1
ATOM 8220 C CA . ASP D 1 296 ? -8.10487 42.34620 37.42699 1.000 9.61764 280 ASP D CA 1
ATOM 8221 C C . ASP D 1 296 ? -8.11119 41.49734 38.68714 1.000 9.26146 280 ASP D C 1
ATOM 8222 O O . ASP D 1 296 ? -7.44548 40.46250 38.75861 1.000 11.05792 280 ASP D O 1
ATOM 8227 N N . TYR D 1 297 ? -8.93230 41.91734 39.66427 1.000 10.25957 281 TYR D N 1
ATOM 8228 C CA . TYR D 1 297 ? -9.00631 41.19356 40.93370 1.000 10.16048 281 TYR D CA 1
ATOM 8229 C C . TYR D 1 297 ? -9.50244 39.76828 40.75559 1.000 9.10593 281 TYR D C 1
ATOM 8230 O O . TYR D 1 297 ? -9.21787 38.91251 41.60737 1.000 9.85855 281 TYR D O 1
ATOM 8239 N N . SER D 1 298 ? -10.19886 39.47570 39.65014 1.000 8.36167 282 SER D N 1
ATOM 8240 C CA . SER D 1 298 ? -10.66418 38.11892 39.38720 1.000 8.57016 282 SER D CA 1
ATOM 8241 C C . SER D 1 298 ? -9.52574 37.15651 39.05348 1.000 9.07904 282 SER D C 1
ATOM 8242 O O . SER D 1 298 ? -9.78173 35.95511 38.89717 1.000 10.41519 282 SER D O 1
ATOM 8245 N N . SER D 1 299 ? -8.28143 37.64644 38.95611 1.000 9.03728 283 SER D N 1
ATOM 8246 C CA . SER D 1 299 ? -7.15699 36.75123 38.69327 1.000 8.73279 283 SER D CA 1
ATOM 8247 C C . SER D 1 299 ? -6.98026 35.68528 39.76787 1.000 9.16764 283 SER D C 1
ATOM 8248 O O . SER D 1 299 ? -6.25924 34.71528 39.52725 1.000 9.45947 283 SER D O 1
ATOM 8251 N N . LEU D 1 300 ? -7.62606 35.82463 40.94178 1.000 8.34716 284 LEU D N 1
ATOM 8252 C CA . LEU D 1 300 ? -7.55854 34.73999 41.92513 1.000 7.03269 284 LEU D CA 1
ATOM 8253 C C . LEU D 1 300 ? -8.04748 33.42021 41.33989 1.000 8.62352 284 LEU D C 1
ATOM 8254 O O . LEU D 1 300 ? -7.60864 32.35415 41.77665 1.000 9.21160 284 LEU D O 1
ATOM 8259 N N . ILE D 1 301 ? -8.94035 33.46084 40.34221 1.000 8.37110 285 ILE D N 1
ATOM 8260 C CA . ILE D 1 301 ? -9.37016 32.21775 39.70324 1.000 7.42725 285 ILE D CA 1
ATOM 8261 C C . ILE D 1 301 ? -8.17747 31.49977 39.08782 1.000 8.70852 285 ILE D C 1
ATOM 8262 O O . ILE D 1 301 ? -7.97919 30.30053 39.30326 1.000 8.96708 285 ILE D O 1
ATOM 8267 N N . ARG D 1 302 ? -7.34010 32.24408 38.35730 1.000 9.41877 286 ARG D N 1
ATOM 8268 C CA . ARG D 1 302 ? -6.11494 31.68317 37.79336 1.000 9.36308 286 ARG D CA 1
ATOM 8269 C C . ARG D 1 302 ? -5.14724 31.23172 38.88563 1.000 8.32020 286 ARG D C 1
ATOM 8270 O O . ARG D 1 302 ? -4.52791 30.16726 38.77037 1.000 9.76065 286 ARG D O 1
ATOM 8278 N N . VAL D 1 303 ? -5.03163 32.01381 39.96852 1.000 7.97703 287 VAL D N 1
ATOM 8279 C CA . VAL D 1 303 ? -4.16029 31.64225 41.08245 1.000 9.41738 287 VAL D CA 1
ATOM 8280 C C . VAL D 1 303 ? -4.56219 30.28612 41.64442 1.000 8.59093 287 VAL D C 1
ATOM 8281 O O . VAL D 1 303 ? -3.71492 29.41058 41.87491 1.000 10.93950 287 VAL D O 1
ATOM 8285 N N . MET D 1 304 ? -5.85970 30.09819 41.88843 1.000 8.80228 288 MET D N 1
ATOM 8286 C CA . MET D 1 304 ? -6.33088 28.83673 42.45678 1.000 9.86443 288 MET D CA 1
ATOM 8287 C C . MET D 1 304 ? -6.16105 27.69504 41.47331 1.000 10.04083 288 MET D C 1
ATOM 8288 O O . MET D 1 304 ? -5.83452 26.57774 41.87702 1.000 9.99281 288 MET D O 1
ATOM 8293 N N . GLU D 1 305 ? -6.38538 27.95149 40.17826 1.000 9.68273 289 GLU D N 1
ATOM 8294 C CA . GLU D 1 305 ? -6.13183 26.90343 39.18851 1.000 9.46318 289 GLU D CA 1
ATOM 8295 C C . GLU D 1 305 ? -4.68571 26.43861 39.24999 1.000 9.92278 289 GLU D C 1
ATOM 8296 O O . GLU D 1 305 ? -4.40715 25.24374 39.11256 1.000 11.31175 289 GLU D O 1
ATOM 8302 N N . LYS D 1 306 ? -3.75519 27.37051 39.44991 1.000 9.48089 290 LYS D N 1
ATOM 8303 C CA . LYS D 1 306 ? -2.34172 27.00489 39.50641 1.000 12.88756 290 LYS D CA 1
ATOM 8304 C C . LYS D 1 306 ? -2.01194 26.22935 40.77670 1.000 12.48240 290 LYS D C 1
ATOM 8305 O O . LYS D 1 306 ? -1.21200 25.28597 40.74530 1.000 13.32524 290 LYS D O 1
ATOM 8311 N N . ILE D 1 307 ? -2.64004 26.58815 41.90055 1.000 11.22377 291 ILE D N 1
ATOM 8312 C CA . ILE D 1 307 ? -2.43375 25.80791 43.11724 1.000 10.51454 291 ILE D CA 1
ATOM 8313 C C . ILE D 1 307 ? -2.84558 24.35495 42.89980 1.000 11.70474 291 ILE D C 1
ATOM 8314 O O . ILE D 1 307 ? -2.14333 23.41936 43.30456 1.000 13.09946 291 ILE D O 1
ATOM 8319 N N . VAL D 1 308 ? -3.97783 24.12724 42.24182 1.000 10.49267 292 VAL D N 1
ATOM 8320 C CA . VAL D 1 308 ? -4.42278 22.74584 42.12337 1.000 9.73717 292 VAL D CA 1
ATOM 8321 C C . VAL D 1 308 ? -3.67549 22.00678 41.02484 1.000 12.82050 292 VAL D C 1
ATOM 8322 O O . VAL D 1 308 ? -3.53473 20.77869 41.10260 1.000 19.13306 292 VAL D O 1
ATOM 8326 N N . ALA D 1 309 ? -3.12216 22.71893 40.03998 1.000 11.99284 293 ALA D N 1
ATOM 8327 C CA . ALA D 1 309 ? -2.26984 22.04353 39.07632 1.000 15.53797 293 ALA D CA 1
ATOM 8328 C C . ALA D 1 309 ? -0.97556 21.57059 39.72142 1.000 18.49357 293 ALA D C 1
ATOM 8329 O O . ALA D 1 309 ? -0.36112 20.62704 39.21930 1.000 27.74757 293 ALA D O 1
ATOM 8331 N N . ASN D 1 310 ? -0.56303 22.19363 40.82322 1.000 19.25770 294 ASN D N 1
ATOM 8332 C CA . ASN D 1 310 ? 0.71349 21.88108 41.46984 1.000 23.20002 294 ASN D CA 1
ATOM 8333 C C . ASN D 1 310 ? 0.57522 21.44070 42.92529 1.000 28.11027 294 ASN D C 1
ATOM 8334 O O . ASN D 1 310 ? -0.17779 20.53042 43.24497 1.000 24.65333 294 ASN D O 1
ATOM 8339 N N . ILE E 1 19 ? 0.39832 -19.66821 28.44941 1.000 28.21841 3 ILE E N 1
ATOM 8340 C CA . ILE E 1 19 ? 1.18502 -18.51149 28.02416 1.000 23.91737 3 ILE E CA 1
ATOM 8341 C C . ILE E 1 19 ? 2.19427 -18.97669 26.98093 1.000 25.08856 3 ILE E C 1
ATOM 8342 O O . ILE E 1 19 ? 2.80856 -20.03432 27.12470 1.000 24.14331 3 ILE E O 1
ATOM 8347 N N . LEU E 1 20 ? 2.36811 -18.17921 25.93031 1.000 19.06666 4 LEU E N 1
ATOM 8348 C CA . LEU E 1 20 ? 3.12667 -18.59375 24.75324 1.000 20.28612 4 LEU E CA 1
ATOM 8349 C C . LEU E 1 20 ? 4.62201 -18.31174 24.90660 1.000 20.44136 4 LEU E C 1
ATOM 8350 O O . LEU E 1 20 ? 5.25133 -17.66650 24.07302 1.000 19.26522 4 LEU E O 1
ATOM 8355 N N . SER E 1 21 ? 5.19399 -18.80200 26.01004 1.000 19.82511 5 SER E N 1
ATOM 8356 C CA . SER E 1 21 ? 6.62667 -18.76013 26.24132 1.000 20.21857 5 SER E CA 1
ATOM 8357 C C . SER E 1 21 ? 7.33386 -19.75936 25.32784 1.000 20.33473 5 SER E C 1
ATOM 8358 O O . SER E 1 21 ? 6.69894 -20.65823 24.77808 1.000 22.67912 5 SER E O 1
ATOM 8361 N N . PRO E 1 22 ? 8.65037 -19.61538 25.13848 1.000 20.91917 6 PRO E N 1
ATOM 8362 C CA . PRO E 1 22 ? 9.36894 -20.60548 24.31512 1.000 23.10395 6 PRO E CA 1
ATOM 8363 C C . PRO E 1 22 ? 9.25358 -22.01220 24.86534 1.000 22.61751 6 PRO E C 1
ATOM 8364 O O . PRO E 1 22 ? 9.29806 -22.98355 24.09657 1.000 24.10385 6 PRO E O 1
ATOM 8368 N N . GLU E 1 23 ? 9.09085 -22.14597 26.18175 1.000 25.57778 7 GLU E N 1
ATOM 8369 C CA . GLU E 1 23 ? 8.94860 -23.46706 26.78447 1.000 28.03870 7 GLU E CA 1
ATOM 8370 C C . GLU E 1 23 ? 7.61663 -24.10536 26.41001 1.000 26.16449 7 GLU E C 1
ATOM 8371 O O . GLU E 1 23 ? 7.55876 -25.30458 26.11573 1.000 29.77309 7 GLU E O 1
ATOM 8377 N N . ASN E 1 24 ? 6.53932 -23.31812 26.38878 1.000 22.58270 8 ASN E N 1
ATOM 8378 C CA . ASN E 1 24 ? 5.21102 -23.84527 26.10581 1.000 22.37233 8 ASN E CA 1
ATOM 8379 C C . ASN E 1 24 ? 4.88547 -23.90656 24.62188 1.000 24.33849 8 ASN E C 1
ATOM 8380 O O . ASN E 1 24 ? 4.09696 -24.76397 24.20670 1.000 25.67628 8 ASN E O 1
ATOM 8385 N N . ALA E 1 25 ? 5.44145 -22.99533 23.81937 1.000 20.89286 9 ALA E N 1
ATOM 8386 C CA . ALA E 1 25 ? 5.05276 -22.84557 22.41384 1.000 20.39410 9 ALA E CA 1
ATOM 8387 C C . ALA E 1 25 ? 6.25261 -22.35190 21.61940 1.000 17.85272 9 ALA E C 1
ATOM 8388 O O . ALA E 1 25 ? 6.30478 -21.19660 21.18180 1.000 19.34589 9 ALA E O 1
ATOM 8390 N N . PRO E 1 26 ? 7.23791 -23.22026 21.38877 1.000 17.39165 10 PRO E N 1
ATOM 8391 C CA . PRO E 1 26 ? 8.50803 -22.73464 20.84049 1.000 17.62999 10 PRO E CA 1
ATOM 8392 C C . PRO E 1 26 ? 8.44979 -22.31010 19.38901 1.000 15.95737 10 PRO E C 1
ATOM 8393 O O . PRO E 1 26 ? 9.27916 -21.49612 18.97638 1.000 16.76166 10 PRO E O 1
ATOM 8397 N N . ARG E 1 27 ? 7.54845 -22.85008 18.57617 1.000 15.31546 11 ARG E N 1
ATOM 8398 C CA . ARG E 1 27 ? 7.60776 -22.59060 17.14108 1.000 14.53215 11 ARG E CA 1
ATOM 8399 C C . ARG E 1 27 ? 6.72652 -21.39799 16.79024 1.000 12.72174 11 ARG E C 1
ATOM 8400 O O . ARG E 1 27 ? 5.52679 -21.39794 17.08649 1.000 15.80539 11 ARG E O 1
ATOM 8408 N N . ILE E 1 28 ? 7.33564 -20.37733 16.19030 1.000 14.97589 12 ILE E N 1
ATOM 8409 C CA . ILE E 1 28 ? 6.62044 -19.21926 15.65525 1.000 13.60481 12 ILE E CA 1
ATOM 8410 C C . ILE E 1 28 ? 6.84517 -19.18196 14.15186 1.000 14.13926 12 ILE E C 1
ATOM 8411 O O . ILE E 1 28 ? 7.99486 -19.15203 13.68852 1.000 14.96996 12 ILE E O 1
ATOM 8416 N N . GLY E 1 29 ? 5.75884 -19.19399 13.39201 1.000 12.85860 13 GLY E N 1
ATOM 8417 C CA . GLY E 1 29 ? 5.81903 -19.13718 11.93886 1.000 13.58608 13 GLY E CA 1
ATOM 8418 C C . GLY E 1 29 ? 5.32174 -17.78757 11.45272 1.000 13.93277 13 GLY E C 1
ATOM 8419 O O . GLY E 1 29 ? 4.30836 -17.28253 11.94330 1.000 14.82587 13 GLY E O 1
ATOM 8420 N N . PHE E 1 30 ? 6.03274 -17.22457 10.48037 1.000 14.18044 14 PHE E N 1
ATOM 8421 C CA . PHE E 1 30 ? 5.70263 -15.92469 9.91118 1.000 14.09905 14 PHE E CA 1
ATOM 8422 C C . PHE E 1 30 ? 5.03142 -16.06722 8.55421 1.000 14.92075 14 PHE E C 1
ATOM 8423 O O . PHE E 1 30 ? 5.45781 -16.85925 7.70776 1.000 14.45108 14 PHE E O 1
ATOM 8431 N N . ILE E 1 31 ? 3.97875 -15.28588 8.34917 1.000 12.71145 15 ILE E N 1
ATOM 8432 C CA . ILE E 1 31 ? 3.40903 -15.05794 7.03077 1.000 13.35499 15 ILE E CA 1
ATOM 8433 C C . ILE E 1 31 ? 3.85410 -13.65973 6.63879 1.000 13.43938 15 ILE E C 1
ATOM 8434 O O . ILE E 1 31 ? 3.40658 -12.67629 7.23725 1.000 15.47171 15 ILE E O 1
ATOM 8439 N N . GLY E 1 32 ? 4.75236 -13.56885 5.66244 1.000 14.83519 16 GLY E N 1
ATOM 8440 C CA . GLY E 1 32 ? 5.44560 -12.31906 5.40073 1.000 14.38640 16 GLY E CA 1
ATOM 8441 C C . GLY E 1 32 ? 6.73744 -12.28094 6.18808 1.000 13.86527 16 GLY E C 1
ATOM 8442 O O . GLY E 1 32 ? 6.75748 -12.59389 7.38669 1.000 15.53053 16 GLY E O 1
ATOM 8443 N N . PHE E 1 33 ? 7.83902 -11.92835 5.53613 1.000 15.15205 17 PHE E N 1
ATOM 8444 C CA . PHE E 1 33 ? 9.12347 -11.91857 6.22009 1.000 15.73331 17 PHE E CA 1
ATOM 8445 C C . PHE E 1 33 ? 10.00942 -10.83995 5.61342 1.000 17.02331 17 PHE E C 1
ATOM 8446 O O . PHE E 1 33 ? 11.14634 -11.08740 5.20639 1.000 21.32029 17 PHE E O 1
ATOM 8454 N N . GLY E 1 34 ? 9.50021 -9.61632 5.58205 1.000 15.91414 18 GLY E N 1
ATOM 8455 C CA . GLY E 1 34 ? 10.23198 -8.47728 5.05191 1.000 16.61787 18 GLY E CA 1
ATOM 8456 C C . GLY E 1 34 ? 11.06421 -7.75249 6.08984 1.000 16.50187 18 GLY E C 1
ATOM 8457 O O . GLY E 1 34 ? 11.53498 -8.33666 7.06923 1.000 17.12968 18 GLY E O 1
ATOM 8458 N N . ALA E 1 35 ? 11.24048 -6.44250 5.87679 1.000 17.47128 19 ALA E N 1
ATOM 8459 C CA . ALA E 1 35 ? 12.16540 -5.67417 6.70936 1.000 20.34405 19 ALA E CA 1
ATOM 8460 C C . ALA E 1 35 ? 11.78500 -5.71765 8.18465 1.000 18.91503 19 ALA E C 1
ATOM 8461 O O . ALA E 1 35 ? 12.65166 -5.88842 9.04930 1.000 20.44061 19 ALA E O 1
ATOM 8463 N N . MET E 1 36 ? 10.50006 -5.54450 8.50059 1.000 14.56308 20 MET E N 1
ATOM 8464 C CA . MET E 1 36 ? 10.09394 -5.51815 9.90045 1.000 16.20518 20 MET E CA 1
ATOM 8465 C C . MET E 1 36 ? 10.07174 -6.92750 10.48218 1.000 15.81418 20 MET E C 1
ATOM 8466 O O . MET E 1 36 ? 10.63541 -7.18043 11.55727 1.000 15.75308 20 MET E O 1
ATOM 8471 N N . ALA E 1 37 ? 9.46601 -7.86687 9.74995 1.000 17.42188 21 ALA E N 1
ATOM 8472 C CA . ALA E 1 37 ? 9.25397 -9.21211 10.27610 1.000 15.83552 21 ALA E CA 1
ATOM 8473 C C . ALA E 1 37 ? 10.56775 -9.94118 10.52744 1.000 16.16993 21 ALA E C 1
ATOM 8474 O O . ALA E 1 37 ? 10.70739 -10.64434 11.53442 1.000 15.39560 21 ALA E O 1
ATOM 8476 N N . SER E 1 38 ? 11.52662 -9.81446 9.60655 1.000 14.91895 22 SER E N 1
ATOM 8477 C CA . SER E 1 38 ? 12.79972 -10.51049 9.76737 1.000 14.56306 22 SER E CA 1
ATOM 8478 C C . SER E 1 38 ? 13.54921 -10.01295 10.99889 1.000 15.88928 22 SER E C 1
ATOM 8479 O O . SER E 1 38 ? 14.20510 -10.79684 11.69509 1.000 18.65080 22 SER E O 1
ATOM 8482 N N . ARG E 1 39 ? 13.44751 -8.71367 11.29862 1.000 16.58405 23 ARG E N 1
ATOM 8483 C CA . ARG E 1 39 ? 14.05999 -8.18796 12.51624 1.000 14.67478 23 ARG E CA 1
ATOM 8484 C C . ARG E 1 39 ? 13.32555 -8.66844 13.76535 1.000 15.82065 23 ARG E C 1
ATOM 8485 O O . ARG E 1 39 ? 13.95695 -8.96368 14.78881 1.000 16.19713 23 ARG E O 1
ATOM 8493 N N . MET E 1 40 ? 11.98714 -8.73596 13.70445 1.000 14.10668 24 MET E N 1
ATOM 8494 C CA . MET E 1 40 ? 11.22225 -9.32609 14.79380 1.000 15.54876 24 MET E CA 1
ATOM 8495 C C . MET E 1 40 ? 11.66466 -10.75782 15.02273 1.000 16.20307 24 MET E C 1
ATOM 8496 O O . MET E 1 40 ? 11.86943 -11.18292 16.16747 1.000 15.75329 24 MET E O 1
ATOM 8501 N N . GLY E 1 41 ? 11.82491 -11.50515 13.93173 1.000 16.36897 25 GLY E N 1
ATOM 8502 C CA . GLY E 1 41 ? 12.18213 -12.90941 14.04432 1.000 17.97079 25 GLY E CA 1
ATOM 8503 C C . GLY E 1 41 ? 13.53344 -13.11778 14.69667 1.000 18.05037 25 GLY E C 1
ATOM 8504 O O . GLY E 1 41 ? 13.71436 -14.05662 15.46948 1.000 18.85811 25 GLY E O 1
ATOM 8505 N N . ASP E 1 42 ? 14.49959 -12.23965 14.40129 1.000 19.46436 26 ASP E N 1
ATOM 8506 C CA . ASP E 1 42 ? 15.80549 -12.34835 15.05238 1.000 19.82984 26 ASP E CA 1
ATOM 8507 C C . ASP E 1 42 ? 15.68917 -12.20751 16.56301 1.000 20.27637 26 ASP E C 1
ATOM 8508 O O . ASP E 1 42 ? 16.33564 -12.94679 17.31424 1.000 19.33900 26 ASP E O 1
ATOM 8513 N N . HIS E 1 43 ? 14.87288 -11.26107 17.03444 1.000 17.33351 27 HIS E N 1
ATOM 8514 C CA . HIS E 1 43 ? 14.70615 -11.11326 18.47387 1.000 16.95657 27 HIS E CA 1
ATOM 8515 C C . HIS E 1 43 ? 13.99711 -12.31459 19.07054 1.000 17.10955 27 HIS E C 1
ATOM 8516 O O . HIS E 1 43 ? 14.29179 -12.71654 20.19927 1.000 19.45845 27 HIS E O 1
ATOM 8523 N N . LEU E 1 44 ? 13.04923 -12.89463 18.33476 1.000 16.86752 28 LEU E N 1
ATOM 8524 C CA . LEU E 1 44 ? 12.34583 -14.06093 18.84915 1.000 15.55079 28 LEU E CA 1
ATOM 8525 C C . LEU E 1 44 ? 13.26446 -15.27495 18.89668 1.000 19.10861 28 LEU E C 1
ATOM 8526 O O . LEU E 1 44 ? 13.18484 -16.07766 19.83547 1.000 18.10413 28 LEU E O 1
ATOM 8531 N N . LYS E 1 45 ? 14.16110 -15.40131 17.91539 1.000 19.05129 29 LYS E N 1
ATOM 8532 C CA . LYS E 1 45 ? 15.16384 -16.46703 17.93684 1.000 18.24999 29 LYS E CA 1
ATOM 8533 C C . LYS E 1 45 ? 16.08037 -16.33595 19.14975 1.000 21.28891 29 LYS E C 1
ATOM 8534 O O . LYS E 1 45 ? 16.34960 -17.32111 19.84742 1.000 21.58854 29 LYS E O 1
ATOM 8540 N N . THR E 1 46 ? 16.57498 -15.11958 19.41014 1.000 19.06946 30 THR E N 1
ATOM 8541 C CA . THR E 1 46 ? 17.37632 -14.86044 20.60628 1.000 21.37466 30 THR E CA 1
ATOM 8542 C C . THR E 1 46 ? 16.62290 -15.21809 21.88471 1.000 21.86604 30 THR E C 1
ATOM 8543 O O . THR E 1 46 ? 17.21731 -15.72118 22.84755 1.000 25.66811 30 THR E O 1
ATOM 8547 N N . ALA E 1 47 ? 15.31406 -14.96983 21.91850 1.000 18.58379 31 ALA E N 1
ATOM 8548 C CA . ALA E 1 47 ? 14.52331 -15.26319 23.10213 1.000 18.05151 31 ALA E CA 1
ATOM 8549 C C . ALA E 1 47 ? 14.22812 -16.74866 23.26568 1.000 19.35755 31 ALA E C 1
ATOM 8550 O O . ALA E 1 47 ? 13.64622 -17.14265 24.28556 1.000 21.10835 31 ALA E O 1
ATOM 8552 N N . GLY E 1 48 ? 14.58495 -17.56883 22.28247 1.000 19.28929 32 GLY E N 1
ATOM 8553 C CA . GLY E 1 48 ? 14.49261 -19.01154 22.40651 1.000 18.95258 32 GLY E CA 1
ATOM 8554 C C . GLY E 1 48 ? 13.46170 -19.67160 21.52210 1.000 21.03721 32 GLY E C 1
ATOM 8555 O O . GLY E 1 48 ? 13.25930 -20.88426 21.64898 1.000 22.06184 32 GLY E O 1
ATOM 8556 N N . TYR E 1 49 ? 12.79603 -18.92995 20.64452 1.000 18.80668 33 TYR E N 1
ATOM 8557 C CA . TYR E 1 49 ? 11.79232 -19.50787 19.76578 1.000 16.36673 33 TYR E CA 1
ATOM 8558 C C . TYR E 1 49 ? 12.43673 -20.07697 18.50315 1.000 15.94761 33 TYR E C 1
ATOM 8559 O O . TYR E 1 49 ? 13.51402 -19.65692 18.07093 1.000 18.52352 33 TYR E O 1
ATOM 8568 N N . THR E 1 50 ? 11.74883 -21.05299 17.91329 1.000 17.01253 34 THR E N 1
ATOM 8569 C CA . THR E 1 50 ? 12.12309 -21.65325 16.64090 1.000 16.84328 34 THR E CA 1
ATOM 8570 C C . THR E 1 50 ? 11.31668 -20.96792 15.54442 1.000 16.22465 34 THR E C 1
ATOM 8571 O O . THR E 1 50 ? 10.08272 -21.03552 15.55611 1.000 16.83116 34 THR E O 1
ATOM 8575 N N . ILE E 1 51 ? 12.01060 -20.31506 14.60501 1.000 17.98238 35 ILE E N 1
ATOM 8576 C CA . ILE E 1 51 ? 11.37858 -19.43727 13.61855 1.000 17.57113 35 ILE E CA 1
ATOM 8577 C C . ILE E 1 51 ? 11.26966 -20.15403 12.27927 1.000 17.22001 35 ILE E C 1
ATOM 8578 O O . ILE E 1 51 ? 12.17059 -20.91090 11.88530 1.000 20.07024 35 ILE E O 1
ATOM 8583 N N . SER E 1 52 ? 10.16121 -19.92249 11.57872 1.000 14.22077 36 SER E N 1
ATOM 8584 C CA . SER E 1 52 ? 9.96453 -20.34715 10.19657 1.000 15.36656 36 SER E CA 1
ATOM 8585 C C . SER E 1 52 ? 9.17356 -19.25605 9.48905 1.000 14.79711 36 SER E C 1
ATOM 8586 O O . SER E 1 52 ? 8.56420 -18.39894 10.13704 1.000 16.00205 36 SER E O 1
ATOM 8589 N N . ALA E 1 53 ? 9.15738 -19.28839 8.15795 1.000 15.56953 37 ALA E N 1
ATOM 8590 C CA . ALA E 1 53 ? 8.46672 -18.22748 7.43666 1.000 16.05377 37 ALA E CA 1
ATOM 8591 C C . ALA E 1 53 ? 7.94831 -18.70218 6.09134 1.000 18.10396 37 ALA E C 1
ATOM 8592 O O . ALA E 1 53 ? 8.43728 -19.67533 5.50943 1.000 16.97280 37 ALA E O 1
ATOM 8594 N N . TYR E 1 54 ? 6.93619 -17.98349 5.60709 1.000 16.78635 38 TYR E N 1
ATOM 8595 C CA . TYR E 1 54 ? 6.47502 -18.04786 4.23156 1.000 14.44857 38 TYR E CA 1
ATOM 8596 C C . TYR E 1 54 ? 6.52928 -16.65515 3.62089 1.000 18.59688 38 TYR E C 1
ATOM 8597 O O . TYR E 1 54 ? 6.11008 -15.67705 4.25265 1.000 18.79327 38 TYR E O 1
ATOM 8606 N N . THR E 1 55 ? 7.02263 -16.56389 2.38709 1.000 16.91568 39 THR E N 1
ATOM 8607 C CA . THR E 1 55 ? 6.83579 -15.35199 1.60246 1.000 20.45997 39 THR E CA 1
ATOM 8608 C C . THR E 1 55 ? 6.37250 -15.73795 0.20718 1.000 23.60618 39 THR E C 1
ATOM 8609 O O . THR E 1 55 ? 6.69082 -16.82900 -0.27217 1.000 25.22893 39 THR E O 1
ATOM 8613 N N . PRO E 1 56 ? 5.59938 -14.87683 -0.46004 1.000 25.07163 40 PRO E N 1
ATOM 8614 C CA . PRO E 1 56 ? 5.13912 -15.22359 -1.81599 1.000 27.10463 40 PRO E CA 1
ATOM 8615 C C . PRO E 1 56 ? 6.27280 -15.52956 -2.78737 1.000 31.72831 40 PRO E C 1
ATOM 8616 O O . PRO E 1 56 ? 6.12190 -16.41376 -3.64082 1.000 33.89506 40 PRO E O 1
ATOM 8620 N N . SER E 1 57 ? 7.41097 -14.84786 -2.66612 1.000 31.02907 41 SER E N 1
ATOM 8621 C CA . SER E 1 57 ? 8.55549 -15.07153 -3.53826 1.000 32.47844 41 SER E CA 1
ATOM 8622 C C . SER E 1 57 ? 9.45032 -16.21752 -3.08047 1.000 35.66577 41 SER E C 1
ATOM 8623 O O . SER E 1 57 ? 10.27274 -16.69689 -3.87044 1.000 34.92075 41 SER E O 1
ATOM 8626 N N . GLY E 1 58 ? 9.31630 -16.67245 -1.83971 1.000 30.07926 42 GLY E N 1
ATOM 8627 C CA . GLY E 1 58 ? 10.21139 -17.68109 -1.31717 1.000 29.13286 42 GLY E CA 1
ATOM 8628 C C . GLY E 1 58 ? 11.52985 -17.15678 -0.78973 1.000 30.99852 42 GLY E C 1
ATOM 8629 O O . GLY E 1 58 ? 12.35366 -17.95648 -0.32759 1.000 34.32371 42 GLY E O 1
ATOM 8630 N N . ARG E 1 59 ? 11.75297 -15.84710 -0.83297 0.739 32.72853 43 ARG E N 1
ATOM 8631 C CA . ARG E 1 59 ? 12.98861 -15.22477 -0.38732 0.739 34.57555 43 ARG E CA 1
ATOM 8632 C C . ARG E 1 59 ? 12.74446 -14.40618 0.87676 0.739 33.73170 43 ARG E C 1
ATOM 8633 O O . ARG E 1 59 ? 11.61328 -14.02843 1.18840 0.739 30.40965 43 ARG E O 1
ATOM 8641 N N . SER E 1 60 ? 13.82837 -14.12613 1.59728 1.000 35.31020 44 SER E N 1
ATOM 8642 C CA . SER E 1 60 ? 13.79061 -13.31134 2.80552 1.000 33.66674 44 SER E CA 1
ATOM 8643 C C . SER E 1 60 ? 15.21000 -12.85907 3.11319 1.000 36.84145 44 SER E C 1
ATOM 8644 O O . SER E 1 60 ? 16.16777 -13.41543 2.56764 1.000 40.64733 44 SER E O 1
ATOM 8647 N N . PRO E 1 61 ? 15.38422 -11.86309 3.98548 0.684 37.23631 45 PRO E N 1
ATOM 8648 C CA . PRO E 1 61 ? 16.73815 -11.42458 4.34688 0.684 38.48497 45 PRO E CA 1
ATOM 8649 C C . PRO E 1 61 ? 17.43689 -12.29257 5.38438 0.684 41.18707 45 PRO E C 1
ATOM 8650 O O . PRO E 1 61 ? 18.49326 -11.88929 5.87956 0.684 39.36943 45 PRO E O 1
ATOM 8654 N N . SER E 1 62 ? 16.90180 -13.46484 5.72314 1.000 38.48076 46 SER E N 1
ATOM 8655 C CA . SER E 1 62 ? 17.49452 -14.33978 6.73693 1.000 39.96239 46 SER E CA 1
ATOM 8656 C C . SER E 1 62 ? 17.72303 -15.72921 6.15467 1.000 41.74224 46 SER E C 1
ATOM 8657 O O . SER E 1 62 ? 16.78956 -16.55144 6.12078 1.000 39.73821 46 SER E O 1
ATOM 8660 N N . PRO E 1 63 ? 18.94418 -16.03410 5.70366 1.000 44.50843 47 PRO E N 1
ATOM 8661 C CA . PRO E 1 63 ? 19.20619 -17.35946 5.11347 1.000 42.70027 47 PRO E CA 1
ATOM 8662 C C . PRO E 1 63 ? 19.02806 -18.51672 6.08063 1.000 39.30795 47 PRO E C 1
ATOM 8663 O O . PRO E 1 63 ? 18.81752 -19.65125 5.63084 1.000 39.17893 47 PRO E O 1
ATOM 8667 N N . SER E 1 64 ? 19.11594 -18.27587 7.38688 1.000 37.63882 48 SER E N 1
ATOM 8668 C CA . SER E 1 64 ? 19.01173 -19.33688 8.37981 1.000 36.30466 48 SER E CA 1
ATOM 8669 C C . SER E 1 64 ? 17.57326 -19.69692 8.73451 1.000 36.91904 48 SER E C 1
ATOM 8670 O O . SER E 1 64 ? 17.36476 -20.63634 9.51103 1.000 36.00342 48 SER E O 1
ATOM 8673 N N . VAL E 1 65 ? 16.58443 -18.99142 8.20135 1.000 32.87879 49 VAL E N 1
ATOM 8674 C CA . VAL E 1 65 ? 15.18147 -19.22184 8.53909 1.000 26.78006 49 VAL E CA 1
ATOM 8675 C C . VAL E 1 65 ? 14.57853 -20.14797 7.48724 1.000 21.98140 49 VAL E C 1
ATOM 8676 O O . VAL E 1 65 ? 14.56701 -19.79028 6.29822 1.000 23.07465 49 VAL E O 1
ATOM 8680 N N . PRO E 1 66 ? 14.07157 -21.32267 7.86884 1.000 19.74610 50 PRO E N 1
ATOM 8681 C CA . PRO E 1 66 ? 13.44744 -22.21287 6.88384 1.000 22.14493 50 PRO E CA 1
ATOM 8682 C C . PRO E 1 66 ? 12.21512 -21.58000 6.26049 1.000 20.63099 50 PRO E C 1
ATOM 8683 O O . PRO E 1 66 ? 11.40701 -20.93874 6.93837 1.000 21.78666 50 PRO E O 1
ATOM 8687 N N . MET E 1 67 ? 12.05847 -21.79196 4.96276 1.000 20.07586 51 MET E N 1
ATOM 8688 C CA . MET E 1 67 ? 10.97925 -21.18403 4.20944 1.000 21.82833 51 MET E CA 1
ATOM 8689 C C . MET E 1 67 ? 10.00062 -22.27697 3.80178 1.000 21.89120 51 MET E C 1
ATOM 8690 O O . MET E 1 67 ? 10.41504 -23.33483 3.30635 1.000 22.24406 51 MET E O 1
ATOM 8695 N N . LEU E 1 68 ? 8.71169 -22.03439 4.02723 1.000 17.73256 52 LEU E N 1
ATOM 8696 C CA . LEU E 1 68 ? 7.67826 -22.98500 3.65903 1.000 17.67831 52 LEU E CA 1
ATOM 8697 C C . LEU E 1 68 ? 6.97830 -22.52056 2.38622 1.000 19.46816 52 LEU E C 1
ATOM 8698 O O . LEU E 1 68 ? 6.90413 -21.31382 2.10922 1.000 18.76552 52 LEU E O 1
ATOM 8703 N N . PRO E 1 69 ? 6.46437 -23.45062 1.57635 1.000 18.35514 53 PRO E N 1
ATOM 8704 C CA . PRO E 1 69 ? 6.01564 -23.07931 0.22154 1.000 19.71190 53 PRO E CA 1
ATOM 8705 C C . PRO E 1 69 ? 4.64443 -22.42737 0.14982 1.000 17.49547 53 PRO E C 1
ATOM 8706 O O . PRO E 1 69 ? 4.35083 -21.77397 -0.85996 1.000 21.28368 53 PRO E O 1
ATOM 8710 N N . THR E 1 70 ? 3.78823 -22.61004 1.14538 1.000 17.83369 54 THR E N 1
ATOM 8711 C CA . THR E 1 70 ? 2.43906 -22.06778 1.15039 1.000 17.61955 54 THR E CA 1
ATOM 8712 C C . THR E 1 70 ? 2.11852 -21.59006 2.55521 1.000 14.85104 54 THR E C 1
ATOM 8713 O O . THR E 1 70 ? 2.73742 -22.04080 3.52354 1.000 15.07857 54 THR E O 1
ATOM 8717 N N . PRO E 1 71 ? 1.14803 -20.68058 2.70342 1.000 15.86816 55 PRO E N 1
ATOM 8718 C CA . PRO E 1 71 ? 0.72931 -20.31375 4.06493 1.000 13.65210 55 PRO E CA 1
ATOM 8719 C C . PRO E 1 71 ? 0.21939 -21.50448 4.86043 1.000 14.05828 55 PRO E C 1
ATOM 8720 O O . PRO E 1 71 ? 0.49348 -21.61430 6.06524 1.000 13.76310 55 PRO E O 1
ATOM 8724 N N . LEU E 1 72 ? -0.50076 -22.40877 4.18944 1.000 15.90905 56 LEU E N 1
ATOM 8725 C CA . LEU E 1 72 ? -0.97346 -23.64083 4.81525 1.000 17.28375 56 LEU E CA 1
ATOM 8726 C C . LEU E 1 72 ? 0.18350 -24.44986 5.39304 1.000 16.41676 56 LEU E C 1
ATOM 8727 O O . LEU E 1 72 ? 0.13898 -24.87651 6.55335 1.000 16.37216 56 LEU E O 1
ATOM 8732 N N . ALA E 1 73 ? 1.23041 -24.67008 4.58925 1.000 15.04880 57 ALA E N 1
ATOM 8733 C CA . ALA E 1 73 ? 2.38625 -25.42589 5.06098 1.000 15.27328 57 ALA E CA 1
ATOM 8734 C C . ALA E 1 73 ? 3.07014 -24.73261 6.23233 1.000 15.75959 57 ALA E C 1
ATOM 8735 O O . ALA E 1 73 ? 3.50101 -25.38525 7.19351 1.000 15.57280 57 ALA E O 1
ATOM 8737 N N . LEU E 1 74 ? 3.19798 -23.40731 6.16340 1.000 14.61030 58 LEU E N 1
ATOM 8738 C CA . LEU E 1 74 ? 3.76116 -22.66621 7.28191 1.000 13.39660 58 LEU E CA 1
ATOM 8739 C C . LEU E 1 74 ? 2.97420 -22.93019 8.55866 1.000 13.82813 58 LEU E C 1
ATOM 8740 O O . LEU E 1 74 ? 3.54937 -23.26842 9.60092 1.000 13.29236 58 LEU E O 1
ATOM 8745 N N . ALA E 1 75 ? 1.64854 -22.77081 8.49375 1.000 13.42329 59 ALA E N 1
ATOM 8746 C CA . ALA E 1 75 ? 0.83691 -22.89959 9.69457 1.000 13.23669 59 ALA E CA 1
ATOM 8747 C C . ALA E 1 75 ? 0.87795 -24.31918 10.24233 1.000 16.53285 59 ALA E C 1
ATOM 8748 O O . ALA E 1 75 ? 0.86085 -24.50655 11.46231 1.000 14.70545 59 ALA E O 1
ATOM 8750 N N . LYS E 1 76 ? 0.96607 -25.32473 9.36446 1.000 14.46213 60 LYS E N 1
ATOM 8751 C CA . LYS E 1 76 ? 0.89069 -26.70245 9.84037 1.000 14.76775 60 LYS E CA 1
ATOM 8752 C C . LYS E 1 76 ? 2.07793 -27.07741 10.72459 1.000 16.34006 60 LYS E C 1
ATOM 8753 O O . LYS E 1 76 ? 1.94562 -27.95282 11.59016 1.000 17.04283 60 LYS E O 1
ATOM 8759 N N . GLN E 1 77 ? 3.24168 -26.44950 10.53943 1.000 14.80441 61 GLN E N 1
ATOM 8760 C CA . GLN E 1 77 ? 4.40350 -26.80277 11.34763 1.000 14.40635 61 GLN E CA 1
ATOM 8761 C C . GLN E 1 77 ? 4.80282 -25.72051 12.35011 1.000 15.02326 61 GLN E C 1
ATOM 8762 O O . GLN E 1 77 ? 5.91127 -25.77549 12.89372 1.000 17.07682 61 GLN E O 1
ATOM 8768 N N . ALA E 1 78 ? 3.93125 -24.75255 12.62125 1.000 16.12015 62 ALA E N 1
ATOM 8769 C CA . ALA E 1 78 ? 4.17451 -23.73423 13.63667 1.000 17.30344 62 ALA E CA 1
ATOM 8770 C C . ALA E 1 78 ? 3.08784 -23.78582 14.70118 1.000 17.30962 62 ALA E C 1
ATOM 8771 O O . ALA E 1 78 ? 1.98592 -24.28263 14.46256 1.000 18.44936 62 ALA E O 1
ATOM 8773 N N . ASP E 1 79 ? 3.38636 -23.24898 15.88172 1.000 15.60948 63 ASP E N 1
ATOM 8774 C CA . ASP E 1 79 ? 2.31197 -23.09198 16.85590 1.000 19.83177 63 ASP E CA 1
ATOM 8775 C C . ASP E 1 79 ? 1.67048 -21.73357 16.61589 1.000 21.68215 63 ASP E C 1
ATOM 8776 O O . ASP E 1 79 ? 0.61248 -21.62737 15.98295 1.000 30.36182 63 ASP E O 1
ATOM 8781 N N . THR E 1 80 ? 2.33337 -20.68685 17.07500 1.000 17.65938 64 THR E N 1
ATOM 8782 C CA . THR E 1 80 ? 1.82203 -19.33778 16.89012 1.000 14.48261 64 THR E CA 1
ATOM 8783 C C . THR E 1 80 ? 2.20324 -18.84894 15.50310 1.000 14.01200 64 THR E C 1
ATOM 8784 O O . THR E 1 80 ? 3.31085 -19.10313 15.03785 1.000 14.71775 64 THR E O 1
ATOM 8788 N N . VAL E 1 81 ? 1.28164 -18.15107 14.83842 1.000 14.70571 65 VAL E N 1
ATOM 8789 C CA . VAL E 1 81 ? 1.54170 -17.55519 13.53292 1.000 11.62166 65 VAL E CA 1
ATOM 8790 C C . VAL E 1 81 ? 1.52853 -16.04308 13.68808 1.000 11.94952 65 VAL E C 1
ATOM 8791 O O . VAL E 1 81 ? 0.58765 -15.48409 14.25952 1.000 13.73667 65 VAL E O 1
ATOM 8795 N N . VAL E 1 82 ? 2.57391 -15.39290 13.18390 1.000 11.17958 66 VAL E N 1
ATOM 8796 C CA . VAL E 1 82 ? 2.68034 -13.93533 13.16088 1.000 12.45043 66 VAL E CA 1
ATOM 8797 C C . VAL E 1 82 ? 2.57509 -13.48866 11.70836 1.000 12.19891 66 VAL E C 1
ATOM 8798 O O . VAL E 1 82 ? 3.31007 -13.98419 10.84803 1.000 12.33833 66 VAL E O 1
ATOM 8802 N N . VAL E 1 83 ? 1.68219 -12.54160 11.43198 1.000 11.65461 67 VAL E N 1
ATOM 8803 C CA . VAL E 1 83 ? 1.43201 -12.06479 10.07383 1.000 13.61087 67 VAL E CA 1
ATOM 8804 C C . VAL E 1 83 ? 2.02570 -10.67188 9.92402 1.000 13.10527 67 VAL E C 1
ATOM 8805 O O . VAL E 1 83 ? 1.82148 -9.80777 10.78576 1.000 14.05480 67 VAL E O 1
ATOM 8809 N N . CYS E 1 84 ? 2.77554 -10.46016 8.82660 1.000 12.63366 68 CYS E N 1
ATOM 8810 C CA . CYS E 1 84 ? 3.36311 -9.15423 8.51303 1.000 14.41380 68 CYS E CA 1
ATOM 8811 C C . CYS E 1 84 ? 3.33341 -8.95829 6.99625 1.000 15.35111 68 CYS E C 1
ATOM 8812 O O . CYS E 1 84 ? 4.33777 -9.17009 6.31460 1.000 16.76460 68 CYS E O 1
ATOM 8815 N N . VAL E 1 85 ? 2.18588 -8.52656 6.48588 1.000 13.32699 69 VAL E N 1
ATOM 8816 C CA . VAL E 1 85 ? 1.95396 -8.35676 5.05151 1.000 13.24972 69 VAL E CA 1
ATOM 8817 C C . VAL E 1 85 ? 1.58013 -6.90077 4.79685 1.000 14.31930 69 VAL E C 1
ATOM 8818 O O . VAL E 1 85 ? 1.18387 -6.16874 5.72731 1.000 14.31293 69 VAL E O 1
ATOM 8822 N N . PRO E 1 86 ? 1.69055 -6.44078 3.54211 1.000 14.51314 70 PRO E N 1
ATOM 8823 C CA . PRO E 1 86 ? 1.57081 -4.98923 3.29053 1.000 17.06896 70 PRO E CA 1
ATOM 8824 C C . PRO E 1 86 ? 0.15959 -4.42775 3.36809 1.000 18.28476 70 PRO E C 1
ATOM 8825 O O . PRO E 1 86 ? 0.00343 -3.28047 3.81165 1.000 17.81081 70 PRO E O 1
ATOM 8829 N N . ASP E 1 87 ? -0.87571 -5.15457 2.94111 1.000 15.24347 71 ASP E N 1
ATOM 8830 C CA . ASP E 1 87 ? -2.17426 -4.50458 2.77172 1.000 14.67053 71 ASP E CA 1
ATOM 8831 C C . ASP E 1 87 ? -3.29285 -5.54370 2.86022 1.000 15.29304 71 ASP E C 1
ATOM 8832 O O . ASP E 1 87 ? -3.04659 -6.73682 3.06834 1.000 16.37697 71 ASP E O 1
ATOM 8837 N N . ASP E 1 88 ? -4.53627 -5.06680 2.71351 1.000 13.21225 72 ASP E N 1
ATOM 8838 C CA . ASP E 1 88 ? -5.70269 -5.93800 2.86741 1.000 15.35101 72 ASP E CA 1
ATOM 8839 C C . ASP E 1 88 ? -5.66982 -7.07680 1.86422 1.000 16.44889 72 ASP E C 1
ATOM 8840 O O . ASP E 1 88 ? -6.05739 -8.20832 2.18723 1.000 15.79980 72 ASP E O 1
ATOM 8845 N N . GLU E 1 89 ? -5.27728 -6.77626 0.62133 1.000 15.11530 73 GLU E N 1
ATOM 8846 C CA . GLU E 1 89 ? -5.30412 -7.78047 -0.43619 1.000 16.45557 73 GLU E CA 1
ATOM 8847 C C . GLU E 1 89 ? -4.29602 -8.88666 -0.16659 1.000 17.49504 73 GLU E C 1
ATOM 8848 O O . GLU E 1 89 ? -4.59902 -10.07615 -0.35964 1.000 17.09606 73 GLU E O 1
ATOM 8854 N N . ALA E 1 90 ? -3.09430 -8.51236 0.28426 1.000 15.33441 74 ALA E N 1
ATOM 8855 C CA . ALA E 1 90 ? -2.07617 -9.49855 0.63411 1.000 15.13723 74 ALA E CA 1
ATOM 8856 C C . ALA E 1 90 ? -2.52717 -10.34881 1.80778 1.000 15.48700 74 ALA E C 1
ATOM 8857 O O . ALA E 1 90 ? -2.26232 -11.55759 1.85609 1.000 15.80504 74 ALA E O 1
ATOM 8859 N N . LEU E 1 91 ? -3.19360 -9.72341 2.77807 1.000 13.55905 75 LEU E N 1
ATOM 8860 C CA . LEU E 1 91 ? -3.71751 -10.47014 3.91042 1.000 13.00141 75 LEU E CA 1
ATOM 8861 C C . LEU E 1 91 ? -4.73454 -11.50664 3.44973 1.000 14.62880 75 LEU E C 1
ATOM 8862 O O . LEU E 1 91 ? -4.65838 -12.67322 3.83776 1.000 14.04278 75 LEU E O 1
ATOM 8867 N N . ALA E 1 92 ? -5.67009 -11.11090 2.58499 1.000 14.44165 76 ALA E N 1
ATOM 8868 C CA . ALA E 1 92 ? -6.68615 -12.06250 2.13386 1.000 15.59956 76 ALA E CA 1
ATOM 8869 C C . ALA E 1 92 ? -6.06227 -13.19047 1.31744 1.000 16.04419 76 ALA E C 1
ATOM 8870 O O . ALA E 1 92 ? -6.45821 -14.36248 1.45380 1.000 17.60961 76 ALA E O 1
ATOM 8872 N N . ALA E 1 93 ? -5.07481 -12.86348 0.47795 1.000 14.46732 77 ALA E N 1
ATOM 8873 C CA . ALA E 1 93 ? -4.43579 -13.88332 -0.35293 1.000 16.27924 77 ALA E CA 1
ATOM 8874 C C . ALA E 1 93 ? -3.76651 -14.96316 0.48546 1.000 18.33419 77 ALA E C 1
ATOM 8875 O O . ALA E 1 93 ? -3.74712 -16.13641 0.08693 1.000 21.48266 77 ALA E O 1
ATOM 8877 N N . SER E 1 94 ? -3.22457 -14.60546 1.64906 1.000 13.72551 78 SER E N 1
ATOM 8878 C CA . SER E 1 94 ? -2.47446 -15.57266 2.44689 1.000 14.40612 78 SER E CA 1
ATOM 8879 C C . SER E 1 94 ? -3.25426 -16.16063 3.61711 1.000 14.62736 78 SER E C 1
ATOM 8880 O O . SER E 1 94 ? -2.85161 -17.20165 4.14851 1.000 15.27552 78 SER E O 1
ATOM 8883 N N . MET E 1 95 ? -4.35482 -15.53902 4.03565 1.000 13.91394 79 MET E N 1
ATOM 8884 C CA . MET E 1 95 ? -5.11401 -16.08053 5.15559 1.000 14.75844 79 MET E CA 1
ATOM 8885 C C . MET E 1 95 ? -6.17558 -17.07490 4.71622 1.000 13.39426 79 MET E C 1
ATOM 8886 O O . MET E 1 95 ? -6.46901 -18.02582 5.45124 1.000 17.05009 79 MET E O 1
ATOM 8891 N N . TYR E 1 96 ? -6.78944 -16.85007 3.55636 1.000 14.64061 80 TYR E N 1
ATOM 8892 C CA . TYR E 1 96 ? -8.02115 -17.53643 3.20024 1.000 15.08339 80 TYR E CA 1
ATOM 8893 C C . TYR E 1 96 ? -7.78584 -18.53645 2.07026 1.000 16.99388 80 TYR E C 1
ATOM 8894 O O . TYR E 1 96 ? -6.76841 -18.50485 1.36663 1.000 19.43252 80 TYR E O 1
ATOM 8903 N N . GLY E 1 97 ? -8.74191 -19.45114 1.92052 1.000 22.33566 81 GLY E N 1
ATOM 8904 C CA . GLY E 1 97 ? -8.66098 -20.46641 0.89199 1.000 21.67432 81 GLY E CA 1
ATOM 8905 C C . GLY E 1 97 ? -7.98124 -21.73467 1.38011 1.000 21.23576 81 GLY E C 1
ATOM 8906 O O . GLY E 1 97 ? -7.41463 -21.80410 2.47155 1.000 21.44561 81 GLY E O 1
ATOM 8907 N N . GLU E 1 98 ? -8.03864 -22.76713 0.53226 1.000 24.75295 82 GLU E N 1
ATOM 8908 C CA . GLU E 1 98 ? -7.52187 -24.07601 0.91896 1.000 24.49251 82 GLU E CA 1
ATOM 8909 C C . GLU E 1 98 ? -6.02426 -24.06891 1.19835 1.000 23.46824 82 GLU E C 1
ATOM 8910 O O . GLU E 1 98 ? -5.54360 -24.93295 1.94184 1.000 25.81591 82 GLU E O 1
ATOM 8916 N N . ASN E 1 99 ? -5.27455 -23.11780 0.64348 1.000 22.28193 83 ASN E N 1
ATOM 8917 C CA . ASN E 1 99 ? -3.84096 -23.04340 0.89517 1.000 19.38949 83 ASN E CA 1
ATOM 8918 C C . ASN E 1 99 ? -3.46440 -21.89318 1.81854 1.000 17.52564 83 ASN E C 1
ATOM 8919 O O . ASN E 1 99 ? -2.27376 -21.62026 1.99479 1.000 17.36560 83 ASN E O 1
ATOM 8924 N N . GLY E 1 100 ? -4.45060 -21.24032 2.43248 1.000 19.06666 84 GLY E N 1
ATOM 8925 C CA . GLY E 1 100 ? -4.18244 -20.13306 3.32871 1.000 16.76434 84 GLY E CA 1
ATOM 8926 C C . GLY E 1 100 ? -3.82455 -20.58111 4.73796 1.000 16.45212 84 GLY E C 1
ATOM 8927 O O . GLY E 1 100 ? -3.93269 -21.74952 5.12686 1.000 17.23229 84 GLY E O 1
ATOM 8928 N N . ALA E 1 101 ? -3.40352 -19.60533 5.54168 1.000 13.64694 85 ALA E N 1
ATOM 8929 C CA . ALA E 1 101 ? -2.87269 -19.91746 6.86610 1.000 14.50220 85 ALA E CA 1
ATOM 8930 C C . ALA E 1 101 ? -3.93906 -20.49067 7.79297 1.000 16.09541 85 ALA E C 1
ATOM 8931 O O . ALA E 1 101 ? -3.65186 -21.40268 8.57597 1.000 15.51091 85 ALA E O 1
ATOM 8933 N N . LEU E 1 102 ? -5.16517 -19.95756 7.75257 1.000 15.04298 86 LEU E N 1
ATOM 8934 C CA . LEU E 1 102 ? -6.17095 -20.41481 8.70768 1.000 15.00100 86 LEU E CA 1
ATOM 8935 C C . LEU E 1 102 ? -6.48839 -21.89103 8.49872 1.000 16.79355 86 LEU E C 1
ATOM 8936 O O . LEU E 1 102 ? -6.70901 -22.62208 9.46941 1.000 18.15975 86 LEU E O 1
ATOM 8941 N N . ALA E 1 103 ? -6.48935 -22.34666 7.24084 1.000 19.55661 87 ALA E N 1
ATOM 8942 C CA . ALA E 1 103 ? -6.74040 -23.75971 6.94810 1.000 18.52946 87 ALA E CA 1
ATOM 8943 C C . ALA E 1 103 ? -5.67645 -24.66447 7.54917 1.000 22.38318 87 ALA E C 1
ATOM 8944 O O . ALA E 1 103 ? -5.93684 -25.85741 7.77381 1.000 22.88162 87 ALA E O 1
ATOM 8946 N N . GLY E 1 104 ? -4.48850 -24.12906 7.81300 1.000 19.00551 88 GLY E N 1
ATOM 8947 C CA . GLY E 1 104 ? -3.41347 -24.87293 8.42570 1.000 19.72512 88 GLY E CA 1
ATOM 8948 C C . GLY E 1 104 ? -3.26615 -24.74443 9.92711 1.000 18.07738 88 GLY E C 1
ATOM 8949 O O . GLY E 1 104 ? -2.38885 -25.39697 10.50204 1.000 18.44679 88 GLY E O 1
ATOM 8950 N N . MET E 1 105 ? -4.04566 -23.90651 10.59770 1.000 18.09874 89 MET E N 1
ATOM 8951 C CA . MET E 1 105 ? -3.85808 -23.83031 12.04033 1.000 16.15212 89 MET E CA 1
ATOM 8952 C C . MET E 1 105 ? -4.88003 -24.66113 12.79212 1.000 17.78045 89 MET E C 1
ATOM 8953 O O . MET E 1 105 ? -5.98118 -24.94123 12.31170 1.000 21.45667 89 MET E O 1
ATOM 8958 N N . THR E 1 106 ? -4.45315 -25.09479 13.96597 1.000 16.67012 90 THR E N 1
ATOM 8959 C CA . THR E 1 106 ? -5.23214 -25.94433 14.84007 1.000 17.96873 90 THR E CA 1
ATOM 8960 C C . THR E 1 106 ? -5.99192 -25.09062 15.84243 1.000 18.72600 90 THR E C 1
ATOM 8961 O O . THR E 1 106 ? -5.47376 -24.08285 16.33122 1.000 18.24661 90 THR E O 1
ATOM 8965 N N . LYS E 1 107 ? -7.22627 -25.49595 16.14709 1.000 19.03288 91 LYS E N 1
ATOM 8966 C CA . LYS E 1 107 ? -8.01922 -24.78341 17.13999 1.000 20.16263 91 LYS E CA 1
ATOM 8967 C C . LYS E 1 107 ? -7.23291 -24.61372 18.43659 1.000 20.67414 91 LYS E C 1
ATOM 8968 O O . LYS E 1 107 ? -6.53892 -25.52770 18.89213 1.000 21.03269 91 LYS E O 1
ATOM 8974 N N . GLY E 1 108 ? -7.31713 -23.41725 19.01184 1.000 19.33087 92 GLY E N 1
ATOM 8975 C CA . GLY E 1 108 ? -6.62199 -23.08806 20.22872 1.000 17.25071 92 GLY E CA 1
ATOM 8976 C C . GLY E 1 108 ? -5.33451 -22.32816 20.00922 1.000 19.44287 92 GLY E C 1
ATOM 8977 O O . GLY E 1 108 ? -4.81518 -21.72372 20.95597 1.000 24.19704 92 GLY E O 1
ATOM 8978 N N . SER E 1 109 ? -4.80942 -22.35824 18.78789 1.000 18.46906 93 SER E N 1
ATOM 8979 C CA . SER E 1 109 ? -3.62432 -21.59887 18.42991 1.000 18.41137 93 SER E CA 1
ATOM 8980 C C . SER E 1 109 ? -3.97081 -20.11692 18.30877 1.000 17.67825 93 SER E C 1
ATOM 8981 O O . SER E 1 109 ? -5.13323 -19.73081 18.16661 1.000 19.89936 93 SER E O 1
ATOM 8984 N N . LEU E 1 110 ? -2.93773 -19.28723 18.38049 1.000 17.25612 94 LEU E N 1
ATOM 8985 C CA . LEU E 1 110 ? -3.08112 -17.83879 18.30592 1.000 16.80749 94 LEU E CA 1
ATOM 8986 C C . LEU E 1 110 ? -2.48858 -17.32675 17.00242 1.000 15.03669 94 LEU E C 1
ATOM 8987 O O . LEU E 1 110 ? -1.42429 -17.77798 16.57853 1.000 14.86601 94 LEU E O 1
ATOM 8992 N N . LEU E 1 111 ? -3.18943 -16.39527 16.35575 1.000 13.05851 95 LEU E N 1
ATOM 8993 C CA . LEU E 1 111 ? -2.68534 -15.68791 15.18340 1.000 12.77157 95 LEU E CA 1
ATOM 8994 C C . LEU E 1 111 ? -2.48289 -14.23800 15.59741 1.000 13.75438 95 LEU E C 1
ATOM 8995 O O . LEU E 1 111 ? -3.42222 -13.60657 16.08468 1.000 13.09198 95 LEU E O 1
ATOM 9000 N N . ILE E 1 112 ? -1.26268 -13.72944 15.44143 1.000 12.53434 96 ILE E N 1
ATOM 9001 C CA . ILE E 1 112 ? -0.91734 -12.35226 15.81120 1.000 12.82130 96 ILE E CA 1
ATOM 9002 C C . ILE E 1 112 ? -0.70354 -11.59151 14.51294 1.000 13.33260 96 ILE E C 1
ATOM 9003 O O . ILE E 1 112 ? 0.25395 -11.85791 13.77784 1.000 14.20980 96 ILE E O 1
ATOM 9008 N N . ASN E 1 113 ? -1.58168 -10.64953 14.20603 1.000 12.23682 97 ASN E N 1
ATOM 9009 C CA . ASN E 1 113 ? -1.45397 -9.88569 12.96903 1.000 12.53748 97 ASN E CA 1
ATOM 9010 C C . ASN E 1 113 ? -0.78934 -8.55211 13.28607 1.000 14.05793 97 ASN E C 1
ATOM 9011 O O . ASN E 1 113 ? -1.40120 -7.68660 13.91851 1.000 14.20601 97 ASN E O 1
ATOM 9016 N N . THR E 1 114 ? 0.46758 -8.39154 12.86648 1.000 11.43140 98 THR E N 1
ATOM 9017 C CA . THR E 1 114 ? 1.16340 -7.11998 13.05644 1.000 12.04741 98 THR E CA 1
ATOM 9018 C C . THR E 1 114 ? 1.04826 -6.21035 11.84397 1.000 12.55890 98 THR E C 1
ATOM 9019 O O . THR E 1 114 ? 1.68025 -5.14338 11.82711 1.000 14.70006 98 THR E O 1
ATOM 9023 N N . SER E 1 115 ? 0.29460 -6.62258 10.83067 1.000 12.66253 99 SER E N 1
ATOM 9024 C CA . SER E 1 115 ? 0.16222 -5.85702 9.60287 1.000 14.00299 99 SER E CA 1
ATOM 9025 C C . SER E 1 115 ? -0.64535 -4.59981 9.85714 1.000 11.94705 99 SER E C 1
ATOM 9026 O O . SER E 1 115 ? -1.47615 -4.54782 10.76976 1.000 16.08871 99 SER E O 1
ATOM 9029 N N . SER E 1 116 ? -0.41179 -3.58975 9.01866 1.000 12.68063 100 SER E N 1
ATOM 9030 C CA . SER E 1 116 ? -1.19287 -2.35293 9.04182 1.000 11.70390 100 SER E CA 1
ATOM 9031 C C . SER E 1 116 ? -2.25561 -2.47795 7.95635 1.000 12.83873 100 SER E C 1
ATOM 9032 O O . SER E 1 116 ? -1.97361 -2.28771 6.77518 1.000 13.74790 100 SER E O 1
ATOM 9035 N N . VAL E 1 117 ? -3.48360 -2.81530 8.35603 1.000 10.84269 101 VAL E N 1
ATOM 9036 C CA . VAL E 1 117 ? -4.56761 -3.09209 7.42261 1.000 12.84186 101 VAL E CA 1
ATOM 9037 C C . VAL E 1 117 ? -5.80410 -2.32621 7.88673 1.000 11.75692 101 VAL E C 1
ATOM 9038 O O . VAL E 1 117 ? -5.80250 -1.70563 8.94882 1.000 13.69646 101 VAL E O 1
ATOM 9042 N N . SER E 1 118 ? -6.86783 -2.38655 7.08779 1.000 10.80005 102 SER E N 1
ATOM 9043 C CA . SER E 1 118 ? -8.07218 -1.61968 7.38692 1.000 10.83154 102 SER E CA 1
ATOM 9044 C C . SER E 1 118 ? -8.82945 -2.22034 8.56862 1.000 10.18987 102 SER E C 1
ATOM 9045 O O . SER E 1 118 ? -8.68229 -3.40444 8.87598 1.000 12.02441 102 SER E O 1
ATOM 9048 N N . PRO E 1 119 ? -9.67396 -1.42926 9.23777 1.000 11.67215 103 PRO E N 1
ATOM 9049 C CA . PRO E 1 119 ? -10.57385 -2.02060 10.23686 1.000 12.58898 103 PRO E CA 1
ATOM 9050 C C . PRO E 1 119 ? -11.48159 -3.08387 9.64975 1.000 11.22820 103 PRO E C 1
ATOM 9051 O O . PRO E 1 119 ? -11.79705 -4.06738 10.33458 1.000 12.28146 103 PRO E O 1
ATOM 9055 N N . GLU E 1 120 ? -11.87509 -2.93907 8.38540 1.000 11.97928 104 GLU E N 1
ATOM 9056 C CA . GLU E 1 120 ? -12.72733 -3.93920 7.74527 1.000 15.53657 104 GLU E CA 1
ATOM 9057 C C . GLU E 1 120 ? -11.99586 -5.26334 7.59767 1.000 13.73916 104 GLU E C 1
ATOM 9058 O O . GLU E 1 120 ? -12.55358 -6.32885 7.89655 1.000 14.64216 104 GLU E O 1
ATOM 9064 N N . ALA E 1 121 ? -10.74451 -5.21919 7.13367 1.000 11.71704 105 ALA E N 1
ATOM 9065 C CA . ALA E 1 121 ? -9.96517 -6.44765 7.00545 1.000 11.62096 105 ALA E CA 1
ATOM 9066 C C . ALA E 1 121 ? -9.72257 -7.08038 8.36504 1.000 12.94959 105 ALA E C 1
ATOM 9067 O O . ALA E 1 121 ? -9.70072 -8.31545 8.50017 1.000 12.47447 105 ALA E O 1
ATOM 9069 N N . THR E 1 122 ? -9.52216 -6.24424 9.38121 1.000 11.62457 106 THR E N 1
ATOM 9070 C CA . THR E 1 122 ? -9.29668 -6.73183 10.73658 1.000 11.20350 106 THR E CA 1
ATOM 9071 C C . THR E 1 122 ? -10.50404 -7.49886 11.24145 1.000 13.30682 106 THR E C 1
ATOM 9072 O O . THR E 1 122 ? -10.36513 -8.57733 11.83374 1.000 13.46129 106 THR E O 1
ATOM 9076 N N . ALA E 1 123 ? -11.70331 -6.94476 11.02050 1.000 12.01386 107 ALA E N 1
ATOM 9077 C CA . ALA E 1 123 ? -12.92384 -7.61283 11.45998 1.000 12.89344 107 ALA E CA 1
ATOM 9078 C C . ALA E 1 123 ? -13.14497 -8.91546 10.71002 1.000 13.93670 107 ALA E C 1
ATOM 9079 O O . ALA E 1 123 ? -13.54101 -9.91878 11.31491 1.000 14.18198 107 ALA E O 1
ATOM 9081 N N . THR E 1 124 ? -12.90035 -8.91221 9.39707 1.000 12.38199 108 THR E N 1
ATOM 9082 C CA . THR E 1 124 ? -13.08773 -10.11529 8.59313 1.000 12.95699 108 THR E CA 1
ATOM 9083 C C . THR E 1 124 ? -12.17056 -11.23106 9.07390 1.000 14.40768 108 THR E C 1
ATOM 9084 O O . THR E 1 124 ? -12.59685 -12.38410 9.21066 1.000 15.85669 108 THR E O 1
ATOM 9088 N N . LEU E 1 125 ? -10.91122 -10.90186 9.35877 1.000 13.22211 109 LEU E N 1
ATOM 9089 C CA . LEU E 1 125 ? -9.97239 -11.92285 9.81665 1.000 12.78835 109 LEU E CA 1
ATOM 9090 C C . LEU E 1 125 ? -10.33037 -12.42074 11.21295 1.000 15.29083 109 LEU E C 1
ATOM 9091 O O . LEU E 1 125 ? -10.22611 -13.62126 11.49436 1.000 16.06705 109 LEU E O 1
ATOM 9096 N N . TYR E 1 126 ? -10.74538 -11.51859 12.11117 1.000 11.83039 110 TYR E N 1
ATOM 9097 C CA . TYR E 1 126 ? -11.13751 -11.94925 13.44585 1.000 11.87515 110 TYR E CA 1
ATOM 9098 C C . TYR E 1 126 ? -12.27526 -12.94938 13.36865 1.000 16.25927 110 TYR E C 1
ATOM 9099 O O . TYR E 1 126 ? -12.23905 -13.98853 14.03851 1.000 15.65838 110 TYR E O 1
ATOM 9108 N N . GLU E 1 127 ? -13.28029 -12.66326 12.53604 1.000 14.99388 111 GLU E N 1
ATOM 9109 C CA . GLU E 1 127 ? -14.43371 -13.55864 12.44566 1.000 16.44187 111 GLU E CA 1
ATOM 9110 C C . GLU E 1 127 ? -14.06269 -14.87492 11.77675 1.000 17.91594 111 GLU E C 1
ATOM 9111 O O . GLU E 1 127 ? -14.53069 -15.94289 12.20155 1.000 18.85763 111 GLU E O 1
ATOM 9117 N N . ALA E 1 128 ? -13.23755 -14.82092 10.72376 1.000 16.56905 112 ALA E N 1
ATOM 9118 C CA . ALA E 1 128 ? -12.73669 -16.05132 10.10810 1.000 16.51304 112 ALA E CA 1
ATOM 9119 C C . ALA E 1 128 ? -11.95387 -16.88814 11.11141 1.000 21.52349 112 ALA E C 1
ATOM 9120 O O . ALA E 1 128 ? -12.09849 -18.11733 11.15978 1.000 17.98719 112 ALA E O 1
ATOM 9122 N N . GLY E 1 129 ? -11.11875 -16.24048 11.92487 1.000 14.84178 113 GLY E N 1
ATOM 9123 C CA . GLY E 1 129 ? -10.40049 -16.97253 12.95543 1.000 17.28676 113 GLY E CA 1
ATOM 9124 C C . GLY E 1 129 ? -11.33459 -17.67510 13.92306 1.000 20.78257 113 GLY E C 1
ATOM 9125 O O . GLY E 1 129 ? -11.13684 -18.85302 14.25268 1.000 19.86253 113 GLY E O 1
ATOM 9126 N N . GLN E 1 130 ? -12.37087 -16.96440 14.38744 1.000 16.83114 114 GLN E N 1
ATOM 9127 C CA . GLN E 1 130 ? -13.30004 -17.56582 15.33923 1.000 18.57820 114 GLN E CA 1
ATOM 9128 C C . GLN E 1 130 ? -13.92036 -18.83019 14.76578 1.000 21.37138 114 GLN E C 1
ATOM 9129 O O . GLN E 1 130 ? -14.10664 -19.81253 15.48956 1.000 20.56962 114 GLN E O 1
ATOM 9135 N N . LYS E 1 131 ? -14.22418 -18.82884 13.46189 1.000 20.18495 115 LYS E N 1
ATOM 9136 C CA . LYS E 1 131 ? -14.78826 -20.01717 12.81832 1.000 21.49310 115 LYS E CA 1
ATOM 9137 C C . LYS E 1 131 ? -13.83206 -21.20153 12.86624 1.000 25.79725 115 LYS E C 1
ATOM 9138 O O . LYS E 1 131 ? -14.27344 -22.35845 12.90126 1.000 28.28827 115 LYS E O 1
ATOM 9144 N N . HIS E 1 132 ? -12.52961 -20.94094 12.84786 1.000 21.04043 116 HIS E N 1
ATOM 9145 C CA . HIS E 1 132 ? -11.51426 -21.97522 12.91963 1.000 20.91101 116 HIS E CA 1
ATOM 9146 C C . HIS E 1 132 ? -11.07147 -22.25643 14.34548 1.000 19.50957 116 HIS E C 1
ATOM 9147 O O . HIS E 1 132 ? -10.12662 -23.02625 14.53744 1.000 24.21002 116 HIS E O 1
ATOM 9154 N N . GLY E 1 133 ? -11.68953 -21.61803 15.34183 1.000 20.03294 117 GLY E N 1
ATOM 9155 C CA . GLY E 1 133 ? -11.23784 -21.76108 16.71497 1.000 19.34405 117 GLY E CA 1
ATOM 9156 C C . GLY E 1 133 ? -9.91805 -21.07720 17.00286 1.000 17.90752 117 GLY E C 1
ATOM 9157 O O . GLY E 1 133 ? -9.19495 -21.47672 17.91626 1.000 18.00580 117 GLY E O 1
ATOM 9158 N N . VAL E 1 134 ? -9.58466 -20.04581 16.23804 1.000 16.91082 118 VAL E N 1
ATOM 9159 C CA . VAL E 1 134 ? -8.30340 -19.36022 16.33844 1.000 16.77391 118 VAL E CA 1
ATOM 9160 C C . VAL E 1 134 ? -8.58073 -17.91930 16.75702 1.000 14.17708 118 VAL E C 1
ATOM 9161 O O . VAL E 1 134 ? -9.29976 -17.19840 16.05516 1.000 17.31759 118 VAL E O 1
ATOM 9165 N N . VAL E 1 135 ? -8.01965 -17.50643 17.89021 1.000 15.14837 119 VAL E N 1
ATOM 9166 C CA . VAL E 1 135 ? -8.08902 -16.10597 18.31155 1.000 14.71606 119 VAL E CA 1
ATOM 9167 C C . VAL E 1 135 ? -7.10288 -15.28958 17.48162 1.000 15.43176 119 VAL E C 1
ATOM 9168 O O . VAL E 1 135 ? -5.92862 -15.65127 17.35621 1.000 15.50742 119 VAL E O 1
ATOM 9172 N N . VAL E 1 136 ? -7.57281 -14.18398 16.90981 1.000 14.72971 120 VAL E N 1
ATOM 9173 C CA . VAL E 1 136 ? -6.71387 -13.28046 16.14629 1.000 12.26145 120 VAL E CA 1
ATOM 9174 C C . VAL E 1 136 ? -6.54446 -12.00075 16.95288 1.000 14.69310 120 VAL E C 1
ATOM 9175 O O . VAL E 1 136 ? -7.52806 -11.29629 17.22032 1.000 13.36175 120 VAL E O 1
ATOM 9179 N N . LEU E 1 137 ? -5.30058 -11.69183 17.31632 1.000 13.10265 121 LEU E N 1
ATOM 9180 C CA . LEU E 1 137 ? -4.94853 -10.40813 17.91553 1.000 11.63048 121 LEU E CA 1
ATOM 9181 C C . LEU E 1 137 ? -4.54403 -9.45425 16.80236 1.000 12.72851 121 LEU E C 1
ATOM 9182 O O . LEU E 1 137 ? -3.66954 -9.78228 15.99691 1.000 13.20056 121 LEU E O 1
ATOM 9187 N N . ASP E 1 138 ? -5.16470 -8.27195 16.74998 1.000 12.29598 122 ASP E N 1
ATOM 9188 C CA . ASP E 1 138 ? -4.68196 -7.23652 15.84228 1.000 11.52108 122 ASP E CA 1
ATOM 9189 C C . ASP E 1 138 ? -3.65874 -6.43801 16.62815 1.000 11.29616 122 ASP E C 1
ATOM 9190 O O . ASP E 1 138 ? -4.00827 -5.69832 17.55604 1.000 11.36281 122 ASP E O 1
ATOM 9195 N N . ALA E 1 139 ? -2.38397 -6.64262 16.29540 1.000 10.46672 123 ALA E N 1
ATOM 9196 C CA . ALA E 1 139 ? -1.26643 -6.09019 17.06042 1.000 12.08968 123 ALA E CA 1
ATOM 9197 C C . ALA E 1 139 ? -0.26723 -5.41438 16.13277 1.000 11.27491 123 ALA E C 1
ATOM 9198 O O . ALA E 1 139 ? 0.91586 -5.77901 16.09262 1.000 10.97875 123 ALA E O 1
ATOM 9200 N N . PRO E 1 140 ? -0.69944 -4.40588 15.38151 1.000 10.39786 124 PRO E N 1
ATOM 9201 C CA . PRO E 1 140 ? 0.27394 -3.57258 14.66749 1.000 11.03302 124 PRO E CA 1
ATOM 9202 C C . PRO E 1 140 ? 1.21774 -2.88922 15.64737 1.000 11.48099 124 PRO E C 1
ATOM 9203 O O . PRO E 1 140 ? 0.98158 -2.83522 16.85669 1.000 12.87167 124 PRO E O 1
ATOM 9207 N N . VAL E 1 141 ? 2.31311 -2.34966 15.10567 1.000 12.10301 125 VAL E N 1
ATOM 9208 C CA . VAL E 1 141 ? 3.36798 -1.77707 15.93594 1.000 12.65638 125 VAL E CA 1
ATOM 9209 C C . VAL E 1 141 ? 3.65400 -0.33996 15.54208 1.000 12.77882 125 VAL E C 1
ATOM 9210 O O . VAL E 1 141 ? 3.47558 0.06048 14.38704 1.000 14.18115 125 VAL E O 1
ATOM 9214 N N . SER E 1 142 ? 4.08892 0.44125 16.53021 1.000 12.83989 126 SER E N 1
ATOM 9215 C CA . SER E 1 142 ? 4.63387 1.77280 16.29802 1.000 13.05970 126 SER E CA 1
ATOM 9216 C C . SER E 1 142 ? 6.15049 1.67353 16.35801 1.000 14.74896 126 SER E C 1
ATOM 9217 O O . SER E 1 142 ? 6.69949 1.11201 17.31070 1.000 15.10216 126 SER E O 1
ATOM 9220 N N . GLY E 1 143 ? 6.81202 2.22511 15.34983 1.000 14.59339 127 GLY E N 1
ATOM 9221 C CA . GLY E 1 143 ? 8.24312 2.03815 15.18552 1.000 16.67235 127 GLY E CA 1
ATOM 9222 C C . GLY E 1 143 ? 8.56448 1.47809 13.81744 1.000 16.78648 127 GLY E C 1
ATOM 9223 O O . GLY E 1 143 ? 7.72493 0.83254 13.18249 1.000 19.29775 127 GLY E O 1
ATOM 9224 N N . SER E 1 144 ? 9.78954 1.70803 13.36199 1.000 14.49985 128 SER E N 1
ATOM 9225 C CA . SER E 1 144 ? 10.22454 1.30831 12.03816 1.000 14.47542 128 SER E CA 1
ATOM 9226 C C . SER E 1 144 ? 11.40158 0.36412 12.17579 1.000 16.21783 128 SER E C 1
ATOM 9227 O O . SER E 1 144 ? 11.55146 -0.26939 13.22388 1.000 14.68025 128 SER E O 1
ATOM 9230 N N . THR E 1 145 ? 12.23950 0.26731 11.14407 1.000 16.48733 129 THR E N 1
ATOM 9231 C CA . THR E 1 145 ? 13.35411 -0.67853 11.21405 1.000 16.56805 129 THR E CA 1
ATOM 9232 C C . THR E 1 145 ? 14.35849 -0.37136 12.32093 1.000 16.86035 129 THR E C 1
ATOM 9233 O O . THR E 1 145 ? 14.86846 -1.33681 12.91752 1.000 17.14506 129 THR E O 1
ATOM 9237 N N . PRO E 1 146 ? 14.68095 0.88754 12.66564 1.000 17.54782 130 PRO E N 1
ATOM 9238 C CA . PRO E 1 146 ? 15.57990 1.09410 13.81521 1.000 16.68842 130 PRO E CA 1
ATOM 9239 C C . PRO E 1 146 ? 15.00413 0.56121 15.10789 1.000 18.94609 130 PRO E C 1
ATOM 9240 O O . PRO E 1 146 ? 15.72150 -0.03518 15.91999 1.000 18.87757 130 PRO E O 1
ATOM 9244 N N . GLU E 1 147 ? 13.70715 0.76929 15.32244 1.000 14.25106 131 GLU E N 1
ATOM 9245 C CA . GLU E 1 147 ? 13.07425 0.27079 16.53288 1.000 15.40348 131 GLU E CA 1
ATOM 9246 C C . GLU E 1 147 ? 12.92611 -1.24733 16.49326 1.000 14.38555 131 GLU E C 1
ATOM 9247 O O . GLU E 1 147 ? 13.01479 -1.90991 17.53551 1.000 17.40022 131 GLU E O 1
ATOM 9253 N N . ALA E 1 148 ? 12.72437 -1.82082 15.30552 1.000 14.29758 132 ALA E N 1
ATOM 9254 C CA . ALA E 1 148 ? 12.69807 -3.27566 15.21855 1.000 14.39444 132 ALA E CA 1
ATOM 9255 C C . ALA E 1 148 ? 14.06564 -3.85424 15.56128 1.000 15.25365 132 ALA E C 1
ATOM 9256 O O . ALA E 1 148 ? 14.15189 -4.86457 16.27067 1.000 17.68738 132 ALA E O 1
ATOM 9258 N N . ASP E 1 149 ? 15.14338 -3.21456 15.07809 1.000 16.62818 133 ASP E N 1
ATOM 9259 C CA . ASP E 1 149 ? 16.50320 -3.66136 15.39993 1.000 16.26486 133 ASP E CA 1
ATOM 9260 C C . ASP E 1 149 ? 16.74699 -3.69052 16.89944 1.000 19.29272 133 ASP E C 1
ATOM 9261 O O . ASP E 1 149 ? 17.39851 -4.60975 17.41512 1.000 20.21130 133 ASP E O 1
ATOM 9266 N N . SER E 1 150 ? 16.28776 -2.66510 17.60778 1.000 17.05361 134 SER E N 1
ATOM 9267 C CA . SER E 1 150 ? 16.57633 -2.54228 19.02746 1.000 15.23144 134 SER E CA 1
ATOM 9268 C C . SER E 1 150 ? 15.47944 -3.12144 19.91115 1.000 16.46133 134 SER E C 1
ATOM 9269 O O . SER E 1 150 ? 15.58058 -3.02417 21.13548 1.000 17.88287 134 SER E O 1
ATOM 9272 N N . ALA E 1 151 ? 14.45538 -3.74494 19.32189 1.000 16.13865 135 ALA E N 1
ATOM 9273 C CA . ALA E 1 151 ? 13.31254 -4.27997 20.06842 1.000 15.10785 135 ALA E CA 1
ATOM 9274 C C . ALA E 1 151 ? 12.69262 -3.21400 20.96584 1.000 14.81266 135 ALA E C 1
ATOM 9275 O O . ALA E 1 151 ? 12.32392 -3.46376 22.11501 1.000 17.84127 135 ALA E O 1
ATOM 9277 N N . SER E 1 152 ? 12.56330 -2.00777 20.41972 1.000 16.78737 136 SER E N 1
ATOM 9278 C CA . SER E 1 152 ? 11.87404 -0.92003 21.09493 1.000 17.46724 136 SER E CA 1
ATOM 9279 C C . SER E 1 152 ? 10.57118 -0.56563 20.39167 1.000 16.13400 136 SER E C 1
ATOM 9280 O O . SER E 1 152 ? 10.05785 0.54456 20.56227 1.000 17.18813 136 SER E O 1
ATOM 9283 N N . LEU E 1 153 ? 10.03214 -1.48956 19.59884 1.000 14.14470 137 LEU E N 1
ATOM 9284 C CA . LEU E 1 153 ? 8.67697 -1.32571 19.08171 1.000 12.83120 137 LEU E CA 1
ATOM 9285 C C . LEU E 1 153 ? 7.66237 -1.11517 20.20572 1.000 13.18365 137 LEU E C 1
ATOM 9286 O O . LEU E 1 153 ? 7.80638 -1.62640 21.32444 1.000 14.63841 137 LEU E O 1
ATOM 9291 N N . VAL E 1 154 ? 6.60132 -0.36940 19.88961 1.000 13.15655 138 VAL E N 1
ATOM 9292 C CA . VAL E 1 154 ? 5.43147 -0.25149 20.75587 1.000 14.08837 138 VAL E CA 1
ATOM 9293 C C . VAL E 1 154 ? 4.31712 -1.07267 20.12063 1.000 11.93664 138 VAL E C 1
ATOM 9294 O O . VAL E 1 154 ? 3.89800 -0.78424 18.99257 1.000 14.87871 138 VAL E O 1
ATOM 9298 N N . ILE E 1 155 ? 3.82062 -2.07877 20.84320 1.000 12.45019 139 ILE E N 1
ATOM 9299 C CA . ILE E 1 155 ? 2.79316 -2.97710 20.31145 1.000 13.62125 139 ILE E CA 1
ATOM 9300 C C . ILE E 1 155 ? 1.42919 -2.37846 20.63261 1.000 13.28449 139 ILE E C 1
ATOM 9301 O O . ILE E 1 155 ? 1.17511 -1.98600 21.77787 1.000 13.24927 139 ILE E O 1
ATOM 9306 N N . LEU E 1 156 ? 0.55344 -2.28342 19.61587 1.000 10.59932 140 LEU E N 1
ATOM 9307 C CA . LEU E 1 156 ? -0.78774 -1.69495 19.74857 1.000 11.71656 140 LEU E CA 1
ATOM 9308 C C . LEU E 1 156 ? -1.80431 -2.80919 19.51941 1.000 10.51199 140 LEU E C 1
ATOM 9309 O O . LEU E 1 156 ? -2.06577 -3.17383 18.36870 1.000 11.73341 140 LEU E O 1
ATOM 9314 N N . VAL E 1 157 ? -2.37726 -3.36673 20.58993 1.000 12.71821 141 VAL E N 1
ATOM 9315 C CA . VAL E 1 157 ? -3.06519 -4.64706 20.45054 1.000 10.66121 141 VAL E CA 1
ATOM 9316 C C . VAL E 1 157 ? -4.53127 -4.55826 20.86276 1.000 12.39586 141 VAL E C 1
ATOM 9317 O O . VAL E 1 157 ? -4.88035 -3.98654 21.90603 1.000 13.36807 141 VAL E O 1
ATOM 9321 N N . GLY E 1 158 ? -5.37811 -5.16261 20.03670 1.000 12.86929 142 GLY E N 1
ATOM 9322 C CA . GLY E 1 158 ? -6.79863 -5.31601 20.31789 1.000 13.27449 142 GLY E CA 1
ATOM 9323 C C . GLY E 1 158 ? -7.12824 -6.76868 20.61581 1.000 15.68540 142 GLY E C 1
ATOM 9324 O O . GLY E 1 158 ? -6.67758 -7.67508 19.90765 1.000 15.60141 142 GLY E O 1
ATOM 9325 N N . GLY E 1 159 ? -7.91008 -6.97819 21.65957 1.000 15.57849 143 GLY E N 1
ATOM 9326 C CA . GLY E 1 159 ? -8.31907 -8.32530 22.00833 1.000 15.17112 143 GLY E CA 1
ATOM 9327 C C . GLY E 1 159 ? -8.71804 -8.40439 23.46311 1.000 16.27543 143 GLY E C 1
ATOM 9328 O O . GLY E 1 159 ? -8.70372 -7.41629 24.19814 1.000 17.59485 143 GLY E O 1
ATOM 9329 N N . ASP E 1 160 ? -9.07853 -9.62127 23.86560 1.000 16.91510 144 ASP E N 1
ATOM 9330 C CA . ASP E 1 160 ? -9.36474 -9.88796 25.26536 1.000 21.47472 144 ASP E CA 1
ATOM 9331 C C . ASP E 1 160 ? -8.07733 -9.86007 26.07951 1.000 20.52717 144 ASP E C 1
ATOM 9332 O O . ASP E 1 160 ? -7.02075 -10.29383 25.61365 1.000 19.65885 144 ASP E O 1
ATOM 9337 N N . LYS E 1 161 ? -8.16828 -9.34823 27.30928 1.000 22.66727 145 LYS E N 1
ATOM 9338 C CA . LYS E 1 161 ? -6.97261 -9.21777 28.13518 1.000 21.72406 145 LYS E CA 1
ATOM 9339 C C . LYS E 1 161 ? -6.29300 -10.56127 28.35597 1.000 21.90106 145 LYS E C 1
ATOM 9340 O O . LYS E 1 161 ? -5.06638 -10.62196 28.45481 1.000 21.20905 145 LYS E O 1
ATOM 9346 N N . ASP E 1 162 ? -7.06016 -11.65077 28.40688 1.000 23.27117 146 ASP E N 1
ATOM 9347 C CA . ASP E 1 162 ? -6.43025 -12.94255 28.65523 1.000 24.35321 146 ASP E CA 1
ATOM 9348 C C . ASP E 1 162 ? -5.61848 -13.39827 27.44481 1.000 23.09165 146 ASP E C 1
ATOM 9349 O O . ASP E 1 162 ? -4.53909 -13.98256 27.59930 1.000 23.82922 146 ASP E O 1
ATOM 9354 N N . ASP E 1 163 ? -6.10665 -13.11177 26.23270 1.000 23.68446 147 ASP E N 1
ATOM 9355 C CA . ASP E 1 163 ? -5.34934 -13.43061 25.02345 1.000 20.32746 147 ASP E CA 1
ATOM 9356 C C . ASP E 1 163 ? -4.12263 -12.54120 24.88400 1.000 19.96521 147 ASP E C 1
ATOM 9357 O O . ASP E 1 163 ? -3.05808 -13.00560 24.45762 1.000 19.85431 147 ASP E O 1
ATOM 9362 N N . VAL E 1 164 ? -4.24852 -11.25645 25.23286 1.000 19.17818 148 VAL E N 1
ATOM 9363 C CA . VAL E 1 164 ? -3.07050 -10.39473 25.24938 1.000 16.83053 148 VAL E CA 1
ATOM 9364 C C . VAL E 1 164 ? -2.03080 -10.95041 26.21341 1.000 19.88815 148 VAL E C 1
ATOM 9365 O O . VAL E 1 164 ? -0.82607 -10.94193 25.93016 1.000 20.75228 148 VAL E O 1
ATOM 9369 N N . ALA E 1 165 ? -2.48722 -11.46473 27.35952 1.000 20.63360 149 ALA E N 1
ATOM 9370 C CA . ALA E 1 165 ? -1.57152 -12.03098 28.34668 1.000 20.62313 149 ALA E CA 1
ATOM 9371 C C . ALA E 1 165 ? -0.83469 -13.24708 27.79866 1.000 18.64544 149 ALA E C 1
ATOM 9372 O O . ALA E 1 165 ? 0.36286 -13.42044 28.06025 1.000 20.84698 149 ALA E O 1
ATOM 9374 N N . ARG E 1 166 ? -1.53503 -14.10849 27.05143 1.000 18.54056 150 ARG E N 1
ATOM 9375 C CA . ARG E 1 166 ? -0.88356 -15.27658 26.45715 1.000 20.10036 150 ARG E CA 1
ATOM 9376 C C . ARG E 1 166 ? 0.28340 -14.86814 25.56490 1.000 18.73607 150 ARG E C 1
ATOM 9377 O O . ARG E 1 166 ? 1.32352 -15.53730 25.53863 1.000 19.52431 150 ARG E O 1
ATOM 9385 N N . ALA E 1 167 ? 0.13322 -13.77027 24.82986 1.000 18.81768 151 ALA E N 1
ATOM 9386 C CA . ALA E 1 167 ? 1.13397 -13.35317 23.85765 1.000 18.44465 151 ALA E CA 1
ATOM 9387 C C . ALA E 1 167 ? 2.23095 -12.47551 24.45356 1.000 15.88506 151 ALA E C 1
ATOM 9388 O O . ALA E 1 167 ? 3.15875 -12.10253 23.72636 1.000 15.78671 151 ALA E O 1
ATOM 9390 N N . ALA E 1 168 ? 2.16041 -12.14853 25.74689 1.000 16.93550 152 ALA E N 1
ATOM 9391 C CA . ALA E 1 168 ? 3.13882 -11.24954 26.36362 1.000 19.27890 152 ALA E CA 1
ATOM 9392 C C . ALA E 1 168 ? 4.59968 -11.61768 26.11620 1.000 17.84620 152 ALA E C 1
ATOM 9393 O O . ALA E 1 168 ? 5.38751 -10.71233 25.80621 1.000 18.25276 152 ALA E O 1
ATOM 9395 N N . PRO E 1 169 ? 5.04576 -12.87444 26.24493 1.000 18.35375 153 PRO E N 1
ATOM 9396 C CA . PRO E 1 169 ? 6.47163 -13.13422 25.98303 1.000 17.91578 153 PRO E CA 1
ATOM 9397 C C . PRO E 1 169 ? 6.89118 -12.81011 24.55960 1.000 14.79869 153 PRO E C 1
ATOM 9398 O O . PRO E 1 169 ? 8.03983 -12.40085 24.34055 1.000 17.70754 153 PRO E O 1
ATOM 9402 N N . ILE E 1 170 ? 5.99159 -12.97072 23.58463 1.000 16.13101 154 ILE E N 1
ATOM 9403 C CA . ILE E 1 170 ? 6.32107 -12.61952 22.20640 1.000 12.94309 154 ILE E CA 1
ATOM 9404 C C . ILE E 1 170 ? 6.42659 -11.10626 22.06240 1.000 13.35567 154 ILE E C 1
ATOM 9405 O O . ILE E 1 170 ? 7.41494 -10.58665 21.52619 1.000 13.95475 154 ILE E O 1
ATOM 9410 N N . PHE E 1 171 ? 5.40846 -10.38449 22.54946 1.000 15.17984 155 PHE E N 1
ATOM 9411 C CA . PHE E 1 171 ? 5.42639 -8.92307 22.49613 1.000 14.59980 155 PHE E CA 1
ATOM 9412 C C . PHE E 1 171 ? 6.62850 -8.35702 23.24816 1.000 16.48257 155 PHE E C 1
ATOM 9413 O O . PHE E 1 171 ? 7.25005 -7.38758 22.79859 1.000 17.36463 155 PHE E O 1
ATOM 9421 N N . ASP E 1 172 ? 6.98515 -8.95860 24.38838 1.000 13.37740 156 ASP E N 1
ATOM 9422 C CA . ASP E 1 172 ? 8.12410 -8.45041 25.15869 1.000 13.81106 156 ASP E CA 1
ATOM 9423 C C . ASP E 1 172 ? 9.45252 -8.67574 24.44978 1.000 15.78328 156 ASP E C 1
ATOM 9424 O O . ASP E 1 172 ? 10.38488 -7.88232 24.62178 1.000 15.98413 156 ASP E O 1
ATOM 9429 N N . ALA E 1 173 ? 9.56596 -9.73574 23.64792 1.000 14.95491 157 ALA E N 1
ATOM 9430 C CA . ALA E 1 173 ? 10.80573 -9.99978 22.92941 1.000 15.43058 157 ALA E CA 1
ATOM 9431 C C . ALA E 1 173 ? 11.03170 -9.00932 21.79052 1.000 17.13695 157 ALA E C 1
ATOM 9432 O O . ALA E 1 173 ? 12.17963 -8.65396 21.48996 1.000 17.95211 157 ALA E O 1
ATOM 9434 N N . ILE E 1 174 ? 9.95814 -8.55524 21.14064 1.000 14.46648 158 ILE E N 1
ATOM 9435 C CA . ILE E 1 174 ? 10.10264 -7.68076 19.98521 1.000 14.96590 158 ILE E CA 1
ATOM 9436 C C . ILE E 1 174 ? 9.92469 -6.20926 20.32692 1.000 12.43335 158 ILE E C 1
ATOM 9437 O O . ILE E 1 174 ? 10.23270 -5.35840 19.47477 1.000 14.88660 158 ILE E O 1
ATOM 9442 N N . GLY E 1 175 ? 9.46903 -5.87839 21.54508 1.000 13.49730 159 GLY E N 1
ATOM 9443 C CA . GLY E 1 175 ? 9.07002 -4.51919 21.85136 1.000 16.42828 159 GLY E CA 1
ATOM 9444 C C . GLY E 1 175 ? 9.43634 -4.09875 23.26124 1.000 15.87166 159 GLY E C 1
ATOM 9445 O O . GLY E 1 175 ? 9.87847 -4.90693 24.09073 1.000 15.05893 159 GLY E O 1
ATOM 9446 N N . LYS E 1 176 ? 9.24748 -2.79748 23.51707 1.000 15.04984 160 LYS E N 1
ATOM 9447 C CA . LYS E 1 176 ? 9.51465 -2.17970 24.80716 1.000 15.41734 160 LYS E CA 1
ATOM 9448 C C . LYS E 1 176 ? 8.24698 -1.85778 25.59135 1.000 16.49525 160 LYS E C 1
ATOM 9449 O O . LYS E 1 176 ? 8.33077 -1.54115 26.78834 1.000 18.08578 160 LYS E O 1
ATOM 9455 N N . LEU E 1 177 ? 7.07895 -1.91542 24.95423 1.000 14.47227 161 LEU E N 1
ATOM 9456 C CA . LEU E 1 177 ? 5.83345 -1.49485 25.57690 1.000 13.10208 161 LEU E CA 1
ATOM 9457 C C . LEU E 1 177 ? 4.69447 -2.10629 24.78173 1.000 14.31429 161 LEU E C 1
ATOM 9458 O O . LEU E 1 177 ? 4.68957 -2.01942 23.55104 1.000 14.86814 161 LEU E O 1
ATOM 9463 N N . THR E 1 178 ? 3.75214 -2.73429 25.47814 1.000 14.27786 162 THR E N 1
ATOM 9464 C CA . THR E 1 178 ? 2.54041 -3.25608 24.87058 1.000 15.92261 162 THR E CA 1
ATOM 9465 C C . THR E 1 178 ? 1.37275 -2.42878 25.37591 1.000 15.29625 162 THR E C 1
ATOM 9466 O O . THR E 1 178 ? 1.11721 -2.40380 26.58591 1.000 17.32282 162 THR E O 1
ATOM 9470 N N . ILE E 1 179 ? 0.68726 -1.74158 24.46344 1.000 13.56960 163 ILE E N 1
ATOM 9471 C CA . ILE E 1 179 ? -0.49666 -0.95909 24.79819 1.000 13.64470 163 ILE E CA 1
ATOM 9472 C C . ILE E 1 179 ? -1.72156 -1.78395 24.43326 1.000 13.85589 163 ILE E C 1
ATOM 9473 O O . ILE E 1 179 ? -1.96985 -2.06344 23.25533 1.000 14.25715 163 ILE E O 1
ATOM 9478 N N . HIS E 1 180 ? -2.49022 -2.18257 25.44453 1.000 14.21442 164 HIS E N 1
ATOM 9479 C CA . HIS E 1 180 ? -3.76392 -2.84059 25.20635 1.000 13.89752 164 HIS E CA 1
ATOM 9480 C C . HIS E 1 180 ? -4.79013 -1.76645 24.87085 1.000 15.04597 164 HIS E C 1
ATOM 9481 O O . HIS E 1 180 ? -5.23998 -1.01600 25.74896 1.000 17.09046 164 HIS E O 1
ATOM 9488 N N . ALA E 1 181 ? -5.15139 -1.69222 23.59160 1.000 13.03802 165 ALA E N 1
ATOM 9489 C CA . ALA E 1 181 ? -5.95595 -0.59293 23.08047 1.000 14.13986 165 ALA E CA 1
ATOM 9490 C C . ALA E 1 181 ? -7.45177 -0.80875 23.28128 1.000 14.96478 165 ALA E C 1
ATOM 9491 O O . ALA E 1 181 ? -8.22426 0.13627 23.10708 1.000 14.17447 165 ALA E O 1
ATOM 9493 N N . GLY E 1 182 ? -7.87779 -2.01064 23.66559 1.000 12.73645 166 GLY E N 1
ATOM 9494 C CA . GLY E 1 182 ? -9.28153 -2.33652 23.72786 1.000 13.69768 166 GLY E CA 1
ATOM 9495 C C . GLY E 1 182 ? -9.54139 -3.68595 23.09533 1.000 13.64843 166 GLY E C 1
ATOM 9496 O O . GLY E 1 182 ? -8.61505 -4.46708 22.84467 1.000 13.06680 166 GLY E O 1
ATOM 9497 N N . PRO E 1 183 ? -10.80896 -3.97297 22.78739 1.000 13.72455 167 PRO E N 1
ATOM 9498 C CA . PRO E 1 183 ? -11.14348 -5.26147 22.16051 1.000 14.91751 167 PRO E CA 1
ATOM 9499 C C . PRO E 1 183 ? -10.66763 -5.35978 20.72196 1.000 14.50248 167 PRO E C 1
ATOM 9500 O O . PRO E 1 183 ? -10.03718 -4.43076 20.19199 1.000 13.78834 167 PRO E O 1
ATOM 9504 N N . THR E 1 184 ? -10.97605 -6.48598 20.07269 1.000 13.79259 168 THR E N 1
ATOM 9505 C CA . THR E 1 184 ? -10.57487 -6.68969 18.68512 1.000 13.23269 168 THR E CA 1
ATOM 9506 C C . THR E 1 184 ? -10.89845 -5.47546 17.82144 1.000 16.27954 168 THR E C 1
ATOM 9507 O O . THR E 1 184 ? -11.96998 -4.87442 17.92641 1.000 14.39941 168 THR E O 1
ATOM 9511 N N . GLY E 1 185 ? -9.93602 -5.10220 16.97700 1.000 12.52443 169 GLY E N 1
ATOM 9512 C CA . GLY E 1 185 ? -10.06164 -3.94128 16.12949 1.000 10.52204 169 GLY E CA 1
ATOM 9513 C C . GLY E 1 185 ? -9.44729 -2.68405 16.70001 1.000 11.03441 169 GLY E C 1
ATOM 9514 O O . GLY E 1 185 ? -9.20940 -1.72689 15.93908 1.000 11.84947 169 GLY E O 1
ATOM 9515 N N . SER E 1 186 ? -9.19452 -2.65638 18.01340 1.000 11.69252 170 SER E N 1
ATOM 9516 C CA . SER E 1 186 ? -8.70972 -1.43720 18.65639 1.000 10.01687 170 SER E CA 1
ATOM 9517 C C . SER E 1 186 ? -7.25504 -1.16240 18.31394 1.000 11.22937 170 SER E C 1
ATOM 9518 O O . SER E 1 186 ? -6.86370 0.00392 18.21479 1.000 10.60998 170 SER E O 1
ATOM 9521 N N . GLY E 1 187 ? -6.43712 -2.20683 18.14727 1.000 10.99920 171 GLY E N 1
ATOM 9522 C CA . GLY E 1 187 ? -5.04714 -1.97932 17.77491 1.000 10.41454 171 GLY E CA 1
ATOM 9523 C C . GLY E 1 187 ? -4.92344 -1.42760 16.36909 1.000 9.97390 171 GLY E C 1
ATOM 9524 O O . GLY E 1 187 ? -4.16464 -0.48471 16.12046 1.000 11.44150 171 GLY E O 1
ATOM 9525 N N . ALA E 1 188 ? -5.67547 -2.01168 15.43167 1.000 10.57961 172 ALA E N 1
ATOM 9526 C CA . ALA E 1 188 ? -5.72873 -1.50028 14.07267 1.000 10.02631 172 ALA E CA 1
ATOM 9527 C C . ALA E 1 188 ? -6.11683 -0.02852 14.04988 1.000 10.96615 172 ALA E C 1
ATOM 9528 O O . ALA E 1 188 ? -5.51564 0.76057 13.31446 1.000 10.46037 172 ALA E O 1
ATOM 9530 N N . ARG E 1 189 ? -7.10972 0.35722 14.86258 1.000 9.34489 173 ARG E N 1
ATOM 9531 C CA . ARG E 1 189 ? -7.55498 1.74962 14.85642 1.000 8.24411 173 ARG E CA 1
ATOM 9532 C C . ARG E 1 189 ? -6.49717 2.67275 15.44466 1.000 10.34138 173 ARG E C 1
ATOM 9533 O O . ARG E 1 189 ? -6.25100 3.76522 14.90514 1.000 9.92288 173 ARG E O 1
ATOM 9541 N N . LEU E 1 190 ? -5.85967 2.25470 16.54063 1.000 8.68747 174 LEU E N 1
ATOM 9542 C CA . LEU E 1 190 ? -4.82798 3.08192 17.16104 1.000 8.04488 174 LEU E CA 1
ATOM 9543 C C . LEU E 1 190 ? -3.63596 3.25197 16.22681 1.000 9.23588 174 LEU E C 1
ATOM 9544 O O . LEU E 1 190 ? -3.01976 4.32496 16.18242 1.000 8.70712 174 LEU E O 1
ATOM 9549 N N . LYS E 1 191 ? -3.29525 2.19927 15.47034 1.000 9.44688 175 LYS E N 1
ATOM 9550 C CA . LYS E 1 191 ? -2.22555 2.31353 14.47723 1.000 9.37368 175 LYS E CA 1
ATOM 9551 C C . LYS E 1 191 ? -2.55245 3.36305 13.41911 1.000 9.82599 175 LYS E C 1
ATOM 9552 O O . LYS E 1 191 ? -1.67310 4.14008 13.01058 1.000 9.12451 175 LYS E O 1
ATOM 9558 N N . LEU E 1 192 ? -3.80853 3.40296 12.95762 1.000 9.61539 176 LEU E N 1
ATOM 9559 C CA . LEU E 1 192 ? -4.20297 4.41619 11.97825 1.000 10.11452 176 LEU E CA 1
ATOM 9560 C C . LEU E 1 192 ? -4.04402 5.82339 12.54676 1.000 8.84291 176 LEU E C 1
ATOM 9561 O O . LEU E 1 192 ? -3.57735 6.73693 11.85151 1.000 9.91500 176 LEU E O 1
ATOM 9566 N N . VAL E 1 193 ? -4.41736 6.01088 13.81624 1.000 8.31786 177 VAL E N 1
ATOM 9567 C CA . VAL E 1 193 ? -4.24144 7.30883 14.47628 1.000 6.96259 177 VAL E CA 1
ATOM 9568 C C . VAL E 1 193 ? -2.77747 7.71823 14.43560 1.000 7.65166 177 VAL E C 1
ATOM 9569 O O . VAL E 1 193 ? -2.42506 8.83111 14.01459 1.000 8.09275 177 VAL E O 1
ATOM 9573 N N . ILE E 1 194 ? -1.90536 6.81177 14.87050 1.000 8.43248 178 ILE E N 1
ATOM 9574 C CA . ILE E 1 194 ? -0.48955 7.12750 14.96093 1.000 8.16710 178 ILE E CA 1
ATOM 9575 C C . ILE E 1 194 ? 0.11192 7.33711 13.57519 1.000 8.69909 178 ILE E C 1
ATOM 9576 O O . ILE E 1 194 ? 0.92153 8.25489 13.38175 1.000 8.84664 178 ILE E O 1
ATOM 9581 N N . ASN E 1 195 ? -0.33157 6.56161 12.57698 1.000 9.60526 179 ASN E N 1
ATOM 9582 C CA . ASN E 1 195 ? 0.17845 6.76497 11.21520 1.000 12.85090 179 ASN E CA 1
ATOM 9583 C C . ASN E 1 195 ? -0.16194 8.14429 10.68179 1.000 9.69924 179 ASN E C 1
ATOM 9584 O O . ASN E 1 195 ? 0.64778 8.76609 9.97282 1.000 10.79407 179 ASN E O 1
ATOM 9589 N N . GLY E 1 196 ? -1.37554 8.61493 10.94553 1.000 9.71005 180 GLY E N 1
ATOM 9590 C CA . GLY E 1 196 ? -1.73659 9.94787 10.50710 1.000 10.85076 180 GLY E CA 1
ATOM 9591 C C . GLY E 1 196 ? -0.84135 11.01307 11.09972 1.000 7.72610 180 GLY E C 1
ATOM 9592 O O . GLY E 1 196 ? -0.41185 11.93467 10.40164 1.000 8.79895 180 GLY E O 1
ATOM 9593 N N . ILE E 1 197 ? -0.55992 10.90408 12.39689 1.000 7.40664 181 ILE E N 1
ATOM 9594 C CA . ILE E 1 197 ? 0.31161 11.86961 13.06161 1.000 7.35358 181 ILE E CA 1
ATOM 9595 C C . ILE E 1 197 ? 1.69821 11.83389 12.42855 1.000 8.68753 181 ILE E C 1
ATOM 9596 O O . ILE E 1 197 ? 2.31160 12.88278 12.16428 1.000 8.41596 181 ILE E O 1
ATOM 9601 N N . MET E 1 198 ? 2.20592 10.61797 12.16881 1.000 7.21119 182 MET E N 1
ATOM 9602 C CA . MET E 1 198 ? 3.52205 10.45636 11.53719 1.000 8.11641 182 MET E CA 1
ATOM 9603 C C . MET E 1 198 ? 3.54514 11.07445 10.14789 1.000 8.11522 182 MET E C 1
ATOM 9604 O O . MET E 1 198 ? 4.45392 11.84698 9.80568 1.000 8.52036 182 MET E O 1
ATOM 9609 N N . GLY E 1 199 ? 2.55884 10.71057 9.32315 1.000 7.92213 183 GLY E N 1
ATOM 9610 C CA . GLY E 1 199 ? 2.56618 11.14152 7.93709 1.000 7.49836 183 GLY E CA 1
ATOM 9611 C C . GLY E 1 199 ? 2.42115 12.64220 7.80275 1.000 8.01267 183 GLY E C 1
ATOM 9612 O O . GLY E 1 199 ? 3.19308 13.29644 7.09544 1.000 7.78024 183 GLY E O 1
ATOM 9613 N N . ALA E 1 200 ? 1.42556 13.21125 8.48017 1.000 7.53955 184 ALA E N 1
ATOM 9614 C CA . ALA E 1 200 ? 1.23116 14.65170 8.38237 1.000 7.09727 184 ALA E CA 1
ATOM 9615 C C . ALA E 1 200 ? 2.31717 15.43643 9.10088 1.000 7.90929 184 ALA E C 1
ATOM 9616 O O . ALA E 1 200 ? 2.60138 16.57482 8.71864 1.000 8.54363 184 ALA E O 1
ATOM 9618 N N . GLY E 1 201 ? 2.93945 14.85990 10.13705 1.000 8.22405 185 GLY E N 1
ATOM 9619 C CA . GLY E 1 201 ? 4.10751 15.50845 10.71886 1.000 8.88267 185 GLY E CA 1
ATOM 9620 C C . GLY E 1 201 ? 5.22480 15.68828 9.70720 1.000 7.59669 185 GLY E C 1
ATOM 9621 O O . GLY E 1 201 ? 5.90493 16.72505 9.68634 1.000 8.38144 185 GLY E O 1
ATOM 9622 N N . LEU E 1 202 ? 5.42303 14.69362 8.83957 1.000 7.08577 186 LEU E N 1
ATOM 9623 C CA . LEU E 1 202 ? 6.48687 14.81230 7.85381 1.000 7.40775 186 LEU E CA 1
ATOM 9624 C C . LEU E 1 202 ? 6.09655 15.79416 6.75311 1.000 7.22269 186 LEU E C 1
ATOM 9625 O O . LEU E 1 202 ? 6.91539 16.62379 6.34647 1.000 7.77290 186 LEU E O 1
ATOM 9630 N N . THR E 1 203 ? 4.85061 15.73024 6.25517 1.000 6.97703 187 THR E N 1
ATOM 9631 C CA . THR E 1 203 ? 4.50315 16.66525 5.19275 1.000 5.75292 187 THR E CA 1
ATOM 9632 C C . THR E 1 203 ? 4.51654 18.10779 5.69812 1.000 7.34124 187 THR E C 1
ATOM 9633 O O . THR E 1 203 ? 4.94403 19.01654 4.96979 1.000 7.09431 187 THR E O 1
ATOM 9637 N N . THR E 1 204 ? 4.08763 18.32529 6.94740 1.000 7.34993 188 THR E N 1
ATOM 9638 C CA . THR E 1 204 ? 4.18701 19.64085 7.56937 1.000 7.82933 188 THR E CA 1
ATOM 9639 C C . THR E 1 204 ? 5.61264 20.13923 7.56472 1.000 7.11333 188 THR E C 1
ATOM 9640 O O . THR E 1 204 ? 5.88252 21.29148 7.20735 1.000 8.34837 188 THR E O 1
ATOM 9644 N N . LEU E 1 205 ? 6.53511 19.28181 7.99858 1.000 8.63559 189 LEU E N 1
ATOM 9645 C CA . LEU E 1 205 ? 7.92696 19.68530 8.10218 1.000 9.33005 189 LEU E CA 1
ATOM 9646 C C . LEU E 1 205 ? 8.52691 19.95201 6.72448 1.000 8.73353 189 LEU E C 1
ATOM 9647 O O . LEU E 1 205 ? 9.22323 20.96222 6.52443 1.000 9.93670 189 LEU E O 1
ATOM 9652 N N . ALA E 1 206 ? 8.22047 19.09323 5.74511 1.000 7.72117 190 ALA E N 1
ATOM 9653 C CA . ALA E 1 206 ? 8.73084 19.28730 4.38842 1.000 7.36389 190 ALA E CA 1
ATOM 9654 C C . ALA E 1 206 ? 8.24648 20.60458 3.79114 1.000 7.34127 190 ALA E C 1
ATOM 9655 O O . ALA E 1 206 ? 9.01590 21.32615 3.13777 1.000 9.45801 190 ALA E O 1
ATOM 9657 N N . GLU E 1 207 ? 6.97723 20.94225 4.01784 1.000 7.22123 191 GLU E N 1
ATOM 9658 C CA . GLU E 1 207 ? 6.43123 22.17433 3.46026 1.000 7.18514 191 GLU E CA 1
ATOM 9659 C C . GLU E 1 207 ? 6.99080 23.40201 4.16274 1.000 8.21049 191 GLU E C 1
ATOM 9660 O O . GLU E 1 207 ? 7.23889 24.43102 3.52285 1.000 8.50730 191 GLU E O 1
ATOM 9666 N N . SER E 1 208 ? 7.14672 23.32123 5.48730 1.000 8.83026 192 SER E N 1
ATOM 9667 C CA . SER E 1 208 ? 7.68308 24.45418 6.24025 1.000 9.40446 192 SER E CA 1
ATOM 9668 C C . SER E 1 208 ? 9.12593 24.72635 5.84465 1.000 9.12237 192 SER E C 1
ATOM 9669 O O . SER E 1 208 ? 9.51599 25.88863 5.65006 1.000 9.28374 192 SER E O 1
ATOM 9672 N N . VAL E 1 209 ? 9.93202 23.66033 5.72841 1.000 9.16467 193 VAL E N 1
ATOM 9673 C CA . VAL E 1 209 ? 11.29961 23.79157 5.22675 1.000 9.25379 193 VAL E CA 1
ATOM 9674 C C . VAL E 1 209 ? 11.29823 24.41451 3.83628 1.000 9.06580 193 VAL E C 1
ATOM 9675 O O . VAL E 1 209 ? 12.09238 25.31455 3.53719 1.000 10.17444 193 VAL E O 1
ATOM 9679 N N . ALA E 1 210 ? 10.40448 23.93937 2.96125 1.000 9.40846 194 ALA E N 1
ATOM 9680 C CA . ALA E 1 210 ? 10.35173 24.45873 1.59633 1.000 10.12626 194 ALA E CA 1
ATOM 9681 C C . ALA E 1 210 ? 10.05632 25.95315 1.57352 1.000 10.31849 194 ALA E C 1
ATOM 9682 O O . ALA E 1 210 ? 10.67587 26.70188 0.80211 1.000 9.78726 194 ALA E O 1
ATOM 9684 N N . TYR E 1 211 ? 9.11504 26.41604 2.40570 1.000 8.05533 195 TYR E N 1
ATOM 9685 C CA . TYR E 1 211 ? 8.87595 27.85068 2.46572 1.000 7.55843 195 TYR E CA 1
ATOM 9686 C C . TYR E 1 211 ? 10.14874 28.57343 2.89733 1.000 9.91782 195 TYR E C 1
ATOM 9687 O O . TYR E 1 211 ? 10.56332 29.55691 2.26945 1.000 8.43234 195 TYR E O 1
ATOM 9696 N N . GLY E 1 212 ? 10.79831 28.07954 3.95481 1.000 8.43030 196 GLY E N 1
ATOM 9697 C CA . GLY E 1 212 ? 11.98707 28.76992 4.44122 1.000 7.84034 196 GLY E CA 1
ATOM 9698 C C . GLY E 1 212 ? 13.06578 28.88107 3.37974 1.000 9.40193 196 GLY E C 1
ATOM 9699 O O . GLY E 1 212 ? 13.69518 29.93369 3.23080 1.000 9.56378 196 GLY E O 1
ATOM 9700 N N . LEU E 1 213 ? 13.27982 27.80543 2.61918 1.000 8.93754 197 LEU E N 1
ATOM 9701 C CA . LEU E 1 213 ? 14.28428 27.83434 1.55664 1.000 10.03855 197 LEU E CA 1
ATOM 9702 C C . LEU E 1 213 ? 13.87525 28.77635 0.44082 1.000 11.70300 197 LEU E C 1
ATOM 9703 O O . LEU E 1 213 ? 14.71593 29.51586 -0.09548 1.000 13.29784 197 LEU E O 1
ATOM 9708 N N . SER E 1 214 ? 12.58826 28.76527 0.07666 1.000 9.44730 198 SER E N 1
ATOM 9709 C CA . SER E 1 214 ? 12.10630 29.66809 -0.96817 1.000 9.98085 198 SER E CA 1
ATOM 9710 C C . SER E 1 214 ? 12.27339 31.12181 -0.57118 1.000 11.27736 198 SER E C 1
ATOM 9711 O O . SER E 1 214 ? 12.47095 31.99354 -1.43462 1.000 16.30361 198 SER E O 1
ATOM 9714 N N . ALA E 1 215 ? 12.21482 31.39744 0.71749 1.000 9.83269 199 ALA E N 1
ATOM 9715 C CA . ALA E 1 215 ? 12.31516 32.74630 1.23763 1.000 11.33466 199 ALA E CA 1
ATOM 9716 C C . ALA E 1 215 ? 13.75646 33.16186 1.44550 1.000 11.39757 199 ALA E C 1
ATOM 9717 O O . ALA E 1 215 ? 13.99950 34.24122 1.98897 1.000 12.59564 199 ALA E O 1
ATOM 9719 N N . GLY E 1 216 ? 14.70089 32.30830 1.05545 1.000 10.77554 200 GLY E N 1
ATOM 9720 C CA . GLY E 1 216 ? 16.10552 32.66054 1.07067 1.000 11.77769 200 GLY E CA 1
ATOM 9721 C C . GLY E 1 216 ? 16.91125 32.23781 2.28311 1.000 11.48733 200 GLY E C 1
ATOM 9722 O O . GLY E 1 216 ? 18.08207 32.62586 2.38054 1.000 14.17080 200 GLY E O 1
ATOM 9723 N N . LEU E 1 217 ? 16.34369 31.46500 3.20513 1.000 10.80007 201 LEU E N 1
ATOM 9724 C CA . LEU E 1 217 ? 17.11457 31.02625 4.36234 1.000 11.08207 201 LEU E CA 1
ATOM 9725 C C . LEU E 1 217 ? 18.15285 29.99039 3.95553 1.000 10.17693 201 LEU E C 1
ATOM 9726 O O . LEU E 1 217 ? 17.88567 29.07773 3.16512 1.000 11.10174 201 LEU E O 1
ATOM 9731 N N . ASP E 1 218 ? 19.34924 30.14643 4.51835 1.000 10.20938 202 ASP E N 1
ATOM 9732 C CA . ASP E 1 218 ? 20.44184 29.21092 4.29670 1.000 10.65572 202 ASP E CA 1
ATOM 9733 C C . ASP E 1 218 ? 20.01918 27.80227 4.70174 1.000 11.12752 202 ASP E C 1
ATOM 9734 O O . ASP E 1 218 ? 19.44474 27.60083 5.78535 1.000 10.52356 202 ASP E O 1
ATOM 9739 N N . ARG E 1 219 ? 20.30673 26.82851 3.82746 1.000 10.61715 203 ARG E N 1
ATOM 9740 C CA . ARG E 1 219 ? 19.80971 25.47029 4.04351 1.000 8.85083 203 ARG E CA 1
ATOM 9741 C C . ARG E 1 219 ? 20.40948 24.84304 5.29078 1.000 9.97456 203 ARG E C 1
ATOM 9742 O O . ARG E 1 219 ? 19.69430 24.20051 6.07329 1.000 10.47004 203 ARG E O 1
ATOM 9750 N N . SER E 1 220 ? 21.71787 24.99492 5.48500 1.000 10.33825 204 SER E N 1
ATOM 9751 C CA . SER E 1 220 ? 22.34710 24.35540 6.63554 1.000 10.43137 204 SER E CA 1
ATOM 9752 C C . SER E 1 220 ? 21.89153 25.00391 7.93578 1.000 13.52081 204 SER E C 1
ATOM 9753 O O . SER E 1 220 ? 21.64015 24.31008 8.93100 1.000 12.63003 204 SER E O 1
ATOM 9756 N N . MET E 1 221 ? 21.78621 26.33374 7.94068 1.000 10.73677 205 MET E N 1
ATOM 9757 C CA . MET E 1 221 ? 21.24430 27.06228 9.07695 1.000 10.69192 205 MET E CA 1
ATOM 9758 C C . MET E 1 221 ? 19.86260 26.53053 9.43448 1.000 12.81248 205 MET E C 1
ATOM 9759 O O . MET E 1 221 ? 19.58029 26.21295 10.59159 1.000 12.25223 205 MET E O 1
ATOM 9764 N N . LEU E 1 222 ? 18.98818 26.45207 8.42924 1.000 9.13770 206 LEU E N 1
ATOM 9765 C CA . LEU E 1 222 ? 17.58161 26.13027 8.65831 1.000 10.35381 206 LEU E CA 1
ATOM 9766 C C . LEU E 1 222 ? 17.40641 24.72766 9.22664 1.000 11.14515 206 LEU E C 1
ATOM 9767 O O . LEU E 1 222 ? 16.65423 24.53189 10.19452 1.000 10.24339 206 LEU E O 1
ATOM 9772 N N . PHE E 1 223 ? 18.06736 23.72898 8.62610 1.000 10.45347 207 PHE E N 1
ATOM 9773 C CA . PHE E 1 223 ? 17.96375 22.37245 9.16292 1.000 9.24220 207 PHE E CA 1
ATOM 9774 C C . PHE E 1 223 ? 18.48968 22.31819 10.59262 1.000 11.09263 207 PHE E C 1
ATOM 9775 O O . PHE E 1 223 ? 17.88578 21.68003 11.46453 1.000 11.75350 207 PHE E O 1
ATOM 9783 N N . ASP E 1 224 ? 19.59324 23.01025 10.86760 1.000 11.25021 208 ASP E N 1
ATOM 9784 C CA . ASP E 1 224 ? 20.13597 22.95903 12.22291 1.000 13.45982 208 ASP E CA 1
ATOM 9785 C C . ASP E 1 224 ? 19.25991 23.70255 13.22153 1.000 12.02521 208 ASP E C 1
ATOM 9786 O O . ASP E 1 224 ? 19.16634 23.29631 14.38564 1.000 13.31579 208 ASP E O 1
ATOM 9791 N N . ALA E 1 225 ? 18.65818 24.82299 12.80552 1.000 11.63301 209 ALA E N 1
ATOM 9792 C CA . ALA E 1 225 ? 17.79379 25.58156 13.70019 1.000 10.46309 209 ALA E CA 1
ATOM 9793 C C . ALA E 1 225 ? 16.59279 24.74683 14.11930 1.000 13.30386 209 ALA E C 1
ATOM 9794 O O . ALA E 1 225 ? 16.18351 24.76606 15.28241 1.000 12.63594 209 ALA E O 1
ATOM 9796 N N . LEU E 1 226 ? 16.01572 24.00096 13.17949 1.000 11.02878 210 LEU E N 1
ATOM 9797 C CA . LEU E 1 226 ? 14.80829 23.24869 13.48801 1.000 10.75371 210 LEU E CA 1
ATOM 9798 C C . LEU E 1 226 ? 15.09404 22.08319 14.41592 1.000 13.14469 210 LEU E C 1
ATOM 9799 O O . LEU E 1 226 ? 14.19917 21.64730 15.14470 1.000 11.75768 210 LEU E O 1
ATOM 9804 N N . ASP E 1 227 ? 16.32624 21.57618 14.43551 1.000 11.55922 211 ASP E N 1
ATOM 9805 C CA . ASP E 1 227 ? 16.68160 20.60113 15.45526 1.000 11.67705 211 ASP E CA 1
ATOM 9806 C C . ASP E 1 227 ? 16.58129 21.13889 16.86537 1.000 13.76395 211 ASP E C 1
ATOM 9807 O O . ASP E 1 227 ? 16.55073 20.33716 17.81094 1.000 14.76232 211 ASP E O 1
ATOM 9812 N N . GLN E 1 228 ? 16.53155 22.45945 17.03355 1.000 12.10764 212 GLN E N 1
ATOM 9813 C CA . GLN E 1 228 ? 16.60005 23.08232 18.34650 1.000 13.58473 212 GLN E CA 1
ATOM 9814 C C . GLN E 1 228 ? 15.24033 23.46799 18.91963 1.000 16.13692 212 GLN E C 1
ATOM 9815 O O . GLN E 1 228 ? 15.19707 23.99828 20.03351 1.000 20.11739 212 GLN E O 1
ATOM 9821 N N . VAL E 1 229 ? 14.12514 23.23637 18.19132 1.000 13.57244 213 VAL E N 1
ATOM 9822 C CA . VAL E 1 229 ? 12.81387 23.70921 18.63499 1.000 12.86896 213 VAL E CA 1
ATOM 9823 C C . VAL E 1 229 ? 12.00932 22.54810 19.20189 1.000 12.84780 213 VAL E C 1
ATOM 9824 O O . VAL E 1 229 ? 12.21886 21.37432 18.86757 1.000 14.12081 213 VAL E O 1
ATOM 9828 N N . ALA E 1 230 ? 11.07336 22.88022 20.08315 1.000 13.05739 214 ALA E N 1
ATOM 9829 C CA . ALA E 1 230 ? 10.32240 21.86889 20.80654 1.000 12.15234 214 ALA E CA 1
ATOM 9830 C C . ALA E 1 230 ? 9.05768 21.43166 20.09073 1.000 10.21171 214 ALA E C 1
ATOM 9831 O O . ALA E 1 230 ? 8.32781 20.60075 20.63329 1.000 11.85304 214 ALA E O 1
ATOM 9833 N N . VAL E 1 231 ? 8.78281 21.96334 18.89806 1.000 9.66137 215 VAL E N 1
ATOM 9834 C CA . VAL E 1 231 ? 7.52578 21.67418 18.22142 1.000 9.95330 215 VAL E CA 1
ATOM 9835 C C . VAL E 1 231 ? 7.67920 20.60146 17.15199 1.000 9.54263 215 VAL E C 1
ATOM 9836 O O . VAL E 1 231 ? 6.73173 20.36722 16.39456 1.000 9.51238 215 VAL E O 1
ATOM 9840 N N . ILE E 1 232 ? 8.84492 19.92919 17.08599 1.000 10.02630 216 ILE E N 1
ATOM 9841 C CA . ILE E 1 232 ? 9.08723 18.79758 16.18563 1.000 9.71566 216 ILE E CA 1
ATOM 9842 C C . ILE E 1 232 ? 9.33979 17.55414 17.03453 1.000 9.44754 216 ILE E C 1
ATOM 9843 O O . ILE E 1 232 ? 10.05484 17.61081 18.04484 1.000 9.77034 216 ILE E O 1
ATOM 9848 N N . SER E 1 233 ? 8.74704 16.43109 16.62613 1.000 8.16711 217 SER E N 1
ATOM 9849 C CA . SER E 1 233 ? 8.86735 15.19636 17.38088 1.000 9.58218 217 SER E CA 1
ATOM 9850 C C . SER E 1 233 ? 10.26958 14.60342 17.25665 1.000 10.56796 217 SER E C 1
ATOM 9851 O O . SER E 1 233 ? 11.01479 14.92221 16.32532 1.000 10.55151 217 SER E O 1
ATOM 9854 N N . PRO E 1 234 ? 10.65500 13.74318 18.19899 1.000 9.82262 218 PRO E N 1
ATOM 9855 C CA . PRO E 1 234 ? 11.95621 13.06292 18.05775 1.000 9.58315 218 PRO E CA 1
ATOM 9856 C C . PRO E 1 234 ? 12.06539 12.27735 16.76841 1.000 9.79880 218 PRO E C 1
ATOM 9857 O O . PRO E 1 234 ? 13.13375 12.26930 16.13043 1.000 10.75687 218 PRO E O 1
ATOM 9861 N N . HIS E 1 235 ? 10.98851 11.59159 16.36881 1.000 8.36890 219 HIS E N 1
ATOM 9862 C CA . HIS E 1 235 ? 11.01848 10.83765 15.12224 1.000 8.98429 219 HIS E CA 1
ATOM 9863 C C . HIS E 1 235 ? 11.29754 11.76120 13.94779 1.000 9.65577 219 HIS E C 1
ATOM 9864 O O . HIS E 1 235 ? 12.14906 11.47440 13.10053 1.000 8.94337 219 HIS E O 1
ATOM 9871 N N . HIS E 1 236 ? 10.58955 12.88386 13.88300 1.000 9.72955 220 HIS E N 1
ATOM 9872 C CA . HIS E 1 236 ? 10.74628 13.76478 12.73843 1.000 8.47957 220 HIS E CA 1
ATOM 9873 C C . HIS E 1 236 ? 12.04630 14.55330 12.78850 1.000 8.38344 220 HIS E C 1
ATOM 9874 O O . HIS E 1 236 ? 12.58423 14.88012 11.72826 1.000 9.14649 220 HIS E O 1
ATOM 9881 N N . LYS E 1 237 ? 12.59173 14.81752 13.98193 1.000 9.08618 221 LYS E N 1
ATOM 9882 C CA . LYS E 1 237 ? 13.93183 15.39904 14.03704 1.000 10.64137 221 LYS E CA 1
ATOM 9883 C C . LYS E 1 237 ? 14.96890 14.43350 13.48484 1.000 10.70386 221 LYS E C 1
ATOM 9884 O O . LYS E 1 237 ? 15.92148 14.86766 12.82739 1.000 9.93464 221 LYS E O 1
ATOM 9890 N N . ARG E 1 238 ? 14.80451 13.12382 13.72361 1.000 9.37185 222 ARG E N 1
ATOM 9891 C CA . ARG E 1 238 ? 15.74428 12.17500 13.12549 1.000 9.56726 222 ARG E CA 1
ATOM 9892 C C . ARG E 1 238 ? 15.62201 12.19501 11.61018 1.000 11.23148 222 ARG E C 1
ATOM 9893 O O . ARG E 1 238 ? 16.63082 12.16827 10.88660 1.000 11.63199 222 ARG E O 1
ATOM 9901 N N . LYS E 1 239 ? 14.38879 12.28955 11.10330 1.000 9.29362 223 LYS E N 1
ATOM 9902 C CA . LYS E 1 239 ? 14.21177 12.33715 9.66300 1.000 9.93537 223 LYS E CA 1
ATOM 9903 C C . LYS E 1 239 ? 14.79066 13.62048 9.08078 1.000 9.49900 223 LYS E C 1
ATOM 9904 O O . LYS E 1 239 ? 15.32146 13.61561 7.96559 1.000 10.59055 223 LYS E O 1
ATOM 9910 N N . LEU E 1 240 ? 14.67623 14.73254 9.80648 1.000 9.80245 224 LEU E N 1
ATOM 9911 C CA . LEU E 1 240 ? 15.22968 15.98377 9.30454 1.000 8.38438 224 LEU E CA 1
ATOM 9912 C C . LEU E 1 240 ? 16.74072 15.90328 9.19561 1.000 9.88045 224 LEU E C 1
ATOM 9913 O O . LEU E 1 240 ? 17.31532 16.36481 8.20072 1.000 10.12954 224 LEU E O 1
ATOM 9918 N N . LYS E 1 241 ? 17.39525 15.31844 10.20239 1.000 10.30387 225 LYS E N 1
ATOM 9919 C CA . LYS E 1 241 ? 18.85141 15.16180 10.12969 1.000 10.61425 225 LYS E CA 1
ATOM 9920 C C . LYS E 1 241 ? 19.25050 14.26087 8.97330 1.000 11.68671 225 LYS E C 1
ATOM 9921 O O . LYS E 1 241 ? 20.24027 14.52672 8.26888 1.000 11.51813 225 LYS E O 1
ATOM 9927 N N . ALA E 1 242 ? 18.50057 13.18013 8.75726 1.000 9.03281 226 ALA E N 1
ATOM 9928 C CA . ALA E 1 242 ? 18.80752 12.32094 7.62239 1.000 9.55481 226 ALA E CA 1
ATOM 9929 C C . ALA E 1 242 ? 18.60768 13.07107 6.31223 1.000 10.87446 226 ALA E C 1
ATOM 9930 O O . ALA E 1 242 ? 19.41671 12.94274 5.37988 1.000 11.37034 226 ALA E O 1
ATOM 9932 N N . ALA E 1 243 ? 17.52797 13.86201 6.22776 1.000 9.03397 227 ALA E N 1
ATOM 9933 C CA . ALA E 1 243 ? 17.26568 14.62897 5.01310 1.000 8.90521 227 ALA E CA 1
ATOM 9934 C C . ALA E 1 243 ? 18.32483 15.69593 4.77056 1.000 9.93285 227 ALA E C 1
ATOM 9935 O O . ALA E 1 243 ? 18.58985 16.03851 3.61333 1.000 12.07473 227 ALA E O 1
ATOM 9937 N N . LYS E 1 244 ? 18.94095 16.23002 5.82813 1.000 9.81888 228 LYS E N 1
ATOM 9938 C CA . LYS E 1 244 ? 20.03728 17.17330 5.60864 1.000 9.58558 228 LYS E CA 1
ATOM 9939 C C . LYS E 1 244 ? 21.15336 16.48925 4.83589 1.000 10.88276 228 LYS E C 1
ATOM 9940 O O . LYS E 1 244 ? 21.77349 17.08951 3.94732 1.000 10.85290 228 LYS E O 1
ATOM 9946 N N . ASP E 1 245 ? 21.37949 15.20955 5.13571 1.000 11.03433 229 ASP E N 1
ATOM 9947 C CA . ASP E 1 245 ? 22.36533 14.34761 4.49060 1.000 12.91638 229 ASP E CA 1
ATOM 9948 C C . ASP E 1 245 ? 21.87811 13.72548 3.18785 1.000 14.35956 229 ASP E C 1
ATOM 9949 O O . ASP E 1 245 ? 22.60051 12.89947 2.62351 1.000 15.10315 229 ASP E O 1
ATOM 9954 N N . GLY E 1 246 ? 20.65747 14.01770 2.73144 1.000 11.80161 230 GLY E N 1
ATOM 9955 C CA . GLY E 1 246 ? 20.15253 13.31688 1.56414 1.000 13.49803 230 GLY E CA 1
ATOM 9956 C C . GLY E 1 246 ? 19.96579 11.82348 1.75045 1.000 12.53608 230 GLY E C 1
ATOM 9957 O O . GLY E 1 246 ? 19.96077 11.08211 0.76212 1.000 16.07009 230 GLY E O 1
ATOM 9958 N N . ASN E 1 247 ? 19.80160 11.35472 2.99427 1.000 11.74786 231 ASN E N 1
ATOM 9959 C CA . ASN E 1 247 ? 19.75843 9.92621 3.30082 1.000 10.81905 231 ASN E CA 1
ATOM 9960 C C . ASN E 1 247 ? 18.29960 9.49539 3.38191 1.000 10.55321 231 ASN E C 1
ATOM 9961 O O . ASN E 1 247 ? 17.62757 9.75304 4.38136 1.000 15.09809 231 ASN E O 1
ATOM 9966 N N . PHE E 1 248 ? 17.82820 8.82443 2.33273 1.000 10.85307 232 PHE E N 1
ATOM 9967 C CA . PHE E 1 248 ? 16.46972 8.29365 2.29781 1.000 12.52731 232 PHE E CA 1
ATOM 9968 C C . PHE E 1 248 ? 16.47492 6.79230 2.07167 1.000 11.08942 232 PHE E C 1
ATOM 9969 O O . PHE E 1 248 ? 15.53038 6.23085 1.50300 1.000 12.40035 232 PHE E O 1
ATOM 9977 N N . ALA E 1 249 ? 17.52801 6.12682 2.55458 1.000 12.87153 233 ALA E N 1
ATOM 9978 C CA . ALA E 1 249 ? 17.49493 4.67850 2.63729 1.000 13.45023 233 ALA E CA 1
ATOM 9979 C C . ALA E 1 249 ? 16.20716 4.26259 3.33578 1.000 13.11110 233 ALA E C 1
ATOM 9980 O O . ALA E 1 249 ? 15.82676 4.88200 4.34178 1.000 14.41456 233 ALA E O 1
ATOM 9982 N N . PRO E 1 250 ? 15.49328 3.26909 2.82086 1.000 15.01166 234 PRO E N 1
ATOM 9983 C CA . PRO E 1 250 ? 14.15474 2.98665 3.34706 1.000 13.34268 234 PRO E CA 1
ATOM 9984 C C . PRO E 1 250 ? 14.18694 2.41183 4.74622 1.000 16.39220 234 PRO E C 1
ATOM 9985 O O . PRO E 1 250 ? 14.73446 1.33018 4.98489 1.000 20.13849 234 PRO E O 1
ATOM 9989 N N . GLN E 1 251 ? 13.66048 3.17908 5.69088 1.000 11.95182 235 GLN E N 1
ATOM 9990 C CA . GLN E 1 251 ? 13.22765 2.65210 6.97544 1.000 12.07387 235 GLN E CA 1
ATOM 9991 C C . GLN E 1 251 ? 11.74773 2.33803 6.95164 1.000 14.94180 235 GLN E C 1
ATOM 9992 O O . GLN E 1 251 ? 11.32411 1.28409 7.41816 1.000 15.46365 235 GLN E O 1
ATOM 9998 N N . PHE E 1 252 ? 10.96301 3.25260 6.38928 1.000 12.81057 236 PHE E N 1
ATOM 9999 C CA . PHE E 1 252 ? 9.54785 3.03165 6.12359 1.000 10.83804 236 PHE E CA 1
ATOM 10000 C C . PHE E 1 252 ? 9.31603 3.60447 4.72950 1.000 10.91087 236 PHE E C 1
ATOM 10001 O O . PHE E 1 252 ? 9.29158 4.83334 4.55692 1.000 10.63766 236 PHE E O 1
ATOM 10009 N N . PRO E 1 253 ? 9.21150 2.75979 3.70787 1.000 9.12885 237 PRO E N 1
ATOM 10010 C CA . PRO E 1 253 ? 9.14269 3.27076 2.33500 1.000 8.75327 237 PRO E CA 1
ATOM 10011 C C . PRO E 1 253 ? 7.87397 4.05777 2.06057 1.000 9.29324 237 PRO E C 1
ATOM 10012 O O . PRO E 1 253 ? 6.82035 3.80884 2.64958 1.000 10.21185 237 PRO E O 1
ATOM 10016 N N . ALA E 1 254 ? 8.00357 5.01283 1.13042 1.000 9.46734 238 ALA E N 1
ATOM 10017 C CA . ALA E 1 254 ? 6.87550 5.84905 0.71149 1.000 8.32403 238 ALA E CA 1
ATOM 10018 C C . ALA E 1 254 ? 5.66134 5.02856 0.31563 1.000 9.23606 238 ALA E C 1
ATOM 10019 O O . ALA E 1 254 ? 4.52226 5.41404 0.61502 1.000 10.71238 238 ALA E O 1
ATOM 10021 N N . ARG E 1 255 ? 5.86495 3.90504 -0.37488 1.000 9.01083 239 ARG E N 1
ATOM 10022 C CA . ARG E 1 255 ? 4.70613 3.14723 -0.83592 1.000 10.48557 239 ARG E CA 1
ATOM 10023 C C . ARG E 1 255 ? 3.87279 2.61124 0.32725 1.000 12.52506 239 ARG E C 1
ATOM 10024 O O . ARG E 1 255 ? 2.64314 2.52193 0.20584 1.000 13.77947 239 ARG E O 1
ATOM 10032 N N . LEU E 1 256 ? 4.50846 2.26239 1.45834 1.000 9.41080 240 LEU E N 1
ATOM 10033 C CA . LEU E 1 256 ? 3.75230 1.76228 2.60072 1.000 10.46482 240 LEU E CA 1
ATOM 10034 C C . LEU E 1 256 ? 3.16644 2.90934 3.41523 1.000 8.92711 240 LEU E C 1
ATOM 10035 O O . LEU E 1 256 ? 2.03070 2.81364 3.89350 1.000 9.22362 240 LEU E O 1
ATOM 10040 N N . MET E 1 257 ? 3.92113 3.99151 3.61072 1.000 9.85268 241 MET E N 1
ATOM 10041 C CA . MET E 1 257 ? 3.36815 5.14034 4.32853 1.000 8.01543 241 MET E CA 1
ATOM 10042 C C . MET E 1 257 ? 2.12718 5.64646 3.61821 1.000 8.82200 241 MET E C 1
ATOM 10043 O O . MET E 1 257 ? 1.10650 5.95871 4.25137 1.000 9.03361 241 MET E O 1
ATOM 10048 N N . GLN E 1 258 ? 2.21866 5.77483 2.29216 1.000 7.79792 242 GLN E N 1
ATOM 10049 C CA . GLN E 1 258 ? 1.08977 6.30780 1.53584 1.000 7.54594 242 GLN E CA 1
ATOM 10050 C C . GLN E 1 258 ? -0.09858 5.36006 1.59168 1.000 11.31981 242 GLN E C 1
ATOM 10051 O O . GLN E 1 258 ? -1.24821 5.81292 1.67766 1.000 8.83826 242 GLN E O 1
ATOM 10057 N N . LYS E 1 259 ? 0.15154 4.04173 1.56372 1.000 8.98759 243 LYS E N 1
ATOM 10058 C CA . LYS E 1 259 ? -0.94314 3.09034 1.74988 1.000 9.40487 243 LYS E CA 1
ATOM 10059 C C . LYS E 1 259 ? -1.58600 3.26583 3.11779 1.000 8.96267 243 LYS E C 1
ATOM 10060 O O . LYS E 1 259 ? -2.81704 3.22272 3.24579 1.000 8.22703 243 LYS E O 1
ATOM 10066 N N . ASP E 1 260 ? -0.77004 3.48904 4.15753 1.000 9.48239 244 ASP E N 1
ATOM 10067 C CA . ASP E 1 260 ? -1.32964 3.69675 5.49128 1.000 8.48223 244 ASP E CA 1
ATOM 10068 C C . ASP E 1 260 ? -2.19241 4.95056 5.53327 1.000 9.71872 244 ASP E C 1
ATOM 10069 O O . ASP E 1 260 ? -3.22788 4.97790 6.21413 1.000 10.20740 244 ASP E O 1
ATOM 10074 N N . MET E 1 261 ? -1.78696 5.99035 4.79914 1.000 8.50819 245 MET E N 1
ATOM 10075 C CA . MET E 1 261 ? -2.57819 7.21097 4.76175 1.000 6.50234 245 MET E CA 1
ATOM 10076 C C . MET E 1 261 ? -3.88785 6.94741 4.02046 1.000 8.61616 245 MET E C 1
ATOM 10077 O O . MET E 1 261 ? -4.94509 7.44681 4.41271 1.000 8.61543 245 MET E O 1
ATOM 10082 N N . ARG E 1 262 ? -3.83211 6.16371 2.92994 1.000 8.50045 246 ARG E N 1
ATOM 10083 C CA . ARG E 1 262 ? -5.06067 5.77329 2.22917 1.000 7.73941 246 ARG E CA 1
ATOM 10084 C C . ARG E 1 262 ? -6.02394 5.05531 3.17315 1.000 8.38942 246 ARG E C 1
ATOM 10085 O O . ARG E 1 262 ? -7.22760 5.35608 3.20331 1.000 9.55208 246 ARG E O 1
ATOM 10093 N N . LEU E 1 263 ? -5.50888 4.09488 3.94866 1.000 8.39061 247 LEU E N 1
ATOM 10094 C CA . LEU E 1 263 ? -6.36414 3.37713 4.88944 1.000 8.86198 247 LEU E CA 1
ATOM 10095 C C . LEU E 1 263 ? -6.98976 4.32528 5.90034 1.000 7.91580 247 LEU E C 1
ATOM 10096 O O . LEU E 1 263 ? -8.18262 4.21693 6.20598 1.000 9.03068 247 LEU E O 1
ATOM 10101 N N . LEU E 1 264 ? -6.19395 5.25750 6.43844 1.000 7.03511 248 LEU E N 1
ATOM 10102 C CA . LEU E 1 264 ? -6.71462 6.18479 7.43399 1.000 8.47816 248 LEU E CA 1
ATOM 10103 C C . LEU E 1 264 ? -7.78224 7.07936 6.83675 1.000 8.13816 248 LEU E C 1
ATOM 10104 O O . LEU E 1 264 ? -8.81695 7.32586 7.47360 1.000 9.35673 248 LEU E O 1
ATOM 10109 N N . LEU E 1 265 ? -7.55203 7.58802 5.62179 1.000 8.16951 249 LEU E N 1
ATOM 10110 C CA . LEU E 1 265 ? -8.54193 8.50124 5.05183 1.000 9.70663 249 LEU E CA 1
ATOM 10111 C C . LEU E 1 265 ? -9.81657 7.75406 4.68149 1.000 8.53621 249 LEU E C 1
ATOM 10112 O O . LEU E 1 265 ? -10.91146 8.30952 4.82890 1.000 9.45361 249 LEU E O 1
ATOM 10117 N N . ASP E 1 266 ? -9.71682 6.48422 4.26771 1.000 8.60685 250 ASP E N 1
ATOM 10118 C CA . ASP E 1 266 ? -10.93376 5.69699 4.07194 1.000 7.87764 250 ASP E CA 1
ATOM 10119 C C . ASP E 1 266 ? -11.69646 5.51673 5.37494 1.000 9.52006 250 ASP E C 1
ATOM 10120 O O . ASP E 1 266 ? -12.92951 5.64311 5.40559 1.000 9.43923 250 ASP E O 1
ATOM 10125 N N . ALA E 1 267 ? -10.98284 5.21212 6.46053 1.000 6.69547 251 ALA E N 1
ATOM 10126 C CA . ALA E 1 267 ? -11.66360 4.97999 7.72341 1.000 7.60794 251 ALA E CA 1
ATOM 10127 C C . ALA E 1 267 ? -12.29549 6.25944 8.23543 1.000 9.19505 251 ALA E C 1
ATOM 10128 O O . ALA E 1 267 ? -13.42727 6.24371 8.73627 1.000 9.85445 251 ALA E O 1
ATOM 10130 N N . ALA E 1 268 ? -11.58415 7.38328 8.10242 1.000 8.13014 252 ALA E N 1
ATOM 10131 C CA . ALA E 1 268 ? -12.14731 8.65379 8.54760 1.000 7.77223 252 ALA E CA 1
ATOM 10132 C C . ALA E 1 268 ? -13.36235 9.02589 7.72134 1.000 9.69242 252 ALA E C 1
ATOM 10133 O O . ALA E 1 268 ? -14.30764 9.61028 8.25773 1.000 9.76086 252 ALA E O 1
ATOM 10135 N N . ALA E 1 269 ? -13.38184 8.65892 6.43939 1.000 8.37163 253 ALA E N 1
ATOM 10136 C CA . ALA E 1 269 ? -14.57895 8.93574 5.64470 1.000 8.33133 253 ALA E CA 1
ATOM 10137 C C . ALA E 1 269 ? -15.72205 8.02061 6.05748 1.000 11.31588 253 ALA E C 1
ATOM 10138 O O . ALA E 1 269 ? -16.87683 8.45985 6.12324 1.000 11.35959 253 ALA E O 1
ATOM 10140 N N . ARG E 1 270 ? -15.43140 6.74780 6.35070 1.000 8.54341 254 ARG E N 1
ATOM 10141 C CA . ARG E 1 270 ? -16.51639 5.86935 6.79292 1.000 8.82044 254 ARG E CA 1
ATOM 10142 C C . ARG E 1 270 ? -17.11665 6.35362 8.10628 1.000 11.48396 254 ARG E C 1
ATOM 10143 O O . ARG E 1 270 ? -18.32948 6.21370 8.32004 1.000 13.47214 254 ARG E O 1
ATOM 10151 N N . GLU E 1 271 ? -16.30268 6.94628 8.97897 1.000 10.14005 255 GLU E N 1
ATOM 10152 C CA . GLU E 1 271 ? -16.78623 7.51054 10.24049 1.000 10.33725 255 GLU E CA 1
ATOM 10153 C C . GLU E 1 271 ? -17.32008 8.93384 10.09924 1.000 11.75181 255 GLU E C 1
ATOM 10154 O O . GLU E 1 271 ? -17.76665 9.51145 11.10097 1.000 12.95445 255 GLU E O 1
ATOM 10160 N N . ALA E 1 272 ? -17.28302 9.50903 8.89138 1.000 10.78510 256 ALA E N 1
ATOM 10161 C CA . ALA E 1 272 ? -17.71984 10.88061 8.62407 1.000 11.22984 256 ALA E CA 1
ATOM 10162 C C . ALA E 1 272 ? -17.04796 11.88828 9.55730 1.000 11.05112 256 ALA E C 1
ATOM 10163 O O . ALA E 1 272 ? -17.69266 12.76631 10.13300 1.000 11.31544 256 ALA E O 1
ATOM 10165 N N . VAL E 1 273 ? -15.72668 11.78232 9.69221 1.000 8.64466 257 VAL E N 1
ATOM 10166 C CA . VAL E 1 273 ? -14.94254 12.73221 10.47987 1.000 9.89519 257 VAL E CA 1
ATOM 10167 C C . VAL E 1 273 ? -14.14961 13.60739 9.51780 1.000 10.09731 257 VAL E C 1
ATOM 10168 O O . VAL E 1 273 ? -13.32659 13.07921 8.75886 1.000 10.06102 257 VAL E O 1
ATOM 10172 N N . PRO E 1 274 ? -14.35977 14.92308 9.50145 1.000 9.93443 258 PRO E N 1
ATOM 10173 C CA . PRO E 1 274 ? -13.59041 15.78716 8.58827 1.000 8.49721 258 PRO E CA 1
ATOM 10174 C C . PRO E 1 274 ? -12.16047 15.97250 9.07752 1.000 11.76730 258 PRO E C 1
ATOM 10175 O O . PRO E 1 274 ? -11.93008 16.46432 10.18683 1.000 13.31215 258 PRO E O 1
ATOM 10179 N N . VAL E 1 275 ? -11.20104 15.59937 8.23557 1.000 9.30179 259 VAL E N 1
ATOM 10180 C CA . VAL E 1 275 ? -9.78553 15.66500 8.60994 1.000 9.15526 259 VAL E CA 1
ATOM 10181 C C . VAL E 1 275 ? -9.00062 16.33596 7.47559 1.000 8.14015 259 VAL E C 1
ATOM 10182 O O . VAL E 1 275 ? -8.16594 15.69154 6.81276 1.000 9.35502 259 VAL E O 1
ATOM 10186 N N . PRO E 1 276 ? -9.17918 17.64166 7.25429 1.000 8.79942 260 PRO E N 1
ATOM 10187 C CA . PRO E 1 276 ? -8.49580 18.29658 6.11901 1.000 8.19343 260 PRO E CA 1
ATOM 10188 C C . PRO E 1 276 ? -6.97186 18.27742 6.17891 1.000 8.58268 260 PRO E C 1
ATOM 10189 O O . PRO E 1 276 ? -6.34205 18.21124 5.10798 1.000 9.36264 260 PRO E O 1
ATOM 10193 N N . THR E 1 277 ? -6.35309 18.36350 7.37427 1.000 7.59573 261 THR E N 1
ATOM 10194 C CA . THR E 1 277 ? -4.89042 18.33137 7.42500 1.000 6.07548 261 THR E CA 1
ATOM 10195 C C . THR E 1 277 ? -4.37470 16.95888 7.00605 1.000 8.26499 261 THR E C 1
ATOM 10196 O O . THR E 1 277 ? -3.43546 16.85316 6.19961 1.000 7.77788 261 THR E O 1
ATOM 10200 N N . LEU E 1 278 ? -4.99187 15.89295 7.52418 1.000 7.36839 262 LEU E N 1
ATOM 10201 C CA . LEU E 1 278 ? -4.59215 14.53858 7.15680 1.000 5.70785 262 LEU E CA 1
ATOM 10202 C C . LEU E 1 278 ? -4.83606 14.27791 5.67150 1.000 7.91686 262 LEU E C 1
ATOM 10203 O O . LEU E 1 278 ? -4.06758 13.55363 5.02264 1.000 7.99560 262 LEU E O 1
ATOM 10208 N N . ALA E 1 279 ? -5.93997 14.81011 5.13475 1.000 7.05107 263 ALA E N 1
ATOM 10209 C CA . ALA E 1 279 ? -6.23465 14.62961 3.71708 1.000 6.97132 263 ALA E CA 1
ATOM 10210 C C . ALA E 1 279 ? -5.19501 15.31751 2.84818 1.000 7.33401 263 ALA E C 1
ATOM 10211 O O . ALA E 1 279 ? -4.75108 14.74003 1.84603 1.000 7.91228 263 ALA E O 1
ATOM 10213 N N . ALA E 1 280 ? -4.79776 16.54496 3.20842 1.000 7.28808 264 ALA E N 1
ATOM 10214 C CA . ALA E 1 280 ? -3.73187 17.23469 2.46895 1.000 6.15384 264 ALA E CA 1
ATOM 10215 C C . ALA E 1 280 ? -2.42855 16.46511 2.55128 1.000 7.31731 264 ALA E C 1
ATOM 10216 O O . ALA E 1 280 ? -1.71514 16.31488 1.54211 1.000 7.40210 264 ALA E O 1
ATOM 10218 N N . ALA E 1 281 ? -2.10967 15.94801 3.73774 1.000 6.96557 265 ALA E N 1
ATOM 10219 C CA . ALA E 1 281 ? -0.88155 15.18265 3.89131 1.000 6.20256 265 ALA E CA 1
ATOM 10220 C C . ALA E 1 281 ? -0.88764 13.95500 2.99598 1.000 7.76973 265 ALA E C 1
ATOM 10221 O O . ALA E 1 281 ? 0.14736 13.59362 2.42012 1.000 7.77605 265 ALA E O 1
ATOM 10223 N N . THR E 1 282 ? -2.04039 13.28752 2.89182 1.000 6.38616 266 THR E N 1
ATOM 10224 C CA . THR E 1 282 ? -2.13520 12.08200 2.07751 1.000 6.30389 266 THR E CA 1
ATOM 10225 C C . THR E 1 282 ? -1.79453 12.38075 0.63209 1.000 7.16688 266 THR E C 1
ATOM 10226 O O . THR E 1 282 ? -1.09640 11.59518 -0.02260 1.000 8.98738 266 THR E O 1
ATOM 10230 N N . GLN E 1 283 ? -2.27533 13.51589 0.11091 1.000 7.88213 267 GLN E N 1
ATOM 10231 C CA . GLN E 1 283 ? -2.01109 13.80214 -1.29557 1.000 8.17049 267 GLN E CA 1
ATOM 10232 C C . GLN E 1 283 ? -0.53452 14.10175 -1.52438 1.000 8.99352 267 GLN E C 1
ATOM 10233 O O . GLN E 1 283 ? 0.03820 13.69954 -2.54634 1.000 9.69441 267 GLN E O 1
ATOM 10239 N N . GLN E 1 284 ? 0.11168 14.76876 -0.56605 1.000 6.76210 268 GLN E N 1
ATOM 10240 C CA . GLN E 1 284 ? 1.55330 14.96620 -0.65592 1.000 7.88513 268 GLN E CA 1
ATOM 10241 C C . GLN E 1 284 ? 2.30323 13.64320 -0.62808 1.000 8.82380 268 GLN E C 1
ATOM 10242 O O . GLN E 1 284 ? 3.32719 13.49594 -1.30489 1.000 9.12587 268 GLN E O 1
ATOM 10248 N N . LEU E 1 285 ? 1.81128 12.67060 0.14035 1.000 7.89194 269 LEU E N 1
ATOM 10249 C CA . LEU E 1 285 ? 2.46157 11.36511 0.16178 1.000 7.99277 269 LEU E CA 1
ATOM 10250 C C . LEU E 1 285 ? 2.11853 10.53539 -1.07064 1.000 9.84007 269 LEU E C 1
ATOM 10251 O O . LEU E 1 285 ? 2.92055 9.67546 -1.45557 1.000 9.33799 269 LEU E O 1
ATOM 10256 N N . SER E 1 286 ? 0.99429 10.80938 -1.74275 1.000 7.89787 270 SER E N 1
ATOM 10257 C CA . SER E 1 286 ? 0.79311 10.21717 -3.07029 1.000 7.70577 270 SER E CA 1
ATOM 10258 C C . SER E 1 286 ? 1.85010 10.70086 -4.05313 1.000 9.26390 270 SER E C 1
ATOM 10259 O O . SER E 1 286 ? 2.41354 9.89745 -4.81662 1.000 10.66616 270 SER E O 1
ATOM 10262 N N . LEU E 1 287 ? 2.13674 12.00514 -4.05442 1.000 8.42537 271 LEU E N 1
ATOM 10263 C CA . LEU E 1 287 ? 3.21010 12.52112 -4.89998 1.000 8.62512 271 LEU E CA 1
ATOM 10264 C C . LEU E 1 287 ? 4.54160 11.87019 -4.54152 1.000 11.33087 271 LEU E C 1
ATOM 10265 O O . LEU E 1 287 ? 5.29619 11.45412 -5.42989 1.000 10.18068 271 LEU E O 1
ATOM 10270 N N . THR E 1 288 ? 4.83337 11.75103 -3.24041 1.000 8.60757 272 THR E N 1
ATOM 10271 C CA . THR E 1 288 ? 6.08541 11.14450 -2.78797 1.000 8.06317 272 THR E CA 1
ATOM 10272 C C . THR E 1 288 ? 6.22678 9.71892 -3.29279 1.000 9.48148 272 THR E C 1
ATOM 10273 O O . THR E 1 288 ? 7.28594 9.33289 -3.80210 1.000 9.43188 272 THR E O 1
ATOM 10277 N N . ARG E 1 289 ? 5.16299 8.92580 -3.16441 1.000 8.36193 273 ARG E N 1
ATOM 10278 C CA . ARG E 1 289 ? 5.19822 7.54654 -3.62468 1.000 8.55595 273 ARG E CA 1
ATOM 10279 C C . ARG E 1 289 ? 5.37393 7.47143 -5.13391 1.000 11.07835 273 ARG E C 1
ATOM 10280 O O . ARG E 1 289 ? 6.15633 6.64755 -5.63955 1.000 11.90401 273 ARG E O 1
ATOM 10288 N N . ARG E 1 290 ? 4.65653 8.32058 -5.87408 1.000 10.01130 274 ARG E N 1
ATOM 10289 C CA . ARG E 1 290 ? 4.78794 8.29483 -7.32732 1.000 12.01548 274 ARG E CA 1
ATOM 10290 C C . ARG E 1 290 ? 6.22306 8.55723 -7.75605 1.000 13.85863 274 ARG E C 1
ATOM 10291 O O . ARG E 1 290 ? 6.75251 7.87535 -8.64824 1.000 15.50126 274 ARG E O 1
ATOM 10299 N N . LEU E 1 291 ? 6.87234 9.53768 -7.12818 1.000 11.22947 275 LEU E N 1
ATOM 10300 C CA . LEU E 1 291 ? 8.22289 9.91297 -7.53754 1.000 10.21926 275 LEU E CA 1
ATOM 10301 C C . LEU E 1 291 ? 9.25914 8.88774 -7.09280 1.000 12.46817 275 LEU E C 1
ATOM 10302 O O . LEU E 1 291 ? 10.24815 8.65276 -7.80770 1.000 15.34022 275 LEU E O 1
ATOM 10307 N N . SER E 1 292 ? 9.07314 8.27005 -5.92667 1.000 11.43944 276 SER E N 1
ATOM 10308 C CA . SER E 1 292 ? 10.00998 7.25501 -5.43485 1.000 12.27867 276 SER E CA 1
ATOM 10309 C C . SER E 1 292 ? 9.29432 6.33282 -4.46595 1.000 13.68195 276 SER E C 1
ATOM 10310 O O . SER E 1 292 ? 9.23844 6.59291 -3.25817 1.000 12.83101 276 SER E O 1
ATOM 10313 N N . PRO E 1 293 ? 8.75908 5.21780 -4.95355 1.000 10.33818 277 PRO E N 1
ATOM 10314 C CA . PRO E 1 293 ? 7.97552 4.34419 -4.06290 1.000 11.30589 277 PRO E CA 1
ATOM 10315 C C . PRO E 1 293 ? 8.80072 3.65038 -2.99981 1.000 12.12381 277 PRO E C 1
ATOM 10316 O O . PRO E 1 293 ? 8.27371 3.29574 -1.93469 1.000 10.67677 277 PRO E O 1
ATOM 10320 N N . ASN E 1 294 ? 10.08363 3.41267 -3.25744 1.000 11.46701 278 ASN E N 1
ATOM 10321 C CA . ASN E 1 294 ? 10.86784 2.51580 -2.43477 1.000 10.88447 278 ASN E CA 1
ATOM 10322 C C . ASN E 1 294 ? 11.84571 3.20242 -1.49399 1.000 10.75205 278 ASN E C 1
ATOM 10323 O O . ASN E 1 294 ? 12.36483 2.53945 -0.58264 1.000 15.01693 278 ASN E O 1
ATOM 10328 N N . GLU E 1 295 ? 12.10163 4.49614 -1.66431 1.000 11.35789 279 GLU E N 1
ATOM 10329 C CA . GLU E 1 295 ? 12.90081 5.20951 -0.68518 1.000 9.26911 279 GLU E CA 1
ATOM 10330 C C . GLU E 1 295 ? 12.04748 5.56706 0.52637 1.000 9.74570 279 GLU E C 1
ATOM 10331 O O . GLU E 1 295 ? 10.81990 5.44689 0.51083 1.000 10.87516 279 GLU E O 1
ATOM 10337 N N . ASP E 1 296 ? 12.71582 6.01026 1.58439 1.000 9.60453 280 ASP E N 1
ATOM 10338 C CA . ASP E 1 296 ? 12.00676 6.37661 2.80572 1.000 9.06317 280 ASP E CA 1
ATOM 10339 C C . ASP E 1 296 ? 10.94095 7.41798 2.50628 1.000 8.51461 280 ASP E C 1
ATOM 10340 O O . ASP E 1 296 ? 11.12450 8.28328 1.65292 1.000 9.59931 280 ASP E O 1
ATOM 10345 N N . TYR E 1 297 ? 9.83131 7.33833 3.25218 1.000 8.47530 281 TYR E N 1
ATOM 10346 C CA . TYR E 1 297 ? 8.72533 8.26674 3.04397 1.000 9.43301 281 TYR E CA 1
ATOM 10347 C C . TYR E 1 297 ? 9.12480 9.70902 3.30598 1.000 8.82899 281 TYR E C 1
ATOM 10348 O O . TYR E 1 297 ? 8.48016 10.62535 2.78098 1.000 8.21732 281 TYR E O 1
ATOM 10357 N N . SER E 1 298 ? 10.19961 9.93726 4.06208 1.000 8.00628 282 SER E N 1
ATOM 10358 C CA . SER E 1 298 ? 10.68496 11.28907 4.31287 1.000 7.81042 282 SER E CA 1
ATOM 10359 C C . SER E 1 298 ? 11.30292 11.94330 3.08265 1.000 8.25702 282 SER E C 1
ATOM 10360 O O . SER E 1 298 ? 11.65195 13.12991 3.14895 1.000 10.41600 282 SER E O 1
ATOM 10363 N N . SER E 1 299 ? 11.42941 11.21754 1.97005 1.000 8.76718 283 SER E N 1
ATOM 10364 C CA . SER E 1 299 ? 11.95100 11.81838 0.74192 1.000 7.95485 283 SER E CA 1
ATOM 10365 C C . SER E 1 299 ? 11.10574 12.98008 0.23972 1.000 8.07032 283 SER E C 1
ATOM 10366 O O . SER E 1 299 ? 11.57259 13.73587 -0.61993 1.000 9.07779 283 SER E O 1
ATOM 10369 N N . LEU E 1 300 ? 9.88128 13.16156 0.74354 1.000 7.12568 284 LEU E N 1
ATOM 10370 C CA . LEU E 1 300 ? 9.14389 14.37233 0.38865 1.000 7.45584 284 LEU E CA 1
ATOM 10371 C C . LEU E 1 300 ? 9.92595 15.63992 0.71858 1.000 7.62909 284 LEU E C 1
ATOM 10372 O O . LEU E 1 300 ? 9.75094 16.66248 0.04629 1.000 8.95300 284 LEU E O 1
ATOM 10377 N N . ILE E 1 301 ? 10.79492 15.59796 1.73448 1.000 8.08193 285 ILE E N 1
ATOM 10378 C CA . ILE E 1 301 ? 11.62723 16.77166 2.00512 1.000 7.61779 285 ILE E CA 1
ATOM 10379 C C . ILE E 1 301 ? 12.46832 17.10665 0.78337 1.000 9.96593 285 ILE E C 1
ATOM 10380 O O . ILE E 1 301 ? 12.52694 18.26555 0.35537 1.000 9.69411 285 ILE E O 1
ATOM 10385 N N . ARG E 1 302 ? 13.08399 16.09164 0.17249 1.000 9.16763 286 ARG E N 1
ATOM 10386 C CA . ARG E 1 302 ? 13.88525 16.30499 -1.03618 1.000 8.70186 286 ARG E CA 1
ATOM 10387 C C . ARG E 1 302 ? 13.01477 16.74806 -2.21100 1.000 7.75495 286 ARG E C 1
ATOM 10388 O O . ARG E 1 302 ? 13.39591 17.65303 -2.96457 1.000 10.63135 286 ARG E O 1
ATOM 10396 N N . VAL E 1 303 ? 11.83921 16.13033 -2.36751 1.000 7.57339 287 VAL E N 1
ATOM 10397 C CA . VAL E 1 303 ? 10.90118 16.52697 -3.41601 1.000 9.16563 287 VAL E CA 1
ATOM 10398 C C . VAL E 1 303 ? 10.59285 18.01899 -3.32178 1.000 9.38313 287 VAL E C 1
ATOM 10399 O O . VAL E 1 303 ? 10.59151 18.74530 -4.32700 1.000 10.14932 287 VAL E O 1
ATOM 10403 N N . MET E 1 304 ? 10.28557 18.48621 -2.10986 1.000 8.87212 288 MET E N 1
ATOM 10404 C CA . MET E 1 304 ? 9.93506 19.88380 -1.89848 1.000 7.37984 288 MET E CA 1
ATOM 10405 C C . MET E 1 304 ? 11.13353 20.79395 -2.16766 1.000 10.03076 288 MET E C 1
ATOM 10406 O O . MET E 1 304 ? 10.97514 21.87019 -2.74569 1.000 10.03201 288 MET E O 1
ATOM 10411 N N . GLU E 1 305 ? 12.33941 20.39726 -1.73587 1.000 9.69407 289 GLU E N 1
ATOM 10412 C CA . GLU E 1 305 ? 13.50977 21.20488 -2.08155 1.000 9.00828 289 GLU E CA 1
ATOM 10413 C C . GLU E 1 305 ? 13.70639 21.30263 -3.57573 1.000 10.15755 289 GLU E C 1
ATOM 10414 O O . GLU E 1 305 ? 14.12027 22.35707 -4.07057 1.000 12.10091 289 GLU E O 1
ATOM 10420 N N . LYS E 1 306 ? 13.40870 20.23111 -4.31409 1.000 10.39366 290 LYS E N 1
ATOM 10421 C CA . LYS E 1 306 ? 13.55343 20.29842 -5.76368 1.000 13.37753 290 LYS E CA 1
ATOM 10422 C C . LYS E 1 306 ? 12.51590 21.23284 -6.37986 1.000 12.18389 290 LYS E C 1
ATOM 10423 O O . LYS E 1 306 ? 12.82315 21.97625 -7.32179 1.000 13.79491 290 LYS E O 1
ATOM 10429 N N . ILE E 1 307 ? 11.28607 21.22656 -5.85199 1.000 10.75369 291 ILE E N 1
ATOM 10430 C CA . ILE E 1 307 ? 10.26949 22.15441 -6.34544 1.000 11.28872 291 ILE E CA 1
ATOM 10431 C C . ILE E 1 307 ? 10.73704 23.59321 -6.18519 1.000 12.32625 291 ILE E C 1
ATOM 10432 O O . ILE E 1 307 ? 10.57675 24.41959 -7.09497 1.000 13.64180 291 ILE E O 1
ATOM 10437 N N . VAL E 1 308 ? 11.34872 23.91088 -5.04041 1.000 12.32199 292 VAL E N 1
ATOM 10438 C CA . VAL E 1 308 ? 11.73902 25.28338 -4.74239 1.000 10.21931 292 VAL E CA 1
ATOM 10439 C C . VAL E 1 308 ? 12.96739 25.69563 -5.54585 1.000 13.73932 292 VAL E C 1
ATOM 10440 O O . VAL E 1 308 ? 13.10960 26.86642 -5.92142 1.000 19.21132 292 VAL E O 1
ATOM 10444 N N . ALA E 1 309 ? 13.84994 24.74745 -5.85803 1.000 12.29964 293 ALA E N 1
ATOM 10445 C CA . ALA E 1 309 ? 14.96848 25.05982 -6.73478 1.000 14.46519 293 ALA E CA 1
ATOM 10446 C C . ALA E 1 309 ? 14.47589 25.35655 -8.14626 1.000 21.43179 293 ALA E C 1
ATOM 10447 O O . ALA E 1 309 ? 15.07047 26.17927 -8.84685 1.000 28.07791 293 ALA E O 1
ATOM 10449 N N . ASN E 1 310 ? 13.38937 24.70053 -8.56363 1.000 21.14334 294 ASN E N 1
ATOM 10450 C CA . ASN E 1 310 ? 12.66163 24.99272 -9.80478 1.000 22.53543 294 ASN E CA 1
ATOM 10451 C C . ASN E 1 310 ? 13.58758 25.09927 -11.01395 1.000 30.52900 294 ASN E C 1
ATOM 10452 O O . ASN E 1 310 ? 13.54457 26.06678 -11.76860 1.000 33.86879 294 ASN E O 1
ATOM 10457 N N . LEU F 1 177 ? -28.09257 9.70848 -23.99768 1.000 46.53416 161 LEU F N 1
ATOM 10458 C CA . LEU F 1 177 ? -26.70052 9.57652 -24.40912 1.000 45.55000 161 LEU F CA 1
ATOM 10459 C C . LEU F 1 177 ? -26.04638 8.34793 -23.78028 1.000 50.01241 161 LEU F C 1
ATOM 10460 O O . LEU F 1 177 ? -26.32849 7.99836 -22.63018 1.000 47.34801 161 LEU F O 1
ATOM 10465 N N . THR F 1 178 ? -25.17634 7.68864 -24.54473 1.000 47.16396 162 THR F N 1
ATOM 10466 C CA . THR F 1 178 ? -24.39200 6.56180 -24.04981 1.000 40.46628 162 THR F CA 1
ATOM 10467 C C . THR F 1 178 ? -22.92852 6.81932 -24.36847 1.000 45.09718 162 THR F C 1
ATOM 10468 O O . THR F 1 178 ? -22.53686 6.86551 -25.54120 1.000 42.39192 162 THR F O 1
ATOM 10472 N N . ILE F 1 179 ? -22.12913 7.00673 -23.32640 1.000 39.40763 163 ILE F N 1
ATOM 10473 C CA . ILE F 1 179 ? -20.69094 7.14966 -23.46434 1.000 38.39036 163 ILE F CA 1
ATOM 10474 C C . ILE F 1 179 ? -20.09491 5.77395 -23.22775 1.000 30.05166 163 ILE F C 1
ATOM 10475 O O . ILE F 1 179 ? -20.11242 5.26033 -22.10420 1.000 40.60885 163 ILE F O 1
ATOM 10480 N N . HIS F 1 180 ? -19.62595 5.15272 -24.29735 1.000 39.73446 164 HIS F N 1
ATOM 10481 C CA . HIS F 1 180 ? -18.80297 3.95983 -24.17016 1.000 38.31889 164 HIS F CA 1
ATOM 10482 C C . HIS F 1 180 ? -17.43892 4.41719 -23.67273 1.000 33.61891 164 HIS F C 1
ATOM 10483 O O . HIS F 1 180 ? -16.62585 4.94648 -24.43437 1.000 35.33982 164 HIS F O 1
ATOM 10490 N N . ALA F 1 181 ? -17.19762 4.24196 -22.37186 1.000 31.85796 165 ALA F N 1
ATOM 10491 C CA . ALA F 1 181 ? -15.99448 4.78312 -21.75240 1.000 30.52578 165 ALA F CA 1
ATOM 10492 C C . ALA F 1 181 ? -14.75382 3.95529 -22.04579 1.000 29.42266 165 ALA F C 1
ATOM 10493 O O . ALA F 1 181 ? -13.64063 4.45390 -21.86515 1.000 24.58151 165 ALA F O 1
ATOM 10495 N N . GLY F 1 182 ? -14.91834 2.71728 -22.51231 1.000 26.60453 166 GLY F N 1
ATOM 10496 C CA . GLY F 1 182 ? -13.80754 1.83470 -22.77211 1.000 26.13996 166 GLY F CA 1
ATOM 10497 C C . GLY F 1 182 ? -14.15037 0.41309 -22.37123 1.000 22.81209 166 GLY F C 1
ATOM 10498 O O . GLY F 1 182 ? -15.32430 0.05051 -22.24417 1.000 25.11225 166 GLY F O 1
ATOM 10499 N N . PRO F 1 183 ? -13.12272 -0.42131 -22.14712 1.000 26.12592 167 PRO F N 1
ATOM 10500 C CA . PRO F 1 183 ? -13.37265 -1.80415 -21.70712 1.000 24.33754 167 PRO F CA 1
ATOM 10501 C C . PRO F 1 183 ? -13.84543 -1.88300 -20.26452 1.000 23.87110 167 PRO F C 1
ATOM 10502 O O . PRO F 1 183 ? -14.00756 -0.84772 -19.61023 1.000 21.75460 167 PRO F O 1
ATOM 10506 N N . THR F 1 184 ? -14.06759 -3.10061 -19.76378 1.000 20.44404 168 THR F N 1
ATOM 10507 C CA . THR F 1 184 ? -14.55465 -3.29653 -18.40377 1.000 18.60485 168 THR F CA 1
ATOM 10508 C C . THR F 1 184 ? -13.75462 -2.46071 -17.41132 1.000 18.92107 168 THR F C 1
ATOM 10509 O O . THR F 1 184 ? -12.52742 -2.33563 -17.52192 1.000 19.82060 168 THR F O 1
ATOM 10513 N N . GLY F 1 185 ? -14.47912 -1.84727 -16.47062 1.000 20.98246 169 GLY F N 1
ATOM 10514 C CA . GLY F 1 185 ? -13.90074 -0.94973 -15.49512 1.000 17.86529 169 GLY F CA 1
ATOM 10515 C C . GLY F 1 185 ? -13.92231 0.51253 -15.88586 1.000 18.41754 169 GLY F C 1
ATOM 10516 O O . GLY F 1 185 ? -13.80821 1.37874 -15.00516 1.000 16.30614 169 GLY F O 1
ATOM 10517 N N . SER F 1 186 ? -14.06983 0.81796 -17.17745 1.000 18.35823 170 SER F N 1
ATOM 10518 C CA . SER F 1 186 ? -13.99497 2.20690 -17.62320 1.000 18.32002 170 SER F CA 1
ATOM 10519 C C . SER F 1 186 ? -15.21582 3.00875 -17.17675 1.000 19.28338 170 SER F C 1
ATOM 10520 O O . SER F 1 186 ? -15.10728 4.21842 -16.91982 1.000 19.75160 170 SER F O 1
ATOM 10523 N N . GLY F 1 187 ? -16.38610 2.37268 -17.08999 1.000 16.77593 171 GLY F N 1
ATOM 10524 C CA . GLY F 1 187 ? -17.55737 3.08906 -16.61824 1.000 17.18939 171 GLY F CA 1
ATOM 10525 C C . GLY F 1 187 ? -17.43338 3.45582 -15.15450 1.000 20.27626 171 GLY F C 1
ATOM 10526 O O . GLY F 1 187 ? -17.74530 4.58213 -14.75905 1.000 20.16343 171 GLY F O 1
ATOM 10527 N N . ALA F 1 188 ? -16.95440 2.51537 -14.33596 1.000 18.98631 172 ALA F N 1
ATOM 10528 C CA . ALA F 1 188 ? -16.73950 2.79707 -12.92273 1.000 15.41049 172 ALA F CA 1
ATOM 10529 C C . ALA F 1 188 ? -15.77934 3.96367 -12.73607 1.000 18.92787 172 ALA F C 1
ATOM 10530 O O . ALA F 1 188 ? -16.01754 4.83690 -11.89368 1.000 18.00476 172 ALA F O 1
ATOM 10532 N N . ARG F 1 189 ? -14.70239 3.99889 -13.52617 1.000 16.31467 173 ARG F N 1
ATOM 10533 C CA . ARG F 1 189 ? -13.69425 5.05131 -13.40133 1.000 15.00260 173 ARG F CA 1
ATOM 10534 C C . ARG F 1 189 ? -14.24576 6.39925 -13.83879 1.000 17.83671 173 ARG F C 1
ATOM 10535 O O . ARG F 1 189 ? -14.01973 7.41329 -13.16656 1.000 16.44511 173 ARG F O 1
ATOM 10543 N N . LEU F 1 190 ? -14.95739 6.44030 -14.96931 1.000 15.58079 174 LEU F N 1
ATOM 10544 C CA . LEU F 1 190 ? -15.48181 7.71247 -15.46386 1.000 16.83727 174 LEU F CA 1
ATOM 10545 C C . LEU F 1 190 ? -16.51132 8.29690 -14.50616 1.000 17.30711 174 LEU F C 1
ATOM 10546 O O . LEU F 1 190 ? -16.58874 9.52292 -14.33010 1.000 15.63022 174 LEU F O 1
ATOM 10551 N N . LYS F 1 191 ? -17.32963 7.43615 -13.90188 1.000 15.73750 175 LYS F N 1
ATOM 10552 C CA . LYS F 1 191 ? -18.27917 7.86824 -12.88235 1.000 15.47774 175 LYS F CA 1
ATOM 10553 C C . LYS F 1 191 ? -17.56446 8.53830 -11.71655 1.000 18.07006 175 LYS F C 1
ATOM 10554 O O . LYS F 1 191 ? -17.99927 9.59700 -11.23566 1.000 17.59159 175 LYS F O 1
ATOM 10560 N N . LEU F 1 192 ? -16.45883 7.94408 -11.25676 1.000 16.63499 176 LEU F N 1
ATOM 10561 C CA . LEU F 1 192 ? -15.72679 8.55941 -10.14845 1.000 15.77498 176 LEU F CA 1
ATOM 10562 C C . LEU F 1 192 ? -15.19342 9.93389 -10.54183 1.000 15.99790 176 LEU F C 1
ATOM 10563 O O . LEU F 1 192 ? -15.24002 10.87484 -9.73560 1.000 17.34494 176 LEU F O 1
ATOM 10568 N N . VAL F 1 193 ? -14.69157 10.07112 -11.77449 1.000 14.76455 177 VAL F N 1
ATOM 10569 C CA . VAL F 1 193 ? -14.23121 11.37073 -12.27573 1.000 15.75559 177 VAL F CA 1
ATOM 10570 C C . VAL F 1 193 ? -15.34829 12.40648 -12.17095 1.000 14.60853 177 VAL F C 1
ATOM 10571 O O . VAL F 1 193 ? -15.16782 13.50178 -11.62019 1.000 13.62056 177 VAL F O 1
ATOM 10575 N N . ILE F 1 194 ? -16.51578 12.08061 -12.72259 1.000 13.33979 178 ILE F N 1
ATOM 10576 C CA . ILE F 1 194 ? -17.61552 13.04178 -12.76727 1.000 13.25440 178 ILE F CA 1
ATOM 10577 C C . ILE F 1 194 ? -18.12401 13.35345 -11.35763 1.000 13.71240 178 ILE F C 1
ATOM 10578 O O . ILE F 1 194 ? -18.43328 14.51048 -11.03575 1.000 15.72940 178 ILE F O 1
ATOM 10583 N N . ASN F 1 195 ? -18.19693 12.34496 -10.48487 1.000 17.33275 179 ASN F N 1
ATOM 10584 C CA . ASN F 1 195 ? -18.63869 12.58998 -9.11088 1.000 18.67970 179 ASN F CA 1
ATOM 10585 C C . ASN F 1 195 ? -17.72672 13.56871 -8.39249 1.000 15.74883 179 ASN F C 1
ATOM 10586 O O . ASN F 1 195 ? -18.20002 14.38733 -7.59227 1.000 15.48337 179 ASN F O 1
ATOM 10591 N N . GLY F 1 196 ? -16.41684 13.45275 -8.61413 1.000 14.41838 180 GLY F N 1
ATOM 10592 C CA . GLY F 1 196 ? -15.47520 14.33708 -7.94533 1.000 15.29457 180 GLY F CA 1
ATOM 10593 C C . GLY F 1 196 ? -15.65194 15.78042 -8.37083 1.000 15.28079 180 GLY F C 1
ATOM 10594 O O . GLY F 1 196 ? -15.57236 16.69446 -7.54886 1.000 12.30859 180 GLY F O 1
ATOM 10595 N N . ILE F 1 197 ? -15.89495 15.99806 -9.66499 1.000 12.07991 181 ILE F N 1
ATOM 10596 C CA . ILE F 1 197 ? -16.19252 17.33424 -10.17244 1.000 10.80618 181 ILE F CA 1
ATOM 10597 C C . ILE F 1 197 ? -17.44348 17.88596 -9.51770 1.000 11.33677 181 ILE F C 1
ATOM 10598 O O . ILE F 1 197 ? -17.51198 19.07717 -9.15328 1.000 10.65101 181 ILE F O 1
ATOM 10603 N N . MET F 1 198 ? -18.47357 17.04526 -9.38332 1.000 10.53276 182 MET F N 1
ATOM 10604 C CA . MET F 1 198 ? -19.72123 17.55300 -8.82750 1.000 9.91729 182 MET F CA 1
ATOM 10605 C C . MET F 1 198 ? -19.55847 17.84009 -7.33217 1.000 10.73209 182 MET F C 1
ATOM 10606 O O . MET F 1 198 ? -19.95348 18.90904 -6.85808 1.000 10.98118 182 MET F O 1
ATOM 10611 N N . GLY F 1 199 ? -18.87254 16.95255 -6.59614 1.000 10.92115 183 GLY F N 1
ATOM 10612 C CA . GLY F 1 199 ? -18.68038 17.18585 -5.16967 1.000 9.82226 183 GLY F CA 1
ATOM 10613 C C . GLY F 1 199 ? -17.85782 18.43037 -4.87849 1.000 8.60992 183 GLY F C 1
ATOM 10614 O O . GLY F 1 199 ? -18.24816 19.27843 -4.06171 1.000 9.33950 183 GLY F O 1
ATOM 10615 N N . ALA F 1 200 ? -16.68162 18.53398 -5.50852 1.000 8.95546 184 ALA F N 1
ATOM 10616 C CA . ALA F 1 200 ? -15.81516 19.67413 -5.25490 1.000 8.88832 184 ALA F CA 1
ATOM 10617 C C . ALA F 1 200 ? -16.39156 20.95993 -5.81745 1.000 9.37430 184 ALA F C 1
ATOM 10618 O O . ALA F 1 200 ? -16.11881 22.03934 -5.28229 1.000 9.83056 184 ALA F O 1
ATOM 10620 N N . GLY F 1 201 ? -17.19219 20.87640 -6.88800 1.000 9.98182 185 GLY F N 1
ATOM 10621 C CA . GLY F 1 201 ? -17.87251 22.07737 -7.35658 1.000 10.46905 185 GLY F CA 1
ATOM 10622 C C . GLY F 1 201 ? -18.78534 22.66003 -6.29791 1.000 8.11393 185 GLY F C 1
ATOM 10623 O O . GLY F 1 201 ? -18.87117 23.88651 -6.12435 1.000 8.82207 185 GLY F O 1
ATOM 10624 N N . LEU F 1 202 ? -19.46712 21.78573 -5.55569 1.000 8.09320 186 LEU F N 1
ATOM 10625 C CA . LEU F 1 202 ? -20.34542 22.25863 -4.49913 1.000 7.84594 186 LEU F CA 1
ATOM 10626 C C . LEU F 1 202 ? -19.54354 22.81231 -3.32974 1.000 7.96192 186 LEU F C 1
ATOM 10627 O O . LEU F 1 202 ? -19.87325 23.87604 -2.80479 1.000 7.49657 186 LEU F O 1
ATOM 10632 N N . THR F 1 203 ? -18.49303 22.10638 -2.88615 1.000 8.32921 187 THR F N 1
ATOM 10633 C CA . THR F 1 203 ? -17.79754 22.61765 -1.70800 1.000 7.08284 187 THR F CA 1
ATOM 10634 C C . THR F 1 203 ? -17.11603 23.94261 -2.02765 1.000 7.82721 187 THR F C 1
ATOM 10635 O O . THR F 1 203 ? -17.11410 24.86083 -1.19782 1.000 8.33204 187 THR F O 1
ATOM 10639 N N . THR F 1 204 ? -16.59008 24.08038 -3.24645 1.000 6.54806 188 THR F N 1
ATOM 10640 C CA . THR F 1 204 ? -16.04906 25.36461 -3.69302 1.000 7.74920 188 THR F CA 1
ATOM 10641 C C . THR F 1 204 ? -17.08642 26.47131 -3.59265 1.000 7.39246 188 THR F C 1
ATOM 10642 O O . THR F 1 204 ? -16.80281 27.56948 -3.08705 1.000 8.36676 188 THR F O 1
ATOM 10646 N N . LEU F 1 205 ? -18.28820 26.20533 -4.11533 1.000 7.90956 189 LEU F N 1
ATOM 10647 C CA . LEU F 1 205 ? -19.34894 27.20966 -4.10113 1.000 8.76417 189 LEU F CA 1
ATOM 10648 C C . LEU F 1 205 ? -19.75600 27.56973 -2.68076 1.000 9.11481 189 LEU F C 1
ATOM 10649 O O . LEU F 1 205 ? -19.90579 28.75173 -2.35166 1.000 8.68378 189 LEU F O 1
ATOM 10654 N N . ALA F 1 206 ? -19.91008 26.56745 -1.81725 1.000 8.51304 190 ALA F N 1
ATOM 10655 C CA . ALA F 1 206 ? -20.31581 26.82260 -0.44359 1.000 7.63509 190 ALA F CA 1
ATOM 10656 C C . ALA F 1 206 ? -19.29156 27.67565 0.28871 1.000 8.56041 190 ALA F C 1
ATOM 10657 O O . ALA F 1 206 ? -19.66344 28.59171 1.02294 1.000 8.97811 190 ALA F O 1
ATOM 10659 N N . GLU F 1 207 ? -17.99440 27.39047 0.09899 1.000 8.39779 191 GLU F N 1
ATOM 10660 C CA . GLU F 1 207 ? -16.97868 28.18595 0.78574 1.000 7.49605 191 GLU F CA 1
ATOM 10661 C C . GLU F 1 207 ? -16.87553 29.59500 0.23571 1.000 6.57892 191 GLU F C 1
ATOM 10662 O O . GLU F 1 207 ? -16.67061 30.54173 1.00454 1.000 8.23465 191 GLU F O 1
ATOM 10668 N N . SER F 1 208 ? -17.03178 29.75780 -1.08273 1.000 8.12109 192 SER F N 1
ATOM 10669 C CA . SER F 1 208 ? -16.93973 31.09299 -1.66808 1.000 9.04377 192 SER F CA 1
ATOM 10670 C C . SER F 1 208 ? -18.11730 31.95223 -1.22640 1.000 9.17757 192 SER F C 1
ATOM 10671 O O . SER F 1 208 ? -17.93670 33.12174 -0.85306 1.000 7.91534 192 SER F O 1
ATOM 10674 N N . VAL F 1 209 ? -19.32417 31.37028 -1.23376 1.000 7.97057 193 VAL F N 1
ATOM 10675 C CA . VAL F 1 209 ? -20.49813 32.08122 -0.71572 1.000 9.35899 193 VAL F CA 1
ATOM 10676 C C . VAL F 1 209 ? -20.30298 32.44341 0.75110 1.000 8.60250 193 VAL F C 1
ATOM 10677 O O . VAL F 1 209 ? -20.61125 33.56489 1.17473 1.000 8.48511 193 VAL F O 1
ATOM 10681 N N . ALA F 1 210 ? -19.75067 31.51717 1.54312 1.000 8.26477 194 ALA F N 1
ATOM 10682 C CA . ALA F 1 210 ? -19.48784 31.78791 2.95286 1.000 10.56159 194 ALA F CA 1
ATOM 10683 C C . ALA F 1 210 ? -18.55803 32.98047 3.13524 1.000 9.28829 194 ALA F C 1
ATOM 10684 O O . ALA F 1 210 ? -18.82783 33.86065 3.96090 1.000 9.80102 194 ALA F O 1
ATOM 10686 N N . TYR F 1 211 ? -17.45085 33.03182 2.36769 1.000 8.16889 195 TYR F N 1
ATOM 10687 C CA . TYR F 1 211 ? -16.59153 34.20904 2.44172 1.000 7.06739 195 TYR F CA 1
ATOM 10688 C C . TYR F 1 211 ? -17.38770 35.47839 2.12229 1.000 8.80929 195 TYR F C 1
ATOM 10689 O O . TYR F 1 211 ? -17.32124 36.46323 2.86305 1.000 7.72536 195 TYR F O 1
ATOM 10698 N N . GLY F 1 212 ? -18.14600 35.47158 1.02347 1.000 8.22566 196 GLY F N 1
ATOM 10699 C CA . GLY F 1 212 ? -18.89450 36.67186 0.64474 1.000 8.12512 196 GLY F CA 1
ATOM 10700 C C . GLY F 1 212 ? -19.81397 37.16178 1.74658 1.000 7.77640 196 GLY F C 1
ATOM 10701 O O . GLY F 1 212 ? -19.88496 38.36343 2.02160 1.000 9.68875 196 GLY F O 1
ATOM 10702 N N . LEU F 1 213 ? -20.54406 36.23973 2.37828 1.000 7.89355 197 LEU F N 1
ATOM 10703 C CA . LEU F 1 213 ? -21.43488 36.63728 3.46276 1.000 8.55021 197 LEU F CA 1
ATOM 10704 C C . LEU F 1 213 ? -20.64889 37.15837 4.66092 1.000 9.72437 197 LEU F C 1
ATOM 10705 O O . LEU F 1 213 ? -21.04855 38.14698 5.30180 1.000 10.09938 197 LEU F O 1
ATOM 10710 N N . SER F 1 214 ? -19.51714 36.51386 4.98023 1.000 8.17575 198 SER F N 1
ATOM 10711 C CA . SER F 1 214 ? -18.69422 36.97997 6.09328 1.000 9.08974 198 SER F CA 1
ATOM 10712 C C . SER F 1 214 ? -18.15301 38.37431 5.85418 1.000 10.42403 198 SER F C 1
ATOM 10713 O O . SER F 1 214 ? -17.89674 39.11194 6.81244 1.000 12.44829 198 SER F O 1
ATOM 10716 N N . ALA F 1 215 ? -17.93551 38.73010 4.59370 1.000 9.67530 199 ALA F N 1
ATOM 10717 C CA . ALA F 1 215 ? -17.38239 40.02045 4.21702 1.000 10.78975 199 ALA F CA 1
ATOM 10718 C C . ALA F 1 215 ? -18.45303 41.08994 4.09121 1.000 10.88599 199 ALA F C 1
ATOM 10719 O O . ALA F 1 215 ? -18.16225 42.20770 3.64546 1.000 11.18418 199 ALA F O 1
ATOM 10721 N N . GLY F 1 216 ? -19.68613 40.76246 4.45370 1.000 9.41282 200 GLY F N 1
ATOM 10722 C CA . GLY F 1 216 ? -20.74226 41.75143 4.54406 1.000 10.51089 200 GLY F CA 1
ATOM 10723 C C . GLY F 1 216 ? -21.62795 41.90952 3.33231 1.000 12.33484 200 GLY F C 1
ATOM 10724 O O . GLY F 1 216 ? -22.44787 42.84225 3.30988 1.000 13.76219 200 GLY F O 1
ATOM 10725 N N . LEU F 1 217 ? -21.46559 41.07129 2.30920 1.000 10.59301 201 LEU F N 1
ATOM 10726 C CA . LEU F 1 217 ? -22.29469 41.18202 1.11407 1.000 8.98680 201 LEU F CA 1
ATOM 10727 C C . LEU F 1 217 ? -23.73530 40.79143 1.41213 1.000 9.79768 201 LEU F C 1
ATOM 10728 O O . LEU F 1 217 ? -23.99902 39.81236 2.11428 1.000 12.53581 201 LEU F O 1
ATOM 10733 N N . ASP F 1 218 ? -24.67025 41.53904 0.82628 1.000 10.32898 202 ASP F N 1
ATOM 10734 C CA . ASP F 1 218 ? -26.07779 41.20485 0.97401 1.000 12.20525 202 ASP F CA 1
ATOM 10735 C C . ASP F 1 218 ? -26.35075 39.81987 0.39884 1.000 10.89556 202 ASP F C 1
ATOM 10736 O O . ASP F 1 218 ? -25.91777 39.50207 -0.71053 1.000 11.69409 202 ASP F O 1
ATOM 10741 N N . ARG F 1 219 ? -27.09422 38.99807 1.15284 1.000 11.19924 203 ARG F N 1
ATOM 10742 C CA . ARG F 1 219 ? -27.29314 37.60114 0.76680 1.000 11.30333 203 ARG F CA 1
ATOM 10743 C C . ARG F 1 219 ? -28.03493 37.47537 -0.56528 1.000 10.97714 203 ARG F C 1
ATOM 10744 O O . ARG F 1 219 ? -27.62263 36.72151 -1.45064 1.000 11.38743 203 ARG F O 1
ATOM 10752 N N . SER F 1 220 ? -29.16166 38.17903 -0.71285 1.000 11.49570 204 SER F N 1
ATOM 10753 C CA . SER F 1 220 ? -29.93584 38.05048 -1.94250 1.000 12.54129 204 SER F CA 1
ATOM 10754 C C . SER F 1 220 ? -29.14371 38.54053 -3.14720 1.000 10.28406 204 SER F C 1
ATOM 10755 O O . SER F 1 220 ? -29.15751 37.90937 -4.20844 1.000 11.96706 204 SER F O 1
ATOM 10758 N N . MET F 1 221 ? -28.45454 39.67290 -2.99196 1.000 11.01845 205 MET F N 1
ATOM 10759 C CA . MET F 1 221 ? -27.57989 40.18171 -4.04296 1.000 10.21514 205 MET F CA 1
ATOM 10760 C C . MET F 1 221 ? -26.55428 39.13033 -4.43668 1.000 11.86543 205 MET F C 1
ATOM 10761 O O . MET F 1 221 ? -26.36459 38.84598 -5.62780 1.000 11.87358 205 MET F O 1
ATOM 10766 N N . LEU F 1 222 ? -25.91796 38.51375 -3.43833 1.000 10.70811 206 LEU F N 1
ATOM 10767 C CA . LEU F 1 222 ? -24.84707 37.54720 -3.69558 1.000 9.90792 206 LEU F CA 1
ATOM 10768 C C . LEU F 1 222 ? -25.35876 36.31790 -4.43880 1.000 10.34586 206 LEU F C 1
ATOM 10769 O O . LEU F 1 222 ? -24.78674 35.90255 -5.45680 1.000 10.64555 206 LEU F O 1
ATOM 10774 N N . PHE F 1 223 ? -26.43873 35.70897 -3.94511 1.000 9.62506 207 PHE F N 1
ATOM 10775 C CA . PHE F 1 223 ? -26.98370 34.54031 -4.63440 1.000 10.93823 207 PHE F CA 1
ATOM 10776 C C . PHE F 1 223 ? -27.41391 34.88424 -6.06009 1.000 10.56962 207 PHE F C 1
ATOM 10777 O O . PHE F 1 223 ? -27.18315 34.10384 -6.99083 1.000 11.60037 207 PHE F O 1
ATOM 10785 N N . ASP F 1 224 ? -28.04334 36.04996 -6.25396 1.000 11.56872 208 ASP F N 1
ATOM 10786 C CA . ASP F 1 224 ? -28.52153 36.41204 -7.58395 1.000 11.21654 208 ASP F CA 1
ATOM 10787 C C . ASP F 1 224 ? -27.37345 36.74507 -8.52591 1.000 12.46797 208 ASP F C 1
ATOM 10788 O O . ASP F 1 224 ? -27.43376 36.43616 -9.72300 1.000 13.43466 208 ASP F O 1
ATOM 10793 N N . ALA F 1 225 ? -26.31478 37.37193 -8.00147 1.000 10.89316 209 ALA F N 1
ATOM 10794 C CA . ALA F 1 225 ? -25.16824 37.71504 -8.83235 1.000 10.96595 209 ALA F CA 1
ATOM 10795 C C . ALA F 1 225 ? -24.48229 36.46272 -9.34387 1.000 11.99460 209 ALA F C 1
ATOM 10796 O O . ALA F 1 225 ? -24.09036 36.38875 -10.51378 1.000 11.91968 209 ALA F O 1
ATOM 10798 N N . LEU F 1 226 ? -24.32860 35.46607 -8.47607 1.000 9.93170 210 LEU F N 1
ATOM 10799 C CA . LEU F 1 226 ? -23.64448 34.24751 -8.88015 1.000 9.50982 210 LEU F CA 1
ATOM 10800 C C . LEU F 1 226 ? -24.43072 33.48454 -9.93311 1.000 11.24402 210 LEU F C 1
ATOM 10801 O O . LEU F 1 226 ? -23.84357 32.76340 -10.73901 1.000 10.44028 210 LEU F O 1
ATOM 10806 N N . ASP F 1 227 ? -25.75911 33.61725 -9.94492 1.000 11.60803 211 ASP F N 1
ATOM 10807 C CA . ASP F 1 227 ? -26.51842 32.99999 -11.01699 1.000 12.10558 211 ASP F CA 1
ATOM 10808 C C . ASP F 1 227 ? -26.17583 33.57405 -12.38573 1.000 13.91092 211 ASP F C 1
ATOM 10809 O O . ASP F 1 227 ? -26.50438 32.94490 -13.40045 1.000 15.30025 211 ASP F O 1
ATOM 10814 N N . GLN F 1 228 ? -25.50501 34.72385 -12.43795 1.000 12.09183 212 GLN F N 1
ATOM 10815 C CA . GLN F 1 228 ? -25.25881 35.43710 -13.67840 1.000 12.51427 212 GLN F CA 1
ATOM 10816 C C . GLN F 1 228 ? -23.83180 35.30784 -14.20233 1.000 13.97246 212 GLN F C 1
ATOM 10817 O O . GLN F 1 228 ? -23.52032 35.94331 -15.21759 1.000 15.93574 212 GLN F O 1
ATOM 10823 N N . VAL F 1 229 ? -22.96238 34.50945 -13.56484 1.000 11.26596 213 VAL F N 1
ATOM 10824 C CA . VAL F 1 229 ? -21.56863 34.39727 -13.99469 1.000 11.85651 213 VAL F CA 1
ATOM 10825 C C . VAL F 1 229 ? -21.35011 33.04362 -14.65462 1.000 10.57934 213 VAL F C 1
ATOM 10826 O O . VAL F 1 229 ? -22.06968 32.07733 -14.39938 1.000 14.72551 213 VAL F O 1
ATOM 10830 N N . ALA F 1 230 ? -20.33630 32.97759 -15.52033 1.000 10.11419 214 ALA F N 1
ATOM 10831 C CA . ALA F 1 230 ? -20.13754 31.81276 -16.36746 1.000 10.39573 214 ALA F CA 1
ATOM 10832 C C . ALA F 1 230 ? -19.23418 30.75675 -15.73933 1.000 10.63575 214 ALA F C 1
ATOM 10833 O O . ALA F 1 230 ? -18.93207 29.74761 -16.39269 1.000 10.39224 214 ALA F O 1
ATOM 10835 N N . VAL F 1 231 ? -18.76929 30.96960 -14.50673 1.000 9.35505 215 VAL F N 1
ATOM 10836 C CA . VAL F 1 231 ? -17.80483 30.05380 -13.89680 1.000 9.82480 215 VAL F CA 1
ATOM 10837 C C . VAL F 1 231 ? -18.47383 29.04199 -12.96822 1.000 8.99958 215 VAL F C 1
ATOM 10838 O O . VAL F 1 231 ? -17.77941 28.26548 -12.30352 1.000 10.37188 215 VAL F O 1
ATOM 10842 N N . ILE F 1 232 ? -19.80669 29.02424 -12.90726 1.000 9.23657 216 ILE F N 1
ATOM 10843 C CA . ILE F 1 232 ? -20.55761 28.03303 -12.13485 1.000 8.75964 216 ILE F CA 1
ATOM 10844 C C . ILE F 1 232 ? -21.33068 27.16017 -13.10941 1.000 9.18229 216 ILE F C 1
ATOM 10845 O O . ILE F 1 232 ? -21.89058 27.66441 -14.08879 1.000 11.67791 216 ILE F O 1
ATOM 10850 N N . SER F 1 233 ? -21.37325 25.85228 -12.82915 1.000 9.55583 217 SER F N 1
ATOM 10851 C CA . SER F 1 233 ? -22.04139 24.91594 -13.72716 1.000 12.18732 217 SER F CA 1
ATOM 10852 C C . SER F 1 233 ? -23.56326 25.08032 -13.64499 1.000 11.74796 217 SER F C 1
ATOM 10853 O O . SER F 1 233 ? -24.09591 25.58190 -12.64979 1.000 11.92941 217 SER F O 1
ATOM 10856 N N . PRO F 1 234 ? -24.28958 24.66701 -14.68577 1.000 11.10562 218 PRO F N 1
ATOM 10857 C CA . PRO F 1 234 ? -25.75961 24.70384 -14.57755 1.000 11.36943 218 PRO F CA 1
ATOM 10858 C C . PRO F 1 234 ? -26.28939 23.86379 -13.42815 1.000 11.66526 218 PRO F C 1
ATOM 10859 O O . PRO F 1 234 ? -27.24180 24.28897 -12.75788 1.000 13.48935 218 PRO F O 1
ATOM 10863 N N . HIS F 1 235 ? -25.67697 22.69815 -13.17035 1.000 11.35912 219 HIS F N 1
ATOM 10864 C CA . HIS F 1 235 ? -26.06344 21.88982 -12.01580 1.000 12.03450 219 HIS F CA 1
ATOM 10865 C C . HIS F 1 235 ? -25.90709 22.68703 -10.72418 1.000 11.42940 219 HIS F C 1
ATOM 10866 O O . HIS F 1 235 ? -26.81614 22.75009 -9.89203 1.000 11.90893 219 HIS F O 1
ATOM 10873 N N . HIS F 1 236 ? -24.76005 23.32123 -10.54226 1.000 10.47806 220 HIS F N 1
ATOM 10874 C CA . HIS F 1 236 ? -24.52905 23.97736 -9.26758 1.000 10.33236 220 HIS F CA 1
ATOM 10875 C C . HIS F 1 236 ? -25.32315 25.27392 -9.13199 1.000 9.13442 220 HIS F C 1
ATOM 10876 O O . HIS F 1 236 ? -25.63886 25.69221 -8.01129 1.000 10.29525 220 HIS F O 1
ATOM 10883 N N . LYS F 1 237 ? -25.67068 25.91198 -10.25749 1.000 10.37733 221 LYS F N 1
ATOM 10884 C CA . LYS F 1 237 ? -26.55429 27.06908 -10.19375 1.000 8.93157 221 LYS F CA 1
ATOM 10885 C C . LYS F 1 237 ? -27.95451 26.66446 -9.74863 1.000 10.89947 221 LYS F C 1
ATOM 10886 O O . LYS F 1 237 ? -28.59854 27.41613 -9.00805 1.000 11.19114 221 LYS F O 1
ATOM 10892 N N . ARG F 1 238 ? -28.41506 25.47250 -10.15486 1.000 10.84400 222 ARG F N 1
ATOM 10893 C CA . ARG F 1 238 ? -29.68166 24.96896 -9.62435 1.000 13.00178 222 ARG F CA 1
ATOM 10894 C C . ARG F 1 238 ? -29.58633 24.74273 -8.12303 1.000 12.86479 222 ARG F C 1
ATOM 10895 O O . ARG F 1 238 ? -30.50720 25.08299 -7.37274 1.000 13.64950 222 ARG F O 1
ATOM 10903 N N . LYS F 1 239 ? -28.47168 24.16558 -7.66214 1.000 10.27836 223 LYS F N 1
ATOM 10904 C CA . LYS F 1 239 ? -28.29666 23.98122 -6.22806 1.000 11.93797 223 LYS F CA 1
ATOM 10905 C C . LYS F 1 239 ? -28.28710 25.31047 -5.49414 1.000 10.94006 223 LYS F C 1
ATOM 10906 O O . LYS F 1 239 ? -28.81335 25.41838 -4.38711 1.000 10.99435 223 LYS F O 1
ATOM 10912 N N . LEU F 1 240 ? -27.64214 26.32643 -6.06963 1.000 10.63724 224 LEU F N 1
ATOM 10913 C CA . LEU F 1 240 ? -27.56575 27.62514 -5.40869 1.000 8.00564 224 LEU F CA 1
ATOM 10914 C C . LEU F 1 240 ? -28.94419 28.26621 -5.29519 1.000 10.16059 224 LEU F C 1
ATOM 10915 O O . LEU F 1 240 ? -29.26951 28.87556 -4.26702 1.000 10.66121 224 LEU F O 1
ATOM 10920 N N . LYS F 1 241 ? -29.77057 28.09722 -6.32256 1.000 11.28086 225 LYS F N 1
ATOM 10921 C CA . LYS F 1 241 ? -31.11347 28.65755 -6.27766 1.000 13.85350 225 LYS F CA 1
ATOM 10922 C C . LYS F 1 241 ? -31.93962 27.97152 -5.19723 1.000 12.54477 225 LYS F C 1
ATOM 10923 O O . LYS F 1 241 ? -32.66242 28.64171 -4.43991 1.000 13.08699 225 LYS F O 1
ATOM 10929 N N . ALA F 1 242 ? -31.83608 26.63918 -5.10468 1.000 11.72438 226 ALA F N 1
ATOM 10930 C CA . ALA F 1 242 ? -32.53525 25.91906 -4.04132 1.000 12.58193 226 ALA F CA 1
ATOM 10931 C C . ALA F 1 242 ? -32.02272 26.33012 -2.66855 1.000 10.77546 226 ALA F C 1
ATOM 10932 O O . ALA F 1 242 ? -32.80896 26.54605 -1.73588 1.000 11.03935 226 ALA F O 1
ATOM 10934 N N . ALA F 1 243 ? -30.69743 26.48503 -2.52904 1.000 9.16315 227 ALA F N 1
ATOM 10935 C CA . ALA F 1 243 ? -30.13270 26.90821 -1.24699 1.000 9.92667 227 ALA F CA 1
ATOM 10936 C C . ALA F 1 243 ? -30.57612 28.31032 -0.85253 1.000 9.66319 227 ALA F C 1
ATOM 10937 O O . ALA F 1 243 ? -30.65883 28.62146 0.34290 1.000 11.43134 227 ALA F O 1
ATOM 10939 N N . LYS F 1 244 ? -30.85323 29.17946 -1.83454 1.000 10.11430 228 LYS F N 1
ATOM 10940 C CA . LYS F 1 244 ? -31.34236 30.50634 -1.48467 1.000 11.10438 228 LYS F CA 1
ATOM 10941 C C . LYS F 1 244 ? -32.60197 30.41130 -0.64266 1.000 11.50574 228 LYS F C 1
ATOM 10942 O O . LYS F 1 244 ? -32.80978 31.22595 0.26153 1.000 12.61390 228 LYS F O 1
ATOM 10948 N N . ASP F 1 245 ? -33.41626 29.39678 -0.91532 1.000 11.30342 229 ASP F N 1
ATOM 10949 C CA . ASP F 1 245 ? -34.67020 29.13776 -0.22072 1.000 13.67534 229 ASP F CA 1
ATOM 10950 C C . ASP F 1 245 ? -34.51709 28.18455 0.95611 1.000 13.45470 229 ASP F C 1
ATOM 10951 O O . ASP F 1 245 ? -35.52849 27.80226 1.56756 1.000 12.82781 229 ASP F O 1
ATOM 10956 N N . GLY F 1 246 ? -33.29263 27.76151 1.27063 1.000 11.62725 230 GLY F N 1
ATOM 10957 C CA . GLY F 1 246 ? -33.08997 26.75061 2.28851 1.000 11.87141 230 GLY F CA 1
ATOM 10958 C C . GLY F 1 246 ? -33.61390 25.38019 1.92554 1.000 10.71634 230 GLY F C 1
ATOM 10959 O O . GLY F 1 246 ? -33.90424 24.56699 2.82026 1.000 10.92362 230 GLY F O 1
ATOM 10960 N N . ASN F 1 247 ? -33.72545 25.08731 0.64514 1.000 10.18794 231 ASN F N 1
ATOM 10961 C CA . ASN F 1 247 ? -34.33855 23.84554 0.17843 1.000 10.83918 231 ASN F CA 1
ATOM 10962 C C . ASN F 1 247 ? -33.26452 22.80843 -0.11313 1.000 12.12955 231 ASN F C 1
ATOM 10963 O O . ASN F 1 247 ? -32.59780 22.87840 -1.15291 1.000 11.68816 231 ASN F O 1
ATOM 10968 N N . PHE F 1 248 ? -33.14923 21.81047 0.76798 1.000 11.00487 232 PHE F N 1
ATOM 10969 C CA . PHE F 1 248 ? -32.21624 20.70605 0.58083 1.000 9.97553 232 PHE F CA 1
ATOM 10970 C C . PHE F 1 248 ? -32.92148 19.35452 0.58607 1.000 11.45870 232 PHE F C 1
ATOM 10971 O O . PHE F 1 248 ? -32.34190 18.33187 0.93790 1.000 12.06506 232 PHE F O 1
ATOM 10979 N N . ALA F 1 249 ? -34.17778 19.32631 0.14776 1.000 11.05080 233 ALA F N 1
ATOM 10980 C CA . ALA F 1 249 ? -34.76836 18.04412 -0.19321 1.000 10.87057 233 ALA F CA 1
ATOM 10981 C C . ALA F 1 249 ? -33.84711 17.27771 -1.14415 1.000 13.08170 233 ALA F C 1
ATOM 10982 O O . ALA F 1 249 ? -33.25669 17.87381 -2.05773 1.000 13.31142 233 ALA F O 1
ATOM 10984 N N . PRO F 1 250 ? -33.65819 15.98056 -0.93296 1.000 13.58455 234 PRO F N 1
ATOM 10985 C CA . PRO F 1 250 ? -32.55594 15.27216 -1.60036 1.000 13.00445 234 PRO F CA 1
ATOM 10986 C C . PRO F 1 250 ? -32.82674 15.00263 -3.07076 1.000 15.86425 234 PRO F C 1
ATOM 10987 O O . PRO F 1 250 ? -33.82106 14.37303 -3.43843 1.000 17.73432 234 PRO F O 1
ATOM 10991 N N . GLN F 1 251 ? -31.90039 15.44572 -3.90905 1.000 15.74373 235 GLN F N 1
ATOM 10992 C CA . GLN F 1 251 ? -31.73509 14.85541 -5.22594 1.000 15.74242 235 GLN F CA 1
ATOM 10993 C C . GLN F 1 251 ? -30.59639 13.85356 -5.21335 1.000 17.92169 235 GLN F C 1
ATOM 10994 O O . GLN F 1 251 ? -30.74550 12.71849 -5.67735 1.000 22.36888 235 GLN F O 1
ATOM 11000 N N . PHE F 1 252 ? -29.47618 14.23776 -4.61076 1.000 15.33498 236 PHE F N 1
ATOM 11001 C CA . PHE F 1 252 ? -28.36992 13.32509 -4.34660 1.000 17.18422 236 PHE F CA 1
ATOM 11002 C C . PHE F 1 252 ? -27.97286 13.48545 -2.88525 1.000 13.45099 236 PHE F C 1
ATOM 11003 O O . PHE F 1 252 ? -27.34387 14.49194 -2.51520 1.000 14.92531 236 PHE F O 1
ATOM 11011 N N . PRO F 1 253 ? -28.33182 12.53331 -2.02534 1.000 12.07678 237 PRO F N 1
ATOM 11012 C CA . PRO F 1 253 ? -28.12894 12.72224 -0.58339 1.000 11.80406 237 PRO F CA 1
ATOM 11013 C C . PRO F 1 253 ? -26.66069 12.79090 -0.21275 1.000 10.50108 237 PRO F C 1
ATOM 11014 O O . PRO F 1 253 ? -25.80798 12.15500 -0.83735 1.000 13.38841 237 PRO F O 1
ATOM 11018 N N . ALA F 1 254 ? -26.39481 13.55928 0.84374 1.000 10.83945 238 ALA F N 1
ATOM 11019 C CA . ALA F 1 254 ? -25.03665 13.72513 1.35137 1.000 8.65924 238 ALA F CA 1
ATOM 11020 C C . ALA F 1 254 ? -24.35180 12.39100 1.61670 1.000 11.53837 238 ALA F C 1
ATOM 11021 O O . ALA F 1 254 ? -23.16202 12.24476 1.32835 1.000 11.42567 238 ALA F O 1
ATOM 11023 N N . ARG F 1 255 ? -25.06572 11.41627 2.18407 1.000 10.99721 239 ARG F N 1
ATOM 11024 C CA . ARG F 1 255 ? -24.41256 10.15296 2.52437 1.000 11.21106 239 ARG F CA 1
ATOM 11025 C C . ARG F 1 255 ? -23.91696 9.42171 1.27909 1.000 13.10339 239 ARG F C 1
ATOM 11026 O O . ARG F 1 255 ? -22.87874 8.74243 1.33295 1.000 15.47703 239 ARG F O 1
ATOM 11034 N N . LEU F 1 256 ? -24.62505 9.54789 0.14843 1.000 11.00496 240 LEU F N 1
ATOM 11035 C CA . LEU F 1 256 ? -24.18445 8.88301 -1.06978 1.000 13.54047 240 LEU F CA 1
ATOM 11036 C C . LEU F 1 256 ? -23.10584 9.67986 -1.79103 1.000 11.56175 240 LEU F C 1
ATOM 11037 O O . LEU F 1 256 ? -22.17054 9.09019 -2.34665 1.000 12.89624 240 LEU F O 1
ATOM 11042 N N . MET F 1 257 ? -23.23570 11.01408 -1.83248 1.000 11.25061 241 MET F N 1
ATOM 11043 C CA . MET F 1 257 ? -22.18305 11.81818 -2.43983 1.000 10.39582 241 MET F CA 1
ATOM 11044 C C . MET F 1 257 ? -20.87898 11.60290 -1.70242 1.000 10.51167 241 MET F C 1
ATOM 11045 O O . MET F 1 257 ? -19.81929 11.44018 -2.32485 1.000 9.44437 241 MET F O 1
ATOM 11050 N N . GLN F 1 258 ? -20.94340 11.58999 -0.37151 1.000 9.27578 242 GLN F N 1
ATOM 11051 C CA . GLN F 1 258 ? -19.71832 11.45038 0.40549 1.000 8.28469 242 GLN F CA 1
ATOM 11052 C C . GLN F 1 258 ? -19.11078 10.07148 0.22901 1.000 10.21684 242 GLN F C 1
ATOM 11053 O O . GLN F 1 258 ? -17.88030 9.94315 0.17960 1.000 9.03999 242 GLN F O 1
ATOM 11059 N N . LYS F 1 259 ? -19.94820 9.03393 0.10425 1.000 9.77784 243 LYS F N 1
ATOM 11060 C CA . LYS F 1 259 ? -19.42980 7.69939 -0.16839 1.000 10.76329 243 LYS F CA 1
ATOM 11061 C C . LYS F 1 259 ? -18.72195 7.66305 -1.51209 1.000 10.89712 243 LYS F C 1
ATOM 11062 O O . LYS F 1 259 ? -17.66659 7.03355 -1.64729 1.000 11.59954 243 LYS F O 1
ATOM 11068 N N . ASP F 1 260 ? -19.28927 8.32557 -2.52299 1.000 11.33825 244 ASP F N 1
ATOM 11069 C CA . ASP F 1 260 ? -18.66294 8.33862 -3.83890 1.000 11.14869 244 ASP F CA 1
ATOM 11070 C C . ASP F 1 260 ? -17.34108 9.09161 -3.80907 1.000 10.73580 244 ASP F C 1
ATOM 11071 O O . ASP F 1 260 ? -16.39499 8.72528 -4.51655 1.000 11.59138 244 ASP F O 1
ATOM 11076 N N . MET F 1 261 ? -17.26269 10.14551 -2.99407 1.000 10.33369 245 MET F N 1
ATOM 11077 C CA . MET F 1 261 ? -16.01392 10.86212 -2.79475 1.000 9.79858 245 MET F CA 1
ATOM 11078 C C . MET F 1 261 ? -14.97847 9.94978 -2.14041 1.000 8.56990 245 MET F C 1
ATOM 11079 O O . MET F 1 261 ? -13.80338 9.93829 -2.53635 1.000 9.32458 245 MET F O 1
ATOM 11084 N N . ARG F 1 262 ? -15.39391 9.18820 -1.12168 1.000 8.04644 246 ARG F N 1
ATOM 11085 C CA . ARG F 1 262 ? -14.48489 8.23382 -0.49359 1.000 7.94463 246 ARG F CA 1
ATOM 11086 C C . ARG F 1 262 ? -13.93350 7.25724 -1.51912 1.000 9.50489 246 ARG F C 1
ATOM 11087 O O . ARG F 1 262 ? -12.73413 6.96679 -1.51742 1.000 8.65669 246 ARG F O 1
ATOM 11095 N N . LEU F 1 263 ? -14.80343 6.73476 -2.39904 1.000 10.13625 247 LEU F N 1
ATOM 11096 C CA . LEU F 1 263 ? -14.34933 5.78958 -3.41938 1.000 10.58957 247 LEU F CA 1
ATOM 11097 C C . LEU F 1 263 ? -13.34172 6.43535 -4.35557 1.000 9.00043 247 LEU F C 1
ATOM 11098 O O . LEU F 1 263 ? -12.31995 5.82127 -4.70361 1.000 11.15028 247 LEU F O 1
ATOM 11103 N N . LEU F 1 264 ? -13.60624 7.68504 -4.76672 1.000 9.47967 248 LEU F N 1
ATOM 11104 C CA . LEU F 1 264 ? -12.68029 8.37929 -5.65124 1.000 8.88256 248 LEU F CA 1
ATOM 11105 C C . LEU F 1 264 ? -11.33586 8.59800 -4.98210 1.000 9.93694 248 LEU F C 1
ATOM 11106 O O . LEU F 1 264 ? -10.28417 8.40419 -5.60753 1.000 10.56613 248 LEU F O 1
ATOM 11111 N N . LEU F 1 265 ? -11.34700 9.00350 -3.70739 1.000 9.33334 249 LEU F N 1
ATOM 11112 C CA . LEU F 1 265 ? -10.08157 9.25491 -3.02750 1.000 9.58382 249 LEU F CA 1
ATOM 11113 C C . LEU F 1 265 ? -9.29911 7.97310 -2.80022 1.000 9.82999 249 LEU F C 1
ATOM 11114 O O . LEU F 1 265 ? -8.06704 7.98853 -2.89903 1.000 9.97736 249 LEU F O 1
ATOM 11119 N N . ASP F 1 266 ? -9.98056 6.85227 -2.54666 1.000 9.19603 250 ASP F N 1
ATOM 11120 C CA . ASP F 1 266 ? -9.25503 5.58904 -2.45284 1.000 8.50023 250 ASP F CA 1
ATOM 11121 C C . ASP F 1 266 ? -8.62520 5.23011 -3.78687 1.000 10.27999 250 ASP F C 1
ATOM 11122 O O . ASP F 1 266 ? -7.46032 4.81935 -3.84086 1.000 11.40437 250 ASP F O 1
ATOM 11127 N N . ALA F 1 267 ? -9.37570 5.40138 -4.88196 1.000 9.44291 251 ALA F N 1
ATOM 11128 C CA . ALA F 1 267 ? -8.83707 5.06299 -6.19630 1.000 9.53213 251 ALA F CA 1
ATOM 11129 C C . ALA F 1 267 ? -7.67013 5.97088 -6.56310 1.000 10.71378 251 ALA F C 1
ATOM 11130 O O . ALA F 1 267 ? -6.67220 5.51419 -7.13420 1.000 10.29276 251 ALA F O 1
ATOM 11132 N N . ALA F 1 268 ? -7.77764 7.26504 -6.25638 1.000 8.36188 252 ALA F N 1
ATOM 11133 C CA . ALA F 1 268 ? -6.69610 8.18072 -6.58456 1.000 8.22421 252 ALA F CA 1
ATOM 11134 C C . ALA F 1 268 ? -5.45356 7.85887 -5.77370 1.000 10.32341 252 ALA F C 1
ATOM 11135 O O . ALA F 1 268 ? -4.32849 8.00021 -6.26862 1.000 11.13152 252 ALA F O 1
ATOM 11137 N N . ALA F 1 269 ? -5.64376 7.39139 -4.53878 1.000 9.17724 253 ALA F N 1
ATOM 11138 C CA . ALA F 1 269 ? -4.49411 6.98525 -3.74018 1.000 8.49039 253 ALA F CA 1
ATOM 11139 C C . ALA F 1 269 ? -3.87823 5.70674 -4.28808 1.000 9.57881 253 ALA F C 1
ATOM 11140 O O . ALA F 1 269 ? -2.64809 5.58901 -4.35806 1.000 10.41774 253 ALA F O 1
ATOM 11142 N N . ARG F 1 270 ? -4.70856 4.73688 -4.68724 1.000 10.14557 254 ARG F N 1
ATOM 11143 C CA . ARG F 1 270 ? -4.15610 3.52544 -5.28262 1.000 10.82261 254 ARG F CA 1
ATOM 11144 C C . ARG F 1 270 ? -3.33822 3.84772 -6.52446 1.000 12.40388 254 ARG F C 1
ATOM 11145 O O . ARG F 1 270 ? -2.32019 3.19017 -6.78319 1.000 14.42863 254 ARG F O 1
ATOM 11153 N N . GLU F 1 271 ? -3.76408 4.84587 -7.30445 1.000 9.31953 255 GLU F N 1
ATOM 11154 C CA . GLU F 1 271 ? -3.02931 5.25243 -8.50092 1.000 11.10108 255 GLU F CA 1
ATOM 11155 C C . GLU F 1 271 ? -1.90108 6.23955 -8.21229 1.000 12.54941 255 GLU F C 1
ATOM 11156 O O . GLU F 1 271 ? -1.19357 6.64058 -9.14942 1.000 14.50460 255 GLU F O 1
ATOM 11162 N N . ALA F 1 272 ? -1.72755 6.65883 -6.95185 1.000 11.57518 256 ALA F N 1
ATOM 11163 C CA . ALA F 1 272 ? -0.68712 7.60756 -6.56289 1.000 11.06098 256 ALA F CA 1
ATOM 11164 C C . ALA F 1 272 ? -0.79546 8.91399 -7.34977 1.000 11.75651 256 ALA F C 1
ATOM 11165 O O . ALA F 1 272 ? 0.19260 9.44753 -7.85068 1.000 12.19296 256 ALA F O 1
ATOM 11167 N N . VAL F 1 273 ? -2.00920 9.44907 -7.43515 1.000 9.81433 257 VAL F N 1
ATOM 11168 C CA . VAL F 1 273 ? -2.27226 10.72842 -8.08925 1.000 10.53858 257 VAL F CA 1
ATOM 11169 C C . VAL F 1 273 ? -2.63234 11.72953 -7.00567 1.000 11.83091 257 VAL F C 1
ATOM 11170 O O . VAL F 1 273 ? -3.64883 11.53567 -6.33014 1.000 10.95500 257 VAL F O 1
ATOM 11174 N N . PRO F 1 274 ? -1.86545 12.80202 -6.82220 1.000 10.98443 258 PRO F N 1
ATOM 11175 C CA . PRO F 1 274 ? -2.23398 13.79307 -5.80232 1.000 11.50795 258 PRO F CA 1
ATOM 11176 C C . PRO F 1 274 ? -3.43716 14.60811 -6.26240 1.000 14.23889 258 PRO F C 1
ATOM 11177 O O . PRO F 1 274 ? -3.42538 15.21555 -7.33996 1.000 17.13833 258 PRO F O 1
ATOM 11181 N N . VAL F 1 275 ? -4.48383 14.61306 -5.43617 1.000 10.70419 259 VAL F N 1
ATOM 11182 C CA . VAL F 1 275 ? -5.72673 15.31687 -5.76575 1.000 10.56336 259 VAL F CA 1
ATOM 11183 C C . VAL F 1 275 ? -6.12520 16.17911 -4.55944 1.000 9.23118 259 VAL F C 1
ATOM 11184 O O . VAL F 1 275 ? -7.18503 15.95904 -3.94989 1.000 11.31212 259 VAL F O 1
ATOM 11188 N N . PRO F 1 276 ? -5.33511 17.20303 -4.21891 1.000 10.44508 260 PRO F N 1
ATOM 11189 C CA . PRO F 1 276 ? -5.63278 17.99438 -3.00528 1.000 10.52968 260 PRO F CA 1
ATOM 11190 C C . PRO F 1 276 ? -6.99714 18.67930 -2.99412 1.000 10.16440 260 PRO F C 1
ATOM 11191 O O . PRO F 1 276 ? -7.62307 18.72909 -1.92382 1.000 10.35256 260 PRO F O 1
ATOM 11195 N N . THR F 1 277 ? -7.47721 19.22852 -4.12212 1.000 9.34732 261 THR F N 1
ATOM 11196 C CA . THR F 1 277 ? -8.78075 19.90007 -4.08999 1.000 7.65150 261 THR F CA 1
ATOM 11197 C C . THR F 1 277 ? -9.89256 18.89328 -3.82722 1.000 8.33526 261 THR F C 1
ATOM 11198 O O . THR F 1 277 ? -10.78199 19.14165 -3.00114 1.000 7.88767 261 THR F O 1
ATOM 11202 N N . LEU F 1 278 ? -9.83750 17.73604 -4.50106 1.000 8.26946 262 LEU F N 1
ATOM 11203 C CA . LEU F 1 278 ? -10.82452 16.67932 -4.28113 1.000 8.65237 262 LEU F CA 1
ATOM 11204 C C . LEU F 1 278 ? -10.76055 16.14636 -2.85662 1.000 6.60331 262 LEU F C 1
ATOM 11205 O O . LEU F 1 278 ? -11.79793 15.84895 -2.24926 1.000 7.77286 262 LEU F O 1
ATOM 11210 N N . ALA F 1 279 ? -9.54935 16.02736 -2.30475 1.000 7.32845 263 ALA F N 1
ATOM 11211 C CA . ALA F 1 279 ? -9.39912 15.53220 -0.93462 1.000 8.11796 263 ALA F CA 1
ATOM 11212 C C . ALA F 1 279 ? -9.98619 16.50411 0.08260 1.000 9.05594 263 ALA F C 1
ATOM 11213 O O . ALA F 1 279 ? -10.66213 16.08041 1.03103 1.000 7.93586 263 ALA F O 1
ATOM 11215 N N . ALA F 1 280 ? -9.76533 17.80925 -0.11655 1.000 7.99849 264 ALA F N 1
ATOM 11216 C CA . ALA F 1 280 ? -10.38098 18.82280 0.75231 1.000 7.63454 264 ALA F CA 1
ATOM 11217 C C . ALA F 1 280 ? -11.89468 18.79770 0.63631 1.000 7.62853 264 ALA F C 1
ATOM 11218 O O . ALA F 1 280 ? -12.60560 18.85787 1.65170 1.000 7.81618 264 ALA F O 1
ATOM 11220 N N . ALA F 1 281 ? -12.40722 18.69606 -0.59368 1.000 7.34768 265 ALA F N 1
ATOM 11221 C CA . ALA F 1 281 ? -13.85519 18.63248 -0.78971 1.000 7.90138 265 ALA F CA 1
ATOM 11222 C C . ALA F 1 281 ? -14.45986 17.42895 -0.07384 1.000 8.36401 265 ALA F C 1
ATOM 11223 O O . ALA F 1 281 ? -15.55021 17.52625 0.50054 1.000 7.30040 265 ALA F O 1
ATOM 11225 N N . THR F 1 282 ? -13.77332 16.27723 -0.11656 1.000 7.17133 266 THR F N 1
ATOM 11226 C CA . THR F 1 282 ? -14.25245 15.08860 0.59259 1.000 6.29952 266 THR F CA 1
ATOM 11227 C C . THR F 1 282 ? -14.42796 15.35548 2.08229 1.000 7.97543 266 THR F C 1
ATOM 11228 O O . THR F 1 282 ? -15.40809 14.91579 2.69351 1.000 8.72840 266 THR F O 1
ATOM 11232 N N . GLN F 1 283 ? -13.48063 16.06098 2.69361 1.000 7.68087 267 GLN F N 1
ATOM 11233 C CA . GLN F 1 283 ? -13.58967 16.29956 4.12735 1.000 7.77660 267 GLN F CA 1
ATOM 11234 C C . GLN F 1 283 ? -14.77084 17.19806 4.44039 1.000 6.82411 267 GLN F C 1
ATOM 11235 O O . GLN F 1 283 ? -15.47507 16.99106 5.44414 1.000 7.61147 267 GLN F O 1
ATOM 11241 N N . GLN F 1 284 ? -15.01772 18.19041 3.58078 1.000 7.11652 268 GLN F N 1
ATOM 11242 C CA . GLN F 1 284 ? -16.19359 19.02315 3.76556 1.000 6.63676 268 GLN F CA 1
ATOM 11243 C C . GLN F 1 284 ? -17.46825 18.21722 3.59534 1.000 8.68137 268 GLN F C 1
ATOM 11244 O O . GLN F 1 284 ? -18.45779 18.47044 4.29929 1.000 9.31592 268 GLN F O 1
ATOM 11250 N N . LEU F 1 285 ? -17.45709 17.23157 2.69696 1.000 7.78775 269 LEU F N 1
ATOM 11251 C CA . LEU F 1 285 ? -18.63880 16.39881 2.53777 1.000 6.77959 269 LEU F CA 1
ATOM 11252 C C . LEU F 1 285 ? -18.79109 15.36931 3.65744 1.000 7.80047 269 LEU F C 1
ATOM 11253 O O . LEU F 1 285 ? -19.91685 14.93383 3.92543 1.000 9.05382 269 LEU F O 1
ATOM 11258 N N . SER F 1 286 ? -17.69993 14.99892 4.34106 1.000 6.97249 270 SER F N 1
ATOM 11259 C CA . SER F 1 286 ? -17.83177 14.22458 5.57355 1.000 6.86452 270 SER F CA 1
ATOM 11260 C C . SER F 1 286 ? -18.56250 15.01859 6.64787 1.000 8.31955 270 SER F C 1
ATOM 11261 O O . SER F 1 286 ? -19.45165 14.48921 7.32404 1.000 9.30871 270 SER F O 1
ATOM 11264 N N . LEU F 1 287 ? -18.21080 16.29288 6.81608 1.000 9.30821 271 LEU F N 1
ATOM 11265 C CA . LEU F 1 287 ? -18.94425 17.13390 7.75563 1.000 7.66053 271 LEU F CA 1
ATOM 11266 C C . LEU F 1 287 ? -20.41018 17.23833 7.34688 1.000 8.35235 271 LEU F C 1
ATOM 11267 O O . LEU F 1 287 ? -21.31006 17.11526 8.18665 1.000 9.73120 271 LEU F O 1
ATOM 11272 N N . THR F 1 288 ? -20.66127 17.43158 6.04913 1.000 7.54095 272 THR F N 1
ATOM 11273 C CA . THR F 1 288 ? -22.02727 17.54810 5.54082 1.000 8.29682 272 THR F CA 1
ATOM 11274 C C . THR F 1 288 ? -22.84121 16.30711 5.86345 1.000 9.75696 272 THR F C 1
ATOM 11275 O O . THR F 1 288 ? -23.98081 16.40613 6.34533 1.000 8.96622 272 THR F O 1
ATOM 11279 N N . ARG F 1 289 ? -22.28047 15.12853 5.58216 1.000 9.09216 273 ARG F N 1
ATOM 11280 C CA . ARG F 1 289 ? -22.96730 13.86910 5.86064 1.000 7.83245 273 ARG F CA 1
ATOM 11281 C C . ARG F 1 289 ? -23.21727 13.69703 7.35507 1.000 8.36056 273 ARG F C 1
ATOM 11282 O O . ARG F 1 289 ? -24.29951 13.25547 7.77387 1.000 10.29186 273 ARG F O 1
ATOM 11290 N N . ARG F 1 290 ? -22.22021 14.03110 8.17565 1.000 8.26071 274 ARG F N 1
ATOM 11291 C CA . ARG F 1 290 ? -22.38939 13.89159 9.62013 1.000 8.79791 274 ARG F CA 1
ATOM 11292 C C . ARG F 1 290 ? -23.55235 14.73198 10.12268 1.000 10.66528 274 ARG F C 1
ATOM 11293 O O . ARG F 1 290 ? -24.34174 14.27614 10.96664 1.000 13.28654 274 ARG F O 1
ATOM 11301 N N . LEU F 1 291 ? -23.68078 15.96028 9.61284 1.000 9.65820 275 LEU F N 1
ATOM 11302 C CA . LEU F 1 291 ? -24.71014 16.86469 10.12162 1.000 8.99053 275 LEU F CA 1
ATOM 11303 C C . LEU F 1 291 ? -26.08581 16.54112 9.55924 1.000 10.97503 275 LEU F C 1
ATOM 11304 O O . LEU F 1 291 ? -27.08718 16.70499 10.26509 1.000 14.53918 275 LEU F O 1
ATOM 11309 N N . SER F 1 292 ? -26.16272 16.05681 8.32206 1.000 10.27569 276 SER F N 1
ATOM 11310 C CA . SER F 1 292 ? -27.44099 15.65622 7.73512 1.000 10.61589 276 SER F CA 1
ATOM 11311 C C . SER F 1 292 ? -27.19199 14.62471 6.64696 1.000 10.63100 276 SER F C 1
ATOM 11312 O O . SER F 1 292 ? -26.92082 14.96696 5.48958 1.000 10.30202 276 SER F O 1
ATOM 11315 N N . PRO F 1 293 ? -27.27592 13.33190 6.97919 1.000 9.97267 277 PRO F N 1
ATOM 11316 C CA . PRO F 1 293 ? -26.92636 12.32397 5.97165 1.000 10.78147 277 PRO F CA 1
ATOM 11317 C C . PRO F 1 293 ? -27.88992 12.26015 4.81287 1.000 9.62041 277 PRO F C 1
ATOM 11318 O O . PRO F 1 293 ? -27.49247 11.85625 3.71345 1.000 9.90940 277 PRO F O 1
ATOM 11322 N N . ASN F 1 294 ? -29.15806 12.61644 5.03244 1.000 10.82385 278 ASN F N 1
ATOM 11323 C CA . ASN F 1 294 ? -30.17486 12.30651 4.05644 1.000 10.62711 278 ASN F CA 1
ATOM 11324 C C . ASN F 1 294 ? -30.62231 13.49363 3.22019 1.000 11.58866 278 ASN F C 1
ATOM 11325 O O . ASN F 1 294 ? -31.22972 13.27575 2.16594 1.000 13.71736 278 ASN F O 1
ATOM 11330 N N . GLU F 1 295 ? -30.34239 14.72674 3.64889 1.000 10.52174 279 GLU F N 1
ATOM 11331 C CA . GLU F 1 295 ? -30.66711 15.85105 2.78219 1.000 9.40100 279 GLU F CA 1
ATOM 11332 C C . GLU F 1 295 ? -29.68625 15.91489 1.61672 1.000 9.95797 279 GLU F C 1
ATOM 11333 O O . GLU F 1 295 ? -28.64541 15.24432 1.60158 1.000 10.57844 279 GLU F O 1
ATOM 11339 N N . ASP F 1 296 ? -30.05016 16.70646 0.60976 1.000 9.30617 280 ASP F N 1
ATOM 11340 C CA . ASP F 1 296 ? -29.16794 16.88955 -0.53974 1.000 8.94770 280 ASP F CA 1
ATOM 11341 C C . ASP F 1 296 ? -27.76267 17.26287 -0.09164 1.000 9.06370 280 ASP F C 1
ATOM 11342 O O . ASP F 1 296 ? -27.57090 17.98059 0.89693 1.000 9.28594 280 ASP F O 1
ATOM 11347 N N . TYR F 1 297 ? -26.78037 16.78333 -0.85989 1.000 10.22684 281 TYR F N 1
ATOM 11348 C CA . TYR F 1 297 ? -25.38417 17.06810 -0.55370 1.000 9.75667 281 TYR F CA 1
ATOM 11349 C C . TYR F 1 297 ? -25.08415 18.55850 -0.58955 1.000 10.72463 281 TYR F C 1
ATOM 11350 O O . TYR F 1 297 ? -24.10984 18.99926 0.02927 1.000 10.09285 281 TYR F O 1
ATOM 11359 N N . SER F 1 298 ? -25.90779 19.34828 -1.27042 1.000 8.71068 282 SER F N 1
ATOM 11360 C CA . SER F 1 298 ? -25.72119 20.79401 -1.28357 1.000 8.60394 282 SER F CA 1
ATOM 11361 C C . SER F 1 298 ? -26.00967 21.47138 0.05379 1.000 8.87712 282 SER F C 1
ATOM 11362 O O . SER F 1 298 ? -25.77977 22.68494 0.15525 1.000 10.56524 282 SER F O 1
ATOM 11365 N N . SER F 1 299 ? -26.48924 20.74703 1.07981 1.000 8.54742 283 SER F N 1
ATOM 11366 C CA . SER F 1 299 ? -26.72749 21.35098 2.38976 1.000 7.62314 283 SER F CA 1
ATOM 11367 C C . SER F 1 299 ? -25.46918 21.94353 3.00183 1.000 8.47762 283 SER F C 1
ATOM 11368 O O . SER F 1 299 ? -25.57623 22.69325 3.98247 1.000 9.38408 283 SER F O 1
ATOM 11371 N N . LEU F 1 300 ? -24.28727 21.61763 2.46424 1.000 8.50500 284 LEU F N 1
ATOM 11372 C CA . LEU F 1 300 ? -23.08656 22.27767 2.96490 1.000 8.80435 284 LEU F CA 1
ATOM 11373 C C . LEU F 1 300 ? -23.20036 23.79311 2.84153 1.000 8.48891 284 LEU F C 1
ATOM 11374 O O . LEU F 1 300 ? -22.59216 24.52204 3.62922 1.000 9.57865 284 LEU F O 1
ATOM 11379 N N . ILE F 1 301 ? -23.96418 24.29040 1.85994 1.000 8.38353 285 ILE F N 1
ATOM 11380 C CA . ILE F 1 301 ? -24.14097 25.73884 1.76883 1.000 9.36946 285 ILE F CA 1
ATOM 11381 C C . ILE F 1 301 ? -24.77321 26.26417 3.05456 1.000 9.53156 285 ILE F C 1
ATOM 11382 O O . ILE F 1 301 ? -24.33122 27.27135 3.62087 1.000 9.98969 285 ILE F O 1
ATOM 11387 N N . ARG F 1 302 ? -25.81086 25.56909 3.54682 1.000 8.70813 286 ARG F N 1
ATOM 11388 C CA . ARG F 1 302 ? -26.44089 25.92899 4.81111 1.000 8.67775 286 ARG F CA 1
ATOM 11389 C C . ARG F 1 302 ? -25.46864 25.78442 5.98570 1.000 8.90569 286 ARG F C 1
ATOM 11390 O O . ARG F 1 302 ? -25.41094 26.65239 6.85998 1.000 9.04522 286 ARG F O 1
ATOM 11398 N N . VAL F 1 303 ? -24.70512 24.68820 6.02392 1.000 9.75083 287 VAL F N 1
ATOM 11399 C CA . VAL F 1 303 ? -23.71455 24.47962 7.08225 1.000 9.77290 287 VAL F CA 1
ATOM 11400 C C . VAL F 1 303 ? -22.76018 25.66525 7.15563 1.000 9.10502 287 VAL F C 1
ATOM 11401 O O . VAL F 1 303 ? -22.49669 26.21726 8.22811 1.000 10.21067 287 VAL F O 1
ATOM 11405 N N . MET F 1 304 ? -22.21299 26.05383 6.00656 1.000 10.70469 288 MET F N 1
ATOM 11406 C CA . MET F 1 304 ? -21.28205 27.17480 5.95035 1.000 10.89006 288 MET F CA 1
ATOM 11407 C C . MET F 1 304 ? -21.94879 28.48561 6.35142 1.000 10.74194 288 MET F C 1
ATOM 11408 O O . MET F 1 304 ? -21.34061 29.31041 7.03957 1.000 10.63111 288 MET F O 1
ATOM 11413 N N . GLU F 1 305 ? -23.18425 28.72238 5.88809 1.000 9.97268 289 GLU F N 1
ATOM 11414 C CA . GLU F 1 305 ? -23.89457 29.93696 6.28573 1.000 11.48022 289 GLU F CA 1
ATOM 11415 C C . GLU F 1 305 ? -24.00980 30.01519 7.80041 1.000 10.68536 289 GLU F C 1
ATOM 11416 O O . GLU F 1 305 ? -23.82526 31.08479 8.39597 1.000 11.54008 289 GLU F O 1
ATOM 11422 N N . LYS F 1 306 ? -24.28755 28.88238 8.44191 1.000 9.61929 290 LYS F N 1
ATOM 11423 C CA . LYS F 1 306 ? -24.47008 28.89641 9.88671 1.000 10.57747 290 LYS F CA 1
ATOM 11424 C C . LYS F 1 306 ? -23.14785 29.10470 10.61334 1.000 9.73056 290 LYS F C 1
ATOM 11425 O O . LYS F 1 306 ? -23.11767 29.76297 11.65401 1.000 11.97412 290 LYS F O 1
ATOM 11431 N N . ILE F 1 307 ? -22.04457 28.55495 10.07982 1.000 10.61511 291 ILE F N 1
ATOM 11432 C CA . ILE F 1 307 ? -20.72833 28.82994 10.65623 1.000 11.10651 291 ILE F CA 1
ATOM 11433 C C . ILE F 1 307 ? -20.45847 30.32892 10.64266 1.000 11.12017 291 ILE F C 1
ATOM 11434 O O . ILE F 1 307 ? -20.03200 30.91565 11.64672 1.000 11.58932 291 ILE F O 1
ATOM 11439 N N . VAL F 1 308 ? -20.71066 30.97528 9.49801 1.000 10.89704 292 VAL F N 1
ATOM 11440 C CA . VAL F 1 308 ? -20.40621 32.39088 9.37291 1.000 10.66401 292 VAL F CA 1
ATOM 11441 C C . VAL F 1 308 ? -21.35366 33.23111 10.22461 1.000 12.79475 292 VAL F C 1
ATOM 11442 O O . VAL F 1 308 ? -20.94936 34.25299 10.78619 1.000 13.62784 292 VAL F O 1
ATOM 11446 N N . ALA F 1 309 ? -22.60665 32.79611 10.37105 1.000 13.32664 293 ALA F N 1
ATOM 11447 C CA . ALA F 1 309 ? -23.56557 33.52742 11.18407 1.000 16.20693 293 ALA F CA 1
ATOM 11448 C C . ALA F 1 309 ? -23.38324 33.27137 12.66764 1.000 19.28529 293 ALA F C 1
ATOM 11449 O O . ALA F 1 309 ? -24.05965 33.92379 13.47222 1.000 23.72296 293 ALA F O 1
ATOM 11451 N N . ASN F 1 310 ? -22.48921 32.34846 13.03186 1.000 15.51243 294 ASN F N 1
ATOM 11452 C CA . ASN F 1 310 ? -22.35273 31.86767 14.40008 1.000 18.53223 294 ASN F CA 1
ATOM 11453 C C . ASN F 1 310 ? -23.68688 31.32299 14.90069 1.000 26.78557 294 ASN F C 1
ATOM 11454 O O . ASN F 1 310 ? -24.10231 31.58218 16.03317 1.000 30.10374 294 ASN F O 1
ATOM 11459 N N . ASP F 1 311 ? -24.34407 30.54555 14.03473 1.000 22.38855 295 ASP F N 1
ATOM 11460 C CA . ASP F 1 311 ? -25.74404 30.14132 14.17328 1.000 30.01082 295 ASP F CA 1
ATOM 11461 C C . ASP F 1 311 ? -26.67842 31.34182 14.21091 1.000 37.34230 295 ASP F C 1
ATOM 11462 O O . ASP F 1 311 ? -27.32350 31.65326 13.20803 1.000 42.23166 295 ASP F O 1
ATOM 11467 N N . ILE G 1 19 ? 28.24732 47.58346 22.44081 1.000 36.88364 3 ILE G N 1
ATOM 11468 C CA . ILE G 1 19 ? 27.51252 46.45379 22.99640 1.000 40.23769 3 ILE G CA 1
ATOM 11469 C C . ILE G 1 19 ? 26.48589 46.95798 24.00785 1.000 43.34794 3 ILE G C 1
ATOM 11470 O O . ILE G 1 19 ? 26.79152 47.77826 24.87476 1.000 44.47482 3 ILE G O 1
ATOM 11475 N N . LEU G 1 20 ? 25.25559 46.46305 23.88361 1.000 39.95021 4 LEU G N 1
ATOM 11476 C CA . LEU G 1 20 ? 24.13553 46.97597 24.66118 1.000 36.75648 4 LEU G CA 1
ATOM 11477 C C . LEU G 1 20 ? 24.06526 46.32735 26.03839 1.000 43.24503 4 LEU G C 1
ATOM 11478 O O . LEU G 1 20 ? 22.99538 45.88410 26.47406 1.000 41.13578 4 LEU G O 1
ATOM 11483 N N . SER G 1 21 ? 25.21022 46.26597 26.72257 1.000 40.88289 5 SER G N 1
ATOM 11484 C CA . SER G 1 21 ? 25.25841 45.84987 28.11299 1.000 43.83715 5 SER G CA 1
ATOM 11485 C C . SER G 1 21 ? 24.47368 46.84055 28.97619 1.000 43.29037 5 SER G C 1
ATOM 11486 O O . SER G 1 21 ? 24.22252 47.97458 28.55836 1.000 44.24190 5 SER G O 1
ATOM 11489 N N . PRO G 1 22 ? 24.07048 46.44449 30.18847 1.000 42.53503 6 PRO G N 1
ATOM 11490 C CA . PRO G 1 22 ? 23.35783 47.40539 31.04650 1.000 44.72458 6 PRO G CA 1
ATOM 11491 C C . PRO G 1 22 ? 24.20623 48.60062 31.45792 1.000 45.80196 6 PRO G C 1
ATOM 11492 O O . PRO G 1 22 ? 23.64502 49.64590 31.79667 1.000 45.45843 6 PRO G O 1
ATOM 11496 N N . GLU G 1 23 ? 25.53401 48.50561 31.41775 1.000 46.68710 7 GLU G N 1
ATOM 11497 C CA . GLU G 1 23 ? 26.33489 49.69693 31.67779 1.000 47.28794 7 GLU G CA 1
ATOM 11498 C C . GLU G 1 23 ? 26.27854 50.65912 30.49720 1.000 47.79991 7 GLU G C 1
ATOM 11499 O O . GLU G 1 23 ? 25.95528 51.84095 30.66314 1.000 47.44532 7 GLU G O 1
ATOM 11505 N N . ASN G 1 24 ? 26.56380 50.16424 29.28867 1.000 45.53202 8 ASN G N 1
ATOM 11506 C CA . ASN G 1 24 ? 26.60828 51.04507 28.12548 1.000 46.75802 8 ASN G CA 1
ATOM 11507 C C . ASN G 1 24 ? 25.21936 51.48079 27.68113 1.000 43.74625 8 ASN G C 1
ATOM 11508 O O . ASN G 1 24 ? 25.06919 52.56410 27.10561 1.000 43.71651 8 ASN G O 1
ATOM 11513 N N . ALA G 1 25 ? 24.19933 50.66223 27.92425 1.000 44.79274 9 ALA G N 1
ATOM 11514 C CA . ALA G 1 25 ? 22.82888 50.98940 27.52841 1.000 42.88782 9 ALA G CA 1
ATOM 11515 C C . ALA G 1 25 ? 21.87039 50.40833 28.55283 1.000 45.44666 9 ALA G C 1
ATOM 11516 O O . ALA G 1 25 ? 21.22444 49.37971 28.31854 1.000 42.78108 9 ALA G O 1
ATOM 11518 N N . PRO G 1 26 ? 21.74357 51.05467 29.71544 1.000 46.40234 10 PRO G N 1
ATOM 11519 C CA . PRO G 1 26 ? 20.88086 50.50127 30.77018 1.000 43.74693 10 PRO G CA 1
ATOM 11520 C C . PRO G 1 26 ? 19.40886 50.57162 30.44475 1.000 41.86142 10 PRO G C 1
ATOM 11521 O O . PRO G 1 26 ? 18.62986 49.77357 30.97953 1.000 44.05978 10 PRO G O 1
ATOM 11525 N N . ARG G 1 27 ? 19.01063 51.48175 29.57312 1.000 43.37808 11 ARG G N 1
ATOM 11526 C CA . ARG G 1 27 ? 17.62420 51.89721 29.44252 1.000 42.32861 11 ARG G CA 1
ATOM 11527 C C . ARG G 1 27 ? 16.99707 51.13257 28.27822 1.000 41.93812 11 ARG G C 1
ATOM 11528 O O . ARG G 1 27 ? 17.31340 51.39847 27.11279 1.000 39.87083 11 ARG G O 1
ATOM 11536 N N . ILE G 1 28 ? 16.12572 50.17263 28.59259 1.000 38.94513 12 ILE G N 1
ATOM 11537 C CA . ILE G 1 28 ? 15.38728 49.40902 27.58937 1.000 37.21403 12 ILE G CA 1
ATOM 11538 C C . ILE G 1 28 ? 13.92413 49.82152 27.66555 1.000 38.79758 12 ILE G C 1
ATOM 11539 O O . ILE G 1 28 ? 13.24454 49.55915 28.66701 1.000 37.48035 12 ILE G O 1
ATOM 11544 N N . GLY G 1 29 ? 13.43375 50.45618 26.60662 1.000 36.42258 13 GLY G N 1
ATOM 11545 C CA . GLY G 1 29 ? 12.02630 50.79344 26.48512 1.000 35.24371 13 GLY G CA 1
ATOM 11546 C C . GLY G 1 29 ? 11.30299 49.76114 25.63719 1.000 36.17352 13 GLY G C 1
ATOM 11547 O O . GLY G 1 29 ? 11.79824 49.34573 24.58841 1.000 32.54325 13 GLY G O 1
ATOM 11548 N N . PHE G 1 30 ? 10.13175 49.34429 26.10825 1.000 35.90658 14 PHE G N 1
ATOM 11549 C CA . PHE G 1 30 ? 9.28605 48.41238 25.37722 1.000 34.97390 14 PHE G CA 1
ATOM 11550 C C . PHE G 1 30 ? 8.15309 49.15219 24.68211 1.000 35.51526 14 PHE G C 1
ATOM 11551 O O . PHE G 1 30 ? 7.53527 50.05038 25.26073 1.000 37.58748 14 PHE G O 1
ATOM 11559 N N . ILE G 1 31 ? 7.87478 48.75985 23.44290 1.000 32.80311 15 ILE G N 1
ATOM 11560 C CA . ILE G 1 31 ? 6.64795 49.13828 22.75368 1.000 33.65795 15 ILE G CA 1
ATOM 11561 C C . ILE G 1 31 ? 5.74096 47.91315 22.76252 1.000 35.86893 15 ILE G C 1
ATOM 11562 O O . ILE G 1 31 ? 6.01199 46.92224 22.07295 1.000 30.03821 15 ILE G O 1
ATOM 11567 N N . GLY G 1 32 ? 4.66435 47.97493 23.54568 1.000 34.99660 16 GLY G N 1
ATOM 11568 C CA . GLY G 1 32 ? 3.82948 46.81219 23.77819 1.000 40.30241 16 GLY G CA 1
ATOM 11569 C C . GLY G 1 32 ? 4.34264 46.01364 24.95734 1.000 40.19051 16 GLY G C 1
ATOM 11570 O O . GLY G 1 32 ? 5.54922 45.76482 25.06358 1.000 36.76268 16 GLY G O 1
ATOM 11571 N N . PHE G 1 33 ? 3.44776 45.60739 25.86222 1.000 37.71028 17 PHE G N 1
ATOM 11572 C CA . PHE G 1 33 ? 3.90636 44.96452 27.08620 1.000 41.08238 17 PHE G CA 1
ATOM 11573 C C . PHE G 1 33 ? 2.86431 43.93177 27.52383 1.000 39.65912 17 PHE G C 1
ATOM 11574 O O . PHE G 1 33 ? 2.20007 44.05568 28.54916 1.000 43.06275 17 PHE G O 1
ATOM 11582 N N . GLY G 1 34 ? 2.73061 42.87571 26.73136 1.000 39.71786 18 GLY G N 1
ATOM 11583 C CA . GLY G 1 34 ? 1.76901 41.82353 26.98787 1.000 38.05648 18 GLY G CA 1
ATOM 11584 C C . GLY G 1 34 ? 2.35077 40.68399 27.79760 1.000 39.83894 18 GLY G C 1
ATOM 11585 O O . GLY G 1 34 ? 3.33308 40.83835 28.52803 1.000 35.90398 18 GLY G O 1
ATOM 11586 N N . ALA G 1 35 ? 1.72489 39.51168 27.65234 1.000 42.67186 19 ALA G N 1
ATOM 11587 C CA . ALA G 1 35 ? 2.10934 38.35056 28.45100 1.000 43.13153 19 ALA G CA 1
ATOM 11588 C C . ALA G 1 35 ? 3.56521 37.97059 28.21706 1.000 41.22218 19 ALA G C 1
ATOM 11589 O O . ALA G 1 35 ? 4.27006 37.57554 29.15358 1.000 41.00271 19 ALA G O 1
ATOM 11591 N N . MET G 1 36 ? 4.03488 38.09034 26.97488 1.000 41.28512 20 MET G N 1
ATOM 11592 C CA . MET G 1 36 ? 5.41624 37.74170 26.66253 1.000 37.06798 20 MET G CA 1
ATOM 11593 C C . MET G 1 36 ? 6.37684 38.87204 27.01959 1.000 38.93994 20 MET G C 1
ATOM 11594 O O . MET G 1 36 ? 7.43629 38.62545 27.60788 1.000 34.79775 20 MET G O 1
ATOM 11599 N N . ALA G 1 37 ? 6.01317 40.11454 26.68736 1.000 37.69426 21 ALA G N 1
ATOM 11600 C CA . ALA G 1 37 ? 6.92275 41.23969 26.88181 1.000 37.94359 21 ALA G CA 1
ATOM 11601 C C . ALA G 1 37 ? 7.21216 41.47860 28.35913 1.000 40.33204 21 ALA G C 1
ATOM 11602 O O . ALA G 1 37 ? 8.36644 41.70538 28.74085 1.000 34.14797 21 ALA G O 1
ATOM 11604 N N . SER G 1 38 ? 6.17777 41.42912 29.20446 1.000 40.12899 22 SER G N 1
ATOM 11605 C CA . SER G 1 38 ? 6.38257 41.61713 30.63699 1.000 38.07660 22 SER G CA 1
ATOM 11606 C C . SER G 1 38 ? 7.36583 40.59761 31.19404 1.000 38.45069 22 SER G C 1
ATOM 11607 O O . SER G 1 38 ? 8.22949 40.93891 32.01045 1.000 40.49103 22 SER G O 1
ATOM 11610 N N . ARG G 1 39 ? 7.25507 39.33945 30.76068 1.000 37.95944 23 ARG G N 1
ATOM 11611 C CA . ARG G 1 39 ? 8.17824 38.31655 31.23919 1.000 39.38409 23 ARG G CA 1
ATOM 11612 C C . ARG G 1 39 ? 9.60189 38.58767 30.76427 1.000 38.29440 23 ARG G C 1
ATOM 11613 O O . ARG G 1 39 ? 10.55886 38.39068 31.52244 1.000 37.25260 23 ARG G O 1
ATOM 11621 N N . MET G 1 40 ? 9.76062 39.04280 29.51585 1.000 39.77243 24 MET G N 1
ATOM 11622 C CA . MET G 1 40 ? 11.08215 39.42655 29.02381 1.000 39.50291 24 MET G CA 1
ATOM 11623 C C . MET G 1 40 ? 11.67576 40.54798 29.86702 1.000 40.88687 24 MET G C 1
ATOM 11624 O O . MET G 1 40 ? 12.84595 40.49075 30.26371 1.000 36.44997 24 MET G O 1
ATOM 11629 N N . GLY G 1 41 ? 10.87771 41.58650 30.13962 1.000 40.34766 25 GLY G N 1
ATOM 11630 C CA . GLY G 1 41 ? 11.36450 42.70809 30.92504 1.000 41.05036 25 GLY G CA 1
ATOM 11631 C C . GLY G 1 41 ? 11.76752 42.32561 32.33586 1.000 43.35672 25 GLY G C 1
ATOM 11632 O O . GLY G 1 41 ? 12.70209 42.90488 32.89524 1.000 45.68318 25 GLY G O 1
ATOM 11633 N N . ASP G 1 42 ? 11.07842 41.34601 32.92767 1.000 42.76021 26 ASP G N 1
ATOM 11634 C CA . ASP G 1 42 ? 11.44680 40.88595 34.26267 1.000 44.54167 26 ASP G CA 1
ATOM 11635 C C . ASP G 1 42 ? 12.83026 40.24780 34.26698 1.000 44.09958 26 ASP G C 1
ATOM 11636 O O . ASP G 1 42 ? 13.60866 40.44284 35.20759 1.000 43.79143 26 ASP G O 1
ATOM 11641 N N . HIS G 1 43 ? 13.15586 39.47677 33.22653 1.000 42.65555 27 HIS G N 1
ATOM 11642 C CA . HIS G 1 43 ? 14.50007 38.91669 33.13098 1.000 41.18074 27 HIS G CA 1
ATOM 11643 C C . HIS G 1 43 ? 15.53107 39.99017 32.80585 1.000 39.24087 27 HIS G C 1
ATOM 11644 O O . HIS G 1 43 ? 16.68090 39.89829 33.25083 1.000 41.14556 27 HIS G O 1
ATOM 11651 N N . LEU G 1 44 ? 15.14329 41.01573 32.04358 1.000 42.10663 28 LEU G N 1
ATOM 11652 C CA . LEU G 1 44 ? 16.05897 42.12276 31.79112 1.000 41.95228 28 LEU G CA 1
ATOM 11653 C C . LEU G 1 44 ? 16.24180 42.98320 33.03494 1.000 42.73189 28 LEU G C 1
ATOM 11654 O O . LEU G 1 44 ? 17.31261 43.57084 33.22846 1.000 44.69023 28 LEU G O 1
ATOM 11659 N N . LYS G 1 45 ? 15.21237 43.07100 33.88072 1.000 45.78114 29 LYS G N 1
ATOM 11660 C CA . LYS G 1 45 ? 15.36681 43.68471 35.19705 1.000 45.53060 29 LYS G CA 1
ATOM 11661 C C . LYS G 1 45 ? 16.41932 42.95115 36.01647 1.000 45.66492 29 LYS G C 1
ATOM 11662 O O . LYS G 1 45 ? 17.38051 43.55525 36.50796 1.000 47.36489 29 LYS G O 1
ATOM 11668 N N . THR G 1 46 ? 16.23831 41.63701 36.18131 1.000 45.72673 30 THR G N 1
ATOM 11669 C CA . THR G 1 46 ? 17.21385 40.81799 36.89289 1.000 43.13910 30 THR G CA 1
ATOM 11670 C C . THR G 1 46 ? 18.60990 40.98706 36.30793 1.000 45.77537 30 THR G C 1
ATOM 11671 O O . THR G 1 46 ? 19.60026 41.04488 37.04585 1.000 45.96830 30 THR G O 1
ATOM 11675 N N . ALA G 1 47 ? 18.70547 41.08775 34.98043 1.000 42.65468 31 ALA G N 1
ATOM 11676 C CA . ALA G 1 47 ? 19.99711 41.27705 34.33162 1.000 44.36170 31 ALA G CA 1
ATOM 11677 C C . ALA G 1 47 ? 20.59316 42.65353 34.60312 1.000 44.39380 31 ALA G C 1
ATOM 11678 O O . ALA G 1 47 ? 21.80433 42.83134 34.43452 1.000 44.56334 31 ALA G O 1
ATOM 11680 N N . GLY G 1 48 ? 19.77781 43.62903 35.00053 1.000 44.30503 32 GLY G N 1
ATOM 11681 C CA . GLY G 1 48 ? 20.30053 44.91767 35.41304 1.000 42.13045 32 GLY G CA 1
ATOM 11682 C C . GLY G 1 48 ? 19.83665 46.10342 34.59360 1.000 44.43460 32 GLY G C 1
ATOM 11683 O O . GLY G 1 48 ? 20.36120 47.20921 34.75260 1.000 41.74814 32 GLY G O 1
ATOM 11684 N N . TYR G 1 49 ? 18.85905 45.89903 33.71856 1.000 44.83401 33 TYR G N 1
ATOM 11685 C CA . TYR G 1 49 ? 18.39290 46.96520 32.84447 1.000 42.86499 33 TYR G CA 1
ATOM 11686 C C . TYR G 1 49 ? 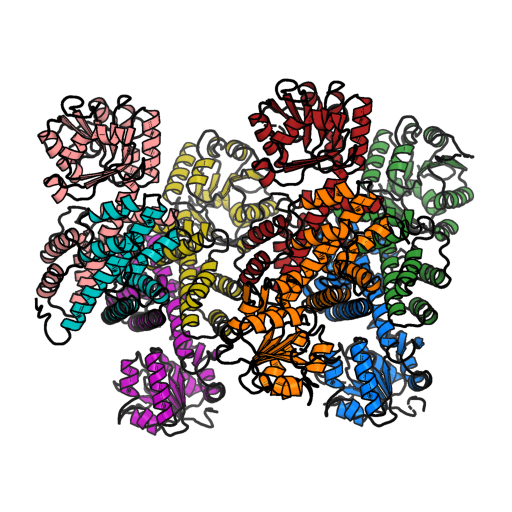17.27028 47.75579 33.50887 1.000 41.52311 33 TYR G C 1
ATOM 11687 O O . TYR G 1 49 ? 16.62276 47.29533 34.45255 1.000 43.92139 33 TYR G O 1
ATOM 11696 N N . THR G 1 50 ? 17.04002 48.95956 32.98819 1.000 42.02526 34 THR G N 1
ATOM 11697 C CA . THR G 1 50 ? 15.98395 49.85363 33.45492 1.000 43.12239 34 THR G CA 1
ATOM 11698 C C . THR G 1 50 ? 14.86100 49.84158 32.42348 1.000 45.11238 34 THR G C 1
ATOM 11699 O O . THR G 1 50 ? 15.03150 50.35088 31.31047 1.000 42.75211 34 THR G O 1
ATOM 11703 N N . ILE G 1 51 ? 13.71077 49.28028 32.79921 1.000 43.95773 35 ILE G N 1
ATOM 11704 C CA . ILE G 1 51 ? 12.62178 49.00641 31.86505 1.000 41.12280 35 ILE G CA 1
ATOM 11705 C C . ILE G 1 51 ? 11.55528 50.08476 31.97573 1.000 43.50371 35 ILE G C 1
ATOM 11706 O O . ILE G 1 51 ? 11.12668 50.44314 33.08081 1.000 42.36981 35 ILE G O 1
ATOM 11711 N N . SER G 1 52 ? 11.13487 50.59988 30.82739 1.000 40.72761 36 SER G N 1
ATOM 11712 C CA . SER G 1 52 ? 9.93430 51.40304 30.64843 1.000 42.60163 36 SER G CA 1
ATOM 11713 C C . SER G 1 52 ? 9.07123 50.73004 29.58614 1.000 40.70976 36 SER G C 1
ATOM 11714 O O . SER G 1 52 ? 9.48973 49.76164 28.94688 1.000 40.44779 36 SER G O 1
ATOM 11717 N N . ALA G 1 53 ? 7.86319 51.25081 29.38297 1.000 41.30821 37 ALA G N 1
ATOM 11718 C CA . ALA G 1 53 ? 6.98053 50.65026 28.39295 1.000 40.80014 37 ALA G CA 1
ATOM 11719 C C . ALA G 1 53 ? 5.92391 51.64982 27.95001 1.000 44.19725 37 ALA G C 1
ATOM 11720 O O . ALA G 1 53 ? 5.55772 52.56320 28.69270 1.000 44.51696 37 ALA G O 1
ATOM 11722 N N . TYR G 1 54 ? 5.45373 51.46393 26.72075 1.000 40.17557 38 TYR G N 1
ATOM 11723 C CA . TYR G 1 54 ? 4.23105 52.07252 26.22217 1.000 43.93595 38 TYR G CA 1
ATOM 11724 C C . TYR G 1 54 ? 3.30809 50.95528 25.75792 1.000 43.45704 38 TYR G C 1
ATOM 11725 O O . TYR G 1 54 ? 3.77394 49.94769 25.21642 1.000 41.61752 38 TYR G O 1
ATOM 11734 N N . THR G 1 55 ? 2.00588 51.12048 25.98027 1.000 40.45502 39 THR G N 1
ATOM 11735 C CA . THR G 1 55 ? 1.02370 50.17835 25.43755 1.000 42.42066 39 THR G CA 1
ATOM 11736 C C . THR G 1 55 ? -0.17970 50.90822 24.84184 1.000 43.10133 39 THR G C 1
ATOM 11737 O O . THR G 1 55 ? -0.54256 52.00159 25.28386 1.000 41.97750 39 THR G O 1
ATOM 11741 N N . PRO G 1 66 ? 7.10199 51.51923 34.73556 1.000 42.90672 50 PRO G N 1
ATOM 11742 C CA . PRO G 1 66 ? 6.77881 52.89686 34.34387 1.000 44.25850 50 PRO G CA 1
ATOM 11743 C C . PRO G 1 66 ? 6.23430 52.98602 32.92356 1.000 47.06846 50 PRO G C 1
ATOM 11744 O O . PRO G 1 66 ? 6.89253 52.53842 31.97961 1.000 47.09251 50 PRO G O 1
ATOM 11748 N N . MET G 1 67 ? 5.04173 53.55487 32.77934 1.000 45.07450 51 MET G N 1
ATOM 11749 C CA . MET G 1 67 ? 4.42381 53.74758 31.47638 1.000 48.45802 51 MET G CA 1
ATOM 11750 C C . MET G 1 67 ? 4.79045 55.11631 30.90433 1.000 48.56664 51 MET G C 1
ATOM 11751 O O . MET G 1 67 ? 5.33257 55.98448 31.59228 1.000 48.09095 51 MET G O 1
ATOM 11756 N N . LEU G 1 68 ? 4.48895 55.29720 29.62115 1.000 48.33079 52 LEU G N 1
ATOM 11757 C CA . LEU G 1 68 ? 4.74448 56.53563 28.90343 1.000 44.04420 52 LEU G CA 1
ATOM 11758 C C . LEU G 1 68 ? 3.60998 56.79967 27.92519 1.000 47.53539 52 LEU G C 1
ATOM 11759 O O . LEU G 1 68 ? 2.98344 55.85518 27.42855 1.000 46.41911 52 LEU G O 1
ATOM 11764 N N . PRO G 1 69 ? 3.33422 58.07221 27.61503 1.000 47.52719 53 PRO G N 1
ATOM 11765 C CA . PRO G 1 69 ? 2.08920 58.38134 26.88836 1.000 47.97517 53 PRO G CA 1
ATOM 11766 C C . PRO G 1 69 ? 2.08155 57.93531 25.43509 1.000 44.84136 53 PRO G C 1
ATOM 11767 O O . PRO G 1 69 ? 1.02603 57.53083 24.93199 1.000 46.63530 53 PRO G O 1
ATOM 11771 N N . THR G 1 70 ? 3.20579 58.01848 24.73517 1.000 46.81540 54 THR G N 1
ATOM 11772 C CA . THR G 1 70 ? 3.26211 57.73159 23.30956 1.000 45.52413 54 THR G CA 1
ATOM 11773 C C . THR G 1 70 ? 4.50482 56.90896 23.00560 1.000 43.46094 54 THR G C 1
ATOM 11774 O O . THR G 1 70 ? 5.43329 56.85027 23.81987 1.000 40.06985 54 THR G O 1
ATOM 11778 N N . PRO G 1 71 ? 4.54566 56.24390 21.84330 1.000 41.92305 55 PRO G N 1
ATOM 11779 C CA . PRO G 1 71 ? 5.81073 55.61194 21.42458 1.000 42.78361 55 PRO G CA 1
ATOM 11780 C C . PRO G 1 71 ? 6.95366 56.60494 21.29769 1.000 41.71111 55 PRO G C 1
ATOM 11781 O O . PRO G 1 71 ? 8.09481 56.27968 21.65035 1.000 37.87819 55 PRO G O 1
ATOM 11785 N N . LEU G 1 72 ? 6.66726 57.81327 20.80144 1.000 42.43252 56 LEU G N 1
ATOM 11786 C CA . LEU G 1 72 ? 7.67357 58.86951 20.72057 1.000 43.78775 56 LEU G CA 1
ATOM 11787 C C . LEU G 1 72 ? 8.33148 59.11638 22.07463 1.000 43.98885 56 LEU G C 1
ATOM 11788 O O . LEU G 1 72 ? 9.56201 59.13911 22.18888 1.000 42.48606 56 LEU G O 1
ATOM 11793 N N . ALA G 1 73 ? 7.51969 59.30632 23.11719 1.000 44.94749 57 ALA G N 1
ATOM 11794 C CA . ALA G 1 73 ? 8.07320 59.55020 24.44604 1.000 45.94322 57 ALA G CA 1
ATOM 11795 C C . ALA G 1 73 ? 8.84895 58.34105 24.95416 1.000 45.20332 57 ALA G C 1
ATOM 11796 O O . ALA G 1 73 ? 9.86074 58.49209 25.65033 1.000 42.16835 57 ALA G O 1
ATOM 11798 N N . LEU G 1 74 ? 8.38520 57.13113 24.62327 1.000 42.76120 58 LEU G N 1
ATOM 11799 C CA . LEU G 1 74 ? 9.06163 55.92146 25.08376 1.000 42.18835 58 LEU G CA 1
ATOM 11800 C C . LEU G 1 74 ? 10.49927 55.87900 24.58071 1.000 41.25981 58 LEU G C 1
ATOM 11801 O O . LEU G 1 74 ? 11.43678 55.65090 25.35487 1.000 34.94724 58 LEU G O 1
ATOM 11806 N N . ALA G 1 75 ? 10.68962 56.11539 23.28083 1.000 41.42962 59 ALA G N 1
ATOM 11807 C CA . ALA G 1 75 ? 12.01326 55.98272 22.68012 1.000 43.71987 59 ALA G CA 1
ATOM 11808 C C . ALA G 1 75 ? 12.96441 57.07286 23.16160 1.000 42.40770 59 ALA G C 1
ATOM 11809 O O . ALA G 1 75 ? 14.14772 56.80544 23.40323 1.000 40.79567 59 ALA G O 1
ATOM 11811 N N . LYS G 1 76 ? 12.46701 58.30662 23.30763 1.000 45.80090 60 LYS G N 1
ATOM 11812 C CA . LYS G 1 76 ? 13.34088 59.42477 23.66064 1.000 46.95385 60 LYS G CA 1
ATOM 11813 C C . LYS G 1 76 ? 14.01649 59.21923 25.00975 1.000 43.91890 60 LYS G C 1
ATOM 11814 O O . LYS G 1 76 ? 15.12918 59.71274 25.22656 1.000 45.88515 60 LYS G O 1
ATOM 11820 N N . GLN G 1 77 ? 13.37465 58.49507 25.92106 1.000 42.03821 61 GLN G N 1
ATOM 11821 C CA . GLN G 1 77 ? 13.95412 58.16534 27.21771 1.000 41.27096 61 GLN G CA 1
ATOM 11822 C C . GLN G 1 77 ? 14.38460 56.70370 27.28029 1.000 46.02933 61 GLN G C 1
ATOM 11823 O O . GLN G 1 77 ? 14.21886 56.03352 28.29749 1.000 47.50910 61 GLN G O 1
ATOM 11829 N N . ALA G 1 78 ? 14.94878 56.19086 26.19055 1.000 44.37995 62 ALA G N 1
ATOM 11830 C CA . ALA G 1 78 ? 15.42885 54.81929 26.17334 1.000 41.36353 62 ALA G CA 1
ATOM 11831 C C . ALA G 1 78 ? 16.68186 54.73767 25.31669 1.000 37.70059 62 ALA G C 1
ATOM 11832 O O . ALA G 1 78 ? 16.83230 55.47372 24.33760 1.000 41.28934 62 ALA G O 1
ATOM 11834 N N . ASP G 1 79 ? 17.58631 53.83990 25.70597 1.000 38.55337 63 ASP G N 1
ATOM 11835 C CA . ASP G 1 79 ? 18.78881 53.57283 24.92715 1.000 38.47417 63 ASP G CA 1
ATOM 11836 C C . ASP G 1 79 ? 18.56457 52.49744 23.87271 1.000 39.27852 63 ASP G C 1
ATOM 11837 O O . ASP G 1 79 ? 19.22541 52.51568 22.82599 1.000 35.92166 63 ASP G O 1
ATOM 11842 N N . THR G 1 80 ? 17.64889 51.56285 24.13215 1.000 39.14269 64 THR G N 1
ATOM 11843 C CA . THR G 1 80 ? 17.28823 50.50681 23.19606 1.000 34.76560 64 THR G CA 1
ATOM 11844 C C . THR G 1 80 ? 15.78241 50.30800 23.24909 1.000 36.36511 64 THR G C 1
ATOM 11845 O O . THR G 1 80 ? 15.19505 50.27893 24.33434 1.000 36.73581 64 THR G O 1
ATOM 11849 N N . VAL G 1 81 ? 15.16036 50.17580 22.08006 1.000 33.36993 65 VAL G N 1
ATOM 11850 C CA . VAL G 1 81 ? 13.72201 49.95969 21.97547 1.000 33.70135 65 VAL G CA 1
ATOM 11851 C C . VAL G 1 81 ? 13.48014 48.50143 21.60669 1.000 31.79710 65 VAL G C 1
ATOM 11852 O O . VAL G 1 81 ? 14.10484 47.97531 20.67694 1.000 28.63455 65 VAL G O 1
ATOM 11856 N N . VAL G 1 82 ? 12.60264 47.83834 22.35676 1.000 32.37615 66 VAL G N 1
ATOM 11857 C CA . VAL G 1 82 ? 12.18458 46.46845 22.07713 1.000 30.65965 66 VAL G CA 1
ATOM 11858 C C . VAL G 1 82 ? 10.69928 46.49193 21.75728 1.000 34.17039 66 VAL G C 1
ATOM 11859 O O . VAL G 1 82 ? 9.90387 47.02416 22.54001 1.000 32.15388 66 VAL G O 1
ATOM 11863 N N . VAL G 1 83 ? 10.31991 45.92030 20.61216 1.000 27.46919 67 VAL G N 1
ATOM 11864 C CA . VAL G 1 83 ? 8.94212 45.96996 20.12889 1.000 31.97473 67 VAL G CA 1
ATOM 11865 C C . VAL G 1 83 ? 8.32178 44.58409 20.25718 1.000 30.00534 67 VAL G C 1
ATOM 11866 O O . VAL G 1 83 ? 8.94499 43.57961 19.88903 1.000 27.23409 67 VAL G O 1
ATOM 11870 N N . CYS G 1 84 ? 7.08960 44.53161 20.79655 1.000 28.85899 68 CYS G N 1
ATOM 11871 C CA . CYS G 1 84 ? 6.32232 43.28679 20.94077 1.000 28.92346 68 CYS G CA 1
ATOM 11872 C C . CYS G 1 84 ? 4.84130 43.63676 20.75696 1.000 32.64900 68 CYS G C 1
ATOM 11873 O O . CYS G 1 84 ? 4.09477 43.84669 21.71800 1.000 30.28334 68 CYS G O 1
ATOM 11876 N N . VAL G 1 85 ? 4.42246 43.68498 19.49947 1.000 24.98959 69 VAL G N 1
ATOM 11877 C CA . VAL G 1 85 ? 3.06193 44.05690 19.12037 1.000 27.60097 69 VAL G CA 1
ATOM 11878 C C . VAL G 1 85 ? 2.49011 42.91306 18.29292 1.000 27.41973 69 VAL G C 1
ATOM 11879 O O . VAL G 1 85 ? 3.24181 42.07272 17.76522 1.000 27.36065 69 VAL G O 1
ATOM 11883 N N . PRO G 1 86 ? 1.15335 42.83490 18.15487 1.000 28.19658 70 PRO G N 1
ATOM 11884 C CA . PRO G 1 86 ? 0.55364 41.62112 17.57512 1.000 29.97306 70 PRO G CA 1
ATOM 11885 C C . PRO G 1 86 ? 0.64854 41.45954 16.05784 1.000 29.64819 70 PRO G C 1
ATOM 11886 O O . PRO G 1 86 ? 0.77983 40.32018 15.59922 1.000 30.99614 70 PRO G O 1
ATOM 11890 N N . ASP G 1 87 ? 0.56246 42.52659 15.25994 1.000 25.05280 71 ASP G N 1
ATOM 11891 C CA . ASP G 1 87 ? 0.47212 42.35334 13.81021 1.000 30.01455 71 ASP G CA 1
ATOM 11892 C C . ASP G 1 87 ? 1.13568 43.52636 13.09408 1.000 27.08353 71 ASP G C 1
ATOM 11893 O O . ASP G 1 87 ? 1.64508 44.45529 13.72803 1.000 24.98033 71 ASP G O 1
ATOM 11898 N N . ASP G 1 88 ? 1.12198 43.46242 11.74967 1.000 24.35527 72 ASP G N 1
ATOM 11899 C CA . ASP G 1 88 ? 1.67764 44.52676 10.90768 1.000 23.48184 72 ASP G CA 1
ATOM 11900 C C . ASP G 1 88 ? 1.05810 45.86994 11.24285 1.000 30.27055 72 ASP G C 1
ATOM 11901 O O . ASP G 1 88 ? 1.75176 46.88881 11.33123 1.000 26.50331 72 ASP G O 1
ATOM 11906 N N . GLU G 1 89 ? -0.26554 45.88765 11.39228 1.000 28.24597 73 GLU G N 1
ATOM 11907 C CA . GLU G 1 89 ? -0.98697 47.13755 11.58482 1.000 28.74603 73 GLU G CA 1
ATOM 11908 C C . GLU G 1 89 ? -0.59241 47.80033 12.89699 1.000 25.83920 73 GLU G C 1
ATOM 11909 O O . GLU G 1 89 ? -0.38671 49.01946 12.95014 1.000 27.14956 73 GLU G O 1
ATOM 11915 N N . ALA G 1 90 ? -0.45992 47.00660 13.96399 1.000 27.49131 74 ALA G N 1
ATOM 11916 C CA . ALA G 1 90 ? -0.02090 47.55072 15.24548 1.000 24.46132 74 ALA G CA 1
ATOM 11917 C C . ALA G 1 90 ? 1.42486 48.02380 15.17541 1.000 30.72890 74 ALA G C 1
ATOM 11918 O O . ALA G 1 90 ? 1.78564 49.02818 15.80122 1.000 28.78632 74 ALA G O 1
ATOM 11920 N N . LEU G 1 91 ? 2.27134 47.31104 14.42467 1.000 26.95509 75 LEU G N 1
ATOM 11921 C CA . LEU G 1 91 ? 3.65349 47.75254 14.26079 1.000 25.16721 75 LEU G CA 1
ATOM 11922 C C . LEU G 1 91 ? 3.70646 49.11005 13.57133 1.000 27.24156 75 LEU G C 1
ATOM 11923 O O . LEU G 1 91 ? 4.40923 50.02164 14.02189 1.000 29.73809 75 LEU G O 1
ATOM 11928 N N . ALA G 1 92 ? 2.94453 49.27150 12.48746 1.000 28.27441 76 ALA G N 1
ATOM 11929 C CA . ALA G 1 92 ? 2.94543 50.53764 11.76046 1.000 25.72072 76 ALA G CA 1
ATOM 11930 C C . ALA G 1 92 ? 2.40440 51.68078 12.60907 1.000 31.66404 76 ALA G C 1
ATOM 11931 O O . ALA G 1 92 ? 2.84792 52.82676 12.46216 1.000 31.08319 76 ALA G O 1
ATOM 11933 N N . ALA G 1 93 ? 1.43366 51.39495 13.48113 1.000 32.28443 77 ALA G N 1
ATOM 11934 C CA . ALA G 1 93 ? 0.82869 52.44853 14.29006 1.000 32.76678 77 ALA G CA 1
ATOM 11935 C C . ALA G 1 93 ? 1.80393 52.99426 15.31930 1.000 35.44669 77 ALA G C 1
ATOM 11936 O O . ALA G 1 93 ? 1.71499 54.16917 15.69844 1.000 31.88202 77 ALA G O 1
ATOM 11938 N N . SER G 1 94 ? 2.73680 52.16515 15.78036 1.000 33.11816 78 SER G N 1
ATOM 11939 C CA . SER G 1 94 ? 3.63465 52.56044 16.85037 1.000 30.88022 78 SER G CA 1
ATOM 11940 C C . SER G 1 94 ? 5.00918 53.00292 16.37041 1.000 34.26108 78 SER G C 1
ATOM 11941 O O . SER G 1 94 ? 5.71762 53.66528 17.13424 1.000 33.87929 78 SER G O 1
ATOM 11944 N N . MET G 1 95 ? 5.41672 52.65700 15.14540 1.000 35.11549 79 MET G N 1
ATOM 11945 C CA . MET G 1 95 ? 6.74551 53.04755 14.67786 1.000 33.78534 79 MET G CA 1
ATOM 11946 C C . MET G 1 95 ? 6.76462 54.29007 13.80727 1.000 33.09666 79 MET G C 1
ATOM 11947 O O . MET G 1 95 ? 7.75059 55.03181 13.84759 1.000 33.65478 79 MET G O 1
ATOM 11952 N N . TYR G 1 96 ? 5.72383 54.54240 13.02474 1.000 32.38302 80 TYR G N 1
ATOM 11953 C CA . TYR G 1 96 ? 5.77173 55.60871 12.03501 1.000 31.80230 80 TYR G CA 1
ATOM 11954 C C . TYR G 1 96 ? 4.95937 56.81619 12.48725 1.000 39.30919 80 TYR G C 1
ATOM 11955 O O . TYR G 1 96 ? 4.11864 56.73268 13.38652 1.000 35.87216 80 TYR G O 1
ATOM 11964 N N . GLY G 1 97 ? 5.22665 57.94888 11.84201 1.000 34.48234 81 GLY G N 1
ATOM 11965 C CA . GLY G 1 97 ? 4.61225 59.20671 12.20698 1.000 39.55510 81 GLY G CA 1
ATOM 11966 C C . GLY G 1 97 ? 5.38907 59.93997 13.28657 1.000 39.17905 81 GLY G C 1
ATOM 11967 O O . GLY G 1 97 ? 6.26548 59.39345 13.96121 1.000 37.99182 81 GLY G O 1
ATOM 11968 N N . GLU G 1 98 ? 5.04463 61.21855 13.45700 1.000 43.67876 82 GLU G N 1
ATOM 11969 C CA . GLU G 1 98 ? 5.76009 62.04508 14.42086 1.000 42.73247 82 GLU G CA 1
ATOM 11970 C C . GLU G 1 98 ? 5.59943 61.53760 15.84814 1.000 42.64143 82 GLU G C 1
ATOM 11971 O O . GLU G 1 98 ? 6.44925 61.83108 16.69572 1.000 39.10940 82 GLU G O 1
ATOM 11977 N N . ASN G 1 99 ? 4.54731 60.77022 16.12858 1.000 42.04452 83 ASN G N 1
ATOM 11978 C CA . ASN G 1 99 ? 4.35947 60.15018 17.43442 1.000 43.27661 83 ASN G CA 1
ATOM 11979 C C . ASN G 1 99 ? 4.97231 58.75751 17.52863 1.000 43.80473 83 ASN G C 1
ATOM 11980 O O . ASN G 1 99 ? 4.93768 58.15326 18.60799 1.000 43.06533 83 ASN G O 1
ATOM 11985 N N . GLY G 1 100 ? 5.53261 58.24081 16.43578 1.000 41.39728 84 GLY G N 1
ATOM 11986 C CA . GLY G 1 100 ? 6.06331 56.89363 16.42412 1.000 39.27789 84 GLY G CA 1
ATOM 11987 C C . GLY G 1 100 ? 7.39320 56.77906 17.14313 1.000 39.70736 84 GLY G C 1
ATOM 11988 O O . GLY G 1 100 ? 8.01955 57.76090 17.54277 1.000 39.21181 84 GLY G O 1
ATOM 11989 N N . ALA G 1 101 ? 7.83798 55.52942 17.30224 1.000 38.48779 85 ALA G N 1
ATOM 11990 C CA . ALA G 1 101 ? 9.06794 55.27724 18.04495 1.000 35.72515 85 ALA G CA 1
ATOM 11991 C C . ALA G 1 101 ? 10.30327 55.72044 17.27072 1.000 38.50985 85 ALA G C 1
ATOM 11992 O O . ALA G 1 101 ? 11.27846 56.17736 17.88011 1.000 35.53771 85 ALA G O 1
ATOM 11994 N N . LEU G 1 102 ? 10.28793 55.59222 15.93888 1.000 35.29204 86 LEU G N 1
ATOM 11995 C CA . LEU G 1 102 ? 11.46029 55.96434 15.15110 1.000 35.06137 86 LEU G CA 1
ATOM 11996 C C . LEU G 1 102 ? 11.78419 57.44431 15.29564 1.000 37.48252 86 LEU G C 1
ATOM 11997 O O . LEU G 1 102 ? 12.95954 57.82731 15.26895 1.000 36.98223 86 LEU G O 1
ATOM 12002 N N . ALA G 1 103 ? 10.75998 58.28629 15.45466 1.000 39.56015 87 ALA G N 1
ATOM 12003 C CA . ALA G 1 103 ? 10.98845 59.72401 15.56603 1.000 38.72228 87 ALA G CA 1
ATOM 12004 C C . ALA G 1 103 ? 11.62704 60.09873 16.89833 1.000 40.08329 87 ALA G C 1
ATOM 12005 O O . ALA G 1 103 ? 12.28973 61.13665 16.99437 1.000 41.71599 87 ALA G O 1
ATOM 12007 N N . GLY G 1 104 ? 11.43864 59.28416 17.93104 1.000 42.43153 88 GLY G N 1
ATOM 12008 C CA . GLY G 1 104 ? 12.06835 59.53117 19.20851 1.000 43.24998 88 GLY G CA 1
ATOM 12009 C C . GLY G 1 104 ? 13.41156 58.87675 19.37991 1.000 41.55168 88 GLY G C 1
ATOM 12010 O O . GLY G 1 104 ? 14.01187 58.95583 20.45600 1.000 43.52890 88 GLY G O 1
ATOM 12011 N N . MET G 1 105 ? 13.90773 58.23151 18.33395 1.000 39.08063 89 MET G N 1
ATOM 12012 C CA . MET G 1 105 ? 15.13949 57.46573 18.37801 1.000 34.58489 89 MET G CA 1
ATOM 12013 C C . MET G 1 105 ? 16.24503 58.26703 17.70137 1.000 36.71638 89 MET G C 1
ATOM 12014 O O . MET G 1 105 ? 15.98822 59.05988 16.79083 1.000 36.09287 89 MET G O 1
ATOM 12019 N N . THR G 1 106 ? 17.47520 58.07791 18.16817 1.000 40.16795 90 THR G N 1
ATOM 12020 C CA . THR G 1 106 ? 18.61654 58.81571 17.64593 1.000 39.69744 90 THR G CA 1
ATOM 12021 C C . THR G 1 106 ? 19.58341 57.88064 16.92976 1.000 38.58445 90 THR G C 1
ATOM 12022 O O . THR G 1 106 ? 19.67710 56.69146 17.24735 1.000 36.61805 90 THR G O 1
ATOM 12026 N N . LYS G 1 107 ? 20.30984 58.45006 15.96586 1.000 38.42661 91 LYS G N 1
ATOM 12027 C CA . LYS G 1 107 ? 21.20201 57.68837 15.09997 1.000 36.66818 91 LYS G CA 1
ATOM 12028 C C . LYS G 1 107 ? 22.20640 56.87415 15.90702 1.000 37.35916 91 LYS G C 1
ATOM 12029 O O . LYS G 1 107 ? 22.71359 57.32083 16.93946 1.000 38.85437 91 LYS G O 1
ATOM 12035 N N . GLY G 1 108 ? 22.48813 55.66355 15.42691 1.000 33.30426 92 GLY G N 1
ATOM 12036 C CA . GLY G 1 108 ? 23.39882 54.76279 16.09510 1.000 34.32809 92 GLY G CA 1
ATOM 12037 C C . GLY G 1 108 ? 22.75742 53.81999 17.08982 1.000 31.11659 92 GLY G C 1
ATOM 12038 O O . GLY G 1 108 ? 23.42527 52.88515 17.55038 1.000 30.13533 92 GLY G O 1
ATOM 12039 N N . SER G 1 109 ? 21.49175 54.03592 17.44528 1.000 30.69291 93 SER G N 1
ATOM 12040 C CA . SER G 1 109 ? 20.80160 53.15214 18.36829 1.000 32.73891 93 SER G CA 1
ATOM 12041 C C . SER G 1 109 ? 20.23539 51.95172 17.61666 1.000 28.84689 93 SER G C 1
ATOM 12042 O O . SER G 1 109 ? 20.30955 51.85321 16.38927 1.000 30.98210 93 SER G O 1
ATOM 12045 N N . LEU G 1 110 ? 19.64100 51.03117 18.36209 1.000 28.79918 94 LEU G N 1
ATOM 12046 C CA . LEU G 1 110 ? 19.22128 49.77545 17.76934 1.000 27.65295 94 LEU G CA 1
ATOM 12047 C C . LEU G 1 110 ? 17.83554 49.42828 18.29085 1.000 30.68699 94 LEU G C 1
ATOM 12048 O O . LEU G 1 110 ? 17.54356 49.61351 19.47556 1.000 27.98915 94 LEU G O 1
ATOM 12053 N N . LEU G 1 111 ? 16.97073 48.97662 17.38457 1.000 26.81148 95 LEU G N 1
ATOM 12054 C CA . LEU G 1 111 ? 15.60335 48.59354 17.70635 1.000 27.40135 95 LEU G CA 1
ATOM 12055 C C . LEU G 1 111 ? 15.45880 47.09534 17.47038 1.000 25.74060 95 LEU G C 1
ATOM 12056 O O . LEU G 1 111 ? 15.79452 46.60337 16.38864 1.000 25.17580 95 LEU G O 1
ATOM 12061 N N . ILE G 1 112 ? 14.99318 46.37968 18.49060 1.000 25.50992 96 ILE G N 1
ATOM 12062 C CA . ILE G 1 112 ? 14.79542 44.93348 18.44920 1.000 24.96285 96 ILE G CA 1
ATOM 12063 C C . ILE G 1 112 ? 13.30043 44.67515 18.32169 1.000 25.89049 96 ILE G C 1
ATOM 12064 O O . ILE G 1 112 ? 12.53330 44.95970 19.24751 1.000 24.85177 96 ILE G O 1
ATOM 12069 N N . ASN G 1 113 ? 12.87314 44.12171 17.18791 1.000 22.63505 97 ASN G N 1
ATOM 12070 C CA . ASN G 1 113 ? 11.46508 43.79774 16.96762 1.000 22.10086 97 ASN G CA 1
ATOM 12071 C C . ASN G 1 113 ? 11.27228 42.30769 17.22987 1.000 24.00200 97 ASN G C 1
ATOM 12072 O O . ASN G 1 113 ? 11.77276 41.47057 16.47636 1.000 21.07206 97 ASN G O 1
ATOM 12077 N N . THR G 1 114 ? 10.55803 41.97211 18.30643 1.000 20.08806 98 THR G N 1
ATOM 12078 C CA . THR G 1 114 ? 10.26660 40.57840 18.61576 1.000 23.57552 98 THR G CA 1
ATOM 12079 C C . THR G 1 114 ? 8.90183 40.14790 18.10663 1.000 23.23202 98 THR G C 1
ATOM 12080 O O . THR G 1 114 ? 8.50807 38.99761 18.32708 1.000 26.23160 98 THR G O 1
ATOM 12084 N N . SER G 1 115 ? 8.18896 41.03731 17.42161 1.000 21.31740 99 SER G N 1
ATOM 12085 C CA . SER G 1 115 ? 6.83043 40.76702 16.97605 1.000 23.50411 99 SER G CA 1
ATOM 12086 C C . SER G 1 115 ? 6.81480 39.76662 15.82621 1.000 22.97788 99 SER G C 1
ATOM 12087 O O . SER G 1 115 ? 7.75796 39.68130 15.03622 1.000 25.29923 99 SER G O 1
ATOM 12090 N N . SER G 1 116 ? 5.72175 39.00803 15.73195 1.000 23.51337 100 SER G N 1
ATOM 12091 C CA . SER G 1 116 ? 5.48541 38.10918 14.59745 1.000 21.65226 100 SER G CA 1
ATOM 12092 C C . SER G 1 116 ? 4.72008 38.86724 13.52014 1.000 20.86342 100 SER G C 1
ATOM 12093 O O . SER G 1 116 ? 3.49139 38.96901 13.57098 1.000 22.72493 100 SER G O 1
ATOM 12096 N N . VAL G 1 117 ? 5.44309 39.38522 12.52146 1.000 17.37314 101 VAL G N 1
ATOM 12097 C CA . VAL G 1 117 ? 4.86453 40.22536 11.47829 1.000 18.00513 101 VAL G CA 1
ATOM 12098 C C . VAL G 1 117 ? 5.32948 39.70288 10.12051 1.000 13.85917 101 VAL G C 1
ATOM 12099 O O . VAL G 1 117 ? 6.15442 38.79278 10.03134 1.000 19.13313 101 VAL G O 1
ATOM 12103 N N . SER G 1 118 ? 4.77835 40.28595 9.05642 1.000 14.16592 102 SER G N 1
ATOM 12104 C CA . SER G 1 118 ? 5.03893 39.78417 7.71270 1.000 14.26838 102 SER G CA 1
ATOM 12105 C C . SER G 1 118 ? 6.44082 40.15821 7.23916 1.000 15.54734 102 SER G C 1
ATOM 12106 O O . SER G 1 118 ? 7.05088 41.10916 7.73885 1.000 15.33392 102 SER G O 1
ATOM 12109 N N . PRO G 1 119 ? 6.97314 39.41699 6.27016 1.000 12.86175 103 PRO G N 1
ATOM 12110 C CA . PRO G 1 119 ? 8.24007 39.83382 5.64992 1.000 13.35825 103 PRO G CA 1
ATOM 12111 C C . PRO G 1 119 ? 8.17515 41.23036 5.05688 1.000 14.25706 103 PRO G C 1
ATOM 12112 O O . PRO G 1 119 ? 9.17351 41.96345 5.10792 1.000 16.11128 103 PRO G O 1
ATOM 12116 N N . GLU G 1 120 ? 7.02474 41.61845 4.50008 1.000 14.56910 104 GLU G N 1
ATOM 12117 C CA . GLU G 1 120 ? 6.87857 42.94368 3.91305 1.000 17.28160 104 GLU G CA 1
ATOM 12118 C C . GLU G 1 120 ? 6.96374 44.02054 4.98355 1.000 16.14911 104 GLU G C 1
ATOM 12119 O O . GLU G 1 120 ? 7.65572 45.03288 4.80230 1.000 18.75661 104 GLU G O 1
ATOM 12125 N N . ALA G 1 121 ? 6.28264 43.81221 6.11276 1.000 15.88989 105 ALA G N 1
ATOM 12126 C CA . ALA G 1 121 ? 6.36283 44.76928 7.21445 1.000 16.35769 105 ALA G CA 1
ATOM 12127 C C . ALA G 1 121 ? 7.77110 44.84725 7.77695 1.000 18.25006 105 ALA G C 1
ATOM 12128 O O . ALA G 1 121 ? 8.20722 45.91902 8.21845 1.000 17.90042 105 ALA G O 1
ATOM 12130 N N . THR G 1 122 ? 8.47413 43.71253 7.80321 1.000 15.64706 106 THR G N 1
ATOM 12131 C CA . THR G 1 122 ? 9.85080 43.67633 8.27958 1.000 16.04315 106 THR G CA 1
ATOM 12132 C C . THR G 1 122 ? 10.76368 44.50309 7.37987 1.000 17.97300 106 THR G C 1
ATOM 12133 O O . THR G 1 122 ? 11.60723 45.26615 7.86897 1.000 17.88439 106 THR G O 1
ATOM 12137 N N . ALA G 1 123 ? 10.61297 44.36232 6.06228 1.000 17.13768 107 ALA G N 1
ATOM 12138 C CA . ALA G 1 123 ? 11.46583 45.10928 5.14119 1.000 14.49273 107 ALA G CA 1
ATOM 12139 C C . ALA G 1 123 ? 11.17466 46.60191 5.21671 1.000 18.09725 107 ALA G C 1
ATOM 12140 O O . ALA G 1 123 ? 12.09939 47.42531 5.16853 1.000 20.07074 107 ALA G O 1
ATOM 12142 N N . THR G 1 124 ? 9.89327 46.95801 5.33035 1.000 15.63724 108 THR G N 1
ATOM 12143 C CA . THR G 1 124 ? 9.49360 48.35769 5.44252 1.000 18.97053 108 THR G CA 1
ATOM 12144 C C . THR G 1 124 ? 10.11237 49.00386 6.67319 1.000 21.54711 108 THR G C 1
ATOM 12145 O O . THR G 1 124 ? 10.64886 50.12082 6.59570 1.000 22.29673 108 THR G O 1
ATOM 12149 N N . LEU G 1 125 ? 10.07271 48.30719 7.81231 1.000 19.16335 109 LEU G N 1
ATOM 12150 C CA . LEU G 1 125 ? 10.62591 48.86928 9.04018 1.000 20.21738 109 LEU G CA 1
ATOM 12151 C C . LEU G 1 125 ? 12.14358 48.96252 8.96928 1.000 22.72759 109 LEU G C 1
ATOM 12152 O O . LEU G 1 125 ? 12.72753 49.96032 9.41151 1.000 21.52344 109 LEU G O 1
ATOM 12157 N N . TYR G 1 126 ? 12.80041 47.94217 8.40777 1.000 17.48755 110 TYR G N 1
ATOM 12158 C CA . TYR G 1 126 ? 14.25409 47.98755 8.27801 1.000 18.03490 110 TYR G CA 1
ATOM 12159 C C . TYR G 1 126 ? 14.68834 49.20369 7.47464 1.000 22.82369 110 TYR G C 1
ATOM 12160 O O . TYR G 1 126 ? 15.58438 49.95246 7.89151 1.000 22.16734 110 TYR G O 1
ATOM 12169 N N . GLU G 1 127 ? 14.05192 49.41434 6.32025 1.000 21.87430 111 GLU G N 1
ATOM 12170 C CA . GLU G 1 127 ? 14.37775 50.55292 5.46925 1.000 25.26350 111 GLU G CA 1
ATOM 12171 C C . GLU G 1 127 ? 14.12187 51.86619 6.19369 1.000 25.57181 111 GLU G C 1
ATOM 12172 O O . GLU G 1 127 ? 14.89086 52.82397 6.04647 1.000 27.74889 111 GLU G O 1
ATOM 12178 N N . ALA G 1 128 ? 13.03934 51.93137 6.97282 1.000 24.96872 112 ALA G N 1
ATOM 12179 C CA . ALA G 1 128 ? 12.70984 53.16251 7.68426 1.000 26.56010 112 ALA G CA 1
ATOM 12180 C C . ALA G 1 128 ? 13.71871 53.43620 8.78999 1.000 28.48673 112 ALA G C 1
ATOM 12181 O O . ALA G 1 128 ? 14.12704 54.58661 9.00025 1.000 27.16833 112 ALA G O 1
ATOM 12183 N N . GLY G 1 129 ? 14.14075 52.39113 9.50134 1.000 23.66058 113 GLY G N 1
ATOM 12184 C CA . GLY G 1 129 ? 15.21360 52.56137 10.46619 1.000 25.90484 113 GLY G CA 1
ATOM 12185 C C . GLY G 1 129 ? 16.47543 53.11633 9.83252 1.000 28.94303 113 GLY G C 1
ATOM 12186 O O . GLY G 1 129 ? 17.10655 54.02266 10.38166 1.000 29.92387 113 GLY G O 1
ATOM 12187 N N . GLN G 1 130 ? 16.85515 52.57944 8.66513 1.000 26.88359 114 GLN G N 1
ATOM 12188 C CA . GLN G 1 130 ? 18.04441 53.05222 7.95522 1.000 27.78510 114 GLN G CA 1
ATOM 12189 C C . GLN G 1 130 ? 18.00522 54.55896 7.71728 1.000 32.61442 114 GLN G C 1
ATOM 12190 O O . GLN G 1 130 ? 19.01761 55.24752 7.89471 1.000 32.20200 114 GLN G O 1
ATOM 12196 N N . LYS G 1 131 ? 16.84495 55.09316 7.32154 1.000 32.17403 115 LYS G N 1
ATOM 12197 C CA . LYS G 1 131 ? 16.74157 56.53549 7.10743 1.000 34.47256 115 LYS G CA 1
ATOM 12198 C C . LYS G 1 131 ? 16.96077 57.31335 8.40044 1.000 34.82123 115 LYS G C 1
ATOM 12199 O O . LYS G 1 131 ? 17.42998 58.45703 8.36413 1.000 36.16685 115 LYS G O 1
ATOM 12205 N N . HIS G 1 132 ? 16.63788 56.71647 9.54475 1.000 31.89558 116 HIS G N 1
ATOM 12206 C CA . HIS G 1 132 ? 16.88178 57.32536 10.84607 1.000 30.26289 116 HIS G CA 1
ATOM 12207 C C . HIS G 1 132 ? 18.25532 56.99287 11.41273 1.000 29.84982 116 HIS G C 1
ATOM 12208 O O . HIS G 1 132 ? 18.56155 57.41027 12.53458 1.000 32.75061 116 HIS G O 1
ATOM 12215 N N . GLY G 1 133 ? 19.07854 56.24229 10.68671 1.000 26.23180 117 GLY G N 1
ATOM 12216 C CA . GLY G 1 133 ? 20.31847 55.76116 11.26066 1.000 27.59421 117 GLY G CA 1
ATOM 12217 C C . GLY G 1 133 ? 20.13101 54.77307 12.39023 1.000 30.73388 117 GLY G C 1
ATOM 12218 O O . GLY G 1 133 ? 21.01340 54.63806 13.24450 1.000 30.65976 117 GLY G O 1
ATOM 12219 N N . VAL G 1 134 ? 19.00064 54.06838 12.41424 1.000 26.97059 118 VAL G N 1
ATOM 12220 C CA . VAL G 1 134 ? 18.69385 53.07693 13.43726 1.000 28.04280 118 VAL G CA 1
ATOM 12221 C C . VAL G 1 134 ? 18.71385 51.70213 12.78507 1.000 26.25402 118 VAL G C 1
ATOM 12222 O O . VAL G 1 134 ? 18.09088 51.49940 11.73687 1.000 28.46990 118 VAL G O 1
ATOM 12226 N N . VAL G 1 135 ? 19.44479 50.77085 13.38537 1.000 21.54211 119 VAL G N 1
ATOM 12227 C CA . VAL G 1 135 ? 19.48675 49.39437 12.89995 1.000 21.99947 119 VAL G CA 1
ATOM 12228 C C . VAL G 1 135 ? 18.32377 48.63452 13.52177 1.000 24.10660 119 VAL G C 1
ATOM 12229 O O . VAL G 1 135 ? 18.17237 48.61478 14.74940 1.000 23.13760 119 VAL G O 1
ATOM 12233 N N . VAL G 1 136 ? 17.49843 48.01206 12.68060 1.000 22.29215 120 VAL G N 1
ATOM 12234 C CA . VAL G 1 136 ? 16.36290 47.21627 13.14206 1.000 19.73977 120 VAL G CA 1
ATOM 12235 C C . VAL G 1 136 ? 16.71172 45.74024 13.01218 1.000 18.75128 120 VAL G C 1
ATOM 12236 O O . VAL G 1 136 ? 16.92630 45.24585 11.89964 1.000 21.00613 120 VAL G O 1
ATOM 12240 N N . LEU G 1 137 ? 16.76719 45.03970 14.14655 1.000 19.09308 121 LEU G N 1
ATOM 12241 C CA . LEU G 1 137 ? 16.90468 43.58650 14.17073 1.000 18.15164 121 LEU G CA 1
ATOM 12242 C C . LEU G 1 137 ? 15.51751 42.96350 14.19257 1.000 18.21479 121 LEU G C 1
ATOM 12243 O O . LEU G 1 137 ? 14.69757 43.30464 15.05258 1.000 19.93436 121 LEU G O 1
ATOM 12248 N N . ASP G 1 138 ? 15.25209 42.03866 13.26888 1.000 16.00899 122 ASP G N 1
ATOM 12249 C CA . ASP G 1 138 ? 14.00847 41.27748 13.34483 1.000 17.68575 122 ASP G CA 1
ATOM 12250 C C . ASP G 1 138 ? 14.32590 40.03010 14.15315 1.000 16.87418 122 ASP G C 1
ATOM 12251 O O . ASP G 1 138 ? 15.05806 39.15204 13.69277 1.000 17.16371 122 ASP G O 1
ATOM 12256 N N . ALA G 1 139 ? 13.85088 39.99082 15.39943 1.000 18.63693 123 ALA G N 1
ATOM 12257 C CA . ALA G 1 139 ? 14.21030 38.92529 16.33647 1.000 16.58334 123 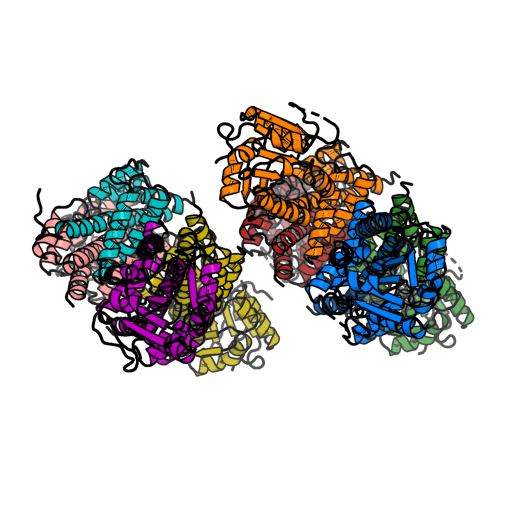ALA G CA 1
ATOM 12258 C C . ALA G 1 139 ? 12.97779 38.35342 17.02891 1.000 20.70039 123 ALA G C 1
ATOM 12259 O O . ALA G 1 139 ? 12.86757 38.37359 18.26032 1.000 18.79465 123 ALA G O 1
ATOM 12261 N N . PRO G 1 140 ? 12.03594 37.80538 16.26848 1.000 16.35496 124 PRO G N 1
ATOM 12262 C CA . PRO G 1 140 ? 10.96583 37.02199 16.89903 1.000 20.38613 124 PRO G CA 1
ATOM 12263 C C . PRO G 1 140 ? 11.54380 35.84287 17.66997 1.000 18.85016 124 PRO G C 1
ATOM 12264 O O . PRO G 1 140 ? 12.70065 35.44431 17.50704 1.000 18.56018 124 PRO G O 1
ATOM 12268 N N . VAL G 1 141 ? 10.70189 35.23982 18.50872 1.000 23.00784 125 VAL G N 1
ATOM 12269 C CA . VAL G 1 141 ? 11.15394 34.20362 19.42727 1.000 22.60099 125 VAL G CA 1
ATOM 12270 C C . VAL G 1 141 ? 10.32694 32.93487 19.24137 1.000 19.03070 125 VAL G C 1
ATOM 12271 O O . VAL G 1 141 ? 9.14977 32.98754 18.87175 1.000 22.66975 125 VAL G O 1
ATOM 12275 N N . SER G 1 142 ? 10.96657 31.78518 19.46997 1.000 20.55854 126 SER G N 1
ATOM 12276 C CA . SER G 1 142 ? 10.27601 30.50011 19.55530 1.000 21.75878 126 SER G CA 1
ATOM 12277 C C . SER G 1 142 ? 10.10863 30.13181 21.02439 1.000 25.24899 126 SER G C 1
ATOM 12278 O O . SER G 1 142 ? 11.08811 30.10822 21.77662 1.000 22.72939 126 SER G O 1
ATOM 12281 N N . GLY G 1 143 ? 8.87540 29.84972 21.42515 1.000 20.88099 127 GLY G N 1
ATOM 12282 C CA . GLY G 1 143 ? 8.55461 29.61455 22.82404 1.000 26.65285 127 GLY G CA 1
ATOM 12283 C C . GLY G 1 143 ? 7.35811 30.43680 23.25956 1.000 32.40425 127 GLY G C 1
ATOM 12284 O O . GLY G 1 143 ? 7.05790 31.49269 22.69677 1.000 31.11562 127 GLY G O 1
ATOM 12285 N N . SER G 1 144 ? 6.66312 29.94410 24.28188 1.000 31.88364 128 SER G N 1
ATOM 12286 C CA . SER G 1 144 ? 5.44921 30.55031 24.80592 1.000 32.30436 128 SER G CA 1
ATOM 12287 C C . SER G 1 144 ? 5.71858 31.10897 26.20426 1.000 33.91502 128 SER G C 1
ATOM 12288 O O . SER G 1 144 ? 6.87297 31.26483 26.61945 1.000 33.80244 128 SER G O 1
ATOM 12291 N N . THR G 1 145 ? 4.64551 31.41145 26.93780 1.000 35.68852 129 THR G N 1
ATOM 12292 C CA . THR G 1 145 ? 4.81384 31.99078 28.27043 1.000 34.51780 129 THR G CA 1
ATOM 12293 C C . THR G 1 145 ? 5.59441 31.10628 29.24131 1.000 36.32293 129 THR G C 1
ATOM 12294 O O . THR G 1 145 ? 6.39671 31.66290 30.01145 1.000 35.78352 129 THR G O 1
ATOM 12298 N N . PRO G 1 146 ? 5.43213 29.77056 29.27752 1.000 35.88179 130 PRO G N 1
ATOM 12299 C CA . PRO G 1 146 ? 6.31699 28.98401 30.15974 1.000 36.66976 130 PRO G CA 1
ATOM 12300 C C . PRO G 1 146 ? 7.78777 29.15424 29.82308 1.000 36.40787 130 PRO G C 1
ATOM 12301 O O . PRO G 1 146 ? 8.63068 29.17070 30.72948 1.000 38.88745 130 PRO G O 1
ATOM 12305 N N . GLU G 1 147 ? 8.12006 29.29361 28.53732 1.000 34.98233 131 GLU G N 1
ATOM 12306 C CA . GLU G 1 147 ? 9.51001 29.49830 28.14435 1.000 36.10038 131 GLU G CA 1
ATOM 12307 C C . GLU G 1 147 ? 9.97907 30.91994 28.42927 1.000 35.32756 131 GLU G C 1
ATOM 12308 O O . GLU G 1 147 ? 11.15775 31.12677 28.73755 1.000 32.75190 131 GLU G O 1
ATOM 12314 N N . ALA G 1 148 ? 9.09228 31.91027 28.30430 1.000 32.74013 132 ALA G N 1
ATOM 12315 C CA . ALA G 1 148 ? 9.46455 33.26984 28.68227 1.000 33.49068 132 ALA G CA 1
ATOM 12316 C C . ALA G 1 148 ? 9.61893 33.38899 30.19083 1.000 39.54749 132 ALA G C 1
ATOM 12317 O O . ALA G 1 148 ? 10.49395 34.11619 30.67859 1.000 38.48426 132 ALA G O 1
ATOM 12319 N N . ASP G 1 149 ? 8.76730 32.68726 30.94181 1.000 40.14396 133 ASP G N 1
ATOM 12320 C CA . ASP G 1 149 ? 8.89453 32.66628 32.39363 1.000 41.85786 133 ASP G CA 1
ATOM 12321 C C . ASP G 1 149 ? 10.28244 32.19458 32.81180 1.000 40.06242 133 ASP G C 1
ATOM 12322 O O . ASP G 1 149 ? 10.91613 32.80138 33.68389 1.000 39.45130 133 ASP G O 1
ATOM 12327 N N . SER G 1 150 ? 10.78381 31.13215 32.17713 1.000 38.57955 134 SER G N 1
ATOM 12328 C CA . SER G 1 150 ? 12.05337 30.51904 32.54512 1.000 38.00337 134 SER G CA 1
ATOM 12329 C C . SER G 1 150 ? 13.21865 30.96586 31.66845 1.000 36.66305 134 SER G C 1
ATOM 12330 O O . SER G 1 150 ? 14.29796 30.37003 31.75148 1.000 35.00873 134 SER G O 1
ATOM 12333 N N . ALA G 1 151 ? 13.02745 31.99415 30.83734 1.000 36.35217 135 ALA G N 1
ATOM 12334 C CA . ALA G 1 151 ? 14.07171 32.50350 29.93953 1.000 34.85792 135 ALA G CA 1
ATOM 12335 C C . ALA G 1 151 ? 14.67038 31.38636 29.08571 1.000 32.54603 135 ALA G C 1
ATOM 12336 O O . ALA G 1 151 ? 15.88263 31.31794 28.86635 1.000 31.05334 135 ALA G O 1
ATOM 12338 N N . SER G 1 152 ? 13.80762 30.49539 28.59718 1.000 33.01058 136 SER G N 1
ATOM 12339 C CA . SER G 1 152 ? 14.21926 29.42444 27.69778 1.000 33.73386 136 SER G CA 1
ATOM 12340 C C . SER G 1 152 ? 13.71510 29.65421 26.27698 1.000 30.95563 136 SER G C 1
ATOM 12341 O O . SER G 1 152 ? 13.59099 28.69901 25.49880 1.000 28.72900 136 SER G O 1
ATOM 12344 N N . LEU G 1 153 ? 13.41629 30.90559 25.93450 1.000 27.61423 137 LEU G N 1
ATOM 12345 C CA . LEU G 1 153 ? 13.09275 31.26527 24.56121 1.000 26.89908 137 LEU G CA 1
ATOM 12346 C C . LEU G 1 153 ? 14.27127 30.98544 23.64207 1.000 26.53279 137 LEU G C 1
ATOM 12347 O O . LEU G 1 153 ? 15.43150 31.00876 24.05556 1.000 25.55541 137 LEU G O 1
ATOM 12352 N N . VAL G 1 154 ? 13.96392 30.74179 22.37387 1.000 22.93154 138 VAL G N 1
ATOM 12353 C CA . VAL G 1 154 ? 14.96644 30.69426 21.31724 1.000 24.54545 138 VAL G CA 1
ATOM 12354 C C . VAL G 1 154 ? 14.76798 31.92932 20.45274 1.000 23.21677 138 VAL G C 1
ATOM 12355 O O . VAL G 1 154 ? 13.68834 32.11923 19.88198 1.000 21.29808 138 VAL G O 1
ATOM 12359 N N . ILE G 1 155 ? 15.80557 32.76022 20.33856 1.000 21.75996 139 ILE G N 1
ATOM 12360 C CA . ILE G 1 155 ? 15.72803 33.99933 19.56738 1.000 20.74200 139 ILE G CA 1
ATOM 12361 C C . ILE G 1 155 ? 16.07505 33.68617 18.11899 1.000 16.61597 139 ILE G C 1
ATOM 12362 O O . ILE G 1 155 ? 17.05723 32.98827 17.84322 1.000 19.40075 139 ILE G O 1
ATOM 12367 N N . LEU G 1 156 ? 15.25578 34.18946 17.19479 1.000 18.14159 140 LEU G N 1
ATOM 12368 C CA . LEU G 1 156 ? 15.39899 33.97044 15.75443 1.000 17.30367 140 LEU G CA 1
ATOM 12369 C C . LEU G 1 156 ? 15.68462 35.32743 15.12545 1.000 16.03310 140 LEU G C 1
ATOM 12370 O O . LEU G 1 156 ? 14.75288 36.09663 14.88563 1.000 16.70720 140 LEU G O 1
ATOM 12375 N N . VAL G 1 157 ? 16.95123 35.64166 14.85131 1.000 19.81681 141 VAL G N 1
ATOM 12376 C CA . VAL G 1 157 ? 17.33201 37.02557 14.59415 1.000 18.61685 141 VAL G CA 1
ATOM 12377 C C . VAL G 1 157 ? 17.93504 37.18359 13.20295 1.000 14.30413 141 VAL G C 1
ATOM 12378 O O . VAL G 1 157 ? 18.82984 36.42679 12.80544 1.000 16.63118 141 VAL G O 1
ATOM 12382 N N . GLY G 1 158 ? 17.43889 38.17957 12.47692 1.000 14.87956 142 GLY G N 1
ATOM 12383 C CA . GLY G 1 158 ? 18.00452 38.59055 11.20473 1.000 12.49850 142 GLY G CA 1
ATOM 12384 C C . GLY G 1 158 ? 18.72955 39.91689 11.36414 1.000 16.81489 142 GLY G C 1
ATOM 12385 O O . GLY G 1 158 ? 18.21146 40.85156 11.98400 1.000 18.70277 142 GLY G O 1
ATOM 12386 N N . GLY G 1 159 ? 19.92072 39.97838 10.80127 1.000 17.28443 143 GLY G N 1
ATOM 12387 C CA . GLY G 1 159 ? 20.67747 41.21424 10.82165 1.000 16.80242 143 GLY G CA 1
ATOM 12388 C C . GLY G 1 159 ? 22.14062 40.94415 10.55269 1.000 21.23385 143 GLY G C 1
ATOM 12389 O O . GLY G 1 159 ? 22.55347 39.82199 10.25188 1.000 19.03723 143 GLY G O 1
ATOM 12390 N N . ASP G 1 160 ? 22.92585 42.01235 10.66050 1.000 22.80208 144 ASP G N 1
ATOM 12391 C CA . ASP G 1 160 ? 24.36682 41.87354 10.52054 1.000 25.83111 144 ASP G CA 1
ATOM 12392 C C . ASP G 1 160 ? 24.95821 41.24780 11.77783 1.000 25.93746 144 ASP G C 1
ATOM 12393 O O . ASP G 1 160 ? 24.50613 41.51373 12.89491 1.000 26.93252 144 ASP G O 1
ATOM 12398 N N . LYS G 1 161 ? 25.98020 40.41170 11.57451 1.000 28.08997 145 LYS G N 1
ATOM 12399 C CA . LYS G 1 161 ? 26.65777 39.72051 12.66909 1.000 29.83516 145 LYS G CA 1
ATOM 12400 C C . LYS G 1 161 ? 27.04617 40.66960 13.79897 1.000 31.02694 145 LYS G C 1
ATOM 12401 O O . LYS G 1 161 ? 26.86511 40.34753 14.98017 1.000 28.72571 145 LYS G O 1
ATOM 12407 N N . ASP G 1 162 ? 27.57179 41.84973 13.45489 1.000 32.34354 146 ASP G N 1
ATOM 12408 C CA . ASP G 1 162 ? 27.99958 42.80300 14.47626 1.000 31.54753 146 ASP G CA 1
ATOM 12409 C C . ASP G 1 162 ? 26.81570 43.37189 15.24045 1.000 32.30264 146 ASP G C 1
ATOM 12410 O O . ASP G 1 162 ? 26.88329 43.54094 16.46511 1.000 32.89087 146 ASP G O 1
ATOM 12415 N N . ASP G 1 163 ? 25.73410 43.70181 14.53145 1.000 29.20786 147 ASP G N 1
ATOM 12416 C CA . ASP G 1 163 ? 24.55078 44.22365 15.20283 1.000 26.90757 147 ASP G CA 1
ATOM 12417 C C . ASP G 1 163 ? 23.92578 43.16697 16.10419 1.000 28.45308 147 ASP G C 1
ATOM 12418 O O . ASP G 1 163 ? 23.40506 43.48752 17.17867 1.000 30.00753 147 ASP G O 1
ATOM 12423 N N . VAL G 1 164 ? 23.97117 41.89954 15.68600 1.000 25.31711 148 VAL G N 1
ATOM 12424 C CA . VAL G 1 164 ? 23.50696 40.81705 16.55052 1.000 26.74899 148 VAL G CA 1
ATOM 12425 C C . VAL G 1 164 ? 24.37650 40.72404 17.79877 1.000 30.79472 148 VAL G C 1
ATOM 12426 O O . VAL G 1 164 ? 23.86897 40.56414 18.91644 1.000 29.24803 148 VAL G O 1
ATOM 12430 N N . ALA G 1 165 ? 25.69836 40.82353 17.62974 1.000 29.16169 149 ALA G N 1
ATOM 12431 C CA . ALA G 1 165 ? 26.59959 40.79292 18.77893 1.000 30.26028 149 ALA G CA 1
ATOM 12432 C C . ALA G 1 165 ? 26.29649 41.92611 19.75018 1.000 28.62294 149 ALA G C 1
ATOM 12433 O O . ALA G 1 165 ? 26.38543 41.74410 20.97012 1.000 29.82308 149 ALA G O 1
ATOM 12435 N N . ARG G 1 166 ? 25.92645 43.10006 19.22645 1.000 27.28933 150 ARG G N 1
ATOM 12436 C CA . ARG G 1 166 ? 25.56961 44.22700 20.08394 1.000 30.22564 150 ARG G CA 1
A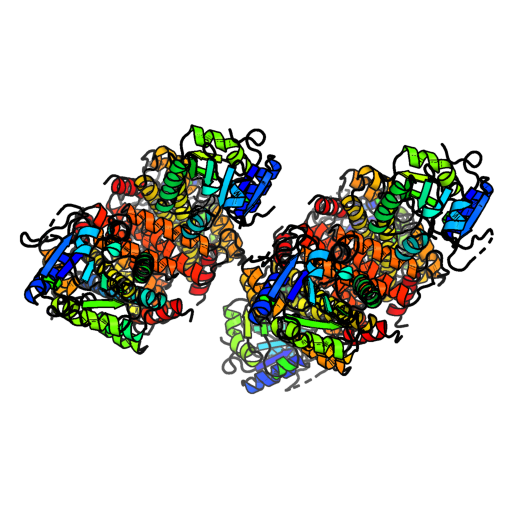TOM 12437 C C . ARG G 1 166 ? 24.44614 43.85844 21.04175 1.000 33.42274 150 ARG G C 1
ATOM 12438 O O . ARG G 1 166 ? 24.46658 44.24409 22.21577 1.000 31.52559 150 ARG G O 1
ATOM 12446 N N . ALA G 1 167 ? 23.45395 43.11841 20.55724 1.000 27.52474 151 ALA G N 1
ATOM 12447 C CA . ALA G 1 167 ? 22.26560 42.79865 21.33551 1.000 30.74092 151 ALA G CA 1
ATOM 12448 C C . ALA G 1 167 ? 22.41457 41.53643 22.17822 1.000 27.03295 151 ALA G C 1
ATOM 12449 O O . ALA G 1 167 ? 21.48438 41.19755 22.91343 1.000 30.07419 151 ALA G O 1
ATOM 12451 N N . ALA G 1 168 ? 23.55548 40.85192 22.10030 1.000 29.58403 152 ALA G N 1
ATOM 12452 C CA . ALA G 1 168 ? 23.71889 39.55436 22.75649 1.000 30.17271 152 ALA G CA 1
ATOM 12453 C C . ALA G 1 168 ? 23.37753 39.53326 24.24589 1.000 33.44536 152 ALA G C 1
ATOM 12454 O O . ALA G 1 168 ? 22.74012 38.56044 24.68213 1.000 31.82802 152 ALA G O 1
ATOM 12456 N N . PRO G 1 169 ? 23.76651 40.51082 25.07541 1.000 33.63402 153 PRO G N 1
ATOM 12457 C CA . PRO G 1 169 ? 23.34551 40.45040 26.48683 1.000 32.19368 153 PRO G CA 1
ATOM 12458 C C . PRO G 1 169 ? 21.83889 40.47886 26.65938 1.000 33.23677 153 PRO G C 1
ATOM 12459 O O . PRO G 1 169 ? 21.31221 39.85406 27.59100 1.000 30.77997 153 PRO G O 1
ATOM 12463 N N . ILE G 1 170 ? 21.12707 41.18078 25.77697 1.000 28.59539 154 ILE G N 1
ATOM 12464 C CA . ILE G 1 170 ? 19.67268 41.23511 25.87238 1.000 33.18246 154 ILE G CA 1
ATOM 12465 C C . ILE G 1 170 ? 19.06953 39.89108 25.48983 1.000 31.25731 154 ILE G C 1
ATOM 12466 O O . ILE G 1 170 ? 18.19740 39.35880 26.19319 1.000 28.49076 154 ILE G O 1
ATOM 12471 N N . PHE G 1 171 ? 19.54496 39.30668 24.38476 1.000 29.49734 155 PHE G N 1
ATOM 12472 C CA . PHE G 1 171 ? 19.05163 37.99961 23.96201 1.000 29.33767 155 PHE G CA 1
ATOM 12473 C C . PHE G 1 171 ? 19.39572 36.92538 24.98631 1.000 29.23301 155 PHE G C 1
ATOM 12474 O O . PHE G 1 171 ? 18.60322 36.00488 25.22188 1.000 30.12668 155 PHE G O 1
ATOM 12482 N N . ASP G 1 172 ? 20.57773 37.02367 25.60438 1.000 29.91876 156 ASP G N 1
ATOM 12483 C CA . ASP G 1 172 ? 20.97734 36.03665 26.60309 1.000 31.73188 156 ASP G CA 1
ATOM 12484 C C . ASP G 1 172 ? 20.12714 36.13177 27.86351 1.000 32.89410 156 ASP G C 1
ATOM 12485 O O . ASP G 1 172 ? 19.90933 35.12131 28.54087 1.000 29.08187 156 ASP G O 1
ATOM 12490 N N . ALA G 1 173 ? 19.64951 37.32968 28.19776 1.000 28.90798 157 ALA G N 1
ATOM 12491 C CA . ALA G 1 173 ? 18.84804 37.48560 29.40557 1.000 31.86560 157 ALA G CA 1
ATOM 12492 C C . ALA G 1 173 ? 17.47910 36.83566 29.25538 1.000 34.25774 157 ALA G C 1
ATOM 12493 O O . ALA G 1 173 ? 16.95129 36.26200 30.21648 1.000 32.91948 157 ALA G O 1
ATOM 12495 N N . ILE G 1 174 ? 16.88560 36.90759 28.06032 1.000 32.30463 158 ILE G N 1
ATOM 12496 C CA . ILE G 1 174 ? 15.49943 36.47509 27.88417 1.000 31.90825 158 ILE G CA 1
ATOM 12497 C C . ILE G 1 174 ? 15.37115 35.07374 27.30356 1.000 32.15868 158 ILE G C 1
ATOM 12498 O O . ILE G 1 174 ? 14.26855 34.50498 27.34263 1.000 30.74847 158 ILE G O 1
ATOM 12503 N N . GLY G 1 175 ? 16.44831 34.49259 26.77625 1.000 30.57593 159 GLY G N 1
ATOM 12504 C CA . GLY G 1 175 ? 16.35907 33.20585 26.12012 1.000 28.14841 159 GLY G CA 1
ATOM 12505 C C . GLY G 1 175 ? 17.52787 32.30309 26.46063 1.000 31.18937 159 GLY G C 1
ATOM 12506 O O . GLY G 1 175 ? 18.46776 32.69573 27.15980 1.000 31.48124 159 GLY G O 1
ATOM 12507 N N . LYS G 1 176 ? 17.45028 31.07891 25.93846 1.000 27.06349 160 LYS G N 1
ATOM 12508 C CA . LYS G 1 176 ? 18.46374 30.05602 26.15085 1.000 28.71551 160 LYS G CA 1
ATOM 12509 C C . LYS G 1 176 ? 19.36732 29.84011 24.94329 1.000 29.03181 160 LYS G C 1
ATOM 12510 O O . LYS G 1 176 ? 20.40100 29.17374 25.07309 1.000 30.17344 160 LYS G O 1
ATOM 12516 N N . LEU G 1 177 ? 19.00888 30.38459 23.78309 1.000 29.08195 161 LEU G N 1
ATOM 12517 C CA . LEU G 1 177 ? 19.74919 30.14618 22.55376 1.000 26.32709 161 LEU G CA 1
ATOM 12518 C C . LEU G 1 177 ? 19.39311 31.24215 21.56187 1.000 25.24592 161 LEU G C 1
ATOM 12519 O O . LEU G 1 177 ? 18.22078 31.59663 21.41871 1.000 22.84048 161 LEU G O 1
ATOM 12524 N N . THR G 1 178 ? 20.40327 31.77803 20.88702 1.000 24.51802 162 THR G N 1
ATOM 12525 C CA . THR G 1 178 ? 20.20387 32.79990 19.86799 1.000 21.64753 162 THR G CA 1
ATOM 12526 C C . THR G 1 178 ? 20.61352 32.20897 18.53174 1.000 22.53356 162 THR G C 1
ATOM 12527 O O . THR G 1 178 ? 21.78378 31.86671 18.33227 1.000 25.49735 162 THR G O 1
ATOM 12531 N N . ILE G 1 179 ? 19.64762 32.05444 17.63234 1.000 19.65973 163 ILE G N 1
ATOM 12532 C CA . ILE G 1 179 ? 19.91979 31.55021 16.29684 1.000 18.98195 163 ILE G CA 1
ATOM 12533 C C . ILE G 1 179 ? 20.04169 32.75256 15.38014 1.000 19.67080 163 ILE G C 1
ATOM 12534 O O . ILE G 1 179 ? 19.07917 33.51195 15.20772 1.000 18.80280 163 ILE G O 1
ATOM 12539 N N . HIS G 1 180 ? 21.23763 32.95303 14.83257 1.000 18.27569 164 HIS G N 1
ATOM 12540 C CA . HIS G 1 180 ? 21.43281 33.98029 13.81902 1.000 19.92918 164 HIS G CA 1
ATOM 12541 C C . HIS G 1 180 ? 20.98903 33.38827 12.48745 1.000 17.88770 164 HIS G C 1
ATOM 12542 O O . HIS G 1 180 ? 21.67250 32.52918 11.91885 1.000 21.00901 164 HIS G O 1
ATOM 12549 N N . ALA G 1 181 ? 19.83194 33.83526 11.99810 1.000 17.48086 165 ALA G N 1
ATOM 12550 C CA . ALA G 1 181 ? 19.18043 33.19586 10.86557 1.000 16.76182 165 ALA G CA 1
ATOM 12551 C C . ALA G 1 181 ? 19.66005 33.72383 9.52772 1.000 18.66555 165 ALA G C 1
ATOM 12552 O O . ALA G 1 181 ? 19.40268 33.09353 8.50096 1.000 15.73244 165 ALA G O 1
ATOM 12554 N N . GLY G 1 182 ? 20.36672 34.84644 9.51275 1.000 14.92642 166 GLY G N 1
ATOM 12555 C CA . GLY G 1 182 ? 20.82569 35.43583 8.27674 1.000 15.49097 166 GLY G CA 1
ATOM 12556 C C . GLY G 1 182 ? 20.69628 36.93965 8.37030 1.000 14.67782 166 GLY G C 1
ATOM 12557 O O . GLY G 1 182 ? 20.54975 37.48899 9.46027 1.000 16.72375 166 GLY G O 1
ATOM 12558 N N . PRO G 1 183 ? 20.70950 37.63061 7.23253 1.000 17.04713 167 PRO G N 1
ATOM 12559 C CA . PRO G 1 183 ? 20.54874 39.09440 7.25694 1.000 15.17945 167 PRO G CA 1
ATOM 12560 C C . PRO G 1 183 ? 19.11615 39.52643 7.55360 1.000 18.60832 167 PRO G C 1
ATOM 12561 O O . PRO G 1 183 ? 18.24684 38.68389 7.82005 1.000 17.38186 167 PRO G O 1
ATOM 12565 N N . THR G 1 184 ? 18.85931 40.83828 7.51654 1.000 17.26333 168 THR G N 1
ATOM 12566 C CA . THR G 1 184 ? 17.53505 41.36379 7.83292 1.000 15.54348 168 THR G CA 1
ATOM 12567 C C . THR G 1 184 ? 16.45321 40.62081 7.05814 1.000 16.95310 168 THR G C 1
ATOM 12568 O O . THR G 1 184 ? 16.61779 40.30138 5.87383 1.000 16.02536 168 THR G O 1
ATOM 12572 N N . GLY G 1 185 ? 15.35139 40.32912 7.75781 1.000 16.28155 169 GLY G N 1
ATOM 12573 C CA . GLY G 1 185 ? 14.24911 39.53982 7.23526 1.000 14.57386 169 GLY G CA 1
ATOM 12574 C C . GLY G 1 185 ? 14.33096 38.06101 7.55070 1.000 16.36684 169 GLY G C 1
ATOM 12575 O O . GLY G 1 185 ? 13.31313 37.35825 7.44803 1.000 13.52176 169 GLY G O 1
ATOM 12576 N N . SER G 1 186 ? 15.51293 37.56800 7.93229 1.000 14.07588 170 SER G N 1
ATOM 12577 C CA . SER G 1 186 ? 15.68309 36.13105 8.11431 1.000 12.89616 170 SER G CA 1
ATOM 12578 C C . SER G 1 186 ? 15.02375 35.64391 9.38961 1.000 15.47416 170 SER G C 1
ATOM 12579 O O . SER G 1 186 ? 14.56317 34.50055 9.43963 1.000 13.21254 170 SER G O 1
ATOM 12582 N N . GLY G 1 187 ? 15.00869 36.47178 10.43526 1.000 13.93249 171 GLY G N 1
ATOM 12583 C CA . GLY G 1 187 ? 14.32752 36.08125 11.65852 1.000 13.76739 171 GLY G CA 1
ATOM 12584 C C . GLY G 1 187 ? 12.83225 35.96895 11.44078 1.000 12.62025 171 GLY G C 1
ATOM 12585 O O . GLY G 1 187 ? 12.19701 34.99979 11.86936 1.000 14.25127 171 GLY G O 1
ATOM 12586 N N . ALA G 1 188 ? 12.25319 36.97300 10.78248 1.000 13.75717 172 ALA G N 1
ATOM 12587 C CA . ALA G 1 188 ? 10.83527 36.93773 10.45573 1.000 11.79956 172 ALA G CA 1
ATOM 12588 C C . ALA G 1 188 ? 10.47876 35.68085 9.68104 1.000 13.34219 172 ALA G C 1
ATOM 12589 O O . ALA G 1 188 ? 9.45378 35.03597 9.96247 1.000 12.70336 172 ALA G O 1
ATOM 12591 N N . ARG G 1 189 ? 11.32821 35.29774 8.72683 1.000 13.32894 173 ARG G N 1
ATOM 12592 C CA . ARG G 1 189 ? 11.03574 34.12415 7.90566 1.000 10.74680 173 ARG G CA 1
ATOM 12593 C C . ARG G 1 189 ? 11.15774 32.83764 8.71072 1.000 13.56359 173 ARG G C 1
ATOM 12594 O O . ARG G 1 189 ? 10.30267 31.95229 8.59715 1.000 12.79595 173 ARG G O 1
ATOM 12602 N N . LEU G 1 190 ? 12.20437 32.71366 9.53437 1.000 12.33262 174 LEU G N 1
ATOM 12603 C CA . LEU G 1 190 ? 12.37071 31.50686 10.34852 1.000 11.05119 174 LEU G CA 1
ATOM 12604 C C . LEU G 1 190 ? 11.22666 31.34646 11.34300 1.000 13.17187 174 LEU G C 1
ATOM 12605 O O . LEU G 1 190 ? 10.78621 30.22173 11.61661 1.000 11.09846 174 LEU G O 1
ATOM 12610 N N . LYS G 1 191 ? 10.71171 32.46269 11.87380 1.000 11.33303 175 LYS G N 1
ATOM 12611 C CA . LYS G 1 191 ? 9.54049 32.40365 12.74783 1.000 12.00989 175 LYS G CA 1
ATOM 12612 C C . LYS G 1 191 ? 8.32613 31.85814 12.01131 1.000 12.39682 175 LYS G C 1
ATOM 12613 O O . LYS G 1 191 ? 7.58703 31.03143 12.56283 1.000 11.53872 175 LYS G O 1
ATOM 12619 N N . LEU G 1 192 ? 8.12243 32.28487 10.75651 1.000 11.64010 176 LEU G N 1
ATOM 12620 C CA . LEU G 1 192 ? 6.98903 31.76569 9.98466 1.000 12.77032 176 LEU G CA 1
ATOM 12621 C C . LEU G 1 192 ? 7.10068 30.25632 9.80477 1.000 12.12306 176 LEU G C 1
ATOM 12622 O O . LEU G 1 192 ? 6.10454 29.52279 9.92859 1.000 11.95917 176 LEU G O 1
ATOM 12627 N N . VAL G 1 193 ? 8.31263 29.77661 9.53015 1.000 10.69447 177 VAL G N 1
ATOM 12628 C CA . VAL G 1 193 ? 8.55768 28.34499 9.38789 1.000 10.99114 177 VAL G CA 1
ATOM 12629 C C . VAL G 1 193 ? 8.13252 27.60094 10.64739 1.000 10.15016 177 VAL G C 1
ATOM 12630 O O . VAL G 1 193 ? 7.39426 26.60979 10.57996 1.000 10.69508 177 VAL G O 1
ATOM 12634 N N . ILE G 1 194 ? 8.61572 28.05497 11.81146 1.000 9.85220 178 ILE G N 1
ATOM 12635 C CA . ILE G 1 194 ? 8.33450 27.35405 13.06275 1.000 8.28034 178 ILE G CA 1
ATOM 12636 C C . ILE G 1 194 ? 6.86453 27.45441 13.42665 1.000 9.07023 178 ILE G C 1
ATOM 12637 O O . ILE G 1 194 ? 6.28909 26.48403 13.93694 1.000 10.29185 178 ILE G O 1
ATOM 12642 N N . ASN G 1 195 ? 6.22098 28.58866 13.12702 1.000 11.48504 179 ASN G N 1
ATOM 12643 C CA . ASN G 1 195 ? 4.78443 28.70094 13.39720 1.000 14.57631 179 ASN G CA 1
ATOM 12644 C C . ASN G 1 195 ? 3.98821 27.68049 12.60815 1.000 12.27713 179 ASN G C 1
ATOM 12645 O O . ASN G 1 195 ? 3.00895 27.11516 13.12805 1.000 11.62979 179 ASN G O 1
ATOM 12650 N N . GLY G 1 196 ? 4.34824 27.47732 11.33914 1.000 11.66096 180 GLY G N 1
ATOM 12651 C CA . GLY G 1 196 ? 3.64775 26.49290 10.53256 1.000 11.39457 180 GLY G CA 1
ATOM 12652 C C . GLY G 1 196 ? 3.74803 25.10375 11.11822 1.000 11.65546 180 GLY G C 1
ATOM 12653 O O . GLY G 1 196 ? 2.76296 24.35791 11.15738 1.000 10.28837 180 GLY G O 1
ATOM 12654 N N . ILE G 1 197 ? 4.94455 24.73145 11.57342 1.000 8.14511 181 ILE G N 1
ATOM 12655 C CA . ILE G 1 197 ? 5.12955 23.42493 12.19283 1.000 7.43440 181 ILE G CA 1
ATOM 12656 C C . ILE G 1 197 ? 4.25897 23.28879 13.43860 1.000 8.22883 181 ILE G C 1
ATOM 12657 O O . ILE G 1 197 ? 3.62937 22.24689 13.67628 1.000 9.24363 181 ILE G O 1
ATOM 12662 N N . MET G 1 198 ? 4.24002 24.32955 14.27020 1.000 7.30777 182 MET G N 1
ATOM 12663 C CA . MET G 1 198 ? 3.44720 24.32014 15.49482 1.000 8.39436 182 MET G CA 1
ATOM 12664 C C . MET G 1 198 ? 1.96454 24.18417 15.17909 1.000 9.09358 182 MET G C 1
ATOM 12665 O O . MET G 1 198 ? 1.26091 23.34981 15.76012 1.000 8.32004 182 MET G O 1
ATOM 12670 N N . GLY G 1 199 ? 1.46360 25.03322 14.27661 1.000 8.59767 183 GLY G N 1
ATOM 12671 C CA . GLY G 1 199 ? 0.03302 25.04181 14.01175 1.000 8.24081 183 GLY G CA 1
ATOM 12672 C C . GLY G 1 199 ? -0.45107 23.75464 13.37031 1.000 8.44165 183 GLY G C 1
ATOM 12673 O O . GLY G 1 199 ? -1.45822 23.16901 13.79743 1.000 7.38668 183 GLY G O 1
ATOM 12674 N N . ALA G 1 200 ? 0.23964 23.30817 12.31853 1.000 7.41606 184 ALA G N 1
ATOM 12675 C CA . ALA G 1 200 ? -0.17427 22.07804 11.65457 1.000 6.73148 184 ALA G CA 1
ATOM 12676 C C . ALA G 1 200 ? 0.06820 20.86142 12.52577 1.000 7.90798 184 ALA G C 1
ATOM 12677 O O . ALA G 1 200 ? -0.66129 19.87112 12.40125 1.000 7.78246 184 ALA G O 1
ATOM 12679 N N . GLY G 1 201 ? 1.06589 20.91332 13.41414 1.000 8.12185 185 GLY G N 1
ATOM 12680 C CA . GLY G 1 201 ? 1.23567 19.82955 14.36925 1.000 8.69253 185 GLY G CA 1
ATOM 12681 C C . GLY G 1 201 ? 0.01661 19.66598 15.25013 1.000 7.14711 185 GLY G C 1
ATOM 12682 O O . GLY G 1 201 ? -0.41259 18.54875 15.54341 1.000 8.08971 185 GLY G O 1
ATOM 12683 N N . LEU G 1 202 ? -0.58651 20.78404 15.64217 1.000 6.84324 186 LEU G N 1
ATOM 12684 C CA . LEU G 1 202 ? -1.77769 20.68935 16.47741 1.000 6.53479 186 LEU G CA 1
ATOM 12685 C C . LEU G 1 202 ? -2.98477 20.22625 15.67541 1.000 7.22158 186 LEU G C 1
ATOM 12686 O O . LEU G 1 202 ? -3.74739 19.37483 16.14907 1.000 7.77665 186 LEU G O 1
ATOM 12691 N N . THR G 1 203 ? -3.18558 20.76188 14.45377 1.000 6.36443 187 THR G N 1
ATOM 12692 C CA . THR G 1 203 ? -4.38037 20.34282 13.72670 1.000 6.45662 187 THR G CA 1
ATOM 12693 C C . THR G 1 203 ? -4.28001 18.87631 13.34444 1.000 6.67901 187 THR G C 1
ATOM 12694 O O . THR G 1 203 ? -5.28483 18.16618 13.39373 1.000 7.51469 187 THR G O 1
ATOM 12698 N N . THR G 1 204 ? -3.07156 18.40050 13.00353 1.000 6.57510 188 THR G N 1
ATOM 12699 C CA . THR G 1 204 ? -2.85726 16.97216 12.75770 1.000 6.43312 188 THR G CA 1
ATOM 12700 C C . THR G 1 204 ? -3.27190 16.14102 13.96026 1.000 7.61867 188 THR G C 1
ATOM 12701 O O . THR G 1 204 ? -3.97679 15.13068 13.82724 1.000 7.86361 188 THR G O 1
ATOM 12705 N N . LEU G 1 205 ? -2.81015 16.54538 15.14055 1.000 6.80980 189 LEU G N 1
ATOM 12706 C CA . LEU G 1 205 ? -3.10598 15.80142 16.35547 1.000 7.25408 189 LEU G CA 1
ATOM 12707 C C . LEU G 1 205 ? -4.58997 15.82496 16.66420 1.000 7.13415 189 LEU G C 1
ATOM 12708 O O . LEU G 1 205 ? -5.16837 14.79127 17.01245 1.000 8.45883 189 LEU G O 1
ATOM 12713 N N . ALA G 1 206 ? -5.23971 16.98027 16.48956 1.000 7.04804 190 ALA G N 1
ATOM 12714 C CA . ALA G 1 206 ? -6.66656 17.06603 16.78274 1.000 6.85581 190 ALA G CA 1
ATOM 12715 C C . ALA G 1 206 ? -7.47263 16.16203 15.85733 1.000 7.56672 190 ALA G C 1
ATOM 12716 O O . ALA G 1 206 ? -8.43188 15.49593 16.29746 1.000 8.28000 190 ALA G O 1
ATOM 12718 N N . GLU G 1 207 ? -7.10932 16.13017 14.56954 1.000 7.55238 191 GLU G N 1
ATOM 12719 C CA . GLU G 1 207 ? -7.84748 15.30472 13.62589 1.000 6.67461 191 GLU G CA 1
ATOM 12720 C C . GLU G 1 207 ? -7.61643 13.82919 13.87821 1.000 7.27179 191 GLU G C 1
ATOM 12721 O O . GLU G 1 207 ? -8.54385 13.02224 13.74885 1.000 8.65815 191 GLU G O 1
ATOM 12727 N N . SER G 1 208 ? -6.38135 13.46035 14.20534 1.000 7.89370 192 SER G N 1
ATOM 12728 C CA . SER G 1 208 ? -6.07750 12.05849 14.44738 1.000 8.21429 192 SER G CA 1
ATOM 12729 C C . SER G 1 208 ? -6.78206 11.55651 15.69634 1.000 7.99808 192 SER G C 1
ATOM 12730 O O . SER G 1 208 ? -7.33885 10.45237 15.69117 1.000 8.31563 192 SER G O 1
ATOM 12733 N N . VAL G 1 209 ? -6.75790 12.35130 16.77827 1.000 7.50362 193 VAL G N 1
ATOM 12734 C CA . VAL G 1 209 ? -7.52676 12.01313 17.97770 1.000 7.07036 193 VAL G CA 1
ATOM 12735 C C . VAL G 1 209 ? -9.01711 11.88645 17.65463 1.000 8.33311 193 VAL G C 1
ATOM 12736 O O . VAL G 1 209 ? -9.68292 10.94651 18.10732 1.000 8.53506 193 VAL G O 1
ATOM 12740 N N . ALA G 1 210 ? -9.55967 12.80468 16.84608 1.000 7.47804 194 ALA G N 1
ATOM 12741 C CA . ALA G 1 210 ? -10.97672 12.73673 16.50153 1.000 9.13848 194 ALA G CA 1
ATOM 12742 C C . ALA G 1 210 ? -11.31245 11.44809 15.76851 1.000 8.72605 194 ALA G C 1
ATOM 12743 O O . ALA G 1 210 ? -12.35636 10.83628 16.03880 1.000 8.47909 194 ALA G O 1
ATOM 12745 N N . TYR G 1 211 ? -10.47188 11.04454 14.80085 1.000 8.13054 195 TYR G N 1
ATOM 12746 C CA . TYR G 1 211 ? -10.69773 9.76506 14.14235 1.000 7.76360 195 TYR G CA 1
ATOM 12747 C C . TYR G 1 211 ? -10.71755 8.64343 15.18107 1.000 9.00175 195 TYR G C 1
ATOM 12748 O O . TYR G 1 211 ? -11.62666 7.80569 15.18314 1.000 7.91185 195 TYR G O 1
ATOM 12757 N N . GLY G 1 212 ? -9.72432 8.61559 16.08285 1.000 7.38120 196 GLY G N 1
ATOM 12758 C CA . GLY G 1 212 ? -9.65940 7.50642 17.02381 1.000 7.26174 196 GLY G CA 1
ATOM 12759 C C . GLY G 1 212 ? -10.89840 7.42444 17.89465 1.000 8.50388 196 GLY G C 1
ATOM 12760 O O . GLY G 1 212 ? -11.43167 6.33856 18.12540 1.000 9.23976 196 GLY G O 1
ATOM 12761 N N . LEU G 1 213 ? -11.38969 8.58269 18.35513 1.000 7.40336 197 LEU G N 1
ATOM 12762 C CA . LEU G 1 213 ? -12.60210 8.59049 19.17637 1.000 8.12457 197 LEU G CA 1
ATOM 12763 C C . LEU G 1 213 ? -13.81384 8.16112 18.35865 1.000 9.62777 197 LEU G C 1
ATOM 12764 O O . LEU G 1 213 ? -14.67504 7.40403 18.85363 1.000 10.46442 197 LEU G O 1
ATOM 12769 N N . SER G 1 214 ? -13.90270 8.63180 17.10776 1.000 9.05600 198 SER G N 1
ATOM 12770 C CA . SER G 1 214 ? -15.02679 8.25851 16.25441 1.000 8.97356 198 SER G CA 1
ATOM 12771 C C . SER G 1 214 ? -15.04402 6.76714 15.98413 1.000 10.15932 198 SER G C 1
ATOM 12772 O O . SER G 1 214 ? -16.11329 6.18898 15.74160 1.000 13.62888 198 SER G O 1
ATOM 12775 N N . ALA G 1 215 ? -13.87433 6.13431 16.01010 1.000 8.58046 199 ALA G N 1
ATOM 12776 C CA . ALA G 1 215 ? -13.76082 4.71378 15.73960 1.000 10.34919 199 ALA G CA 1
ATOM 12777 C C . ALA G 1 215 ? -13.94228 3.86837 16.99044 1.000 10.10027 199 ALA G C 1
ATOM 12778 O O . ALA G 1 215 ? -13.75587 2.64962 16.93523 1.000 11.50695 199 ALA G O 1
ATOM 12780 N N . GLY G 1 216 ? -14.28404 4.47843 18.11545 1.000 10.37376 200 GLY G N 1
ATOM 12781 C CA . GLY G 1 216 ? -14.66186 3.72368 19.29535 1.000 10.81898 200 GLY G CA 1
ATOM 12782 C C . GLY G 1 216 ? -13.58017 3.53696 20.33081 1.000 9.61952 200 GLY G C 1
ATOM 12783 O O . GLY G 1 216 ? -13.81439 2.82649 21.33182 1.000 12.92979 200 GLY G O 1
ATOM 12784 N N . LEU G 1 217 ? -12.40674 4.13653 20.13547 1.000 10.11638 201 LEU G N 1
ATOM 12785 C CA . LEU G 1 217 ? -11.33805 3.97687 21.10723 1.000 9.97178 201 LEU G CA 1
ATOM 12786 C C . LEU G 1 217 ? -11.68350 4.68803 22.40751 1.000 11.45970 201 LEU G C 1
ATOM 12787 O O . LEU G 1 217 ? -12.21576 5.80520 22.40344 1.000 10.97070 201 LEU G O 1
ATOM 12792 N N . ASP G 1 218 ? -11.35225 4.04537 23.52936 1.000 10.79954 202 ASP G N 1
ATOM 12793 C CA . ASP G 1 218 ? -11.52874 4.67612 24.83498 1.000 10.70252 202 ASP G CA 1
ATOM 12794 C C . ASP G 1 218 ? -10.69278 5.94921 24.94805 1.000 11.16740 202 ASP G C 1
ATOM 12795 O O . ASP G 1 218 ? -9.50867 5.96706 24.58602 1.000 11.24522 202 ASP G O 1
ATOM 12800 N N . ARG G 1 219 ? -11.31051 7.01948 25.46568 1.000 9.94187 203 ARG G N 1
ATOM 12801 C CA . ARG G 1 219 ? -10.66173 8.32855 25.43116 1.000 10.53699 203 ARG G CA 1
ATOM 12802 C C . ARG G 1 219 ? -9.39642 8.34921 26.28279 1.000 10.32419 203 ARG G C 1
ATOM 12803 O O . ARG G 1 219 ? -8.33828 8.79474 25.82536 1.000 11.15082 203 ARG G O 1
ATOM 12811 N N . SER G 1 220 ? -9.48350 7.89505 27.53475 1.000 10.74825 204 SER G N 1
ATOM 12812 C CA . SER G 1 220 ? -8.30681 7.94430 28.39725 1.000 10.77157 204 SER G CA 1
ATOM 12813 C C . SER G 1 220 ? -7.19619 7.05142 27.87174 1.000 12.08410 204 SER G C 1
ATOM 12814 O O . SER G 1 220 ? -6.01724 7.42770 27.90533 1.000 11.92619 204 SER G O 1
ATOM 12817 N N . MET G 1 221 ? -7.55347 5.88007 27.35179 1.000 11.80926 205 MET G N 1
ATOM 12818 C CA . MET G 1 221 ? -6.54786 5.00393 26.76447 1.000 10.42262 205 MET G CA 1
ATOM 12819 C C . MET G 1 221 ? -5.84701 5.73190 25.62467 1.000 10.01080 205 MET G C 1
ATOM 12820 O O . MET G 1 221 ? -4.61433 5.73671 25.53407 1.000 10.56428 205 MET G O 1
ATOM 12825 N N . LEU G 1 222 ? -6.63853 6.37227 24.75741 1.000 10.34765 206 LEU G N 1
ATOM 12826 C CA . LEU G 1 222 ? -6.09034 7.00257 23.55880 1.000 9.50491 206 LEU G CA 1
ATOM 12827 C C . LEU G 1 222 ? -5.16174 8.15488 23.91694 1.000 9.45831 206 LEU G C 1
ATOM 12828 O O . LEU G 1 222 ? -4.04553 8.25282 23.39375 1.000 9.88174 206 LEU G O 1
ATOM 12833 N N . PHE G 1 223 ? -5.60867 9.04616 24.80480 1.000 10.23245 207 PHE G N 1
ATOM 12834 C CA . PHE G 1 223 ? -4.75868 10.16411 25.21030 1.000 9.52394 207 PHE G CA 1
ATOM 12835 C C . PHE G 1 223 ? -3.47137 9.65846 25.86912 1.000 9.88745 207 PHE G C 1
ATOM 12836 O O . PHE G 1 223 ? -2.38166 10.20443 25.63709 1.000 12.17873 207 PHE G O 1
ATOM 12844 N N . ASP G 1 224 ? -3.57520 8.61727 26.69506 1.000 10.77210 208 ASP G N 1
ATOM 12845 C CA . ASP G 1 224 ? -2.40288 8.10349 27.38755 1.000 12.55553 208 ASP G CA 1
ATOM 12846 C C . ASP G 1 224 ? -1.45752 7.36751 26.44453 1.000 11.57153 208 ASP G C 1
ATOM 12847 O O . ASP G 1 224 ? -0.23190 7.41835 26.63379 1.000 12.64133 208 ASP G O 1
ATOM 12852 N N . ALA G 1 225 ? -2.00039 6.67194 25.44215 1.000 10.19841 209 ALA G N 1
ATOM 12853 C CA . ALA G 1 225 ? -1.15938 5.95854 24.48372 1.000 10.29155 209 ALA G CA 1
ATOM 12854 C C . ALA G 1 225 ? -0.35024 6.92978 23.64554 1.000 10.95084 209 ALA G C 1
ATOM 12855 O O . ALA G 1 225 ? 0.82846 6.69047 23.37219 1.000 11.25155 209 ALA G O 1
ATOM 12857 N N . LEU G 1 226 ? -0.97387 8.02474 23.21463 1.000 9.31810 210 LEU G N 1
ATOM 12858 C CA . LEU G 1 226 ? -0.26229 9.00057 22.39214 1.000 8.85014 210 LEU G CA 1
ATOM 12859 C C . LEU G 1 226 ? 0.85895 9.68477 23.16584 1.000 10.27766 210 LEU G C 1
ATOM 12860 O O . LEU G 1 226 ? 1.85779 10.10285 22.56439 1.000 10.48435 210 LEU G O 1
ATOM 12865 N N . ASP G 1 227 ? 0.73395 9.78851 24.49900 1.000 10.95690 211 ASP G N 1
ATOM 12866 C CA . ASP G 1 227 ? 1.83819 10.33607 25.27562 1.000 11.76164 211 ASP G CA 1
ATOM 12867 C C . ASP G 1 227 ? 3.08910 9.47259 25.17931 1.000 12.36852 211 ASP G C 1
ATOM 12868 O O . ASP G 1 227 ? 4.18641 9.94932 25.50516 1.000 14.90267 211 ASP G O 1
ATOM 12873 N N . GLN G 1 228 ? 2.95134 8.23003 24.72755 1.000 10.65736 212 GLN G N 1
ATOM 12874 C CA . GLN G 1 228 ? 4.02610 7.25380 24.73953 1.000 12.44274 212 GLN G CA 1
ATOM 12875 C C . GLN G 1 228 ? 4.66688 7.02604 23.37436 1.000 15.56275 212 GLN G C 1
ATOM 12876 O O . GLN G 1 228 ? 5.56282 6.18098 23.27373 1.000 16.45002 212 GLN G O 1
ATOM 12882 N N . VAL G 1 229 ? 4.25349 7.74505 22.32825 1.000 14.10110 213 VAL G N 1
ATOM 12883 C CA . VAL G 1 229 ? 4.78978 7.50372 20.98785 1.000 11.36598 213 VAL G CA 1
ATOM 12884 C C . VAL G 1 229 ? 5.78233 8.60057 20.62158 1.000 10.55588 213 VAL G C 1
ATOM 12885 O O . VAL G 1 229 ? 5.74218 9.72067 21.12746 1.000 12.57594 213 VAL G O 1
ATOM 12889 N N . ALA G 1 230 ? 6.66800 8.27267 19.68769 1.000 9.64887 214 ALA G N 1
ATOM 12890 C CA . ALA G 1 230 ? 7.78146 9.14850 19.35989 1.000 9.56579 214 ALA G CA 1
ATOM 12891 C C . ALA G 1 230 ? 7.46650 10.14799 18.26051 1.000 8.52744 214 ALA G C 1
ATOM 12892 O O . ALA G 1 230 ? 8.34577 10.93795 17.89080 1.000 9.79181 214 ALA G O 1
ATOM 12894 N N . VAL G 1 231 ? 6.25139 10.12360 17.71909 1.000 9.10721 215 VAL G N 1
ATOM 12895 C CA . VAL G 1 231 ? 5.92364 10.92964 16.55327 1.000 9.00553 215 VAL G CA 1
ATOM 12896 C C . VAL G 1 231 ? 5.17128 12.19764 16.92716 1.000 8.88838 215 VAL G C 1
ATOM 12897 O O . VAL G 1 231 ? 4.69865 12.90473 16.03930 1.000 9.31345 215 VAL G O 1
ATOM 12901 N N . ILE G 1 232 ? 5.05654 12.50903 18.22845 1.000 8.13277 216 ILE G N 1
ATOM 12902 C CA . ILE G 1 232 ? 4.45903 13.75789 18.70115 1.000 9.09876 216 ILE G CA 1
ATOM 12903 C C . ILE G 1 232 ? 5.53449 14.57729 19.41268 1.000 8.27056 216 ILE G C 1
ATOM 12904 O O . ILE G 1 232 ? 6.33557 14.01722 20.16768 1.000 10.13883 216 ILE G O 1
ATOM 12909 N N . SER G 1 233 ? 5.56952 15.90172 19.14621 1.000 8.73489 217 SER G N 1
ATOM 12910 C CA . SER G 1 233 ? 6.56936 16.77100 19.74906 1.000 8.80817 217 SER G CA 1
ATOM 12911 C C . SER G 1 233 ? 6.31663 16.92975 21.24787 1.000 9.15323 217 SER G C 1
ATOM 12912 O O . SER G 1 233 ? 5.19831 16.75078 21.71858 1.000 9.70177 217 SER G O 1
ATOM 12915 N N . PRO G 1 234 ? 7.34943 17.26915 22.01712 1.000 10.11603 218 PRO G N 1
ATOM 12916 C CA . PRO G 1 234 ? 7.11539 17.54902 23.44430 1.000 9.86291 218 PRO G CA 1
ATOM 12917 C C . PRO G 1 234 ? 6.10910 18.65918 23.65035 1.000 10.58570 218 PRO G C 1
ATOM 12918 O O . PRO G 1 234 ? 5.29124 18.57567 24.57633 1.000 12.15828 218 PRO G O 1
ATOM 12922 N N . HIS G 1 235 ? 6.14660 19.69002 22.79838 1.000 10.00682 219 HIS G N 1
ATOM 12923 C CA . HIS G 1 235 ? 5.18570 20.78392 22.89194 1.000 10.25745 219 HIS G CA 1
ATOM 12924 C C . HIS G 1 235 ? 3.76389 20.26976 22.72979 1.000 9.93115 219 HIS G C 1
ATOM 12925 O O . HIS G 1 235 ? 2.87584 20.59265 23.52941 1.000 9.58349 219 HIS G O 1
ATOM 12932 N N . HIS G 1 236 ? 3.52591 19.45763 21.70295 1.000 9.19337 220 HIS G N 1
ATOM 12933 C CA . HIS G 1 236 ? 2.15927 19.00837 21.45827 1.000 7.71940 220 HIS G CA 1
ATOM 12934 C C . HIS G 1 236 ? 1.72708 17.94985 22.46013 1.000 9.72228 220 HIS G C 1
ATOM 12935 O O . HIS G 1 236 ? 0.53191 17.82583 22.73275 1.000 10.73564 220 HIS G O 1
ATOM 12942 N N . LYS G 1 237 ? 2.67373 17.19513 23.03450 1.000 9.12387 221 LYS G N 1
ATOM 12943 C CA . LYS G 1 237 ? 2.31521 16.27296 24.10497 1.000 9.47799 221 LYS G CA 1
ATOM 12944 C C . LYS G 1 237 ? 1.83300 17.03565 25.32849 1.000 9.54689 221 LYS G C 1
ATOM 12945 O O . LYS G 1 237 ? 0.91789 16.57705 26.01644 1.000 10.21864 221 LYS G O 1
ATOM 12951 N N . ARG G 1 238 ? 2.42494 18.21016 25.61047 1.000 10.22271 222 ARG G N 1
ATOM 12952 C CA . ARG G 1 238 ? 1.91809 19.02919 26.71451 1.000 11.44203 222 ARG G CA 1
ATOM 12953 C C . ARG G 1 238 ? 0.51255 19.52637 26.41187 1.000 12.58512 222 ARG G C 1
ATOM 12954 O O . ARG G 1 238 ? -0.36576 19.48509 27.28084 1.000 11.29586 222 ARG G O 1
ATOM 12962 N N . LYS G 1 239 ? 0.26221 19.95710 25.17052 1.000 9.45013 223 LYS G N 1
ATOM 12963 C CA . LYS G 1 239 ? -1.09326 20.37118 24.81600 1.000 10.55410 223 LYS G CA 1
ATOM 12964 C C . LYS G 1 239 ? -2.07372 19.22011 24.95771 1.000 9.19008 223 LYS G C 1
ATOM 12965 O O . LYS G 1 239 ? -3.21464 19.41898 25.38661 1.000 9.61129 223 LYS G O 1
ATOM 12971 N N . LEU G 1 240 ? -1.65896 18.00387 24.58461 1.000 8.80000 224 LEU G N 1
ATOM 12972 C CA . LEU G 1 240 ? -2.56832 16.86728 24.64196 1.000 8.46096 224 LEU G CA 1
ATOM 12973 C C . LEU G 1 240 ? -2.94223 16.53365 26.08045 1.000 9.31229 224 LEU G C 1
ATOM 12974 O O . LEU G 1 240 ? -4.10348 16.21233 26.36078 1.000 9.89652 224 LEU G O 1
ATOM 12979 N N . LYS G 1 241 ? -1.97542 16.60886 26.99874 1.000 9.66857 225 LYS G N 1
ATOM 12980 C CA . LYS G 1 241 ? -2.28278 16.36254 28.40824 1.000 9.91373 225 LYS G CA 1
ATOM 12981 C C . LYS G 1 241 ? -3.23968 17.41498 28.95120 1.000 10.76852 225 LYS G C 1
ATOM 12982 O O . LYS G 1 241 ? -4.15885 17.09610 29.72350 1.000 12.13409 225 LYS G O 1
ATOM 12988 N N . ALA G 1 242 ? -3.04855 18.67466 28.56855 1.000 10.29051 226 ALA G N 1
ATOM 12989 C CA . ALA G 1 242 ? -3.98773 19.69965 29.02232 1.000 10.53583 226 ALA G CA 1
ATOM 12990 C C . ALA G 1 242 ? -5.37103 19.46471 28.43773 1.000 8.99990 226 ALA G C 1
ATOM 12991 O O . ALA G 1 242 ? -6.39429 19.62317 29.12785 1.000 10.40114 226 ALA G O 1
ATOM 12993 N N . ALA G 1 243 ? -5.42468 19.08188 27.15402 1.000 7.94680 227 ALA G N 1
ATOM 12994 C CA . ALA G 1 243 ? -6.70587 18.80279 26.51353 1.000 8.94053 227 ALA G CA 1
ATOM 12995 C C . ALA G 1 243 ? -7.42917 17.62635 27.15593 1.000 9.07665 227 ALA G C 1
ATOM 12996 O O . ALA G 1 243 ? -8.66041 17.56189 27.10672 1.000 9.99935 227 ALA G O 1
ATOM 12998 N N . LYS G 1 244 ? -6.68541 16.65206 27.70072 1.000 9.31456 228 LYS G N 1
ATOM 12999 C CA . LYS G 1 244 ? -7.32435 15.53035 28.36979 1.000 9.43696 228 LYS G CA 1
ATOM 13000 C C . LYS G 1 244 ? -8.23133 16.02887 29.47939 1.000 9.73710 228 LYS G C 1
ATOM 13001 O O . LYS G 1 244 ? -9.30278 15.47011 29.71365 1.000 11.59229 228 LYS G O 1
ATOM 13007 N N . ASP G 1 245 ? -7.81526 17.10117 30.14468 1.000 10.36231 229 ASP G N 1
ATOM 13008 C CA . ASP G 1 245 ? -8.55602 17.69351 31.24843 1.000 12.20547 229 ASP G CA 1
ATOM 13009 C C . ASP G 1 245 ? -9.47484 18.82287 30.78658 1.000 13.25368 229 ASP G C 1
ATOM 13010 O O . ASP G 1 245 ? -10.06597 19.50662 31.62897 1.000 12.64727 229 ASP G O 1
ATOM 13015 N N . GLY G 1 246 ? -9.55155 19.08660 29.48021 1.000 9.88798 230 GLY G N 1
ATOM 13016 C CA . GLY G 1 246 ? -10.35248 20.18789 28.97693 1.000 10.88962 230 GLY G CA 1
ATOM 13017 C C . GLY G 1 246 ? -9.79378 21.55727 29.27570 1.000 11.10521 230 GLY G C 1
ATOM 13018 O O . GLY G 1 246 ? -10.54552 22.54056 29.29545 1.000 10.85717 230 GLY G O 1
ATOM 13019 N N . ASN G 1 247 ? -8.49244 21.65305 29.50597 1.000 10.08354 231 ASN G N 1
ATOM 13020 C CA . ASN G 1 247 ? -7.86012 22.88975 29.94619 1.000 8.39748 231 ASN G CA 1
ATOM 13021 C C . ASN G 1 247 ? -7.25892 23.60865 28.74658 1.000 10.06258 231 ASN G C 1
ATOM 13022 O O . ASN G 1 247 ? -6.19823 23.21335 28.25313 1.000 11.98463 231 ASN G O 1
ATOM 13027 N N . PHE G 1 248 ? -7.91223 24.68461 28.31485 1.000 9.85444 232 PHE G N 1
ATOM 13028 C CA . PHE G 1 248 ? -7.41307 25.51617 27.22744 1.000 9.25396 232 PHE G CA 1
ATOM 13029 C C . PHE G 1 248 ? -7.20780 26.96235 27.67391 1.000 9.74071 232 PHE G C 1
ATOM 13030 O O . PHE G 1 248 ? -7.32461 27.90461 26.88705 1.000 10.86177 232 PHE G O 1
ATOM 13038 N N . ALA G 1 249 ? -6.88651 27.15483 28.95192 1.000 9.71599 233 ALA G N 1
ATOM 13039 C CA . ALA G 1 249 ? -6.37500 28.44569 29.36688 1.000 10.93807 233 ALA G CA 1
ATOM 13040 C C . ALA G 1 249 ? -5.22308 28.84029 28.44512 1.000 12.18511 233 ALA G C 1
ATOM 13041 O O . ALA G 1 249 ? -4.39953 27.98517 28.08839 1.000 12.30154 233 ALA G O 1
ATOM 13043 N N . PRO G 1 250 ? -5.16103 30.09277 27.99119 1.000 12.16857 234 PRO G N 1
ATOM 13044 C CA . PRO G 1 250 ? -4.24661 30.43963 26.88537 1.000 11.73380 234 PRO G CA 1
ATOM 13045 C C . PRO G 1 250 ? -2.78907 30.50857 27.31493 1.000 15.00760 234 PRO G C 1
ATOM 13046 O O . PRO G 1 250 ? -2.42113 31.24368 28.23303 1.000 16.40583 234 PRO G O 1
ATOM 13050 N N . GLN G 1 251 ? -1.95490 29.73786 26.63045 1.000 13.67712 235 GLN G N 1
ATOM 13051 C CA . GLN G 1 251 ? -0.53907 30.05134 26.51319 1.000 14.00855 235 GLN G CA 1
ATOM 13052 C C . GLN G 1 251 ? -0.23950 30.76127 25.20809 1.000 14.74951 235 GLN G C 1
ATOM 13053 O O . GLN G 1 251 ? 0.52343 31.72949 25.19017 1.000 18.91678 235 GLN G O 1
ATOM 13059 N N . PHE G 1 252 ? -0.86561 30.32653 24.12307 1.000 13.59286 236 PHE G N 1
ATOM 13060 C CA . PHE G 1 252 ? -0.78763 31.03080 22.85380 1.000 14.63250 236 PHE G CA 1
ATOM 13061 C C . PHE G 1 252 ? -2.19031 31.02751 22.26313 1.000 10.32229 236 PHE G C 1
ATOM 13062 O O . PHE G 1 252 ? -2.66998 29.97601 21.81606 1.000 12.97810 236 PHE G O 1
ATOM 13070 N N . PRO G 1 253 ? -2.89182 32.16415 22.27361 1.000 9.03031 237 PRO G N 1
ATOM 13071 C CA . PRO G 1 253 ? -4.31632 32.15181 21.92024 1.000 10.26519 237 PRO G CA 1
ATOM 13072 C C . PRO G 1 253 ? -4.55689 31.85267 20.45393 1.000 9.74277 237 PRO G C 1
ATOM 13073 O O . PRO G 1 253 ? -3.74322 32.17432 19.58580 1.000 11.17724 237 PRO G O 1
ATOM 13077 N N . ALA G 1 254 ? -5.72413 31.26056 20.18949 1.000 8.63620 238 ALA G N 1
ATOM 13078 C CA . ALA G 1 254 ? -6.12170 30.93191 18.82380 1.000 7.85766 238 ALA G CA 1
ATOM 13079 C C . ALA G 1 254 ? -6.03908 32.13163 17.88781 1.000 8.63208 238 ALA G C 1
ATOM 13080 O O . ALA G 1 254 ? -5.62294 31.98626 16.73400 1.000 10.04145 238 ALA G O 1
ATOM 13082 N N . ARG G 1 255 ? -6.45227 33.32401 18.34705 1.000 9.20557 239 ARG G N 1
ATOM 13083 C CA . ARG G 1 255 ? -6.48476 34.45724 17.42807 1.000 9.87663 239 ARG G CA 1
ATOM 13084 C C . ARG G 1 255 ? -5.08763 34.80333 16.93019 1.000 11.79896 239 ARG G C 1
ATOM 13085 O O . ARG G 1 255 ? -4.93220 35.19519 15.76400 1.000 12.25775 239 ARG G O 1
ATOM 13093 N N . LEU G 1 256 ? -4.06022 34.60690 17.76857 1.000 9.04653 240 LEU G N 1
ATOM 13094 C CA . LEU G 1 256 ? -2.69073 34.91408 17.36761 1.000 10.74343 240 LEU G CA 1
ATOM 13095 C C . LEU G 1 256 ? -2.07893 33.78863 16.55142 1.000 9.40023 240 LEU G C 1
ATOM 13096 O O . LEU G 1 256 ? -1.35552 34.05348 15.58316 1.000 10.37914 240 LEU G O 1
ATOM 13101 N N . MET G 1 257 ? -2.33187 32.53350 16.92719 1.000 8.84717 241 MET G N 1
ATOM 13102 C CA . MET G 1 257 ? -1.84580 31.43127 16.10529 1.000 8.00771 241 MET G CA 1
ATOM 13103 C C . MET G 1 257 ? -2.42960 31.51926 14.70340 1.000 8.57207 241 MET G C 1
ATOM 13104 O O . MET G 1 257 ? -1.71996 31.34731 13.70199 1.000 8.81055 241 MET G O 1
ATOM 13109 N N . GLN G 1 258 ? -3.74018 31.75432 14.60780 1.000 8.04536 242 GLN G N 1
ATOM 13110 C CA . GLN G 1 258 ? -4.36080 31.81129 13.29244 1.000 7.40979 242 GLN G CA 1
ATOM 13111 C C . GLN G 1 258 ? -3.82491 32.98180 12.46905 1.000 8.71823 242 GLN G C 1
ATOM 13112 O O . GLN G 1 258 ? -3.64527 32.85098 11.25466 1.000 8.82752 242 GLN G O 1
ATOM 13118 N N . LYS G 1 259 ? -3.56819 34.12965 13.10949 1.000 8.12824 243 LYS G N 1
ATOM 13119 C CA . LYS G 1 259 ? -2.95619 35.25900 12.40605 1.000 8.15690 243 LYS G CA 1
ATOM 13120 C C . LYS G 1 259 ? -1.57730 34.87729 11.88742 1.000 8.83065 243 LYS G C 1
ATOM 13121 O O . LYS G 1 259 ? -1.20791 35.21870 10.75550 1.000 10.49412 243 LYS G O 1
ATOM 13127 N N . ASP G 1 260 ? -0.80195 34.15549 12.69827 1.000 8.61182 244 ASP G N 1
ATOM 13128 C CA . ASP G 1 260 ? 0.52139 33.73113 12.25544 1.000 9.18312 244 ASP G CA 1
ATOM 13129 C C . ASP G 1 260 ? 0.43114 32.79262 11.05947 1.000 8.09373 244 ASP G C 1
ATOM 13130 O O . ASP G 1 260 ? 1.25788 32.87107 10.13336 1.000 10.16717 244 ASP G O 1
ATOM 13135 N N . MET G 1 261 ? -0.57107 31.90716 11.05489 1.000 8.24061 245 MET G N 1
ATOM 13136 C CA . MET G 1 261 ? -0.76045 31.02582 9.91687 1.000 7.08322 245 MET G CA 1
ATOM 13137 C C . MET G 1 261 ? -1.16068 31.83707 8.68548 1.000 7.16385 245 MET G C 1
ATOM 13138 O O . MET G 1 261 ? -0.68456 31.56341 7.57891 1.000 7.85874 245 MET G O 1
ATOM 13143 N N . ARG G 1 262 ? -2.04729 32.83578 8.84873 1.000 7.97263 246 ARG G N 1
ATOM 13144 C CA . ARG G 1 262 ? -2.37042 33.72900 7.73359 1.000 7.68215 246 ARG G CA 1
ATOM 13145 C C . ARG G 1 262 ? -1.10529 34.34955 7.14016 1.000 7.40842 246 ARG G C 1
ATOM 13146 O O . ARG G 1 262 ? -0.93710 34.40383 5.91216 1.000 8.09917 246 ARG G O 1
ATOM 13154 N N . LEU G 1 263 ? -0.20486 34.83807 7.99858 1.000 8.00328 247 LEU G N 1
ATOM 13155 C CA . LEU G 1 263 ? 1.02075 35.45203 7.48126 1.000 7.97963 247 LEU G CA 1
ATOM 13156 C C . LEU G 1 263 ? 1.86192 34.43691 6.72590 1.000 7.84277 247 LEU G C 1
ATOM 13157 O O . LEU G 1 263 ? 2.42582 34.74781 5.66893 1.000 8.93177 247 LEU G O 1
ATOM 13162 N N . LEU G 1 264 ? 1.98494 33.22934 7.27122 1.000 8.13234 248 LEU G N 1
ATOM 13163 C CA . LEU G 1 264 ? 2.77131 32.20050 6.60155 1.000 7.34374 248 LEU G CA 1
ATOM 13164 C C . LEU G 1 264 ? 2.18786 31.85631 5.23963 1.000 8.17726 248 LEU G C 1
ATOM 13165 O O . LEU G 1 264 ? 2.92783 31.75308 4.24747 1.000 8.24657 248 LEU G O 1
ATOM 13170 N N . LEU G 1 265 ? 0.85971 31.69606 5.16021 1.000 7.73939 249 LEU G N 1
ATOM 13171 C CA . LEU G 1 265 ? 0.28622 31.29611 3.88249 1.000 7.36169 249 LEU G CA 1
ATOM 13172 C C . LEU G 1 265 ? 0.37757 32.43790 2.86748 1.000 8.44217 249 LEU G C 1
ATOM 13173 O O . LEU G 1 265 ? 0.56113 32.18147 1.67252 1.000 8.20649 249 LEU G O 1
ATOM 13178 N N . ASP G 1 266 ? 0.28652 33.69915 3.30880 1.000 6.41157 250 ASP G N 1
ATOM 13179 C CA . ASP G 1 266 ? 0.49317 34.78377 2.35687 1.000 6.43671 250 ASP G CA 1
ATOM 13180 C C . ASP G 1 266 ? 1.91790 34.76330 1.82598 1.000 8.74001 250 ASP G C 1
ATOM 13181 O O . ASP G 1 266 ? 2.14215 34.94589 0.62345 1.000 8.07423 250 ASP G O 1
ATOM 13186 N N . ALA G 1 267 ? 2.89027 34.56862 2.71982 1.000 8.34970 251 ALA G N 1
ATOM 13187 C CA . ALA G 1 267 ? 4.28326 34.55875 2.29464 1.000 7.74883 251 ALA G CA 1
ATOM 13188 C C . ALA G 1 267 ? 4.56269 33.38660 1.36887 1.000 8.31371 251 ALA G C 1
ATOM 13189 O O . ALA G 1 267 ? 5.25922 33.54602 0.36376 1.000 9.42034 251 ALA G O 1
ATOM 13191 N N . ALA G 1 268 ? 4.01725 32.21096 1.68084 1.000 6.96907 252 ALA G N 1
ATOM 13192 C CA . ALA G 1 268 ? 4.21892 31.05509 0.81079 1.000 6.94988 252 ALA G CA 1
ATOM 13193 C C . ALA G 1 268 ? 3.57313 31.26825 -0.55040 1.000 8.02878 252 ALA G C 1
ATOM 13194 O O . ALA G 1 268 ? 4.10472 30.80272 -1.57258 1.000 9.35505 252 ALA G O 1
ATOM 13196 N N . ALA G 1 269 ? 2.43775 31.97398 -0.58817 1.000 7.69775 253 ALA G N 1
ATOM 13197 C CA . ALA G 1 269 ? 1.82980 32.28432 -1.87811 1.000 7.63882 253 ALA G CA 1
ATOM 13198 C C . ALA G 1 269 ? 2.68040 33.28120 -2.65910 1.000 9.34635 253 ALA G C 1
ATOM 13199 O O . ALA G 1 269 ? 2.85546 33.13413 -3.87677 1.000 10.36105 253 ALA G O 1
ATOM 13201 N N . ARG G 1 270 ? 3.22824 34.29826 -1.97977 1.000 8.22539 254 ARG G N 1
ATOM 13202 C CA . ARG G 1 270 ? 4.09433 35.24172 -2.68282 1.000 7.94183 254 ARG G CA 1
ATOM 13203 C C . ARG G 1 270 ? 5.30566 34.54815 -3.29010 1.000 11.19373 254 ARG G C 1
ATOM 13204 O O . ARG G 1 270 ? 5.75732 34.93382 -4.37884 1.000 12.97988 254 ARG G O 1
ATOM 13212 N N . GLU G 1 271 ? 5.85081 33.53236 -2.60179 1.000 9.72965 255 GLU G N 1
ATOM 13213 C CA . GLU G 1 271 ? 6.99485 32.75775 -3.08991 1.000 10.27906 255 GLU G CA 1
ATOM 13214 C C . GLU G 1 271 ? 6.58973 31.63194 -4.03035 1.000 11.72852 255 GLU G C 1
ATOM 13215 O O . GLU G 1 271 ? 7.46971 30.93392 -4.55440 1.000 12.95708 255 GLU G O 1
ATOM 13221 N N . ALA G 1 272 ? 5.28781 31.45696 -4.27777 1.000 10.05593 256 ALA G N 1
ATOM 13222 C CA . ALA G 1 272 ? 4.75329 30.38883 -5.12231 1.000 10.19469 256 ALA G CA 1
ATOM 13223 C C . ALA G 1 272 ? 5.25368 29.01142 -4.68447 1.000 11.34808 256 ALA G C 1
ATOM 13224 O O . ALA G 1 272 ? 5.71688 28.19794 -5.49298 1.000 11.62176 256 ALA G O 1
ATOM 13226 N N . VAL G 1 273 ? 5.14669 28.73112 -3.39066 1.000 8.93525 257 VAL G N 1
ATOM 13227 C CA . VAL G 1 273 ? 5.51709 27.42225 -2.85798 1.000 8.57335 257 VAL G CA 1
ATOM 13228 C C . VAL G 1 273 ? 4.24080 26.71038 -2.44294 1.000 10.37275 257 VAL G C 1
ATOM 13229 O O . VAL G 1 273 ? 3.53125 27.20584 -1.55845 1.000 10.04227 257 VAL G O 1
ATOM 13233 N N . PRO G 1 274 ? 3.93371 25.54646 -3.01022 1.000 9.06060 258 PRO G N 1
ATOM 13234 C CA . PRO G 1 274 ? 2.71615 24.82675 -2.60704 1.000 8.65735 258 PRO G CA 1
ATOM 13235 C C . PRO G 1 274 ? 2.89137 24.21458 -1.22357 1.000 11.90125 258 PRO G C 1
ATOM 13236 O O . PRO G 1 274 ? 3.80452 23.41561 -0.99407 1.000 14.07468 258 PRO G O 1
ATOM 13240 N N . VAL G 1 275 ? 2.01798 24.60497 -0.29565 1.000 9.31630 259 VAL G N 1
ATOM 13241 C CA . VAL G 1 275 ? 2.07309 24.11194 1.08375 1.000 9.26770 259 VAL G CA 1
ATOM 13242 C C . VAL G 1 275 ? 0.69061 23.59317 1.48577 1.000 7.79044 259 VAL G C 1
ATOM 13243 O O . VAL G 1 275 ? 0.05649 24.12650 2.41203 1.000 9.70475 259 VAL G O 1
ATOM 13247 N N . PRO G 1 276 ? 0.21524 22.52073 0.86263 1.000 8.30221 260 PRO G N 1
ATOM 13248 C CA . PRO G 1 276 ? -1.16213 22.05491 1.14197 1.000 9.50032 260 PRO G CA 1
ATOM 13249 C C . PRO G 1 276 ? -1.43823 21.65607 2.59226 1.000 7.78636 260 PRO G C 1
ATOM 13250 O O . PRO G 1 276 ? -2.54859 21.91886 3.07453 1.000 8.98402 260 PRO G O 1
ATOM 13254 N N . THR G 1 277 ? -0.50074 21.00695 3.29639 1.000 8.34914 261 THR G N 1
ATOM 13255 C CA . THR G 1 277 ? -0.77485 20.63482 4.68936 1.000 6.93096 261 THR G CA 1
ATOM 13256 C C . THR G 1 277 ? -0.90448 21.88246 5.55620 1.000 8.26581 261 THR G C 1
ATOM 13257 O O . THR G 1 277 ? -1.81751 21.97920 6.39117 1.000 7.24764 261 THR G O 1
ATOM 13261 N N . LEU G 1 278 ? -0.01660 22.86180 5.35286 1.000 7.99323 262 LEU G N 1
ATOM 13262 C CA . LEU G 1 278 ? -0.09830 24.10620 6.11195 1.000 7.85637 262 LEU G CA 1
ATOM 13263 C C . LEU G 1 278 ? -1.37722 24.86329 5.77668 1.000 6.78352 262 LEU G C 1
ATOM 13264 O O . LEU G 1 278 ? -1.96508 25.52267 6.64384 1.000 8.10940 262 LEU G O 1
ATOM 13269 N N . ALA G 1 279 ? -1.80751 24.79848 4.51486 1.000 7.68441 263 ALA G N 1
ATOM 13270 C CA . ALA G 1 279 ? -3.00815 25.52437 4.11432 1.000 7.62794 263 ALA G CA 1
ATOM 13271 C C . ALA G 1 279 ? -4.24002 24.92026 4.75380 1.000 8.87279 263 ALA G C 1
ATOM 13272 O O . ALA G 1 279 ? -5.11456 25.65741 5.23794 1.000 7.39556 263 ALA G O 1
ATOM 13274 N N . ALA G 1 280 ? -4.31403 23.58148 4.77800 1.000 7.04639 264 ALA G N 1
ATOM 13275 C CA . ALA G 1 280 ? -5.40777 22.89777 5.47517 1.000 6.59455 264 ALA G CA 1
ATOM 13276 C C . ALA G 1 280 ? -5.41980 23.24926 6.95749 1.000 6.88612 264 ALA G C 1
ATOM 13277 O O . ALA G 1 280 ? -6.48348 23.53138 7.53657 1.000 7.81639 264 ALA G O 1
ATOM 13279 N N . ALA G 1 281 ? -4.24696 23.20036 7.59728 1.000 6.71477 265 ALA G N 1
ATOM 13280 C CA . ALA G 1 281 ? -4.15232 23.53256 9.01758 1.000 7.73696 265 ALA G CA 1
ATOM 13281 C C . ALA G 1 281 ? -4.65786 24.93807 9.28897 1.000 8.45594 265 ALA G C 1
ATOM 13282 O O . ALA G 1 281 ? -5.34386 25.18382 10.29938 1.000 7.48362 265 ALA G O 1
ATOM 13284 N N . THR G 1 282 ? -4.30146 25.88481 8.41420 1.000 6.03291 266 THR G N 1
ATOM 13285 C CA . THR G 1 282 ? -4.76684 27.25733 8.58508 1.000 6.53864 266 THR G CA 1
ATOM 13286 C C . THR G 1 282 ? -6.28742 27.32444 8.62752 1.000 6.84955 266 THR G C 1
ATOM 13287 O O . THR G 1 282 ? -6.85348 28.09235 9.41458 1.000 8.14619 266 THR G O 1
ATOM 13291 N N . GLN G 1 283 ? -6.96619 26.55484 7.76994 1.000 6.18072 267 GLN G N 1
ATOM 13292 C CA . GLN G 1 283 ? -8.42860 26.61676 7.75315 1.000 6.84800 267 GLN G CA 1
ATOM 13293 C C . GLN G 1 283 ? -9.01489 26.06601 9.04738 1.000 8.06468 267 GLN G C 1
ATOM 13294 O O . GLN G 1 283 ? -9.99460 26.61192 9.58011 1.000 7.60870 267 GLN G O 1
ATOM 13300 N N . GLN G 1 284 ? -8.41435 25.00133 9.57589 1.000 6.84891 268 GLN G N 1
ATOM 13301 C CA . GLN G 1 284 ? -8.84991 24.47053 10.86542 1.000 6.86839 268 GLN G CA 1
ATOM 13302 C C . GLN G 1 284 ? -8.63429 25.47495 11.98478 1.000 7.20434 268 GLN G C 1
ATOM 13303 O O . GLN G 1 284 ? -9.45056 25.56365 12.91989 1.000 8.86914 268 GLN G O 1
ATOM 13309 N N . LEU G 1 285 ? -7.54756 26.24972 11.90761 1.000 7.01168 269 LEU G N 1
ATOM 13310 C CA . LEU G 1 285 ? -7.31025 27.27352 12.91471 1.000 7.04219 269 LEU G CA 1
ATOM 13311 C C . LEU G 1 285 ? -8.19973 28.49692 12.71013 1.000 8.25597 269 LEU G C 1
ATOM 13312 O O . LEU G 1 285 ? -8.47523 29.20447 13.68627 1.000 7.80120 269 LEU G O 1
ATOM 13317 N N . SER G 1 286 ? -8.70283 28.73479 11.49035 1.000 7.09536 270 SER G N 1
ATOM 13318 C CA . SER G 1 286 ? -9.74819 29.74200 11.31622 1.000 6.24106 270 SER G CA 1
ATOM 13319 C C . SER G 1 286 ? -11.01202 29.34347 12.05915 1.000 7.33325 270 SER G C 1
ATOM 13320 O O . SER G 1 286 ? -11.61697 30.16958 12.75900 1.000 9.02424 270 SER G O 1
ATOM 13323 N N . LEU G 1 287 ? -11.41753 28.07979 11.93482 1.000 7.46874 271 LEU G N 1
ATOM 13324 C CA . LEU G 1 287 ? -12.56494 27.60424 12.71150 1.000 7.28192 271 LEU G CA 1
ATOM 13325 C C . LEU G 1 287 ? -12.29676 27.72918 14.20631 1.000 8.19584 271 LEU G C 1
ATOM 13326 O O . LEU G 1 287 ? -13.16340 28.18758 14.96282 1.000 8.79081 271 LEU G O 1
ATOM 13331 N N . THR G 1 288 ? -11.08417 27.36416 14.63199 1.000 7.37561 272 THR G N 1
ATOM 13332 C CA . THR G 1 288 ? -10.72486 27.41437 16.04913 1.000 6.92394 272 THR G CA 1
ATOM 13333 C C . THR G 1 288 ? -10.85036 28.83269 16.59038 1.000 7.67365 272 THR G C 1
ATOM 13334 O O . THR G 1 288 ? -11.45976 29.06973 17.64990 1.000 7.58924 272 THR G O 1
ATOM 13338 N N . ARG G 1 289 ? -10.30397 29.79662 15.85517 1.000 8.09264 273 ARG G N 1
ATOM 13339 C CA . ARG G 1 289 ? -10.37848 31.19757 16.25604 1.000 7.85293 273 ARG G CA 1
ATOM 13340 C C . ARG G 1 289 ? -11.82307 31.69204 16.29730 1.000 9.38190 273 ARG G C 1
ATOM 13341 O O . ARG G 1 289 ? -12.21391 32.43775 17.20970 1.000 9.50652 273 ARG G O 1
ATOM 13349 N N . ARG G 1 290 ? -12.61868 31.32138 15.29189 1.000 8.19934 274 ARG G N 1
ATOM 13350 C CA . ARG G 1 290 ? -14.00806 31.76772 15.25456 1.000 8.00307 274 ARG G CA 1
ATOM 13351 C C . ARG G 1 290 ? -14.77548 31.27823 16.47056 1.000 8.82184 274 ARG G C 1
ATOM 13352 O O . ARG G 1 290 ? -15.58596 32.02231 17.06062 1.000 11.55099 274 ARG G O 1
ATOM 13360 N N . LEU G 1 291 ? -14.52355 30.03450 16.87495 1.000 8.46808 275 LEU G N 1
ATOM 13361 C CA . LEU G 1 291 ? -15.27645 29.45817 17.98633 1.000 8.20491 275 LEU G CA 1
ATOM 13362 C C . LEU G 1 291 ? -14.78090 29.94629 19.34492 1.000 9.31822 275 LEU G C 1
ATOM 13363 O O . LEU G 1 291 ? -15.58726 30.11119 20.26830 1.000 11.78843 275 LEU G O 1
ATOM 13368 N N . SER G 1 292 ? -13.48157 30.19636 19.49483 1.000 8.88849 276 SER G N 1
ATOM 13369 C CA . SER G 1 292 ? -12.93619 30.73832 20.74308 1.000 9.26840 276 SER G CA 1
ATOM 13370 C C . SER G 1 292 ? -11.63670 31.47530 20.44619 1.000 9.13039 276 SER G C 1
ATOM 13371 O O . SER G 1 292 ? -10.55691 30.87292 20.40964 1.000 8.98316 276 SER G O 1
ATOM 13374 N N . PRO G 1 293 ? -11.69414 32.79137 20.24471 1.000 8.34578 277 PRO G N 1
ATOM 13375 C CA . PRO G 1 293 ? -10.46453 33.48675 19.84200 1.000 8.86937 277 PRO G CA 1
ATOM 13376 C C . PRO G 1 293 ? -9.42045 33.53320 20.93310 1.000 10.01471 277 PRO G C 1
ATOM 13377 O O . PRO G 1 293 ? -8.22225 33.61012 20.63328 1.000 10.31433 277 PRO G O 1
ATOM 13381 N N . ASN G 1 294 ? -9.83056 33.48603 22.20394 1.000 8.65276 278 ASN G N 1
ATOM 13382 C CA . ASN G 1 294 ? -8.90640 33.82055 23.26900 1.000 10.13759 278 ASN G CA 1
ATOM 13383 C C . ASN G 1 294 ? -8.39187 32.64093 24.07034 1.000 11.02446 278 ASN G C 1
ATOM 13384 O O . ASN G 1 294 ? -7.37061 32.79754 24.75184 1.000 11.81532 278 ASN G O 1
ATOM 13389 N N . GLU G 1 295 ? -9.03634 31.47239 23.99370 1.000 9.57343 279 GLU G N 1
ATOM 13390 C CA . GLU G 1 295 ? -8.42930 30.29919 24.59712 1.000 9.98456 279 GLU G CA 1
ATOM 13391 C C . GLU G 1 295 ? -7.23423 29.82738 23.77500 1.000 9.87742 279 GLU G C 1
ATOM 13392 O O . GLU G 1 295 ? -6.97637 30.28852 22.65037 1.000 10.00743 279 GLU G O 1
ATOM 13398 N N . ASP G 1 296 ? -6.46519 28.93347 24.38544 1.000 8.89898 280 ASP G N 1
ATOM 13399 C CA . ASP G 1 296 ? -5.29677 28.37857 23.71526 1.000 8.53963 280 ASP G CA 1
ATOM 13400 C C . ASP G 1 296 ? -5.66661 27.83012 22.34305 1.000 9.07859 280 ASP G C 1
ATOM 13401 O O . ASP G 1 296 ? -6.74794 27.26858 22.14369 1.000 9.07021 280 ASP G O 1
ATOM 13406 N N . TYR G 1 297 ? -4.72314 27.96212 21.39979 1.000 9.97131 281 TYR G N 1
ATOM 13407 C CA . TYR G 1 297 ? -4.96173 27.46165 20.05355 1.000 9.36371 281 TYR G CA 1
ATOM 13408 C C . TYR G 1 297 ? -5.20125 25.95779 20.02911 1.000 9.15055 281 TYR G C 1
ATOM 13409 O O . TYR G 1 297 ? -5.81447 25.44974 19.08080 1.000 8.95318 281 TYR G O 1
ATOM 13418 N N . SER G 1 298 ? -4.75844 25.23088 21.05641 1.000 7.42163 282 SER G N 1
ATOM 13419 C CA . SER G 1 298 ? -5.00735 23.79670 21.10861 1.000 8.13252 282 SER G CA 1
ATOM 13420 C C . SER G 1 298 ? -6.47153 23.44566 21.33948 1.000 8.22312 282 SER G C 1
ATOM 13421 O O . SER G 1 298 ? -6.80957 22.25794 21.32753 1.000 9.27071 282 SER G O 1
ATOM 13424 N N . SER G 1 299 ? -7.35601 24.43158 21.56633 1.000 7.58364 283 SER G N 1
ATOM 13425 C CA . SER G 1 299 ? -8.77579 24.13489 21.73938 1.000 8.31659 283 SER G CA 1
ATOM 13426 C C . SER G 1 299 ? -9.41317 23.43648 20.53713 1.000 7.73765 283 SER G C 1
ATOM 13427 O O . SER G 1 299 ? -10.51963 22.90362 20.67817 1.000 8.92454 283 SER G O 1
ATOM 13430 N N . LEU G 1 300 ? -8.74623 23.40420 19.37414 1.000 8.82444 284 LEU G N 1
ATOM 13431 C CA . LEU G 1 300 ? -9.26137 22.61547 18.26395 1.000 6.87167 284 LEU G CA 1
ATOM 13432 C C . LEU G 1 300 ? -9.46064 21.15934 18.66878 1.000 8.01442 284 LEU G C 1
ATOM 13433 O O . LEU G 1 300 ? -10.32277 20.47923 18.11094 1.000 8.50804 284 LEU G O 1
ATOM 13438 N N . ILE G 1 301 ? -8.67203 20.65912 19.62793 1.000 8.43822 285 ILE G N 1
ATOM 13439 C CA . ILE G 1 301 ? -8.88167 19.28913 20.09002 1.000 6.94045 285 ILE G CA 1
ATOM 13440 C C . ILE G 1 301 ? -10.29488 19.13032 20.64198 1.000 8.14212 285 ILE G C 1
ATOM 13441 O O . ILE G 1 301 ? -11.00784 18.18464 20.30006 1.000 9.02561 285 ILE G O 1
ATOM 13446 N N . ARG G 1 302 ? -10.72925 20.08971 21.46680 1.000 8.01079 286 ARG G N 1
ATOM 13447 C CA . ARG G 1 302 ? -12.09004 20.08441 21.99390 1.000 8.38622 286 ARG G CA 1
ATOM 13448 C C . ARG G 1 302 ? -13.12289 20.27090 20.88450 1.000 8.01498 286 ARG G C 1
ATOM 13449 O O . ARG G 1 302 ? -14.13089 19.55806 20.85291 1.000 9.29781 286 ARG G O 1
ATOM 13457 N N . VAL G 1 303 ? -12.86935 21.18942 19.94280 1.000 8.33039 287 VAL G N 1
ATOM 13458 C CA . VAL G 1 303 ? -13.77853 21.39146 18.81588 1.000 8.58564 287 VAL G CA 1
ATOM 13459 C C . VAL G 1 303 ? -14.02561 20.07911 18.07966 1.000 7.84650 287 VAL G C 1
ATOM 13460 O O . VAL G 1 303 ? -15.16418 19.72355 17.74974 1.000 9.61266 287 VAL G O 1
ATOM 13464 N N . MET G 1 304 ? -12.94850 19.37380 17.75682 1.000 8.73194 288 MET G N 1
ATOM 13465 C CA . MET G 1 304 ? -13.06972 18.10601 17.04436 1.000 9.01160 288 MET G CA 1
ATOM 13466 C C . MET G 1 304 ? -13.75204 17.03593 17.88550 1.000 9.32852 288 MET G C 1
ATOM 13467 O O . MET G 1 304 ? -14.52133 16.23066 17.35179 1.000 9.07077 288 MET G O 1
ATOM 13472 N N . GLU G 1 305 ? -13.43742 16.96047 19.18231 1.000 9.97564 289 GLU G N 1
ATOM 13473 C CA . GLU G 1 305 ? -14.16155 16.02481 20.04514 1.000 9.55554 289 GLU G CA 1
ATOM 13474 C C . GLU G 1 305 ? -15.66069 16.28465 19.98052 1.000 9.90271 289 GLU G C 1
ATOM 13475 O O . GLU G 1 305 ? -16.45571 15.33987 19.97853 1.000 11.60089 289 GLU G O 1
ATOM 13481 N N . LYS G 1 306 ? -16.06530 17.56659 19.96744 1.000 8.74682 290 LYS G N 1
ATOM 13482 C CA . LYS G 1 306 ? -17.49076 17.88668 19.97788 1.000 10.37252 290 LYS G CA 1
ATOM 13483 C C . LYS G 1 306 ? -18.13934 17.54565 18.63854 1.000 10.41080 290 LYS G C 1
ATOM 13484 O O . LYS G 1 306 ? -19.26634 17.04043 18.60259 1.000 11.93988 290 LYS G O 1
ATOM 13490 N N . ILE G 1 307 ? -17.41526 17.73573 17.52802 1.000 8.96707 291 ILE G N 1
ATOM 13491 C CA . ILE G 1 307 ? -17.93789 17.29674 16.23635 1.000 9.95121 291 ILE G CA 1
ATOM 13492 C C . ILE G 1 307 ? -18.21700 15.80141 16.26687 1.000 11.29677 291 ILE G C 1
ATOM 13493 O O . ILE G 1 307 ? -19.28635 15.33636 15.84344 1.000 11.81047 291 ILE G O 1
ATOM 13498 N N . VAL G 1 308 ? -17.26396 15.02299 16.78414 1.000 9.70891 292 VAL G N 1
ATOM 13499 C CA . VAL G 1 308 ? -17.40305 13.57306 16.75905 1.000 10.25321 292 VAL G CA 1
ATOM 13500 C C . VAL G 1 308 ? -18.46964 13.10609 17.74543 1.000 11.88298 292 VAL G C 1
ATOM 13501 O O . VAL G 1 308 ? -19.17764 12.11936 17.49052 1.000 14.38119 292 VAL G O 1
ATOM 13505 N N . ALA G 1 309 ? -18.61691 13.80451 18.87720 1.000 11.48811 293 ALA G N 1
ATOM 13506 C CA . ALA G 1 309 ? -19.64521 13.47416 19.85206 1.000 14.28370 293 ALA G CA 1
ATOM 13507 C C . ALA G 1 309 ? -21.02403 13.89032 19.39782 1.000 18.05418 293 ALA G C 1
ATOM 13508 O O . ALA G 1 309 ? -21.99456 13.62643 20.12272 1.000 24.84584 293 ALA G O 1
ATOM 13510 N N . ASN G 1 310 ? -21.10694 14.55832 18.25104 1.000 15.10427 294 ASN G N 1
ATOM 13511 C CA . ASN G 1 310 ? -22.34828 14.83787 17.54396 1.000 24.89978 294 ASN G CA 1
ATOM 13512 C C . ASN G 1 310 ? -22.20717 14.47234 16.05508 1.000 23.16429 294 ASN G C 1
ATOM 13513 O O . ASN G 1 310 ? -22.60214 13.40854 15.61436 1.000 26.06856 294 ASN G O 1
ATOM 13518 N N . GLN H 1 18 ? -23.19224 65.50890 -15.82824 1.000 34.99475 2 GLN H N 1
ATOM 13519 C CA . GLN H 1 18 ? -23.04822 64.61635 -14.68262 1.000 32.85252 2 GLN H CA 1
ATOM 13520 C C . GLN H 1 18 ? -22.82227 63.16637 -15.12890 1.000 28.57334 2 GLN H C 1
ATOM 13521 O O . GLN H 1 18 ? -21.81049 62.56945 -14.77032 1.000 30.90922 2 GLN H O 1
ATOM 13527 N N . ILE H 1 19 ? -23.75336 62.59642 -15.90268 1.000 25.91124 3 ILE H N 1
ATOM 13528 C CA . ILE H 1 19 ? -23.51113 61.27096 -16.46625 1.000 24.19153 3 ILE H CA 1
ATOM 13529 C C . ILE H 1 19 ? -22.27807 61.32426 -17.35951 1.000 25.18477 3 ILE H C 1
ATOM 13530 O O . ILE H 1 19 ? -22.06032 62.29366 -18.10041 1.000 24.23300 3 ILE H O 1
ATOM 13535 N N . LEU H 1 20 ? -21.45223 60.28249 -17.28593 1.000 20.28284 4 LEU H N 1
ATOM 13536 C CA . LEU H 1 20 ? -20.14115 60.30800 -17.92992 1.000 18.77917 4 LEU H CA 1
ATOM 13537 C C . LEU H 1 20 ? -20.20941 59.80077 -19.36744 1.000 21.38469 4 LEU H C 1
ATOM 13538 O O . LEU H 1 20 ? -19.45676 58.92608 -19.79525 1.000 21.19269 4 LEU H O 1
ATOM 13543 N N . SER H 1 21 ? -21.14094 60.37863 -20.12115 1.000 21.12062 5 SER H N 1
ATOM 13544 C CA . SER H 1 21 ? -21.29326 60.08500 -21.53008 1.000 22.73595 5 SER H CA 1
ATOM 13545 C C . SER H 1 21 ? -20.12234 60.66475 -22.32087 1.000 23.16622 5 SER H C 1
ATOM 13546 O O . SER H 1 21 ? -19.39370 61.52856 -21.82055 1.000 23.77864 5 SER H O 1
ATOM 13549 N N . PRO H 1 22 ? -19.91233 60.19966 -23.56084 1.000 22.48244 6 PRO H N 1
ATOM 13550 C CA . PRO H 1 22 ? -18.87397 60.82875 -24.39565 1.000 23.79416 6 PRO H CA 1
ATOM 13551 C C . PRO H 1 22 ? -19.11624 62.31087 -24.61135 1.000 24.84122 6 PRO H C 1
ATOM 13552 O O . PRO H 1 22 ? -18.15066 63.06771 -24.75298 1.000 24.79227 6 PRO H O 1
ATOM 13556 N N . GLU H 1 23 ? -20.37488 62.75120 -24.60863 0.815 24.73741 7 GLU H N 1
ATOM 13557 C CA . GLU H 1 23 ? -20.66479 64.17463 -24.74246 0.815 26.95369 7 GLU H CA 1
ATOM 13558 C C . GLU H 1 23 ? -20.13420 64.95998 -23.54621 0.815 28.27297 7 GLU H C 1
ATOM 13559 O O . GLU H 1 23 ? -19.48162 65.99613 -23.71492 0.815 26.80973 7 GLU H O 1
ATOM 13565 N N . ASN H 1 24 ? -20.38063 64.46630 -22.32596 1.000 23.87869 8 ASN H N 1
ATOM 13566 C CA . ASN H 1 24 ? -20.01795 65.18545 -21.10818 1.000 24.81112 8 ASN H CA 1
ATOM 13567 C C . ASN H 1 24 ? -18.58424 64.94749 -20.65894 1.000 26.63668 8 ASN H C 1
ATOM 13568 O O . ASN H 1 24 ? -18.00458 65.81124 -19.98692 1.000 27.91717 8 ASN H O 1
ATOM 13573 N N . ALA H 1 25 ? -17.99698 63.79984 -20.99591 1.000 22.98317 9 ALA H N 1
ATOM 13574 C CA . ALA H 1 25 ? -16.69842 63.40255 -20.45038 1.000 20.58873 9 ALA H CA 1
ATOM 13575 C C . ALA H 1 25 ? -15.98490 62.51070 -21.45503 1.000 21.54750 9 ALA H C 1
ATOM 13576 O O . ALA H 1 25 ? -15.81454 61.30571 -21.23652 1.000 21.62789 9 ALA H O 1
ATOM 13578 N N . PRO H 1 26 ? -15.53291 63.08220 -22.57511 1.000 21.69710 10 PRO H N 1
ATOM 13579 C CA . PRO H 1 26 ? -15.02332 62.24227 -23.67241 1.000 20.05012 10 PRO H CA 1
ATOM 13580 C C . PRO H 1 26 ? -13.68471 61.56948 -23.40568 1.000 18.26463 10 PRO H C 1
ATOM 13581 O O . PRO H 1 26 ? -13.43316 60.51234 -23.99335 1.000 22.90517 10 PRO H O 1
ATOM 13585 N N . ARG H 1 27 ? -12.80536 62.14208 -22.58184 1.000 18.56437 11 ARG H N 1
ATOM 13586 C CA . ARG H 1 27 ? -11.45182 61.62058 -22.41724 1.000 18.83427 11 ARG H CA 1
ATOM 13587 C C . ARG H 1 27 ? -11.43132 60.60048 -21.28254 1.000 17.52985 11 ARG H C 1
ATOM 13588 O O . ARG H 1 27 ? -11.70416 60.94748 -20.13442 1.000 17.57277 11 ARG H O 1
ATOM 13596 N N . ILE H 1 28 ? -11.11623 59.34838 -21.60041 1.000 18.99415 12 ILE H N 1
ATOM 13597 C CA . ILE H 1 28 ? -10.91494 58.31633 -20.58574 1.000 19.47683 12 ILE H CA 1
ATOM 13598 C C . ILE H 1 28 ? -9.44303 57.93340 -20.60022 1.000 14.13777 12 ILE H C 1
ATOM 13599 O O . ILE H 1 28 ? -8.91233 57.52023 -21.63839 1.000 17.74603 12 ILE H O 1
ATOM 13604 N N . GLY H 1 29 ? -8.77368 58.08369 -19.46502 1.000 14.06198 13 GLY H N 1
ATOM 13605 C CA . GLY H 1 29 ? -7.37236 57.71605 -19.32967 1.000 15.62199 13 GLY H CA 1
ATOM 13606 C C . GLY H 1 29 ? -7.24572 56.43976 -18.51818 1.000 16.77462 13 GLY H C 1
ATOM 13607 O O . GLY H 1 29 ? -7.91675 56.28488 -17.49259 1.000 15.71421 13 GLY H O 1
ATOM 13608 N N . PHE H 1 30 ? -6.39052 55.53281 -18.98559 1.000 15.36673 14 PHE H N 1
ATOM 13609 C CA . PHE H 1 30 ? -6.16238 54.26161 -18.31108 1.000 14.94840 14 PHE H CA 1
ATOM 13610 C C . PHE H 1 30 ? -4.84907 54.30053 -17.54078 1.000 15.62242 14 PHE H C 1
ATOM 13611 O O . PHE H 1 30 ? -3.82581 54.75340 -18.05886 1.000 16.36810 14 PHE H O 1
ATOM 13619 N N . ILE H 1 31 ? -4.88008 53.81150 -16.30408 1.000 13.40845 15 ILE H N 1
ATOM 13620 C CA . ILE H 1 31 ? -3.68270 53.48114 -15.54650 1.000 11.93884 15 ILE H CA 1
ATOM 13621 C C . ILE H 1 31 ? -3.55320 51.96770 -15.63247 1.000 13.81742 15 ILE H C 1
ATOM 13622 O O . ILE H 1 31 ? -4.33947 51.23166 -15.01572 1.000 14.74179 15 ILE H O 1
ATOM 13627 N N . GLY H 1 32 ? -2.58347 51.50578 -16.41107 1.000 14.55545 16 GLY H N 1
ATOM 13628 C CA . GLY H 1 32 ? -2.51669 50.10036 -16.78407 1.000 14.86300 16 GLY H CA 1
ATOM 13629 C C . GLY H 1 32 ? -3.21308 49.89026 -18.10906 1.000 15.27110 16 GLY H C 1
ATOM 13630 O O . GLY H 1 32 ? -4.30633 50.41790 -18.31620 1.000 16.83729 16 GLY H O 1
ATOM 13631 N N . PHE H 1 33 ? -2.60154 49.15194 -19.03103 1.000 17.27995 17 PHE H N 1
ATOM 13632 C CA . PHE H 1 33 ? -3.19031 49.00414 -20.35273 1.000 16.62591 17 PHE H CA 1
ATOM 13633 C C . PHE H 1 33 ? -2.77150 47.65823 -20.93431 1.000 18.53258 17 PHE H C 1
ATOM 13634 O O . PHE H 1 33 ? -2.23129 47.55609 -22.03771 1.000 22.15654 17 PHE H O 1
ATOM 13642 N N . GLY H 1 34 ? -3.04467 46.59899 -20.18684 1.000 16.83529 18 GLY H N 1
ATOM 13643 C CA . GLY H 1 34 ? -2.73478 45.24338 -20.61254 1.000 16.97179 18 GLY H CA 1
ATOM 13644 C C . GLY H 1 34 ? -3.82863 44.59105 -21.43213 1.000 16.90123 18 GLY H C 1
ATOM 13645 O O . GLY H 1 34 ? -4.59307 45.24999 -22.14641 1.000 16.88084 18 GLY H O 1
ATOM 13646 N N . ALA H 1 35 ? -3.91718 43.26315 -21.31406 1.000 19.98993 19 ALA H N 1
ATOM 13647 C CA . ALA H 1 35 ? -4.80529 42.51033 -22.19742 1.000 20.76686 19 ALA H CA 1
ATOM 13648 C C . ALA H 1 35 ? -6.26463 42.89436 -21.99361 1.000 18.21558 19 ALA H C 1
ATOM 13649 O O . ALA H 1 35 ? -7.01415 43.03618 -22.96419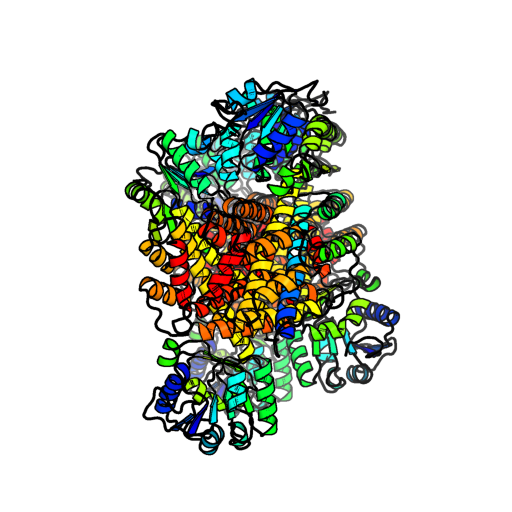 1.000 20.35596 19 ALA H O 1
ATOM 13651 N N . MET H 1 36 ? -6.68368 43.08747 -20.74289 1.000 17.80361 20 MET H N 1
ATOM 13652 C CA . MET H 1 36 ? -8.08076 43.41162 -20.50100 1.000 15.96183 20 MET H CA 1
ATOM 13653 C C . MET H 1 36 ? -8.36508 44.87838 -20.79945 1.000 14.97783 20 MET H C 1
ATOM 13654 O O . MET H 1 36 ? -9.35683 45.20827 -21.45939 1.000 16.60264 20 MET H O 1
ATOM 13659 N N . ALA H 1 37 ? -7.50120 45.76680 -20.30417 1.000 16.99129 21 ALA H N 1
ATOM 13660 C CA . ALA H 1 37 ? -7.73431 47.20226 -20.44322 1.000 16.17945 21 ALA H CA 1
ATOM 13661 C C . ALA H 1 37 ? -7.70025 47.65256 -21.90127 1.000 16.00453 21 ALA H C 1
ATOM 13662 O O . ALA H 1 37 ? -8.52902 48.47214 -22.31783 1.000 16.69114 21 ALA H O 1
ATOM 13664 N N . SER H 1 38 ? -6.76103 47.13334 -22.69539 1.000 18.34214 22 SER H N 1
ATOM 13665 C CA . SER H 1 38 ? -6.72461 47.53920 -24.09492 1.000 18.80276 22 SER H CA 1
ATOM 13666 C C . SER H 1 38 ? -7.99461 47.12416 -24.81810 1.000 19.78566 22 SER H C 1
ATOM 13667 O O . SER H 1 38 ? -8.48301 47.85363 -25.68989 1.000 20.55176 22 SER H O 1
ATOM 13670 N N . ARG H 1 39 ? -8.58010 45.98544 -24.42859 1.000 18.73567 23 ARG H N 1
ATOM 13671 C CA . ARG H 1 39 ? -9.82620 45.54803 -25.04359 1.000 16.51746 23 ARG H CA 1
ATOM 13672 C C . ARG H 1 39 ? -11.00938 46.38962 -24.57462 1.000 19.33435 23 ARG H C 1
ATOM 13673 O O . ARG H 1 39 ? -11.88801 46.72304 -25.38097 1.000 18.25031 23 ARG H O 1
ATOM 13681 N N . MET H 1 40 ? -11.05891 46.76289 -23.28555 1.000 16.20652 24 MET H N 1
ATOM 13682 C CA . MET H 1 40 ? -12.10226 47.70427 -22.89066 1.000 14.49678 24 MET H CA 1
ATOM 13683 C C . MET H 1 40 ? -11.92326 49.02037 -23.62412 1.000 17.69241 24 MET H C 1
ATOM 13684 O O . MET H 1 40 ? -12.90806 49.65218 -24.01410 1.000 17.96678 24 MET H O 1
ATOM 13689 N N . GLY H 1 41 ? -10.67040 49.43509 -23.81255 1.000 18.12006 25 GLY H N 1
ATOM 13690 C CA . GLY H 1 41 ? -10.39025 50.67451 -24.52694 1.000 19.89021 25 GLY H CA 1
ATOM 13691 C C . GLY H 1 41 ? -10.95479 50.68502 -25.93431 1.000 18.30735 25 GLY H C 1
ATOM 13692 O O . GLY H 1 41 ? -11.49896 51.69939 -26.38496 1.000 21.05277 25 GLY H O 1
ATOM 13693 N N . ASP H 1 42 ? -10.85333 49.54924 -26.63790 1.000 20.77327 26 ASP H N 1
ATOM 13694 C CA . ASP H 1 42 ? -11.39748 49.44481 -27.99229 1.000 21.53296 26 ASP H CA 1
ATOM 13695 C C . ASP H 1 42 ? -12.89505 49.72040 -28.00951 1.000 20.97597 26 ASP H C 1
ATOM 13696 O O . ASP H 1 42 ? -13.39951 50.44594 -28.87397 1.000 21.40092 26 ASP H O 1
ATOM 13701 N N . HIS H 1 43 ? -13.63449 49.12124 -27.07004 1.000 19.67115 27 HIS H N 1
ATOM 13702 C CA . HIS H 1 43 ? -15.07840 49.31349 -27.03496 1.000 19.07913 27 HIS H CA 1
ATOM 13703 C C . HIS H 1 43 ? -15.44186 50.73364 -26.61948 1.000 19.39299 27 HIS H C 1
ATOM 13704 O O . HIS H 1 43 ? -16.46165 51.27078 -27.06989 1.000 20.11027 27 HIS H O 1
ATOM 13711 N N . LEU H 1 44 ? -14.62244 51.35309 -25.76772 1.000 19.14641 28 LEU H N 1
ATOM 13712 C CA . LEU H 1 44 ? -14.87509 52.73382 -25.37482 1.000 16.64094 28 LEU H CA 1
ATOM 13713 C C . LEU H 1 44 ? -14.61143 53.68112 -26.53350 1.000 19.63011 28 LEU H C 1
ATOM 13714 O O . LEU H 1 44 ? -15.34671 54.65474 -26.71964 1.000 19.00180 28 LEU H O 1
ATOM 13719 N N . LYS H 1 45 ? -13.57259 53.40705 -27.32035 1.000 18.24084 29 LYS H N 1
ATOM 13720 C CA . LYS H 1 45 ? -13.32493 54.20768 -28.51706 1.000 21.24146 29 LYS H CA 1
ATOM 13721 C C . LYS H 1 45 ? -14.49176 54.07826 -29.49101 1.000 24.01944 29 LYS H C 1
ATOM 13722 O O . LYS H 1 45 ? -14.96539 55.07719 -30.04883 1.000 24.65700 29 LYS H O 1
ATOM 13728 N N . THR H 1 46 ? -14.99198 52.85236 -29.68088 1.000 22.82937 30 THR H N 1
ATOM 13729 C CA . THR H 1 46 ? -16.15798 52.63953 -30.54013 1.000 23.60881 30 THR H CA 1
ATOM 13730 C C . THR H 1 46 ? -17.37710 53.41279 -30.04325 1.000 23.83312 30 THR H C 1
ATOM 13731 O O . THR H 1 46 ? -18.16286 53.93347 -30.84448 1.000 26.92126 30 THR H O 1
ATOM 13735 N N . ALA H 1 47 ? -17.55051 53.50853 -28.72623 1.000 23.73638 31 ALA H N 1
ATOM 13736 C CA . ALA H 1 47 ? -18.68868 54.21734 -28.15781 1.000 23.34354 31 ALA H CA 1
ATOM 13737 C C . ALA H 1 47 ? -18.54580 55.73162 -28.22904 1.000 24.20099 31 ALA H C 1
ATOM 13738 O O . ALA H 1 47 ? -19.49133 56.43986 -27.87368 1.000 26.73665 31 ALA H O 1
ATOM 13740 N N . GLY H 1 48 ? -17.39386 56.24353 -28.64909 1.000 24.01720 32 GLY H N 1
ATOM 13741 C CA . GLY H 1 48 ? -17.21647 57.67431 -28.85021 1.000 25.61326 32 GLY H CA 1
ATOM 13742 C C . GLY H 1 48 ? -16.23501 58.34357 -27.90922 1.000 24.26907 32 GLY H C 1
ATOM 13743 O O . GLY H 1 48 ? -16.05633 59.56575 -28.00245 1.000 23.76751 32 GLY H O 1
ATOM 13744 N N . TYR H 1 49 ? -15.59321 57.62456 -26.99418 1.000 21.26832 33 TYR H N 1
ATOM 13745 C CA . TYR H 1 49 ? -14.64429 58.23329 -26.07307 1.000 19.97852 33 TYR H CA 1
ATOM 13746 C C . TYR H 1 49 ? -13.25687 58.35424 -26.70206 1.000 19.74864 33 TYR H C 1
ATOM 13747 O O . TYR H 1 49 ? -12.89285 57.61561 -27.62023 1.000 21.40700 33 TYR H O 1
ATOM 13756 N N . THR H 1 50 ? -12.46667 59.28858 -26.17309 1.000 21.09195 34 THR H N 1
ATOM 13757 C CA . THR H 1 50 ? -11.07176 59.45414 -26.56558 1.000 21.65279 34 THR H CA 1
ATOM 13758 C C . THR H 1 50 ? -10.17666 58.83048 -25.50424 1.000 20.29772 34 THR H C 1
ATOM 13759 O O . THR H 1 50 ? -10.21233 59.24444 -24.33742 1.000 20.97036 34 THR H O 1
ATOM 13763 N N . ILE H 1 51 ? -9.36500 57.85818 -25.91783 1.000 21.11128 35 ILE H N 1
ATOM 13764 C CA . ILE H 1 51 ? -8.64298 56.97417 -25.01093 1.000 19.07106 35 ILE H CA 1
ATOM 13765 C C . ILE H 1 51 ? -7.18121 57.37762 -24.93956 1.000 22.13651 35 ILE H C 1
ATOM 13766 O O . ILE H 1 51 ? -6.55695 57.69753 -25.96028 1.000 23.26677 35 ILE H O 1
ATOM 13771 N N . SER H 1 52 ? -6.63073 57.34652 -23.72594 1.000 18.49834 36 SER H N 1
ATOM 13772 C CA . SER H 1 52 ? -5.20977 57.52682 -23.47704 1.000 20.40712 36 SER H CA 1
ATOM 13773 C C . SER H 1 52 ? -4.80131 56.53327 -22.39762 1.000 19.52918 36 SER H C 1
ATOM 13774 O O . SER H 1 52 ? -5.66038 55.94533 -21.72385 1.000 17.64527 36 SER H O 1
ATOM 13777 N N . ALA H 1 53 ? -3.49085 56.33114 -22.22667 1.000 16.88338 37 ALA H N 1
ATOM 13778 C CA . ALA H 1 53 ? -3.05233 55.34466 -21.24552 1.000 15.79343 37 ALA H CA 1
ATOM 13779 C C . ALA H 1 53 ? -1.68321 55.67387 -20.66973 1.000 19.04421 37 ALA H C 1
ATOM 13780 O O . ALA H 1 53 ? -0.87897 56.40017 -21.26240 1.000 19.43549 37 ALA H O 1
ATOM 13782 N N . TYR H 1 54 ? -1.44274 55.13240 -19.48097 1.000 17.75729 38 TYR H N 1
ATOM 13783 C CA . TYR H 1 54 ? -0.12767 55.05586 -18.87153 1.000 16.88706 38 TYR H CA 1
ATOM 13784 C C . TYR H 1 54 ? 0.17698 53.59670 -18.55731 1.000 18.76890 38 TYR H C 1
ATOM 13785 O O . TYR H 1 54 ? -0.68323 52.87642 -18.03752 1.000 20.51871 38 TYR H O 1
ATOM 13794 N N . THR H 1 55 ? 1.39891 53.16149 -18.85976 1.000 18.52278 39 THR H N 1
ATOM 13795 C CA . THR H 1 55 ? 1.92463 51.90057 -18.35661 1.000 22.10873 39 THR H CA 1
ATOM 13796 C C . THR H 1 55 ? 3.33064 52.12583 -17.82457 1.000 23.65852 39 THR H C 1
ATOM 13797 O O . THR H 1 55 ? 4.03983 53.00948 -18.30475 1.000 24.06176 39 THR H O 1
ATOM 13801 N N . PRO H 1 56 ? 3.75900 51.35225 -16.82537 1.000 28.13637 40 PRO H N 1
ATOM 13802 C CA . PRO H 1 56 ? 5.13285 51.52450 -16.31887 1.000 29.75952 40 PRO H CA 1
ATOM 13803 C C . PRO H 1 56 ? 6.20880 51.27481 -17.36476 1.000 31.98075 40 PRO H C 1
ATOM 13804 O O . PRO H 1 56 ? 7.29292 51.86228 -17.26878 1.000 35.10282 40 PRO H O 1
ATOM 13808 N N . SER H 1 57 ? 5.94175 50.44071 -18.37141 1.000 30.56775 41 SER H N 1
ATOM 13809 C CA . SER H 1 57 ? 6.93108 50.13236 -19.39603 1.000 32.44468 41 SER H CA 1
ATOM 13810 C C . SER H 1 57 ? 6.95047 51.13912 -20.53726 1.000 34.27575 41 SER H C 1
ATOM 13811 O O . SER H 1 57 ? 7.94621 51.20614 -21.27206 1.000 35.75019 41 SER H O 1
ATOM 13814 N N . GLY H 1 58 ? 5.88664 51.91584 -20.70452 1.000 29.98532 42 GLY H N 1
ATOM 13815 C CA . GLY H 1 58 ? 5.74508 52.76750 -21.86955 1.000 32.84803 42 GLY H CA 1
ATOM 13816 C C . GLY H 1 58 ? 5.37705 51.94696 -23.09014 1.000 33.24958 42 GLY H C 1
ATOM 13817 O O . GLY H 1 58 ? 4.53966 52.34808 -23.89785 1.000 38.65592 42 GLY H O 1
ATOM 13818 N N . SER H 1 62 ? -1.66651 48.36647 -28.27423 1.000 42.24109 46 SER H N 1
ATOM 13819 C CA . SER H 1 62 ? -2.53892 49.33455 -28.93299 1.000 42.88330 46 SER H CA 1
ATOM 13820 C C . SER H 1 62 ? -1.73721 50.49795 -29.50325 1.000 44.16394 46 SER H C 1
ATOM 13821 O O . SER H 1 62 ? -1.57305 51.52281 -28.84088 1.000 44.64964 46 SER H O 1
ATOM 13824 N N . PRO H 1 63 ? -1.24950 50.34087 -30.73776 1.000 45.93228 47 PRO H N 1
ATOM 13825 C CA . PRO H 1 63 ? -0.37199 51.37155 -31.32154 1.000 44.09851 47 PRO H CA 1
ATOM 13826 C C . PRO H 1 63 ? -1.03899 52.72346 -31.51067 1.000 42.17297 47 PRO H C 1
ATOM 13827 O O . PRO H 1 63 ? -0.33025 53.73013 -31.63688 1.000 44.88924 47 PRO H O 1
ATOM 13831 N N . SER H 1 64 ? -2.36672 52.78798 -31.53950 1.000 39.87679 48 SER H N 1
ATOM 13832 C CA . SER H 1 64 ? -3.06764 54.03872 -31.79814 1.000 41.42034 48 SER H CA 1
ATOM 13833 C C . SER H 1 64 ? -3.38305 54.83364 -30.53499 1.000 39.93016 48 SER H C 1
ATOM 13834 O O . SER H 1 64 ? -3.90492 55.94868 -30.64334 1.000 40.51997 48 SER H O 1
ATOM 13837 N N . VAL H 1 65 ? -3.08377 54.31040 -29.35223 1.000 37.79807 49 VAL H N 1
ATOM 13838 C CA . VAL H 1 65 ? -3.47758 54.94134 -28.09466 1.000 31.53173 49 VAL H CA 1
ATOM 13839 C C . VAL H 1 65 ? -2.31178 55.78602 -27.58864 1.000 24.97517 49 VAL H C 1
ATOM 13840 O O . VAL H 1 65 ? -1.20432 55.25467 -27.41406 1.000 26.96259 49 VAL H O 1
ATOM 13844 N N . PRO H 1 66 ? -2.50761 57.08143 -27.35128 1.000 24.25357 50 PRO H N 1
ATOM 13845 C CA . PRO H 1 66 ? -1.42253 57.91193 -26.81576 1.000 26.78633 50 PRO H CA 1
ATOM 13846 C C . PRO H 1 66 ? -0.98488 57.44777 -25.43344 1.000 26.37301 50 PRO H C 1
ATOM 13847 O O . PRO H 1 66 ? -1.80603 57.08611 -24.58756 1.000 25.07787 50 PRO H O 1
ATOM 13851 N N . MET H 1 67 ? 0.32429 57.47570 -25.20934 1.000 23.73078 51 MET H N 1
ATOM 13852 C CA . MET H 1 67 ? 0.93596 57.00485 -23.97703 1.000 22.30398 51 MET H CA 1
ATOM 13853 C C . MET H 1 67 ? 1.43773 58.21502 -23.19853 1.000 24.57409 51 MET H C 1
ATOM 13854 O O . MET H 1 67 ? 2.14468 59.06271 -23.75374 1.000 25.18863 51 MET H O 1
ATOM 13859 N N . LEU H 1 68 ? 1.08358 58.29609 -21.95859 1.000 19.52478 52 LEU H N 1
ATOM 13860 C CA . LEU H 1 68 ? 1.53053 59.37433 -21.09006 1.000 17.39876 52 LEU H CA 1
ATOM 13861 C C . LEU H 1 68 ? 2.64574 58.88481 -20.16899 1.000 20.96085 52 LEU H C 1
ATOM 13862 O O . LEU H 1 68 ? 2.67447 57.71016 -19.77639 1.000 19.11728 52 LEU H O 1
ATOM 13867 N N . PRO H 1 69 ? 3.57715 59.76057 -19.78455 1.000 19.17546 53 PRO H N 1
ATOM 13868 C CA . PRO H 1 69 ? 4.80051 59.28341 -19.11699 1.000 20.39288 53 PRO H CA 1
ATOM 13869 C C . PRO H 1 69 ? 4.65492 58.93200 -17.63989 1.000 20.39130 53 PRO H C 1
ATOM 13870 O O . PRO H 1 69 ? 5.50436 58.19312 -17.12245 1.000 22.71814 53 PRO H O 1
ATOM 13874 N N . THR H 1 70 ? 3.65725 59.45640 -16.93802 1.000 18.70306 54 THR H N 1
ATOM 13875 C CA . THR H 1 70 ? 3.48292 59.23954 -15.50922 1.000 16.65322 54 THR H CA 1
ATOM 13876 C C . THR H 1 70 ? 1.99727 59.07421 -15.22987 1.000 13.84310 54 THR H C 1
ATOM 13877 O O .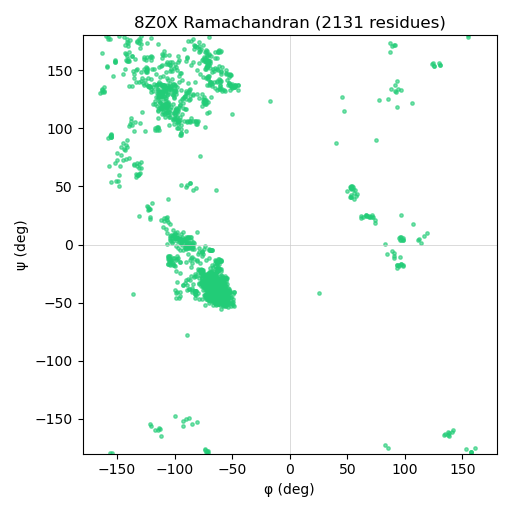 THR H 1 70 ? 1.15884 59.49859 -16.03228 1.000 15.18501 54 THR H O 1
ATOM 13881 N N . PRO H 1 71 ? 1.63510 58.43668 -14.11078 1.000 16.93201 55 PRO H N 1
ATOM 13882 C CA . PRO H 1 71 ? 0.20793 58.39181 -13.75921 1.000 14.02657 55 PRO H CA 1
ATOM 13883 C C . PRO H 1 71 ? -0.39318 59.77689 -13.59119 1.000 13.79177 55 PRO H C 1
ATOM 13884 O O . PRO H 1 71 ? -1.53895 60.01185 -13.99355 1.000 14.05008 55 PRO H O 1
ATOM 13888 N N . LEU H 1 72 ? 0.37939 60.70436 -13.02208 1.000 15.54165 56 LEU H N 1
ATOM 13889 C CA . LEU H 1 72 ? -0.06164 62.08985 -12.89743 1.000 15.86805 56 LEU H CA 1
ATOM 13890 C C . LEU H 1 72 ? -0.35907 62.69606 -14.26275 1.000 15.46686 56 LEU H C 1
ATOM 13891 O O . LEU H 1 72 ? -1.42964 63.27340 -14.47555 1.000 14.60437 56 LEU H O 1
ATOM 13896 N N . ALA H 1 73 ? 0.57817 62.56366 -15.20967 1.000 15.01072 57 ALA H N 1
ATOM 13897 C CA . ALA H 1 73 ? 0.36659 63.13554 -16.53957 1.000 16.00505 57 ALA H CA 1
ATOM 13898 C C . ALA H 1 73 ? -0.85518 62.53678 -17.21886 1.000 16.74155 57 ALA H C 1
ATOM 13899 O O . ALA H 1 73 ? -1.61475 63.24665 -17.89028 1.000 18.41889 57 ALA H O 1
ATOM 13901 N N . LEU H 1 74 ? -1.07574 61.23067 -17.04250 1.000 14.39383 58 LEU H N 1
ATOM 13902 C CA . LEU H 1 74 ? -2.30586 60.63481 -17.54305 1.000 16.65209 58 LEU H CA 1
ATOM 13903 C C . LEU H 1 74 ? -3.53912 61.31373 -16.95427 1.000 14.19661 58 LEU H C 1
ATOM 13904 O O . LEU H 1 74 ? -4.44166 61.73753 -17.68813 1.000 14.69324 58 LEU H O 1
ATOM 13909 N N . ALA H 1 75 ? -3.60721 61.41245 -15.62339 1.000 15.31859 59 ALA H N 1
ATOM 13910 C CA . ALA H 1 75 ? -4.81593 61.93211 -14.99443 1.000 13.55902 59 ALA H CA 1
ATOM 13911 C C . ALA H 1 75 ? -5.03782 63.39519 -15.34798 1.000 15.42921 59 ALA H C 1
ATOM 13912 O O . ALA H 1 75 ? -6.18536 63.83632 -15.44713 1.000 15.89984 59 ALA H O 1
ATOM 13914 N N . LYS H 1 76 ? -3.95908 64.14281 -15.58467 1.000 15.03744 60 LYS H N 1
ATOM 13915 C CA . LYS H 1 76 ? -4.09077 65.57207 -15.85460 1.000 17.27642 60 LYS H CA 1
ATOM 13916 C C . LYS H 1 76 ? -4.80311 65.86284 -17.16868 1.000 19.13884 60 LYS H C 1
ATOM 13917 O O . LYS H 1 76 ? -5.30406 66.98013 -17.35448 1.000 18.73052 60 LYS H O 1
ATOM 13923 N N . GLN H 1 77 ? -4.86698 64.90103 -18.08874 1.000 17.54405 61 GLN H N 1
ATOM 13924 C CA . GLN H 1 77 ? -5.51382 65.14167 -19.37327 1.000 17.40711 61 GLN H CA 1
ATOM 13925 C C . GLN H 1 77 ? -6.66648 64.17938 -19.63301 1.000 19.75584 61 GLN H C 1
ATOM 13926 O O . GLN H 1 77 ? -7.03365 63.95313 -20.79301 1.000 21.68254 61 GLN H O 1
ATOM 13932 N N . ALA H 1 78 ? -7.25169 63.61698 -18.57744 1.000 17.81285 62 ALA H N 1
ATOM 13933 C CA . ALA H 1 78 ? -8.40674 62.74027 -18.68780 1.000 17.59416 62 ALA H CA 1
ATOM 13934 C C . ALA H 1 78 ? -9.58440 63.31593 -17.91629 1.000 18.29741 62 ALA H C 1
ATOM 13935 O O . ALA H 1 78 ? -9.40235 64.01209 -16.91554 1.000 21.03392 62 ALA H O 1
ATOM 13937 N N . ASP H 1 79 ? -10.80027 63.00859 -18.37725 1.000 17.77167 63 ASP H N 1
ATOM 13938 C CA . ASP H 1 79 ? -11.98247 63.38550 -17.60578 1.000 18.13770 63 ASP H CA 1
ATOM 13939 C C . ASP H 1 79 ? -12.34805 62.32408 -16.57846 1.000 16.33887 63 ASP H C 1
ATOM 13940 O O . ASP H 1 79 ? -12.77010 62.65947 -15.46912 1.000 17.65169 63 ASP H O 1
ATOM 13945 N N . THR H 1 80 ? -12.19556 61.05363 -16.94921 1.000 16.06134 64 THR H N 1
ATOM 13946 C CA . THR H 1 80 ? -12.42699 59.89361 -16.09528 1.000 15.11484 64 THR H CA 1
ATOM 13947 C C . THR H 1 80 ? -11.18134 59.02290 -16.16820 1.000 14.88884 64 THR H C 1
ATOM 13948 O O . THR H 1 80 ? -10.57264 58.91537 -17.22976 1.000 14.61232 64 THR H O 1
ATOM 13952 N N . VAL H 1 81 ? -10.78938 58.40130 -15.05708 1.000 13.64141 65 VAL H N 1
ATOM 13953 C CA . VAL H 1 81 ? -9.63717 57.50303 -15.03292 1.000 13.41308 65 VAL H CA 1
ATOM 13954 C C . VAL H 1 81 ? -10.12857 56.09020 -14.74724 1.000 12.56414 65 VAL H C 1
ATOM 13955 O O . VAL H 1 81 ? -10.90999 55.87838 -13.81262 1.000 13.20321 65 VAL H O 1
ATOM 13959 N N . VAL H 1 82 ? -9.67818 55.13793 -15.56151 1.000 14.61250 66 VAL H N 1
ATOM 13960 C CA . VAL H 1 82 ? -9.94173 53.71644 -15.36368 1.000 12.26042 66 VAL H CA 1
ATOM 13961 C C . VAL H 1 82 ? -8.62575 53.04719 -14.99918 1.000 14.34648 66 VAL H C 1
ATOM 13962 O O . VAL H 1 82 ? -7.62409 53.21255 -15.70399 1.000 14.30226 66 VAL H O 1
ATOM 13966 N N . VAL H 1 83 ? -8.61254 52.30388 -13.89533 1.000 12.60423 67 VAL H N 1
ATOM 13967 C CA . VAL H 1 83 ? -7.38990 51.67684 -13.39998 1.000 13.22082 67 VAL H CA 1
ATOM 13968 C C . VAL H 1 83 ? -7.48647 50.17894 -13.63469 1.000 13.73294 67 VAL H C 1
ATOM 13969 O O . VAL H 1 83 ? -8.51963 49.56351 -13.34256 1.000 13.78265 67 VAL H O 1
ATOM 13973 N N . CYS H 1 84 ? -6.41306 49.59397 -14.18848 1.000 13.05872 68 CYS H N 1
ATOM 13974 C CA . CYS H 1 84 ? -6.34293 48.14684 -14.41342 1.000 14.35786 68 CYS H CA 1
ATOM 13975 C C . CYS H 1 84 ? -4.90464 47.69792 -14.15130 1.000 15.41964 68 CYS H C 1
ATOM 13976 O O . CYS H 1 84 ? -4.11694 47.53858 -15.08607 1.000 16.84657 68 CYS H O 1
ATOM 13979 N N . VAL H 1 85 ? -4.56405 47.49981 -12.88174 1.000 13.13922 69 VAL H N 1
ATOM 13980 C CA . VAL H 1 85 ? -3.20375 47.11837 -12.49546 1.000 13.27598 69 VAL H CA 1
ATOM 13981 C C . VAL H 1 85 ? -3.27398 45.76636 -11.79702 1.000 13.74201 69 VAL H C 1
ATOM 13982 O O . VAL H 1 85 ? -4.34719 45.33851 -11.34668 1.000 15.51272 69 VAL H O 1
ATOM 13986 N N . PRO H 1 86 ? -2.14635 45.05391 -11.69424 1.000 14.17327 70 PRO H N 1
ATOM 13987 C CA . PRO H 1 86 ? -2.22362 43.65815 -11.22773 1.000 15.86344 70 PRO H CA 1
ATOM 13988 C C . PRO H 1 86 ? -2.46765 43.47528 -9.73889 1.000 15.25629 70 PRO H C 1
ATOM 13989 O O . PRO H 1 86 ? -3.10233 42.48010 -9.37772 1.000 19.54493 70 PRO H O 1
ATOM 13993 N N . ASP H 1 87 ? -1.99190 44.35129 -8.84992 1.000 12.87664 71 ASP H N 1
ATOM 13994 C CA . ASP H 1 87 ? -2.03449 44.01291 -7.42780 1.000 13.06003 71 ASP H CA 1
ATOM 13995 C C . ASP H 1 87 ? -1.97360 45.27961 -6.57908 1.000 14.11760 71 ASP H C 1
ATOM 13996 O O . ASP H 1 87 ? -1.88365 46.39361 -7.10232 1.000 12.96885 71 ASP H O 1
ATOM 14001 N N . ASP H 1 88 ? -2.04071 45.08401 -5.25089 1.000 12.55817 72 ASP H N 1
ATOM 14002 C CA . ASP H 1 88 ? -2.08473 46.19593 -4.29652 1.000 12.45799 72 ASP H CA 1
ATOM 14003 C C . ASP H 1 88 ? -0.88463 47.10637 -4.46346 1.000 16.29718 72 ASP H C 1
ATOM 14004 O O . ASP H 1 88 ? -1.00847 48.33661 -4.39566 1.000 14.59786 72 ASP H O 1
ATOM 14009 N N . GLU H 1 89 ? 0.29940 46.50287 -4.60100 1.000 14.82488 73 GLU H N 1
ATOM 14010 C CA . GLU H 1 89 ? 1.53543 47.26598 -4.68376 1.000 13.58469 73 GLU H CA 1
ATOM 14011 C C . GLU H 1 89 ? 1.57482 48.11528 -5.94858 1.000 14.29885 73 GLU H C 1
ATOM 14012 O O . GLU H 1 89 ? 1.99845 49.28021 -5.90498 1.000 16.73457 73 GLU H O 1
ATOM 14018 N N . ALA H 1 90 ? 1.10624 47.57103 -7.07659 1.000 12.90030 74 ALA H N 1
ATOM 14019 C CA . ALA H 1 90 ? 1.06480 48.34891 -8.31260 1.000 12.35887 74 ALA H CA 1
ATOM 14020 C C . ALA H 1 90 ? 0.03659 49.46622 -8.21755 1.000 13.99305 74 ALA H C 1
ATOM 14021 O O . ALA H 1 90 ? 0.23157 50.55431 -8.77216 1.000 15.42636 74 ALA H O 1
ATOM 14023 N N . LEU H 1 91 ? -1.07442 49.20909 -7.52463 1.000 12.11797 75 LEU H N 1
ATOM 14024 C CA . LEU H 1 91 ? -2.06698 50.25703 -7.31575 1.000 12.06301 75 LEU H CA 1
ATOM 14025 C C . LEU H 1 91 ? -1.47119 51.40377 -6.51285 1.000 14.63305 75 LEU H C 1
ATOM 14026 O O . LEU H 1 91 ? -1.58575 52.57369 -6.89801 1.000 14.11586 75 LEU H O 1
ATOM 14031 N N . ALA H 1 92 ? -0.81572 51.07871 -5.39198 1.000 13.73199 76 ALA H N 1
ATOM 14032 C CA . ALA H 1 92 ? -0.21090 52.11610 -4.55980 1.000 13.74580 76 ALA H CA 1
ATOM 14033 C C . ALA H 1 92 ? 0.85762 52.87616 -5.32940 1.000 15.75071 76 ALA H C 1
ATOM 14034 O O . ALA H 1 92 ? 0.97522 54.10432 -5.19625 1.000 16.43939 76 ALA H O 1
ATOM 14036 N N . ALA H 1 93 ? 1.63281 52.16726 -6.15441 1.000 13.12766 77 ALA H N 1
ATOM 14037 C CA . ALA H 1 93 ? 2.72119 52.80993 -6.89143 1.000 14.73255 77 ALA H CA 1
ATOM 14038 C C . ALA H 1 93 ? 2.20218 53.87453 -7.84743 1.000 17.24080 77 ALA H C 1
ATOM 14039 O O . ALA H 1 93 ? 2.84754 54.91735 -8.04436 1.000 19.06524 77 ALA H O 1
ATOM 14041 N N . SER H 1 94 ? 1.03333 53.64813 -8.43554 1.000 15.18232 78 SER H N 1
ATOM 14042 C CA . SER H 1 94 ? 0.51521 54.54022 -9.46209 1.000 14.16978 78 SER H CA 1
ATOM 14043 C C . SER H 1 94 ? -0.53701 55.51499 -8.94869 1.000 14.81062 78 SER H C 1
ATOM 14044 O O . SER H 1 94 ? -0.79634 56.52000 -9.61942 1.000 16.04379 78 SER H O 1
ATOM 14047 N N . MET H 1 95 ? -1.14229 55.26338 -7.78795 1.000 14.22051 79 MET H N 1
ATOM 14048 C CA . MET H 1 95 ? -2.15544 56.19279 -7.28658 1.000 14.42993 79 MET H CA 1
ATOM 14049 C C . MET H 1 95 ? -1.59072 57.28148 -6.38911 1.000 15.67624 79 MET H C 1
ATOM 14050 O O . MET H 1 95 ? -2.12030 58.40607 -6.38142 1.000 15.90339 79 MET H O 1
ATOM 14055 N N . TYR H 1 96 ? -0.55091 56.97566 -5.62991 1.000 14.55417 80 TYR H N 1
ATOM 14056 C CA . TYR H 1 96 ? -0.05946 57.83187 -4.55995 1.000 15.30861 80 TYR H CA 1
ATOM 14057 C C . TYR H 1 96 ? 1.33100 58.35014 -4.90321 1.000 17.53940 80 TYR H C 1
ATOM 14058 O O . TYR H 1 96 ? 1.94701 57.94425 -5.89058 1.000 20.61305 80 TYR H O 1
ATOM 14067 N N . GLY H 1 97 ? 1.81618 59.26849 -4.07062 1.000 23.47633 81 GLY H N 1
ATOM 14068 C CA . GLY H 1 97 ? 3.14611 59.81053 -4.25213 1.000 21.27861 81 GLY H CA 1
ATOM 14069 C C . GLY H 1 97 ? 3.17831 60.97244 -5.23005 1.000 22.45187 81 GLY H C 1
ATOM 14070 O O . GLY H 1 97 ? 2.16017 61.43766 -5.74713 1.000 22.48489 81 GLY H O 1
ATOM 14071 N N . GLU H 1 98 ? 4.40642 61.42967 -5.49823 1.000 25.47552 82 GLU H N 1
ATOM 14072 C CA . GLU H 1 98 ? 4.60962 62.68156 -6.22824 1.000 28.55233 82 GLU H CA 1
ATOM 14073 C C . GLU H 1 98 ? 4.02682 62.62619 -7.63341 1.000 23.65307 82 GLU H C 1
ATOM 14074 O O . GLU H 1 98 ? 3.49441 63.62585 -8.13834 1.000 26.14294 82 GLU H O 1
ATOM 14080 N N . ASN H 1 99 ? 4.13667 61.47476 -8.28772 1.000 21.67752 83 ASN H N 1
ATOM 14081 C CA . ASN H 1 99 ? 3.67527 61.29179 -9.65316 1.000 20.35627 83 ASN H CA 1
ATOM 14082 C C . ASN H 1 99 ? 2.38986 60.47784 -9.72761 1.000 18.38613 83 ASN H C 1
ATOM 14083 O O . ASN H 1 99 ? 2.06627 59.94818 -10.79437 1.000 18.72021 83 ASN H O 1
ATOM 14088 N N . GLY H 1 100 ? 1.65199 60.38304 -8.61939 1.000 17.53721 84 GLY H N 1
ATOM 14089 C CA . GLY H 1 100 ? 0.47446 59.53329 -8.58322 1.000 18.56311 84 GLY H CA 1
ATOM 14090 C C . GLY H 1 100 ? -0.69535 60.12374 -9.34572 1.000 17.78273 84 GLY H C 1
ATOM 14091 O O . GLY H 1 100 ? -0.77012 61.32429 -9.60215 1.000 17.00679 84 GLY H O 1
ATOM 14092 N N . ALA H 1 101 ? -1.65487 59.25529 -9.69284 1.000 14.30168 85 ALA H N 1
ATOM 14093 C CA . ALA H 1 101 ? -2.76360 59.68137 -10.54692 1.000 14.28667 85 ALA H CA 1
ATOM 14094 C C . ALA H 1 101 ? -3.75993 60.56260 -9.79798 1.000 14.69013 85 ALA H C 1
ATOM 14095 O O . ALA H 1 101 ? -4.33514 61.47921 -10.38703 1.000 15.61550 85 ALA H O 1
ATOM 14097 N N . LEU H 1 102 ? -4.00101 60.29315 -8.51045 1.000 15.46572 86 LEU H N 1
ATOM 14098 C CA . LEU H 1 102 ? -5.10902 60.95479 -7.82571 1.000 15.66084 86 LEU H CA 1
ATOM 14099 C C . LEU H 1 102 ? -4.93397 62.46765 -7.81073 1.000 16.91637 86 LEU H C 1
ATOM 14100 O O . LEU H 1 102 ? -5.90423 63.20907 -7.99111 1.000 18.82644 86 LEU H O 1
ATOM 14105 N N . ALA H 1 103 ? -3.71033 62.93629 -7.58391 1.000 18.78213 87 ALA H N 1
ATOM 14106 C CA . ALA H 1 103 ? -3.48126 64.37446 -7.49213 1.000 18.94151 87 ALA H CA 1
ATOM 14107 C C . ALA H 1 103 ? -3.62388 65.08278 -8.83362 1.000 19.12059 87 ALA H C 1
ATOM 14108 O O . ALA H 1 103 ? -3.67635 66.31830 -8.85618 1.000 18.04462 87 ALA H O 1
ATOM 14110 N N . GLY H 1 104 ? -3.69437 64.35161 -9.94194 1.000 14.21979 88 GLY H N 1
ATOM 14111 C CA . GLY H 1 104 ? -3.95876 64.97803 -11.22076 1.000 15.27483 88 GLY H CA 1
ATOM 14112 C C . GLY H 1 104 ? -5.41364 65.04833 -11.62533 1.000 15.12700 88 GLY H C 1
ATOM 14113 O O . GLY H 1 104 ? -5.73436 65.51891 -12.71920 1.000 18.28185 88 GLY H O 1
ATOM 14114 N N . MET H 1 105 ? -6.32130 64.60930 -10.76408 1.000 15.69922 89 MET H N 1
ATOM 14115 C CA . MET H 1 105 ? -7.72973 64.51222 -11.09348 1.000 16.19697 89 MET H CA 1
ATOM 14116 C C . MET H 1 105 ? -8.47223 65.75316 -10.59555 1.000 16.34794 89 MET H C 1
ATOM 14117 O O . MET H 1 105 ? -8.13863 66.32484 -9.55500 1.000 20.18684 89 MET H O 1
ATOM 14122 N N . THR H 1 106 ? -9.47111 66.17479 -11.35687 1.000 18.38796 90 THR H N 1
ATOM 14123 C CA . THR H 1 106 ? -10.30702 67.29253 -10.92924 1.000 19.06040 90 THR H CA 1
ATOM 14124 C C . THR H 1 106 ? -11.31828 66.84604 -9.87940 1.000 22.05548 90 THR H C 1
ATOM 14125 O O . THR H 1 106 ? -11.80604 65.70773 -9.89531 1.000 20.76575 90 THR H O 1
ATOM 14129 N N . LYS H 1 107 ? -11.63147 67.75437 -8.95533 1.000 22.68913 91 LYS H N 1
ATOM 14130 C CA . LYS H 1 107 ? -12.65208 67.46769 -7.95482 1.000 18.92421 91 LYS H CA 1
ATOM 14131 C C . LYS H 1 107 ? -13.99250 67.19173 -8.62482 1.000 23.38036 91 LYS H C 1
ATOM 14132 O O . LYS H 1 107 ? -14.38756 67.86735 -9.58111 1.000 23.21132 91 LYS H O 1
ATOM 14138 N N . GLY H 1 108 ? -14.68797 66.17290 -8.12871 1.000 19.05424 92 GLY H N 1
ATOM 14139 C CA . GLY H 1 108 ? -15.94868 65.77114 -8.70340 1.000 20.29281 92 GLY H CA 1
ATOM 14140 C C . GLY H 1 108 ? -15.84394 64.75790 -9.82194 1.000 19.31503 92 GLY H C 1
ATOM 14141 O O . GLY H 1 108 ? -16.88072 64.28945 -10.30375 1.000 22.09336 92 GLY H O 1
ATOM 14142 N N . SER H 1 109 ? -14.63365 64.41208 -10.25672 1.000 17.49951 93 SER H N 1
ATOM 14143 C CA . SER H 1 109 ? -14.45696 63.39298 -11.27687 1.000 15.65120 93 SER H CA 1
ATOM 14144 C C . SER H 1 109 ? -14.49898 62.00047 -10.64257 1.000 16.93075 93 SER H C 1
ATOM 14145 O O . SER H 1 109 ? -14.47339 61.84459 -9.42215 1.000 17.24765 93 SER H O 1
ATOM 14148 N N . LEU H 1 110 ? -14.54668 60.98389 -11.49702 1.000 16.01816 94 LEU H N 1
ATOM 14149 C CA . LEU H 1 110 ? -14.71376 59.59635 -11.07509 1.000 17.33512 94 LEU H CA 1
ATOM 14150 C C . LEU H 1 110 ? -13.46250 58.81171 -11.43305 1.000 15.90976 94 LEU H C 1
ATOM 14151 O O . LEU H 1 110 ? -12.94053 58.94162 -12.54650 1.000 15.43976 94 LEU H O 1
ATOM 14156 N N . LEU H 1 111 ? -12.97353 58.00949 -10.49444 1.000 14.47804 95 LEU H N 1
ATOM 14157 C CA . LEU H 1 111 ? -11.97130 56.99670 -10.79553 1.000 15.03752 95 LEU H CA 1
ATOM 14158 C C . LEU H 1 111 ? -12.64527 55.63311 -10.70556 1.000 13.06229 95 LEU H C 1
ATOM 14159 O O . LEU H 1 111 ? -13.28133 55.31486 -9.69577 1.000 13.74392 95 LEU H O 1
ATOM 14164 N N . ILE H 1 112 ? -12.52528 54.84999 -11.76590 1.000 13.46188 96 ILE H N 1
ATOM 14165 C CA . ILE H 1 112 ? -13.12152 53.51977 -11.84763 1.000 13.18176 96 ILE H CA 1
ATOM 14166 C C . ILE H 1 112 ? -11.97691 52.52356 -11.75036 1.000 11.71801 96 ILE H C 1
ATOM 14167 O O . ILE H 1 112 ? -11.13637 52.44956 -12.65227 1.000 13.69203 96 ILE H O 1
ATOM 14172 N N . ASN H 1 113 ? -11.92244 51.76049 -10.66484 1.000 11.35500 97 ASN H N 1
ATOM 14173 C CA . ASN H 1 113 ? -10.85983 50.77419 -10.48300 1.000 10.34989 97 ASN H CA 1
ATOM 14174 C C . ASN H 1 113 ? -11.39326 49.38865 -10.83356 1.000 13.13674 97 ASN H C 1
ATOM 14175 O O . ASN H 1 113 ? -12.21565 48.83410 -10.09956 1.000 13.80975 97 ASN H O 1
ATOM 14180 N N . THR H 1 114 ? -10.93066 48.83718 -11.95773 1.000 11.21718 98 THR H N 1
ATOM 14181 C CA . THR H 1 114 ? -11.31185 47.49458 -12.37547 1.000 11.22486 98 THR H CA 1
ATOM 14182 C C . THR H 1 114 ? -10.29506 46.45180 -11.94148 1.000 12.45958 98 THR H C 1
ATOM 14183 O O . THR H 1 114 ? -10.44255 45.27674 -12.29896 1.000 14.42347 98 THR H O 1
ATOM 14187 N N . SER H 1 115 ? -9.27882 46.84913 -11.17808 1.000 11.59327 99 SER H N 1
ATOM 14188 C CA . SER H 1 115 ? -8.24520 45.91224 -10.75026 1.000 13.53000 99 SER H CA 1
ATOM 14189 C C . SER H 1 115 ? -8.79939 44.96252 -9.70529 1.000 13.53524 99 SER H C 1
ATOM 14190 O O . SER H 1 115 ? -9.72595 45.29917 -8.96618 1.000 14.65822 99 SER H O 1
ATOM 14193 N N . SER H 1 116 ? -8.20524 43.77609 -9.63323 1.000 12.73097 100 SER H N 1
ATOM 14194 C CA . SER H 1 116 ? -8.53185 42.79995 -8.59135 1.000 11.35868 100 SER H CA 1
ATOM 14195 C C . SER H 1 116 ? -7.48062 42.95155 -7.49411 1.000 12.23087 100 SER H C 1
ATOM 14196 O O . SER H 1 116 ? -6.34951 42.46760 -7.62323 1.000 13.39070 100 SER H O 1
ATOM 14199 N N . VAL H 1 117 ? -7.85580 43.65260 -6.41723 1.000 11.80369 101 VAL H N 1
ATOM 14200 C CA . VAL H 1 117 ? -6.97418 43.96886 -5.30370 1.000 11.49587 101 VAL H CA 1
ATOM 14201 C C . VAL H 1 117 ? -7.67995 43.61278 -3.99509 1.000 11.91734 101 VAL H C 1
ATOM 14202 O O . VAL H 1 117 ? -8.84042 43.18894 -3.97962 1.000 13.19309 101 VAL H O 1
ATOM 14206 N N . SER H 1 118 ? -6.96846 43.79369 -2.88706 1.000 10.89200 102 SER H N 1
ATOM 14207 C CA . SER H 1 118 ? -7.49937 43.37189 -1.59588 1.000 9.72700 102 SER H CA 1
ATOM 14208 C C . SER H 1 118 ? -8.57863 44.33083 -1.10072 1.000 9.56823 102 SER H C 1
ATOM 14209 O O . SER H 1 118 ? -8.65497 45.48403 -1.54151 1.000 12.00326 102 SER H O 1
ATOM 14212 N N . PRO H 1 119 ? -9.42554 43.87455 -0.17720 1.000 9.83722 103 PRO H N 1
ATOM 14213 C CA . PRO H 1 119 ? -10.37150 44.80694 0.46589 1.000 10.30883 103 PRO H CA 1
ATOM 14214 C C . PRO H 1 119 ? -9.67506 45.95101 1.16221 1.000 9.38502 103 PRO H C 1
ATOM 14215 O O . PRO H 1 119 ? -10.19102 47.08620 1.16711 1.000 11.24408 103 PRO H O 1
ATOM 14219 N N . GLU H 1 120 ? -8.49773 45.69601 1.72757 1.000 12.06968 104 GLU H N 1
ATOM 14220 C CA . GLU H 1 120 ? -7.73559 46.74932 2.39713 1.000 12.08745 104 GLU H CA 1
ATOM 14221 C C . GLU H 1 120 ? -7.25976 47.80323 1.41079 1.000 11.67433 104 GLU H C 1
ATOM 14222 O O . GLU H 1 120 ? -7.34449 49.00151 1.69369 1.000 13.44532 104 GLU H O 1
ATOM 14228 N N . ALA H 1 121 ? -6.72717 47.38029 0.25843 1.000 11.64046 105 ALA H N 1
ATOM 14229 C CA . ALA H 1 121 ? -6.29554 48.35548 -0.74505 1.000 9.48489 105 ALA H CA 1
ATOM 14230 C C . ALA H 1 121 ? -7.47211 49.14831 -1.28924 1.000 11.80946 105 ALA H C 1
ATOM 14231 O O . ALA H 1 121 ? -7.33878 50.34289 -1.60229 1.000 11.90192 105 ALA H O 1
ATOM 14233 N N . THR H 1 122 ? -8.62656 48.49001 -1.43220 1.000 11.73212 106 THR H N 1
ATOM 14234 C CA . THR H 1 122 ? -9.83952 49.15021 -1.89926 1.000 10.37226 106 THR H CA 1
ATOM 14235 C C . THR H 1 122 ? -10.26160 50.24709 -0.93570 1.000 11.05781 106 THR H C 1
ATOM 14236 O O . THR H 1 122 ? -10.58708 51.36534 -1.35211 1.000 12.87189 106 THR H O 1
ATOM 14240 N N . ALA H 1 123 ? -10.25481 49.94000 0.36006 1.000 10.57289 107 ALA H N 1
ATOM 14241 C CA . ALA H 1 123 ? -10.64348 50.93553 1.35594 1.000 11.02531 107 ALA H CA 1
ATOM 14242 C C . ALA H 1 123 ? -9.66233 52.10258 1.37256 1.000 12.73293 107 ALA H C 1
ATOM 14243 O O . ALA H 1 123 ? -10.06707 53.26910 1.47929 1.000 14.94465 107 ALA H O 1
ATOM 14245 N N . THR H 1 124 ? -8.36632 51.80788 1.27691 1.000 11.29591 108 THR H N 1
ATOM 14246 C CA . THR H 1 124 ? -7.35925 52.86382 1.27050 1.000 13.39905 108 THR H CA 1
ATOM 14247 C C . THR H 1 124 ? -7.54728 53.79385 0.08001 1.000 11.56234 108 THR H C 1
ATOM 14248 O O . THR H 1 124 ? -7.45859 55.02312 0.21881 1.000 14.11901 108 THR H O 1
ATOM 14252 N N . LEU H 1 125 ? -7.82658 53.22930 -1.09588 1.000 11.60669 109 LEU H N 1
ATOM 14253 C CA . LEU H 1 125 ? -8.01659 54.06311 -2.27971 1.000 13.55456 109 LEU H CA 1
ATOM 14254 C C . LEU H 1 125 ? -9.29613 54.88331 -2.18209 1.000 13.73652 109 LEU H C 1
ATOM 14255 O O . LEU H 1 125 ? -9.31330 56.05163 -2.58159 1.000 14.06328 109 LEU H O 1
ATOM 14260 N N . TYR H 1 126 ? -10.38652 54.28622 -1.69072 1.000 11.60513 110 TYR H N 1
ATOM 14261 C CA . TYR H 1 126 ? -11.62236 55.04407 -1.55164 1.000 12.19900 110 TYR H CA 1
ATOM 14262 C C . TYR H 1 126 ? -11.40024 56.25379 -0.66020 1.000 14.12378 110 TYR H C 1
ATOM 14263 O O . TYR H 1 126 ? -11.80833 57.37107 -0.99942 1.000 15.28805 110 TYR H O 1
ATOM 14272 N N . GLU H 1 127 ? -10.74517 56.04239 0.48314 1.000 12.78251 111 GLU H N 1
ATOM 14273 C CA . GLU H 1 127 ? -10.50782 57.13981 1.41489 1.000 14.35234 111 GLU H CA 1
ATOM 14274 C C . GLU H 1 127 ? -9.58702 58.19107 0.80715 1.000 15.95032 111 GLU H C 1
ATOM 14275 O O . GLU H 1 127 ? -9.82539 59.39622 0.97092 1.000 18.15372 111 GLU H O 1
ATOM 14281 N N . ALA H 1 128 ? -8.52136 57.75765 0.12151 1.000 14.03126 112 ALA H N 1
ATOM 14282 C CA . ALA H 1 128 ? -7.64075 58.71209 -0.55186 1.000 15.36054 112 ALA H CA 1
ATOM 14283 C C . ALA H 1 128 ? -8.41023 59.52841 -1.57547 1.000 18.25569 112 ALA H C 1
ATOM 14284 O O . ALA H 1 128 ? -8.23481 60.75122 -1.66775 1.000 17.60115 112 ALA H O 1
ATOM 14286 N N . GLY H 1 129 ? -9.27160 58.87137 -2.35523 1.000 16.15906 113 GLY H N 1
ATOM 14287 C CA . GLY H 1 129 ? -10.07299 59.60039 -3.32512 1.000 16.34841 113 GLY H CA 1
ATOM 14288 C C . GLY H 1 129 ? -10.92107 60.67414 -2.67397 1.000 19.08766 113 GLY H C 1
ATOM 14289 O O . GLY H 1 129 ? -10.97780 61.81439 -3.14888 1.000 16.97332 113 GLY H O 1
ATOM 14290 N N . GLN H 1 130 ? -11.59714 60.32092 -1.57873 1.000 17.96625 114 GLN H N 1
ATOM 14291 C CA . GLN H 1 130 ? -12.40470 61.29898 -0.85342 1.000 20.56351 114 GLN H CA 1
ATOM 14292 C C . GLN H 1 130 ? -11.60092 62.54567 -0.50652 1.000 22.52850 114 GLN H C 1
ATOM 14293 O O . GLN H 1 130 ? -12.10213 63.66669 -0.64257 1.000 22.83391 114 GLN H O 1
ATOM 14299 N N . LYS H 1 131 ? -10.34692 62.37590 -0.07295 1.000 22.09931 115 LYS H N 1
ATOM 14300 C CA . LYS H 1 131 ? -9.53558 63.53769 0.28501 1.000 24.01744 115 LYS H CA 1
ATOM 14301 C C . LYS H 1 131 ? -9.26684 64.44473 -0.91245 1.000 23.89427 115 LYS H C 1
ATOM 14302 O O . LYS H 1 131 ? -9.02695 65.64469 -0.73497 1.000 26.10808 115 LYS H O 1
ATOM 14308 N N . HIS H 1 132 ? -9.28018 63.89659 -2.12393 1.000 19.88381 116 HIS H N 1
ATOM 14309 C CA . HIS H 1 132 ? -9.07928 64.66077 -3.34984 1.000 20.07179 116 HIS H CA 1
ATOM 14310 C C . HIS H 1 132 ? -10.39360 65.06869 -4.00876 1.000 19.24636 116 HIS H C 1
ATOM 14311 O O . HIS H 1 132 ? -10.37848 65.60311 -5.12287 1.000 20.14223 116 HIS H O 1
ATOM 14318 N N . GLY H 1 133 ? -11.52832 64.80450 -3.36472 1.000 17.79532 117 GLY H N 1
ATOM 14319 C CA . GLY H 1 133 ? -12.82253 65.06767 -3.97189 1.000 18.48450 117 GLY H CA 1
ATOM 14320 C C . GLY H 1 133 ? -13.16591 64.17019 -5.14039 1.000 18.66873 117 GLY H C 1
ATOM 14321 O O . GLY H 1 133 ? -13.96181 64.55370 -6.00615 1.000 19.49736 117 GLY H O 1
ATOM 14322 N N . VAL H 1 134 ? -12.57080 62.97990 -5.20199 1.000 14.98256 118 VAL H N 1
ATOM 14323 C CA . VAL H 1 134 ? -12.76227 62.04723 -6.30217 1.000 15.28252 118 VAL H CA 1
ATOM 14324 C C . VAL H 1 134 ? -13.48555 60.82362 -5.76623 1.000 13.83914 118 VAL H C 1
ATOM 14325 O O . VAL H 1 134 ? -13.05069 60.23159 -4.77444 1.000 17.61071 118 VAL H O 1
ATOM 14329 N N . VAL H 1 135 ? -14.58143 60.44873 -6.41243 1.000 16.00123 119 VAL H N 1
ATOM 14330 C CA . VAL H 1 135 ? -15.29606 59.23062 -6.02918 1.000 16.66078 119 VAL H CA 1
ATOM 14331 C C . VAL H 1 135 ? -14.61437 58.05377 -6.71049 1.000 13.00342 119 VAL H C 1
ATOM 14332 O O . VAL H 1 135 ? -14.38389 58.08211 -7.92061 1.000 14.15935 119 VAL H O 1
ATOM 14336 N N . VAL H 1 136 ? -14.29528 57.01653 -5.93864 1.000 13.16754 120 VAL H N 1
ATOM 14337 C CA . VAL H 1 136 ? -13.66245 55.81058 -6.47051 1.000 12.24230 120 VAL H CA 1
ATOM 14338 C C . VAL H 1 136 ? -14.69565 54.69193 -6.46737 1.000 12.00514 120 VAL H C 1
ATOM 14339 O O . VAL H 1 136 ? -15.19634 54.30314 -5.40259 1.000 15.50173 120 VAL H O 1
ATOM 14343 N N . LEU H 1 137 ? -15.02513 54.18449 -7.65028 1.000 12.79331 121 LEU H N 1
ATOM 14344 C CA . LEU H 1 137 ? -15.83428 52.97817 -7.75811 1.000 10.34483 121 LEU H CA 1
ATOM 14345 C C . LEU H 1 137 ? -14.90198 51.78241 -7.81576 1.000 9.62352 121 LEU H C 1
ATOM 14346 O O . LEU H 1 137 ? -13.97791 51.75472 -8.64394 1.000 12.50809 121 LEU H O 1
ATOM 14351 N N . ASP H 1 138 ? -15.13734 50.80215 -6.94978 1.000 10.47516 122 ASP H N 1
ATOM 14352 C CA . ASP H 1 138 ? -14.44715 49.52270 -7.07618 1.000 10.40170 122 ASP H CA 1
ATOM 14353 C C . ASP H 1 138 ? -15.29186 48.67335 -8.00753 1.000 11.55845 122 ASP H C 1
ATOM 14354 O O . ASP H 1 138 ? -16.38382 48.22767 -7.64179 1.000 10.68464 122 ASP H O 1
ATOM 14359 N N . ALA H 1 139 ? -14.81307 48.49050 -9.23432 1.000 10.18046 123 ALA H N 1
ATOM 14360 C CA . ALA H 1 139 ? -15.60711 47.87426 -10.29580 1.000 10.47271 123 ALA H CA 1
ATOM 14361 C C . ALA H 1 139 ? -14.80326 46.81530 -11.03796 1.000 10.27918 123 ALA H C 1
ATOM 14362 O O . ALA H 1 139 ? -14.63358 46.88723 -12.25691 1.000 12.12483 123 ALA H O 1
ATOM 14364 N N . PRO H 1 140 ? -14.29834 45.80446 -10.33933 1.000 9.25349 124 PRO H N 1
ATOM 14365 C CA . PRO H 1 140 ? -13.71522 44.66197 -11.05148 1.000 10.31300 124 PRO H CA 1
ATOM 14366 C C . PRO H 1 140 ? -14.76401 43.97195 -11.91213 1.000 12.37226 124 PRO H C 1
ATOM 14367 O O . PRO H 1 140 ? -15.97126 44.21782 -11.79594 1.000 11.20035 124 PRO H O 1
ATOM 14371 N N . VAL H 1 141 ? -14.29526 43.09695 -12.80382 1.000 11.73216 125 VAL H N 1
ATOM 14372 C CA . VAL H 1 141 ? -15.17370 42.48049 -13.79269 1.000 12.01112 125 VAL H CA 1
ATOM 14373 C C . VAL H 1 141 ? -15.04910 40.96592 -13.72680 1.000 12.66658 125 VAL H C 1
ATOM 14374 O O . VAL H 1 141 ? -14.00655 40.42384 -13.34458 1.000 13.20083 125 VAL H O 1
ATOM 14378 N N . SER H 1 142 ? -16.14169 40.28466 -14.07922 1.000 12.28500 126 SER H N 1
ATOM 14379 C CA . SER H 1 142 ? -16.13376 38.84582 -14.33362 1.000 11.45967 126 SER H CA 1
ATOM 14380 C C . SER H 1 142 ? -16.08455 38.63499 -15.83553 1.000 12.95771 126 SER H C 1
ATOM 14381 O O . SER H 1 142 ? -16.85005 39.25834 -16.57567 1.000 14.04486 126 SER H O 1
ATOM 14384 N N . GLY H 1 143 ? -15.18227 37.76885 -16.27623 1.000 12.39285 127 GLY H N 1
ATOM 14385 C CA . GLY H 1 143 ? -14.89069 37.61454 -17.68834 1.000 15.00834 127 GLY H CA 1
ATOM 14386 C C . GLY H 1 143 ? -13.41396 37.83276 -17.94349 1.000 15.19200 127 GLY H C 1
ATOM 14387 O O . GLY H 1 143 ? -12.73626 38.49057 -17.15157 1.000 16.30226 127 GLY H O 1
ATOM 14388 N N . SER H 1 144 ? -12.89747 37.25677 -19.03063 1.000 13.08986 128 SER H N 1
ATOM 14389 C CA . SER H 1 144 ? -11.49129 37.36416 -19.39551 1.000 12.79264 128 SER H CA 1
ATOM 14390 C C . SER H 1 144 ? -11.37317 37.99903 -20.77508 1.000 14.24332 128 SER H C 1
ATOM 14391 O O . SER H 1 144 ? -12.28439 38.71962 -21.20173 1.000 14.42502 128 SER H O 1
ATOM 14394 N N . THR H 1 145 ? -10.28718 37.71872 -21.49705 1.000 15.07880 129 THR H N 1
ATOM 14395 C CA . THR H 1 145 ? -10.10515 38.38695 -22.78516 1.000 16.66465 129 THR H CA 1
ATOM 14396 C C . THR H 1 145 ? -11.18066 38.04060 -23.81572 1.000 17.02847 129 THR H C 1
ATOM 14397 O O . THR H 1 145 ? -11.56058 38.94683 -24.57630 1.000 17.04099 129 THR H O 1
ATOM 14401 N N . PRO H 1 146 ? -11.74231 36.81904 -23.88848 1.000 15.35933 130 PRO H N 1
ATOM 14402 C CA . PRO H 1 146 ? -12.84988 36.61365 -24.84133 1.000 16.82504 130 PRO H CA 1
ATOM 14403 C C . PRO H 1 146 ? -14.05625 37.48287 -24.54901 1.000 16.68045 130 PRO H C 1
ATOM 14404 O O . PRO H 1 146 ? -14.69319 38.01404 -25.46825 1.000 17.86546 130 PRO H O 1
ATOM 14408 N N . GLU H 1 147 ? -14.40289 37.62602 -23.27288 1.000 13.69165 131 GLU H N 1
ATOM 14409 C CA . GLU H 1 147 ? -15.54308 38.45543 -22.92346 1.000 14.85231 131 GLU H CA 1
ATOM 14410 C C . GLU H 1 147 ? -15.22179 39.93291 -23.08310 1.000 14.20110 131 GLU H C 1
ATOM 14411 O O . GLU H 1 147 ? -16.11226 40.72799 -23.39549 1.000 15.13672 131 GLU H O 1
ATOM 14417 N N . ALA H 1 148 ? -13.96818 40.32498 -22.86444 1.000 15.37327 132 ALA H N 1
ATOM 14418 C CA . ALA H 1 148 ? -13.60395 41.71246 -23.12673 1.000 16.02419 132 ALA H CA 1
ATOM 14419 C C . ALA H 1 148 ? -13.72205 42.01265 -24.61523 1.000 16.12889 132 ALA H C 1
ATOM 14420 O O . ALA H 1 148 ? -14.22279 43.07766 -25.00101 1.000 17.64287 132 ALA H O 1
ATOM 14422 N N . ASP H 1 149 ? -13.31352 41.05095 -25.45640 1.000 15.67833 133 ASP H N 1
ATOM 14423 C CA . ASP H 1 149 ? -13.44731 41.17860 -26.91308 1.000 17.20274 133 ASP H CA 1
ATOM 14424 C C . ASP H 1 149 ? -14.88301 41.45298 -27.34179 1.000 17.45834 133 ASP H C 1
ATOM 14425 O O . ASP H 1 149 ? -15.12240 42.26366 -28.24481 1.000 20.43940 133 ASP H O 1
ATOM 14430 N N . SER H 1 150 ? -15.84666 40.74887 -26.75021 1.000 16.55513 134 SER H N 1
ATOM 14431 C CA . SER H 1 150 ? -17.24058 40.82279 -27.16105 1.000 17.71024 134 SER H CA 1
ATOM 14432 C C . SER H 1 150 ? -18.06219 41.77991 -26.31453 1.000 16.63729 134 SER H C 1
ATOM 14433 O O . SER H 1 150 ? -19.27724 41.86788 -26.51465 1.000 19.51693 134 SER H O 1
ATOM 14436 N N . ALA H 1 151 ? -17.42636 42.49815 -25.38692 1.000 16.76336 135 ALA H N 1
ATOM 14437 C CA . ALA H 1 151 ? -18.12077 43.38263 -24.44471 1.000 18.17768 135 ALA H CA 1
ATOM 14438 C C . ALA H 1 151 ? -19.17921 42.61549 -23.65257 1.000 17.10850 135 ALA H C 1
ATOM 14439 O O . ALA H 1 151 ? -20.27111 43.11857 -23.38713 1.000 19.78289 135 ALA H O 1
ATOM 14441 N N . SER H 1 152 ? -18.85929 41.37733 -23.27308 1.000 15.93408 136 SER H N 1
ATOM 14442 C CA . SER H 1 152 ? -19.76910 40.59061 -22.45016 1.000 15.84918 136 SER H CA 1
ATOM 14443 C C . SER H 1 152 ? -19.27955 40.47110 -21.01079 1.000 15.71236 136 SER H C 1
ATOM 14444 O O . SER H 1 152 ? -19.70206 39.55548 -20.29349 1.000 15.86669 136 SER H O 1
ATOM 14447 N N . LEU H 1 153 ? -18.40628 41.38518 -20.57760 1.000 15.76727 137 LEU H N 1
ATOM 14448 C CA . LEU H 1 153 ? -18.01201 41.44169 -19.17712 1.000 13.93320 137 LEU H CA 1
ATOM 14449 C C . LEU H 1 153 ? -19.21344 41.68641 -18.27664 1.000 14.46381 137 LEU H C 1
ATOM 14450 O O . LEU H 1 153 ? -20.18590 42.35252 -18.65269 1.000 14.16391 137 LEU H O 1
ATOM 14455 N N . VAL H 1 154 ? -19.13223 41.14575 -17.06243 1.000 11.44061 138 VAL H N 1
ATOM 14456 C CA . VAL H 1 154 ? -20.06338 41.47220 -15.98681 1.000 10.67333 138 VAL H CA 1
ATOM 14457 C C . VAL H 1 154 ? -19.32376 42.38134 -15.00682 1.000 11.10711 138 VAL H C 1
ATOM 14458 O O . VAL H 1 154 ? -18.29083 41.99151 -14.44803 1.000 12.48283 138 VAL H O 1
ATOM 14462 N N . ILE H 1 155 ? -19.84931 43.58873 -14.78567 1.000 12.46922 139 ILE H N 1
ATOM 14463 C CA . ILE H 1 155 ? -19.20884 44.57440 -13.91976 1.000 11.76943 139 ILE H CA 1
ATOM 14464 C C . ILE H 1 155 ? -19.72757 44.37674 -12.50104 1.000 12.29135 139 ILE H C 1
ATOM 14465 O O . ILE H 1 155 ? -20.94203 44.24530 -12.28742 1.000 12.53083 139 ILE H O 1
ATOM 14470 N N . LEU H 1 156 ? -18.80980 44.33594 -11.52747 1.000 10.87469 140 LEU H N 1
ATOM 14471 C CA . LEU H 1 156 ? -19.13942 44.06000 -10.12809 1.000 8.82321 140 LEU H CA 1
ATOM 14472 C C . LEU H 1 156 ? -18.76041 45.30003 -9.33295 1.000 10.24242 140 LEU H C 1
ATOM 14473 O O . LEU H 1 156 ? -17.57978 45.50802 -9.03659 1.000 11.26422 140 LEU H O 1
ATOM 14478 N N . VAL H 1 157 ? -19.72308 46.17479 -9.02714 1.000 12.65789 141 VAL H N 1
ATOM 14479 C CA . VAL H 1 157 ? -19.35178 47.53048 -8.62881 1.000 11.11596 141 VAL H CA 1
ATOM 14480 C C . VAL H 1 157 ? -19.85689 47.86467 -7.22800 1.000 10.20677 141 VAL H C 1
ATOM 14481 O O . VAL H 1 157 ? -21.02437 47.61023 -6.89030 1.000 13.10399 141 VAL H O 1
ATOM 14485 N N . GLY H 1 158 ? -18.96440 48.44369 -6.42705 1.000 11.77781 142 GLY H N 1
ATOM 14486 C CA . GLY H 1 158 ? -19.29534 48.99175 -5.11982 1.000 11.89566 142 GLY H CA 1
ATOM 14487 C C . GLY H 1 158 ? -19.31836 50.51093 -5.16607 1.000 13.89271 142 GLY H C 1
ATOM 14488 O O . GLY H 1 158 ? -18.40081 51.13656 -5.71160 1.000 14.41221 142 GLY H O 1
ATOM 14489 N N . GLY H 1 159 ? -20.34944 51.08516 -4.56391 1.000 13.99818 143 GLY H N 1
ATOM 14490 C CA . GLY H 1 159 ? -20.48421 52.52444 -4.46517 1.000 14.60581 143 GLY H CA 1
ATOM 14491 C C . GLY H 1 159 ? -21.92827 52.92788 -4.25140 1.000 15.56535 143 GLY H C 1
ATOM 14492 O O . GLY H 1 159 ? -22.83462 52.09927 -4.14527 1.000 18.08772 143 GLY H O 1
ATOM 14493 N N . ASP H 1 160 ? -22.12041 54.23999 -4.18620 1.000 17.41727 144 ASP H N 1
ATOM 14494 C CA . ASP H 1 160 ? -23.46191 54.79678 -4.11870 1.000 20.16980 144 ASP H CA 1
ATOM 14495 C C . ASP H 1 160 ? -24.17001 54.63650 -5.46265 1.000 19.15623 144 ASP H C 1
ATOM 14496 O O . ASP H 1 160 ? -23.55475 54.74734 -6.52475 1.000 18.13210 144 ASP H O 1
ATOM 14501 N N . LYS H 1 161 ? -25.47702 54.35849 -5.40498 1.000 20.13173 145 LYS H N 1
ATOM 14502 C CA . LYS H 1 161 ? -26.29455 54.20587 -6.61066 1.000 21.09040 145 LYS H CA 1
ATOM 14503 C C . LYS H 1 161 ? -26.08486 55.33917 -7.61285 1.000 19.44806 145 LYS H C 1
ATOM 14504 O O . LYS H 1 161 ? -26.05921 55.11151 -8.82825 1.000 19.40398 145 LYS H O 1
ATOM 14510 N N . ASP H 1 162 ? -25.97997 56.57255 -7.12726 1.000 21.50466 146 ASP H N 1
ATOM 14511 C CA . ASP H 1 162 ? -25.93129 57.69701 -8.05221 1.000 22.62776 146 ASP H CA 1
ATOM 14512 C C . ASP H 1 162 ? -24.58854 57.77904 -8.75824 1.000 19.83228 146 ASP H C 1
ATOM 14513 O O . ASP H 1 162 ? -24.53202 58.19067 -9.92397 1.000 21.43041 146 ASP H O 1
ATOM 14518 N N . ASP H 1 163 ? -23.50944 57.35663 -8.08768 1.000 21.78667 147 ASP H N 1
ATOM 14519 C CA . ASP H 1 163 ? -22.20196 57.29911 -8.73406 1.000 19.53043 147 ASP H CA 1
ATOM 14520 C C . ASP H 1 163 ? -22.13439 56.16110 -9.73919 1.000 19.50185 147 ASP H C 1
ATOM 14521 O O . ASP H 1 163 ? -21.57193 56.31577 -10.82940 1.000 17.89124 147 ASP H O 1
ATOM 14526 N N . VAL H 1 164 ? -22.68836 54.99873 -9.38695 1.000 18.15220 148 VAL H N 1
ATOM 14527 C CA . VAL H 1 164 ? -22.79499 53.92475 -10.36402 1.000 17.36876 148 VAL H CA 1
ATOM 14528 C C . VAL H 1 164 ? -23.51136 54.41816 -11.61554 1.000 19.27929 148 VAL H C 1
ATOM 14529 O O . VAL H 1 164 ? -23.06569 54.16732 -12.74086 1.000 19.11620 148 VAL H O 1
ATOM 14533 N N . ALA H 1 165 ? -24.59380 55.18268 -11.43900 1.000 19.11324 149 ALA H N 1
ATOM 14534 C CA . ALA H 1 165 ? -25.35141 55.66487 -12.59188 1.000 18.51613 149 ALA H CA 1
ATOM 14535 C C . ALA H 1 165 ? -24.52730 56.61770 -13.45713 1.000 18.40721 149 ALA H C 1
ATOM 14536 O O . ALA H 1 165 ? -24.66159 56.61193 -14.68681 1.000 19.25016 149 ALA H O 1
ATOM 14538 N N . ARG H 1 166 ? -23.67548 57.44239 -12.83688 1.000 17.93978 150 ARG H N 1
ATOM 14539 C CA . ARG H 1 166 ? -22.79256 58.32388 -13.60189 1.000 19.12237 150 ARG H CA 1
ATOM 14540 C C . ARG H 1 166 ? -21.92011 57.53113 -14.56192 1.000 20.63017 150 ARG H C 1
ATOM 14541 O O . ARG H 1 166 ? -21.63990 57.97784 -15.67979 1.000 18.04544 150 ARG H O 1
ATOM 14549 N N . ALA H 1 167 ? -21.47030 56.35665 -14.13574 1.000 16.52229 151 ALA H N 1
ATOM 14550 C CA . ALA H 1 167 ? -20.55530 55.54122 -14.92025 1.000 18.26218 151 ALA H CA 1
ATOM 14551 C C . ALA H 1 167 ? -21.25741 54.58764 -15.87667 1.000 17.28266 151 ALA H C 1
ATOM 14552 O O . ALA H 1 167 ? -20.57258 53.87661 -16.62027 1.000 18.37396 151 ALA H O 1
ATOM 14554 N N . ALA H 1 168 ? -22.58908 54.55589 -15.88611 1.000 17.32283 152 ALA H N 1
ATOM 14555 C CA . ALA H 1 168 ? -23.31506 53.58879 -16.70961 1.000 19.14194 152 ALA H CA 1
ATOM 14556 C C . ALA H 1 168 ? -22.87792 53.55370 -18.16967 1.000 19.03007 152 ALA H C 1
ATOM 14557 O O . ALA H 1 168 ? -22.68463 52.44563 -18.69510 1.000 17.93737 152 ALA H O 1
ATOM 14559 N N . PRO H 1 169 ? -22.68679 54.67965 -18.88086 1.000 16.80079 153 PRO H N 1
ATOM 14560 C CA . PRO H 1 169 ? -22.29244 54.55292 -20.29367 1.000 18.49836 153 PRO H CA 1
ATOM 14561 C C . PRO H 1 169 ? -20.94577 53.87761 -20.47675 1.000 17.55818 153 PRO H C 1
ATOM 14562 O O . PRO H 1 169 ? -20.74040 53.19586 -21.48839 1.000 20.07157 153 PRO H O 1
ATOM 14566 N N . ILE H 1 170 ? -20.03101 54.02616 -19.51572 1.000 18.21184 154 ILE H N 1
ATOM 14567 C CA . ILE H 1 170 ? -18.74515 53.34417 -19.59435 1.000 16.04091 154 ILE H CA 1
ATOM 14568 C C . ILE H 1 170 ? -18.92753 51.85283 -19.34058 1.000 14.86158 154 ILE H C 1
ATOM 14569 O O . ILE H 1 170 ? -18.38232 51.01283 -20.06695 1.000 15.98689 154 ILE H O 1
ATOM 14574 N N . PHE H 1 171 ? -19.68819 51.50783 -18.29558 1.000 16.11120 155 PHE H N 1
ATOM 14575 C CA . PHE H 1 171 ? -19.93341 50.09948 -17.99640 1.000 15.43199 155 PHE H CA 1
ATOM 14576 C C . PHE H 1 171 ? -20.71687 49.43144 -19.11499 1.000 17.05873 155 PHE H C 1
ATOM 14577 O O . PHE H 1 171 ? -20.49587 48.25174 -19.41367 1.000 15.29447 155 PHE H O 1
ATOM 14585 N N . ASP H 1 172 ? -21.66302 50.15879 -19.73010 1.000 15.95646 156 ASP H N 1
ATOM 14586 C CA . ASP H 1 172 ? -22.45268 49.54960 -20.79669 1.000 17.30600 156 ASP H CA 1
ATOM 14587 C C . ASP H 1 172 ? -21.61503 49.28695 -22.04250 1.000 16.90216 156 ASP H C 1
ATOM 14588 O O . ASP H 1 172 ? -21.88541 48.32941 -22.77837 1.000 16.17040 156 ASP H O 1
ATOM 14593 N N . ALA H 1 173 ? -20.61207 50.12343 -22.30885 1.000 18.09618 157 ALA H N 1
ATOM 14594 C CA . ALA H 1 173 ? -19.80192 49.94195 -23.50627 1.000 16.01829 157 ALA H CA 1
ATOM 14595 C C . ALA H 1 173 ? -18.88407 48.72994 -23.39651 1.000 17.27132 157 ALA H C 1
ATOM 14596 O O . ALA H 1 173 ? -18.62250 48.05266 -24.40250 1.000 19.55287 157 ALA H O 1
ATOM 14598 N N . ILE H 1 174 ? -18.38929 48.43414 -22.19160 1.000 15.87523 158 ILE H N 1
ATOM 14599 C CA . ILE H 1 174 ? -17.41676 47.35906 -22.02014 1.000 15.13723 158 ILE H CA 1
ATOM 14600 C C . ILE H 1 174 ? -18.05749 46.04709 -21.57893 1.000 14.93638 158 ILE H C 1
ATOM 14601 O O . ILE H 1 174 ? -17.39784 44.99725 -21.65902 1.000 15.00610 158 ILE H O 1
ATOM 14606 N N . GLY H 1 175 ? -19.32941 46.06017 -21.17122 1.000 15.96703 159 GLY H N 1
ATOM 14607 C CA . GLY H 1 175 ? -19.94328 44.88494 -20.58547 1.000 17.32756 159 GLY H CA 1
ATOM 14608 C C . GLY H 1 175 ? -21.38718 44.69335 -21.01012 1.000 16.71751 159 GLY H C 1
ATOM 14609 O O . GLY H 1 175 ? -21.98234 45.52198 -21.72412 1.000 15.04651 159 GLY H O 1
ATOM 14610 N N . LYS H 1 176 ? -21.93844 43.55420 -20.57815 1.000 15.09263 160 LYS H N 1
ATOM 14611 C CA . LYS H 1 176 ? -23.32441 43.17830 -20.84100 1.000 14.83008 160 LYS H CA 1
ATOM 14612 C C . LYS H 1 176 ? -24.24438 43.31476 -19.63419 1.000 14.80883 160 LYS H C 1
ATOM 14613 O O . LYS H 1 176 ? -25.46874 43.19328 -19.79004 1.000 18.16243 160 LYS H O 1
ATOM 14619 N N . LEU H 1 177 ? -23.70144 43.55706 -18.44289 1.000 15.71688 161 LEU H N 1
ATOM 14620 C CA . LEU H 1 177 ? -24.47558 43.53202 -17.21123 1.000 12.64106 161 LEU H CA 1
ATOM 14621 C C . LEU H 1 177 ? -23.65271 44.20305 -16.13045 1.000 13.77479 161 LEU H C 1
ATOM 14622 O O . LEU H 1 177 ? -22.47879 43.86287 -15.95418 1.000 14.81507 161 LEU H O 1
ATOM 14627 N N . THR H 1 178 ? -24.26891 45.13439 -15.41702 1.000 14.41312 162 THR H N 1
ATOM 14628 C CA . THR H 1 178 ? -23.65951 45.80770 -14.27919 1.000 13.23523 162 THR H CA 1
ATOM 14629 C C . THR H 1 178 ? -24.37974 45.35141 -13.02128 1.000 14.74501 162 THR H C 1
ATOM 14630 O O . THR H 1 178 ? -25.58441 45.59712 -12.86836 1.000 16.61123 162 THR H O 1
ATOM 14634 N N . ILE H 1 179 ? -23.65132 44.69096 -12.12301 1.000 13.33221 163 ILE H N 1
ATOM 14635 C CA . ILE H 1 179 ? -24.20215 44.23499 -10.85602 1.000 12.84942 163 ILE H CA 1
ATOM 14636 C C . ILE H 1 179 ? -23.78081 45.23054 -9.79130 1.000 12.74816 163 ILE H C 1
ATOM 14637 O O . ILE H 1 179 ? -22.58860 45.35830 -9.48489 1.000 13.79335 163 ILE H O 1
ATOM 14642 N N . HIS H 1 180 ? -24.73839 45.94789 -9.22445 1.000 12.78381 164 HIS H N 1
ATOM 14643 C CA . HIS H 1 180 ? -24.42755 46.83416 -8.11282 1.000 13.06380 164 HIS H CA 1
ATOM 14644 C C . HIS H 1 180 ? -24.35429 45.99073 -6.84790 1.000 13.97020 164 HIS H C 1
ATOM 14645 O O . HIS H 1 180 ? -25.38108 45.53796 -6.32605 1.000 15.65755 164 HIS H O 1
ATOM 14652 N N . ALA H 1 181 ? -23.13899 45.74843 -6.36849 1.000 11.75940 165 ALA H N 1
ATOM 14653 C CA . ALA H 1 181 ? -22.93590 44.78105 -5.29420 1.000 12.96644 165 ALA H CA 1
ATOM 14654 C C . ALA H 1 181 ? -23.18473 45.34227 -3.89812 1.000 13.62536 165 ALA H C 1
ATOM 14655 O O . ALA H 1 181 ? -23.28755 44.56668 -2.94568 1.000 13.39090 165 ALA H O 1
ATOM 14657 N N . GLY H 1 182 ? -23.30634 46.65580 -3.74214 1.000 12.42780 166 GLY H N 1
ATOM 14658 C CA . GLY H 1 182 ? -23.39139 47.25746 -2.43975 1.000 10.86299 166 GLY H CA 1
ATOM 14659 C C . GLY H 1 182 ? -22.55831 48.51563 -2.39903 1.000 13.93123 166 GLY H C 1
ATOM 14660 O O . GLY H 1 182 ? -22.13315 49.02393 -3.43500 1.000 11.88634 166 GLY H O 1
ATOM 14661 N N . PRO H 1 183 ? -22.27880 49.01789 -1.19080 1.000 14.35969 167 PRO H N 1
ATOM 14662 C CA . PRO H 1 183 ? -21.44487 50.22095 -1.04193 1.000 13.57345 167 PRO H CA 1
ATOM 14663 C C . PRO H 1 183 ? -19.98120 49.95864 -1.36505 1.000 14.19327 167 PRO H C 1
ATOM 14664 O O . PRO H 1 183 ? -19.60852 48.82826 -1.70792 1.000 12.40693 167 PRO H O 1
ATOM 14668 N N . THR H 1 184 ? -19.14383 50.99227 -1.25086 1.000 13.82553 168 THR H N 1
ATOM 14669 C CA . THR H 1 184 ? -17.72486 50.84534 -1.54382 1.000 12.49210 168 THR H CA 1
ATOM 14670 C C . THR H 1 184 ? -17.13793 49.62385 -0.84570 1.000 13.98394 168 THR H C 1
ATOM 14671 O O . THR H 1 184 ? -17.40780 49.35664 0.32923 1.000 14.35044 168 THR H O 1
ATOM 14675 N N . GLY H 1 185 ? -16.34782 48.87093 -1.59955 1.000 11.61357 169 GLY H N 1
ATOM 14676 C CA . GLY H 1 185 ? -15.76001 47.63866 -1.14679 1.000 11.72638 169 GLY H CA 1
ATOM 14677 C C . GLY H 1 185 ? -16.52073 46.40794 -1.58983 1.000 10.29029 169 GLY H C 1
ATOM 14678 O O . GLY H 1 185 ? -15.96344 45.30845 -1.56474 1.000 11.49444 169 GLY H O 1
ATOM 14679 N N . SER H 1 186 ? -17.78605 46.57132 -1.98758 1.000 10.23355 170 SER H N 1
ATOM 14680 C CA . SER H 1 186 ? -18.61539 45.40615 -2.28056 1.000 10.06558 170 SER H CA 1
ATOM 14681 C C . SER H 1 186 ? -18.22527 44.75695 -3.59398 1.000 10.23476 170 SER H C 1
ATOM 14682 O O . SER H 1 186 ? -18.32387 43.52653 -3.73275 1.000 10.15135 170 SER H O 1
ATOM 14685 N N . GLY H 1 187 ? -17.80974 45.56574 -4.57346 1.000 9.84095 171 GLY H N 1
ATOM 14686 C CA . GLY H 1 187 ? -17.34200 45.00767 -5.83666 1.000 11.22996 171 GLY H CA 1
ATOM 14687 C C . GLY H 1 187 ? -16.09186 44.17346 -5.65758 1.000 9.04600 171 GLY H C 1
ATOM 14688 O O . GLY H 1 187 ? -16.00106 43.05035 -6.15197 1.000 10.56870 171 GLY H O 1
ATOM 14689 N N . ALA H 1 188 ? -15.12428 44.70319 -4.91859 1.000 10.04376 172 ALA H N 1
ATOM 14690 C CA . ALA H 1 188 ? -13.91122 43.95230 -4.61802 1.000 9.66112 172 ALA H CA 1
ATOM 14691 C C . ALA H 1 188 ? -14.22497 42.61416 -3.95648 1.000 11.46257 172 ALA H C 1
ATOM 14692 O O . ALA H 1 188 ? -13.64054 41.58394 -4.31510 1.000 11.05001 172 ALA H O 1
ATOM 14694 N N . ARG H 1 189 ? -15.14002 42.60628 -2.99079 1.000 9.57842 173 ARG H N 1
ATOM 14695 C CA . ARG H 1 189 ? -15.44158 41.36336 -2.28397 1.000 8.25579 173 ARG H CA 1
ATOM 14696 C C . ARG H 1 189 ? -16.14592 40.35699 -3.18894 1.000 9.76338 173 ARG H C 1
ATOM 14697 O O . ARG H 1 189 ? -15.81499 39.16333 -3.16316 1.000 9.23487 173 ARG H O 1
ATOM 14705 N N . LEU H 1 190 ? -17.09575 40.81984 -4.01277 1.000 9.52541 174 LEU H N 1
ATOM 14706 C CA . LEU H 1 190 ? -17.77672 39.92306 -4.94583 1.000 9.34277 174 LEU H CA 1
ATOM 14707 C C . LEU H 1 190 ? -16.79919 39.33148 -5.95685 1.000 8.65288 174 LEU H C 1
ATOM 14708 O O . LEU H 1 190 ? -16.91331 38.15359 -6.32085 1.000 7.89383 174 LEU H O 1
ATOM 14713 N N . LYS H 1 191 ? -15.79745 40.12012 -6.38182 1.000 7.94412 175 LYS H N 1
ATOM 14714 C CA . LYS H 1 191 ? -14.76757 39.60966 -7.27579 1.000 9.96002 175 LYS H CA 1
ATOM 14715 C C . LYS H 1 191 ? -13.95984 38.49370 -6.61631 1.000 9.06700 175 LYS H C 1
ATOM 14716 O O . LYS H 1 191 ? -13.67838 37.47509 -7.25655 1.000 9.07431 175 LYS H O 1
ATOM 14722 N N . LEU H 1 192 ? -13.59174 38.66301 -5.33516 1.000 9.08647 176 LEU H N 1
ATOM 14723 C CA . LEU H 1 192 ? -12.87540 37.59519 -4.62420 1.000 10.47423 176 LEU H CA 1
ATOM 14724 C C . LEU H 1 192 ? -13.69149 36.30721 -4.59643 1.000 8.30039 176 LEU H C 1
ATOM 14725 O O . LEU H 1 192 ? -13.14284 35.21408 -4.81765 1.000 9.83222 176 LEU H O 1
ATOM 14730 N N . VAL H 1 193 ? -15.00687 36.41911 -4.35402 1.000 8.57762 177 VAL H N 1
ATOM 14731 C CA . VAL H 1 193 ? -15.89544 35.24933 -4.35965 1.000 8.10688 177 VAL H CA 1
ATOM 14732 C C . VAL H 1 193 ? -15.81527 34.54624 -5.69894 1.000 8.45100 177 VAL H C 1
ATOM 14733 O O . VAL H 1 193 ? -15.63263 33.32497 -5.77822 1.000 9.50108 177 VAL H O 1
ATOM 14737 N N . ILE H 1 194 ? -15.98647 35.31130 -6.77416 1.000 8.05739 178 ILE H N 1
ATOM 14738 C CA . ILE H 1 194 ? -16.02503 34.70823 -8.10034 1.000 8.89080 178 ILE H CA 1
ATOM 14739 C C . ILE H 1 194 ? -14.66071 34.12695 -8.47689 1.000 9.27226 178 ILE H C 1
ATOM 14740 O O . ILE H 1 194 ? -14.58862 33.04952 -9.07087 1.000 9.18193 178 ILE H O 1
ATOM 14745 N N . ASN H 1 195 ? -13.56842 34.77715 -8.05460 1.000 8.97379 179 ASN H N 1
ATOM 14746 C CA . ASN H 1 195 ? -12.22684 34.28184 -8.35202 1.000 12.23820 179 ASN H CA 1
ATOM 14747 C C . ASN H 1 195 ? -12.00887 32.91852 -7.70799 1.000 10.89503 179 ASN H C 1
ATOM 14748 O O . ASN H 1 195 ? -11.36273 32.02846 -8.28683 1.000 10.22227 179 ASN H O 1
ATOM 14753 N N . GLY H 1 196 ? -12.50840 32.74334 -6.48522 1.000 9.30699 180 GLY H N 1
ATOM 14754 C CA . GLY H 1 196 ? -12.33527 31.46512 -5.82608 1.000 9.08254 180 GLY H CA 1
ATOM 14755 C C . GLY H 1 196 ? -13.05082 30.34204 -6.54880 1.000 8.84026 180 GLY H C 1
ATOM 14756 O O . GLY H 1 196 ? -12.50484 29.24846 -6.70541 1.000 9.33836 180 GLY H O 1
ATOM 14757 N N . ILE H 1 197 ? -14.28219 30.60434 -7.00075 1.000 7.45010 181 ILE H N 1
ATOM 14758 C CA . ILE H 1 197 ? -15.03099 29.63028 -7.78099 1.000 8.78051 181 ILE H CA 1
ATOM 14759 C C . ILE H 1 197 ? -14.28292 29.28164 -9.05661 1.000 8.68531 181 ILE H C 1
ATOM 14760 O O . ILE H 1 197 ? -14.17032 28.10212 -9.43348 1.000 9.54832 181 ILE H O 1
ATOM 14765 N N . MET H 1 198 ? -13.74793 30.29961 -9.74108 1.000 6.20408 182 MET H N 1
ATOM 14766 C CA . MET H 1 198 ? -13.01464 30.04651 -10.98101 1.000 7.45278 182 MET H CA 1
ATOM 14767 C C . MET H 1 198 ? -11.76424 29.21208 -10.72254 1.000 9.44647 182 MET H C 1
ATOM 14768 O O . MET H 1 198 ? -11.51261 28.22143 -11.41636 1.000 8.48324 182 MET H O 1
ATOM 14773 N N . GLY H 1 199 ? -10.96166 29.60397 -9.72921 1.000 8.41615 183 GLY H N 1
ATOM 14774 C CA . GLY H 1 199 ? -9.69730 28.92245 -9.50508 1.000 8.32635 183 GLY H CA 1
ATOM 14775 C C . GLY H 1 199 ? -9.87826 27.48393 -9.06163 1.000 9.03765 183 GLY H C 1
ATOM 14776 O O . GLY H 1 199 ? -9.25515 26.56833 -9.60843 1.000 8.77938 183 GLY H O 1
ATOM 14777 N N . ALA H 1 200 ? -10.74254 27.26050 -8.06174 1.000 7.59068 184 ALA H N 1
ATOM 14778 C CA . ALA H 1 200 ? -10.96284 25.90785 -7.57937 1.000 8.46627 184 ALA H CA 1
ATOM 14779 C C . ALA H 1 200 ? -11.72839 25.07216 -8.59154 1.000 7.83228 184 ALA H C 1
ATOM 14780 O O . ALA H 1 200 ? -11.58573 23.84645 -8.61137 1.000 9.80567 184 ALA H O 1
ATOM 14782 N N . GLY H 1 201 ? -12.53512 25.70440 -9.44856 1.000 8.43134 185 GLY H N 1
ATOM 14783 C CA . GLY H 1 201 ? -13.14957 24.95845 -10.53589 1.000 8.77392 185 GLY H CA 1
ATOM 14784 C C . GLY H 1 201 ? -12.12001 24.34709 -11.46188 1.000 8.15599 185 GLY H C 1
ATOM 14785 O O . GLY H 1 201 ? -12.27172 23.20718 -11.92111 1.000 9.80589 185 GLY H O 1
ATOM 14786 N N . LEU H 1 202 ? -11.04377 25.08632 -11.73228 1.000 7.63730 186 LEU H N 1
ATOM 14787 C CA . LEU H 1 202 ? -9.99822 24.56645 -12.60956 1.000 8.73691 186 LEU H CA 1
ATOM 14788 C C . LEU H 1 202 ? -9.16604 23.49931 -11.89953 1.000 8.30582 186 LEU H C 1
ATOM 14789 O O . LEU H 1 202 ? -8.87256 22.45271 -12.47944 1.000 8.45803 186 LEU H O 1
ATOM 14794 N N . THR H 1 203 ? -8.79227 23.72128 -10.62920 1.000 7.41981 187 THR H N 1
ATOM 14795 C CA . THR H 1 203 ? -7.95911 22.70141 -9.99132 1.000 8.51612 187 THR H CA 1
ATOM 14796 C C . THR H 1 203 ? -8.73851 21.40839 -9.80085 1.000 8.76870 187 THR H C 1
ATOM 14797 O O . THR H 1 203 ? -8.18197 20.32132 -9.96423 1.000 8.28065 187 THR H O 1
ATOM 14801 N N . THR H 1 204 ? -10.03442 21.51098 -9.48782 1.000 8.29065 188 THR H N 1
ATOM 14802 C CA . THR H 1 204 ? -10.89551 20.33485 -9.44463 1.000 9.15576 188 THR H CA 1
ATOM 14803 C C . THR H 1 204 ? -10.84847 19.58617 -10.77013 1.000 10.81890 188 THR H C 1
ATOM 14804 O O . THR H 1 204 ? -10.67623 18.36274 -10.81480 1.000 9.75686 188 THR H O 1
ATOM 14808 N N . LEU H 1 205 ? -11.00823 20.31837 -11.86739 1.000 10.37291 189 LEU H N 1
ATOM 14809 C CA . LEU H 1 205 ? -11.05284 19.67966 -13.17513 1.000 10.56112 189 LEU H CA 1
ATOM 14810 C C . LEU H 1 205 ? -9.72044 19.02575 -13.52718 1.000 10.17258 189 LEU H C 1
ATOM 14811 O O . LEU H 1 205 ? -9.69563 17.89077 -14.02199 1.000 12.20008 189 LEU H O 1
ATOM 14816 N N . ALA H 1 206 ? -8.59973 19.71190 -13.26357 1.000 8.62281 190 ALA H N 1
ATOM 14817 C CA . ALA H 1 206 ? -7.28149 19.15785 -13.55523 1.000 9.11137 190 ALA H CA 1
ATOM 14818 C C . ALA H 1 206 ? -7.02919 17.87031 -12.77452 1.000 9.08421 190 ALA H C 1
ATOM 14819 O O . ALA H 1 206 ? -6.49431 16.89461 -13.31490 1.000 11.73762 190 ALA H O 1
ATOM 14821 N N . GLU H 1 207 ? -7.43227 17.84169 -11.50260 1.000 9.12591 191 GLU H N 1
ATOM 14822 C CA . GLU H 1 207 ? -7.19385 16.66602 -10.67754 1.000 9.04872 191 GLU H CA 1
ATOM 14823 C C . GLU H 1 207 ? -8.08042 15.50293 -11.09959 1.000 9.24429 191 GLU H C 1
ATOM 14824 O O . GLU H 1 207 ? -7.64879 14.34144 -11.07597 1.000 10.24908 191 GLU H O 1
ATOM 14830 N N . SER H 1 208 ? -9.32803 15.80264 -11.46473 1.000 10.85454 192 SER H N 1
ATOM 14831 C CA . SER H 1 208 ? -10.26254 14.76802 -11.89519 1.000 10.07308 192 SER H CA 1
ATOM 14832 C C . SER H 1 208 ? -9.80301 14.13544 -13.20442 1.000 11.23824 192 SER H C 1
ATOM 14833 O O . SER H 1 208 ? -9.82531 12.90524 -13.35394 1.000 11.70008 192 SER H O 1
ATOM 14836 N N . VAL H 1 209 ? -9.39953 14.97192 -14.16579 1.000 10.86685 193 VAL H N 1
ATOM 14837 C CA . VAL H 1 209 ? -8.83068 14.47461 -15.41640 1.000 12.10183 193 VAL H CA 1
ATOM 14838 C C . VAL H 1 209 ? -7.60031 13.62969 -15.13221 1.000 11.95435 193 VAL H C 1
ATOM 14839 O O . VAL H 1 209 ? -7.42577 12.54295 -15.70433 1.000 13.37060 193 VAL H O 1
ATOM 14843 N N . ALA H 1 210 ? -6.75190 14.08649 -14.20110 1.000 10.96550 194 ALA H N 1
ATOM 14844 C CA . ALA H 1 210 ? -5.53285 13.34828 -13.90571 1.000 12.34640 194 ALA H CA 1
ATOM 14845 C C . ALA H 1 210 ? -5.84498 11.95981 -13.36400 1.000 11.25820 194 ALA H C 1
ATOM 14846 O O . ALA H 1 210 ? -5.20317 10.97731 -13.76164 1.000 11.79977 194 ALA H O 1
ATOM 14848 N N . TYR H 1 211 ? -6.80858 11.85994 -12.44420 1.000 11.57163 195 TYR H N 1
ATOM 14849 C CA . TYR H 1 211 ? -7.19450 10.54836 -11.95013 1.000 10.58960 195 TYR H CA 1
ATOM 14850 C C . TYR H 1 211 ? -7.68283 9.68371 -13.10855 1.000 11.89123 195 TYR H C 1
ATOM 14851 O O . TYR H 1 211 ? -7.26543 8.53140 -13.25541 1.000 11.33599 195 TYR H O 1
ATOM 14860 N N . GLY H 1 212 ? -8.55798 10.23329 -13.95117 1.000 11.03878 196 GLY H N 1
ATOM 14861 C CA . GLY H 1 212 ? -9.09451 9.43561 -15.04527 1.000 12.33176 196 GLY H CA 1
ATOM 14862 C C . GLY H 1 212 ? -8.00506 8.88658 -15.94749 1.000 12.21620 196 GLY H C 1
ATOM 14863 O O . GLY H 1 212 ? -8.02537 7.70186 -16.32109 1.000 12.88539 196 GLY H O 1
ATOM 14864 N N . LEU H 1 213 ? -7.04739 9.74333 -16.32290 1.000 10.84937 197 LEU H N 1
ATOM 14865 C CA . LEU H 1 213 ? -5.93319 9.30514 -17.16554 1.000 12.72553 197 LEU H CA 1
ATOM 14866 C C . LEU H 1 213 ? -5.08744 8.25913 -16.45630 1.000 13.72765 197 LEU H C 1
ATOM 14867 O O . LEU H 1 213 ? -4.64555 7.27897 -17.07223 1.000 14.88523 197 LEU H O 1
ATOM 14872 N N . SER H 1 214 ? -4.84296 8.45264 -15.15871 1.000 12.46142 198 SER H N 1
ATOM 14873 C CA . SER H 1 214 ? -4.02558 7.49717 -14.41817 1.000 11.35617 198 SER H CA 1
ATOM 14874 C C . SER H 1 214 ? -4.68641 6.13181 -14.36033 1.000 15.06767 198 SER H C 1
ATOM 14875 O O . SER H 1 214 ? -3.99190 5.10546 -14.31933 1.000 17.63964 198 SER H O 1
ATOM 14878 N N . ALA H 1 215 ? -6.01581 6.10295 -14.36253 1.000 12.09898 199 ALA H N 1
ATOM 14879 C CA . ALA H 1 215 ? -6.78959 4.87701 -14.23524 1.000 12.22287 199 ALA H CA 1
ATOM 14880 C C . ALA H 1 215 ? -7.01353 4.20453 -15.58242 1.000 14.75587 199 ALA H C 1
ATOM 14881 O O . ALA H 1 215 ? -7.78571 3.24179 -15.66085 1.000 15.36832 199 ALA H O 1
ATOM 14883 N N . GLY H 1 216 ? -6.39209 4.72354 -16.63456 1.000 15.70433 200 GLY H N 1
ATOM 14884 C CA . GLY H 1 216 ? -6.38683 4.07105 -17.92728 1.000 17.38804 200 GLY H CA 1
ATOM 14885 C C . GLY H 1 216 ? -7.42020 4.54123 -18.92033 1.000 19.27846 200 GLY H C 1
ATOM 14886 O O . GLY H 1 216 ? -7.53016 3.93951 -19.99352 1.000 19.44793 200 GLY H O 1
ATOM 14887 N N . LEU H 1 217 ? -8.18032 5.58712 -18.61200 1.000 16.19240 201 LEU H N 1
ATOM 14888 C CA . LEU H 1 217 ? -9.17916 6.08010 -19.55267 1.000 14.97334 201 LEU H CA 1
ATOM 14889 C C . LEU H 1 217 ? -8.51688 6.73625 -20.76183 1.000 16.26787 201 LEU H C 1
ATOM 14890 O O . LEU H 1 217 ? -7.53844 7.47489 -20.63762 1.000 17.78397 201 LEU H O 1
ATOM 14895 N N . ASP H 1 218 ? -9.05049 6.44195 -21.95018 1.000 16.56962 202 ASP H N 1
ATOM 14896 C CA . ASP H 1 218 ? -8.59011 7.09008 -23.17060 1.000 19.03272 202 ASP H CA 1
ATOM 14897 C C . ASP H 1 218 ? -8.77124 8.60214 -23.07630 1.000 16.65710 202 ASP H C 1
ATOM 14898 O O . ASP H 1 218 ? -9.83792 9.08958 -22.67872 1.000 18.24294 202 ASP H O 1
ATOM 14903 N N . ARG H 1 219 ? -7.72441 9.33286 -23.45837 1.000 17.92454 203 ARG H N 1
ATOM 14904 C CA . ARG H 1 219 ? -7.69882 10.78194 -23.25385 1.000 15.80742 203 ARG H CA 1
ATOM 14905 C C . ARG H 1 219 ? -8.80267 11.47988 -24.04153 1.000 18.96699 203 ARG H C 1
ATOM 14906 O O . ARG H 1 219 ? -9.55494 12.29048 -23.49248 1.000 16.13970 203 ARG H O 1
ATOM 14914 N N . SER H 1 220 ? -8.92199 11.17599 -25.33389 1.000 19.68516 204 SER H N 1
ATOM 14915 C CA . SER H 1 220 ? -9.91901 11.86837 -26.14635 1.000 20.06704 204 SER H CA 1
ATOM 14916 C C . SER H 1 220 ? -11.33589 11.55751 -25.67666 1.000 18.83932 204 SER H C 1
ATOM 14917 O O . SER H 1 220 ? -12.17602 12.46163 -25.58316 1.000 19.06799 204 SER H O 1
ATOM 14920 N N . MET H 1 221 ? -11.62160 10.28017 -25.39009 1.000 17.43393 205 MET H N 1
ATOM 14921 C CA . MET H 1 221 ? -12.86320 9.87716 -24.73602 1.000 18.51736 205 MET H CA 1
ATOM 14922 C C . MET H 1 221 ? -13.14191 10.70009 -23.48452 1.000 18.23872 205 MET H C 1
ATOM 14923 O O . MET H 1 221 ? -14.23708 11.25294 -23.32489 1.000 18.09285 205 MET H O 1
ATOM 14928 N N . LEU H 1 222 ? -12.15583 10.79670 -22.59368 1.000 17.11041 206 LEU H N 1
ATOM 14929 C CA . LEU H 1 222 ? -12.36859 11.47096 -21.31386 1.000 15.70859 206 LEU H CA 1
ATOM 14930 C C . LEU H 1 222 ? -12.68568 12.95404 -21.50060 1.000 15.27120 206 LEU H C 1
ATOM 14931 O O . LEU H 1 222 ? -13.66688 13.45629 -20.94130 1.000 13.91744 206 LEU H O 1
ATOM 14936 N N . PHE H 1 223 ? -11.86669 13.67108 -22.27835 1.000 15.23923 207 PHE H N 1
ATOM 14937 C CA . PHE H 1 223 ? -12.14538 15.08897 -22.51635 1.000 14.58774 207 PHE H CA 1
ATOM 14938 C C . PHE H 1 223 ? -13.50885 15.28571 -23.18149 1.000 16.17395 207 PHE H C 1
ATOM 14939 O O . PHE H 1 223 ? -14.24137 16.22153 -22.84658 1.000 17.74812 207 PHE H O 1
ATOM 14947 N N . ASP H 1 224 ? -13.87126 14.41605 -24.13077 1.000 18.32461 208 ASP H N 1
ATOM 14948 C CA . ASP H 1 224 ? -15.13793 14.60569 -24.82972 1.000 19.79078 208 ASP H CA 1
ATOM 14949 C C . ASP H 1 224 ? -16.33124 14.27246 -23.93964 1.000 19.18551 208 ASP H C 1
ATOM 14950 O O . ASP H 1 224 ? -17.39164 14.89806 -24.05136 1.000 19.84314 208 ASP H O 1
ATOM 14955 N N . ALA H 1 225 ? -16.19186 13.27015 -23.07048 1.000 15.49252 209 ALA H N 1
ATOM 14956 C CA . ALA H 1 225 ? -17.26606 12.92803 -22.14793 1.000 17.60234 209 ALA H CA 1
ATOM 14957 C C . ALA H 1 225 ? -17.53153 14.07688 -21.18894 1.000 16.17529 209 ALA H C 1
ATOM 14958 O O . ALA H 1 225 ? -18.68469 14.42169 -20.91692 1.000 16.92532 209 ALA H O 1
ATOM 14960 N N . LEU H 1 226 ? -16.46631 14.68163 -20.66498 1.000 15.10324 210 LEU H N 1
ATOM 14961 C CA . LEU H 1 226 ? -16.64923 15.76326 -19.70791 1.000 14.76260 210 LEU H CA 1
ATOM 14962 C C . LEU H 1 226 ? -17.28459 16.98289 -20.36656 1.000 15.27118 210 LEU H C 1
ATOM 14963 O O . LEU H 1 226 ? -17.99045 17.74463 -19.70339 1.000 14.91524 210 LEU H O 1
ATOM 14968 N N . ASP H 1 227 ? -17.07060 17.17550 -21.66973 1.000 14.94558 211 ASP H N 1
ATOM 14969 C CA . ASP H 1 227 ? -17.74950 18.27095 -22.34658 1.000 17.37723 211 ASP H CA 1
ATOM 14970 C C . ASP H 1 227 ? -19.25858 18.10535 -22.32813 1.000 16.68718 211 ASP H C 1
ATOM 14971 O O . ASP H 1 227 ? -19.98293 19.08924 -22.51793 1.000 18.86616 211 ASP H O 1
ATOM 14976 N N . GLN H 1 228 ? -19.75585 16.89820 -22.08982 1.000 17.21294 212 GLN H N 1
ATOM 14977 C CA . GLN H 1 228 ? -21.17823 16.64651 -22.22903 1.000 19.00458 212 GLN H CA 1
ATOM 14978 C C . GLN H 1 228 ? -21.90886 16.56158 -20.88900 1.000 20.72410 212 GLN H C 1
ATOM 14979 O O . GLN H 1 228 ? -23.11666 16.29404 -20.87801 1.000 25.41511 212 GLN H O 1
ATOM 14985 N N . VAL H 1 229 ? -21.22567 16.83892 -19.74443 1.000 17.70029 213 VAL H N 1
ATOM 14986 C CA . VAL H 1 229 ? -21.86553 16.75283 -18.42910 1.000 17.19712 213 VAL H CA 1
ATOM 14987 C C . VAL H 1 229 ? -22.27523 18.13764 -17.93481 1.000 15.26278 213 VAL H C 1
ATOM 14988 O O . VAL H 1 229 ? -21.69218 19.16598 -18.30384 1.000 17.36016 213 VAL H O 1
ATOM 14992 N N . ALA H 1 230 ? -23.28181 18.16264 -17.05907 1.000 15.41668 214 ALA H N 1
ATOM 14993 C CA . ALA H 1 230 ? -23.86398 19.41563 -16.60010 1.000 14.07770 214 ALA H CA 1
ATOM 14994 C C . ALA H 1 230 ? -23.16752 19.97470 -15.37246 1.000 16.03573 214 ALA H C 1
ATOM 14995 O O . ALA H 1 230 ? -23.60476 21.00971 -14.84975 1.000 14.86170 214 ALA H O 1
ATOM 14997 N N . VAL H 1 231 ? -22.10569 19.31656 -14.89637 1.000 13.66155 215 VAL H N 1
ATOM 14998 C CA . VAL H 1 231 ? -21.49182 19.70860 -13.63744 1.000 14.51145 215 VAL H CA 1
ATOM 14999 C C . VAL H 1 231 ? -20.21996 20.50823 -13.84534 1.000 12.66870 215 VAL H C 1
ATOM 15000 O O . VAL H 1 231 ? -19.52952 20.80158 -12.86851 1.000 11.79500 215 VAL H O 1
ATOM 15004 N N . ILE H 1 232 ? -19.88759 20.85792 -15.09270 1.000 11.46848 216 ILE H N 1
ATOM 15005 C CA . ILE H 1 232 ? -18.78463 21.75994 -15.41606 1.000 10.08053 216 ILE H CA 1
ATOM 15006 C C . ILE H 1 232 ? -19.35139 23.05452 -15.99353 1.000 11.24929 216 ILE H C 1
ATOM 15007 O O . ILE H 1 232 ? -20.27266 23.02419 -16.81999 1.000 11.41350 216 ILE H O 1
ATOM 15012 N N . SER H 1 233 ? -18.77981 24.19150 -15.57528 1.000 10.21755 217 SER H N 1
ATOM 15013 C CA . SER H 1 233 ? -19.21768 25.50415 -16.01905 1.000 10.65582 217 SER H CA 1
ATOM 15014 C C . SER H 1 233 ? -18.87381 25.73221 -17.48789 1.000 10.85208 217 SER H C 1
ATOM 15015 O O . SER H 1 233 ? -17.97889 25.08273 -18.03527 1.000 10.55424 217 SER H O 1
ATOM 15018 N N . PRO H 1 234 ? -19.57436 26.65158 -18.15564 1.000 11.20838 218 PRO H N 1
ATOM 15019 C CA . PRO H 1 234 ? -19.19100 26.95233 -19.55031 1.000 10.43951 218 PRO H CA 1
ATOM 15020 C C . PRO H 1 234 ? -17.77388 27.48589 -19.65512 1.000 10.39100 218 PRO H C 1
ATOM 15021 O O . PRO H 1 234 ? -17.05072 27.12636 -20.59049 1.000 12.26718 218 PRO H O 1
ATOM 15025 N N . HIS H 1 235 ? -17.34504 28.30405 -18.68557 1.000 9.99306 219 HIS H N 1
ATOM 15026 C CA . HIS H 1 235 ? -15.96756 28.78497 -18.67230 1.000 10.86406 219 HIS H CA 1
ATOM 15027 C C . HIS H 1 235 ? -14.99233 27.61949 -18.64328 1.000 9.81384 219 HIS H C 1
ATOM 15028 O O . HIS H 1 235 ? -14.04768 27.55348 -19.43757 1.000 10.33627 219 HIS H O 1
ATOM 15035 N N . HIS H 1 236 ? -15.18251 26.70416 -17.69531 1.000 10.12709 220 HIS H N 1
ATOM 15036 C CA . HIS H 1 236 ? -14.21177 25.63425 -17.55169 1.000 9.30406 220 HIS H CA 1
ATOM 15037 C C . HIS H 1 236 ? -14.31454 24.61902 -18.68283 1.000 10.72844 220 HIS H C 1
ATOM 15038 O O . HIS H 1 236 ? -13.31385 23.98036 -19.00311 1.000 10.17276 220 HIS H O 1
ATOM 15045 N N . LYS H 1 237 ? -15.49140 24.47059 -19.31176 1.000 10.42835 221 LYS H N 1
ATOM 15046 C CA . LYS H 1 237 ? -15.55436 23.63320 -20.50912 1.000 10.86821 221 LYS H CA 1
ATOM 15047 C C . LYS H 1 237 ? -14.73275 24.23630 -21.63702 1.000 11.97959 221 LYS H C 1
ATOM 15048 O O . LYS H 1 237 ? -14.10849 23.50602 -22.41448 1.000 11.65349 221 LYS H O 1
ATOM 15054 N N . ARG H 1 238 ? -14.71057 25.56874 -21.74605 1.000 11.28607 222 ARG H N 1
ATOM 15055 C CA . ARG H 1 238 ? -13.85457 26.17897 -22.75588 1.000 11.48927 222 ARG H CA 1
ATOM 15056 C C . ARG H 1 238 ? -12.38491 25.90200 -22.45757 1.000 13.04187 222 ARG H C 1
ATOM 15057 O O . ARG H 1 238 ? -11.60729 25.57976 -23.36450 1.000 12.87695 222 ARG H O 1
ATOM 15065 N N . LYS H 1 239 ? -11.99077 25.98198 -21.18206 1.000 10.99134 223 LYS H N 1
ATOM 15066 C CA . LYS H 1 239 ? -10.60673 25.67391 -20.82554 1.000 9.73465 223 LYS H CA 1
ATOM 15067 C C . LYS H 1 239 ? -10.28483 24.20861 -21.06966 1.000 9.66419 223 LYS H C 1
ATOM 15068 O O . LYS H 1 239 ? -9.14980 23.86254 -21.43456 1.000 11.32363 223 LYS H O 1
ATOM 15074 N N . LEU H 1 240 ? -11.25379 23.32588 -20.83317 1.000 10.04141 224 LEU H N 1
ATOM 15075 C CA . LEU H 1 240 ? -11.00009 21.90681 -21.04671 1.000 10.11380 224 LEU H CA 1
ATOM 15076 C C . LEU H 1 240 ? -10.75455 21.60784 -22.51979 1.000 13.31999 224 LEU H C 1
ATOM 15077 O O . LEU H 1 240 ? -9.87036 20.81657 -22.85331 1.000 12.56790 224 LEU H O 1
ATOM 15082 N N . LYS H 1 241 ? -11.52607 22.23358 -23.41280 1.000 11.86140 225 LYS H N 1
ATOM 15083 C CA . LYS H 1 241 ? -11.29510 22.03342 -24.84024 1.000 13.63879 225 LYS H CA 1
ATOM 15084 C C . LYS H 1 241 ? -9.94049 22.57724 -25.25905 1.000 15.12722 225 LYS H C 1
ATOM 15085 O O . LYS H 1 241 ? -9.22417 21.93320 -26.03912 1.000 14.38149 225 LYS H O 1
ATOM 15091 N N . ALA H 1 242 ? -9.56273 23.75146 -24.74665 1.000 12.30739 226 ALA H N 1
ATOM 15092 C CA . ALA H 1 242 ? -8.23343 24.27931 -25.04910 1.000 10.94653 226 ALA H CA 1
ATOM 15093 C C . ALA H 1 242 ? -7.14917 23.33834 -24.54583 1.000 11.77179 226 ALA H C 1
ATOM 15094 O O . ALA H 1 242 ? -6.16076 23.08741 -25.24433 1.000 14.23456 226 ALA H O 1
ATOM 15096 N N . ALA H 1 243 ? -7.32603 22.79965 -23.33266 1.000 12.02878 227 ALA H N 1
ATOM 15097 C CA . ALA H 1 243 ? -6.33330 21.88526 -22.77339 1.000 10.73803 227 ALA H CA 1
ATOM 15098 C C . ALA H 1 243 ? -6.26815 20.57856 -23.55254 1.000 12.06078 227 ALA H C 1
ATOM 15099 O O . ALA H 1 243 ? -5.18692 19.97972 -23.65414 1.000 12.54556 227 ALA H O 1
ATOM 15101 N N . LYS H 1 244 ? -7.40758 20.10363 -24.07099 1.000 12.21934 228 LYS H N 1
ATOM 15102 C CA . LYS H 1 244 ? -7.37826 18.92269 -24.92681 1.000 12.29337 228 LYS H CA 1
ATOM 15103 C C . LYS H 1 244 ? -6.41501 19.14740 -26.07376 1.000 13.77001 228 LYS H C 1
ATOM 15104 O O . LYS H 1 244 ? -5.64997 18.24735 -26.44672 1.000 14.78493 228 LYS H O 1
ATOM 15110 N N . ASP H 1 245 ? -6.42857 20.36007 -26.61910 1.000 14.67574 229 ASP H N 1
ATOM 15111 C CA . ASP H 1 245 ? -5.61030 20.74817 -27.76084 1.000 18.55926 229 ASP H CA 1
ATOM 15112 C C . ASP H 1 245 ? -4.22548 21.25080 -27.37529 1.000 18.33865 229 ASP H C 1
ATOM 15113 O O . ASP H 1 245 ? -3.44807 21.60321 -28.26188 1.000 18.97544 229 ASP H O 1
ATOM 15118 N N . GLY H 1 246 ? -3.88141 21.27124 -26.08597 1.000 15.29295 230 GLY H N 1
ATOM 15119 C CA . GLY H 1 246 ? -2.57835 21.74616 -25.68195 1.000 15.14132 230 GLY H CA 1
ATOM 15120 C C . GLY H 1 246 ? -2.36794 23.23840 -25.79778 1.000 15.37429 230 GLY H C 1
ATOM 15121 O O . GLY H 1 246 ? -1.21961 23.68764 -25.89692 1.000 19.02845 230 GLY H O 1
ATOM 15122 N N . ASN H 1 247 ? -3.44638 24.02800 -25.76825 1.000 11.55365 231 ASN H N 1
ATOM 15123 C CA . ASN H 1 247 ? -3.40322 25.47406 -25.98410 1.000 12.82070 231 ASN H CA 1
ATOM 15124 C C . ASN H 1 247 ? -3.53452 26.16486 -24.63291 1.000 13.50354 231 ASN H C 1
ATOM 15125 O O . ASN H 1 247 ? -4.59555 26.10599 -24.00436 1.000 13.43926 231 ASN H O 1
ATOM 15130 N N . PHE H 1 248 ? -2.46291 26.84362 -24.21404 1.000 12.90606 232 PHE H N 1
ATOM 15131 C CA . PHE H 1 248 ? -2.41842 27.56793 -22.94811 1.000 13.08064 232 PHE H CA 1
ATOM 15132 C C . PHE H 1 248 ? -1.89344 28.98649 -23.13064 1.000 12.10448 232 PHE H C 1
ATOM 15133 O O . PHE H 1 248 ? -1.34108 29.57463 -22.18852 1.000 12.63308 232 PHE H O 1
ATOM 15141 N N . ALA H 1 249 ? -2.01680 29.55159 -24.33238 1.000 12.73591 233 ALA H N 1
ATOM 15142 C CA . ALA H 1 249 ? -1.72250 30.96363 -24.48410 1.000 12.36695 233 ALA H CA 1
ATOM 15143 C C . ALA H 1 249 ? -2.53945 31.74027 -23.45711 1.000 12.42754 233 ALA H C 1
ATOM 15144 O O . ALA H 1 249 ? -3.70144 31.38885 -23.20332 1.000 13.13766 233 ALA H O 1
ATOM 15146 N N . PRO H 1 250 ? -1.96651 32.76097 -22.81972 1.000 12.14791 234 PRO H N 1
ATOM 15147 C CA . PRO H 1 250 ? -2.65024 33.38115 -21.67388 1.000 11.46821 234 PRO H CA 1
ATOM 15148 C C . PRO H 1 250 ? -3.87202 34.17487 -22.09729 1.000 13.96048 234 PRO H C 1
ATOM 15149 O O . PRO H 1 250 ? -3.79229 35.07896 -22.93321 1.000 17.57503 234 PRO H O 1
ATOM 15153 N N . GLN H 1 251 ? -5.01020 33.80779 -21.52778 1.000 12.46757 235 GLN H N 1
ATOM 15154 C CA . GLN H 1 251 ? -6.14543 34.70438 -21.37335 1.000 11.85598 235 GLN H CA 1
ATOM 15155 C C . GLN H 1 251 ? -6.13745 35.32277 -19.98656 1.000 14.76386 235 GLN H C 1
ATOM 15156 O O . GLN H 1 251 ? -6.27328 36.53679 -19.82984 1.000 16.96526 235 GLN H O 1
ATOM 15162 N N . PHE H 1 252 ? -5.92428 34.49469 -18.97563 1.000 12.67120 236 PHE H N 1
ATOM 15163 C CA . PHE H 1 252 ? -5.72087 34.96315 -17.60790 1.000 9.98310 236 PHE H CA 1
ATOM 15164 C C . PHE H 1 252 ? -4.52400 34.18584 -17.07699 1.000 8.99236 236 PHE H C 1
ATOM 15165 O O . PHE H 1 252 ? -4.65233 32.97267 -16.79145 1.000 10.22534 236 PHE H O 1
ATOM 15173 N N . PRO H 1 253 ? -3.35758 34.81174 -16.96847 1.000 8.82868 237 PRO H N 1
ATOM 15174 C CA . PRO H 1 253 ? -2.13850 34.05521 -16.68199 1.000 9.05615 237 PRO H CA 1
ATOM 15175 C C . PRO H 1 253 ? -2.11679 33.53769 -15.25469 1.000 9.22794 237 PRO H C 1
ATOM 15176 O O . PRO H 1 253 ? -2.76911 34.07375 -14.35315 1.000 10.08871 237 PRO H O 1
ATOM 15180 N N . ALA H 1 254 ? -1.34762 32.46275 -15.08717 1.000 9.26304 238 ALA H N 1
ATOM 15181 C CA . ALA H 1 254 ? -1.23382 31.79663 -13.79188 1.000 7.86083 238 ALA H CA 1
ATOM 15182 C C . ALA H 1 254 ? -0.79298 32.75787 -12.69548 1.000 8.75968 238 ALA H C 1
ATOM 15183 O O . ALA H 1 254 ? -1.29162 32.67960 -11.56791 1.000 9.77991 238 ALA H O 1
ATOM 15185 N N . ARG H 1 255 ? 0.13919 33.66592 -12.98969 1.000 8.91939 239 ARG H N 1
ATOM 15186 C CA . ARG H 1 255 ? 0.62591 34.53376 -11.92709 1.000 9.79418 239 ARG H CA 1
ATOM 15187 C C . ARG H 1 255 ? -0.48804 35.41440 -11.36741 1.000 12.14334 239 ARG H C 1
ATOM 15188 O O . ARG H 1 255 ? -0.46903 35.74600 -10.17499 1.000 11.89697 239 ARG H O 1
ATOM 15196 N N . LEU H 1 256 ? -1.46496 35.78842 -12.19581 1.000 7.34759 240 LEU H N 1
ATOM 15197 C CA . LEU H 1 256 ? -2.53251 36.66064 -11.72412 1.000 9.92842 240 LEU H CA 1
ATOM 15198 C C . LEU H 1 256 ? -3.64049 35.85530 -11.05482 1.000 8.67210 240 LEU H C 1
ATOM 15199 O O . LEU H 1 256 ? -4.20000 36.30390 -10.04517 1.000 8.31601 240 LEU H O 1
ATOM 15204 N N . MET H 1 257 ? -4.00794 34.69700 -11.62146 1.000 7.93047 241 MET H N 1
ATOM 15205 C CA . MET H 1 257 ? -4.92396 33.79055 -10.91972 1.000 7.49882 241 MET H CA 1
ATOM 15206 C C . MET H 1 257 ? -4.41298 33.45574 -9.53537 1.000 7.81911 241 MET H C 1
ATOM 15207 O O . MET H 1 257 ? -5.17313 33.47910 -8.55705 1.000 7.15236 241 MET H O 1
ATOM 15212 N N . GLN H 1 258 ? -3.12721 33.10480 -9.44165 1.000 8.07940 242 GLN H N 1
ATOM 15213 C CA . GLN H 1 258 ? -2.59112 32.70191 -8.14968 1.000 8.17198 242 GLN H CA 1
ATOM 15214 C C . GLN H 1 258 ? -2.56915 33.87096 -7.16941 1.000 8.53593 242 GLN H C 1
ATOM 15215 O O . GLN H 1 258 ? -2.86941 33.69038 -5.98025 1.000 8.17673 242 GLN H O 1
ATOM 15221 N N . LYS H 1 259 ? -2.27953 35.08353 -7.65608 1.000 7.52108 243 LYS H N 1
ATOM 15222 C CA . LYS H 1 259 ? -2.37944 36.27681 -6.81939 1.000 7.72098 243 LYS H CA 1
ATOM 15223 C C . LYS H 1 259 ? -3.80850 36.46949 -6.31724 1.000 7.89008 243 LYS H C 1
ATOM 15224 O O . LYS H 1 259 ? -4.02860 36.80212 -5.14452 1.000 8.21356 243 LYS H O 1
ATOM 15230 N N . ASP H 1 260 ? -4.79543 36.23901 -7.18328 1.000 7.54163 244 ASP H N 1
ATOM 15231 C CA . ASP H 1 260 ? -6.18647 36.40763 -6.78144 1.000 9.01389 244 ASP H CA 1
ATOM 15232 C C . ASP H 1 260 ? -6.55426 35.40366 -5.69769 1.000 7.74128 244 ASP H C 1
ATOM 15233 O O . ASP H 1 260 ? -7.27887 35.73630 -4.75601 1.000 8.83887 244 ASP H O 1
ATOM 15238 N N . MET H 1 261 ? -6.05188 34.17018 -5.80540 1.000 7.30324 245 MET H N 1
ATOM 15239 C CA . MET H 1 261 ? -6.29726 33.18726 -4.75372 1.000 5.53165 245 MET H CA 1
ATOM 15240 C C . MET H 1 261 ? -5.62224 33.60377 -3.45335 1.000 6.94227 245 MET H C 1
ATOM 15241 O O . MET H 1 261 ? -6.18965 33.41525 -2.36734 1.000 7.93445 245 MET H O 1
ATOM 15246 N N . ARG H 1 262 ? -4.40671 34.15788 -3.54382 1.000 6.59202 246 ARG H N 1
ATOM 15247 C CA . ARG H 1 262 ? -3.72740 34.64014 -2.34014 1.000 6.79448 246 ARG H CA 1
ATOM 15248 C C . ARG H 1 262 ? -4.57691 35.69746 -1.64908 1.000 7.17393 246 ARG H C 1
ATOM 15249 O O . ARG H 1 262 ? -4.75374 35.66093 -0.42088 1.000 8.51619 246 ARG H O 1
ATOM 15257 N N . LEU H 1 263 ? -5.12804 36.63888 -2.43450 1.000 7.46920 247 LEU H N 1
ATOM 15258 C CA . LEU H 1 263 ? -5.96690 37.68797 -1.85186 1.000 7.43962 247 LEU H CA 1
ATOM 15259 C C . LEU H 1 263 ? -7.20144 37.10273 -1.18291 1.000 8.11421 247 LEU H C 1
ATOM 15260 O O . LEU H 1 263 ? -7.56722 37.50703 -0.07093 1.000 7.84140 247 LEU H O 1
ATOM 15265 N N . LEU H 1 264 ? -7.84692 36.13949 -1.84003 1.000 7.65062 248 LEU H N 1
ATOM 15266 C CA . LEU H 1 264 ? -9.03955 35.53363 -1.26442 1.000 7.64222 248 LEU H CA 1
ATOM 15267 C C . LEU H 1 264 ? -8.71289 34.79355 0.01694 1.000 8.38889 248 LEU H C 1
ATOM 15268 O O . LEU H 1 264 ? -9.44998 34.91432 1.00375 1.000 8.00915 248 LEU H O 1
ATOM 15273 N N . LEU H 1 265 ? -7.61059 34.03578 0.03551 1.000 7.37695 249 LEU H N 1
ATOM 15274 C CA . LEU H 1 265 ? -7.31116 33.27599 1.24443 1.000 8.25355 249 LEU H CA 1
ATOM 15275 C C . LEU H 1 265 ? -6.90368 34.20598 2.38465 1.000 6.14237 249 LEU H C 1
ATOM 15276 O O . LEU H 1 265 ? -7.23880 33.93279 3.54486 1.000 7.58477 249 LEU H O 1
ATOM 15281 N N . ASP H 1 266 ? -6.24549 35.33482 2.07995 1.000 7.03685 250 ASP H N 1
ATOM 15282 C CA . ASP H 1 266 ? -5.95330 36.29614 3.13525 1.000 7.53392 250 ASP H CA 1
ATOM 15283 C C . ASP H 1 266 ? -7.23651 36.87285 3.70183 1.000 8.08221 250 ASP H C 1
ATOM 15284 O O . ASP H 1 266 ? -7.39141 36.98660 4.93061 1.000 9.12520 250 ASP H O 1
ATOM 15289 N N . ALA H 1 267 ? -8.16996 37.23217 2.81879 1.000 7.18299 251 ALA H N 1
ATOM 15290 C CA . ALA H 1 267 ? -9.42088 37.81846 3.28771 1.000 7.36546 251 ALA H CA 1
ATOM 15291 C C . ALA H 1 267 ? -10.23262 36.80661 4.08829 1.000 9.09493 251 ALA H C 1
ATOM 15292 O O . ALA H 1 267 ? -10.81320 37.15023 5.12301 1.000 9.87720 251 ALA H O 1
ATOM 15294 N N . ALA H 1 268 ? -10.30562 35.56344 3.61304 1.000 6.36714 252 ALA H N 1
ATOM 15295 C CA . ALA H 1 268 ? -11.03379 34.53516 4.34913 1.000 7.09243 252 ALA H CA 1
ATOM 15296 C C . ALA H 1 268 ? -10.40911 34.28164 5.71667 1.000 7.89929 252 ALA H C 1
ATOM 15297 O O . ALA H 1 268 ? -11.13054 34.00414 6.68594 1.000 9.50204 252 ALA H O 1
ATOM 15299 N N . ALA H 1 269 ? -9.08583 34.36900 5.82590 1.000 8.18411 253 ALA H N 1
ATOM 15300 C CA . ALA H 1 269 ? -8.46447 34.21759 7.13980 1.000 7.87132 253 ALA H CA 1
ATOM 15301 C C . ALA H 1 269 ? -8.79810 35.40645 8.03760 1.000 8.88743 253 ALA H C 1
ATOM 15302 O O . ALA H 1 269 ? -9.05628 35.23399 9.23646 1.000 9.68449 253 ALA H O 1
ATOM 15304 N N . ARG H 1 270 ? -8.76793 36.62482 7.49568 1.000 9.42221 254 ARG H N 1
ATOM 15305 C CA . ARG H 1 270 ? -9.10940 37.77130 8.33634 1.000 9.44210 254 ARG H CA 1
ATOM 15306 C C . ARG H 1 270 ? -10.54355 37.68229 8.84421 1.000 11.46122 254 ARG H C 1
ATOM 15307 O O . ARG H 1 270 ? -10.82999 38.11112 9.97439 1.000 13.31435 254 ARG H O 1
ATOM 15315 N N . GLU H 1 271 ? -11.44713 37.09591 8.05848 1.000 9.61022 255 GLU H N 1
ATOM 15316 C CA . GLU H 1 271 ? -12.82913 36.90268 8.49771 1.000 11.17426 255 GLU H CA 1
ATOM 15317 C C . GLU H 1 271 ? -13.03064 35.60584 9.26503 1.000 11.80600 255 GLU H C 1
ATOM 15318 O O . GLU H 1 271 ? -14.16146 35.32167 9.68136 1.000 12.65478 255 GLU H O 1
ATOM 15324 N N . ALA H 1 272 ? -11.96973 34.82619 9.46493 1.000 9.32661 256 ALA H N 1
ATOM 15325 C CA . ALA H 1 272 ? -12.01959 33.54477 10.17947 1.000 9.06863 256 ALA H CA 1
ATOM 15326 C C . ALA H 1 272 ? -13.08567 32.61202 9.59764 1.000 9.75201 256 ALA H C 1
ATOM 15327 O O . ALA H 1 272 ? -13.86746 31.98913 10.32656 1.000 10.32873 256 ALA H O 1
ATOM 15329 N N . VAL H 1 273 ? -13.07618 32.45796 8.27327 1.000 7.96977 257 VAL H N 1
ATOM 15330 C CA . VAL H 1 273 ? -13.96627 31.53226 7.57488 1.000 8.73956 257 VAL H CA 1
ATOM 15331 C C . VAL H 1 273 ? -13.14978 30.33961 7.09130 1.000 9.76256 257 VAL H C 1
ATOM 15332 O O . VAL H 1 273 ? -12.25166 30.52440 6.26060 1.000 10.09105 257 VAL H O 1
ATOM 15336 N N . PRO H 1 274 ? -13.44302 29.11423 7.53634 1.000 8.92094 258 PRO H N 1
ATOM 15337 C CA . PRO H 1 274 ? -12.67113 27.94681 7.06833 1.000 9.78189 258 PRO H CA 1
ATOM 15338 C C . PRO H 1 274 ? -13.05289 27.57174 5.64561 1.000 12.00489 258 PRO H C 1
ATOM 15339 O O . PRO H 1 274 ? -14.21048 27.26840 5.36923 1.000 12.09380 258 PRO H O 1
ATOM 15343 N N . VAL H 1 275 ? -12.06726 27.54943 4.74948 1.000 8.91469 259 VAL H N 1
ATOM 15344 C CA . VAL H 1 275 ? -12.32794 27.30025 3.32748 1.000 9.25502 259 VAL H CA 1
ATOM 15345 C C . VAL H 1 275 ? -11.29775 26.29581 2.80273 1.000 8.18018 259 VAL H C 1
ATOM 15346 O O . VAL H 1 275 ? -10.42416 26.63922 1.97735 1.000 9.47423 259 VAL H O 1
ATOM 15350 N N . PRO H 1 276 ? -11.38180 25.03747 3.23436 1.000 8.52471 260 PRO H N 1
ATOM 15351 C CA . PRO H 1 276 ? -10.34645 24.05937 2.85490 1.000 8.05313 260 PRO H CA 1
ATOM 15352 C C . PRO H 1 276 ? -10.27057 23.77066 1.36107 1.000 8.04117 260 PRO H C 1
ATOM 15353 O O . PRO H 1 276 ? -9.15392 23.53725 0.86263 1.000 9.46966 260 PRO H O 1
ATOM 15357 N N . THR H 1 277 ? -11.39923 23.74022 0.63334 1.000 8.40727 261 THR H N 1
ATOM 15358 C CA . THR H 1 277 ? -11.32133 23.50723 -0.81314 1.000 5.96656 261 THR H CA 1
ATOM 15359 C C . THR H 1 277 ? -10.58440 24.64999 -1.50819 1.000 7.87450 261 THR H C 1
ATOM 15360 O O . THR H 1 277 ? -9.71192 24.42067 -2.36357 1.000 7.04771 261 THR H O 1
ATOM 15364 N N . LEU H 1 278 ? -10.90200 25.89117 -1.14038 1.000 7.43360 262 LEU H N 1
ATOM 15365 C CA . LEU H 1 278 ? -10.22397 27.03856 -1.74721 1.000 6.60010 262 LEU H CA 1
ATOM 15366 C C . LEU H 1 278 ? -8.75000 27.05517 -1.36773 1.000 7.34525 262 LEU H C 1
ATOM 15367 O O . LEU H 1 278 ? -7.90614 27.45224 -2.17397 1.000 7.14838 262 LEU H O 1
ATOM 15372 N N . ALA H 1 279 ? -8.43097 26.65628 -0.13382 1.000 7.21067 263 ALA H N 1
ATOM 15373 C CA . ALA H 1 279 ? -7.02907 26.64297 0.28972 1.000 5.75550 263 ALA H CA 1
ATOM 15374 C C . ALA H 1 279 ? -6.22121 25.61940 -0.49638 1.000 8.41012 263 ALA H C 1
ATOM 15375 O O . ALA H 1 279 ? -5.08354 25.90746 -0.90532 1.000 7.32001 263 ALA H O 1
ATOM 15377 N N . ALA H 1 280 ? -6.79557 24.42350 -0.70486 1.000 7.77488 264 ALA H N 1
ATOM 15378 C CA . ALA H 1 280 ? -6.14663 23.38546 -1.51695 1.000 6.06941 264 ALA H CA 1
ATOM 15379 C C . ALA H 1 280 ? -5.94528 23.87093 -2.94595 1.000 6.95397 264 ALA H C 1
ATOM 15380 O O . ALA H 1 280 ? -4.85867 23.70721 -3.52280 1.000 8.12014 264 ALA H O 1
ATOM 15382 N N . ALA H 1 281 ? -6.96468 24.51252 -3.51382 1.000 6.94849 265 ALA H N 1
ATOM 15383 C CA . ALA H 1 281 ? -6.86058 25.02377 -4.87521 1.000 6.41932 265 ALA H CA 1
ATOM 15384 C C . ALA H 1 281 ? -5.75827 26.05949 -4.98417 1.000 6.21464 265 ALA H C 1
ATOM 15385 O O . ALA H 1 281 ? -5.00267 26.06112 -5.95605 1.000 6.93317 265 ALA H O 1
ATOM 15387 N N . THR H 1 282 ? -5.62528 26.92251 -3.96723 1.000 6.03197 266 THR H N 1
ATOM 15388 C CA . THR H 1 282 ? -4.58460 27.94284 -3.97226 1.000 5.89661 266 THR H CA 1
ATOM 15389 C C . THR H 1 282 ? -3.19878 27.31187 -4.08355 1.000 6.47324 266 THR H C 1
ATOM 15390 O O . THR H 1 282 ? -2.34846 27.79360 -4.84467 1.000 7.45547 266 THR H O 1
ATOM 15394 N N . GLN H 1 283 ? -2.94825 26.23240 -3.33320 1.000 6.78304 267 GLN H N 1
ATOM 15395 C CA . GLN H 1 283 ? -1.61418 25.62716 -3.37147 1.000 6.68981 267 GLN H CA 1
ATOM 15396 C C . GLN H 1 283 ? -1.34020 25.00214 -4.72616 1.000 7.95261 267 GLN H C 1
ATOM 15397 O O . GLN H 1 283 ? -0.21854 25.08932 -5.23845 1.000 8.02110 267 GLN H O 1
ATOM 15403 N N . GLN H 1 284 ? -2.37170 24.44189 -5.36260 1.000 7.49372 268 GLN H N 1
ATOM 15404 C CA . GLN H 1 284 ? -2.20188 23.91647 -6.71508 1.000 8.38150 268 GLN H CA 1
ATOM 15405 C C . GLN H 1 284 ? -1.89446 25.02522 -7.70883 1.000 8.75011 268 GLN H C 1
ATOM 15406 O O . GLN H 1 284 ? -1.10611 24.82645 -8.64590 1.000 8.60044 268 GLN H O 1
ATOM 15412 N N . LEU H 1 285 ? -2.49078 26.20352 -7.50718 1.000 7.93063 269 LEU H N 1
ATOM 15413 C CA . LEU H 1 285 ? -2.19039 27.32191 -8.38644 1.000 7.07763 269 LEU H CA 1
ATOM 15414 C C . LEU H 1 285 ? -0.84741 27.97096 -8.06699 1.000 8.51028 269 LEU H C 1
ATOM 15415 O O . LEU H 1 285 ? -0.25039 28.57214 -8.96885 1.000 8.43187 269 LEU H O 1
ATOM 15420 N N . SER H 1 286 ? -0.33055 27.80851 -6.84089 1.000 7.91009 270 SER H N 1
ATOM 15421 C CA . SER H 1 286 ? 1.06573 28.16046 -6.57596 1.000 7.12716 270 SER H CA 1
ATOM 15422 C C . SER H 1 286 ? 2.01079 27.30624 -7.39093 1.000 7.08288 270 SER H C 1
ATOM 15423 O O . SER H 1 286 ? 2.97264 27.82371 -7.96462 1.000 9.68791 270 SER H O 1
ATOM 15426 N N . LEU H 1 287 ? 1.78279 25.99241 -7.41631 1.000 8.15742 271 LEU H N 1
ATOM 15427 C CA . LEU H 1 287 ? 2.59980 25.12977 -8.25872 1.000 8.28785 271 LEU H CA 1
ATOM 15428 C C . LEU H 1 287 ? 2.47970 25.54717 -9.72024 1.000 9.32911 271 LEU H C 1
ATOM 15429 O O . LEU H 1 287 ? 3.48766 25.64031 -10.42818 1.000 10.20638 271 LEU H O 1
ATOM 15434 N N . THR H 1 288 ? 1.25123 25.82910 -10.17586 1.000 8.02249 272 THR H N 1
ATOM 15435 C CA . THR H 1 288 ? 1.02849 26.22447 -11.56737 1.000 8.17775 272 THR H CA 1
ATOM 15436 C C . THR H 1 288 ? 1.83124 27.46874 -11.91549 1.000 8.46963 272 THR H C 1
ATOM 15437 O O . THR H 1 288 ? 2.52021 27.51886 -12.95132 1.000 8.36392 272 THR H O 1
ATOM 15441 N N . ARG H 1 289 ? 1.76253 28.49268 -11.05026 1.000 7.82010 273 ARG H N 1
ATOM 15442 C CA . ARG H 1 289 ? 2.49222 29.72910 -11.28438 1.000 7.35391 273 ARG H CA 1
ATOM 15443 C C . ARG H 1 289 ? 3.99933 29.49479 -11.27803 1.000 9.42561 273 ARG H C 1
ATOM 15444 O O . ARG H 1 289 ? 4.72288 30.06022 -12.10873 1.000 11.05816 273 ARG H O 1
ATOM 15452 N N . ARG H 1 290 ? 4.49157 28.69004 -10.33247 1.000 9.16791 274 ARG H N 1
ATOM 15453 C CA . ARG H 1 290 ? 5.92691 28.43153 -10.26108 1.000 9.07883 274 ARG H CA 1
ATOM 15454 C C . ARG H 1 290 ? 6.42809 27.79355 -11.54680 1.000 11.27632 274 ARG H C 1
ATOM 15455 O O . ARG H 1 290 ? 7.48567 28.16784 -12.07269 1.000 13.35430 274 ARG H O 1
ATOM 15463 N N . LEU H 1 291 ? 5.66845 26.84978 -12.08507 1.000 9.34918 275 LEU H N 1
ATOM 15464 C CA . LEU H 1 291 ? 6.12197 26.14711 -13.28439 1.000 10.30284 275 LEU H CA 1
ATOM 15465 C C . LEU H 1 291 ? 5.99192 27.00017 -14.54100 1.000 12.00141 275 LEU H C 1
ATOM 15466 O O . LEU H 1 291 ? 6.82711 26.88117 -15.45165 1.000 13.74341 275 LEU H O 1
ATOM 15471 N N . SER H 1 292 ? 4.96519 27.84471 -14.62725 1.000 11.06323 276 SER H N 1
ATOM 15472 C CA . SER H 1 292 ? 4.77486 28.70652 -15.79518 1.000 11.61580 276 SER H CA 1
ATOM 15473 C C . SER H 1 292 ? 3.96167 29.92618 -15.39909 1.000 12.32304 276 SER H C 1
ATOM 15474 O O . SER H 1 292 ? 2.72479 29.91438 -15.43538 1.000 12.69129 276 SER H O 1
ATOM 15477 N N . PRO H 1 293 ? 4.62262 31.01324 -15.01872 1.000 10.93326 277 PRO H N 1
ATOM 15478 C CA . PRO H 1 293 ? 3.85454 32.16163 -14.51914 1.000 10.14443 277 PRO H CA 1
ATOM 15479 C C . PRO H 1 293 ? 3.02513 32.85004 -15.58628 1.000 11.83441 277 PRO H C 1
ATOM 15480 O O . PRO H 1 293 ? 2.00549 33.46671 -15.27612 1.000 9.55716 277 PRO H O 1
ATOM 15484 N N . ASN H 1 294 ? 3.42327 32.77056 -16.84816 1.000 10.01891 278 ASN H N 1
ATOM 15485 C CA . ASN H 1 294 ? 2.83540 33.63844 -17.85168 1.000 10.04231 278 ASN H CA 1
ATOM 15486 C C . ASN H 1 294 ? 1.84981 32.94915 -18.78366 1.000 10.41820 278 ASN H C 1
ATOM 15487 O O . ASN H 1 294 ? 1.09855 33.65122 -19.47649 1.000 14.13582 278 ASN H O 1
ATOM 15492 N N . GLU H 1 295 ? 1.81175 31.61906 -18.80664 1.000 9.10748 279 GLU H N 1
ATOM 15493 C CA . GLU H 1 295 ? 0.80180 30.91868 -19.57760 1.000 9.44814 279 GLU H CA 1
ATOM 15494 C C . GLU H 1 295 ? -0.53300 30.95819 -18.83880 1.000 10.02322 279 GLU H C 1
ATOM 15495 O O . GLU H 1 295 ? -0.60345 31.32224 -17.65622 1.000 9.44353 279 GLU H O 1
ATOM 15501 N N . ASP H 1 296 ? -1.60035 30.56949 -19.54587 1.000 8.82237 280 ASP H N 1
ATOM 15502 C CA . ASP H 1 296 ? -2.92460 30.58203 -18.94107 1.000 8.50456 280 ASP H CA 1
ATOM 15503 C C . ASP H 1 296 ? -2.93905 29.76390 -17.65650 1.000 8.49213 280 ASP H C 1
ATOM 15504 O O . ASP H 1 296 ? -2.25571 28.73989 -17.53765 1.000 9.57845 280 ASP H O 1
ATOM 15509 N N . TYR H 1 297 ? -3.77821 30.20045 -16.70245 1.000 10.17444 281 TYR H N 1
ATOM 15510 C CA . TYR H 1 297 ? -3.87224 29.49264 -15.42460 1.000 10.71216 281 TYR H CA 1
ATOM 15511 C C . TYR H 1 297 ? -4.37778 28.06507 -15.58003 1.000 9.57408 281 TYR H C 1
ATOM 15512 O O . TYR H 1 297 ? -4.10503 27.23011 -14.70826 1.000 9.65728 281 TYR H O 1
ATOM 15521 N N . SER H 1 298 ? -5.08784 27.75155 -16.67811 1.000 8.39711 282 SER H N 1
ATOM 15522 C CA . SER H 1 298 ? -5.53578 26.39603 -16.94860 1.000 8.97522 282 SER H CA 1
ATOM 15523 C C . SER H 1 298 ? -4.39196 25.42039 -17.24789 1.000 8.13016 282 SER H C 1
ATOM 15524 O O . SER H 1 298 ? -4.66183 24.22031 -17.38494 1.000 9.83692 282 SER H O 1
ATOM 15527 N N . SER H 1 299 ? -3.14118 25.88767 -17.33320 1.000 9.09880 283 SER H N 1
ATOM 15528 C CA . SER H 1 299 ? -2.02035 24.99054 -17.61124 1.000 9.52434 283 SER H CA 1
ATOM 15529 C C . SER H 1 299 ? -1.82671 23.94709 -16.52101 1.000 10.31128 283 SER H C 1
ATOM 15530 O O . SER H 1 299 ? -1.10411 22.97394 -16.74864 1.000 10.04165 283 SER H O 1
ATOM 15533 N N . LEU H 1 300 ? -2.43868 24.12875 -15.34238 1.000 9.25016 284 LEU H N 1
ATOM 15534 C CA . LEU H 1 300 ? -2.40317 23.05023 -14.34855 1.000 9.14373 284 LEU H CA 1
ATOM 15535 C C . LEU H 1 300 ? -2.91876 21.73082 -14.92216 1.000 10.08668 284 LEU H C 1
ATOM 15536 O O . LEU H 1 300 ? -2.49007 20.66250 -14.47842 1.000 10.75824 284 LEU H O 1
ATOM 15541 N N . ILE H 1 301 ? -3.83280 21.76866 -15.90491 1.000 9.07620 285 ILE H N 1
ATOM 15542 C CA . ILE H 1 301 ? -4.28642 20.51145 -16.50979 1.000 8.80013 285 ILE H CA 1
ATOM 15543 C C . ILE H 1 301 ? -3.10790 19.79034 -17.15413 1.000 11.44518 285 ILE H C 1
ATOM 15544 O O . ILE H 1 301 ? -2.94993 18.57680 -16.99156 1.000 10.44304 285 ILE H O 1
ATOM 15549 N N . ARG H 1 302 ? -2.26394 20.53408 -17.87687 1.000 10.09112 286 ARG H N 1
ATOM 15550 C CA . ARG H 1 302 ? -1.06124 19.96645 -18.47732 1.000 10.44097 286 ARG H CA 1
ATOM 15551 C C . ARG H 1 302 ? -0.08500 19.48465 -17.40967 1.000 10.41475 286 ARG H C 1
ATOM 15552 O O . ARG H 1 302 ? 0.51066 18.40430 -17.53931 1.000 12.44841 286 ARG H O 1
ATOM 15560 N N . VAL H 1 303 ? 0.09849 20.28694 -16.35873 1.000 9.44335 287 VAL H N 1
ATOM 15561 C CA . VAL H 1 303 ? 0.97491 19.90964 -15.25539 1.000 10.36131 287 VAL H CA 1
ATOM 15562 C C . VAL H 1 303 ? 0.57207 18.54391 -14.70673 1.000 10.46979 287 VAL H C 1
ATOM 15563 O O . VAL H 1 303 ? 1.41225 17.65807 -14.50897 1.000 11.79863 287 VAL H O 1
ATOM 15567 N N . MET H 1 304 ? -0.72641 18.35509 -14.45231 1.000 11.10172 288 MET H N 1
ATOM 15568 C CA . MET H 1 304 ? -1.17712 17.09113 -13.87370 1.000 11.32300 288 MET H CA 1
ATOM 15569 C C . MET H 1 304 ? -1.10253 15.94592 -14.87513 1.000 13.06937 288 MET H C 1
ATOM 15570 O O . MET H 1 304 ? -0.82001 14.80939 -14.48503 1.000 11.67461 288 MET H O 1
ATOM 15575 N N . GLU H 1 305 ? -1.32357 16.21027 -16.16036 1.000 12.19334 289 GLU H N 1
ATOM 15576 C CA . GLU H 1 305 ? -1.12164 15.14868 -17.14293 1.000 12.24147 289 GLU H CA 1
ATOM 15577 C C . GLU H 1 305 ? 0.31793 14.66675 -17.10488 1.000 12.51354 289 GLU H C 1
ATOM 15578 O O . GLU H 1 305 ? 0.58304 13.45848 -17.21350 1.000 13.80331 289 GLU H O 1
ATOM 15584 N N . LYS H 1 306 ? 1.25867 15.60486 -16.94419 1.000 11.58113 290 LYS H N 1
ATOM 15585 C CA . LYS H 1 306 ? 2.67761 15.26412 -16.96064 1.000 12.98492 290 LYS H CA 1
ATOM 15586 C C . LYS H 1 306 ? 3.03744 14.45955 -15.71047 1.000 15.47159 290 LYS H C 1
ATOM 15587 O O . LYS H 1 306 ? 3.83143 13.51506 -15.77414 1.000 16.89821 290 LYS H O 1
ATOM 15593 N N . ILE H 1 307 ? 2.42142 14.79380 -14.56959 1.000 12.74456 291 ILE H N 1
ATOM 15594 C CA . ILE H 1 307 ? 2.66384 14.03500 -13.34150 1.000 13.61870 291 ILE H CA 1
ATOM 15595 C C . ILE H 1 307 ? 2.24637 12.58333 -13.52404 1.000 14.34899 291 ILE H C 1
ATOM 15596 O O . ILE H 1 307 ? 2.97432 11.65239 -13.14787 1.000 13.95571 291 ILE H O 1
ATOM 15601 N N . VAL H 1 308 ? 1.05656 12.36233 -14.08749 1.000 11.72450 292 VAL H N 1
ATOM 15602 C CA . VAL H 1 308 ? 0.57058 10.99510 -14.19299 1.000 12.96480 292 VAL H CA 1
ATOM 15603 C C . VAL H 1 308 ? 1.23853 10.25313 -15.34039 1.000 17.97592 292 VAL H C 1
ATOM 15604 O O . VAL H 1 308 ? 1.30324 9.01881 -15.30307 1.000 20.05009 292 VAL H O 1
ATOM 15608 N N . ALA H 1 309 ? 1.77913 10.96509 -16.33574 1.000 14.75505 293 ALA H N 1
ATOM 15609 C CA . ALA H 1 309 ? 2.51313 10.28519 -17.39775 1.000 18.50956 293 ALA H CA 1
ATOM 15610 C C . ALA H 1 309 ? 3.86399 9.76139 -16.92991 1.000 24.94646 293 ALA H C 1
ATOM 15611 O O . ALA H 1 309 ? 4.48493 8.96975 -17.64265 1.000 27.48718 293 ALA H O 1
ATOM 15613 N N . ASN H 1 310 ? 4.34923 10.18658 -15.77212 1.000 25.74970 294 ASN H N 1
ATOM 15614 C CA . ASN H 1 310 ? 5.65379 9.69903 -15.33244 1.000 28.83076 294 ASN H CA 1
ATOM 15615 C C . ASN H 1 310 ? 5.60244 8.78790 -14.10028 1.000 31.43894 294 ASN H C 1
ATOM 15616 O O . ASN H 1 310 ? 4.89933 9.05603 -13.12260 1.000 24.54647 294 ASN H O 1
#

Foldseek 3Di:
DACQCVFQFEEEEDCDLLNVLLVVLSVVSRHHYVYEYPVAVHYDDFLLRRQQPGQEYEYEDQELVSCCVQQDDCRHNLVNHAAPGEYEYQYQYFLVSQVVSQVVCVVRNYHYKDWHWDDWSVCQNVLAIETQIAADPVVVRSCVVSNVSRHDYYDHQYHGSRSNVVVLVVLLVVLLLLVVVLVVLLVCVLVPDDNVVVLVVVLVDDPHDPVVNVLSVCVSVVHQAARPFLQRSLVSLVSSVVVCVVVVHDDVSSVVSSVLSVVQCVVPRGTYSSCSSVVSNVVSVD/DACQCVVWQFEEEEDCDLLNVLLVVLSVVSRHQYVYEYPVFVHYDDFLLRRLQPGQEYEYEDQELVSCCVAQDDCRHNLVNHAAPGEYEYQYQYALVSQVVNQVVCVVRNYHYKDWHWDDWNVCQNVLAIETQIAADPVVCSSCVVSNVRRHDYYDHQYHRSRSSLVVLVVLLVVLLLLVVVLVVLLVCVLVPHDNVVVLVVVLPDDPHDPVVNVLSVCVSVPHQAARPFLQRSLVSLVSSVVVCVVVVHDDVSSVVSSVLSVVQCVVPGGTYSSCSSVVSNCVSVVVD/DACACVVWQFEEEEDCDLLNVLLVVLSVVSRHHYEYDYCVAVYDDFLLRRLLPGQEYEYEDQELVSQPVAQDDCRHNLVNHAAPGEYEYQYQYALVSQVVNQVVCVVRNYHYKDWHWDDWNVCQNVLAIETQIAADPVVVRSCVVSNVSRHDYYDHQYHRSRSSLVVLVVLLCVLLLLVVVLVVLLVCVLVPHDNVVVLVVVLPDDPHDPVVNVLSVCVSVPHQAARPFLQRSLVSLVSSVVVCVVVVHDDVSSVVSSVLSVVQCVVPRGTYSSCSSVVSNCVSVVD/DCQCVVWQFEEEEDCDLLNVLLVVLSVVRRHQYPYEDPVAVHYDDALLRRLLPGQEYEYEDQELVSQCVQQDDDRHNLLNHAAPGEYEYQYQYALVSQVVSQVVNVVRNYHYKDWHWDDWSVCQNVLAIETQIAADPVSVVNCVVSNNSRHDYYDHQYHRSRSSLVVLVVLLCVLLLLVVVLVVLLVCVLVPDDNVVVLVVVLVDDPHDPVVNVLSVCVSVVHFAARPFLQRSLVSLVSSVVVCVVVVHDDVSSVVSSVLSVVQCVVPRRTYSSCSSVVSNVVSVD/DCQCVVFQFEEEEDAELLNVLLVVLSVVSRHQYAYEYCVQDHPDPVHHYDDFLLRRQQPGQEYEYEDQELVSQCVAQDDCRHNLVNHAAPGEYEYQYQYALVSQVVSQVVCVVRNYHYKDWHWDDWNVCQNVLAIETQIAADPVVVVNCVVSNNSRHDYYDHQYHRSRSSLVVLVVLLCVLLLLVVVLVVLLVCVLVPDDNVVVLVVVLVDDPHDPVVNVLSVCVSVVHFAARPFLQRSLVSLVSSVVVCVVVVHDDVSSVVSSVLSVVQCVVPRRTYSSCSSVVSNVVSVD/DDDPQDPPPRVVLVVLVVLLCVLLLLVVVLVVLLVCVLVPDDNVCVLVVVLVDDPHDPVVNVLSVCVSVPHFAAPPFLQRSLVSLVVSVVVCVVVVHDDVSSVVSSVLSVVQCVVPRGTYSSCSSVVSNCVSVVD/DCQCVVWQFEEEEQCDLLNVLLVVLSVVSRHHYEYDCCYDDFLLRRQLRGQEYEYEDQELVSQCVAADDCRHNLVSHAAPGEYEYQYQYALVSQVVVQVVCVVRNYHYKDWHWDDWNVCQNVLAIETQIAADPVVCVNCVSSNNSRHDYYDHQYHGSRSSLVVLVVLLCVLLLLVVVLVVLLVCVLVPDDNVVVLVVVLVDDPHDPVVNVLSVCVSVPHQAARPFLQRSLVSLVSSVVVCVVVVHDDVSSVVSSVLSVVQCVVPRGTYSSCSSVVSNVVSVD/DQCACVVFQFEEEEDCDLLNVLLVVLSVVSRHQYEYEDCVFVPVHHYDDALLRRLLPGQEYEYEDQELVSQCVAQDDDRHNLQNHAAPGEYEYQYQYALVSQVVVQVVNVVSNYHYKDWHWDDWNVCQNVLAIETQIAADPVVVRSCVVSNNSRHDYYDHQYHRSRSNVVVLVVLLVVLLLLVVVLVVLLVCVLVPDDNVVVLVVVLPDPPHDPVVNVLSVCVSVPHFAARPFLQRSLVSLVSSVVVCVVVVHDDVSSVVSSVLSVVQCVVPRRTYSSCSSVVSNVVSVD

Nearest PDB structures (foldseek):
  8z9g-assembly1_A  TM=1.002E+00  e=2.906E-57  Acetobacter aceti
  8z0x-assembly2_H  TM=1.002E+00  e=4.948E-56  Acetobacter aceti
  8z0x-assembly1_B  TM=1.002E+00  e=1.668E-55  Acetobacter aceti
  8z9f-assembly1_C  TM=1.002E+00  e=1.263E-54  Acetobacter aceti
  8z0x-assembly2_G  TM=9.977E-01  e=6.685E-55  Acetobacter aceti

InterPro domains:
  IPR006115 6-phosphogluconate dehydrogenase, NADP-binding [PF03446] (11-164)
  IPR008927 6-phosphogluconate dehydrogenase-like, C-terminal domain superfamily [SSF48179] (167-290)
  IPR013328 6-phosphogluconate dehydrogenase, domain 2 [G3DSA:1.10.1040.10] (167-293)
  IPR015815 3-hydroxyisobutyrate dehydrogenase-related [PIRSF000103] (9-290)
  IPR029154 3-hydroxyisobutyrate dehydrogenase-like, NAD-binding domain [PF14833] (169-287)
  IPR036291 NAD(P)-binding domain superfamily [SSF51735] (11-167)
  IPR051265 HIBADH-related NP60 subfamily [PTHR43580] (10-288)

Secondary structure (DSSP, 8-state):
--------EEEEE--SHHHHHHHHHHHHTTPEEEEE-S----B-SSHHHHHHT-SEEEE--SSHHHHHHHHSSTTSSGGG--TT-EEEE-----HHHHHHHHHHHHHTT-EEEE--EE--HHHHHHT-EEEEEES-HHHHHHTHHHHHHHEEEEEEEESTTHHHHHHHHHHHHHHHHHHHHHHHHHHHHHTT--HHHHHHHHTT-TTS-HHHHHHHHHHHTT----SSBHHHHHHHHHHHHHHHHHTT---HHHHHHHHHHHHHHHH-SSSBGGGHHHHHHHHHH-/----TTT--EEEEE--SHHHHHHHHHHHHTTPEEEEE-TT---B-SSHHHHHHT-SEEEE--SSHHHHHHHHSSTTSTGGG--TT-EEEE-S---HHHHHHHHHHHHHTT-EEEE--EE--HHHHHTT-EEEEEES-HHHHHHTHHHHHHHEEEEEEEESTTHHHHHHHHHHHHHHHHHHHHHHHHHHHHHTT--HHHHHHHHTT-TTS-HHHHHHHHHHHTT----SSBHHHHHHHHHHHHHHHHHTT---HHHHHHHHHHHHHHHH-SSSBGGGHHHHHHHHHHT--/----TTT--EEEEE--SHHHHHHHHHHHHTTPEEEEE-S---B-SSHHHHHHH-SEEEE--SSHHHHHHHHSSTTSTGGG--TT-EEEE-----HHHHHHHHHHHHHTT-EEEE--EE--HHHHHTT-EEEEEES-HHHHHHHHHHHHHHEEEEEEEESTTHHHHHHHHHHHHHHHHHHHHHHHHHHHHHTT--HHHHHHHHTT-TTS-HHHHHHHHHHHTT----SSBHHHHHHHHHHHHHHHHHTT---HHHHHHHHHHHHHHHH-SSSBGGGHHHHHHHHHHT-/---TTT--EEEEE--SHHHHHHHHHHHHTT-EEEEE-S----B-SSHHHHHHT-SEEEE--SSHHHHHHHHSSTT-SGGGSPTT-EEEE-S---HHHHHHHHHHHHHTT-EEEE--EE--HHHHHTT-EEEEEES-HHHHHHTHHHHHHHEEEEEEEESTTHHHHHHHHHHHHHHHHHHHHHHHHHHHHHTT--HHHHHHHHTT-TTS-HHHHHHHHHHHTT----SSBHHHHHHHHHHHHHHHHHTT---HHHHHHHHHHHHHHHH-SSSBGGGHHHHHHHHHH-/---TTT--EEEEE--SHHHHHHHHHHHHTTPEEEEE-TTS--S-TTS-B-SSHHHHHHT-SEEEE--SSHHHHHHHHSSTTSHHHHPPTT-EEEE-S---HHHHHHHHHHHHHTT-EEEE--EE--HHHHHHT-EEEEEES-HHHHHHHHHHHHHHEEEEEEEESTTHHHHHHHHHHHHHHHHHHHHHHHHHHHHHTT--HHHHHHHHTT-TTS-HHHHHHHHHHHTT----SSBHHHHHHHHHHHHHHHHHTT---HHHHHHHHHHHHHHHH-SSSBGGGHHHHHHHHHH-/------STTHHHHHHHHHHHHHHHHHHHHHHHHHHHHHTT--HHHHHHHHTT-TTS-HHHHHHHHHHHTT----SSBHHHHHHHHHHHHHHHHHTT---HHHHHHHHHHHHHHHH-SSSBGGGHHHHHHHHHHT-/---TTT--EEEEE---HHHHHHHHHHHHHT-EEEEE--B-SSHHHHHHT-SEEEE--SSHHHHHHHHSSTTSTGGG--TT-EEEE-S---HHHHHHHHHHHHHTT-EEEE--EE--HHHHHTT-EEEEEES-HHHHHHHHHHHHHHEEEEEEEESTTHHHHHHHHHHHHHHHHHHHHHHHHHHHHHTT--HHHHHHHHTT-TTS-HHHHHHHHHHHTT----SSBHHHHHHHHHHHHHHHHHTT---HHHHHHHHHHHHHHHH-SSSBGGGHHHHHHHHHT-/----TTT--EEEEE--SHHHHHHHHHHHHTTPEEEEE-TT--TTS-B-SSHHHHHHT-SEEEE--SSHHHHHHHHSSTT-SGGGSPTT-EEEE-----HHHHHHHHHHHHHTT-EEEE--EE--HHHHHHT-EEEEEES-HHHHHHHHHHHHHHEEEEEEEESTTHHHHHHHHHHHHHHHHHHHHHHHHHHHHHTT--HHHHHHHHTT-TTS-HHHHHHHHHHHTT----SSBHHHHHHHHHHHHHHHHHTT---HHHHHHHHHHHHHHHH-SSSBGGGHHHHHHHHHH-

Organism: Acetobacter aceti (NCBI:txid435)

B-factor: mean 19.09, std 9.74, range [5.24, 59.74]

Solvent-accessible surface area: 71799 Å² total; per-residue (Å²): 170,83,11,29,62,125,8,55,117,0,0,0,0,6,46,47,54,42,0,34,71,3,2,92,45,2,136,117,49,45,10,78,23,7,0,30,27,112,114,76,154,76,79,39,108,36,11,48,26,0,4,140,59,16,57,0,0,4,0,30,14,67,39,38,93,30,3,46,81,7,0,67,55,157,87,1,0,4,45,5,22,105,163,45,21,0,0,2,4,10,7,18,3,9,9,78,16,8,43,75,1,57,88,20,0,92,176,79,20,1,40,6,0,6,0,2,7,12,30,16,14,45,38,1,80,71,22,35,0,5,0,0,0,0,6,79,148,93,22,16,58,35,0,36,27,3,2,99,19,6,9,138,58,47,18,71,2,18,98,51,6,9,0,5,57,0,30,1,0,5,2,0,8,22,0,0,19,0,0,3,2,1,0,0,1,0,1,0,30,24,14,64,9,88,84,58,34,0,5,76,3,0,41,91,3,40,13,6,5,77,15,6,46,73,7,3,125,23,1,71,119,45,78,9,65,81,62,40,15,0,100,41,0,2,19,2,0,24,12,0,21,25,5,0,4,81,57,8,0,13,0,10,0,0,0,8,0,3,7,15,0,0,22,0,63,50,96,19,58,91,57,2,0,1,1,0,1,92,14,2,34,164,35,25,86,105,159,84,10,21,41,157,84,5,52,99,0,0,0,1,6,41,47,59,43,1,35,71,3,2,89,46,1,139,124,50,46,10,81,10,6,0,27,24,114,109,73,96,87,84,38,106,41,12,37,26,0,4,136,58,15,40,0,1,3,0,33,14,68,37,37,92,27,2,45,82,6,1,71,54,151,75,1,0,4,50,9,23,102,155,44,21,0,0,2,5,11,7,20,5,9,11,74,15,6,55,78,0,53,104,21,0,86,178,68,24,1,37,6,0,6,0,2,14,12,32,15,18,57,38,1,79,72,20,35,0,6,0,0,0,0,6,92,117,101,26,17,55,33,0,34,31,3,3,99,20,6,9,137,57,47,19,73,3,20,99,52,5,10,0,6,54,0,21,1,0,4,1,0,8,21,0,0,19,0,0,3,2,1,0,0,1,0,1,0,31,23,13,66,9,88,79,55,32,0,5,76,4,0,45,98,3,53,13,6,4,58,20,6,45,124,9,3,128,30,1,66,120,45,80,5,71,79,79,41,16,0,99,45,0,1,21,2,0,24,8,0,20,23,4,0,3,85,56,6,0,13,0,9,0,0,1,10,0,3,8,14,0,0,21,0,63,49,106,16,56,87,53,3,0,1,0,0,1,64,13,2,31,92,35,21,73,80,78,170,166,87,11,19,30,143,89,6,51,90,0,0,0,0,7,60,42,57,39,0,34,73,3,1,76,47,2,120,120,47,46,10,76,23,2,0,28,23,113,110,70,118,95,41,105,40,10,41,28,0,3,145,57,15,44,0,1,4,0,33,14,65,39,39,86,29,2,45,84,6,0,69,55,162,96,1,0,4,50,9,23,103,173,45,21,0,0,2,4,11,7,16,4,9,12,71,14,5,56,78,1,55,106,23,0,89,180,71,30,0,37,3,0,5,0,2,10,12,31,17,15,57,40,1,80,72,21,32,0,7,0,0,0,0,6,85,150,99,26,16,58,38,0,35,31,2,2,97,19,6,9,137,59,47,19,72,2,19,97,52,5,8,0,6,55,0,26,0,0,4,1,0,8,22,0,0,18,0,0,3,2,0,0,0,0,0,1,0,32,23,13,66,10,88,78,56,28,0,4,73,2,0,34,82,2,50,14,7,4,58,20,5,46,129,10,2,121,28,1,62,118,46,79,8,70,83,76,38,18,0,104,40,0,2,22,2,0,22,9,0,13,23,4,0,3,72,57,6,0,12,0,10,0,0,0,8,0,0,4,15,0,0,22,0,63,40,60,17,58,93,54,4,0,1,0,0,2,65,15,1,31,104,36,22,66,108,148,110,13,23,30,144,108,7,50,90,0,0,0,0,7,40,44,58,41,0,35,72,2,3,79,45,1,124,118,47,45,7,69,14,1,0,29,25,113,113,74,88,90,89,40,107,36,8,49,26,0,2,144,51,16,56,0,0,5,0,29,17,68,37,36,86,31,3,46,80,7,2,69,56,161,75,2,0,3,72,12,20,97,166,45,13,0,0,1,4,10,7,16,4,9,11,71,14,7,54,79,0,54,88,11,0,88,164,76,28,1,39,7,0,6,0,2,9,14,31,12,12,45,37,1,84,75,21,29,0,7,0,0,0,0,8,82,142,88,27,17,47,68,0,39,34,3,2,100,19,6,9,137,56,46,20,73,2,17,99,51,5,9,0,6,55,0,24,0,0,4,1,0,8,21,0,0,19,0,0,3,2,0,0,0,1,0,1,0,33,27,14,65,8,45,5,6,33,0,6,72,4,0,45,86,2,45,13,6,4,79,15,6,45,78,5,2,126,23,1,32,34,28,76,8,68,80,58,34,15,0,97,45,0,2,20,1,0,21,8,0,12,24,4,0,3,80,58,8,0,13,0,11,0,0,0,8,0,2,6,16,0,0,22,0,63,36,86,18,56,87,56,2,0,1,0,0,1,92,11,1,30,108,19,24,84,111,112,10,18,27,146,98,3,58,122,0,0,0,0,9,6,39,54,40,0,6,74,3,2,80,47,2,116,124,47,47,7,79,12,6,0,29,14,121,63,43,181,35,90,14,141,79,15,84,63,37,105,42,10,46,27,0,4,143,56,16,49,0,0,4,0,28,17,68,36,35,88,30,2,44,85,9,0,69,55,162,92,2,0,4,42,3,19,102,150,52,17,0,0,1,5,10,6,15,4,10,11,72,15,6,55,78,1,56,104,13,0,86,169,66,31,0,42,6,0,6,0,2,9,13,31,10,12,43,37,1,81,74,21,28,1,8,0,0,0,0,8,84,148,93,29,18,57,78,0,34,28,2,2,96,21,5,10,136,52,45,20,73,2,19,97,52,4,10,0,6,58,0,23,1,0,4,1,0,8,22,0,0,19,0,0,4,2,1,0,0,1,0,1,0,31,24,13,64,9,88,82,58,32,0,5,73,4,0,34,82,2,46,13,6,4,76,15,6,45,78,5,3,123,23,1,69,118,47,80,6,68,78,56,36,15,0,99,41,0,2,19,1,0,21,6,0,14,23,4,0,3,104,58,7,0,12,0,8,0,0,0,10,0,3,8,16,0,0,23,0,62,52,101,18,56,88,55,3,0,1,1,0,1,92,14,2,34,163,34,25,86,108,166,125,63,146,8,26,110,143,27,10,48,68,83,12,110,24,0,37,2,0,7,21,0,0,20,0,0,3,2,0,0,0,1,0,1,0,33,24,13,66,10,86,81,55,32,0,5,75,3,0,43,92,2,47,12,6,4,58,28,5,44,139,9,3,126,28,1,64,120,46,78,4,71,78,143,48,17,0,98,66,0,2,70,11,0,33,70,0,16,28,18,0,3,110,57,7,0,14,0,12,0,0,0,8,0,0,5,14,0,0,23,0,62,51,100,16,59,88,51,3,0,2,0,0,1,65,14,2,32,109,37,21,64,104,144,117,8,17,42,150,102,6,51,94,0,0,0,0,12,63,43,63,42,0,33,73,2,2,86,48,1,142,124,47,45,10,82,24,5,3,52,97,125,118,35,108,40,10,39,27,0,3,137,54,16,42,0,0,4,0,34,17,68,39,38,89,29,3,46,82,10,0,72,54,148,82,0,0,4,48,8,20,79,155,50,19,0,0,2,5,10,7,20,5,10,10,74,17,6,57,79,1,58,107,24,0,83,176,68,37,1,37,5,0,6,0,2,14,12,33,16,20,57,38,1,92,75,21,29,0,6,1,0,0,0,8,86,159,99,27,16,57,74,0,36,34,2,2,98,20,6,8,136,66,46,18,76,2,18,98,51,5,9,0,5,54,0,21,1,0,4,0,0,7,21,0,0,19,0,0,3,2,1,0,0,1,0,1,0,33,24,12,65,9,88,72,55,31,0,5,75,4,0,48,94,2,50,12,6,4,63,17,5,43,118,10,4,126,29,1,63,90,4,56,1,39,42,80,38,15,0,99,45,0,2,22,1,0,24,9,0,21,24,4,0,3,76,57,7,0,13,0,12,0,0,1,8,0,3,8,14,0,0,23,0,64,49,103,12,55,46,4,3,0,2,1,0,1,35,15,1,32,124,35,24,49,131,161,84,10,24,41,159,74,5,51,99,0,0,0,1,8,27,46,54,38,0,20,74,2,3,83,44,1,90,120,47,46,7,84,3,6,0,29,26,120,111,71,70,150,86,14,77,79,38,106,38,9,46,24,0,2,138,53,11,43,0,0,4,0,31,16,67,37,37,85,29,3,46,80,8,2,68,61,168,82,2,0,2,67,12,20,96,172,46,11,0,0,2,4,10,7,16,4,10,11,80,14,6,60,77,1,69,98,18,0,91,149,71,30,1,39,6,0,6,0,2,8,10,31,11,12,40,35,1,82,76,21,28,0,6,1,0,0,0,7,85,138,108,28,15,54,38,0,34,30,2,2,97,20,6,9,134,58,46,20,46,3,19,97,53,5,9,0,6,58,0,26,0,0,4,1,0,9,20,0,0,20,0,0,4,3,1,0,0,1,0,5,0,35,27,13,66,9,90,78,57,30,0,5,71,4,0,43,105,22,49,16,7,4,76,14,6,45,76,6,2,117,23,1,61,112,52,83,8,72,77,56,39,15,0,97,40,0,1,19,1,0,23,8,0,21,24,5,0,5,84,61,7,0,14,0,10,0,0,1,10,0,3,8,16,0,0,23,0,63,35,85,18,57,88,54,3,0,2,0,0,1,70,6,2,30,96,36,23,84,133

Radius of gyration: 42.03 Å; Cα contacts (8 Å, |Δi|>4): 4944; chains: 8; bounding box: 77×106×125 Å